Protein 1XHH (pdb70)

Secondary structure (DSSP, 8-state):
--EEEE---SSTTEEEETTTEEEE----EE-SSSEEEEE-SSEEEEEE-S-EEES---SSEEEEEETTTTEEEEEETTEEEEE----EEE-

Organism: Sus scrofa (NCBI:txid9823)

Solvent-accessible surface area: 6637 Å² total; per-residue (Å²): 219,50,98,146,55,90,43,83,26,174,134,131,91,74,2,73,12,65,92,40,32,69,84,91,50,112,67,89,86,130,41,206,115,24,21,70,20,30,12,34,185,124,30,7,45,12,31,50,100,31,30,69,13,55,52,27,86,124,118,128,22,17,107,31,10,44,126,164,97,64,51,32,49,1,18,51,89,160,43,82,60,140,81,18,84,51,99,15,156,85,195

Radius of gyration: 13.38 Å; Cα contacts (8 Å, |Δi|>4): 184; chains: 1; bounding box: 38×30×25 Å

Foldseek 3Di:
DKDKAFQPDDDAQWRADQPQDTGGAPDFDQLPVAKGWGGDNGIIIIGGDDWAFPPQPVPAWAWDADSVVRHIFTAHSVGNVDTDDGDDTGD

Sequence (91 aa):
QCYFIPNQSLKPNECQDLKGVSHPLNSVWKTKDCEECTCGQDAISCCNTAAIPTGYDTNKCQKILNKKTCTYTVVEKKDPGKTCDVTGWVLQCYFIPNQSLKPNECQDLKGVSHPLNSVWKTKDCEECTCGQDAISCCNTAAIPTGYDTNKCQKILNKKTCTYTVVEKKDPGKTCDVTGWVLQCYFIPNQSLKPNECQDLKGVSHPLNSVWKTKDCEECTCGQDAISCCNTAAIPTGYDTNKCQKILNKKTCTYTVVEKKDPGKTCDVTGWVLQCYFIPNQSLKPNECQDLKGVSHPLNSVWKTKDCEECTCGQDAISCCNTAAIPTGYDTNKCQKILNKKTCTYTVVEKKDPGKTCDVTGWVLQCYFIPNQSLKPNECQDLKGVSHPLNSVWKTKDCEECTCGQDAISCCNTAAIPTGYDTNKCQKILNKKTCTYTVVEKKDPGKTCDVTGWVLQCYFIPNQSLKPNECQDLKGVSHPLNSVWKTKDCEECTCGQDAISCCNTAAIPTGYDTNKCQKILNKKTCTYTVVEKKDPGKTCDVTGWVLQCYFIPNQSLKPNECQDLKGVSHPLNSVWKTKDCEECTCGQDAISCCNTAAIPTGYDTNKCQKILNKKTCTYTVVEKKDPGKTCDVTGWVLQCYFIPNQSLKPNECQDLKGVSHPLNSVWKTKDCEECTCGQDAISCCNTAAIPTGYDTNKCQKILNKKTCTYTVVEKKDPGKTCDVTGWVLQCYFIPNQSLKPNECQDLKGVSHPLNSVWKTKDCEECTCGQDAISCCNTAAIPTGYDTNKCQKILNKKTCTYTVVEKKDPGKTCDVTGWVLQCYFIPNQSLKPNECQDLKGVSHPLNSVWKTKDCEECTCGQDAISCCNTAAIPTGYDTNKCQKILNKKTCTYTVVEKKDPGKTCDVTGWVLQCYFIPNQSLKPNECQDLKGVSHPLNSVWKTKDCEECTCGQDAISCCNTAAIPTGYDTNKCQKILNKKTCTYTVVEKKDPGKTCDVTGWVLQCYFIPNQSLKPNECQDLKGVSHPLNSVWKTKDCEECTCGQDAISCCNTAAIPTGYDTNKCQKILNKKTCTYTVVEKKDPGKTCDVTGWVLQCYFIPNQSLKPNECQDLKGVSHPLNSVWKTKDCEECTCGQDAISCCNTAAIPTGYDTNKCQKILNKKTCTYTVVEKKDPGKTCDVTGWVLQCYFIPNQSLKPNECQDLKGVSHPLNSVWKTKDCEECTCGQDAISCCNTAAIPTGYDTNKCQKILNKKTCTYTVVEKKDPGKTCDVTGWVLQCYFIPNQSLKPNECQDLKGVSHPLNSVWKTKDCEECTCGQDAISCCNTAAIPTGYDTNKCQKILNKKTCTYTVVEKKDPGKTCDVTGWVLQCYFIPNQSLKPNECQDLKGVSHPLNSVWKTKDCEECTCGQDAISCCNTAAIPTGYDTNKCQKILNKKTCTYTVVEKKDPGKTCDVTGWVLQCYFIPNQSLKPNECQDLKGVSHPLNSVWKTKDCEECTCGQDAISCCNTAAIPTGYDTNKCQKILNKKTCTYTVVEKKDPGKTCDVTGWVLQCYFIPNQSLKPNECQDLKGVSHPLNSVWKTKDCEECTCGQDAISCCNTAAIPTGYDTNKCQKILNKKTCTYTVVEKKDPGKTCDVTGWVLQCYFIPNQSLKPNECQDLKGVSHPLNSVWKTKDCEECTCGQDAISCCNTAAIPTGYDTNKCQKILNKKTCTYTVVEKKDPGKTCDVTGWVLQCYFIPNQSLKPNECQDLKGVSHPLNSVWKTKDCEECTCGQDAISCCNTAAIPTGYDTNKCQKILNKKTCTYTVVEKKDPGKTCDVTGWVL

InterPro domains:
  IPR008735 Beta-microseminoprotein [PF05825] (21-111)
  IPR008735 Beta-microseminoprotein [PTHR10500] (2-109)

Nearest PDB structures (foldseek):
  1xhh-assembly1_A  TM=9.360E-01  e=2.555E-13  Sus scrofa
  2iz4-assembly1_A  TM=4.590E-01  e=2.421E-13  Sus scrofa
  3ix0-assembly1_A  TM=4.558E-01  e=7.971E-09  Homo sapiens
  2iz3-assembly1_A  TM=4.351E-01  e=1.522E-08  Homo sapiens
  6rwc-assembly2_B  TM=4.267E-01  e=3.920E-06  Gallus gallus

CATH classification: 2.60.40.1900

Structure (mmCIF, N/CA/C/O backbone):
data_1XHH
#
_entry.id   1XHH
#
loop_
_atom_site.group_PDB
_atom_site.id
_atom_site.type_symbol
_atom_site.label_atom_id
_atom_site.label_alt_id
_atom_site.label_comp_id
_atom_site.label_asym_id
_atom_site.label_entity_id
_atom_site.label_seq_id
_atom_site.pdbx_PDB_ins_code
_atom_site.Cartn_x
_atom_site.Cartn_y
_atom_site.Cartn_z
_atom_site.occupancy
_atom_site.B_iso_or_equiv
_atom_site.auth_seq_id
_atom_site.auth_comp_id
_atom_site.auth_asym_id
_atom_site.auth_atom_id
_atom_site.pdbx_PDB_model_num
ATOM 1 N N . GLN A 1 1 ? -3.761 -1.872 -14.013 1.00 0.00 1 GLN A N 1
ATOM 2 C CA . GLN A 1 1 ? -3.035 -3.024 -13.407 1.00 0.00 1 GLN A CA 1
ATOM 3 C C . GLN A 1 1 ? -1.812 -2.510 -12.643 1.00 0.00 1 GLN A C 1
ATOM 4 O O . GLN A 1 1 ? -0.854 -2.044 -13.229 1.00 0.00 1 GLN A O 1
ATOM 20 N N . CYS A 1 2 ? -1.837 -2.591 -11.340 1.00 0.00 2 CYS A N 1
ATOM 21 C CA . CYS A 1 2 ? -0.676 -2.108 -10.540 1.00 0.00 2 CYS A CA 1
ATOM 22 C C . CYS A 1 2 ? -0.369 -0.655 -10.910 1.00 0.00 2 CYS A C 1
ATOM 23 O O . CYS A 1 2 ? -0.882 -0.127 -11.876 1.00 0.00 2 CYS A O 1
ATOM 30 N N . TYR A 1 3 ? 0.470 -0.004 -10.151 1.00 0.00 3 TYR A N 1
ATOM 31 C CA . TYR A 1 3 ? 0.815 1.413 -10.459 1.00 0.00 3 TYR A CA 1
ATOM 32 C C . TYR A 1 3 ? 2.239 1.702 -9.980 1.00 0.00 3 TYR A C 1
ATOM 33 O O . TYR A 1 3 ? 2.835 0.915 -9.272 1.00 0.00 3 TYR A O 1
ATOM 51 N N . PHE A 1 4 ? 2.792 2.823 -10.361 1.00 0.00 4 PHE A N 1
ATOM 52 C CA . PHE A 1 4 ? 4.179 3.156 -9.925 1.00 0.00 4 PHE A CA 1
ATOM 53 C C . PHE A 1 4 ? 4.298 4.663 -9.694 1.00 0.00 4 PHE A C 1
ATOM 54 O O . PHE A 1 4 ? 4.009 5.459 -10.566 1.00 0.00 4 PHE A O 1
ATOM 71 N N . ILE A 1 5 ? 4.724 5.058 -8.522 1.00 0.00 5 ILE A N 1
ATOM 72 C CA . ILE A 1 5 ? 4.868 6.514 -8.221 1.00 0.00 5 ILE A CA 1
ATOM 73 C C . ILE A 1 5 ? 6.363 6.860 -8.097 1.00 0.00 5 ILE A C 1
ATOM 74 O O . ILE A 1 5 ? 7.095 6.177 -7.407 1.00 0.00 5 ILE A O 1
ATOM 90 N N . PRO A 1 6 ? 6.827 7.907 -8.747 1.00 0.00 6 PRO A N 1
ATOM 91 C CA . PRO A 1 6 ? 8.266 8.284 -8.658 1.00 0.00 6 PRO A CA 1
ATOM 92 C C . PRO A 1 6 ? 8.704 8.561 -7.214 1.00 0.00 6 PRO A C 1
ATOM 93 O O . PRO A 1 6 ? 8.012 9.217 -6.460 1.00 0.00 6 PRO A O 1
ATOM 104 N N . ASN A 1 7 ? 9.847 8.066 -6.825 1.00 0.00 7 ASN A N 1
ATOM 105 C CA . ASN A 1 7 ? 10.326 8.299 -5.434 1.00 0.00 7 ASN A CA 1
ATOM 106 C C . ASN A 1 7 ? 10.320 9.802 -5.138 1.00 0.00 7 ASN A C 1
ATOM 107 O O . ASN A 1 7 ? 11.160 10.541 -5.611 1.00 0.00 7 ASN A O 1
ATOM 118 N N . GLN A 1 8 ? 9.376 10.259 -4.361 1.00 0.00 8 GLN A N 1
ATOM 119 C CA . GLN A 1 8 ? 9.315 11.714 -4.038 1.00 0.00 8 GLN A CA 1
ATOM 120 C C . GLN A 1 8 ? 10.352 12.053 -2.964 1.00 0.00 8 GLN A C 1
ATOM 121 O O . GLN A 1 8 ? 10.741 13.193 -2.803 1.00 0.00 8 GLN A O 1
ATOM 135 N N . SER A 1 9 ? 10.804 11.075 -2.227 1.00 0.00 9 SER A N 1
ATOM 136 C CA . SER A 1 9 ? 11.813 11.351 -1.165 1.00 0.00 9 SER A CA 1
ATOM 137 C C . SER A 1 9 ? 13.089 11.903 -1.805 1.00 0.00 9 SER A C 1
ATOM 138 O O . SER A 1 9 ? 13.607 11.354 -2.757 1.00 0.00 9 SER A O 1
ATOM 146 N N . LEU A 1 10 ? 13.600 12.988 -1.289 1.00 0.00 10 LEU A N 1
ATOM 147 C CA . LEU A 1 10 ? 14.842 13.578 -1.866 1.00 0.00 10 LEU A CA 1
ATOM 148 C C . LEU A 1 10 ? 16.064 12.852 -1.298 1.00 0.00 10 LEU A C 1
ATOM 149 O O . LEU A 1 10 ? 17.190 13.168 -1.623 1.00 0.00 10 LEU A O 1
ATOM 165 N N . LYS A 1 11 ? 15.847 11.882 -0.450 1.00 0.00 11 LYS A N 1
ATOM 166 C CA . LYS A 1 11 ? 16.991 11.131 0.146 1.00 0.00 11 LYS A CA 1
ATOM 167 C C . LYS A 1 11 ? 17.161 9.793 -0.595 1.00 0.00 11 LYS A C 1
ATOM 168 O O . LYS A 1 11 ? 16.320 8.922 -0.485 1.00 0.00 11 LYS A O 1
ATOM 187 N N . PRO A 1 12 ? 18.230 9.615 -1.344 1.00 0.00 12 PRO A N 1
ATOM 188 C CA . PRO A 1 12 ? 18.442 8.337 -2.081 1.00 0.00 12 PRO A CA 1
ATOM 189 C C . PRO A 1 12 ? 18.576 7.135 -1.135 1.00 0.00 12 PRO A C 1
ATOM 190 O O . PRO A 1 12 ? 19.513 6.365 -1.218 1.00 0.00 12 PRO A O 1
ATOM 201 N N . ASN A 1 13 ? 17.640 6.965 -0.244 1.00 0.00 13 ASN A N 1
ATOM 202 C CA . ASN A 1 13 ? 17.707 5.818 0.700 1.00 0.00 13 ASN A CA 1
ATOM 203 C C . ASN A 1 13 ? 16.397 5.730 1.483 1.00 0.00 13 ASN A C 1
ATOM 204 O O . ASN A 1 13 ? 16.386 5.460 2.667 1.00 0.00 13 ASN A O 1
ATOM 215 N N . GLU A 1 14 ? 15.292 5.961 0.829 1.00 0.00 14 GLU A N 1
ATOM 216 C CA . GLU A 1 14 ? 13.980 5.897 1.531 1.00 0.00 14 GLU A CA 1
ATOM 217 C C . GLU A 1 14 ? 12.890 5.448 0.561 1.00 0.00 14 GLU A C 1
ATOM 218 O O . GLU A 1 14 ? 13.124 5.250 -0.616 1.00 0.00 14 GLU A O 1
ATOM 230 N N . CYS A 1 15 ? 11.695 5.295 1.055 1.00 0.00 15 CYS A N 1
ATOM 231 C CA . CYS A 1 15 ? 10.564 4.867 0.184 1.00 0.00 15 CYS A CA 1
ATOM 232 C C . CYS A 1 15 ? 9.251 5.359 0.799 1.00 0.00 15 CYS A C 1
ATOM 233 O O . CYS A 1 15 ? 8.850 4.919 1.858 1.00 0.00 15 CYS A O 1
ATOM 240 N N . GLN A 1 16 ? 8.584 6.276 0.148 1.00 0.00 16 GLN A N 1
ATOM 241 C CA . GLN A 1 16 ? 7.302 6.806 0.701 1.00 0.00 16 GLN A CA 1
ATOM 242 C C . GLN A 1 16 ? 6.257 6.903 -0.415 1.00 0.00 16 GLN A C 1
ATOM 243 O O . GLN A 1 16 ? 6.578 7.102 -1.569 1.00 0.00 16 GLN A O 1
ATOM 257 N N . ASP A 1 17 ? 5.004 6.770 -0.071 1.00 0.00 17 ASP A N 1
ATOM 258 C CA . ASP A 1 17 ? 3.929 6.860 -1.098 1.00 0.00 17 ASP A CA 1
ATOM 259 C C . ASP A 1 17 ? 2.613 7.214 -0.405 1.00 0.00 17 ASP A C 1
ATOM 260 O O . ASP A 1 17 ? 2.397 6.875 0.741 1.00 0.00 17 ASP A O 1
ATOM 269 N N . LEU A 1 18 ? 1.735 7.899 -1.081 1.00 0.00 18 LEU A N 1
ATOM 270 C CA . LEU A 1 18 ? 0.446 8.275 -0.441 1.00 0.00 18 LEU A CA 1
ATOM 271 C C . LEU A 1 18 ? 0.735 8.950 0.902 1.00 0.00 18 LEU A C 1
ATOM 272 O O . LEU A 1 18 ? 1.713 9.656 1.052 1.00 0.00 18 LEU A O 1
ATOM 288 N N . LYS A 1 19 ? -0.108 8.738 1.879 1.00 0.00 19 LYS A N 1
ATOM 289 C CA . LYS A 1 19 ? 0.115 9.366 3.216 1.00 0.00 19 LYS A CA 1
ATOM 290 C C . LYS A 1 19 ? 0.363 8.275 4.264 1.00 0.00 19 LYS A C 1
ATOM 291 O O . LYS A 1 19 ? 0.672 8.561 5.403 1.00 0.00 19 LYS A O 1
ATOM 310 N N . GLY A 1 20 ? 0.218 7.029 3.895 1.00 0.00 20 GLY A N 1
ATOM 311 C CA . GLY A 1 20 ? 0.430 5.925 4.881 1.00 0.00 20 GLY A CA 1
ATOM 312 C C . GLY A 1 20 ? 1.793 5.263 4.669 1.00 0.00 20 GLY A C 1
ATOM 313 O O . GLY A 1 20 ? 2.431 4.832 5.609 1.00 0.00 20 GLY A O 1
ATOM 317 N N . VAL A 1 21 ? 2.243 5.165 3.450 1.00 0.00 21 VAL A N 1
ATOM 318 C CA . VAL A 1 21 ? 3.562 4.515 3.204 1.00 0.00 21 VAL A CA 1
ATOM 319 C C . VAL A 1 21 ? 4.687 5.458 3.630 1.00 0.00 21 VAL A C 1
ATOM 320 O O . VAL A 1 21 ? 4.587 6.661 3.488 1.00 0.00 21 VAL A O 1
ATOM 333 N N . SER A 1 22 ? 5.757 4.924 4.156 1.00 0.00 22 SER A N 1
ATOM 334 C CA . SER A 1 22 ? 6.886 5.791 4.593 1.00 0.00 22 SER A CA 1
ATOM 335 C C . SER A 1 22 ? 7.872 4.968 5.427 1.00 0.00 22 SER A C 1
ATOM 336 O O . SER A 1 22 ? 7.728 4.843 6.627 1.00 0.00 22 SER A O 1
ATOM 344 N N . HIS A 1 23 ? 8.877 4.413 4.804 1.00 0.00 23 HIS A N 1
ATOM 345 C CA . HIS A 1 23 ? 9.875 3.606 5.566 1.00 0.00 23 HIS A CA 1
ATOM 346 C C . HIS A 1 23 ? 11.241 3.707 4.869 1.00 0.00 23 HIS A C 1
ATOM 347 O O . HIS A 1 23 ? 11.317 3.992 3.690 1.00 0.00 23 HIS A O 1
ATOM 361 N N . PRO A 1 24 ? 12.315 3.477 5.589 1.00 0.00 24 PRO A N 1
ATOM 362 C CA . PRO A 1 24 ? 13.678 3.553 4.992 1.00 0.00 24 PRO A CA 1
ATOM 363 C C . PRO A 1 24 ? 13.857 2.592 3.811 1.00 0.00 24 PRO A C 1
ATOM 364 O O . PRO A 1 24 ? 13.167 1.599 3.693 1.00 0.00 24 PRO A O 1
ATOM 375 N N . LEU A 1 25 ? 14.787 2.879 2.941 1.00 0.00 25 LEU A N 1
ATOM 376 C CA . LEU A 1 25 ? 15.023 1.988 1.774 1.00 0.00 25 LEU A CA 1
ATOM 377 C C . LEU A 1 25 ? 15.681 0.693 2.261 1.00 0.00 25 LEU A C 1
ATOM 378 O O . LEU A 1 25 ? 16.344 0.672 3.278 1.00 0.00 25 LEU A O 1
ATOM 394 N N . ASN A 1 26 ? 15.507 -0.386 1.547 1.00 0.00 26 ASN A N 1
ATOM 395 C CA . ASN A 1 26 ? 16.126 -1.667 1.975 1.00 0.00 26 ASN A CA 1
ATOM 396 C C . ASN A 1 26 ? 16.277 -2.597 0.769 1.00 0.00 26 ASN A C 1
ATOM 397 O O . ASN A 1 26 ? 17.363 -3.034 0.446 1.00 0.00 26 ASN A O 1
ATOM 408 N N . SER A 1 27 ? 15.197 -2.907 0.106 1.00 0.00 27 SER A N 1
ATOM 409 C CA . SER A 1 27 ? 15.279 -3.815 -1.073 1.00 0.00 27 SER A CA 1
ATOM 410 C C . SER A 1 27 ? 13.888 -3.984 -1.682 1.00 0.00 27 SER A C 1
ATOM 411 O O . SER A 1 27 ? 12.999 -3.188 -1.453 1.00 0.00 27 SER A O 1
ATOM 419 N N . VAL A 1 28 ? 13.694 -5.017 -2.456 1.00 0.00 28 VAL A N 1
ATOM 420 C CA . VAL A 1 28 ? 12.369 -5.251 -3.087 1.00 0.00 28 VAL A CA 1
ATOM 421 C C . VAL A 1 28 ? 11.702 -6.459 -2.423 1.00 0.00 28 VAL A C 1
ATOM 422 O O . VAL A 1 28 ? 12.285 -7.520 -2.316 1.00 0.00 28 VAL A O 1
ATOM 435 N N . TRP A 1 29 ? 10.487 -6.302 -1.967 1.00 0.00 29 TRP A N 1
ATOM 436 C CA . TRP A 1 29 ? 9.780 -7.436 -1.298 1.00 0.00 29 TRP A CA 1
ATOM 437 C C . TRP A 1 29 ? 8.477 -7.736 -2.040 1.00 0.00 29 TRP A C 1
ATOM 438 O O . TRP A 1 29 ? 7.867 -6.863 -2.625 1.00 0.00 29 TRP A O 1
ATOM 459 N N . LYS A 1 30 ? 8.044 -8.968 -2.017 1.00 0.00 30 LYS A N 1
ATOM 460 C CA . LYS A 1 30 ? 6.778 -9.332 -2.716 1.00 0.00 30 LYS A CA 1
ATOM 461 C C . LYS A 1 30 ? 6.064 -10.432 -1.930 1.00 0.00 30 LYS A C 1
ATOM 462 O O . LYS A 1 30 ? 6.520 -11.557 -1.865 1.00 0.00 30 LYS A O 1
ATOM 481 N N . THR A 1 31 ? 4.947 -10.118 -1.333 1.00 0.00 31 THR A N 1
ATOM 482 C CA . THR A 1 31 ? 4.207 -11.149 -0.553 1.00 0.00 31 THR A CA 1
ATOM 483 C C . THR A 1 31 ? 3.975 -12.379 -1.431 1.00 0.00 31 THR A C 1
ATOM 484 O O . THR A 1 31 ? 4.066 -12.315 -2.641 1.00 0.00 31 THR A O 1
ATOM 495 N N . LYS A 1 32 ? 3.676 -13.499 -0.833 1.00 0.00 32 LYS A N 1
ATOM 496 C CA . LYS A 1 32 ? 3.439 -14.729 -1.637 1.00 0.00 32 LYS A CA 1
ATOM 497 C C . LYS A 1 32 ? 2.061 -14.648 -2.296 1.00 0.00 32 LYS A C 1
ATOM 498 O O . LYS A 1 32 ? 1.831 -15.212 -3.348 1.00 0.00 32 LYS A O 1
ATOM 517 N N . ASP A 1 33 ? 1.142 -13.947 -1.687 1.00 0.00 33 ASP A N 1
ATOM 518 C CA . ASP A 1 33 ? -0.220 -13.830 -2.281 1.00 0.00 33 ASP A CA 1
ATOM 519 C C . ASP A 1 33 ? -1.042 -12.808 -1.491 1.00 0.00 33 ASP A C 1
ATOM 520 O O . ASP A 1 33 ? -2.103 -13.113 -0.985 1.00 0.00 33 ASP A O 1
ATOM 529 N N . CYS A 1 34 ? -0.567 -11.595 -1.386 1.00 0.00 34 CYS A N 1
ATOM 530 C CA . CYS A 1 34 ? -1.332 -10.558 -0.632 1.00 0.00 34 CYS A CA 1
ATOM 531 C C . CYS A 1 34 ? -1.043 -9.177 -1.220 1.00 0.00 34 CYS A C 1
ATOM 532 O O . CYS A 1 34 ? -1.943 -8.435 -1.559 1.00 0.00 34 CYS A O 1
ATOM 539 N N . GLU A 1 35 ? 0.206 -8.826 -1.339 1.00 0.00 35 GLU A N 1
ATOM 540 C CA . GLU A 1 35 ? 0.556 -7.490 -1.900 1.00 0.00 35 GLU A CA 1
ATOM 541 C C . GLU A 1 35 ? 1.938 -7.551 -2.555 1.00 0.00 35 GLU A C 1
ATOM 542 O O . GLU A 1 35 ? 2.688 -8.487 -2.362 1.00 0.00 35 GLU A O 1
ATOM 554 N N . GLU A 1 36 ? 2.280 -6.552 -3.322 1.00 0.00 36 GLU A N 1
ATOM 555 C CA . GLU A 1 36 ? 3.613 -6.533 -3.988 1.00 0.00 36 GLU A CA 1
ATOM 556 C C . GLU A 1 36 ? 4.150 -5.100 -3.984 1.00 0.00 36 GLU A C 1
ATOM 557 O O . GLU A 1 36 ? 3.454 -4.169 -4.339 1.00 0.00 36 GLU A O 1
ATOM 569 N N . CYS A 1 37 ? 5.377 -4.912 -3.585 1.00 0.00 37 CYS A N 1
ATOM 570 C CA . CYS A 1 37 ? 5.947 -3.536 -3.558 1.00 0.00 37 CYS A CA 1
ATOM 571 C C . CYS A 1 37 ? 7.452 -3.593 -3.823 1.00 0.00 37 CYS A C 1
ATOM 572 O O . CYS A 1 37 ? 8.159 -4.422 -3.284 1.00 0.00 37 CYS A O 1
ATOM 579 N N . THR A 1 38 ? 7.944 -2.712 -4.654 1.00 0.00 38 THR A N 1
ATOM 580 C CA . THR A 1 38 ? 9.401 -2.695 -4.969 1.00 0.00 38 THR A CA 1
ATOM 581 C C . THR A 1 38 ? 9.919 -1.259 -4.862 1.00 0.00 38 THR A C 1
ATOM 582 O O . THR A 1 38 ? 9.212 -0.313 -5.147 1.00 0.00 38 THR A O 1
ATOM 593 N N . CYS A 1 39 ? 11.149 -1.088 -4.453 1.00 0.00 39 CYS A N 1
ATOM 594 C CA . CYS A 1 39 ? 11.716 0.288 -4.327 1.00 0.00 39 CYS A CA 1
ATOM 595 C C . CYS A 1 39 ? 12.770 0.506 -5.416 1.00 0.00 39 CYS A C 1
ATOM 596 O O . CYS A 1 39 ? 13.933 0.203 -5.237 1.00 0.00 39 CYS A O 1
ATOM 603 N N . GLY A 1 40 ? 12.372 1.032 -6.542 1.00 0.00 40 GLY A N 1
ATOM 604 C CA . GLY A 1 40 ? 13.351 1.272 -7.641 1.00 0.00 40 GLY A CA 1
ATOM 605 C C . GLY A 1 40 ? 14.168 2.526 -7.329 1.00 0.00 40 GLY A C 1
ATOM 606 O O . GLY A 1 40 ? 13.635 3.544 -6.934 1.00 0.00 40 GLY A O 1
ATOM 610 N N . GLN A 1 41 ? 15.460 2.460 -7.499 1.00 0.00 41 GLN A N 1
ATOM 611 C CA . GLN A 1 41 ? 16.311 3.647 -7.209 1.00 0.00 41 GLN A CA 1
ATOM 612 C C . GLN A 1 41 ? 15.818 4.846 -8.022 1.00 0.00 41 GLN A C 1
ATOM 613 O O . GLN A 1 41 ? 16.287 5.954 -7.852 1.00 0.00 41 GLN A O 1
ATOM 627 N N . ASP A 1 42 ? 14.876 4.634 -8.903 1.00 0.00 42 ASP A N 1
ATOM 628 C CA . ASP A 1 42 ? 14.350 5.763 -9.730 1.00 0.00 42 ASP A CA 1
ATOM 629 C C . ASP A 1 42 ? 12.847 5.917 -9.489 1.00 0.00 42 ASP A C 1
ATOM 630 O O . ASP A 1 42 ? 12.284 6.975 -9.687 1.00 0.00 42 ASP A O 1
ATOM 639 N N . ALA A 1 43 ? 12.193 4.871 -9.064 1.00 0.00 43 ALA A N 1
ATOM 640 C CA . ALA A 1 43 ? 10.726 4.964 -8.811 1.00 0.00 43 ALA A CA 1
ATOM 641 C C . ALA A 1 43 ? 10.289 3.824 -7.889 1.00 0.00 43 ALA A C 1
ATOM 642 O O . ALA A 1 43 ? 11.086 3.008 -7.472 1.00 0.00 43 ALA A O 1
ATOM 649 N N . ILE A 1 44 ? 9.021 3.763 -7.574 1.00 0.00 44 ILE A N 1
ATOM 650 C CA . ILE A 1 44 ? 8.512 2.678 -6.682 1.00 0.00 44 ILE A CA 1
ATOM 651 C C . ILE A 1 44 ? 7.308 2.007 -7.348 1.00 0.00 44 ILE A C 1
ATOM 652 O O . ILE A 1 44 ? 6.346 2.657 -7.702 1.00 0.00 44 ILE A O 1
ATOM 668 N N . SER A 1 45 ? 7.356 0.712 -7.523 1.00 0.00 45 SER A N 1
ATOM 669 C CA . SER A 1 45 ? 6.215 -0.003 -8.171 1.00 0.00 45 SER A CA 1
ATOM 670 C C . SER A 1 45 ? 5.486 -0.856 -7.131 1.00 0.00 45 SER A C 1
ATOM 671 O O . SER A 1 45 ? 6.075 -1.697 -6.482 1.00 0.00 45 SER A O 1
ATOM 679 N N . CYS A 1 46 ? 4.205 -0.647 -6.971 1.00 0.00 46 CYS A N 1
ATOM 680 C CA . CYS A 1 46 ? 3.429 -1.446 -5.974 1.00 0.00 46 CYS A CA 1
ATOM 681 C C . CYS A 1 46 ? 2.131 -1.942 -6.610 1.00 0.00 46 CYS A C 1
ATOM 682 O O . CYS A 1 46 ? 1.471 -1.228 -7.339 1.00 0.00 46 CYS A O 1
ATOM 689 N N . CYS A 1 47 ? 1.764 -3.167 -6.338 1.00 0.00 47 CYS A N 1
ATOM 690 C CA . CYS A 1 47 ? 0.508 -3.729 -6.919 1.00 0.00 47 CYS A CA 1
ATOM 691 C C . CYS A 1 47 ? -0.351 -4.322 -5.800 1.00 0.00 47 CYS A C 1
ATOM 692 O O . CYS A 1 47 ? 0.107 -4.526 -4.694 1.00 0.00 47 CYS A O 1
ATOM 699 N N . ASN A 1 48 ? -1.596 -4.602 -6.081 1.00 0.00 48 ASN A N 1
ATOM 700 C CA . ASN A 1 48 ? -2.489 -5.185 -5.035 1.00 0.00 48 ASN A CA 1
ATOM 701 C C . ASN A 1 48 ? -3.414 -6.221 -5.677 1.00 0.00 48 ASN A C 1
ATOM 702 O O . ASN A 1 48 ? -4.033 -5.970 -6.692 1.00 0.00 48 ASN A O 1
ATOM 713 N N . THR A 1 49 ? -3.509 -7.387 -5.093 1.00 0.00 49 THR A N 1
ATOM 714 C CA . THR A 1 49 ? -4.387 -8.450 -5.662 1.00 0.00 49 THR A CA 1
ATOM 715 C C . THR A 1 49 ? -5.563 -8.707 -4.716 1.00 0.00 49 THR A C 1
ATOM 716 O O . THR A 1 49 ? -6.602 -9.193 -5.120 1.00 0.00 49 THR A O 1
ATOM 727 N N . ALA A 1 50 ? -5.410 -8.388 -3.460 1.00 0.00 50 ALA A N 1
ATOM 728 C CA . ALA A 1 50 ? -6.520 -8.619 -2.491 1.00 0.00 50 ALA A CA 1
ATOM 729 C C . ALA A 1 50 ? -7.777 -7.882 -2.962 1.00 0.00 50 ALA A C 1
ATOM 730 O O . ALA A 1 50 ? -7.726 -7.051 -3.847 1.00 0.00 50 ALA A O 1
ATOM 737 N N . ALA A 1 51 ? -8.904 -8.180 -2.374 1.00 0.00 51 ALA A N 1
ATOM 738 C CA . ALA A 1 51 ? -10.163 -7.497 -2.785 1.00 0.00 51 ALA A CA 1
ATOM 739 C C . ALA A 1 51 ? -9.961 -5.981 -2.729 1.00 0.00 51 ALA A C 1
ATOM 740 O O . ALA A 1 51 ? -9.023 -5.496 -2.134 1.00 0.00 51 ALA A O 1
ATOM 747 N N . ILE A 1 52 ? -10.835 -5.232 -3.349 1.00 0.00 52 ILE A N 1
ATOM 748 C CA . ILE A 1 52 ? -10.698 -3.744 -3.340 1.00 0.00 52 ILE A CA 1
ATOM 749 C C . ILE A 1 52 ? -11.867 -3.135 -2.541 1.00 0.00 52 ILE A C 1
ATOM 750 O O . ILE A 1 52 ? -13.004 -3.522 -2.725 1.00 0.00 52 ILE A O 1
ATOM 766 N N . PRO A 1 53 ? -11.604 -2.192 -1.658 1.00 0.00 53 PRO A N 1
ATOM 767 C CA . PRO A 1 53 ? -12.694 -1.567 -0.855 1.00 0.00 53 PRO A CA 1
ATOM 768 C C . PRO A 1 53 ? -13.773 -0.924 -1.733 1.00 0.00 53 PRO A C 1
ATOM 769 O O . PRO A 1 53 ? -13.495 -0.065 -2.547 1.00 0.00 53 PRO A O 1
ATOM 780 N N . THR A 1 54 ? -15.003 -1.338 -1.572 1.00 0.00 54 THR A N 1
ATOM 781 C CA . THR A 1 54 ? -16.109 -0.759 -2.392 1.00 0.00 54 THR A CA 1
ATOM 782 C C . THR A 1 54 ? -17.025 0.078 -1.497 1.00 0.00 54 THR A C 1
ATOM 783 O O . THR A 1 54 ? -16.760 0.268 -0.326 1.00 0.00 54 THR A O 1
ATOM 794 N N . GLY A 1 55 ? -18.101 0.581 -2.038 1.00 0.00 55 GLY A N 1
ATOM 795 C CA . GLY A 1 55 ? -19.031 1.407 -1.217 1.00 0.00 55 GLY A CA 1
ATOM 796 C C . GLY A 1 55 ? -18.269 2.591 -0.618 1.00 0.00 55 GLY A C 1
ATOM 797 O O . GLY A 1 55 ? -18.810 3.370 0.143 1.00 0.00 55 GLY A O 1
ATOM 801 N N . TYR A 1 56 ? -17.016 2.733 -0.954 1.00 0.00 56 TYR A N 1
ATOM 802 C CA . TYR A 1 56 ? -16.217 3.865 -0.405 1.00 0.00 56 TYR A CA 1
ATOM 803 C C . TYR A 1 56 ? -16.441 5.111 -1.267 1.00 0.00 56 TYR A C 1
ATOM 804 O O . TYR A 1 56 ? -15.962 5.202 -2.379 1.00 0.00 56 TYR A O 1
ATOM 822 N N . ASP A 1 57 ? -17.164 6.073 -0.761 1.00 0.00 57 ASP A N 1
ATOM 823 C CA . ASP A 1 57 ? -17.412 7.310 -1.551 1.00 0.00 57 ASP A CA 1
ATOM 824 C C . ASP A 1 57 ? -16.075 7.981 -1.874 1.00 0.00 57 ASP A C 1
ATOM 825 O O . ASP A 1 57 ? -15.380 8.455 -0.997 1.00 0.00 57 ASP A O 1
ATOM 834 N N . THR A 1 58 ? -15.707 8.022 -3.125 1.00 0.00 58 THR A N 1
ATOM 835 C CA . THR A 1 58 ? -14.413 8.658 -3.502 1.00 0.00 58 THR A CA 1
ATOM 836 C C . THR A 1 58 ? -14.480 10.164 -3.234 1.00 0.00 58 THR A C 1
ATOM 837 O O . THR A 1 58 ? -14.651 10.957 -4.139 1.00 0.00 58 THR A O 1
ATOM 848 N N . ASN A 1 59 ? -14.344 10.563 -1.999 1.00 0.00 59 ASN A N 1
ATOM 849 C CA . ASN A 1 59 ? -14.397 12.018 -1.672 1.00 0.00 59 ASN A CA 1
ATOM 850 C C . ASN A 1 59 ? -12.972 12.569 -1.569 1.00 0.00 59 ASN A C 1
ATOM 851 O O . ASN A 1 59 ? -12.592 13.469 -2.291 1.00 0.00 59 ASN A O 1
ATOM 862 N N . LYS A 1 60 ? -12.182 12.036 -0.678 1.00 0.00 60 LYS A N 1
ATOM 863 C CA . LYS A 1 60 ? -10.784 12.530 -0.532 1.00 0.00 60 LYS A CA 1
ATOM 864 C C . LYS A 1 60 ? -10.010 11.601 0.405 1.00 0.00 60 LYS A C 1
ATOM 865 O O . LYS A 1 60 ? -9.436 12.032 1.385 1.00 0.00 60 LYS A O 1
ATOM 884 N N . CYS A 1 61 ? -9.989 10.328 0.107 1.00 0.00 61 CYS A N 1
ATOM 885 C CA . CYS A 1 61 ? -9.253 9.361 0.975 1.00 0.00 61 CYS A CA 1
ATOM 886 C C . CYS A 1 61 ? -8.268 8.563 0.122 1.00 0.00 61 CYS A C 1
ATOM 887 O O . CYS A 1 61 ? -8.193 8.729 -1.079 1.00 0.00 61 CYS A O 1
ATOM 894 N N . GLN A 1 62 ? -7.513 7.698 0.741 1.00 0.00 62 GLN A N 1
ATOM 895 C CA . GLN A 1 62 ? -6.526 6.874 -0.017 1.00 0.00 62 GLN A CA 1
ATOM 896 C C . GLN A 1 62 ? -6.679 5.410 0.391 1.00 0.00 62 GLN A C 1
ATOM 897 O O . GLN A 1 62 ? -7.081 5.107 1.496 1.00 0.00 62 GLN A O 1
ATOM 911 N N . LYS A 1 63 ? -6.359 4.498 -0.489 1.00 0.00 63 LYS A N 1
ATOM 912 C CA . LYS A 1 63 ? -6.486 3.048 -0.149 1.00 0.00 63 LYS A CA 1
ATOM 913 C C . LYS A 1 63 ? -5.090 2.439 -0.009 1.00 0.00 63 LYS A C 1
ATOM 914 O O . LYS A 1 63 ? -4.214 2.677 -0.817 1.00 0.00 63 LYS A O 1
ATOM 933 N N . ILE A 1 64 ? -4.878 1.657 1.014 1.00 0.00 64 ILE A N 1
ATOM 934 C CA . ILE A 1 64 ? -3.540 1.029 1.218 1.00 0.00 64 ILE A CA 1
ATOM 935 C C . ILE A 1 64 ? -3.728 -0.428 1.642 1.00 0.00 64 ILE A C 1
ATOM 936 O O . ILE A 1 64 ? -4.534 -0.736 2.495 1.00 0.00 64 ILE A O 1
ATOM 952 N N . LEU A 1 65 ? -2.988 -1.328 1.053 1.00 0.00 65 LEU A N 1
ATOM 953 C CA . LEU A 1 65 ? -3.126 -2.764 1.425 1.00 0.00 65 LEU A CA 1
ATOM 954 C C . LEU A 1 65 ? -2.130 -3.099 2.538 1.00 0.00 65 LEU A C 1
ATOM 955 O O . LEU A 1 65 ? -0.932 -3.002 2.365 1.00 0.00 65 LEU A O 1
ATOM 971 N N . ASN A 1 66 ? -2.622 -3.493 3.681 1.00 0.00 66 ASN A N 1
ATOM 972 C CA . ASN A 1 66 ? -1.711 -3.834 4.811 1.00 0.00 66 ASN A CA 1
ATOM 973 C C . ASN A 1 66 ? -1.148 -5.243 4.603 1.00 0.00 66 ASN A C 1
ATOM 974 O O . ASN A 1 66 ? -1.828 -6.229 4.805 1.00 0.00 66 ASN A O 1
ATOM 985 N N . LYS A 1 67 ? 0.088 -5.343 4.195 1.00 0.00 67 LYS A N 1
ATOM 986 C CA . LYS A 1 67 ? 0.695 -6.686 3.968 1.00 0.00 67 LYS A CA 1
ATOM 987 C C . LYS A 1 67 ? 0.975 -7.360 5.313 1.00 0.00 67 LYS A C 1
ATOM 988 O O . LYS A 1 67 ? 1.368 -8.507 5.372 1.00 0.00 67 LYS A O 1
ATOM 1007 N N . LYS A 1 68 ? 0.776 -6.658 6.395 1.00 0.00 68 LYS A N 1
ATOM 1008 C CA . LYS A 1 68 ? 1.031 -7.264 7.730 1.00 0.00 68 LYS A CA 1
ATOM 1009 C C . LYS A 1 68 ? 0.132 -8.491 7.909 1.00 0.00 68 LYS A C 1
ATOM 1010 O O . LYS A 1 68 ? 0.587 -9.558 8.273 1.00 0.00 68 LYS A O 1
ATOM 1029 N N . THR A 1 69 ? -1.141 -8.344 7.654 1.00 0.00 69 THR A N 1
ATOM 1030 C CA . THR A 1 69 ? -2.082 -9.494 7.805 1.00 0.00 69 THR A CA 1
ATOM 1031 C C . THR A 1 69 ? -2.933 -9.623 6.540 1.00 0.00 69 THR A C 1
ATOM 1032 O O . THR A 1 69 ? -4.041 -10.118 6.575 1.00 0.00 69 THR A O 1
ATOM 1043 N N . CYS A 1 70 ? -2.422 -9.181 5.423 1.00 0.00 70 CYS A N 1
ATOM 1044 C CA . CYS A 1 70 ? -3.203 -9.277 4.158 1.00 0.00 70 CYS A CA 1
ATOM 1045 C C . CYS A 1 70 ? -4.582 -8.650 4.362 1.00 0.00 70 CYS A C 1
ATOM 1046 O O . CYS A 1 70 ? -5.577 -9.337 4.464 1.00 0.00 70 CYS A O 1
ATOM 1053 N N . THR A 1 71 ? -4.647 -7.348 4.427 1.00 0.00 71 THR A N 1
ATOM 1054 C CA . THR A 1 71 ? -5.963 -6.674 4.628 1.00 0.00 71 THR A CA 1
ATOM 1055 C C . THR A 1 71 ? -5.976 -5.352 3.858 1.00 0.00 71 THR A C 1
ATOM 1056 O O . THR A 1 71 ? -4.948 -4.863 3.434 1.00 0.00 71 THR A O 1
ATOM 1067 N N . TYR A 1 72 ? -7.132 -4.772 3.673 1.00 0.00 72 TYR A N 1
ATOM 1068 C CA . TYR A 1 72 ? -7.215 -3.482 2.925 1.00 0.00 72 TYR A CA 1
ATOM 1069 C C . TYR A 1 72 ? -7.573 -2.352 3.894 1.00 0.00 72 TYR A C 1
ATOM 1070 O O . TYR A 1 72 ? -8.574 -2.401 4.580 1.00 0.00 72 TYR A O 1
ATOM 1088 N N . THR A 1 73 ? -6.754 -1.334 3.950 1.00 0.00 73 THR A N 1
ATOM 1089 C CA . THR A 1 73 ? -7.028 -0.191 4.868 1.00 0.00 73 THR A CA 1
ATOM 1090 C C . THR A 1 73 ? -7.266 1.079 4.046 1.00 0.00 73 THR A C 1
ATOM 1091 O O . THR A 1 73 ? -7.051 1.106 2.851 1.00 0.00 73 THR A O 1
ATOM 1102 N N . VAL A 1 74 ? -7.713 2.129 4.680 1.00 0.00 74 VAL A N 1
ATOM 1103 C CA . VAL A 1 74 ? -7.972 3.402 3.945 1.00 0.00 74 VAL A CA 1
ATOM 1104 C C . VAL A 1 74 ? -7.702 4.585 4.878 1.00 0.00 74 VAL A C 1
ATOM 1105 O O . VAL A 1 74 ? -8.362 4.754 5.881 1.00 0.00 74 VAL A O 1
ATOM 1118 N N . VAL A 1 75 ? -6.736 5.404 4.554 1.00 0.00 75 VAL A N 1
ATOM 1119 C CA . VAL A 1 75 ? -6.417 6.578 5.420 1.00 0.00 75 VAL A CA 1
ATOM 1120 C C . VAL A 1 75 ? -6.835 7.864 4.703 1.00 0.00 75 VAL A C 1
ATOM 1121 O O . VAL A 1 75 ? -7.259 7.839 3.565 1.00 0.00 75 VAL A O 1
ATOM 1134 N N . GLU A 1 76 ? -6.724 8.988 5.365 1.00 0.00 76 GLU A N 1
ATOM 1135 C CA . GLU A 1 76 ? -7.120 10.279 4.726 1.00 0.00 76 GLU A CA 1
ATOM 1136 C C . GLU A 1 76 ? -5.870 11.114 4.437 1.00 0.00 76 GLU A C 1
ATOM 1137 O O . GLU A 1 76 ? -4.901 11.076 5.169 1.00 0.00 76 GLU A O 1
ATOM 1149 N N . LYS A 1 77 ? -5.888 11.866 3.373 1.00 0.00 77 LYS A N 1
ATOM 1150 C CA . LYS A 1 77 ? -4.705 12.707 3.029 1.00 0.00 77 LYS A CA 1
ATOM 1151 C C . LYS A 1 77 ? -4.360 13.628 4.204 1.00 0.00 77 LYS A C 1
ATOM 1152 O O . LYS A 1 77 ? -3.210 13.933 4.445 1.00 0.00 77 LYS A O 1
ATOM 1171 N N . LYS A 1 78 ? -5.349 14.087 4.927 1.00 0.00 78 LYS A N 1
ATOM 1172 C CA . LYS A 1 78 ? -5.077 15.004 6.076 1.00 0.00 78 LYS A CA 1
ATOM 1173 C C . LYS A 1 78 ? -5.155 14.230 7.398 1.00 0.00 78 LYS A C 1
ATOM 1174 O O . LYS A 1 78 ? -5.331 14.810 8.451 1.00 0.00 78 LYS A O 1
ATOM 1193 N N . ASP A 1 79 ? -5.027 12.932 7.361 1.00 0.00 79 ASP A N 1
ATOM 1194 C CA . ASP A 1 79 ? -5.098 12.149 8.626 1.00 0.00 79 ASP A CA 1
ATOM 1195 C C . ASP A 1 79 ? -4.416 10.790 8.434 1.00 0.00 79 ASP A C 1
ATOM 1196 O O . ASP A 1 79 ? -5.066 9.764 8.383 1.00 0.00 79 ASP A O 1
ATOM 1205 N N . PRO A 1 80 ? -3.113 10.782 8.325 1.00 0.00 80 PRO A N 1
ATOM 1206 C CA . PRO A 1 80 ? -2.356 9.514 8.134 1.00 0.00 80 PRO A CA 1
ATOM 1207 C C . PRO A 1 80 ? -2.465 8.580 9.345 1.00 0.00 80 PRO A C 1
ATOM 1208 O O . PRO A 1 80 ? -1.585 7.784 9.606 1.00 0.00 80 PRO A O 1
ATOM 1219 N N . GLY A 1 81 ? -3.537 8.672 10.087 1.00 0.00 81 GLY A N 1
ATOM 1220 C CA . GLY A 1 81 ? -3.701 7.791 11.281 1.00 0.00 81 GLY A CA 1
ATOM 1221 C C . GLY A 1 81 ? -5.153 7.320 11.369 1.00 0.00 81 GLY A C 1
ATOM 1222 O O . GLY A 1 81 ? -5.425 6.151 11.559 1.00 0.00 81 GLY A O 1
ATOM 1226 N N . LYS A 1 82 ? -6.087 8.220 11.232 1.00 0.00 82 LYS A N 1
ATOM 1227 C CA . LYS A 1 82 ? -7.520 7.821 11.307 1.00 0.00 82 LYS A CA 1
ATOM 1228 C C . LYS A 1 82 ? -7.950 7.226 9.966 1.00 0.00 82 LYS A C 1
ATOM 1229 O O . LYS A 1 82 ? -7.567 7.700 8.915 1.00 0.00 82 LYS A O 1
ATOM 1248 N N . THR A 1 83 ? -8.743 6.192 9.993 1.00 0.00 83 THR A N 1
ATOM 1249 C CA . THR A 1 83 ? -9.194 5.568 8.720 1.00 0.00 83 THR A CA 1
ATOM 1250 C C . THR A 1 83 ? -10.314 6.416 8.107 1.00 0.00 83 THR A C 1
ATOM 1251 O O . THR A 1 83 ? -11.120 6.997 8.806 1.00 0.00 83 THR A O 1
ATOM 1262 N N . CYS A 1 84 ? -10.365 6.494 6.805 1.00 0.00 84 CYS A N 1
ATOM 1263 C CA . CYS A 1 84 ? -11.426 7.308 6.144 1.00 0.00 84 CYS A CA 1
ATOM 1264 C C . CYS A 1 84 ? -12.750 6.538 6.166 1.00 0.00 84 CYS A C 1
ATOM 1265 O O . CYS A 1 84 ? -12.920 5.594 6.911 1.00 0.00 84 CYS A O 1
ATOM 1272 N N . ASP A 1 85 ? -13.691 6.940 5.356 1.00 0.00 85 ASP A N 1
ATOM 1273 C CA . ASP A 1 85 ? -15.005 6.236 5.332 1.00 0.00 85 ASP A CA 1
ATOM 1274 C C . ASP A 1 85 ? -14.873 4.917 4.568 1.00 0.00 85 ASP A C 1
ATOM 1275 O O . ASP A 1 85 ? -14.362 4.875 3.467 1.00 0.00 85 ASP A O 1
ATOM 1284 N N . VAL A 1 86 ? -15.336 3.838 5.146 1.00 0.00 86 VAL A N 1
ATOM 1285 C CA . VAL A 1 86 ? -15.248 2.514 4.462 1.00 0.00 86 VAL A CA 1
ATOM 1286 C C . VAL A 1 86 ? -16.621 1.838 4.499 1.00 0.00 86 VAL A C 1
ATOM 1287 O O . VAL A 1 86 ? -17.522 2.284 5.183 1.00 0.00 86 VAL A O 1
ATOM 1300 N N . THR A 1 87 ? -16.791 0.766 3.770 1.00 0.00 87 THR A N 1
ATOM 1301 C CA . THR A 1 87 ? -18.108 0.065 3.766 1.00 0.00 87 THR A CA 1
ATOM 1302 C C . THR A 1 87 ? -17.884 -1.447 3.748 1.00 0.00 87 THR A C 1
ATOM 1303 O O . THR A 1 87 ? -18.472 -2.182 4.516 1.00 0.00 87 THR A O 1
ATOM 1314 N N . GLY A 1 88 ? -17.037 -1.918 2.877 1.00 0.00 88 GLY A N 1
ATOM 1315 C CA . GLY A 1 88 ? -16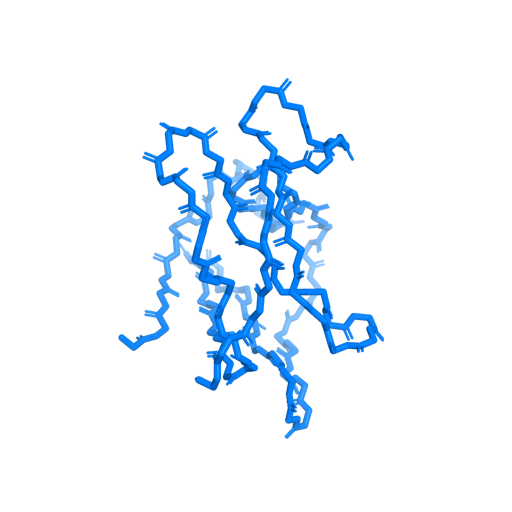.773 -3.383 2.809 1.00 0.00 88 GLY A CA 1
ATOM 1316 C C . GLY A 1 88 ? -15.679 -3.657 1.775 1.00 0.00 88 GLY A C 1
ATOM 1317 O O . GLY A 1 88 ? -14.886 -2.795 1.455 1.00 0.00 88 GLY A O 1
ATOM 1321 N N . TRP A 1 89 ? -15.631 -4.850 1.248 1.00 0.00 89 TRP A N 1
ATOM 1322 C CA . TRP A 1 89 ? -14.587 -5.176 0.234 1.00 0.00 89 TRP A CA 1
ATOM 1323 C C . TRP A 1 89 ? -15.123 -6.234 -0.731 1.00 0.00 89 TRP A C 1
ATOM 1324 O O . TRP A 1 89 ? -15.825 -7.146 -0.341 1.00 0.00 89 TRP A O 1
ATOM 1345 N N . VAL A 1 90 ? -14.795 -6.120 -1.992 1.00 0.00 90 VAL A N 1
ATOM 1346 C CA . VAL A 1 90 ? -15.276 -7.117 -2.993 1.00 0.00 90 VAL A CA 1
ATOM 1347 C C . VAL A 1 90 ? -14.093 -7.607 -3.827 1.00 0.00 90 VAL A C 1
ATOM 1348 O O . VAL A 1 90 ? -13.166 -6.870 -4.099 1.00 0.00 90 VAL A O 1
ATOM 1361 N N . LEU A 1 91 ? -14.115 -8.847 -4.235 1.00 0.00 91 LEU A N 1
ATOM 1362 C CA . LEU A 1 91 ? -12.988 -9.384 -5.051 1.00 0.00 91 LEU A CA 1
ATOM 1363 C C . LEU A 1 91 ? -12.636 -8.387 -6.156 1.00 0.00 91 LEU A C 1
ATOM 1364 O O . LEU A 1 91 ? -11.466 -8.286 -6.484 1.00 0.00 91 LEU A O 1
ATOM 1381 N N . GLN A 1 1 ? -1.872 -2.946 -15.507 1.00 0.00 1 GLN A N 2
ATOM 1382 C CA . GLN A 1 1 ? -1.477 -3.926 -14.456 1.00 0.00 1 GLN A CA 2
ATOM 1383 C C . GLN A 1 1 ? -0.621 -3.222 -13.401 1.00 0.00 1 GLN A C 2
ATOM 1384 O O . GLN A 1 1 ? 0.250 -2.438 -13.717 1.00 0.00 1 GLN A O 2
ATOM 1400 N N . CYS A 1 2 ? -0.864 -3.497 -12.149 1.00 0.00 2 CYS A N 2
ATOM 1401 C CA . CYS A 1 2 ? -0.065 -2.843 -11.075 1.00 0.00 2 CYS A CA 2
ATOM 1402 C C . CYS A 1 2 ? -0.131 -1.325 -11.240 1.00 0.00 2 CYS A C 2
ATOM 1403 O O . CYS A 1 2 ? -0.670 -0.817 -12.204 1.00 0.00 2 CYS A O 2
ATOM 1410 N N . TYR A 1 3 ? 0.413 -0.595 -10.305 1.00 0.00 3 TYR A N 2
ATOM 1411 C CA . TYR A 1 3 ? 0.383 0.892 -10.401 1.00 0.00 3 TYR A CA 2
ATOM 1412 C C . TYR A 1 3 ? 1.665 1.465 -9.789 1.00 0.00 3 TYR A C 2
ATOM 1413 O O . TYR A 1 3 ? 1.953 1.256 -8.628 1.00 0.00 3 TYR A O 2
ATOM 1431 N N . PHE A 1 4 ? 2.435 2.184 -10.564 1.00 0.00 4 PHE A N 2
ATOM 1432 C CA . PHE A 1 4 ? 3.702 2.770 -10.031 1.00 0.00 4 PHE A CA 2
ATOM 1433 C C . PHE A 1 4 ? 3.559 4.289 -9.922 1.00 0.00 4 PHE A C 2
ATOM 1434 O O . PHE A 1 4 ? 2.963 4.930 -10.766 1.00 0.00 4 PHE A O 2
ATOM 1451 N N . ILE A 1 5 ? 4.106 4.866 -8.885 1.00 0.00 5 ILE A N 2
ATOM 1452 C CA . ILE A 1 5 ? 4.014 6.346 -8.703 1.00 0.00 5 ILE A CA 2
ATOM 1453 C C . ILE A 1 5 ? 5.418 6.898 -8.407 1.00 0.00 5 ILE A C 2
ATOM 1454 O O . ILE A 1 5 ? 6.133 6.349 -7.594 1.00 0.00 5 ILE A O 2
ATOM 1470 N N . PRO A 1 6 ? 5.826 7.971 -9.053 1.00 0.00 6 PRO A N 2
ATOM 1471 C CA . PRO A 1 6 ? 7.180 8.539 -8.801 1.00 0.00 6 PRO A CA 2
ATOM 1472 C C . PRO A 1 6 ? 7.406 8.869 -7.320 1.00 0.00 6 PRO A C 2
ATOM 1473 O O . PRO A 1 6 ? 6.547 9.414 -6.656 1.00 0.00 6 PRO A O 2
ATOM 1484 N N . ASN A 1 7 ? 8.557 8.539 -6.802 1.00 0.00 7 ASN A N 2
ATOM 1485 C CA . ASN A 1 7 ? 8.843 8.828 -5.369 1.00 0.00 7 ASN A CA 2
ATOM 1486 C C . ASN A 1 7 ? 8.491 10.286 -5.061 1.00 0.00 7 ASN A C 2
ATOM 1487 O O . ASN A 1 7 ? 8.437 11.119 -5.944 1.00 0.00 7 ASN A O 2
ATOM 1498 N N . GLN A 1 8 ? 8.249 10.599 -3.816 1.00 0.00 8 GLN A N 2
ATOM 1499 C CA . GLN A 1 8 ? 7.898 12.003 -3.450 1.00 0.00 8 GLN A CA 2
ATOM 1500 C C . GLN A 1 8 ? 8.596 12.381 -2.141 1.00 0.00 8 GLN A C 2
ATOM 1501 O O . GLN A 1 8 ? 8.414 13.464 -1.620 1.00 0.00 8 GLN A O 2
ATOM 1515 N N . SER A 1 9 ? 9.394 11.499 -1.606 1.00 0.00 9 SER A N 2
ATOM 1516 C CA . SER A 1 9 ? 10.102 11.810 -0.334 1.00 0.00 9 SER A CA 2
ATOM 1517 C C . SER A 1 9 ? 11.144 12.903 -0.585 1.00 0.00 9 SER A C 2
ATOM 1518 O O . SER A 1 9 ? 11.621 13.075 -1.689 1.00 0.00 9 SER A O 2
ATOM 1526 N N . LEU A 1 10 ? 11.497 13.645 0.428 1.00 0.00 10 LEU A N 2
ATOM 1527 C CA . LEU A 1 10 ? 12.506 14.727 0.246 1.00 0.00 10 LEU A CA 2
ATOM 1528 C C . LEU A 1 10 ? 13.904 14.173 0.522 1.00 0.00 10 LEU A C 2
ATOM 1529 O O . LEU A 1 10 ? 14.855 14.491 -0.162 1.00 0.00 10 LEU A O 2
ATOM 1545 N N . LYS A 1 11 ? 14.033 13.345 1.520 1.00 0.00 11 LYS A N 2
ATOM 1546 C CA . LYS A 1 11 ? 15.369 12.767 1.845 1.00 0.00 11 LYS A CA 2
ATOM 1547 C C . LYS A 1 11 ? 15.851 11.901 0.667 1.00 0.00 11 LYS A C 2
ATOM 1548 O O . LYS A 1 11 ? 15.233 10.906 0.345 1.00 0.00 11 LYS A O 2
ATOM 1567 N N . PRO A 1 12 ? 16.940 12.264 0.019 1.00 0.00 12 PRO A N 2
ATOM 1568 C CA . PRO A 1 12 ? 17.451 11.461 -1.130 1.00 0.00 12 PRO A CA 2
ATOM 1569 C C . PRO A 1 12 ? 17.865 10.041 -0.715 1.00 0.00 12 PRO A C 2
ATOM 1570 O O . PRO A 1 12 ? 18.913 9.554 -1.091 1.00 0.00 12 PRO A O 2
ATOM 1581 N N . ASN A 1 13 ? 17.050 9.372 0.054 1.00 0.00 13 ASN A N 2
ATOM 1582 C CA . ASN A 1 13 ? 17.403 7.991 0.483 1.00 0.00 13 ASN A CA 2
ATOM 1583 C C . ASN A 1 13 ? 16.211 7.354 1.198 1.00 0.00 13 ASN A C 2
ATOM 1584 O O . ASN A 1 13 ? 16.360 6.703 2.214 1.00 0.00 13 ASN A O 2
ATOM 1595 N N . GLU A 1 14 ? 15.028 7.535 0.677 1.00 0.00 14 GLU A N 2
ATOM 1596 C CA . GLU A 1 14 ? 13.823 6.943 1.322 1.00 0.00 14 GLU A CA 2
ATOM 1597 C C . GLU A 1 14 ? 12.848 6.462 0.248 1.00 0.00 14 GLU A C 2
ATOM 1598 O O . GLU A 1 14 ? 13.008 6.741 -0.923 1.00 0.00 14 GLU A O 2
ATOM 1610 N N . CYS A 1 15 ? 11.835 5.744 0.645 1.00 0.00 15 CYS A N 2
ATOM 1611 C CA . CYS A 1 15 ? 10.837 5.243 -0.344 1.00 0.00 15 CYS A CA 2
ATOM 1612 C C . CYS A 1 15 ? 9.453 5.222 0.313 1.00 0.00 15 CYS A C 2
ATOM 1613 O O . CYS A 1 15 ? 8.978 4.197 0.759 1.00 0.00 15 CYS A O 2
ATOM 1620 N N . GLN A 1 16 ? 8.806 6.357 0.378 1.00 0.00 16 GLN A N 2
ATOM 1621 C CA . GLN A 1 16 ? 7.455 6.419 1.005 1.00 0.00 16 GLN A CA 2
ATOM 1622 C C . GLN A 1 16 ? 6.394 6.563 -0.086 1.00 0.00 16 GLN A C 2
ATOM 1623 O O . GLN A 1 16 ? 6.701 6.771 -1.243 1.00 0.00 16 GLN A O 2
ATOM 1637 N N . ASP A 1 17 ? 5.146 6.453 0.275 1.00 0.00 17 ASP A N 2
ATOM 1638 C CA . ASP A 1 17 ? 4.062 6.582 -0.738 1.00 0.00 17 ASP A CA 2
ATOM 1639 C C . ASP A 1 17 ? 2.731 6.799 -0.017 1.00 0.00 17 ASP A C 2
ATOM 1640 O O . ASP A 1 17 ? 2.582 6.468 1.143 1.00 0.00 17 ASP A O 2
ATOM 1649 N N . LEU A 1 18 ? 1.762 7.355 -0.689 1.00 0.00 18 LEU A N 2
ATOM 1650 C CA . LEU A 1 18 ? 0.446 7.593 -0.032 1.00 0.00 18 LEU A CA 2
ATOM 1651 C C . LEU A 1 18 ? 0.673 8.234 1.339 1.00 0.00 18 LEU A C 2
ATOM 1652 O O . LEU A 1 18 ? 1.655 8.917 1.558 1.00 0.00 18 LEU A O 2
ATOM 1668 N N . LYS A 1 19 ? -0.228 8.021 2.263 1.00 0.00 19 LYS A N 2
ATOM 1669 C CA . LYS A 1 19 ? -0.070 8.618 3.624 1.00 0.00 19 LYS A CA 2
ATOM 1670 C C . LYS A 1 19 ? 0.091 7.497 4.658 1.00 0.00 19 LYS A C 2
ATOM 1671 O O . LYS A 1 19 ? -0.212 7.669 5.821 1.00 0.00 19 LYS A O 2
ATOM 1690 N N . GLY A 1 20 ? 0.560 6.348 4.247 1.00 0.00 20 GLY A N 2
ATOM 1691 C CA . GLY A 1 20 ? 0.728 5.227 5.220 1.00 0.00 20 GLY A CA 2
ATOM 1692 C C . GLY A 1 20 ? 1.924 4.355 4.827 1.00 0.00 20 GLY A C 2
ATOM 1693 O O . GLY A 1 20 ? 2.113 3.280 5.359 1.00 0.00 20 GLY A O 2
ATOM 1697 N N . VAL A 1 21 ? 2.734 4.806 3.905 1.00 0.00 21 VAL A N 2
ATOM 1698 C CA . VAL A 1 21 ? 3.919 3.995 3.487 1.00 0.00 21 VAL A CA 2
ATOM 1699 C C . VAL A 1 21 ? 5.207 4.737 3.858 1.00 0.00 21 VAL A C 2
ATOM 1700 O O . VAL A 1 21 ? 5.278 5.948 3.791 1.00 0.00 21 VAL A O 2
ATOM 1713 N N . SER A 1 22 ? 6.224 4.018 4.249 1.00 0.00 22 SER A N 2
ATOM 1714 C CA . SER A 1 22 ? 7.507 4.680 4.625 1.00 0.00 22 SER A CA 2
ATOM 1715 C C . SER A 1 22 ? 8.579 3.616 4.866 1.00 0.00 22 SER A C 2
ATOM 1716 O O . SER A 1 22 ? 8.528 2.877 5.829 1.00 0.00 22 SER A O 2
ATOM 1724 N N . HIS A 1 23 ? 9.555 3.534 4.001 1.00 0.00 23 HIS A N 2
ATOM 1725 C CA . HIS A 1 23 ? 10.632 2.518 4.187 1.00 0.00 23 HIS A CA 2
ATOM 1726 C C . HIS A 1 23 ? 11.940 3.050 3.584 1.00 0.00 23 HIS A C 2
ATOM 1727 O O . HIS A 1 23 ? 11.923 3.895 2.711 1.00 0.00 23 HIS A O 2
ATOM 1741 N N . PRO A 1 24 ? 13.070 2.563 4.044 1.00 0.00 24 PRO A N 2
ATOM 1742 C CA . PRO A 1 24 ? 14.385 3.022 3.514 1.00 0.00 24 PRO A CA 2
ATOM 1743 C C . PRO A 1 24 ? 14.501 2.836 1.996 1.00 0.00 24 PRO A C 2
ATOM 1744 O O . PRO A 1 24 ? 13.678 2.195 1.373 1.00 0.00 24 PRO A O 2
ATOM 1755 N N . LEU A 1 25 ? 15.520 3.393 1.400 1.00 0.00 25 LEU A N 2
ATOM 1756 C CA . LEU A 1 25 ? 15.694 3.253 -0.070 1.00 0.00 25 LEU A CA 2
ATOM 1757 C C . LEU A 1 25 ? 16.058 1.803 -0.404 1.00 0.00 25 LEU A C 2
ATOM 1758 O O . LEU A 1 25 ? 16.416 1.029 0.462 1.00 0.00 25 LEU A O 2
ATOM 1774 N N . ASN A 1 26 ? 15.968 1.429 -1.651 1.00 0.00 26 ASN A N 2
ATOM 1775 C CA . ASN A 1 26 ? 16.309 0.031 -2.039 1.00 0.00 26 ASN A CA 2
ATOM 1776 C C . ASN A 1 26 ? 15.510 -0.948 -1.176 1.00 0.00 26 ASN A C 2
ATOM 1777 O O . ASN A 1 26 ? 15.884 -2.092 -1.011 1.00 0.00 26 ASN A O 2
ATOM 1788 N N . SER A 1 27 ? 14.412 -0.507 -0.625 1.00 0.00 27 SER A N 2
ATOM 1789 C CA . SER A 1 27 ? 13.589 -1.414 0.226 1.00 0.00 27 SER A CA 2
ATOM 1790 C C . SER A 1 27 ? 12.644 -2.225 -0.663 1.00 0.00 27 SER A C 2
ATOM 1791 O O . SER A 1 27 ? 11.826 -1.677 -1.376 1.00 0.00 27 SER A O 2
ATOM 1799 N N . VAL A 1 28 ? 12.755 -3.527 -0.630 1.00 0.00 28 VAL A N 2
ATOM 1800 C CA . VAL A 1 28 ? 11.872 -4.386 -1.473 1.00 0.00 28 VAL A CA 2
ATOM 1801 C C . VAL A 1 28 ? 11.184 -5.430 -0.587 1.00 0.00 28 VAL A C 2
ATOM 1802 O O . VAL A 1 28 ? 11.827 -6.149 0.152 1.00 0.00 28 VAL A O 2
ATOM 1815 N N . TRP A 1 29 ? 9.884 -5.522 -0.660 1.00 0.00 29 TRP A N 2
ATOM 1816 C CA . TRP A 1 29 ? 9.159 -6.526 0.172 1.00 0.00 29 TRP A CA 2
ATOM 1817 C C . TRP A 1 29 ? 7.893 -6.977 -0.559 1.00 0.00 29 TRP A C 2
ATOM 1818 O O . TRP A 1 29 ? 7.121 -6.170 -1.043 1.00 0.00 29 TRP A O 2
ATOM 1839 N N . LYS A 1 30 ? 7.674 -8.263 -0.643 1.00 0.00 30 LYS A N 2
ATOM 1840 C CA . LYS A 1 30 ? 6.462 -8.777 -1.343 1.00 0.00 30 LYS A CA 2
ATOM 1841 C C . LYS A 1 30 ? 5.834 -9.901 -0.514 1.00 0.00 30 LYS A C 2
ATOM 1842 O O . LYS A 1 30 ? 6.510 -10.593 0.222 1.00 0.00 30 LYS A O 2
ATOM 1861 N N . THR A 1 31 ? 4.545 -10.086 -0.626 1.00 0.00 31 THR A N 2
ATOM 1862 C CA . THR A 1 31 ? 3.872 -11.164 0.157 1.00 0.00 31 THR A CA 2
ATOM 1863 C C . THR A 1 31 ? 3.750 -12.424 -0.704 1.00 0.00 31 THR A C 2
ATOM 1864 O O . THR A 1 31 ? 4.354 -12.532 -1.753 1.00 0.00 31 THR A O 2
ATOM 1875 N N . LYS A 1 32 ? 2.971 -13.376 -0.266 1.00 0.00 32 LYS A N 2
ATOM 1876 C CA . LYS A 1 32 ? 2.805 -14.631 -1.055 1.00 0.00 32 LYS A CA 2
ATOM 1877 C C . LYS A 1 32 ? 1.690 -14.442 -2.084 1.00 0.00 32 LYS A C 2
ATOM 1878 O O . LYS A 1 32 ? 1.743 -14.969 -3.178 1.00 0.00 32 LYS A O 2
ATOM 1897 N N . ASP A 1 33 ? 0.678 -13.695 -1.743 1.00 0.00 33 ASP A N 2
ATOM 1898 C CA . ASP A 1 33 ? -0.443 -13.473 -2.700 1.00 0.00 33 ASP A CA 2
ATOM 1899 C C . ASP A 1 33 ? -1.371 -12.388 -2.153 1.00 0.00 33 ASP A C 2
ATOM 1900 O O . ASP A 1 33 ? -2.516 -12.639 -1.837 1.00 0.00 33 ASP A O 2
ATOM 1909 N N . CYS A 1 34 ? -0.884 -11.183 -2.038 1.00 0.00 34 CYS A N 2
ATOM 1910 C CA . CYS A 1 34 ? -1.736 -10.081 -1.512 1.00 0.00 34 CYS A CA 2
ATOM 1911 C C . CYS A 1 34 ? -1.277 -8.755 -2.117 1.00 0.00 34 CYS A C 2
ATOM 1912 O O . CYS A 1 34 ? -2.064 -7.996 -2.648 1.00 0.00 34 CYS A O 2
ATOM 1919 N N . GLU A 1 35 ? -0.008 -8.474 -2.042 1.00 0.00 35 GLU A N 2
ATOM 1920 C CA . GLU A 1 35 ? 0.508 -7.198 -2.613 1.00 0.00 35 GLU A CA 2
ATOM 1921 C C . GLU A 1 35 ? 2.018 -7.320 -2.848 1.00 0.00 35 GLU A C 2
ATOM 1922 O O . GLU A 1 35 ? 2.687 -8.136 -2.246 1.00 0.00 35 GLU A O 2
ATOM 1934 N N . GLU A 1 36 ? 2.554 -6.507 -3.718 1.00 0.00 36 GLU A N 2
ATOM 1935 C CA . GLU A 1 36 ? 4.018 -6.558 -3.999 1.00 0.00 36 GLU A CA 2
ATOM 1936 C C . GLU A 1 36 ? 4.537 -5.130 -4.172 1.00 0.00 36 GLU A C 2
ATOM 1937 O O . GLU A 1 36 ? 4.382 -4.530 -5.217 1.00 0.00 36 GLU A O 2
ATOM 1949 N N . CYS A 1 37 ? 5.140 -4.576 -3.154 1.00 0.00 37 CYS A N 2
ATOM 1950 C CA . CYS A 1 37 ? 5.655 -3.179 -3.258 1.00 0.00 37 CYS A CA 2
ATOM 1951 C C . CYS A 1 37 ? 7.180 -3.186 -3.354 1.00 0.00 37 CYS A C 2
ATOM 1952 O O . CYS A 1 37 ? 7.864 -3.795 -2.555 1.00 0.00 37 CYS A O 2
ATOM 1959 N N . THR A 1 38 ? 7.714 -2.501 -4.331 1.00 0.00 38 THR A N 2
ATOM 1960 C CA . THR A 1 38 ? 9.195 -2.443 -4.500 1.00 0.00 38 THR A CA 2
ATOM 1961 C C . THR A 1 38 ? 9.641 -0.980 -4.469 1.00 0.00 38 THR A C 2
ATOM 1962 O O . THR A 1 38 ? 8.853 -0.081 -4.684 1.00 0.00 38 THR A O 2
ATOM 1973 N N . CYS A 1 39 ? 10.895 -0.733 -4.201 1.00 0.00 39 CYS A N 2
ATOM 1974 C CA . CYS A 1 39 ? 11.390 0.676 -4.151 1.00 0.00 39 CYS A CA 2
ATOM 1975 C C . CYS A 1 39 ? 12.304 0.943 -5.349 1.00 0.00 39 CYS A C 2
ATOM 1976 O O . CYS A 1 39 ? 13.455 0.555 -5.362 1.00 0.00 39 CYS A O 2
ATOM 1983 N N . GLY A 1 40 ? 11.800 1.607 -6.354 1.00 0.00 40 GLY A N 2
ATOM 1984 C CA . GLY A 1 40 ? 12.642 1.904 -7.549 1.00 0.00 40 GLY A CA 2
ATOM 1985 C C . GLY A 1 40 ? 13.538 3.107 -7.252 1.00 0.00 40 GLY A C 2
ATOM 1986 O O . GLY A 1 40 ? 13.117 4.072 -6.647 1.00 0.00 40 GLY A O 2
ATOM 1990 N N . GLN A 1 41 ? 14.774 3.057 -7.671 1.00 0.00 41 GLN A N 2
ATOM 1991 C CA . GLN A 1 41 ? 15.696 4.196 -7.410 1.00 0.00 41 GLN A CA 2
ATOM 1992 C C . GLN A 1 41 ? 15.128 5.470 -8.037 1.00 0.00 41 GLN A C 2
ATOM 1993 O O . GLN A 1 41 ? 15.608 6.559 -7.791 1.00 0.00 41 GLN A O 2
ATOM 2007 N N . ASP A 1 42 ? 14.110 5.344 -8.848 1.00 0.00 42 ASP A N 2
ATOM 2008 C CA . ASP A 1 42 ? 13.513 6.549 -9.496 1.00 0.00 42 ASP A CA 2
ATOM 2009 C C . ASP A 1 42 ? 12.012 6.600 -9.204 1.00 0.00 42 ASP A C 2
ATOM 2010 O O . ASP A 1 42 ? 11.379 7.628 -9.345 1.00 0.00 42 ASP A O 2
ATOM 2019 N N . ALA A 1 43 ? 11.435 5.503 -8.797 1.00 0.00 43 ALA A N 2
ATOM 2020 C CA . ALA A 1 43 ? 9.975 5.502 -8.498 1.00 0.00 43 ALA A CA 2
ATOM 2021 C C . ALA A 1 43 ? 9.630 4.309 -7.602 1.00 0.00 43 ALA A C 2
ATOM 2022 O O . ALA A 1 43 ? 10.477 3.505 -7.269 1.00 0.00 43 ALA A O 2
ATOM 2029 N N . ILE A 1 44 ? 8.386 4.192 -7.216 1.00 0.00 44 ILE A N 2
ATOM 2030 C CA . ILE A 1 44 ? 7.963 3.056 -6.345 1.00 0.00 44 ILE A CA 2
ATOM 2031 C C . ILE A 1 44 ? 6.894 2.239 -7.076 1.00 0.00 44 ILE A C 2
ATOM 2032 O O . ILE A 1 44 ? 5.952 2.784 -7.619 1.00 0.00 44 ILE A O 2
ATOM 2048 N N . SER A 1 45 ? 7.032 0.939 -7.100 1.00 0.00 45 SER A N 2
ATOM 2049 C CA . SER A 1 45 ? 6.025 0.087 -7.799 1.00 0.00 45 SER A CA 2
ATOM 2050 C C . SER A 1 45 ? 5.216 -0.700 -6.768 1.00 0.00 45 SER A C 2
ATOM 2051 O O . SER A 1 45 ? 5.765 -1.403 -5.945 1.00 0.00 45 SER A O 2
ATOM 2059 N N . CYS A 1 46 ? 3.914 -0.587 -6.808 1.00 0.00 46 CYS A N 2
ATOM 2060 C CA . CYS A 1 46 ? 3.064 -1.331 -5.829 1.00 0.00 46 CYS A CA 2
ATOM 2061 C C . CYS A 1 46 ? 1.890 -1.984 -6.563 1.00 0.00 46 CYS A C 2
ATOM 2062 O O . CYS A 1 46 ? 1.109 -1.324 -7.219 1.00 0.00 46 CYS A O 2
ATOM 2069 N N . CYS A 1 47 ? 1.765 -3.281 -6.452 1.00 0.00 47 CYS A N 2
ATOM 2070 C CA . CYS A 1 47 ? 0.647 -3.997 -7.135 1.00 0.00 47 CYS A CA 2
ATOM 2071 C C . CYS A 1 47 ? -0.287 -4.598 -6.082 1.00 0.00 47 CYS A C 2
ATOM 2072 O O . CYS A 1 47 ? 0.153 -5.173 -5.107 1.00 0.00 47 CYS A O 2
ATOM 2079 N N . ASN A 1 48 ? -1.574 -4.472 -6.273 1.00 0.00 48 ASN A N 2
ATOM 2080 C CA . ASN A 1 48 ? -2.542 -5.035 -5.285 1.00 0.00 48 ASN A CA 2
ATOM 2081 C C . ASN A 1 48 ? -3.257 -6.237 -5.904 1.00 0.00 48 ASN A C 2
ATOM 2082 O O . ASN A 1 48 ? -3.455 -6.303 -7.101 1.00 0.00 48 ASN A O 2
ATOM 2093 N N . THR A 1 49 ? -3.640 -7.192 -5.098 1.00 0.00 49 THR A N 2
ATOM 2094 C CA . THR A 1 49 ? -4.340 -8.398 -5.637 1.00 0.00 49 THR A CA 2
ATOM 2095 C C . THR A 1 49 ? -5.599 -8.681 -4.813 1.00 0.00 49 THR A C 2
ATOM 2096 O O . THR A 1 49 ? -6.543 -9.277 -5.294 1.00 0.00 49 THR A O 2
ATOM 2107 N N . ALA A 1 50 ? -5.625 -8.264 -3.575 1.00 0.00 50 ALA A N 2
ATOM 2108 C CA . ALA A 1 50 ? -6.826 -8.518 -2.729 1.00 0.00 50 ALA A CA 2
ATOM 2109 C C . ALA A 1 50 ? -7.969 -7.597 -3.164 1.00 0.00 50 ALA A C 2
ATOM 2110 O O . ALA A 1 50 ? -7.759 -6.604 -3.833 1.00 0.00 50 ALA A O 2
ATOM 2117 N N . ALA A 1 51 ? -9.179 -7.918 -2.790 1.00 0.00 51 ALA A N 2
ATOM 2118 C CA . ALA A 1 51 ? -10.336 -7.063 -3.181 1.00 0.00 51 ALA A CA 2
ATOM 2119 C C . ALA A 1 51 ? -10.037 -5.606 -2.824 1.00 0.00 51 ALA A C 2
ATOM 2120 O O . ALA A 1 51 ? -9.242 -5.324 -1.951 1.00 0.00 51 ALA A O 2
ATOM 2127 N N . ILE A 1 52 ? -10.669 -4.678 -3.494 1.00 0.00 52 ILE A N 2
ATOM 2128 C CA . ILE A 1 52 ? -10.423 -3.234 -3.201 1.00 0.00 52 ILE A CA 2
ATOM 2129 C C . ILE A 1 52 ? -11.671 -2.635 -2.529 1.00 0.00 52 ILE A C 2
ATOM 2130 O O . ILE A 1 52 ? -12.773 -2.833 -2.998 1.00 0.00 52 ILE A O 2
ATOM 2146 N N . PRO A 1 53 ? -11.517 -1.904 -1.444 1.00 0.00 53 PRO A N 2
ATOM 2147 C CA . PRO A 1 53 ? -12.695 -1.297 -0.759 1.00 0.00 53 PRO A CA 2
ATOM 2148 C C . PRO A 1 53 ? -13.485 -0.361 -1.684 1.00 0.00 53 PRO A C 2
ATOM 2149 O O . PRO A 1 53 ? -12.922 0.477 -2.360 1.00 0.00 53 PRO A O 2
ATOM 2160 N N . THR A 1 54 ? -14.785 -0.499 -1.719 1.00 0.00 54 THR A N 2
ATOM 2161 C CA . THR A 1 54 ? -15.610 0.381 -2.601 1.00 0.00 54 THR A CA 2
ATOM 2162 C C . THR A 1 54 ? -16.910 0.746 -1.882 1.00 0.00 54 THR A C 2
ATOM 2163 O O . THR A 1 54 ? -17.183 0.276 -0.796 1.00 0.00 54 THR A O 2
ATOM 2174 N N . GLY A 1 55 ? -17.717 1.576 -2.483 1.00 0.00 55 GLY A N 2
ATOM 2175 C CA . GLY A 1 55 ? -19.003 1.967 -1.839 1.00 0.00 55 GLY A CA 2
ATOM 2176 C C . GLY A 1 55 ? -18.734 2.965 -0.712 1.00 0.00 55 GLY A C 2
ATOM 2177 O O . GLY A 1 55 ? -19.646 3.516 -0.129 1.00 0.00 55 GLY A O 2
ATOM 2181 N N . TYR A 1 56 ? -17.490 3.203 -0.397 1.00 0.00 56 TYR A N 2
ATOM 2182 C CA . TYR A 1 56 ? -17.172 4.166 0.696 1.00 0.00 56 TYR A CA 2
ATOM 2183 C C . TYR A 1 56 ? -17.173 5.593 0.142 1.00 0.00 56 TYR A C 2
ATOM 2184 O O . TYR A 1 56 ? -17.056 5.807 -1.048 1.00 0.00 56 TYR A O 2
ATOM 2202 N N . ASP A 1 57 ? -17.301 6.572 0.997 1.00 0.00 57 ASP A N 2
ATOM 2203 C CA . ASP A 1 57 ? -17.307 7.983 0.518 1.00 0.00 57 ASP A CA 2
ATOM 2204 C C . ASP A 1 57 ? -15.964 8.300 -0.143 1.00 0.00 57 ASP A C 2
ATOM 2205 O O . ASP A 1 57 ? -14.921 8.206 0.472 1.00 0.00 57 ASP A O 2
ATOM 2214 N N . THR A 1 58 ? -15.981 8.672 -1.395 1.00 0.00 58 THR A N 2
ATOM 2215 C CA . THR A 1 58 ? -14.705 8.993 -2.098 1.00 0.00 58 THR A CA 2
ATOM 2216 C C . THR A 1 58 ? -14.428 10.494 -1.995 1.00 0.00 58 THR A C 2
ATOM 2217 O O . THR A 1 58 ? -14.672 11.246 -2.918 1.00 0.00 58 THR A O 2
ATOM 2228 N N . ASN A 1 59 ? -13.917 10.940 -0.878 1.00 0.00 59 ASN A N 2
ATOM 2229 C CA . ASN A 1 59 ? -13.623 12.393 -0.718 1.00 0.00 59 ASN A CA 2
ATOM 2230 C C . ASN A 1 59 ? -12.174 12.668 -1.123 1.00 0.00 59 ASN A C 2
ATOM 2231 O O . ASN A 1 59 ? -11.904 13.473 -1.992 1.00 0.00 59 ASN A O 2
ATOM 2242 N N . LYS A 1 60 ? -11.238 12.006 -0.499 1.00 0.00 60 LYS A N 2
ATOM 2243 C CA . LYS A 1 60 ? -9.807 12.232 -0.850 1.00 0.00 60 LYS A CA 2
ATOM 2244 C C . LYS A 1 60 ? -8.932 11.257 -0.054 1.00 0.00 60 LYS A C 2
ATOM 2245 O O . LYS A 1 60 ? -7.781 11.527 0.227 1.00 0.00 60 LYS A O 2
ATOM 2264 N N . CYS A 1 61 ? -9.470 10.124 0.307 1.00 0.00 61 CYS A N 2
ATOM 2265 C CA . CYS A 1 61 ? -8.672 9.131 1.082 1.00 0.00 61 CYS A CA 2
ATOM 2266 C C . CYS A 1 61 ? -7.910 8.224 0.118 1.00 0.00 61 CYS A C 2
ATOM 2267 O O . CYS A 1 61 ? -8.059 8.314 -1.085 1.00 0.00 61 CYS A O 2
ATOM 2274 N N . GLN A 1 62 ? -7.094 7.349 0.640 1.00 0.00 62 GLN A N 2
ATOM 2275 C CA . GLN A 1 62 ? -6.313 6.428 -0.237 1.00 0.00 62 GLN A CA 2
ATOM 2276 C C . GLN A 1 62 ? -6.485 4.993 0.257 1.00 0.00 62 GLN A C 2
ATOM 2277 O O . GLN A 1 62 ? -7.052 4.753 1.304 1.00 0.00 62 GLN A O 2
ATOM 2291 N N . LYS A 1 63 ? -6.003 4.036 -0.491 1.00 0.00 63 LYS A N 2
ATOM 2292 C CA . LYS A 1 63 ? -6.139 2.610 -0.072 1.00 0.00 63 LYS A CA 2
ATOM 2293 C C . LYS A 1 63 ? -4.750 2.020 0.187 1.00 0.00 63 LYS A C 2
ATOM 2294 O O . LYS A 1 63 ? -3.794 2.333 -0.495 1.00 0.00 63 LYS A O 2
ATOM 2313 N N . ILE A 1 64 ? -4.632 1.166 1.169 1.00 0.00 64 ILE A N 2
ATOM 2314 C CA . ILE A 1 64 ? -3.308 0.552 1.476 1.00 0.00 64 ILE A CA 2
ATOM 2315 C C . ILE A 1 64 ? -3.512 -0.901 1.918 1.00 0.00 64 ILE A C 2
ATOM 2316 O O . ILE A 1 64 ? -4.371 -1.198 2.724 1.00 0.00 64 ILE A O 2
ATOM 2332 N N . LEU A 1 65 ? -2.727 -1.808 1.397 1.00 0.00 65 LEU A N 2
ATOM 2333 C CA . LEU A 1 65 ? -2.874 -3.241 1.788 1.00 0.00 65 LEU A CA 2
ATOM 2334 C C . LEU A 1 65 ? -1.868 -3.578 2.889 1.00 0.00 65 LEU A C 2
ATOM 2335 O O . LEU A 1 65 ? -0.671 -3.505 2.694 1.00 0.00 65 LEU A O 2
ATOM 2351 N N . ASN A 1 66 ? -2.345 -3.957 4.045 1.00 0.00 66 ASN A N 2
ATOM 2352 C CA . ASN A 1 66 ? -1.416 -4.307 5.156 1.00 0.00 66 ASN A CA 2
ATOM 2353 C C . ASN A 1 66 ? -0.895 -5.729 4.936 1.00 0.00 66 ASN A C 2
ATOM 2354 O O . ASN A 1 66 ? -1.623 -6.694 5.064 1.00 0.00 66 ASN A O 2
ATOM 2365 N N . LYS A 1 67 ? 0.356 -5.865 4.596 1.00 0.00 67 LYS A N 2
ATOM 2366 C CA . LYS A 1 67 ? 0.919 -7.224 4.358 1.00 0.00 67 LYS A CA 2
ATOM 2367 C C . LYS A 1 67 ? 1.078 -7.957 5.692 1.00 0.00 67 LYS A C 2
ATOM 2368 O O . LYS A 1 67 ? 1.425 -9.121 5.731 1.00 0.00 67 LYS A O 2
ATOM 2387 N N . LYS A 1 68 ? 0.824 -7.290 6.784 1.00 0.00 68 LYS A N 2
ATOM 2388 C CA . LYS A 1 68 ? 0.958 -7.958 8.107 1.00 0.00 68 LYS A CA 2
ATOM 2389 C C . LYS A 1 68 ? 0.051 -9.189 8.136 1.00 0.00 68 LYS A C 2
ATOM 2390 O O . LYS A 1 68 ? 0.478 -10.280 8.458 1.00 0.00 68 LYS A O 2
ATOM 2409 N N . THR A 1 69 ? -1.198 -9.016 7.796 1.00 0.00 69 THR A N 2
ATOM 2410 C CA . THR A 1 69 ? -2.148 -10.168 7.792 1.00 0.00 69 THR A CA 2
ATOM 2411 C C . THR A 1 69 ? -2.902 -10.191 6.461 1.00 0.00 69 THR A C 2
ATOM 2412 O O . THR A 1 69 ? -4.011 -10.679 6.371 1.00 0.00 69 THR A O 2
ATOM 2423 N N . CYS A 1 70 ? -2.308 -9.661 5.425 1.00 0.00 70 CYS A N 2
ATOM 2424 C CA . CYS A 1 70 ? -2.990 -9.648 4.101 1.00 0.00 70 CYS A CA 2
ATOM 2425 C C . CYS A 1 70 ? -4.393 -9.055 4.260 1.00 0.00 70 CYS A C 2
ATOM 2426 O O . CYS A 1 70 ? -5.384 -9.756 4.202 1.00 0.00 70 CYS A O 2
ATOM 2433 N N . THR A 1 71 ? -4.482 -7.767 4.458 1.00 0.00 71 THR A N 2
ATOM 2434 C CA . THR A 1 71 ? -5.819 -7.121 4.621 1.00 0.00 71 THR A CA 2
ATOM 2435 C C . THR A 1 71 ? -5.823 -5.776 3.892 1.00 0.00 71 THR A C 2
ATOM 2436 O O . THR A 1 71 ? -4.801 -5.309 3.431 1.00 0.00 71 THR A O 2
ATOM 2447 N N . TYR A 1 72 ? -6.965 -5.150 3.781 1.00 0.00 72 TYR A N 2
ATOM 2448 C CA . TYR A 1 72 ? -7.035 -3.835 3.077 1.00 0.00 72 TYR A CA 2
ATOM 2449 C C . TYR A 1 72 ? -7.299 -2.722 4.094 1.00 0.00 72 TYR A C 2
ATOM 2450 O O . TYR A 1 72 ? -8.041 -2.893 5.040 1.00 0.00 72 TYR A O 2
ATOM 2468 N N . THR A 1 73 ? -6.692 -1.580 3.899 1.00 0.00 73 THR A N 2
ATOM 2469 C CA . THR A 1 73 ? -6.894 -0.443 4.844 1.00 0.00 73 THR A CA 2
ATOM 2470 C C . THR A 1 73 ? -7.127 0.843 4.047 1.00 0.00 73 THR A C 2
ATOM 2471 O O . THR A 1 73 ? -6.968 0.877 2.843 1.00 0.00 73 THR A O 2
ATOM 2482 N N . VAL A 1 74 ? -7.508 1.900 4.712 1.00 0.00 74 VAL A N 2
ATOM 2483 C CA . VAL A 1 74 ? -7.759 3.186 4.000 1.00 0.00 74 VAL A CA 2
ATOM 2484 C C . VAL A 1 74 ? -7.295 4.347 4.883 1.00 0.00 74 VAL A C 2
ATOM 2485 O O . VAL A 1 74 ? -7.731 4.495 6.007 1.00 0.00 74 VAL A O 2
ATOM 2498 N N . VAL A 1 75 ? -6.409 5.168 4.383 1.00 0.00 75 VAL A N 2
ATOM 2499 C CA . VAL A 1 75 ? -5.909 6.319 5.193 1.00 0.00 75 VAL A CA 2
ATOM 2500 C C . VAL A 1 75 ? -6.445 7.627 4.615 1.00 0.00 75 VAL A C 2
ATOM 2501 O O . VAL A 1 75 ? -7.013 7.657 3.541 1.00 0.00 75 VAL A O 2
ATOM 2514 N N . GLU A 1 76 ? -6.268 8.712 5.323 1.00 0.00 76 GLU A N 2
ATOM 2515 C CA . GLU A 1 76 ? -6.765 10.027 4.825 1.00 0.00 76 GLU A CA 2
ATOM 2516 C C . GLU A 1 76 ? -5.574 10.904 4.434 1.00 0.00 76 GLU A C 2
ATOM 2517 O O . GLU A 1 76 ? -4.551 10.910 5.089 1.00 0.00 76 GLU A O 2
ATOM 2529 N N . LYS A 1 77 ? -5.699 11.641 3.367 1.00 0.00 77 LYS A N 2
ATOM 2530 C CA . LYS A 1 77 ? -4.577 12.515 2.924 1.00 0.00 77 LYS A CA 2
ATOM 2531 C C . LYS A 1 77 ? -4.227 13.513 4.033 1.00 0.00 77 LYS A C 2
ATOM 2532 O O . LYS A 1 77 ? -3.131 14.036 4.082 1.00 0.00 77 LYS A O 2
ATOM 2551 N N . LYS A 1 78 ? -5.151 13.790 4.918 1.00 0.00 78 LYS A N 2
ATOM 2552 C CA . LYS A 1 78 ? -4.874 14.766 6.018 1.00 0.00 78 LYS A CA 2
ATOM 2553 C C . LYS A 1 78 ? -5.008 14.072 7.378 1.00 0.00 78 LYS A C 2
ATOM 2554 O O . LYS A 1 78 ? -5.135 14.718 8.399 1.00 0.00 78 LYS A O 2
ATOM 2573 N N . ASP A 1 79 ? -4.982 12.767 7.409 1.00 0.00 79 ASP A N 2
ATOM 2574 C CA . ASP A 1 79 ? -5.110 12.059 8.713 1.00 0.00 79 ASP A CA 2
ATOM 2575 C C . ASP A 1 79 ? -4.455 10.672 8.612 1.00 0.00 79 ASP A C 2
ATOM 2576 O O . ASP A 1 79 ? -5.124 9.658 8.603 1.00 0.00 79 ASP A O 2
ATOM 2585 N N . PRO A 1 80 ? -3.148 10.631 8.536 1.00 0.00 80 PRO A N 2
ATOM 2586 C CA . PRO A 1 80 ? -2.416 9.338 8.433 1.00 0.00 80 PRO A CA 2
ATOM 2587 C C . PRO A 1 80 ? -2.581 8.468 9.687 1.00 0.00 80 PRO A C 2
ATOM 2588 O O . PRO A 1 80 ? -2.372 7.272 9.654 1.00 0.00 80 PRO A O 2
ATOM 2599 N N . GLY A 1 81 ? -2.951 9.062 10.791 1.00 0.00 81 GLY A N 2
ATOM 2600 C CA . GLY A 1 81 ? -3.122 8.268 12.046 1.00 0.00 81 GLY A CA 2
ATOM 2601 C C . GLY A 1 81 ? -4.596 7.902 12.232 1.00 0.00 81 GLY A C 2
ATOM 2602 O O . GLY A 1 81 ? -5.015 7.512 13.304 1.00 0.00 81 GLY A O 2
ATOM 2606 N N . LYS A 1 82 ? -5.388 8.023 11.200 1.00 0.00 82 LYS A N 2
ATOM 2607 C CA . LYS A 1 82 ? -6.836 7.678 11.322 1.00 0.00 82 LYS A CA 2
ATOM 2608 C C . LYS A 1 82 ? -7.300 6.961 10.053 1.00 0.00 82 LYS A C 2
ATOM 2609 O O . LYS A 1 82 ? -6.908 7.304 8.956 1.00 0.00 82 LYS A O 2
ATOM 2628 N N . THR A 1 83 ? -8.135 5.967 10.193 1.00 0.00 83 THR A N 2
ATOM 2629 C CA . THR A 1 83 ? -8.624 5.230 8.994 1.00 0.00 83 THR A CA 2
ATOM 2630 C C . THR A 1 83 ? -9.761 6.020 8.342 1.00 0.00 83 THR A C 2
ATOM 2631 O O . THR A 1 83 ? -10.492 6.731 9.001 1.00 0.00 83 THR A O 2
ATOM 2642 N N . CYS A 1 84 ? -9.914 5.903 7.050 1.00 0.00 84 CYS A N 2
ATOM 2643 C CA . CYS A 1 84 ? -11.003 6.651 6.359 1.00 0.00 84 CYS A CA 2
ATOM 2644 C C . CYS A 1 84 ? -12.321 5.886 6.504 1.00 0.00 84 CYS A C 2
ATOM 2645 O O . CYS A 1 84 ? -12.451 5.005 7.329 1.00 0.00 84 CYS A O 2
ATOM 2652 N N . ASP A 1 85 ? -13.301 6.219 5.707 1.00 0.00 85 ASP A N 2
ATOM 2653 C CA . ASP A 1 85 ? -14.611 5.515 5.798 1.00 0.00 85 ASP A CA 2
ATOM 2654 C C . ASP A 1 85 ? -14.607 4.302 4.866 1.00 0.00 85 ASP A C 2
ATOM 2655 O O . ASP A 1 85 ? -14.017 4.325 3.804 1.00 0.00 85 ASP A O 2
ATOM 2664 N N . VAL A 1 86 ? -15.263 3.241 5.258 1.00 0.00 86 VAL A N 2
ATOM 2665 C CA . VAL A 1 86 ? -15.309 2.020 4.401 1.00 0.00 86 VAL A CA 2
ATOM 2666 C C . VAL A 1 86 ? -16.759 1.549 4.268 1.00 0.00 86 VAL A C 2
ATOM 2667 O O . VAL A 1 86 ? -17.636 2.009 4.973 1.00 0.00 86 VAL A O 2
ATOM 2680 N N . THR A 1 87 ? -17.018 0.635 3.373 1.00 0.00 87 THR A N 2
ATOM 2681 C CA . THR A 1 87 ? -18.412 0.133 3.196 1.00 0.00 87 THR A CA 2
ATOM 2682 C C . THR A 1 87 ? -18.381 -1.373 2.939 1.00 0.00 87 THR A C 2
ATOM 2683 O O . THR A 1 87 ? -19.262 -2.102 3.352 1.00 0.00 87 THR A O 2
ATOM 2694 N N . GLY A 1 88 ? -17.376 -1.847 2.259 1.00 0.00 88 GLY A N 2
ATOM 2695 C CA . GLY A 1 88 ? -17.292 -3.308 1.977 1.00 0.00 88 GLY A CA 2
ATOM 2696 C C . GLY A 1 88 ? -16.047 -3.600 1.136 1.00 0.00 88 GLY A C 2
ATOM 2697 O O . GLY A 1 88 ? -15.118 -2.818 1.090 1.00 0.00 88 GLY A O 2
ATOM 2701 N N . TRP A 1 89 ? -16.026 -4.722 0.468 1.00 0.00 89 TRP A N 2
ATOM 2702 C CA . TRP A 1 89 ? -14.846 -5.074 -0.373 1.00 0.00 89 TRP A CA 2
ATOM 2703 C C . TRP A 1 89 ? -15.324 -5.794 -1.635 1.00 0.00 89 TRP A C 2
ATOM 2704 O O . TRP A 1 89 ? -16.022 -6.786 -1.566 1.00 0.00 89 TRP A O 2
ATOM 2725 N N . VAL A 1 90 ? -14.954 -5.300 -2.787 1.00 0.00 90 VAL A N 2
ATOM 2726 C CA . VAL A 1 90 ? -15.386 -5.951 -4.059 1.00 0.00 90 VAL A CA 2
ATOM 2727 C C . VAL A 1 90 ? -14.155 -6.455 -4.814 1.00 0.00 90 VAL A C 2
ATOM 2728 O O . VAL A 1 90 ? -13.107 -5.841 -4.794 1.00 0.00 90 VAL A O 2
ATOM 2741 N N . LEU A 1 91 ? -14.274 -7.573 -5.476 1.00 0.00 91 LEU A N 2
ATOM 2742 C CA . LEU A 1 91 ? -13.112 -8.123 -6.229 1.00 0.00 91 LEU A CA 2
ATOM 2743 C C . LEU A 1 91 ? -12.913 -7.320 -7.516 1.00 0.00 91 LEU A C 2
ATOM 2744 O O . LEU A 1 91 ? -12.291 -6.272 -7.448 1.00 0.00 91 LEU A O 2
ATOM 2761 N N . GLN A 1 1 ? -1.922 -3.972 -14.875 1.00 0.00 1 GLN A N 3
ATOM 2762 C CA . GLN A 1 1 ? -0.840 -4.815 -14.293 1.00 0.00 1 GLN A CA 3
ATOM 2763 C C . GLN A 1 1 ? -0.074 -4.003 -13.244 1.00 0.00 1 GLN A C 3
ATOM 2764 O O . GLN A 1 1 ? 0.777 -3.199 -13.569 1.00 0.00 1 GLN A O 3
ATOM 2780 N N . CYS A 1 2 ? -0.366 -4.210 -11.988 1.00 0.00 2 CYS A N 3
ATOM 2781 C CA . CYS A 1 2 ? 0.348 -3.452 -10.922 1.00 0.00 2 CYS A CA 3
ATOM 2782 C C . CYS A 1 2 ? 0.124 -1.953 -11.118 1.00 0.00 2 CYS A C 3
ATOM 2783 O O . CYS A 1 2 ? -0.497 -1.526 -12.071 1.00 0.00 2 CYS A O 3
ATOM 2790 N N . TYR A 1 3 ? 0.623 -1.151 -10.216 1.00 0.00 3 TYR A N 3
ATOM 2791 C CA . TYR A 1 3 ? 0.442 0.325 -10.338 1.00 0.00 3 TYR A CA 3
ATOM 2792 C C . TYR A 1 3 ? 1.748 1.036 -9.973 1.00 0.00 3 TYR A C 3
ATOM 2793 O O . TYR A 1 3 ? 2.513 0.566 -9.155 1.00 0.00 3 TYR A O 3
ATOM 2811 N N . PHE A 1 4 ? 2.010 2.166 -10.580 1.00 0.00 4 PHE A N 3
ATOM 2812 C CA . PHE A 1 4 ? 3.267 2.917 -10.281 1.00 0.00 4 PHE A CA 3
ATOM 2813 C C . PHE A 1 4 ? 2.928 4.199 -9.514 1.00 0.00 4 PHE A C 3
ATOM 2814 O O . PHE A 1 4 ? 1.913 4.824 -9.748 1.00 0.00 4 PHE A O 3
ATOM 2831 N N . ILE A 1 5 ? 3.775 4.593 -8.601 1.00 0.00 5 ILE A N 3
ATOM 2832 C CA . ILE A 1 5 ? 3.515 5.835 -7.813 1.00 0.00 5 ILE A CA 3
ATOM 2833 C C . ILE A 1 5 ? 4.833 6.616 -7.657 1.00 0.00 5 ILE A C 3
ATOM 2834 O O . ILE A 1 5 ? 5.746 6.151 -7.002 1.00 0.00 5 ILE A O 3
ATOM 2850 N N . PRO A 1 6 ? 4.950 7.788 -8.246 1.00 0.00 6 PRO A N 3
ATOM 2851 C CA . PRO A 1 6 ? 6.207 8.579 -8.125 1.00 0.00 6 PRO A CA 3
ATOM 2852 C C . PRO A 1 6 ? 6.528 8.943 -6.671 1.00 0.00 6 PRO A C 3
ATOM 2853 O O . PRO A 1 6 ? 5.743 9.572 -5.988 1.00 0.00 6 PRO A O 3
ATOM 2864 N N . ASN A 1 7 ? 7.679 8.550 -6.193 1.00 0.00 7 ASN A N 3
ATOM 2865 C CA . ASN A 1 7 ? 8.056 8.868 -4.787 1.00 0.00 7 ASN A CA 3
ATOM 2866 C C . ASN A 1 7 ? 7.754 10.340 -4.493 1.00 0.00 7 ASN A C 3
ATOM 2867 O O . ASN A 1 7 ? 7.812 11.179 -5.370 1.00 0.00 7 ASN A O 3
ATOM 2878 N N . GLN A 1 8 ? 7.432 10.657 -3.267 1.00 0.00 8 GLN A N 3
ATOM 2879 C CA . GLN A 1 8 ? 7.124 12.074 -2.910 1.00 0.00 8 GLN A CA 3
ATOM 2880 C C . GLN A 1 8 ? 8.014 12.510 -1.744 1.00 0.00 8 GLN A C 3
ATOM 2881 O O . GLN A 1 8 ? 7.893 13.606 -1.234 1.00 0.00 8 GLN A O 3
ATOM 2895 N N . SER A 1 9 ? 8.908 11.660 -1.317 1.00 0.00 9 SER A N 3
ATOM 2896 C CA . SER A 1 9 ? 9.804 12.027 -0.185 1.00 0.00 9 SER A CA 3
ATOM 2897 C C . SER A 1 9 ? 10.455 13.383 -0.469 1.00 0.00 9 SER A C 3
ATOM 2898 O O . SER A 1 9 ? 10.278 13.958 -1.524 1.00 0.00 9 SER A O 3
ATOM 2906 N N . LEU A 1 10 ? 11.205 13.901 0.467 1.00 0.00 10 LEU A N 3
ATOM 2907 C CA . LEU A 1 10 ? 11.863 15.222 0.252 1.00 0.00 10 LEU A CA 3
ATOM 2908 C C . LEU A 1 10 ? 13.231 15.016 -0.403 1.00 0.00 10 LEU A C 3
ATOM 2909 O O . LEU A 1 10 ? 13.733 15.881 -1.094 1.00 0.00 10 LEU A O 3
ATOM 2925 N N . LYS A 1 11 ? 13.840 13.878 -0.196 1.00 0.00 11 LYS A N 3
ATOM 2926 C CA . LYS A 1 11 ? 15.178 13.623 -0.812 1.00 0.00 11 LYS A CA 3
ATOM 2927 C C . LYS A 1 11 ? 15.260 12.159 -1.270 1.00 0.00 11 LYS A C 3
ATOM 2928 O O . LYS A 1 11 ? 14.630 11.294 -0.695 1.00 0.00 11 LYS A O 3
ATOM 2947 N N . PRO A 1 12 ? 16.029 11.880 -2.298 1.00 0.00 12 PRO A N 3
ATOM 2948 C CA . PRO A 1 12 ? 16.165 10.485 -2.807 1.00 0.00 12 PRO A CA 3
ATOM 2949 C C . PRO A 1 12 ? 16.600 9.497 -1.717 1.00 0.00 12 PRO A C 3
ATOM 2950 O O . PRO A 1 12 ? 16.561 9.797 -0.540 1.00 0.00 12 PRO A O 3
ATOM 2961 N N . ASN A 1 13 ? 17.011 8.321 -2.108 1.00 0.00 13 ASN A N 3
ATOM 2962 C CA . ASN A 1 13 ? 17.448 7.306 -1.107 1.00 0.00 13 ASN A CA 3
ATOM 2963 C C . ASN A 1 13 ? 16.342 7.101 -0.071 1.00 0.00 13 ASN A C 3
ATOM 2964 O O . ASN A 1 13 ? 16.599 6.958 1.108 1.00 0.00 13 ASN A O 3
ATOM 2975 N N . GLU A 1 14 ? 15.112 7.084 -0.505 1.00 0.00 14 GLU A N 3
ATOM 2976 C CA . GLU A 1 14 ? 13.984 6.889 0.449 1.00 0.00 14 GLU A CA 3
ATOM 2977 C C . GLU A 1 14 ? 12.850 6.133 -0.241 1.00 0.00 14 GLU A C 3
ATOM 2978 O O . GLU A 1 14 ? 12.895 5.861 -1.425 1.00 0.00 14 GLU A O 3
ATOM 2990 N N . CYS A 1 15 ? 11.831 5.794 0.496 1.00 0.00 15 CYS A N 3
ATOM 2991 C CA . CYS A 1 15 ? 10.683 5.055 -0.103 1.00 0.00 15 CYS A CA 3
ATOM 2992 C C . CYS A 1 15 ? 9.408 5.379 0.680 1.00 0.00 15 CYS A C 3
ATOM 2993 O O . CYS A 1 15 ? 8.920 4.575 1.450 1.00 0.00 15 CYS A O 3
ATOM 3000 N N . GLN A 1 16 ? 8.867 6.553 0.490 1.00 0.00 16 GLN A N 3
ATOM 3001 C CA . GLN A 1 16 ? 7.624 6.936 1.222 1.00 0.00 16 GLN A CA 3
ATOM 3002 C C . GLN A 1 16 ? 6.412 6.763 0.304 1.00 0.00 16 GLN A C 3
ATOM 3003 O O . GLN A 1 16 ? 6.501 6.935 -0.895 1.00 0.00 16 GLN A O 3
ATOM 3017 N N . ASP A 1 17 ? 5.279 6.428 0.859 1.00 0.00 17 ASP A N 3
ATOM 3018 C CA . ASP A 1 17 ? 4.058 6.248 0.022 1.00 0.00 17 ASP A CA 3
ATOM 3019 C C . ASP A 1 17 ? 2.829 6.581 0.866 1.00 0.00 17 ASP A C 3
ATOM 3020 O O . ASP A 1 17 ? 2.824 6.395 2.067 1.00 0.00 17 ASP A O 3
ATOM 3029 N N . LEU A 1 18 ? 1.789 7.080 0.258 1.00 0.00 18 LEU A N 3
ATOM 3030 C CA . LEU A 1 18 ? 0.575 7.429 1.045 1.00 0.00 18 LEU A CA 3
ATOM 3031 C C . LEU A 1 18 ? 0.995 8.293 2.237 1.00 0.00 18 LEU A C 3
ATOM 3032 O O . LEU A 1 18 ? 1.991 8.986 2.185 1.00 0.00 18 LEU A O 3
ATOM 3048 N N . LYS A 1 19 ? 0.251 8.258 3.312 1.00 0.00 19 LYS A N 3
ATOM 3049 C CA . LYS A 1 19 ? 0.615 9.077 4.506 1.00 0.00 19 LYS A CA 3
ATOM 3050 C C . LYS A 1 19 ? 0.966 8.146 5.670 1.00 0.00 19 LYS A C 3
ATOM 3051 O O . LYS A 1 19 ? 1.025 8.560 6.810 1.00 0.00 19 LYS A O 3
ATOM 3070 N N . GLY A 1 20 ? 1.198 6.888 5.388 1.00 0.00 20 GLY A N 3
ATOM 3071 C CA . GLY A 1 20 ? 1.544 5.923 6.475 1.00 0.00 20 GLY A CA 3
ATOM 3072 C C . GLY A 1 20 ? 2.886 5.251 6.172 1.00 0.00 20 GLY A C 3
ATOM 3073 O O . GLY A 1 20 ? 3.659 4.963 7.065 1.00 0.00 20 GLY A O 3
ATOM 3077 N N . VAL A 1 21 ? 3.168 4.994 4.925 1.00 0.00 21 VAL A N 3
ATOM 3078 C CA . VAL A 1 21 ? 4.460 4.334 4.576 1.00 0.00 21 VAL A CA 3
ATOM 3079 C C . VAL A 1 21 ? 5.605 5.343 4.695 1.00 0.00 21 VAL A C 3
ATOM 3080 O O . VAL A 1 21 ? 5.457 6.504 4.373 1.00 0.00 21 VAL A O 3
ATOM 3093 N N . SER A 1 22 ? 6.748 4.908 5.156 1.00 0.00 22 SER A N 3
ATOM 3094 C CA . SER A 1 22 ? 7.900 5.843 5.298 1.00 0.00 22 SER A CA 3
ATOM 3095 C C . SER A 1 22 ? 9.134 5.070 5.773 1.00 0.00 22 SER A C 3
ATOM 3096 O O . SER A 1 22 ? 9.308 4.831 6.951 1.00 0.00 22 SER A O 3
ATOM 3104 N N . HIS A 1 23 ? 9.994 4.683 4.870 1.00 0.00 23 HIS A N 3
ATOM 3105 C CA . HIS A 1 23 ? 11.216 3.933 5.278 1.00 0.00 23 HIS A CA 3
ATOM 3106 C C . HIS A 1 23 ? 12.352 4.238 4.287 1.00 0.00 23 HIS A C 3
ATOM 3107 O O . HIS A 1 23 ? 12.112 4.439 3.113 1.00 0.00 23 HIS A O 3
ATOM 3121 N N . PRO A 1 24 ? 13.582 4.270 4.750 1.00 0.00 24 PRO A N 3
ATOM 3122 C CA . PRO A 1 24 ? 14.736 4.556 3.851 1.00 0.00 24 PRO A CA 3
ATOM 3123 C C . PRO A 1 24 ? 14.823 3.568 2.681 1.00 0.00 24 PRO A C 3
ATOM 3124 O O . PRO A 1 24 ? 14.311 2.468 2.744 1.00 0.00 24 PRO A O 3
ATOM 3135 N N . LEU A 1 25 ? 15.475 3.952 1.616 1.00 0.00 25 LEU A N 3
ATOM 3136 C CA . LEU A 1 25 ? 15.602 3.037 0.448 1.00 0.00 25 LEU A CA 3
ATOM 3137 C C . LEU A 1 25 ? 16.332 1.765 0.888 1.00 0.00 25 LEU A C 3
ATOM 3138 O O . LEU A 1 25 ? 17.084 1.773 1.841 1.00 0.00 25 LEU A O 3
ATOM 3154 N N . ASN A 1 26 ? 16.120 0.674 0.205 1.00 0.00 26 ASN A N 3
ATOM 3155 C CA . ASN A 1 26 ? 16.808 -0.585 0.594 1.00 0.00 26 ASN A CA 3
ATOM 3156 C C . ASN A 1 26 ? 16.702 -1.602 -0.547 1.00 0.00 26 ASN A C 3
ATOM 3157 O O . ASN A 1 26 ? 17.671 -1.896 -1.220 1.00 0.00 26 ASN A O 3
ATOM 3168 N N . SER A 1 27 ? 15.537 -2.147 -0.766 1.00 0.00 27 SER A N 3
ATOM 3169 C CA . SER A 1 27 ? 15.380 -3.149 -1.858 1.00 0.00 27 SER A CA 3
ATOM 3170 C C . SER A 1 27 ? 13.894 -3.392 -2.122 1.00 0.00 27 SER A C 3
ATOM 3171 O O . SER A 1 27 ? 13.054 -2.566 -1.827 1.00 0.00 27 SER A O 3
ATOM 3179 N N . VAL A 1 28 ? 13.570 -4.523 -2.684 1.00 0.00 28 VAL A N 3
ATOM 3180 C CA . VAL A 1 28 ? 12.152 -4.844 -2.986 1.00 0.00 28 VAL A CA 3
ATOM 3181 C C . VAL A 1 28 ? 11.667 -5.933 -2.026 1.00 0.00 28 VAL A C 3
ATOM 3182 O O . VAL A 1 28 ? 12.451 -6.695 -1.494 1.00 0.00 28 VAL A O 3
ATOM 3195 N N . TRP A 1 29 ? 10.384 -6.012 -1.793 1.00 0.00 29 TRP A N 3
ATOM 3196 C CA . TRP A 1 29 ? 9.863 -7.051 -0.859 1.00 0.00 29 TRP A CA 3
ATOM 3197 C C . TRP A 1 29 ? 8.448 -7.462 -1.272 1.00 0.00 29 TRP A C 3
ATOM 3198 O O . TRP A 1 29 ? 7.643 -6.644 -1.676 1.00 0.00 29 TRP A O 3
ATOM 3219 N N . LYS A 1 30 ? 8.138 -8.729 -1.163 1.00 0.00 30 LYS A N 3
ATOM 3220 C CA . LYS A 1 30 ? 6.776 -9.211 -1.535 1.00 0.00 30 LYS A CA 3
ATOM 3221 C C . LYS A 1 30 ? 6.056 -9.700 -0.277 1.00 0.00 30 LYS A C 3
ATOM 3222 O O . LYS A 1 30 ? 6.647 -9.815 0.779 1.00 0.00 30 LYS A O 3
ATOM 3241 N N . THR A 1 31 ? 4.785 -9.982 -0.378 1.00 0.00 31 THR A N 3
ATOM 3242 C CA . THR A 1 31 ? 4.021 -10.459 0.814 1.00 0.00 31 THR A CA 3
ATOM 3243 C C . THR A 1 31 ? 3.398 -11.823 0.512 1.00 0.00 31 THR A C 3
ATOM 3244 O O . THR A 1 31 ? 3.693 -12.444 -0.490 1.00 0.00 31 THR A O 3
ATOM 3255 N N . LYS A 1 32 ? 2.537 -12.295 1.373 1.00 0.00 32 LYS A N 3
ATOM 3256 C CA . LYS A 1 32 ? 1.894 -13.618 1.137 1.00 0.00 32 LYS A CA 3
ATOM 3257 C C . LYS A 1 32 ? 0.993 -13.529 -0.096 1.00 0.00 32 LYS A C 3
ATOM 3258 O O . LYS A 1 32 ? -0.209 -13.680 -0.011 1.00 0.00 32 LYS A O 3
ATOM 3277 N N . ASP A 1 33 ? 1.565 -13.281 -1.244 1.00 0.00 33 ASP A N 3
ATOM 3278 C CA . ASP A 1 33 ? 0.741 -13.179 -2.481 1.00 0.00 33 ASP A CA 3
ATOM 3279 C C . ASP A 1 33 ? -0.389 -12.171 -2.256 1.00 0.00 33 ASP A C 3
ATOM 3280 O O . ASP A 1 33 ? -1.270 -12.018 -3.079 1.00 0.00 33 ASP A O 3
ATOM 3289 N N . CYS A 1 34 ? -0.372 -11.484 -1.147 1.00 0.00 34 CYS A N 3
ATOM 3290 C CA . CYS A 1 34 ? -1.443 -10.486 -0.868 1.00 0.00 34 CYS A CA 3
ATOM 3291 C C . CYS A 1 34 ? -1.057 -9.141 -1.484 1.00 0.00 34 CYS A C 3
ATOM 3292 O O . CYS A 1 34 ? -1.903 -8.348 -1.847 1.00 0.00 34 CYS A O 3
ATOM 3299 N N . GLU A 1 35 ? 0.215 -8.876 -1.601 1.00 0.00 35 GLU A N 3
ATOM 3300 C CA . GLU A 1 35 ? 0.656 -7.579 -2.188 1.00 0.00 35 GLU A CA 3
ATOM 3301 C C . GLU A 1 35 ? 2.102 -7.707 -2.680 1.00 0.00 35 GLU A C 3
ATOM 3302 O O . GLU A 1 35 ? 2.797 -8.649 -2.357 1.00 0.00 35 GLU A O 3
ATOM 3314 N N . GLU A 1 36 ? 2.561 -6.760 -3.456 1.00 0.00 36 GLU A N 3
ATOM 3315 C CA . GLU A 1 36 ? 3.963 -6.821 -3.967 1.00 0.00 36 GLU A CA 3
ATOM 3316 C C . GLU A 1 36 ? 4.491 -5.396 -4.153 1.00 0.00 36 GLU A C 3
ATOM 3317 O O . GLU A 1 36 ? 4.167 -4.729 -5.114 1.00 0.00 36 GLU A O 3
ATOM 3329 N N . CYS A 1 37 ? 5.297 -4.922 -3.235 1.00 0.00 37 CYS A N 3
ATOM 3330 C CA . CYS A 1 37 ? 5.837 -3.535 -3.351 1.00 0.00 37 CYS A CA 3
ATOM 3331 C C . CYS A 1 37 ? 7.327 -3.575 -3.699 1.00 0.00 37 CYS A C 3
ATOM 3332 O O . CYS A 1 37 ? 8.088 -4.342 -3.144 1.00 0.00 37 CYS A O 3
ATOM 3339 N N . THR A 1 38 ? 7.742 -2.739 -4.615 1.00 0.00 38 THR A N 3
ATOM 3340 C CA . THR A 1 38 ? 9.176 -2.696 -5.017 1.00 0.00 38 THR A CA 3
ATOM 3341 C C . THR A 1 38 ? 9.657 -1.244 -4.983 1.00 0.00 38 THR A C 3
ATOM 3342 O O . THR A 1 38 ? 8.904 -0.329 -5.250 1.00 0.00 38 THR A O 3
ATOM 3353 N N . CYS A 1 39 ? 10.903 -1.025 -4.658 1.00 0.00 39 CYS A N 3
ATOM 3354 C CA . CYS A 1 39 ? 11.433 0.371 -4.607 1.00 0.00 39 CYS A CA 3
ATOM 3355 C C . CYS A 1 39 ? 12.408 0.587 -5.767 1.00 0.00 39 CYS A C 3
ATOM 3356 O O . CYS A 1 39 ? 13.529 0.123 -5.743 1.00 0.00 39 CYS A O 3
ATOM 3363 N N . GLY A 1 40 ? 11.988 1.295 -6.781 1.00 0.00 40 GLY A N 3
ATOM 3364 C CA . GLY A 1 40 ? 12.890 1.545 -7.941 1.00 0.00 40 GLY A CA 3
ATOM 3365 C C . GLY A 1 40 ? 13.679 2.834 -7.700 1.00 0.00 40 GLY A C 3
ATOM 3366 O O . GLY A 1 40 ? 13.648 3.399 -6.625 1.00 0.00 40 GLY A O 3
ATOM 3370 N N . GLN A 1 41 ? 14.385 3.302 -8.691 1.00 0.00 41 GLN A N 3
ATOM 3371 C CA . GLN A 1 41 ? 15.173 4.553 -8.515 1.00 0.00 41 GLN A CA 3
ATOM 3372 C C . GLN A 1 41 ? 14.282 5.638 -7.909 1.00 0.00 41 GLN A C 3
ATOM 3373 O O . GLN A 1 41 ? 14.213 5.797 -6.706 1.00 0.00 41 GLN A O 3
ATOM 3387 N N . ASP A 1 42 ? 13.599 6.385 -8.735 1.00 0.00 42 ASP A N 3
ATOM 3388 C CA . ASP A 1 42 ? 12.710 7.466 -8.217 1.00 0.00 42 ASP A CA 3
ATOM 3389 C C . ASP A 1 42 ? 11.245 7.089 -8.457 1.00 0.00 42 ASP A C 3
ATOM 3390 O O . ASP A 1 42 ? 10.410 7.936 -8.704 1.00 0.00 42 ASP A O 3
ATOM 3399 N N . ALA A 1 43 ? 10.926 5.824 -8.387 1.00 0.00 43 ALA A N 3
ATOM 3400 C CA . ALA A 1 43 ? 9.513 5.398 -8.611 1.00 0.00 43 ALA A CA 3
ATOM 3401 C C . ALA A 1 43 ? 9.225 4.135 -7.798 1.00 0.00 43 ALA A C 3
ATOM 3402 O O . ALA A 1 43 ? 10.032 3.227 -7.735 1.00 0.00 43 ALA A O 3
ATOM 3409 N N . ILE A 1 44 ? 8.075 4.068 -7.182 1.00 0.00 44 ILE A N 3
ATOM 3410 C CA . ILE A 1 44 ? 7.718 2.865 -6.374 1.00 0.00 44 ILE A CA 3
ATOM 3411 C C . ILE A 1 44 ? 6.609 2.091 -7.089 1.00 0.00 44 ILE A C 3
ATOM 3412 O O . ILE A 1 44 ? 5.580 2.640 -7.430 1.00 0.00 44 ILE A O 3
ATOM 3428 N N . SER A 1 45 ? 6.811 0.821 -7.321 1.00 0.00 45 SER A N 3
ATOM 3429 C CA . SER A 1 45 ? 5.768 0.009 -8.018 1.00 0.00 45 SER A CA 3
ATOM 3430 C C . SER A 1 45 ? 5.136 -0.965 -7.025 1.00 0.00 45 SER A C 3
ATOM 3431 O O . SER A 1 45 ? 5.788 -1.851 -6.509 1.00 0.00 45 SER A O 3
ATOM 3439 N N . CYS A 1 46 ? 3.866 -0.806 -6.750 1.00 0.00 46 CYS A N 3
ATOM 3440 C CA . CYS A 1 46 ? 3.183 -1.720 -5.789 1.00 0.00 46 CYS A CA 3
ATOM 3441 C C . CYS A 1 46 ? 1.965 -2.352 -6.462 1.00 0.00 46 CYS A C 3
ATOM 3442 O O . CYS A 1 46 ? 1.139 -1.673 -7.039 1.00 0.00 46 CYS A O 3
ATOM 3449 N N . CYS A 1 47 ? 1.851 -3.651 -6.388 1.00 0.00 47 CYS A N 3
ATOM 3450 C CA . CYS A 1 47 ? 0.689 -4.344 -7.017 1.00 0.00 47 CYS A CA 3
ATOM 3451 C C . CYS A 1 47 ? -0.232 -4.872 -5.918 1.00 0.00 47 CYS A C 3
ATOM 3452 O O . CYS A 1 47 ? 0.206 -5.191 -4.831 1.00 0.00 47 CYS A O 3
ATOM 3459 N N . ASN A 1 48 ? -1.506 -4.962 -6.187 1.00 0.00 48 ASN A N 3
ATOM 3460 C CA . ASN A 1 48 ? -2.455 -5.464 -5.149 1.00 0.00 48 ASN A CA 3
ATOM 3461 C C . ASN A 1 48 ? -3.509 -6.357 -5.806 1.00 0.00 48 ASN A C 3
ATOM 3462 O O . ASN A 1 48 ? -4.148 -5.975 -6.767 1.00 0.00 48 ASN A O 3
ATOM 3473 N N . THR A 1 49 ? -3.693 -7.546 -5.294 1.00 0.00 49 THR A N 3
ATOM 3474 C CA . THR A 1 49 ? -4.702 -8.475 -5.885 1.00 0.00 49 THR A CA 3
ATOM 3475 C C . THR A 1 49 ? -5.608 -9.022 -4.776 1.00 0.00 49 THR A C 3
ATOM 3476 O O . THR A 1 49 ? -6.404 -9.913 -4.995 1.00 0.00 49 THR A O 3
ATOM 3487 N N . ALA A 1 50 ? -5.493 -8.499 -3.584 1.00 0.00 50 ALA A N 3
ATOM 3488 C CA . ALA A 1 50 ? -6.346 -8.997 -2.464 1.00 0.00 50 ALA A CA 3
ATOM 3489 C C . ALA A 1 50 ? -7.596 -8.121 -2.329 1.00 0.00 50 ALA A C 3
ATOM 3490 O O . ALA A 1 50 ? -7.595 -7.128 -1.630 1.00 0.00 50 ALA A O 3
ATOM 3497 N N . ALA A 1 51 ? -8.664 -8.487 -2.986 1.00 0.00 51 ALA A N 3
ATOM 3498 C CA . ALA A 1 51 ? -9.919 -7.685 -2.891 1.00 0.00 51 ALA A CA 3
ATOM 3499 C C . ALA A 1 51 ? -9.629 -6.216 -3.217 1.00 0.00 51 ALA A C 3
ATOM 3500 O O . ALA A 1 51 ? -8.491 -5.802 -3.311 1.00 0.00 51 ALA A O 3
ATOM 3507 N N . ILE A 1 52 ? -10.658 -5.429 -3.398 1.00 0.00 52 ILE A N 3
ATOM 3508 C CA . ILE A 1 52 ? -10.455 -3.989 -3.727 1.00 0.00 52 ILE A CA 3
ATOM 3509 C C . ILE A 1 52 ? -11.560 -3.151 -3.052 1.00 0.00 52 ILE A C 3
ATOM 3510 O O . ILE A 1 52 ? -12.731 -3.425 -3.228 1.00 0.00 52 ILE A O 3
ATOM 3526 N N . PRO A 1 53 ? -11.210 -2.139 -2.284 1.00 0.00 53 PRO A N 3
ATOM 3527 C CA . PRO A 1 53 ? -12.243 -1.300 -1.610 1.00 0.00 53 PRO A CA 3
ATOM 3528 C C . PRO A 1 53 ? -13.212 -0.650 -2.607 1.00 0.00 53 PRO A C 3
ATOM 3529 O O . PRO A 1 53 ? -12.809 0.073 -3.497 1.00 0.00 53 PRO A O 3
ATOM 3540 N N . THR A 1 54 ? -14.488 -0.904 -2.460 1.00 0.00 54 THR A N 3
ATOM 3541 C CA . THR A 1 54 ? -15.493 -0.307 -3.392 1.00 0.00 54 THR A CA 3
ATOM 3542 C C . THR A 1 54 ? -16.412 0.636 -2.615 1.00 0.00 54 THR A C 3
ATOM 3543 O O . THR A 1 54 ? -16.277 0.805 -1.420 1.00 0.00 54 THR A O 3
ATOM 3554 N N . GLY A 1 55 ? -17.348 1.253 -3.285 1.00 0.00 55 GLY A N 3
ATOM 3555 C CA . GLY A 1 55 ? -18.277 2.185 -2.585 1.00 0.00 55 GLY A CA 3
ATOM 3556 C C . GLY A 1 55 ? -17.468 3.178 -1.749 1.00 0.00 55 GLY A C 3
ATOM 3557 O O . GLY A 1 55 ? -18.011 3.928 -0.962 1.00 0.00 55 GLY A O 3
ATOM 3561 N N . TYR A 1 56 ? -16.173 3.190 -1.913 1.00 0.00 56 TYR A N 3
ATOM 3562 C CA . TYR A 1 56 ? -15.328 4.134 -1.129 1.00 0.00 56 TYR A CA 3
ATOM 3563 C C . TYR A 1 56 ? -15.176 5.441 -1.911 1.00 0.00 56 TYR A C 3
ATOM 3564 O O . TYR A 1 56 ? -14.564 5.479 -2.960 1.00 0.00 56 TYR A O 3
ATOM 3582 N N . ASP A 1 57 ? -15.728 6.511 -1.409 1.00 0.00 57 ASP A N 3
ATOM 3583 C CA . ASP A 1 57 ? -15.615 7.813 -2.125 1.00 0.00 57 ASP A CA 3
ATOM 3584 C C . ASP A 1 57 ? -14.261 8.452 -1.808 1.00 0.00 57 ASP A C 3
ATOM 3585 O O . ASP A 1 57 ? -14.030 8.926 -0.714 1.00 0.00 57 ASP A O 3
ATOM 3594 N N . THR A 1 58 ? -13.365 8.470 -2.757 1.00 0.00 58 THR A N 3
ATOM 3595 C CA . THR A 1 58 ? -12.029 9.080 -2.506 1.00 0.00 58 THR A CA 3
ATOM 3596 C C . THR A 1 58 ? -12.185 10.591 -2.331 1.00 0.00 58 THR A C 3
ATOM 3597 O O . THR A 1 58 ? -11.769 11.369 -3.165 1.00 0.00 58 THR A O 3
ATOM 3608 N N . ASN A 1 59 ? -12.785 11.012 -1.252 1.00 0.00 59 ASN A N 3
ATOM 3609 C CA . ASN A 1 59 ? -12.970 12.473 -1.024 1.00 0.00 59 ASN A CA 3
ATOM 3610 C C . ASN A 1 59 ? -11.671 13.076 -0.489 1.00 0.00 59 ASN A C 3
ATOM 3611 O O . ASN A 1 59 ? -11.243 14.130 -0.913 1.00 0.00 59 ASN A O 3
ATOM 3622 N N . LYS A 1 60 ? -11.035 12.414 0.440 1.00 0.00 60 LYS A N 3
ATOM 3623 C CA . LYS A 1 60 ? -9.763 12.950 0.999 1.00 0.00 60 LYS A CA 3
ATOM 3624 C C . LYS A 1 60 ? -8.994 11.821 1.690 1.00 0.00 60 LYS A C 3
ATOM 3625 O O . LYS A 1 60 ? -8.547 11.955 2.811 1.00 0.00 60 LYS A O 3
ATOM 3644 N N . CYS A 1 61 ? -8.836 10.708 1.028 1.00 0.00 61 CYS A N 3
ATOM 3645 C CA . CYS A 1 61 ? -8.096 9.572 1.646 1.00 0.00 61 CYS A CA 3
ATOM 3646 C C . CYS A 1 61 ? -7.631 8.616 0.545 1.00 0.00 61 CYS A C 3
ATOM 3647 O O . CYS A 1 61 ? -7.959 8.781 -0.613 1.00 0.00 61 CYS A O 3
ATOM 3654 N N . GLN A 1 62 ? -6.859 7.622 0.898 1.00 0.00 62 GLN A N 3
ATOM 3655 C CA . GLN A 1 62 ? -6.359 6.657 -0.125 1.00 0.00 62 GLN A CA 3
ATOM 3656 C C . GLN A 1 62 ? -6.526 5.229 0.397 1.00 0.00 62 GLN A C 3
ATOM 3657 O O . GLN A 1 62 ? -6.855 5.017 1.546 1.00 0.00 62 GLN A O 3
ATOM 3671 N N . LYS A 1 63 ? -6.306 4.249 -0.440 1.00 0.00 63 LYS A N 3
ATOM 3672 C CA . LYS A 1 63 ? -6.459 2.831 0.003 1.00 0.00 63 LYS A CA 3
ATOM 3673 C C . LYS A 1 63 ? -5.083 2.167 0.093 1.00 0.00 63 LYS A C 3
ATOM 3674 O O . LYS A 1 63 ? -4.235 2.350 -0.757 1.00 0.00 63 LYS A O 3
ATOM 3693 N N . ILE A 1 64 ? -4.858 1.398 1.126 1.00 0.00 64 ILE A N 3
ATOM 3694 C CA . ILE A 1 64 ? -3.544 0.713 1.294 1.00 0.00 64 ILE A CA 3
ATOM 3695 C C . ILE A 1 64 ? -3.783 -0.768 1.597 1.00 0.00 64 ILE A C 3
ATOM 3696 O O . ILE A 1 64 ? -4.836 -1.148 2.070 1.00 0.00 64 ILE A O 3
ATOM 3712 N N . LEU A 1 65 ? -2.815 -1.606 1.329 1.00 0.00 65 LEU A N 3
ATOM 3713 C CA . LEU A 1 65 ? -2.987 -3.063 1.601 1.00 0.00 65 LEU A CA 3
ATOM 3714 C C . LEU A 1 65 ? -2.010 -3.496 2.697 1.00 0.00 65 LEU A C 3
ATOM 3715 O O . LEU A 1 65 ? -0.818 -3.595 2.478 1.00 0.00 65 LEU A O 3
ATOM 3731 N N . ASN A 1 66 ? -2.508 -3.757 3.875 1.00 0.00 66 ASN A N 3
ATOM 3732 C CA . ASN A 1 66 ? -1.613 -4.186 4.985 1.00 0.00 66 ASN A CA 3
ATOM 3733 C C . ASN A 1 66 ? -1.358 -5.691 4.876 1.00 0.00 66 ASN A C 3
ATOM 3734 O O . ASN A 1 66 ? -2.259 -6.466 4.621 1.00 0.00 66 ASN A O 3
ATOM 3745 N N . LYS A 1 67 ? -0.137 -6.112 5.062 1.00 0.00 67 LYS A N 3
ATOM 3746 C CA . LYS A 1 67 ? 0.177 -7.567 4.965 1.00 0.00 67 LYS A CA 3
ATOM 3747 C C . LYS A 1 67 ? 0.040 -8.215 6.343 1.00 0.00 67 LYS A C 3
ATOM 3748 O O . LYS A 1 67 ? 0.091 -9.421 6.478 1.00 0.00 67 LYS A O 3
ATOM 3767 N N . LYS A 1 68 ? -0.133 -7.426 7.367 1.00 0.00 68 LYS A N 3
ATOM 3768 C CA . LYS A 1 68 ? -0.269 -8.004 8.732 1.00 0.00 68 LYS A CA 3
ATOM 3769 C C . LYS A 1 68 ? -1.409 -9.024 8.737 1.00 0.00 68 LYS A C 3
ATOM 3770 O O . LYS A 1 68 ? -1.282 -10.107 9.274 1.00 0.00 68 LYS A O 3
ATOM 3789 N N . THR A 1 69 ? -2.520 -8.689 8.136 1.00 0.00 69 THR A N 3
ATOM 3790 C CA . THR A 1 69 ? -3.671 -9.638 8.094 1.00 0.00 69 THR A CA 3
ATOM 3791 C C . THR A 1 69 ? -4.177 -9.752 6.652 1.00 0.00 69 THR A C 3
ATOM 3792 O O . THR A 1 69 ? -5.308 -10.125 6.409 1.00 0.00 69 THR A O 3
ATOM 3803 N N . CYS A 1 70 ? -3.347 -9.431 5.695 1.00 0.00 70 CYS A N 3
ATOM 3804 C CA . CYS A 1 70 ? -3.780 -9.517 4.270 1.00 0.00 70 CYS A CA 3
ATOM 3805 C C . CYS A 1 70 ? -5.157 -8.866 4.118 1.00 0.00 70 CYS A C 3
ATOM 3806 O O . CYS A 1 70 ? -6.153 -9.534 3.924 1.00 0.00 70 CYS A O 3
ATOM 3813 N N . THR A 1 71 ? -5.223 -7.565 4.214 1.00 0.00 71 THR A N 3
ATOM 3814 C CA . THR A 1 71 ? -6.538 -6.872 4.084 1.00 0.00 71 THR A CA 3
ATOM 3815 C C . THR A 1 71 ? -6.332 -5.472 3.503 1.00 0.00 71 THR A C 3
ATOM 3816 O O . THR A 1 71 ? -5.220 -5.029 3.299 1.00 0.00 71 THR A O 3
ATOM 3827 N N . TYR A 1 72 ? -7.405 -4.775 3.234 1.00 0.00 72 TYR A N 3
ATOM 3828 C CA . TYR A 1 72 ? -7.295 -3.398 2.665 1.00 0.00 72 TYR A CA 3
ATOM 3829 C C . TYR A 1 72 ? -7.724 -2.377 3.724 1.00 0.00 72 TYR A C 3
ATOM 3830 O O . TYR A 1 72 ? -8.655 -2.601 4.472 1.00 0.00 72 TYR A O 3
ATOM 3848 N N . THR A 1 73 ? -7.056 -1.256 3.786 1.00 0.00 73 THR A N 3
ATOM 3849 C CA . THR A 1 73 ? -7.427 -0.214 4.789 1.00 0.00 73 THR A CA 3
ATOM 3850 C C . THR A 1 73 ? -7.418 1.154 4.104 1.00 0.00 73 THR A C 3
ATOM 3851 O O . THR A 1 73 ? -6.771 1.346 3.095 1.00 0.00 73 THR A O 3
ATOM 3862 N N . VAL A 1 74 ? -8.136 2.103 4.640 1.00 0.00 74 VAL A N 3
ATOM 3863 C CA . VAL A 1 74 ? -8.177 3.461 4.018 1.00 0.00 74 VAL A CA 3
ATOM 3864 C C . VAL A 1 74 ? -7.656 4.491 5.023 1.00 0.00 74 VAL A C 3
ATOM 3865 O O . VAL A 1 74 ? -8.188 4.636 6.105 1.00 0.00 74 VAL A O 3
ATOM 3878 N N . VAL A 1 75 ? -6.614 5.202 4.675 1.00 0.00 75 VAL A N 3
ATOM 3879 C CA . VAL A 1 75 ? -6.046 6.219 5.611 1.00 0.00 75 VAL A CA 3
ATOM 3880 C C . VAL A 1 75 ? -6.336 7.625 5.079 1.00 0.00 75 VAL A C 3
ATOM 3881 O O . VAL A 1 75 ? -6.745 7.798 3.948 1.00 0.00 75 VAL A O 3
ATOM 3894 N N . GLU A 1 76 ? -6.128 8.630 5.890 1.00 0.00 76 GLU A N 3
ATOM 3895 C CA . GLU A 1 76 ? -6.392 10.030 5.440 1.00 0.00 76 GLU A CA 3
ATOM 3896 C C . GLU A 1 76 ? -5.067 10.772 5.270 1.00 0.00 76 GLU A C 3
ATOM 3897 O O . GLU A 1 76 ? -4.173 10.667 6.086 1.00 0.00 76 GLU A O 3
ATOM 3909 N N . LYS A 1 77 ? -4.935 11.519 4.211 1.00 0.00 77 LYS A N 3
ATOM 3910 C CA . LYS A 1 77 ? -3.671 12.270 3.977 1.00 0.00 77 LYS A CA 3
ATOM 3911 C C . LYS A 1 77 ? -3.490 13.329 5.067 1.00 0.00 77 LYS A C 3
ATOM 3912 O O . LYS A 1 77 ? -2.448 13.947 5.174 1.00 0.00 77 LYS A O 3
ATOM 3931 N N . LYS A 1 78 ? -4.496 13.550 5.875 1.00 0.00 78 LYS A N 3
ATOM 3932 C CA . LYS A 1 78 ? -4.383 14.578 6.955 1.00 0.00 78 LYS A CA 3
ATOM 3933 C C . LYS A 1 78 ? -4.557 13.916 8.327 1.00 0.00 78 LYS A C 3
ATOM 3934 O O . LYS A 1 78 ? -4.505 14.571 9.350 1.00 0.00 78 LYS A O 3
ATOM 3953 N N . ASP A 1 79 ? -4.762 12.628 8.365 1.00 0.00 79 ASP A N 3
ATOM 3954 C CA . ASP A 1 79 ? -4.938 11.944 9.679 1.00 0.00 79 ASP A CA 3
ATOM 3955 C C . ASP A 1 79 ? -4.593 10.458 9.540 1.00 0.00 79 ASP A C 3
ATOM 3956 O O . ASP A 1 79 ? -5.462 9.609 9.583 1.00 0.00 79 ASP A O 3
ATOM 3965 N N . PRO A 1 80 ? -3.334 10.144 9.375 1.00 0.00 80 PRO A N 3
ATOM 3966 C CA . PRO A 1 80 ? -2.900 8.728 9.233 1.00 0.00 80 PRO A CA 3
ATOM 3967 C C . PRO A 1 80 ? -3.153 7.915 10.509 1.00 0.00 80 PRO A C 3
ATOM 3968 O O . PRO A 1 80 ? -2.787 6.761 10.603 1.00 0.00 80 PRO A O 3
ATOM 3979 N N . GLY A 1 81 ? -3.779 8.512 11.488 1.00 0.00 81 GLY A N 3
ATOM 3980 C CA . GLY A 1 81 ? -4.060 7.781 12.759 1.00 0.00 81 GLY A CA 3
ATOM 3981 C C . GLY A 1 81 ? -5.507 7.289 12.750 1.00 0.00 81 GLY A C 3
ATOM 3982 O O . GLY A 1 81 ? -5.910 6.501 13.583 1.00 0.00 81 GLY A O 3
ATOM 3986 N N . LYS A 1 82 ? -6.292 7.749 11.812 1.00 0.00 82 LYS A N 3
ATOM 3987 C CA . LYS A 1 82 ? -7.718 7.314 11.737 1.00 0.00 82 LYS A CA 3
ATOM 3988 C C . LYS A 1 82 ? -8.019 6.819 10.321 1.00 0.00 82 LYS A C 3
ATOM 3989 O O . LYS A 1 82 ? -7.328 7.148 9.379 1.00 0.00 82 LYS A O 3
ATOM 4008 N N . THR A 1 83 ? -9.044 6.025 10.165 1.00 0.00 83 THR A N 3
ATOM 4009 C CA . THR A 1 83 ? -9.384 5.504 8.810 1.00 0.00 83 THR A CA 3
ATOM 4010 C C . THR A 1 83 ? -10.390 6.438 8.132 1.00 0.00 83 THR A C 3
ATOM 4011 O O . THR A 1 83 ? -11.051 7.228 8.775 1.00 0.00 83 THR A O 3
ATOM 4022 N N . CYS A 1 84 ? -10.510 6.350 6.834 1.00 0.00 84 CYS A N 3
ATOM 4023 C CA . CYS A 1 84 ? -11.471 7.231 6.109 1.00 0.00 84 CYS A CA 3
ATOM 4024 C C . CYS A 1 84 ? -12.872 6.615 6.163 1.00 0.00 84 CYS A C 3
ATOM 4025 O O . CYS A 1 84 ? -13.150 5.751 6.969 1.00 0.00 84 CYS A O 3
ATOM 4032 N N . ASP A 1 85 ? -13.755 7.058 5.309 1.00 0.00 85 ASP A N 3
ATOM 4033 C CA . ASP A 1 85 ? -15.141 6.504 5.307 1.00 0.00 85 ASP A CA 3
ATOM 4034 C C . ASP A 1 85 ? -15.251 5.401 4.251 1.00 0.00 85 ASP A C 3
ATOM 4035 O O . ASP A 1 85 ? -15.529 5.660 3.096 1.00 0.00 85 ASP A O 3
ATOM 4044 N N . VAL A 1 86 ? -15.041 4.172 4.638 1.00 0.00 86 VAL A N 3
ATOM 4045 C CA . VAL A 1 86 ? -15.138 3.052 3.657 1.00 0.00 86 VAL A CA 3
ATOM 4046 C C . VAL A 1 86 ? -16.590 2.577 3.580 1.00 0.00 86 VAL A C 3
ATOM 4047 O O . VAL A 1 86 ? -17.420 2.954 4.383 1.00 0.00 86 VAL A O 3
ATOM 4060 N N . THR A 1 87 ? -16.898 1.755 2.615 1.00 0.00 87 THR A N 3
ATOM 4061 C CA . THR A 1 87 ? -18.295 1.248 2.470 1.00 0.00 87 THR A CA 3
ATOM 4062 C C . THR A 1 87 ? -18.281 -0.277 2.381 1.00 0.00 87 THR A C 3
ATOM 4063 O O . THR A 1 87 ? -19.102 -0.952 2.970 1.00 0.00 87 THR A O 3
ATOM 4074 N N . GLY A 1 88 ? -17.354 -0.827 1.649 1.00 0.00 88 GLY A N 3
ATOM 4075 C CA . GLY A 1 88 ? -17.291 -2.310 1.522 1.00 0.00 88 GLY A CA 3
ATOM 4076 C C . GLY A 1 88 ? -16.179 -2.697 0.547 1.00 0.00 88 GLY A C 3
ATOM 4077 O O . GLY A 1 88 ? -15.435 -1.860 0.074 1.00 0.00 88 GLY A O 3
ATOM 4081 N N . TRP A 1 89 ? -16.060 -3.963 0.243 1.00 0.00 89 TRP A N 3
ATOM 4082 C CA . TRP A 1 89 ? -14.999 -4.416 -0.704 1.00 0.00 89 TRP A CA 3
ATOM 4083 C C . TRP A 1 89 ? -15.589 -5.461 -1.654 1.00 0.00 89 TRP A C 3
ATOM 4084 O O . TRP A 1 89 ? -16.681 -5.952 -1.447 1.00 0.00 89 TRP A O 3
ATOM 4105 N N . VAL A 1 90 ? -14.879 -5.805 -2.693 1.00 0.00 90 VAL A N 3
ATOM 4106 C CA . VAL A 1 90 ? -15.404 -6.819 -3.654 1.00 0.00 90 VAL A CA 3
ATOM 4107 C C . VAL A 1 90 ? -14.256 -7.696 -4.155 1.00 0.00 90 VAL A C 3
ATOM 4108 O O . VAL A 1 90 ? -13.231 -7.209 -4.590 1.00 0.00 90 VAL A O 3
ATOM 4121 N N . LEU A 1 91 ? -14.421 -8.988 -4.098 1.00 0.00 91 LEU A N 3
ATOM 4122 C CA . LEU A 1 91 ? -13.344 -9.901 -4.571 1.00 0.00 91 LEU A CA 3
ATOM 4123 C C . LEU A 1 91 ? -13.236 -9.813 -6.096 1.00 0.00 91 LEU A C 3
ATOM 4124 O O . LEU A 1 91 ? -13.744 -10.703 -6.758 1.00 0.00 91 LEU A O 3
ATOM 4141 N N . GLN A 1 1 ? -1.805 -6.011 -13.754 1.00 0.00 1 GLN A N 4
ATOM 4142 C CA . GLN A 1 1 ? -2.641 -5.479 -12.641 1.00 0.00 1 GLN A CA 4
ATOM 4143 C C . GLN A 1 1 ? -1.735 -4.866 -11.572 1.00 0.00 1 GLN A C 4
ATOM 4144 O O . GLN A 1 1 ? -1.473 -5.466 -10.548 1.00 0.00 1 GLN A O 4
ATOM 4160 N N . CYS A 1 2 ? -1.254 -3.674 -11.799 1.00 0.00 2 CYS A N 4
ATOM 4161 C CA . CYS A 1 2 ? -0.365 -3.023 -10.795 1.00 0.00 2 CYS A CA 4
ATOM 4162 C C . CYS A 1 2 ? -0.466 -1.504 -10.932 1.00 0.00 2 CYS A C 4
ATOM 4163 O O . CYS A 1 2 ? -1.099 -0.992 -11.833 1.00 0.00 2 CYS A O 4
ATOM 4170 N N . TYR A 1 3 ? 0.156 -0.780 -10.039 1.00 0.00 3 TYR A N 4
ATOM 4171 C CA . TYR A 1 3 ? 0.105 0.710 -10.105 1.00 0.00 3 TYR A CA 4
ATOM 4172 C C . TYR A 1 3 ? 1.520 1.276 -9.969 1.00 0.00 3 TYR A C 4
ATOM 4173 O O . TYR A 1 3 ? 2.322 0.789 -9.196 1.00 0.00 3 TYR A O 4
ATOM 4191 N N . PHE A 1 4 ? 1.834 2.302 -10.718 1.00 0.00 4 PHE A N 4
ATOM 4192 C CA . PHE A 1 4 ? 3.198 2.906 -10.641 1.00 0.00 4 PHE A CA 4
ATOM 4193 C C . PHE A 1 4 ? 3.100 4.283 -9.977 1.00 0.00 4 PHE A C 4
ATOM 4194 O O . PHE A 1 4 ? 2.228 5.071 -10.286 1.00 0.00 4 PHE A O 4
ATOM 4211 N N . ILE A 1 5 ? 3.990 4.576 -9.066 1.00 0.00 5 ILE A N 4
ATOM 4212 C CA . ILE A 1 5 ? 3.957 5.899 -8.375 1.00 0.00 5 ILE A CA 4
ATOM 4213 C C . ILE A 1 5 ? 5.368 6.513 -8.383 1.00 0.00 5 ILE A C 4
ATOM 4214 O O . ILE A 1 5 ? 6.271 5.981 -7.770 1.00 0.00 5 ILE A O 4
ATOM 4230 N N . PRO A 1 6 ? 5.572 7.621 -9.065 1.00 0.00 6 PRO A N 4
ATOM 4231 C CA . PRO A 1 6 ? 6.920 8.253 -9.103 1.00 0.00 6 PRO A CA 4
ATOM 4232 C C . PRO A 1 6 ? 7.398 8.681 -7.710 1.00 0.00 6 PRO A C 4
ATOM 4233 O O . PRO A 1 6 ? 6.640 9.199 -6.915 1.00 0.00 6 PRO A O 4
ATOM 4244 N N . ASN A 1 7 ? 8.649 8.466 -7.410 1.00 0.00 7 ASN A N 4
ATOM 4245 C CA . ASN A 1 7 ? 9.174 8.855 -6.073 1.00 0.00 7 ASN A CA 4
ATOM 4246 C C . ASN A 1 7 ? 9.023 10.369 -5.888 1.00 0.00 7 ASN A C 4
ATOM 4247 O O . ASN A 1 7 ? 9.511 11.151 -6.678 1.00 0.00 7 ASN A O 4
ATOM 4258 N N . GLN A 1 8 ? 8.349 10.786 -4.848 1.00 0.00 8 GLN A N 4
ATOM 4259 C CA . GLN A 1 8 ? 8.163 12.248 -4.611 1.00 0.00 8 GLN A CA 4
ATOM 4260 C C . GLN A 1 8 ? 9.159 12.726 -3.552 1.00 0.00 8 GLN A C 4
ATOM 4261 O O . GLN A 1 8 ? 9.577 13.867 -3.550 1.00 0.00 8 GLN A O 4
ATOM 4275 N N . SER A 1 9 ? 9.541 11.862 -2.649 1.00 0.00 9 SER A N 4
ATOM 4276 C CA . SER A 1 9 ? 10.510 12.265 -1.588 1.00 0.00 9 SER A CA 4
ATOM 4277 C C . SER A 1 9 ? 11.923 11.843 -1.997 1.00 0.00 9 SER A C 4
ATOM 4278 O O . SER A 1 9 ? 12.141 10.743 -2.464 1.00 0.00 9 SER A O 4
ATOM 4286 N N . LEU A 1 10 ? 12.885 12.708 -1.824 1.00 0.00 10 LEU A N 4
ATOM 4287 C CA . LEU A 1 10 ? 14.284 12.354 -2.201 1.00 0.00 10 LEU A CA 4
ATOM 4288 C C . LEU A 1 10 ? 14.991 11.727 -0.999 1.00 0.00 10 LEU A C 4
ATOM 4289 O O . LEU A 1 10 ? 15.203 10.533 -0.945 1.00 0.00 10 LEU A O 4
ATOM 4305 N N . LYS A 1 11 ? 15.352 12.530 -0.036 1.00 0.00 11 LYS A N 4
ATOM 4306 C CA . LYS A 1 11 ? 16.046 11.996 1.173 1.00 0.00 11 LYS A CA 4
ATOM 4307 C C . LYS A 1 11 ? 17.313 11.240 0.747 1.00 0.00 11 LYS A C 4
ATOM 4308 O O . LYS A 1 11 ? 17.403 10.751 -0.362 1.00 0.00 11 LYS A O 4
ATOM 4327 N N . PRO A 1 12 ? 18.292 11.140 1.617 1.00 0.00 12 PRO A N 4
ATOM 4328 C CA . PRO A 1 12 ? 19.550 10.419 1.281 1.00 0.00 12 PRO A CA 4
ATOM 4329 C C . PRO A 1 12 ? 19.289 8.978 0.825 1.00 0.00 12 PRO A C 4
ATOM 4330 O O . PRO A 1 12 ? 20.046 8.411 0.063 1.00 0.00 12 PRO A O 4
ATOM 4341 N N . ASN A 1 13 ? 18.221 8.386 1.286 1.00 0.00 13 ASN A N 4
ATOM 4342 C CA . ASN A 1 13 ? 17.909 6.986 0.882 1.00 0.00 13 ASN A CA 4
ATOM 4343 C C . ASN A 1 13 ? 16.685 6.496 1.663 1.00 0.00 13 ASN A C 4
ATOM 4344 O O . ASN A 1 13 ? 16.795 5.689 2.563 1.00 0.00 13 ASN A O 4
ATOM 4355 N N . GLU A 1 14 ? 15.520 6.980 1.322 1.00 0.00 14 GLU A N 4
ATOM 4356 C CA . GLU A 1 14 ? 14.285 6.548 2.041 1.00 0.00 14 GLU A CA 4
ATOM 4357 C C . GLU A 1 14 ? 13.195 6.195 1.027 1.00 0.00 14 GLU A C 4
ATOM 4358 O O . GLU A 1 14 ? 13.353 6.383 -0.163 1.00 0.00 14 GLU A O 4
ATOM 4370 N N . CYS A 1 15 ? 12.088 5.685 1.497 1.00 0.00 15 CYS A N 4
ATOM 4371 C CA . CYS A 1 15 ? 10.973 5.313 0.574 1.00 0.00 15 CYS A CA 4
ATOM 4372 C C . CYS A 1 15 ? 9.647 5.804 1.165 1.00 0.00 15 CYS A C 4
ATOM 4373 O O . CYS A 1 15 ? 9.045 5.147 1.991 1.00 0.00 15 CYS A O 4
ATOM 4380 N N . GLN A 1 16 ? 9.189 6.955 0.749 1.00 0.00 16 GLN A N 4
ATOM 4381 C CA . GLN A 1 16 ? 7.904 7.493 1.286 1.00 0.00 16 GLN A CA 4
ATOM 4382 C C . GLN A 1 16 ? 6.790 7.277 0.260 1.00 0.00 16 GLN A C 4
ATOM 4383 O O . GLN A 1 16 ? 7.010 7.345 -0.934 1.00 0.00 16 GLN A O 4
ATOM 4397 N N . ASP A 1 17 ? 5.593 7.024 0.714 1.00 0.00 17 ASP A N 4
ATOM 4398 C CA . ASP A 1 17 ? 4.462 6.813 -0.234 1.00 0.00 17 ASP A CA 4
ATOM 4399 C C . ASP A 1 17 ? 3.165 7.272 0.435 1.00 0.00 17 ASP A C 4
ATOM 4400 O O . ASP A 1 17 ? 3.020 7.204 1.638 1.00 0.00 17 ASP A O 4
ATOM 4409 N N . LEU A 1 18 ? 2.225 7.750 -0.331 1.00 0.00 18 LEU A N 4
ATOM 4410 C CA . LEU A 1 18 ? 0.949 8.220 0.275 1.00 0.00 18 LEU A CA 4
ATOM 4411 C C . LEU A 1 18 ? 1.266 9.130 1.465 1.00 0.00 18 LEU A C 4
ATOM 4412 O O . LEU A 1 18 ? 2.258 9.831 1.469 1.00 0.00 18 LEU A O 4
ATOM 4428 N N . LYS A 1 19 ? 0.434 9.128 2.475 1.00 0.00 19 LYS A N 4
ATOM 4429 C CA . LYS A 1 19 ? 0.695 9.997 3.663 1.00 0.00 19 LYS A CA 4
ATOM 4430 C C . LYS A 1 19 ? 0.940 9.130 4.903 1.00 0.00 19 LYS A C 4
ATOM 4431 O O . LYS A 1 19 ? 1.027 9.633 6.006 1.00 0.00 19 LYS A O 4
ATOM 4450 N N . GLY A 1 20 ? 1.043 7.834 4.742 1.00 0.00 20 GLY A N 4
ATOM 4451 C CA . GLY A 1 20 ? 1.271 6.953 5.930 1.00 0.00 20 GLY A CA 4
ATOM 4452 C C . GLY A 1 20 ? 2.381 5.934 5.646 1.00 0.00 20 GLY A C 4
ATOM 4453 O O . GLY A 1 20 ? 2.542 4.974 6.373 1.00 0.00 20 GLY A O 4
ATOM 4457 N N . VAL A 1 21 ? 3.150 6.131 4.608 1.00 0.00 21 VAL A N 4
ATOM 4458 C CA . VAL A 1 21 ? 4.250 5.164 4.298 1.00 0.00 21 VAL A CA 4
ATOM 4459 C C . VAL A 1 21 ? 5.604 5.863 4.436 1.00 0.00 21 VAL A C 4
ATOM 4460 O O . VAL A 1 21 ? 5.785 6.979 3.988 1.00 0.00 21 VAL A O 4
ATOM 4473 N N . SER A 1 22 ? 6.558 5.217 5.052 1.00 0.00 22 SER A N 4
ATOM 4474 C CA . SER A 1 22 ? 7.900 5.846 5.216 1.00 0.00 22 SER A CA 4
ATOM 4475 C C . SER A 1 22 ? 8.878 4.824 5.799 1.00 0.00 22 SER A C 4
ATOM 4476 O O . SER A 1 22 ? 8.809 4.475 6.961 1.00 0.00 22 SER A O 4
ATOM 4484 N N . HIS A 1 23 ? 9.795 4.342 5.000 1.00 0.00 23 HIS A N 4
ATOM 4485 C CA . HIS A 1 23 ? 10.782 3.345 5.509 1.00 0.00 23 HIS A CA 4
ATOM 4486 C C . HIS A 1 23 ? 12.115 3.532 4.765 1.00 0.00 23 HIS A C 4
ATOM 4487 O O . HIS A 1 23 ? 12.137 3.991 3.639 1.00 0.00 23 HIS A O 4
ATOM 4501 N N . PRO A 1 24 ? 13.219 3.178 5.381 1.00 0.00 24 PRO A N 4
ATOM 4502 C CA . PRO A 1 24 ? 14.550 3.322 4.726 1.00 0.00 24 PRO A CA 4
ATOM 4503 C C . PRO A 1 24 ? 14.637 2.546 3.406 1.00 0.00 24 PRO A C 4
ATOM 4504 O O . PRO A 1 24 ? 14.106 1.461 3.278 1.00 0.00 24 PRO A O 4
ATOM 4515 N N . LEU A 1 25 ? 15.306 3.091 2.426 1.00 0.00 25 LEU A N 4
ATOM 4516 C CA . LEU A 1 25 ? 15.430 2.379 1.125 1.00 0.00 25 LEU A CA 4
ATOM 4517 C C . LEU A 1 25 ? 16.139 1.040 1.355 1.00 0.00 25 LEU A C 4
ATOM 4518 O O . LEU A 1 25 ? 16.649 0.777 2.425 1.00 0.00 25 LEU A O 4
ATOM 4534 N N . ASN A 1 26 ? 16.176 0.194 0.362 1.00 0.00 26 ASN A N 4
ATOM 4535 C CA . ASN A 1 26 ? 16.854 -1.121 0.536 1.00 0.00 26 ASN A CA 4
ATOM 4536 C C . ASN A 1 26 ? 16.627 -1.988 -0.707 1.00 0.00 26 ASN A C 4
ATOM 4537 O O . ASN A 1 26 ? 17.531 -2.216 -1.487 1.00 0.00 26 ASN A O 4
ATOM 4548 N N . SER A 1 27 ? 15.433 -2.480 -0.894 1.00 0.00 27 SER A N 4
ATOM 4549 C CA . SER A 1 27 ? 15.161 -3.339 -2.082 1.00 0.00 27 SER A CA 4
ATOM 4550 C C . SER A 1 27 ? 13.655 -3.513 -2.261 1.00 0.00 27 SER A C 4
ATOM 4551 O O . SER A 1 27 ? 12.867 -2.677 -1.864 1.00 0.00 27 SER A O 4
ATOM 4559 N N . VAL A 1 28 ? 13.256 -4.597 -2.864 1.00 0.00 28 VAL A N 4
ATOM 4560 C CA . VAL A 1 28 ? 11.802 -4.852 -3.089 1.00 0.00 28 VAL A CA 4
ATOM 4561 C C . VAL A 1 28 ? 11.341 -5.990 -2.178 1.00 0.00 28 VAL A C 4
ATOM 4562 O O . VAL A 1 28 ? 12.137 -6.711 -1.610 1.00 0.00 28 VAL A O 4
ATOM 4575 N N . TRP A 1 29 ? 10.056 -6.155 -2.042 1.00 0.00 29 TRP A N 4
ATOM 4576 C CA . TRP A 1 29 ? 9.527 -7.246 -1.174 1.00 0.00 29 TRP A CA 4
ATOM 4577 C C . TRP A 1 29 ? 8.177 -7.718 -1.719 1.00 0.00 29 TRP A C 4
ATOM 4578 O O . TRP A 1 29 ? 7.316 -6.925 -2.049 1.00 0.00 29 TRP A O 4
ATOM 4599 N N . LYS A 1 30 ? 7.991 -9.009 -1.817 1.00 0.00 30 LYS A N 4
ATOM 4600 C CA . LYS A 1 30 ? 6.703 -9.553 -2.342 1.00 0.00 30 LYS A CA 4
ATOM 4601 C C . LYS A 1 30 ? 6.075 -10.471 -1.291 1.00 0.00 30 LYS A C 4
ATOM 4602 O O . LYS A 1 30 ? 6.670 -11.439 -0.862 1.00 0.00 30 LYS A O 4
ATOM 4621 N N . THR A 1 31 ? 4.874 -10.175 -0.874 1.00 0.00 31 THR A N 4
ATOM 4622 C CA . THR A 1 31 ? 4.208 -11.030 0.147 1.00 0.00 31 THR A CA 4
ATOM 4623 C C . THR A 1 31 ? 3.732 -12.329 -0.507 1.00 0.00 31 THR A C 4
ATOM 4624 O O . THR A 1 31 ? 4.102 -12.645 -1.621 1.00 0.00 31 THR A O 4
ATOM 4635 N N . LYS A 1 32 ? 2.913 -13.083 0.173 1.00 0.00 32 LYS A N 4
ATOM 4636 C CA . LYS A 1 32 ? 2.415 -14.358 -0.414 1.00 0.00 32 LYS A CA 4
ATOM 4637 C C . LYS A 1 32 ? 1.226 -14.066 -1.333 1.00 0.00 32 LYS A C 4
ATOM 4638 O O . LYS A 1 32 ? 0.092 -14.354 -1.009 1.00 0.00 32 LYS A O 4
ATOM 4657 N N . ASP A 1 33 ? 1.479 -13.493 -2.479 1.00 0.00 33 ASP A N 4
ATOM 4658 C CA . ASP A 1 33 ? 0.366 -13.180 -3.420 1.00 0.00 33 ASP A CA 4
ATOM 4659 C C . ASP A 1 33 ? -0.645 -12.261 -2.732 1.00 0.00 33 ASP A C 4
ATOM 4660 O O . ASP A 1 33 ? -1.699 -11.975 -3.264 1.00 0.00 33 ASP A O 4
ATOM 4669 N N . CYS A 1 34 ? -0.335 -11.794 -1.552 1.00 0.00 34 CYS A N 4
ATOM 4670 C CA . CYS A 1 34 ? -1.280 -10.891 -0.835 1.00 0.00 34 CYS A CA 4
ATOM 4671 C C . CYS A 1 34 ? -1.004 -9.443 -1.239 1.00 0.00 34 CYS A C 4
ATOM 4672 O O . CYS A 1 34 ? -1.904 -8.632 -1.341 1.00 0.00 34 CYS A O 4
ATOM 4679 N N . GLU A 1 35 ? 0.236 -9.109 -1.465 1.00 0.00 35 GLU A N 4
ATOM 4680 C CA . GLU A 1 35 ? 0.573 -7.712 -1.858 1.00 0.00 35 GLU A CA 4
ATOM 4681 C C . GLU A 1 35 ? 1.950 -7.683 -2.527 1.00 0.00 35 GLU A C 4
ATOM 4682 O O . GLU A 1 35 ? 2.714 -8.624 -2.441 1.00 0.00 35 GLU A O 4
ATOM 4694 N N . GLU A 1 36 ? 2.274 -6.603 -3.184 1.00 0.00 36 GLU A N 4
ATOM 4695 C CA . GLU A 1 36 ? 3.602 -6.496 -3.853 1.00 0.00 36 GLU A CA 4
ATOM 4696 C C . GLU A 1 36 ? 4.031 -5.028 -3.876 1.00 0.00 36 GLU A C 4
ATOM 4697 O O . GLU A 1 36 ? 3.272 -4.158 -4.255 1.00 0.00 36 GLU A O 4
ATOM 4709 N N . CYS A 1 37 ? 5.238 -4.740 -3.468 1.00 0.00 37 CYS A N 4
ATOM 4710 C CA . CYS A 1 37 ? 5.703 -3.323 -3.465 1.00 0.00 37 CYS A CA 4
ATOM 4711 C C . CYS A 1 37 ? 7.206 -3.270 -3.741 1.00 0.00 37 CYS A C 4
ATOM 4712 O O . CYS A 1 37 ? 7.984 -3.985 -3.142 1.00 0.00 37 CYS A O 4
ATOM 4719 N N . THR A 1 38 ? 7.615 -2.422 -4.649 1.00 0.00 38 THR A N 4
ATOM 4720 C CA . THR A 1 38 ? 9.064 -2.305 -4.982 1.00 0.00 38 THR A CA 4
ATOM 4721 C C . THR A 1 38 ? 9.503 -0.849 -4.826 1.00 0.00 38 THR A C 4
ATOM 4722 O O . THR A 1 38 ? 8.734 0.067 -5.041 1.00 0.00 38 THR A O 4
ATOM 4733 N N . CYS A 1 39 ? 10.738 -0.628 -4.460 1.00 0.00 39 CYS A N 4
ATOM 4734 C CA . CYS A 1 39 ? 11.237 0.768 -4.292 1.00 0.00 39 CYS A CA 4
ATOM 4735 C C . CYS A 1 39 ? 12.230 1.081 -5.415 1.00 0.00 39 CYS A C 4
ATOM 4736 O O . CYS A 1 39 ? 13.413 0.832 -5.299 1.00 0.00 39 CYS A O 4
ATOM 4743 N N . GLY A 1 40 ? 11.756 1.625 -6.502 1.00 0.00 40 GLY A N 4
ATOM 4744 C CA . GLY A 1 40 ? 12.671 1.953 -7.630 1.00 0.00 40 GLY A CA 4
ATOM 4745 C C . GLY A 1 40 ? 13.482 3.202 -7.285 1.00 0.00 40 GLY A C 4
ATOM 4746 O O . GLY A 1 40 ? 12.941 4.212 -6.878 1.00 0.00 40 GLY A O 4
ATOM 4750 N N . GLN A 1 41 ? 14.775 3.143 -7.443 1.00 0.00 41 GLN A N 4
ATOM 4751 C CA . GLN A 1 41 ? 15.620 4.325 -7.124 1.00 0.00 41 GLN A CA 4
ATOM 4752 C C . GLN A 1 41 ? 15.090 5.550 -7.875 1.00 0.00 41 GLN A C 4
ATOM 4753 O O . GLN A 1 41 ? 15.555 6.656 -7.680 1.00 0.00 41 GLN A O 4
ATOM 4767 N N . ASP A 1 42 ? 14.123 5.358 -8.733 1.00 0.00 42 ASP A N 4
ATOM 4768 C CA . ASP A 1 42 ? 13.557 6.506 -9.503 1.00 0.00 42 ASP A CA 4
ATOM 4769 C C . ASP A 1 42 ? 12.035 6.529 -9.342 1.00 0.00 42 ASP A C 4
ATOM 4770 O O . ASP A 1 42 ? 11.393 7.534 -9.575 1.00 0.00 42 ASP A O 4
ATOM 4779 N N . ALA A 1 43 ? 11.450 5.431 -8.946 1.00 0.00 43 ALA A N 4
ATOM 4780 C CA . ALA A 1 43 ? 9.970 5.398 -8.773 1.00 0.00 43 ALA A CA 4
ATOM 4781 C C . ALA A 1 43 ? 9.587 4.256 -7.831 1.00 0.00 43 ALA A C 4
ATOM 4782 O O . ALA A 1 43 ? 10.394 3.408 -7.504 1.00 0.00 43 ALA A O 4
ATOM 4789 N N . ILE A 1 44 ? 8.354 4.228 -7.397 1.00 0.00 44 ILE A N 4
ATOM 4790 C CA . ILE A 1 44 ? 7.895 3.144 -6.479 1.00 0.00 44 ILE A CA 4
ATOM 4791 C C . ILE A 1 44 ? 6.660 2.473 -7.081 1.00 0.00 44 ILE A C 4
ATOM 4792 O O . ILE A 1 44 ? 5.649 3.108 -7.310 1.00 0.00 44 ILE A O 4
ATOM 4808 N N . SER A 1 45 ? 6.733 1.195 -7.343 1.00 0.00 45 SER A N 4
ATOM 4809 C CA . SER A 1 45 ? 5.565 0.480 -7.938 1.00 0.00 45 SER A CA 4
ATOM 4810 C C . SER A 1 45 ? 4.956 -0.459 -6.899 1.00 0.00 45 SER A C 4
ATOM 4811 O O . SER A 1 45 ? 5.652 -1.050 -6.097 1.00 0.00 45 SER A O 4
ATOM 4819 N N . CYS A 1 46 ? 3.658 -0.602 -6.904 1.00 0.00 46 CYS A N 4
ATOM 4820 C CA . CYS A 1 46 ? 3.002 -1.504 -5.914 1.00 0.00 46 CYS A CA 4
ATOM 4821 C C . CYS A 1 46 ? 1.769 -2.152 -6.544 1.00 0.00 46 CYS A C 4
ATOM 4822 O O . CYS A 1 46 ? 0.941 -1.491 -7.137 1.00 0.00 46 CYS A O 4
ATOM 4829 N N . CYS A 1 47 ? 1.645 -3.448 -6.414 1.00 0.00 47 CYS A N 4
ATOM 4830 C CA . CYS A 1 47 ? 0.469 -4.160 -6.997 1.00 0.00 47 CYS A CA 4
ATOM 4831 C C . CYS A 1 47 ? -0.343 -4.799 -5.868 1.00 0.00 47 CYS A C 4
ATOM 4832 O O . CYS A 1 47 ? 0.202 -5.260 -4.885 1.00 0.00 47 CYS A O 4
ATOM 4839 N N . ASN A 1 48 ? -1.644 -4.825 -6.001 1.00 0.00 48 ASN A N 4
ATOM 4840 C CA . ASN A 1 48 ? -2.500 -5.430 -4.938 1.00 0.00 48 ASN A CA 4
ATOM 4841 C C . ASN A 1 48 ? -3.263 -6.624 -5.515 1.00 0.00 48 ASN A C 4
ATOM 4842 O O . ASN A 1 48 ? -3.471 -6.721 -6.708 1.00 0.00 48 ASN A O 4
ATOM 4853 N N . THR A 1 49 ? -3.680 -7.535 -4.675 1.00 0.00 49 THR A N 4
ATOM 4854 C CA . THR A 1 49 ? -4.431 -8.728 -5.171 1.00 0.00 49 THR A CA 4
ATOM 4855 C C . THR A 1 49 ? -5.643 -8.988 -4.272 1.00 0.00 49 THR A C 4
ATOM 4856 O O . THR A 1 49 ? -6.649 -9.513 -4.707 1.00 0.00 49 THR A O 4
ATOM 4867 N N . ALA A 1 50 ? -5.557 -8.628 -3.020 1.00 0.00 50 ALA A N 4
ATOM 4868 C CA . ALA A 1 50 ? -6.705 -8.860 -2.097 1.00 0.00 50 ALA A CA 4
ATOM 4869 C C . ALA A 1 50 ? -7.930 -8.086 -2.594 1.00 0.00 50 ALA A C 4
ATOM 4870 O O . ALA A 1 50 ? -7.837 -7.260 -3.479 1.00 0.00 50 ALA A O 4
ATOM 4877 N N . ALA A 1 51 ? -9.077 -8.349 -2.027 1.00 0.00 51 ALA A N 4
ATOM 4878 C CA . ALA A 1 51 ? -10.308 -7.628 -2.464 1.00 0.00 51 ALA A CA 4
ATOM 4879 C C . ALA A 1 51 ? -10.019 -6.129 -2.537 1.00 0.00 51 ALA A C 4
ATOM 4880 O O . ALA A 1 51 ? -8.971 -5.671 -2.132 1.00 0.00 51 ALA A O 4
ATOM 4887 N N . ILE A 1 52 ? -10.942 -5.361 -3.056 1.00 0.00 52 ILE A N 4
ATOM 4888 C CA . ILE A 1 52 ? -10.725 -3.887 -3.161 1.00 0.00 52 ILE A CA 4
ATOM 4889 C C . ILE A 1 52 ? -11.922 -3.155 -2.527 1.00 0.00 52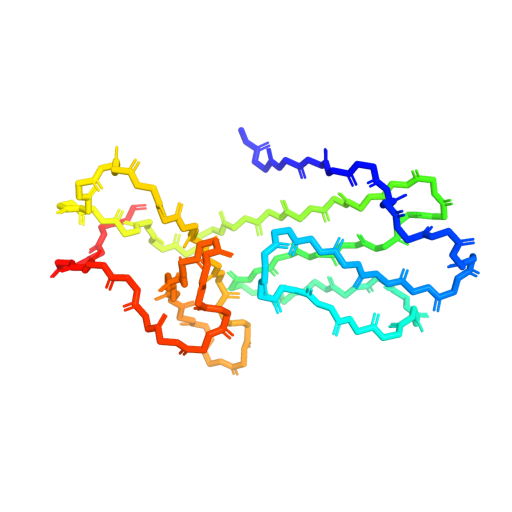 ILE A C 4
ATOM 4890 O O . ILE A 1 52 ? -13.060 -3.484 -2.801 1.00 0.00 52 ILE A O 4
ATOM 4906 N N . PRO A 1 53 ? -11.682 -2.167 -1.688 1.00 0.00 53 PRO A N 4
ATOM 4907 C CA . PRO A 1 53 ? -12.800 -1.417 -1.047 1.00 0.00 53 PRO A CA 4
ATOM 4908 C C . PRO A 1 53 ? -13.734 -0.774 -2.079 1.00 0.00 53 PRO A C 4
ATOM 4909 O O . PRO A 1 53 ? -13.323 0.049 -2.874 1.00 0.00 53 PRO A O 4
ATOM 4920 N N . THR A 1 54 ? -14.988 -1.145 -2.071 1.00 0.00 54 THR A N 4
ATOM 4921 C CA . THR A 1 54 ? -15.956 -0.561 -3.046 1.00 0.00 54 THR A CA 4
ATOM 4922 C C . THR A 1 54 ? -16.927 0.360 -2.306 1.00 0.00 54 THR A C 4
ATOM 4923 O O . THR A 1 54 ? -16.749 0.658 -1.142 1.00 0.00 54 THR A O 4
ATOM 4934 N N . GLY A 1 55 ? -17.953 0.816 -2.972 1.00 0.00 55 GLY A N 4
ATOM 4935 C CA . GLY A 1 55 ? -18.930 1.721 -2.303 1.00 0.00 55 GLY A CA 4
ATOM 4936 C C . GLY A 1 55 ? -18.178 2.847 -1.593 1.00 0.00 55 GLY A C 4
ATOM 4937 O O . GLY A 1 55 ? -18.740 3.591 -0.815 1.00 0.00 55 GLY A O 4
ATOM 4941 N N . TYR A 1 56 ? -16.906 2.976 -1.858 1.00 0.00 56 TYR A N 4
ATOM 4942 C CA . TYR A 1 56 ? -16.109 4.051 -1.201 1.00 0.00 56 TYR A CA 4
ATOM 4943 C C . TYR A 1 56 ? -16.200 5.331 -2.039 1.00 0.00 56 TYR A C 4
ATOM 4944 O O . TYR A 1 56 ? -15.669 5.410 -3.129 1.00 0.00 56 TYR A O 4
ATOM 4962 N N . ASP A 1 57 ? -16.867 6.334 -1.533 1.00 0.00 57 ASP A N 4
ATOM 4963 C CA . ASP A 1 57 ? -16.994 7.612 -2.291 1.00 0.00 57 ASP A CA 4
ATOM 4964 C C . ASP A 1 57 ? -16.869 8.788 -1.321 1.00 0.00 57 ASP A C 4
ATOM 4965 O O . ASP A 1 57 ? -17.718 9.001 -0.478 1.00 0.00 57 ASP A O 4
ATOM 4974 N N . THR A 1 58 ? -15.816 9.554 -1.429 1.00 0.00 58 THR A N 4
ATOM 4975 C CA . THR A 1 58 ? -15.639 10.714 -0.509 1.00 0.00 58 THR A CA 4
ATOM 4976 C C . THR A 1 58 ? -14.974 11.870 -1.262 1.00 0.00 58 THR A C 4
ATOM 4977 O O . THR A 1 58 ? -15.633 12.657 -1.912 1.00 0.00 58 THR A O 4
ATOM 4988 N N . ASN A 1 59 ? -13.675 11.981 -1.174 1.00 0.00 59 ASN A N 4
ATOM 4989 C CA . ASN A 1 59 ? -12.969 13.089 -1.882 1.00 0.00 59 ASN A CA 4
ATOM 4990 C C . ASN A 1 59 ? -11.658 12.560 -2.473 1.00 0.00 59 ASN A C 4
ATOM 4991 O O . ASN A 1 59 ? -11.502 12.468 -3.675 1.00 0.00 59 ASN A O 4
ATOM 5002 N N . LYS A 1 60 ? -10.713 12.216 -1.638 1.00 0.00 60 LYS A N 4
ATOM 5003 C CA . LYS A 1 60 ? -9.409 11.695 -2.148 1.00 0.00 60 LYS A CA 4
ATOM 5004 C C . LYS A 1 60 ? -9.004 10.459 -1.345 1.00 0.00 60 LYS A C 4
ATOM 5005 O O . LYS A 1 60 ? -9.212 9.339 -1.764 1.00 0.00 60 LYS A O 4
ATOM 5024 N N . CYS A 1 61 ? -8.424 10.657 -0.194 1.00 0.00 61 CYS A N 4
ATOM 5025 C CA . CYS A 1 61 ? -8.000 9.497 0.640 1.00 0.00 61 CYS A CA 4
ATOM 5026 C C . CYS A 1 61 ? -7.147 8.545 -0.200 1.00 0.00 61 CYS A C 4
ATOM 5027 O O . CYS A 1 61 ? -6.993 8.720 -1.393 1.00 0.00 61 CYS A O 4
ATOM 5034 N N . GLN A 1 62 ? -6.589 7.539 0.417 1.00 0.00 62 GLN A N 4
ATOM 5035 C CA . GLN A 1 62 ? -5.739 6.568 -0.336 1.00 0.00 62 GLN A CA 4
ATOM 5036 C C . GLN A 1 62 ? -6.090 5.146 0.101 1.00 0.00 62 GLN A C 4
ATOM 5037 O O . GLN A 1 62 ? -6.867 4.940 1.012 1.00 0.00 62 GLN A O 4
ATOM 5051 N N . LYS A 1 63 ? -5.526 4.161 -0.549 1.00 0.00 63 LYS A N 4
ATOM 5052 C CA . LYS A 1 63 ? -5.829 2.745 -0.182 1.00 0.00 63 LYS A CA 4
ATOM 5053 C C . LYS A 1 63 ? -4.528 2.008 0.159 1.00 0.00 63 LYS A C 4
ATOM 5054 O O . LYS A 1 63 ? -3.666 1.835 -0.678 1.00 0.00 63 LYS A O 4
ATOM 5073 N N . ILE A 1 64 ? -4.390 1.567 1.383 1.00 0.00 64 ILE A N 4
ATOM 5074 C CA . ILE A 1 64 ? -3.154 0.831 1.787 1.00 0.00 64 ILE A CA 4
ATOM 5075 C C . ILE A 1 64 ? -3.510 -0.635 2.048 1.00 0.00 64 ILE A C 4
ATOM 5076 O O . ILE A 1 64 ? -4.533 -0.940 2.629 1.00 0.00 64 ILE A O 4
ATOM 5092 N N . LEU A 1 65 ? -2.676 -1.542 1.617 1.00 0.00 65 LEU A N 4
ATOM 5093 C CA . LEU A 1 65 ? -2.960 -2.991 1.829 1.00 0.00 65 LEU A CA 4
ATOM 5094 C C . LEU A 1 65 ? -2.095 -3.522 2.977 1.00 0.00 65 LEU A C 4
ATOM 5095 O O . LEU A 1 65 ? -0.882 -3.512 2.909 1.00 0.00 65 LEU A O 4
ATOM 5111 N N . ASN A 1 66 ? -2.712 -3.986 4.031 1.00 0.00 66 ASN A N 4
ATOM 5112 C CA . ASN A 1 66 ? -1.928 -4.519 5.182 1.00 0.00 66 ASN A CA 4
ATOM 5113 C C . ASN A 1 66 ? -1.516 -5.965 4.886 1.00 0.00 66 ASN A C 4
ATOM 5114 O O . ASN A 1 66 ? -2.342 -6.808 4.595 1.00 0.00 66 ASN A O 4
ATOM 5125 N N . LYS A 1 67 ? -0.246 -6.255 4.946 1.00 0.00 67 LYS A N 4
ATOM 5126 C CA . LYS A 1 67 ? 0.219 -7.643 4.656 1.00 0.00 67 LYS A CA 4
ATOM 5127 C C . LYS A 1 67 ? 0.127 -8.502 5.920 1.00 0.00 67 LYS A C 4
ATOM 5128 O O . LYS A 1 67 ? 0.434 -9.677 5.902 1.00 0.00 67 LYS A O 4
ATOM 5147 N N . LYS A 1 68 ? -0.293 -7.933 7.016 1.00 0.00 68 LYS A N 4
ATOM 5148 C CA . LYS A 1 68 ? -0.400 -8.729 8.268 1.00 0.00 68 LYS A CA 4
ATOM 5149 C C . LYS A 1 68 ? -1.360 -9.898 8.036 1.00 0.00 68 LYS A C 4
ATOM 5150 O O . LYS A 1 68 ? -1.032 -11.043 8.278 1.00 0.00 68 LYS A O 4
ATOM 5169 N N . THR A 1 69 ? -2.544 -9.612 7.564 1.00 0.00 69 THR A N 4
ATOM 5170 C CA . THR A 1 69 ? -3.537 -10.697 7.306 1.00 0.00 69 THR A CA 4
ATOM 5171 C C . THR A 1 69 ? -4.109 -10.532 5.896 1.00 0.00 69 THR A C 4
ATOM 5172 O O . THR A 1 69 ? -5.244 -10.874 5.633 1.00 0.00 69 THR A O 4
ATOM 5183 N N . CYS A 1 70 ? -3.332 -10.006 4.989 1.00 0.00 70 CYS A N 4
ATOM 5184 C CA . CYS A 1 70 ? -3.837 -9.814 3.600 1.00 0.00 70 CYS A CA 4
ATOM 5185 C C . CYS A 1 70 ? -5.192 -9.108 3.650 1.00 0.00 70 CYS A C 4
ATOM 5186 O O . CYS A 1 70 ? -6.228 -9.723 3.492 1.00 0.00 70 CYS A O 4
ATOM 5193 N N . THR A 1 71 ? -5.194 -7.821 3.874 1.00 0.00 71 THR A N 4
ATOM 5194 C CA . THR A 1 71 ? -6.484 -7.074 3.941 1.00 0.00 71 THR A CA 4
ATOM 5195 C C . THR A 1 71 ? -6.309 -5.695 3.303 1.00 0.00 71 THR A C 4
ATOM 5196 O O . THR A 1 71 ? -5.211 -5.280 2.994 1.00 0.00 71 THR A O 4
ATOM 5207 N N . TYR A 1 72 ? -7.385 -4.981 3.104 1.00 0.00 72 TYR A N 4
ATOM 5208 C CA . TYR A 1 72 ? -7.287 -3.627 2.482 1.00 0.00 72 TYR A CA 4
ATOM 5209 C C . TYR A 1 72 ? -7.597 -2.558 3.534 1.00 0.00 72 TYR A C 4
ATOM 5210 O O . TYR A 1 72 ? -8.398 -2.761 4.424 1.00 0.00 72 TYR A O 4
ATOM 5228 N N . THR A 1 73 ? -6.963 -1.420 3.433 1.00 0.00 73 THR A N 4
ATOM 5229 C CA . THR A 1 73 ? -7.211 -0.328 4.418 1.00 0.00 73 THR A CA 4
ATOM 5230 C C . THR A 1 73 ? -7.333 1.002 3.673 1.00 0.00 73 THR A C 4
ATOM 5231 O O . THR A 1 73 ? -7.045 1.092 2.496 1.00 0.00 73 THR A O 4
ATOM 5242 N N . VAL A 1 74 ? -7.760 2.034 4.348 1.00 0.00 74 VAL A N 4
ATOM 5243 C CA . VAL A 1 74 ? -7.904 3.360 3.681 1.00 0.00 74 VAL A CA 4
ATOM 5244 C C . VAL A 1 74 ? -7.428 4.458 4.638 1.00 0.00 74 VAL A C 4
ATOM 5245 O O . VAL A 1 74 ? -7.725 4.437 5.815 1.00 0.00 74 VAL A O 4
ATOM 5258 N N . VAL A 1 75 ? -6.688 5.413 4.139 1.00 0.00 75 VAL A N 4
ATOM 5259 C CA . VAL A 1 75 ? -6.183 6.516 5.012 1.00 0.00 75 VAL A CA 4
ATOM 5260 C C . VAL A 1 75 ? -6.617 7.862 4.429 1.00 0.00 75 VAL A C 4
ATOM 5261 O O . VAL A 1 75 ? -7.203 7.927 3.365 1.00 0.00 75 VAL A O 4
ATOM 5274 N N . GLU A 1 76 ? -6.339 8.938 5.118 1.00 0.00 76 GLU A N 4
ATOM 5275 C CA . GLU A 1 76 ? -6.738 10.283 4.607 1.00 0.00 76 GLU A CA 4
ATOM 5276 C C . GLU A 1 76 ? -5.488 11.050 4.166 1.00 0.00 76 GLU A C 4
ATOM 5277 O O . GLU A 1 76 ? -4.467 11.026 4.826 1.00 0.00 76 GLU A O 4
ATOM 5289 N N . LYS A 1 77 ? -5.561 11.726 3.053 1.00 0.00 77 LYS A N 4
ATOM 5290 C CA . LYS A 1 77 ? -4.379 12.491 2.564 1.00 0.00 77 LYS A CA 4
ATOM 5291 C C . LYS A 1 77 ? -4.045 13.609 3.557 1.00 0.00 77 LYS A C 4
ATOM 5292 O O . LYS A 1 77 ? -2.979 14.190 3.514 1.00 0.00 77 LYS A O 4
ATOM 5311 N N . LYS A 1 78 ? -4.953 13.917 4.449 1.00 0.00 78 LYS A N 4
ATOM 5312 C CA . LYS A 1 78 ? -4.697 15.003 5.443 1.00 0.00 78 LYS A CA 4
ATOM 5313 C C . LYS A 1 78 ? -4.779 14.431 6.864 1.00 0.00 78 LYS A C 4
ATOM 5314 O O . LYS A 1 78 ? -4.663 15.148 7.837 1.00 0.00 78 LYS A O 4
ATOM 5333 N N . ASP A 1 79 ? -4.983 13.148 6.993 1.00 0.00 79 ASP A N 4
ATOM 5334 C CA . ASP A 1 79 ? -5.077 12.544 8.353 1.00 0.00 79 ASP A CA 4
ATOM 5335 C C . ASP A 1 79 ? -4.758 11.046 8.277 1.00 0.00 79 ASP A C 4
ATOM 5336 O O . ASP A 1 79 ? -5.649 10.220 8.282 1.00 0.00 79 ASP A O 4
ATOM 5345 N N . PRO A 1 80 ? -3.499 10.693 8.207 1.00 0.00 80 PRO A N 4
ATOM 5346 C CA . PRO A 1 80 ? -3.102 9.259 8.129 1.00 0.00 80 PRO A CA 4
ATOM 5347 C C . PRO A 1 80 ? -3.483 8.484 9.397 1.00 0.00 80 PRO A C 4
ATOM 5348 O O . PRO A 1 80 ? -3.095 7.347 9.579 1.00 0.00 80 PRO A O 4
ATOM 5359 N N . GLY A 1 81 ? -4.241 9.093 10.271 1.00 0.00 81 GLY A N 4
ATOM 5360 C CA . GLY A 1 81 ? -4.651 8.399 11.527 1.00 0.00 81 GLY A CA 4
ATOM 5361 C C . GLY A 1 81 ? -6.110 7.952 11.412 1.00 0.00 81 GLY A C 4
ATOM 5362 O O . GLY A 1 81 ? -6.516 6.970 12.001 1.00 0.00 81 GLY A O 4
ATOM 5366 N N . LYS A 1 82 ? -6.901 8.667 10.656 1.00 0.00 82 LYS A N 4
ATOM 5367 C CA . LYS A 1 82 ? -8.338 8.288 10.500 1.00 0.00 82 LYS A CA 4
ATOM 5368 C C . LYS A 1 82 ? -8.539 7.604 9.145 1.00 0.00 82 LYS A C 4
ATOM 5369 O O . LYS A 1 82 ? -7.872 7.913 8.178 1.00 0.00 82 LYS A O 4
ATOM 5388 N N . THR A 1 83 ? -9.456 6.677 9.069 1.00 0.00 83 THR A N 4
ATOM 5389 C CA . THR A 1 83 ? -9.702 5.974 7.778 1.00 0.00 83 THR A CA 4
ATOM 5390 C C . THR A 1 83 ? -10.818 6.688 7.013 1.00 0.00 83 THR A C 4
ATOM 5391 O O . THR A 1 83 ? -11.729 7.240 7.597 1.00 0.00 83 THR A O 4
ATOM 5402 N N . CYS A 1 84 ? -10.753 6.683 5.710 1.00 0.00 84 CYS A N 4
ATOM 5403 C CA . CYS A 1 84 ? -11.809 7.362 4.908 1.00 0.00 84 CYS A CA 4
ATOM 5404 C C . CYS A 1 84 ? -13.153 6.661 5.135 1.00 0.00 84 CYS A C 4
ATOM 5405 O O . CYS A 1 84 ? -13.280 5.804 5.988 1.00 0.00 84 CYS A O 4
ATOM 5412 N N . ASP A 1 85 ? -14.156 7.019 4.380 1.00 0.00 85 ASP A N 4
ATOM 5413 C CA . ASP A 1 85 ? -15.488 6.373 4.553 1.00 0.00 85 ASP A CA 4
ATOM 5414 C C . ASP A 1 85 ? -15.536 5.075 3.745 1.00 0.00 85 ASP A C 4
ATOM 5415 O O . ASP A 1 85 ? -15.886 5.070 2.581 1.00 0.00 85 ASP A O 4
ATOM 5424 N N . VAL A 1 86 ? -15.186 3.973 4.352 1.00 0.00 86 VAL A N 4
ATOM 5425 C CA . VAL A 1 86 ? -15.211 2.676 3.618 1.00 0.00 86 VAL A CA 4
ATOM 5426 C C . VAL A 1 86 ? -16.629 2.100 3.650 1.00 0.00 86 VAL A C 4
ATOM 5427 O O . VAL A 1 86 ? -17.478 2.561 4.387 1.00 0.00 86 VAL A O 4
ATOM 5440 N N . THR A 1 87 ? -16.890 1.096 2.855 1.00 0.00 87 THR A N 4
ATOM 5441 C CA . THR A 1 87 ? -18.255 0.487 2.837 1.00 0.00 87 THR A CA 4
ATOM 5442 C C . THR A 1 87 ? -18.133 -1.037 2.801 1.00 0.00 87 THR A C 4
ATOM 5443 O O . THR A 1 87 ? -18.967 -1.747 3.328 1.00 0.00 87 THR A O 4
ATOM 5454 N N . GLY A 1 88 ? -17.103 -1.547 2.186 1.00 0.00 88 GLY A N 4
ATOM 5455 C CA . GLY A 1 88 ? -16.932 -3.025 2.118 1.00 0.00 88 GLY A CA 4
ATOM 5456 C C . GLY A 1 88 ? -16.008 -3.383 0.953 1.00 0.00 88 GLY A C 4
ATOM 5457 O O . GLY A 1 88 ? -15.742 -2.572 0.088 1.00 0.00 88 GLY A O 4
ATOM 5461 N N . TRP A 1 89 ? -15.515 -4.595 0.925 1.00 0.00 89 TRP A N 4
ATOM 5462 C CA . TRP A 1 89 ? -14.605 -5.015 -0.182 1.00 0.00 89 TRP A CA 4
ATOM 5463 C C . TRP A 1 89 ? -15.329 -6.023 -1.078 1.00 0.00 89 TRP A C 4
ATOM 5464 O O . TRP A 1 89 ? -16.327 -6.602 -0.696 1.00 0.00 89 TRP A O 4
ATOM 5485 N N . VAL A 1 90 ? -14.836 -6.238 -2.268 1.00 0.00 90 VAL A N 4
ATOM 5486 C CA . VAL A 1 90 ? -15.500 -7.210 -3.187 1.00 0.00 90 VAL A CA 4
ATOM 5487 C C . VAL A 1 90 ? -14.444 -7.896 -4.056 1.00 0.00 90 VAL A C 4
ATOM 5488 O O . VAL A 1 90 ? -13.544 -7.262 -4.572 1.00 0.00 90 VAL A O 4
ATOM 5501 N N . LEU A 1 91 ? -14.547 -9.186 -4.225 1.00 0.00 91 LEU A N 4
ATOM 5502 C CA . LEU A 1 91 ? -13.548 -9.910 -5.063 1.00 0.00 91 LEU A CA 4
ATOM 5503 C C . LEU A 1 91 ? -13.385 -9.177 -6.398 1.00 0.00 91 LEU A C 4
ATOM 5504 O O . LEU A 1 91 ? -12.264 -8.817 -6.720 1.00 0.00 91 LEU A O 4
ATOM 5521 N N . GLN A 1 1 ? -3.324 -1.975 -14.625 1.00 0.00 1 GLN A N 5
ATOM 5522 C CA . GLN A 1 1 ? -2.543 -3.097 -14.032 1.00 0.00 1 GLN A CA 5
ATOM 5523 C C . GLN A 1 1 ? -1.490 -2.534 -13.074 1.00 0.00 1 GLN A C 5
ATOM 5524 O O . GLN A 1 1 ? -0.579 -1.838 -13.477 1.00 0.00 1 GLN A O 5
ATOM 5540 N N . CYS A 1 2 ? -1.606 -2.832 -11.809 1.00 0.00 2 CYS A N 5
ATOM 5541 C CA . CYS A 1 2 ? -0.613 -2.315 -10.825 1.00 0.00 2 CYS A CA 5
ATOM 5542 C C . CYS A 1 2 ? -0.513 -0.794 -10.950 1.00 0.00 2 CYS A C 5
ATOM 5543 O O . CYS A 1 2 ? -1.088 -0.194 -11.837 1.00 0.00 2 CYS A O 5
ATOM 5550 N N . TYR A 1 3 ? 0.212 -0.167 -10.064 1.00 0.00 3 TYR A N 5
ATOM 5551 C CA . TYR A 1 3 ? 0.349 1.317 -10.126 1.00 0.00 3 TYR A CA 5
ATOM 5552 C C . TYR A 1 3 ? 1.726 1.723 -9.590 1.00 0.00 3 TYR A C 5
ATOM 5553 O O . TYR A 1 3 ? 2.052 1.477 -8.445 1.00 0.00 3 TYR A O 5
ATOM 5571 N N . PHE A 1 4 ? 2.537 2.342 -10.410 1.00 0.00 4 PHE A N 5
ATOM 5572 C CA . PHE A 1 4 ? 3.895 2.765 -9.951 1.00 0.00 4 PHE A CA 5
ATOM 5573 C C . PHE A 1 4 ? 3.970 4.292 -9.903 1.00 0.00 4 PHE A C 5
ATOM 5574 O O . PHE A 1 4 ? 3.616 4.971 -10.847 1.00 0.00 4 PHE A O 5
ATOM 5591 N N . ILE A 1 5 ? 4.431 4.836 -8.806 1.00 0.00 5 ILE A N 5
ATOM 5592 C CA . ILE A 1 5 ? 4.536 6.320 -8.681 1.00 0.00 5 ILE A CA 5
ATOM 5593 C C . ILE A 1 5 ? 6.020 6.706 -8.545 1.00 0.00 5 ILE A C 5
ATOM 5594 O O . ILE A 1 5 ? 6.738 6.109 -7.769 1.00 0.00 5 ILE A O 5
ATOM 5610 N N . PRO A 1 6 ? 6.487 7.689 -9.285 1.00 0.00 6 PRO A N 5
ATOM 5611 C CA . PRO A 1 6 ? 7.917 8.098 -9.191 1.00 0.00 6 PRO A CA 5
ATOM 5612 C C . PRO A 1 6 ? 8.321 8.475 -7.760 1.00 0.00 6 PRO A C 5
ATOM 5613 O O . PRO A 1 6 ? 7.519 8.951 -6.983 1.00 0.00 6 PRO A O 5
ATOM 5624 N N . ASN A 1 7 ? 9.561 8.259 -7.410 1.00 0.00 7 ASN A N 5
ATOM 5625 C CA . ASN A 1 7 ? 10.019 8.599 -6.032 1.00 0.00 7 ASN A CA 5
ATOM 5626 C C . ASN A 1 7 ? 9.520 9.996 -5.653 1.00 0.00 7 ASN A C 5
ATOM 5627 O O . ASN A 1 7 ? 10.068 10.996 -6.074 1.00 0.00 7 ASN A O 5
ATOM 5638 N N . GLN A 1 8 ? 8.485 10.071 -4.861 1.00 0.00 8 GLN A N 5
ATOM 5639 C CA . GLN A 1 8 ? 7.952 11.403 -4.454 1.00 0.00 8 GLN A CA 5
ATOM 5640 C C . GLN A 1 8 ? 8.665 11.874 -3.185 1.00 0.00 8 GLN A C 5
ATOM 5641 O O . GLN A 1 8 ? 8.360 12.917 -2.641 1.00 0.00 8 GLN A O 5
ATOM 5655 N N . SER A 1 9 ? 9.614 11.115 -2.708 1.00 0.00 9 SER A N 5
ATOM 5656 C CA . SER A 1 9 ? 10.343 11.526 -1.475 1.00 0.00 9 SER A CA 5
ATOM 5657 C C . SER A 1 9 ? 11.086 12.837 -1.739 1.00 0.00 9 SER A C 5
ATOM 5658 O O . SER A 1 9 ? 11.310 13.218 -2.871 1.00 0.00 9 SER A O 5
ATOM 5666 N N . LEU A 1 10 ? 11.466 13.532 -0.704 1.00 0.00 10 LEU A N 5
ATOM 5667 C CA . LEU A 1 10 ? 12.190 14.822 -0.892 1.00 0.00 10 LEU A CA 5
ATOM 5668 C C . LEU A 1 10 ? 13.590 14.554 -1.449 1.00 0.00 10 LEU A C 5
ATOM 5669 O O . LEU A 1 10 ? 14.143 15.357 -2.174 1.00 0.00 10 LEU A O 5
ATOM 5685 N N . LYS A 1 11 ? 14.166 13.433 -1.117 1.00 0.00 11 LYS A N 5
ATOM 5686 C CA . LYS A 1 11 ? 15.531 13.114 -1.628 1.00 0.00 11 LYS A CA 5
ATOM 5687 C C . LYS A 1 11 ? 15.670 11.592 -1.769 1.00 0.00 11 LYS A C 5
ATOM 5688 O O . LYS A 1 11 ? 14.930 10.843 -1.163 1.00 0.00 11 LYS A O 5
ATOM 5707 N N . PRO A 1 12 ? 16.609 11.134 -2.560 1.00 0.00 12 PRO A N 5
ATOM 5708 C CA . PRO A 1 12 ? 16.811 9.671 -2.751 1.00 0.00 12 PRO A CA 5
ATOM 5709 C C . PRO A 1 12 ? 17.044 8.935 -1.424 1.00 0.00 12 PRO A C 5
ATOM 5710 O O . PRO A 1 12 ? 16.817 9.471 -0.358 1.00 0.00 12 PRO A O 5
ATOM 5721 N N . ASN A 1 13 ? 17.495 7.713 -1.488 1.00 0.00 13 ASN A N 5
ATOM 5722 C CA . ASN A 1 13 ? 17.745 6.938 -0.238 1.00 0.00 13 ASN A CA 5
ATOM 5723 C C . ASN A 1 13 ? 16.480 6.916 0.618 1.00 0.00 13 ASN A C 5
ATOM 5724 O O . ASN A 1 13 ? 16.535 7.019 1.828 1.00 0.00 13 ASN A O 5
ATOM 5735 N N . GLU A 1 14 ? 15.340 6.781 0.001 1.00 0.00 14 GLU A N 5
ATOM 5736 C CA . GLU A 1 14 ? 14.069 6.751 0.779 1.00 0.00 14 GLU A CA 5
ATOM 5737 C C . GLU A 1 14 ? 13.035 5.893 0.053 1.00 0.00 14 GLU A C 5
ATOM 5738 O O . GLU A 1 14 ? 13.257 5.415 -1.041 1.00 0.00 14 GLU A O 5
ATOM 5750 N N . CYS A 1 15 ? 11.901 5.702 0.665 1.00 0.00 15 CYS A N 5
ATOM 5751 C CA . CYS A 1 15 ? 10.830 4.882 0.031 1.00 0.00 15 CYS A CA 5
ATOM 5752 C C . CYS A 1 15 ? 9.477 5.292 0.618 1.00 0.00 15 CYS A C 5
ATOM 5753 O O . CYS A 1 15 ? 8.805 4.509 1.260 1.00 0.00 15 CYS A O 5
ATOM 5760 N N . GLN A 1 16 ? 9.075 6.517 0.409 1.00 0.00 16 GLN A N 5
ATOM 5761 C CA . GLN A 1 16 ? 7.769 6.981 0.960 1.00 0.00 16 GLN A CA 5
ATOM 5762 C C . GLN A 1 16 ? 6.704 6.933 -0.138 1.00 0.00 16 GLN A C 5
ATOM 5763 O O . GLN A 1 16 ? 6.995 7.071 -1.309 1.00 0.00 16 GLN A O 5
ATOM 5777 N N . ASP A 1 17 ? 5.470 6.741 0.238 1.00 0.00 17 ASP A N 5
ATOM 5778 C CA . ASP A 1 17 ? 4.376 6.685 -0.771 1.00 0.00 17 ASP A CA 5
ATOM 5779 C C . ASP A 1 17 ? 3.076 7.153 -0.121 1.00 0.00 17 ASP A C 5
ATOM 5780 O O . ASP A 1 17 ? 2.777 6.806 1.005 1.00 0.00 17 ASP A O 5
ATOM 5789 N N . LEU A 1 18 ? 2.303 7.939 -0.813 1.00 0.00 18 LEU A N 5
ATOM 5790 C CA . LEU A 1 18 ? 1.028 8.428 -0.222 1.00 0.00 18 LEU A CA 5
ATOM 5791 C C . LEU A 1 18 ? 1.330 9.146 1.095 1.00 0.00 18 LEU A C 5
ATOM 5792 O O . LEU A 1 18 ? 2.317 9.844 1.215 1.00 0.00 18 LEU A O 5
ATOM 5808 N N . LYS A 1 19 ? 0.493 8.979 2.085 1.00 0.00 19 LYS A N 5
ATOM 5809 C CA . LYS A 1 19 ? 0.734 9.650 3.398 1.00 0.00 19 LYS A CA 5
ATOM 5810 C C . LYS A 1 19 ? 0.984 8.588 4.473 1.00 0.00 19 LYS A C 5
ATOM 5811 O O . LYS A 1 19 ? 1.421 8.890 5.564 1.00 0.00 19 LYS A O 5
ATOM 5830 N N . GLY A 1 20 ? 0.704 7.349 4.175 1.00 0.00 20 GLY A N 5
ATOM 5831 C CA . GLY A 1 20 ? 0.917 6.271 5.185 1.00 0.00 20 GLY A CA 5
ATOM 5832 C C . GLY A 1 20 ? 2.347 5.732 5.092 1.00 0.00 20 GLY A C 5
ATOM 5833 O O . GLY A 1 20 ? 3.017 5.557 6.089 1.00 0.00 20 GLY A O 5
ATOM 5837 N N . VAL A 1 21 ? 2.819 5.457 3.906 1.00 0.00 21 VAL A N 5
ATOM 5838 C CA . VAL A 1 21 ? 4.202 4.920 3.763 1.00 0.00 21 VAL A CA 5
ATOM 5839 C C . VAL A 1 21 ? 5.219 6.041 3.986 1.00 0.00 21 VAL A C 5
ATOM 5840 O O . VAL A 1 21 ? 5.057 7.146 3.507 1.00 0.00 21 VAL A O 5
ATOM 5853 N N . SER A 1 22 ? 6.268 5.762 4.713 1.00 0.00 22 SER A N 5
ATOM 5854 C CA . SER A 1 22 ? 7.301 6.805 4.970 1.00 0.00 22 SER A CA 5
ATOM 5855 C C . SER A 1 22 ? 8.474 6.180 5.729 1.00 0.00 22 SER A C 5
ATOM 5856 O O . SER A 1 22 ? 8.537 6.230 6.941 1.00 0.00 22 SER A O 5
ATOM 5864 N N . HIS A 1 23 ? 9.406 5.594 5.028 1.00 0.00 23 HIS A N 5
ATOM 5865 C CA . HIS A 1 23 ? 10.573 4.972 5.716 1.00 0.00 23 HIS A CA 5
ATOM 5866 C C . HIS A 1 23 ? 11.793 5.032 4.787 1.00 0.00 23 HIS A C 5
ATOM 5867 O O . HIS A 1 23 ? 11.655 5.176 3.589 1.00 0.00 23 HIS A O 5
ATOM 5881 N N . PRO A 1 24 ? 12.982 4.921 5.331 1.00 0.00 24 PRO A N 5
ATOM 5882 C CA . PRO A 1 24 ? 14.216 4.965 4.499 1.00 0.00 24 PRO A CA 5
ATOM 5883 C C . PRO A 1 24 ? 14.221 3.875 3.420 1.00 0.00 24 PRO A C 5
ATOM 5884 O O . PRO A 1 24 ? 13.488 2.910 3.498 1.00 0.00 24 PRO A O 5
ATOM 5895 N N . LEU A 1 25 ? 15.044 4.021 2.416 1.00 0.00 25 LEU A N 5
ATOM 5896 C CA . LEU A 1 25 ? 15.095 2.992 1.339 1.00 0.00 25 LEU A CA 5
ATOM 5897 C C . LEU A 1 25 ? 15.238 1.607 1.973 1.00 0.00 25 LEU A C 5
ATOM 5898 O O . LEU A 1 25 ? 16.330 1.118 2.184 1.00 0.00 25 LEU A O 5
ATOM 5914 N N . ASN A 1 26 ? 14.143 0.971 2.284 1.00 0.00 26 ASN A N 5
ATOM 5915 C CA . ASN A 1 26 ? 14.217 -0.376 2.907 1.00 0.00 26 ASN A CA 5
ATOM 5916 C C . ASN A 1 26 ? 14.770 -1.379 1.896 1.00 0.00 26 ASN A C 5
ATOM 5917 O O . ASN A 1 26 ? 15.961 -1.601 1.815 1.00 0.00 26 ASN A O 5
ATOM 5928 N N . SER A 1 27 ? 13.912 -1.989 1.126 1.00 0.00 27 SER A N 5
ATOM 5929 C CA . SER A 1 27 ? 14.383 -2.982 0.121 1.00 0.00 27 SER A CA 5
ATOM 5930 C C . SER A 1 27 ? 13.209 -3.412 -0.754 1.00 0.00 27 SER A C 5
ATOM 5931 O O . SER A 1 27 ? 12.227 -2.710 -0.884 1.00 0.00 27 SER A O 5
ATOM 5939 N N . VAL A 1 28 ? 13.305 -4.565 -1.354 1.00 0.00 28 VAL A N 5
ATOM 5940 C CA . VAL A 1 28 ? 12.205 -5.060 -2.223 1.00 0.00 28 VAL A CA 5
ATOM 5941 C C . VAL A 1 28 ? 11.513 -6.232 -1.523 1.00 0.00 28 VAL A C 5
ATOM 5942 O O . VAL A 1 28 ? 12.157 -7.140 -1.037 1.00 0.00 28 VAL A O 5
ATOM 5955 N N . TRP A 1 29 ? 10.208 -6.218 -1.462 1.00 0.00 29 TRP A N 5
ATOM 5956 C CA . TRP A 1 29 ? 9.485 -7.333 -0.785 1.00 0.00 29 TRP A CA 5
ATOM 5957 C C . TRP A 1 29 ? 8.207 -7.671 -1.555 1.00 0.00 29 TRP A C 5
ATOM 5958 O O . TRP A 1 29 ? 7.492 -6.800 -2.014 1.00 0.00 29 TRP A O 5
ATOM 5979 N N . LYS A 1 30 ? 7.918 -8.938 -1.694 1.00 0.00 30 LYS A N 5
ATOM 5980 C CA . LYS A 1 30 ? 6.689 -9.362 -2.425 1.00 0.00 30 LYS A CA 5
ATOM 5981 C C . LYS A 1 30 ? 5.950 -10.408 -1.590 1.00 0.00 30 LYS A C 5
ATOM 5982 O O . LYS A 1 30 ? 6.541 -11.102 -0.788 1.00 0.00 30 LYS A O 5
ATOM 6001 N N . THR A 1 31 ? 4.660 -10.521 -1.765 1.00 0.00 31 THR A N 5
ATOM 6002 C CA . THR A 1 31 ? 3.878 -11.517 -0.972 1.00 0.00 31 THR A CA 5
ATOM 6003 C C . THR A 1 31 ? 3.320 -12.596 -1.902 1.00 0.00 31 THR A C 5
ATOM 6004 O O . THR A 1 31 ? 3.602 -12.617 -3.084 1.00 0.00 31 THR A O 5
ATOM 6015 N N . LYS A 1 32 ? 2.529 -13.494 -1.374 1.00 0.00 32 LYS A N 5
ATOM 6016 C CA . LYS A 1 32 ? 1.944 -14.579 -2.216 1.00 0.00 32 LYS A CA 5
ATOM 6017 C C . LYS A 1 32 ? 0.442 -14.339 -2.387 1.00 0.00 32 LYS A C 5
ATOM 6018 O O . LYS A 1 32 ? -0.354 -14.706 -1.545 1.00 0.00 32 LYS A O 5
ATOM 6037 N N . ASP A 1 33 ? 0.049 -13.728 -3.472 1.00 0.00 33 ASP A N 5
ATOM 6038 C CA . ASP A 1 33 ? -1.400 -13.465 -3.703 1.00 0.00 33 ASP A CA 5
ATOM 6039 C C . ASP A 1 33 ? -1.933 -12.505 -2.634 1.00 0.00 33 ASP A C 5
ATOM 6040 O O . ASP A 1 33 ? -2.942 -12.758 -2.007 1.00 0.00 33 ASP A O 5
ATOM 6049 N N . CYS A 1 34 ? -1.268 -11.401 -2.429 1.00 0.00 34 CYS A N 5
ATOM 6050 C CA . CYS A 1 34 ? -1.742 -10.423 -1.409 1.00 0.00 34 CYS A CA 5
ATOM 6051 C C . CYS A 1 34 ? -1.258 -9.025 -1.790 1.00 0.00 34 CYS A C 5
ATOM 6052 O O . CYS A 1 34 ? -2.036 -8.102 -1.927 1.00 0.00 34 CYS A O 5
ATOM 6059 N N . GLU A 1 35 ? 0.022 -8.864 -1.964 1.00 0.00 35 GLU A N 5
ATOM 6060 C CA . GLU A 1 35 ? 0.557 -7.525 -2.336 1.00 0.00 35 GLU A CA 5
ATOM 6061 C C . GLU A 1 35 ? 1.949 -7.678 -2.956 1.00 0.00 35 GLU A C 5
ATOM 6062 O O . GLU A 1 35 ? 2.613 -8.680 -2.779 1.00 0.00 35 GLU A O 5
ATOM 6074 N N . GLU A 1 36 ? 2.394 -6.685 -3.675 1.00 0.00 36 GLU A N 5
ATOM 6075 C CA . GLU A 1 36 ? 3.742 -6.754 -4.305 1.00 0.00 36 GLU A CA 5
ATOM 6076 C C . GLU A 1 36 ? 4.305 -5.337 -4.413 1.00 0.00 36 GLU A C 5
ATOM 6077 O O . GLU A 1 36 ? 3.950 -4.589 -5.302 1.00 0.00 36 GLU A O 5
ATOM 6089 N N . CYS A 1 37 ? 5.169 -4.956 -3.506 1.00 0.00 37 CYS A N 5
ATOM 6090 C CA . CYS A 1 37 ? 5.742 -3.578 -3.546 1.00 0.00 37 CYS A CA 5
ATOM 6091 C C . CYS A 1 37 ? 7.263 -3.643 -3.677 1.00 0.00 37 CYS A C 5
ATOM 6092 O O . CYS A 1 37 ? 7.930 -4.374 -2.972 1.00 0.00 37 CYS A O 5
ATOM 6099 N N . THR A 1 38 ? 7.810 -2.866 -4.572 1.00 0.00 38 THR A N 5
ATOM 6100 C CA . THR A 1 38 ? 9.287 -2.847 -4.768 1.00 0.00 38 THR A CA 5
ATOM 6101 C C . THR A 1 38 ? 9.778 -1.401 -4.662 1.00 0.00 38 THR A C 5
ATOM 6102 O O . THR A 1 38 ? 9.032 -0.469 -4.886 1.00 0.00 38 THR A O 5
ATOM 6113 N N . CYS A 1 39 ? 11.024 -1.205 -4.319 1.00 0.00 39 CYS A N 5
ATOM 6114 C CA . CYS A 1 39 ? 11.558 0.185 -4.193 1.00 0.00 39 CYS A CA 5
ATOM 6115 C C . CYS A 1 39 ? 12.543 0.462 -5.332 1.00 0.00 39 CYS A C 5
ATOM 6116 O O . CYS A 1 39 ? 13.717 0.166 -5.237 1.00 0.00 39 CYS A O 5
ATOM 6123 N N . GLY A 1 40 ? 12.076 1.040 -6.405 1.00 0.00 40 GLY A N 5
ATOM 6124 C CA . GLY A 1 40 ? 12.988 1.344 -7.542 1.00 0.00 40 GLY A CA 5
ATOM 6125 C C . GLY A 1 40 ? 13.792 2.604 -7.217 1.00 0.00 40 GLY A C 5
ATOM 6126 O O . GLY A 1 40 ? 13.247 3.608 -6.803 1.00 0.00 40 GLY A O 5
ATOM 6130 N N . GLN A 1 41 ? 15.083 2.557 -7.392 1.00 0.00 41 GLN A N 5
ATOM 6131 C CA . GLN A 1 41 ? 15.921 3.749 -7.084 1.00 0.00 41 GLN A CA 5
ATOM 6132 C C . GLN A 1 41 ? 15.410 4.962 -7.862 1.00 0.00 41 GLN A C 5
ATOM 6133 O O . GLN A 1 41 ? 15.905 6.061 -7.708 1.00 0.00 41 GLN A O 5
ATOM 6147 N N . ASP A 1 42 ? 14.423 4.775 -8.696 1.00 0.00 42 ASP A N 5
ATOM 6148 C CA . ASP A 1 42 ? 13.875 5.918 -9.485 1.00 0.00 42 ASP A CA 5
ATOM 6149 C C . ASP A 1 42 ? 12.365 6.005 -9.263 1.00 0.00 42 ASP A C 5
ATOM 6150 O O . ASP A 1 42 ? 11.763 7.047 -9.425 1.00 0.00 42 ASP A O 5
ATOM 6159 N N . ALA A 1 43 ? 11.749 4.917 -8.892 1.00 0.00 43 ALA A N 5
ATOM 6160 C CA . ALA A 1 43 ? 10.276 4.941 -8.660 1.00 0.00 43 ALA A CA 5
ATOM 6161 C C . ALA A 1 43 ? 9.870 3.739 -7.803 1.00 0.00 43 ALA A C 5
ATOM 6162 O O . ALA A 1 43 ? 10.597 2.773 -7.689 1.00 0.00 43 ALA A O 5
ATOM 6169 N N . ILE A 1 44 ? 8.706 3.790 -7.212 1.00 0.00 44 ILE A N 5
ATOM 6170 C CA . ILE A 1 44 ? 8.234 2.652 -6.370 1.00 0.00 44 ILE A CA 5
ATOM 6171 C C . ILE A 1 44 ? 7.069 1.964 -7.084 1.00 0.00 44 ILE A C 5
ATOM 6172 O O . ILE A 1 44 ? 6.113 2.601 -7.479 1.00 0.00 44 ILE A O 5
ATOM 6188 N N . SER A 1 45 ? 7.141 0.670 -7.261 1.00 0.00 45 SER A N 5
ATOM 6189 C CA . SER A 1 45 ? 6.037 -0.053 -7.960 1.00 0.00 45 SER A CA 5
ATOM 6190 C C . SER A 1 45 ? 5.265 -0.907 -6.954 1.00 0.00 45 SER A C 5
ATOM 6191 O O . SER A 1 45 ? 5.830 -1.726 -6.257 1.00 0.00 45 SER A O 5
ATOM 6199 N N . CYS A 1 46 ? 3.973 -0.718 -6.879 1.00 0.00 46 CYS A N 5
ATOM 6200 C CA . CYS A 1 46 ? 3.147 -1.511 -5.923 1.00 0.00 46 CYS A CA 5
ATOM 6201 C C . CYS A 1 46 ? 1.944 -2.103 -6.658 1.00 0.00 46 CYS A C 5
ATOM 6202 O O . CYS A 1 46 ? 1.232 -1.411 -7.360 1.00 0.00 46 CYS A O 5
ATOM 6209 N N . CYS A 1 47 ? 1.713 -3.380 -6.503 1.00 0.00 47 CYS A N 5
ATOM 6210 C CA . CYS A 1 47 ? 0.557 -4.030 -7.189 1.00 0.00 47 CYS A CA 5
ATOM 6211 C C . CYS A 1 47 ? -0.275 -4.802 -6.161 1.00 0.00 47 CYS A C 5
ATOM 6212 O O . CYS A 1 47 ? 0.252 -5.549 -5.360 1.00 0.00 47 CYS A O 5
ATOM 6219 N N . ASN A 1 48 ? -1.570 -4.625 -6.177 1.00 0.00 48 ASN A N 5
ATOM 6220 C CA . ASN A 1 48 ? -2.443 -5.344 -5.202 1.00 0.00 48 ASN A CA 5
ATOM 6221 C C . ASN A 1 48 ? -3.276 -6.395 -5.940 1.00 0.00 48 ASN A C 5
ATOM 6222 O O . ASN A 1 48 ? -3.596 -6.241 -7.102 1.00 0.00 48 ASN A O 5
ATOM 6233 N N . THR A 1 49 ? -3.628 -7.462 -5.271 1.00 0.00 49 THR A N 5
ATOM 6234 C CA . THR A 1 49 ? -4.441 -8.528 -5.929 1.00 0.00 49 THR A CA 5
ATOM 6235 C C . THR A 1 49 ? -5.634 -8.891 -5.039 1.00 0.00 49 THR A C 5
ATOM 6236 O O . THR A 1 49 ? -6.526 -9.608 -5.447 1.00 0.00 49 THR A O 5
ATOM 6247 N N . ALA A 1 50 ? -5.658 -8.405 -3.829 1.00 0.00 50 ALA A N 5
ATOM 6248 C CA . ALA A 1 50 ? -6.796 -8.728 -2.922 1.00 0.00 50 ALA A CA 5
ATOM 6249 C C . ALA A 1 50 ? -7.998 -7.849 -3.273 1.00 0.00 50 ALA A C 5
ATOM 6250 O O . ALA A 1 50 ? -7.887 -6.902 -4.027 1.00 0.00 50 ALA A O 5
ATOM 6257 N N . ALA A 1 51 ? -9.148 -8.152 -2.731 1.00 0.00 51 ALA A N 5
ATOM 6258 C CA . ALA A 1 51 ? -10.356 -7.331 -3.033 1.00 0.00 51 ALA A CA 5
ATOM 6259 C C . ALA A 1 51 ? -10.006 -5.847 -2.908 1.00 0.00 51 ALA A C 5
ATOM 6260 O O . ALA A 1 51 ? -8.937 -5.490 -2.458 1.00 0.00 51 ALA A O 5
ATOM 6267 N N . ILE A 1 52 ? -10.900 -4.980 -3.305 1.00 0.00 52 ILE A N 5
ATOM 6268 C CA . ILE A 1 52 ? -10.624 -3.516 -3.211 1.00 0.00 52 ILE A CA 5
ATOM 6269 C C . ILE A 1 52 ? -11.809 -2.823 -2.519 1.00 0.00 52 ILE A C 5
ATOM 6270 O O . ILE A 1 52 ? -12.947 -3.056 -2.875 1.00 0.00 52 ILE A O 5
ATOM 6286 N N . PRO A 1 53 ? -11.564 -1.976 -1.542 1.00 0.00 53 PRO A N 5
ATOM 6287 C CA . PRO A 1 53 ? -12.678 -1.277 -0.842 1.00 0.00 53 PRO A CA 5
ATOM 6288 C C . PRO A 1 53 ? -13.532 -0.442 -1.802 1.00 0.00 53 PRO A C 5
ATOM 6289 O O . PRO A 1 53 ? -13.022 0.212 -2.691 1.00 0.00 53 PRO A O 5
ATOM 6300 N N . THR A 1 54 ? -14.826 -0.460 -1.629 1.00 0.00 54 THR A N 5
ATOM 6301 C CA . THR A 1 54 ? -15.715 0.331 -2.528 1.00 0.00 54 THR A CA 5
ATOM 6302 C C . THR A 1 54 ? -16.872 0.919 -1.716 1.00 0.00 54 THR A C 5
ATOM 6303 O O . THR A 1 54 ? -16.926 0.787 -0.510 1.00 0.00 54 THR A O 5
ATOM 6314 N N . GLY A 1 55 ? -17.798 1.564 -2.372 1.00 0.00 55 GLY A N 5
ATOM 6315 C CA . GLY A 1 55 ? -18.953 2.160 -1.642 1.00 0.00 55 GLY A CA 5
ATOM 6316 C C . GLY A 1 55 ? -18.481 3.361 -0.821 1.00 0.00 55 GLY A C 5
ATOM 6317 O O . GLY A 1 55 ? -19.223 4.294 -0.589 1.00 0.00 55 GLY A O 5
ATOM 6321 N N . TYR A 1 56 ? -17.253 3.348 -0.379 1.00 0.00 56 TYR A N 5
ATOM 6322 C CA . TYR A 1 56 ? -16.740 4.492 0.427 1.00 0.00 56 TYR A CA 5
ATOM 6323 C C . TYR A 1 56 ? -16.518 5.700 -0.490 1.00 0.00 56 TYR A C 5
ATOM 6324 O O . TYR A 1 56 ? -15.840 5.611 -1.495 1.00 0.00 56 TYR A O 5
ATOM 6342 N N . ASP A 1 57 ? -17.086 6.825 -0.154 1.00 0.00 57 ASP A N 5
ATOM 6343 C CA . ASP A 1 57 ? -16.910 8.035 -1.006 1.00 0.00 57 ASP A CA 5
ATOM 6344 C C . ASP A 1 57 ? -15.422 8.372 -1.121 1.00 0.00 57 ASP A C 5
ATOM 6345 O O . ASP A 1 57 ? -14.727 8.506 -0.134 1.00 0.00 57 ASP A O 5
ATOM 6354 N N . THR A 1 58 ? -14.928 8.514 -2.322 1.00 0.00 58 THR A N 5
ATOM 6355 C CA . THR A 1 58 ? -13.485 8.847 -2.502 1.00 0.00 58 THR A CA 5
ATOM 6356 C C . THR A 1 58 ? -13.315 10.367 -2.524 1.00 0.00 58 THR A C 5
ATOM 6357 O O . THR A 1 58 ? -12.965 10.948 -3.532 1.00 0.00 58 THR A O 5
ATOM 6368 N N . ASN A 1 59 ? -13.563 11.017 -1.419 1.00 0.00 59 ASN A N 5
ATOM 6369 C CA . ASN A 1 59 ? -13.419 12.500 -1.379 1.00 0.00 59 ASN A CA 5
ATOM 6370 C C . ASN A 1 59 ? -11.964 12.870 -1.083 1.00 0.00 59 ASN A C 5
ATOM 6371 O O . ASN A 1 59 ? -11.435 13.821 -1.622 1.00 0.00 59 ASN A O 5
ATOM 6382 N N . LYS A 1 60 ? -11.310 12.130 -0.228 1.00 0.00 60 LYS A N 5
ATOM 6383 C CA . LYS A 1 60 ? -9.892 12.452 0.100 1.00 0.00 60 LYS A CA 5
ATOM 6384 C C . LYS A 1 60 ? -9.300 11.335 0.964 1.00 0.00 60 LYS A C 5
ATOM 6385 O O . LYS A 1 60 ? -8.991 11.532 2.122 1.00 0.00 60 LYS A O 5
ATOM 6404 N N . CYS A 1 61 ? -9.137 10.164 0.410 1.00 0.00 61 CYS A N 5
ATOM 6405 C CA . CYS A 1 61 ? -8.564 9.036 1.202 1.00 0.00 61 CYS A CA 5
ATOM 6406 C C . CYS A 1 61 ? -7.744 8.129 0.283 1.00 0.00 61 CYS A C 5
ATOM 6407 O O . CYS A 1 61 ? -7.771 8.265 -0.925 1.00 0.00 61 CYS A O 5
ATOM 6414 N N . GLN A 1 62 ? -7.015 7.200 0.847 1.00 0.00 62 GLN A N 5
ATOM 6415 C CA . GLN A 1 62 ? -6.192 6.276 0.011 1.00 0.00 62 GLN A CA 5
ATOM 6416 C C . GLN A 1 62 ? -6.496 4.832 0.403 1.00 0.00 62 GLN A C 5
ATOM 6417 O O . GLN A 1 62 ? -7.228 4.572 1.337 1.00 0.00 62 GLN A O 5
ATOM 6431 N N . LYS A 1 63 ? -5.933 3.892 -0.305 1.00 0.00 63 LYS A N 5
ATOM 6432 C CA . LYS A 1 63 ? -6.174 2.455 0.017 1.00 0.00 63 LYS A CA 5
ATOM 6433 C C . LYS A 1 63 ? -4.842 1.787 0.361 1.00 0.00 63 LYS A C 5
ATOM 6434 O O . LYS A 1 63 ? -3.952 1.696 -0.461 1.00 0.00 63 LYS A O 5
ATOM 6453 N N . ILE A 1 64 ? -4.699 1.323 1.574 1.00 0.00 64 ILE A N 5
ATOM 6454 C CA . ILE A 1 64 ? -3.424 0.663 1.985 1.00 0.00 64 ILE A CA 5
ATOM 6455 C C . ILE A 1 64 ? -3.662 -0.838 2.162 1.00 0.00 64 ILE A C 5
ATOM 6456 O O . ILE A 1 64 ? -4.587 -1.256 2.830 1.00 0.00 64 ILE A O 5
ATOM 6472 N N . LEU A 1 65 ? -2.830 -1.652 1.566 1.00 0.00 65 LEU A N 5
ATOM 6473 C CA . LEU A 1 65 ? -2.996 -3.130 1.694 1.00 0.00 65 LEU A CA 5
ATOM 6474 C C . LEU A 1 65 ? -1.949 -3.679 2.666 1.00 0.00 65 LEU A C 5
ATOM 6475 O O . LEU A 1 65 ? -0.769 -3.698 2.376 1.00 0.00 65 LEU A O 5
ATOM 6491 N N . ASN A 1 66 ? -2.372 -4.130 3.815 1.00 0.00 66 ASN A N 5
ATOM 6492 C CA . ASN A 1 66 ? -1.403 -4.682 4.802 1.00 0.00 66 ASN A CA 5
ATOM 6493 C C . ASN A 1 66 ? -1.053 -6.119 4.415 1.00 0.00 66 ASN A C 5
ATOM 6494 O O . ASN A 1 66 ? -1.919 -6.929 4.150 1.00 0.00 66 ASN A O 5
ATOM 6505 N N . LYS A 1 67 ? 0.211 -6.444 4.378 1.00 0.00 67 LYS A N 5
ATOM 6506 C CA . LYS A 1 67 ? 0.614 -7.830 4.004 1.00 0.00 67 LYS A CA 5
ATOM 6507 C C . LYS A 1 67 ? 0.715 -8.693 5.265 1.00 0.00 67 LYS A C 5
ATOM 6508 O O . LYS A 1 67 ? 0.959 -9.881 5.197 1.00 0.00 67 LYS A O 5
ATOM 6527 N N . LYS A 1 68 ? 0.529 -8.105 6.415 1.00 0.00 68 LYS A N 5
ATOM 6528 C CA . LYS A 1 68 ? 0.615 -8.893 7.674 1.00 0.00 68 LYS A CA 5
ATOM 6529 C C . LYS A 1 68 ? -0.412 -10.027 7.634 1.00 0.00 68 LYS A C 5
ATOM 6530 O O . LYS A 1 68 ? -0.102 -11.167 7.920 1.00 0.00 68 LYS A O 5
ATOM 6549 N N . THR A 1 69 ? -1.634 -9.723 7.281 1.00 0.00 69 THR A N 5
ATOM 6550 C CA . THR A 1 69 ? -2.688 -10.781 7.221 1.00 0.00 69 THR A CA 5
ATOM 6551 C C . THR A 1 69 ? -3.424 -10.697 5.882 1.00 0.00 69 THR A C 5
ATOM 6552 O O . THR A 1 69 ? -4.561 -11.105 5.762 1.00 0.00 69 THR A O 5
ATOM 6563 N N . CYS A 1 70 ? -2.785 -10.169 4.872 1.00 0.00 70 CYS A N 5
ATOM 6564 C CA . CYS A 1 70 ? -3.454 -10.059 3.544 1.00 0.00 70 CYS A CA 5
ATOM 6565 C C . CYS A 1 70 ? -4.832 -9.418 3.722 1.00 0.00 70 CYS A C 5
ATOM 6566 O O . CYS A 1 70 ? -5.842 -10.092 3.761 1.00 0.00 70 CYS A O 5
ATOM 6573 N N . THR A 1 71 ? -4.882 -8.118 3.836 1.00 0.00 71 THR A N 5
ATOM 6574 C CA . THR A 1 71 ? -6.195 -7.432 4.017 1.00 0.00 71 THR A CA 5
ATOM 6575 C C . THR A 1 71 ? -6.124 -6.031 3.404 1.00 0.00 71 THR A C 5
ATOM 6576 O O . THR A 1 71 ? -5.061 -5.537 3.089 1.00 0.00 71 THR A O 5
ATOM 6587 N N . TYR A 1 72 ? -7.250 -5.389 3.230 1.00 0.00 72 TYR A N 5
ATOM 6588 C CA . TYR A 1 72 ? -7.251 -4.019 2.635 1.00 0.00 72 TYR A CA 5
ATOM 6589 C C . TYR A 1 72 ? -7.641 -2.996 3.708 1.00 0.00 72 TYR A C 5
ATOM 6590 O O . TYR A 1 72 ? -8.361 -3.299 4.638 1.00 0.00 72 TYR A O 5
ATOM 6608 N N . THR A 1 73 ? -7.167 -1.786 3.580 1.00 0.00 73 THR A N 5
ATOM 6609 C CA . THR A 1 73 ? -7.501 -0.736 4.583 1.00 0.00 73 THR A CA 5
ATOM 6610 C C . THR A 1 73 ? -7.605 0.617 3.876 1.00 0.00 73 THR A C 5
ATOM 6611 O O . THR A 1 73 ? -7.261 0.748 2.718 1.00 0.00 73 THR A O 5
ATOM 6622 N N . VAL A 1 74 ? -8.080 1.624 4.560 1.00 0.00 74 VAL A N 5
ATOM 6623 C CA . VAL A 1 74 ? -8.206 2.968 3.923 1.00 0.00 74 VAL A CA 5
ATOM 6624 C C . VAL A 1 74 ? -7.755 4.048 4.909 1.00 0.00 74 VAL A C 5
ATOM 6625 O O . VAL A 1 74 ? -8.299 4.185 5.985 1.00 0.00 74 VAL A O 5
ATOM 6638 N N . VAL A 1 75 ? -6.762 4.816 4.543 1.00 0.00 75 VAL A N 5
ATOM 6639 C CA . VAL A 1 75 ? -6.265 5.893 5.451 1.00 0.00 75 VAL A CA 5
ATOM 6640 C C . VAL A 1 75 ? -6.644 7.257 4.872 1.00 0.00 75 VAL A C 5
ATOM 6641 O O . VAL A 1 75 ? -7.103 7.358 3.751 1.00 0.00 75 VAL A O 5
ATOM 6654 N N . GLU A 1 76 ? -6.454 8.308 5.627 1.00 0.00 76 GLU A N 5
ATOM 6655 C CA . GLU A 1 76 ? -6.797 9.671 5.123 1.00 0.00 76 GLU A CA 5
ATOM 6656 C C . GLU A 1 76 ? -5.506 10.454 4.873 1.00 0.00 76 GLU A C 5
ATOM 6657 O O . GLU A 1 76 ? -4.552 10.349 5.618 1.00 0.00 76 GLU A O 5
ATOM 6669 N N . LYS A 1 77 ? -5.464 11.234 3.827 1.00 0.00 77 LYS A N 5
ATOM 6670 C CA . LYS A 1 77 ? -4.231 12.018 3.532 1.00 0.00 77 LYS A CA 5
ATOM 6671 C C . LYS A 1 77 ? -3.942 12.976 4.690 1.00 0.00 77 LYS A C 5
ATOM 6672 O O . LYS A 1 77 ? -2.804 13.260 5.005 1.00 0.00 77 LYS A O 5
ATOM 6691 N N . LYS A 1 78 ? -4.966 13.481 5.325 1.00 0.00 78 LYS A N 5
ATOM 6692 C CA . LYS A 1 78 ? -4.756 14.427 6.460 1.00 0.00 78 LYS A CA 5
ATOM 6693 C C . LYS A 1 78 ? -4.701 13.650 7.778 1.00 0.00 78 LYS A C 5
ATOM 6694 O O . LYS A 1 78 ? -4.576 14.224 8.841 1.00 0.00 78 LYS A O 5
ATOM 6713 N N . ASP A 1 79 ? -4.797 12.351 7.721 1.00 0.00 79 ASP A N 5
ATOM 6714 C CA . ASP A 1 79 ? -4.757 11.546 8.977 1.00 0.00 79 ASP A CA 5
ATOM 6715 C C . ASP A 1 79 ? -4.128 10.177 8.695 1.00 0.00 79 ASP A C 5
ATOM 6716 O O . ASP A 1 79 ? -4.804 9.168 8.682 1.00 0.00 79 ASP A O 5
ATOM 6725 N N . PRO A 1 80 ? -2.840 10.143 8.471 1.00 0.00 80 PRO A N 5
ATOM 6726 C CA . PRO A 1 80 ? -2.137 8.861 8.190 1.00 0.00 80 PRO A CA 5
ATOM 6727 C C . PRO A 1 80 ? -2.171 7.904 9.390 1.00 0.00 80 PRO A C 5
ATOM 6728 O O . PRO A 1 80 ? -1.314 7.055 9.541 1.00 0.00 80 PRO A O 5
ATOM 6739 N N . GLY A 1 81 ? -3.154 8.038 10.243 1.00 0.00 81 GLY A N 5
ATOM 6740 C CA . GLY A 1 81 ? -3.247 7.140 11.433 1.00 0.00 81 GLY A CA 5
ATOM 6741 C C . GLY A 1 81 ? -4.678 6.620 11.570 1.00 0.00 81 GLY A C 5
ATOM 6742 O O . GLY A 1 81 ? -4.902 5.460 11.856 1.00 0.00 81 GLY A O 5
ATOM 6746 N N . LYS A 1 82 ? -5.652 7.466 11.368 1.00 0.00 82 LYS A N 5
ATOM 6747 C CA . LYS A 1 82 ? -7.068 7.017 11.486 1.00 0.00 82 LYS A CA 5
ATOM 6748 C C . LYS A 1 82 ? -7.534 6.444 10.145 1.00 0.00 82 LYS A C 5
ATOM 6749 O O . LYS A 1 82 ? -7.035 6.808 9.098 1.00 0.00 82 LYS A O 5
ATOM 6768 N N . THR A 1 83 ? -8.486 5.549 10.168 1.00 0.00 83 THR A N 5
ATOM 6769 C CA . THR A 1 83 ? -8.980 4.953 8.892 1.00 0.00 83 THR A CA 5
ATOM 6770 C C . THR A 1 83 ? -10.013 5.885 8.254 1.00 0.00 83 THR A C 5
ATOM 6771 O O . THR A 1 83 ? -10.750 6.571 8.935 1.00 0.00 83 THR A O 5
ATOM 6782 N N . CYS A 1 84 ? -10.071 5.914 6.950 1.00 0.00 84 CYS A N 5
ATOM 6783 C CA . CYS A 1 84 ? -11.056 6.800 6.266 1.00 0.00 84 CYS A CA 5
ATOM 6784 C C . CYS A 1 84 ? -12.429 6.122 6.250 1.00 0.00 84 CYS A C 5
ATOM 6785 O O . CYS A 1 84 ? -12.571 4.976 6.626 1.00 0.00 84 CYS A O 5
ATOM 6792 N N . ASP A 1 85 ? -13.441 6.825 5.819 1.00 0.00 85 ASP A N 5
ATOM 6793 C CA . ASP A 1 85 ? -14.805 6.226 5.779 1.00 0.00 85 ASP A CA 5
ATOM 6794 C C . ASP A 1 85 ? -14.776 4.924 4.975 1.00 0.00 85 ASP A C 5
ATOM 6795 O O . ASP A 1 85 ? -14.093 4.816 3.976 1.00 0.00 85 ASP A O 5
ATOM 6804 N N . VAL A 1 86 ? -15.517 3.934 5.404 1.00 0.00 86 VAL A N 5
ATOM 6805 C CA . VAL A 1 86 ? -15.544 2.633 4.669 1.00 0.00 86 VAL A CA 5
ATOM 6806 C C . VAL A 1 86 ? -16.998 2.211 4.441 1.00 0.00 86 VAL A C 5
ATOM 6807 O O . VAL A 1 86 ? -17.909 2.736 5.049 1.00 0.00 86 VAL A O 5
ATOM 6820 N N . THR A 1 87 ? -17.223 1.266 3.566 1.00 0.00 87 THR A N 5
ATOM 6821 C CA . THR A 1 87 ? -18.617 0.810 3.296 1.00 0.00 87 THR A CA 5
ATOM 6822 C C . THR A 1 87 ? -18.631 -0.708 3.108 1.00 0.00 87 THR A C 5
ATOM 6823 O O . THR A 1 87 ? -19.477 -1.401 3.637 1.00 0.00 87 THR A O 5
ATOM 6834 N N . GLY A 1 88 ? -17.701 -1.227 2.360 1.00 0.00 88 GLY A N 5
ATOM 6835 C CA . GLY A 1 88 ? -17.661 -2.701 2.138 1.00 0.00 88 GLY A CA 5
ATOM 6836 C C . GLY A 1 88 ? -16.500 -3.049 1.203 1.00 0.00 88 GLY A C 5
ATOM 6837 O O . GLY A 1 88 ? -15.764 -2.186 0.767 1.00 0.00 88 GLY A O 5
ATOM 6841 N N . TRP A 1 89 ? -16.334 -4.309 0.895 1.00 0.00 89 TRP A N 5
ATOM 6842 C CA . TRP A 1 89 ? -15.222 -4.726 -0.012 1.00 0.00 89 TRP A CA 5
ATOM 6843 C C . TRP A 1 89 ? -15.805 -5.436 -1.238 1.00 0.00 89 TRP A C 5
ATOM 6844 O O . TRP A 1 89 ? -16.931 -5.893 -1.226 1.00 0.00 89 TRP A O 5
ATOM 6865 N N . VAL A 1 90 ? -15.044 -5.533 -2.295 1.00 0.00 90 VAL A N 5
ATOM 6866 C CA . VAL A 1 90 ? -15.547 -6.217 -3.524 1.00 0.00 90 VAL A CA 5
ATOM 6867 C C . VAL A 1 90 ? -14.400 -6.987 -4.182 1.00 0.00 90 VAL A C 5
ATOM 6868 O O . VAL A 1 90 ? -13.346 -6.444 -4.448 1.00 0.00 90 VAL A O 5
ATOM 6881 N N . LEU A 1 91 ? -14.594 -8.252 -4.444 1.00 0.00 91 LEU A N 5
ATOM 6882 C CA . LEU A 1 91 ? -13.512 -9.056 -5.081 1.00 0.00 91 LEU A CA 5
ATOM 6883 C C . LEU A 1 91 ? -13.196 -8.482 -6.465 1.00 0.00 91 LEU A C 5
ATOM 6884 O O . LEU A 1 91 ? -14.128 -8.097 -7.152 1.00 0.00 91 LEU A O 5
ATOM 6901 N N . GLN A 1 1 ? -3.922 -5.430 -12.311 1.00 0.00 1 GLN A N 6
ATOM 6902 C CA . GLN A 1 1 ? -3.452 -4.124 -12.853 1.00 0.00 1 GLN A CA 6
ATOM 6903 C C . GLN A 1 1 ? -2.494 -3.470 -11.854 1.00 0.00 1 GLN A C 6
ATOM 6904 O O . GLN A 1 1 ? -2.911 -2.864 -10.886 1.00 0.00 1 GLN A O 6
ATOM 6920 N N . CYS A 1 2 ? -1.214 -3.587 -12.079 1.00 0.00 2 CYS A N 6
ATOM 6921 C CA . CYS A 1 2 ? -0.231 -2.972 -11.143 1.00 0.00 2 CYS A CA 6
ATOM 6922 C C . CYS A 1 2 ? -0.056 -1.492 -11.487 1.00 0.00 2 CYS A C 6
ATOM 6923 O O . CYS A 1 2 ? -0.401 -1.050 -12.565 1.00 0.00 2 CYS A O 6
ATOM 6930 N N . TYR A 1 3 ? 0.476 -0.718 -10.577 1.00 0.00 3 TYR A N 6
ATOM 6931 C CA . TYR A 1 3 ? 0.670 0.734 -10.854 1.00 0.00 3 TYR A CA 6
ATOM 6932 C C . TYR A 1 3 ? 1.884 1.246 -10.076 1.00 0.00 3 TYR A C 6
ATOM 6933 O O . TYR A 1 3 ? 2.069 0.928 -8.918 1.00 0.00 3 TYR A O 6
ATOM 6951 N N . PHE A 1 4 ? 2.713 2.041 -10.703 1.00 0.00 4 PHE A N 6
ATOM 6952 C CA . PHE A 1 4 ? 3.917 2.580 -10.004 1.00 0.00 4 PHE A CA 6
ATOM 6953 C C . PHE A 1 4 ? 3.737 4.080 -9.763 1.00 0.00 4 PHE A C 6
ATOM 6954 O O . PHE A 1 4 ? 3.356 4.819 -10.650 1.00 0.00 4 PHE A O 6
ATOM 6971 N N . ILE A 1 5 ? 4.009 4.534 -8.568 1.00 0.00 5 ILE A N 6
ATOM 6972 C CA . ILE A 1 5 ? 3.856 5.988 -8.260 1.00 0.00 5 ILE A CA 6
ATOM 6973 C C . ILE A 1 5 ? 5.248 6.616 -8.075 1.00 0.00 5 ILE A C 6
ATOM 6974 O O . ILE A 1 5 ? 6.071 6.081 -7.358 1.00 0.00 5 ILE A O 6
ATOM 6990 N N . PRO A 1 6 ? 5.523 7.738 -8.705 1.00 0.00 6 PRO A N 6
ATOM 6991 C CA . PRO A 1 6 ? 6.856 8.388 -8.554 1.00 0.00 6 PRO A CA 6
ATOM 6992 C C . PRO A 1 6 ? 7.164 8.743 -7.095 1.00 0.00 6 PRO A C 6
ATOM 6993 O O . PRO A 1 6 ? 6.325 9.255 -6.381 1.00 0.00 6 PRO A O 6
ATOM 7004 N N . ASN A 1 7 ? 8.360 8.474 -6.647 1.00 0.00 7 ASN A N 6
ATOM 7005 C CA . ASN A 1 7 ? 8.716 8.798 -5.237 1.00 0.00 7 ASN A CA 6
ATOM 7006 C C . ASN A 1 7 ? 8.280 10.228 -4.913 1.00 0.00 7 ASN A C 6
ATOM 7007 O O . ASN A 1 7 ? 8.101 11.046 -5.794 1.00 0.00 7 ASN A O 6
ATOM 7018 N N . GLN A 1 8 ? 8.106 10.536 -3.655 1.00 0.00 8 GLN A N 6
ATOM 7019 C CA . GLN A 1 8 ? 7.681 11.913 -3.269 1.00 0.00 8 GLN A CA 6
ATOM 7020 C C . GLN A 1 8 ? 8.449 12.349 -2.019 1.00 0.00 8 GLN A C 6
ATOM 7021 O O . GLN A 1 8 ? 8.185 13.390 -1.450 1.00 0.00 8 GLN A O 6
ATOM 7035 N N . SER A 1 9 ? 9.396 11.562 -1.589 1.00 0.00 9 SER A N 6
ATOM 7036 C CA . SER A 1 9 ? 10.180 11.931 -0.376 1.00 0.00 9 SER A CA 6
ATOM 7037 C C . SER A 1 9 ? 10.813 13.310 -0.578 1.00 0.00 9 SER A C 6
ATOM 7038 O O . SER A 1 9 ? 10.848 13.834 -1.673 1.00 0.00 9 SER A O 6
ATOM 7046 N N . LEU A 1 10 ? 11.316 13.901 0.473 1.00 0.00 10 LEU A N 6
ATOM 7047 C CA . LEU A 1 10 ? 11.948 15.245 0.343 1.00 0.00 10 LEU A CA 6
ATOM 7048 C C . LEU A 1 10 ? 13.442 15.080 0.050 1.00 0.00 10 LEU A C 6
ATOM 7049 O O . LEU A 1 10 ? 14.082 15.971 -0.470 1.00 0.00 10 LEU A O 6
ATOM 7065 N N . LYS A 1 11 ? 14.000 13.945 0.382 1.00 0.00 11 LYS A N 6
ATOM 7066 C CA . LYS A 1 11 ? 15.453 13.717 0.126 1.00 0.00 11 LYS A CA 6
ATOM 7067 C C . LYS A 1 11 ? 15.650 12.306 -0.446 1.00 0.00 11 LYS A C 6
ATOM 7068 O O . LYS A 1 11 ? 14.900 11.402 -0.135 1.00 0.00 11 LYS A O 6
ATOM 7087 N N . PRO A 1 12 ? 16.652 12.108 -1.274 1.00 0.00 12 PRO A N 6
ATOM 7088 C CA . PRO A 1 12 ? 16.907 10.766 -1.866 1.00 0.00 12 PRO A CA 6
ATOM 7089 C C . PRO A 1 12 ? 17.082 9.679 -0.797 1.00 0.00 12 PRO A C 6
ATOM 7090 O O . PRO A 1 12 ? 16.819 9.892 0.370 1.00 0.00 12 PRO A O 6
ATOM 7101 N N . ASN A 1 13 ? 17.524 8.516 -1.192 1.00 0.00 13 ASN A N 6
ATOM 7102 C CA . ASN A 1 13 ? 17.719 7.412 -0.210 1.00 0.00 13 ASN A CA 6
ATOM 7103 C C . ASN A 1 13 ? 16.437 7.210 0.596 1.00 0.00 13 ASN A C 6
ATOM 7104 O O . ASN A 1 13 ? 16.470 6.975 1.787 1.00 0.00 13 ASN A O 6
ATOM 7115 N N . GLU A 1 14 ? 15.306 7.297 -0.046 1.00 0.00 14 GLU A N 6
ATOM 7116 C CA . GLU A 1 14 ? 14.017 7.109 0.676 1.00 0.00 14 GLU A CA 6
ATOM 7117 C C . GLU A 1 14 ? 13.019 6.389 -0.226 1.00 0.00 14 GLU A C 6
ATOM 7118 O O . GLU A 1 14 ? 13.178 6.325 -1.429 1.00 0.00 14 GLU A O 6
ATOM 7130 N N . CYS A 1 15 ? 11.986 5.849 0.353 1.00 0.00 15 CYS A N 6
ATOM 7131 C CA . CYS A 1 15 ? 10.962 5.128 -0.454 1.00 0.00 15 CYS A CA 6
ATOM 7132 C C . CYS A 1 15 ? 9.637 5.128 0.307 1.00 0.00 15 CYS A C 6
ATOM 7133 O O . CYS A 1 15 ? 9.172 4.104 0.766 1.00 0.00 15 CYS A O 6
ATOM 7140 N N . GLN A 1 16 ? 9.029 6.275 0.450 1.00 0.00 16 GLN A N 6
ATOM 7141 C CA . GLN A 1 16 ? 7.736 6.354 1.187 1.00 0.00 16 GLN A CA 6
ATOM 7142 C C . GLN A 1 16 ? 6.574 6.398 0.193 1.00 0.00 16 GLN A C 6
ATOM 7143 O O . GLN A 1 16 ? 6.768 6.530 -1.000 1.00 0.00 16 GLN A O 6
ATOM 7157 N N . ASP A 1 17 ? 5.368 6.296 0.680 1.00 0.00 17 ASP A N 6
ATOM 7158 C CA . ASP A 1 17 ? 4.186 6.338 -0.227 1.00 0.00 17 ASP A CA 6
ATOM 7159 C C . ASP A 1 17 ? 3.018 6.991 0.516 1.00 0.00 17 ASP A C 6
ATOM 7160 O O . ASP A 1 17 ? 2.755 6.691 1.664 1.00 0.00 17 ASP A O 6
ATOM 7169 N N . LEU A 1 18 ? 2.321 7.890 -0.123 1.00 0.00 18 LEU A N 6
ATOM 7170 C CA . LEU A 1 18 ? 1.181 8.565 0.557 1.00 0.00 18 LEU A CA 6
ATOM 7171 C C . LEU A 1 18 ? 1.676 9.180 1.868 1.00 0.00 18 LEU A C 6
ATOM 7172 O O . LEU A 1 18 ? 2.791 9.656 1.957 1.00 0.00 18 LEU A O 6
ATOM 7188 N N . LYS A 1 19 ? 0.858 9.172 2.887 1.00 0.00 19 LYS A N 6
ATOM 7189 C CA . LYS A 1 19 ? 1.280 9.754 4.196 1.00 0.00 19 LYS A CA 6
ATOM 7190 C C . LYS A 1 19 ? 1.345 8.644 5.249 1.00 0.00 19 LYS A C 6
ATOM 7191 O O . LYS A 1 19 ? 1.620 8.889 6.407 1.00 0.00 19 LYS A O 6
ATOM 7210 N N . GLY A 1 20 ? 1.091 7.422 4.854 1.00 0.00 20 GLY A N 6
ATOM 7211 C CA . GLY A 1 20 ? 1.133 6.292 5.830 1.00 0.00 20 GLY A CA 6
ATOM 7212 C C . GLY A 1 20 ? 2.425 5.489 5.648 1.00 0.00 20 GLY A C 6
ATOM 7213 O O . GLY A 1 20 ? 3.086 5.135 6.604 1.00 0.00 20 GLY A O 6
ATOM 7217 N N . VAL A 1 21 ? 2.786 5.187 4.429 1.00 0.00 21 VAL A N 6
ATOM 7218 C CA . VAL A 1 21 ? 4.030 4.396 4.193 1.00 0.00 21 VAL A CA 6
ATOM 7219 C C . VAL A 1 21 ? 5.262 5.287 4.385 1.00 0.00 21 VAL A C 6
ATOM 7220 O O . VAL A 1 21 ? 5.233 6.471 4.115 1.00 0.00 21 VAL A O 6
ATOM 7233 N N . SER A 1 22 ? 6.346 4.719 4.846 1.00 0.00 22 SER A N 6
ATOM 7234 C CA . SER A 1 22 ? 7.585 5.525 5.053 1.00 0.00 22 SER A CA 6
ATOM 7235 C C . SER A 1 22 ? 8.741 4.597 5.438 1.00 0.00 22 SER A C 6
ATOM 7236 O O . SER A 1 22 ? 8.840 4.148 6.563 1.00 0.00 22 SER A O 6
ATOM 7244 N N . HIS A 1 23 ? 9.618 4.305 4.513 1.00 0.00 23 HIS A N 6
ATOM 7245 C CA . HIS A 1 23 ? 10.766 3.405 4.830 1.00 0.00 23 HIS A CA 6
ATOM 7246 C C . HIS A 1 23 ? 11.964 3.776 3.942 1.00 0.00 23 HIS A C 6
ATOM 7247 O O . HIS A 1 23 ? 11.791 4.251 2.838 1.00 0.00 23 HIS A O 6
ATOM 7261 N N . PRO A 1 24 ? 13.172 3.560 4.413 1.00 0.00 24 PRO A N 6
ATOM 7262 C CA . PRO A 1 24 ? 14.382 3.889 3.606 1.00 0.00 24 PRO A CA 6
ATOM 7263 C C . PRO A 1 24 ? 14.377 3.198 2.237 1.00 0.00 24 PRO A C 6
ATOM 7264 O O . PRO A 1 24 ? 13.571 2.327 1.975 1.00 0.00 24 PRO A O 6
ATOM 7275 N N . LEU A 1 25 ? 15.269 3.581 1.365 1.00 0.00 25 LEU A N 6
ATOM 7276 C CA . LEU A 1 25 ? 15.318 2.950 0.018 1.00 0.00 25 LEU A CA 6
ATOM 7277 C C . LEU A 1 25 ? 15.877 1.529 0.144 1.00 0.00 25 LEU A C 6
ATOM 7278 O O . LEU A 1 25 ? 15.946 0.971 1.220 1.00 0.00 25 LEU A O 6
ATOM 7294 N N . ASN A 1 26 ? 16.277 0.940 -0.951 1.00 0.00 26 ASN A N 6
ATOM 7295 C CA . ASN A 1 26 ? 16.832 -0.442 -0.899 1.00 0.00 26 ASN A CA 6
ATOM 7296 C C . ASN A 1 26 ? 15.925 -1.325 -0.041 1.00 0.00 26 ASN A C 6
ATOM 7297 O O . ASN A 1 26 ? 16.384 -2.204 0.661 1.00 0.00 26 ASN A O 6
ATOM 7308 N N . SER A 1 27 ? 14.637 -1.097 -0.093 1.00 0.00 27 SER A N 6
ATOM 7309 C CA . SER A 1 27 ? 13.691 -1.919 0.719 1.00 0.00 27 SER A CA 6
ATOM 7310 C C . SER A 1 27 ? 12.695 -2.616 -0.209 1.00 0.00 27 SER A C 6
ATOM 7311 O O . SER A 1 27 ? 11.727 -2.029 -0.650 1.00 0.00 27 SER A O 6
ATOM 7319 N N . VAL A 1 28 ? 12.926 -3.868 -0.506 1.00 0.00 28 VAL A N 6
ATOM 7320 C CA . VAL A 1 28 ? 12.002 -4.618 -1.400 1.00 0.00 28 VAL A CA 6
ATOM 7321 C C . VAL A 1 28 ? 11.241 -5.652 -0.568 1.00 0.00 28 VAL A C 6
ATOM 7322 O O . VAL A 1 28 ? 11.831 -6.484 0.093 1.00 0.00 28 VAL A O 6
ATOM 7335 N N . TRP A 1 29 ? 9.937 -5.607 -0.591 1.00 0.00 29 TRP A N 6
ATOM 7336 C CA . TRP A 1 29 ? 9.139 -6.587 0.202 1.00 0.00 29 TRP A CA 6
ATOM 7337 C C . TRP A 1 29 ? 7.895 -6.996 -0.590 1.00 0.00 29 TRP A C 6
ATOM 7338 O O . TRP A 1 29 ? 7.157 -6.163 -1.077 1.00 0.00 29 TRP A O 6
ATOM 7359 N N . LYS A 1 30 ? 7.661 -8.275 -0.721 1.00 0.00 30 LYS A N 6
ATOM 7360 C CA . LYS A 1 30 ? 6.466 -8.746 -1.481 1.00 0.00 30 LYS A CA 6
ATOM 7361 C C . LYS A 1 30 ? 5.844 -9.941 -0.756 1.00 0.00 30 LYS A C 6
ATOM 7362 O O . LYS A 1 30 ? 6.529 -10.861 -0.354 1.00 0.00 30 LYS A O 6
ATOM 7381 N N . THR A 1 31 ? 4.551 -9.934 -0.582 1.00 0.00 31 THR A N 6
ATOM 7382 C CA . THR A 1 31 ? 3.887 -11.069 0.120 1.00 0.00 31 THR A CA 6
ATOM 7383 C C . THR A 1 31 ? 3.846 -12.290 -0.799 1.00 0.00 31 THR A C 6
ATOM 7384 O O . THR A 1 31 ? 4.357 -12.267 -1.902 1.00 0.00 31 THR A O 6
ATOM 7395 N N . LYS A 1 32 ? 3.244 -13.359 -0.355 1.00 0.00 32 LYS A N 6
ATOM 7396 C CA . LYS A 1 32 ? 3.174 -14.582 -1.204 1.00 0.00 32 LYS A CA 6
ATOM 7397 C C . LYS A 1 32 ? 2.065 -14.420 -2.246 1.00 0.00 32 LYS A C 6
ATOM 7398 O O . LYS A 1 32 ? 2.122 -14.990 -3.318 1.00 0.00 32 LYS A O 6
ATOM 7417 N N . ASP A 1 33 ? 1.057 -13.647 -1.946 1.00 0.00 33 ASP A N 6
ATOM 7418 C CA . ASP A 1 33 ? -0.047 -13.454 -2.928 1.00 0.00 33 ASP A CA 6
ATOM 7419 C C . ASP A 1 33 ? -0.967 -12.322 -2.462 1.00 0.00 33 ASP A C 6
ATOM 7420 O O . ASP A 1 33 ? -2.118 -12.252 -2.846 1.00 0.00 33 ASP A O 6
ATOM 7429 N N . CYS A 1 34 ? -0.473 -11.434 -1.640 1.00 0.00 34 CYS A N 6
ATOM 7430 C CA . CYS A 1 34 ? -1.322 -10.304 -1.155 1.00 0.00 34 CYS A CA 6
ATOM 7431 C C . CYS A 1 34 ? -0.959 -9.029 -1.914 1.00 0.00 34 CYS A C 6
ATOM 7432 O O . CYS A 1 34 ? -1.794 -8.407 -2.543 1.00 0.00 34 CYS A O 6
ATOM 7439 N N . GLU A 1 35 ? 0.280 -8.629 -1.856 1.00 0.00 35 GLU A N 6
ATOM 7440 C CA . GLU A 1 35 ? 0.696 -7.386 -2.570 1.00 0.00 35 GLU A CA 6
ATOM 7441 C C . GLU A 1 35 ? 2.204 -7.419 -2.837 1.00 0.00 35 GLU A C 6
ATOM 7442 O O . GLU A 1 35 ? 2.981 -7.866 -2.016 1.00 0.00 35 GLU A O 6
ATOM 7454 N N . GLU A 1 36 ? 2.620 -6.935 -3.979 1.00 0.00 36 GLU A N 6
ATOM 7455 C CA . GLU A 1 36 ? 4.076 -6.918 -4.312 1.00 0.00 36 GLU A CA 6
ATOM 7456 C C . GLU A 1 36 ? 4.544 -5.466 -4.419 1.00 0.00 36 GLU A C 6
ATOM 7457 O O . GLU A 1 36 ? 4.340 -4.812 -5.422 1.00 0.00 36 GLU A O 6
ATOM 7469 N N . CYS A 1 37 ? 5.162 -4.952 -3.387 1.00 0.00 37 CYS A N 6
ATOM 7470 C CA . CYS A 1 37 ? 5.637 -3.536 -3.421 1.00 0.00 37 CYS A CA 6
ATOM 7471 C C . CYS A 1 37 ? 7.167 -3.498 -3.454 1.00 0.00 37 CYS A C 6
ATOM 7472 O O . CYS A 1 37 ? 7.834 -4.125 -2.655 1.00 0.00 37 CYS A O 6
ATOM 7479 N N . THR A 1 38 ? 7.721 -2.758 -4.379 1.00 0.00 38 THR A N 6
ATOM 7480 C CA . THR A 1 38 ? 9.204 -2.654 -4.486 1.00 0.00 38 THR A CA 6
ATOM 7481 C C . THR A 1 38 ? 9.595 -1.174 -4.516 1.00 0.00 38 THR A C 6
ATOM 7482 O O . THR A 1 38 ? 8.776 -0.316 -4.776 1.00 0.00 38 THR A O 6
ATOM 7493 N N . CYS A 1 39 ? 10.838 -0.868 -4.249 1.00 0.00 39 CYS A N 6
ATOM 7494 C CA . CYS A 1 39 ? 11.277 0.561 -4.261 1.00 0.00 39 CYS A CA 6
ATOM 7495 C C . CYS A 1 39 ? 12.226 0.797 -5.438 1.00 0.00 39 CYS A C 6
ATOM 7496 O O . CYS A 1 39 ? 13.393 0.464 -5.384 1.00 0.00 39 CYS A O 6
ATOM 7503 N N . GLY A 1 40 ? 11.735 1.373 -6.500 1.00 0.00 40 GLY A N 6
ATOM 7504 C CA . GLY A 1 40 ? 12.609 1.635 -7.678 1.00 0.00 40 GLY A CA 6
ATOM 7505 C C . GLY A 1 40 ? 13.545 2.803 -7.366 1.00 0.00 40 GLY A C 6
ATOM 7506 O O . GLY A 1 40 ? 13.168 3.755 -6.714 1.00 0.00 40 GLY A O 6
ATOM 7510 N N . GLN A 1 41 ? 14.764 2.736 -7.824 1.00 0.00 41 GLN A N 6
ATOM 7511 C CA . GLN A 1 41 ? 15.724 3.840 -7.551 1.00 0.00 41 GLN A CA 6
ATOM 7512 C C . GLN A 1 41 ? 15.194 5.141 -8.160 1.00 0.00 41 GLN A C 6
ATOM 7513 O O . GLN A 1 41 ? 15.724 6.208 -7.923 1.00 0.00 41 GLN A O 6
ATOM 7527 N N . ASP A 1 42 ? 14.152 5.060 -8.944 1.00 0.00 42 ASP A N 6
ATOM 7528 C CA . ASP A 1 42 ? 13.584 6.291 -9.571 1.00 0.00 42 ASP A CA 6
ATOM 7529 C C . ASP A 1 42 ? 12.081 6.360 -9.298 1.00 0.00 42 ASP A C 6
ATOM 7530 O O . ASP A 1 42 ? 11.461 7.396 -9.441 1.00 0.00 42 ASP A O 6
ATOM 7539 N N . ALA A 1 43 ? 11.487 5.266 -8.904 1.00 0.00 43 ALA A N 6
ATOM 7540 C CA . ALA A 1 43 ? 10.023 5.275 -8.623 1.00 0.00 43 ALA A CA 6
ATOM 7541 C C . ALA A 1 43 ? 9.668 4.082 -7.734 1.00 0.00 43 ALA A C 6
ATOM 7542 O O . ALA A 1 43 ? 10.518 3.297 -7.363 1.00 0.00 43 ALA A O 6
ATOM 7549 N N . ILE A 1 44 ? 8.413 3.941 -7.390 1.00 0.00 44 ILE A N 6
ATOM 7550 C CA . ILE A 1 44 ? 7.992 2.799 -6.525 1.00 0.00 44 ILE A CA 6
ATOM 7551 C C . ILE A 1 44 ? 6.957 1.953 -7.269 1.00 0.00 44 ILE A C 6
ATOM 7552 O O . ILE A 1 44 ? 6.035 2.469 -7.869 1.00 0.00 44 ILE A O 6
ATOM 7568 N N . SER A 1 45 ? 7.104 0.655 -7.233 1.00 0.00 45 SER A N 6
ATOM 7569 C CA . SER A 1 45 ? 6.134 -0.235 -7.936 1.00 0.00 45 SER A CA 6
ATOM 7570 C C . SER A 1 45 ? 5.292 -0.983 -6.899 1.00 0.00 45 SER A C 6
ATOM 7571 O O . SER A 1 45 ? 5.813 -1.540 -5.954 1.00 0.00 45 SER A O 6
ATOM 7579 N N . CYS A 1 46 ? 3.996 -1.000 -7.066 1.00 0.00 46 CYS A N 6
ATOM 7580 C CA . CYS A 1 46 ? 3.127 -1.714 -6.086 1.00 0.00 46 CYS A CA 6
ATOM 7581 C C . CYS A 1 46 ? 1.951 -2.362 -6.819 1.00 0.00 46 CYS A C 6
ATOM 7582 O O . CYS A 1 46 ? 1.193 -1.705 -7.506 1.00 0.00 46 CYS A O 6
ATOM 7589 N N . CYS A 1 47 ? 1.795 -3.651 -6.668 1.00 0.00 47 CYS A N 6
ATOM 7590 C CA . CYS A 1 47 ? 0.671 -4.365 -7.343 1.00 0.00 47 CYS A CA 6
ATOM 7591 C C . CYS A 1 47 ? -0.232 -4.995 -6.280 1.00 0.00 47 CYS A C 6
ATOM 7592 O O . CYS A 1 47 ? 0.231 -5.681 -5.391 1.00 0.00 47 CYS A O 6
ATOM 7599 N N . ASN A 1 48 ? -1.516 -4.764 -6.360 1.00 0.00 48 ASN A N 6
ATOM 7600 C CA . ASN A 1 48 ? -2.449 -5.343 -5.348 1.00 0.00 48 ASN A CA 6
ATOM 7601 C C . ASN A 1 48 ? -3.299 -6.439 -5.995 1.00 0.00 48 ASN A C 6
ATOM 7602 O O . ASN A 1 48 ? -3.698 -6.336 -7.137 1.00 0.00 48 ASN A O 6
ATOM 7613 N N . THR A 1 49 ? -3.579 -7.489 -5.266 1.00 0.00 49 THR A N 6
ATOM 7614 C CA . THR A 1 49 ? -4.406 -8.600 -5.823 1.00 0.00 49 THR A CA 6
ATOM 7615 C C . THR A 1 49 ? -5.581 -8.879 -4.881 1.00 0.00 49 THR A C 6
ATOM 7616 O O . THR A 1 49 ? -6.560 -9.491 -5.258 1.00 0.00 49 THR A O 6
ATOM 7627 N N . ALA A 1 50 ? -5.490 -8.435 -3.656 1.00 0.00 50 ALA A N 6
ATOM 7628 C CA . ALA A 1 50 ? -6.600 -8.673 -2.689 1.00 0.00 50 ALA A CA 6
ATOM 7629 C C . ALA A 1 50 ? -7.854 -7.934 -3.160 1.00 0.00 50 ALA A C 6
ATOM 7630 O O . ALA A 1 50 ? -7.811 -7.144 -4.081 1.00 0.00 50 ALA A O 6
ATOM 7637 N N . ALA A 1 51 ? -8.973 -8.189 -2.536 1.00 0.00 51 ALA A N 6
ATOM 7638 C CA . ALA A 1 51 ? -10.232 -7.503 -2.948 1.00 0.00 51 ALA A CA 6
ATOM 7639 C C . ALA A 1 51 ? -9.965 -6.008 -3.138 1.00 0.00 51 ALA A C 6
ATOM 7640 O O . ALA A 1 51 ? -8.915 -5.506 -2.791 1.00 0.00 51 ALA A O 6
ATOM 7647 N N . ILE A 1 52 ? -10.912 -5.295 -3.690 1.00 0.00 52 ILE A N 6
ATOM 7648 C CA . ILE A 1 52 ? -10.727 -3.830 -3.911 1.00 0.00 52 ILE A CA 6
ATOM 7649 C C . ILE A 1 52 ? -11.746 -3.061 -3.053 1.00 0.00 52 ILE A C 6
ATOM 7650 O O . ILE A 1 52 ? -12.924 -3.356 -3.090 1.00 0.00 52 ILE A O 6
ATOM 7666 N N . PRO A 1 53 ? -11.317 -2.082 -2.284 1.00 0.00 53 PRO A N 6
ATOM 7667 C CA . PRO A 1 53 ? -12.268 -1.306 -1.439 1.00 0.00 53 PRO A CA 6
ATOM 7668 C C . PRO A 1 53 ? -13.373 -0.645 -2.271 1.00 0.00 53 PRO A C 6
ATOM 7669 O O . PRO A 1 53 ? -13.109 0.008 -3.261 1.00 0.00 53 PRO A O 6
ATOM 7680 N N . THR A 1 54 ? -14.610 -0.812 -1.876 1.00 0.00 54 THR A N 6
ATOM 7681 C CA . THR A 1 54 ? -15.738 -0.198 -2.639 1.00 0.00 54 THR A CA 6
ATOM 7682 C C . THR A 1 54 ? -16.607 0.627 -1.688 1.00 0.00 54 THR A C 6
ATOM 7683 O O . THR A 1 54 ? -16.336 0.721 -0.507 1.00 0.00 54 THR A O 6
ATOM 7694 N N . GLY A 1 55 ? -17.651 1.225 -2.193 1.00 0.00 55 GLY A N 6
ATOM 7695 C CA . GLY A 1 55 ? -18.536 2.046 -1.318 1.00 0.00 55 GLY A CA 6
ATOM 7696 C C . GLY A 1 55 ? -17.681 3.007 -0.492 1.00 0.00 55 GLY A C 6
ATOM 7697 O O . GLY A 1 55 ? -18.143 3.609 0.458 1.00 0.00 55 GLY A O 6
ATOM 7701 N N . TYR A 1 56 ? -16.434 3.156 -0.847 1.00 0.00 56 TYR A N 6
ATOM 7702 C CA . TYR A 1 56 ? -15.542 4.076 -0.086 1.00 0.00 56 TYR A CA 6
ATOM 7703 C C . TYR A 1 56 ? -15.709 5.502 -0.623 1.00 0.00 56 TYR A C 6
ATOM 7704 O O . TYR A 1 56 ? -15.369 5.795 -1.752 1.00 0.00 56 TYR A O 6
ATOM 7722 N N . ASP A 1 57 ? -16.227 6.391 0.180 1.00 0.00 57 ASP A N 6
ATOM 7723 C CA . ASP A 1 57 ? -16.413 7.795 -0.283 1.00 0.00 57 ASP A CA 6
ATOM 7724 C C . ASP A 1 57 ? -15.053 8.495 -0.344 1.00 0.00 57 ASP A C 6
ATOM 7725 O O . ASP A 1 57 ? -14.479 8.849 0.666 1.00 0.00 57 ASP A O 6
ATOM 7734 N N . THR A 1 58 ? -14.532 8.694 -1.524 1.00 0.00 58 THR A N 6
ATOM 7735 C CA . THR A 1 58 ? -13.209 9.368 -1.650 1.00 0.00 58 THR A CA 6
ATOM 7736 C C . THR A 1 58 ? -13.354 10.852 -1.305 1.00 0.00 58 THR A C 6
ATOM 7737 O O . THR A 1 58 ? -13.172 11.714 -2.141 1.00 0.00 58 THR A O 6
ATOM 7748 N N . ASN A 1 59 ? -13.678 11.157 -0.078 1.00 0.00 59 ASN A N 6
ATOM 7749 C CA . ASN A 1 59 ? -13.832 12.585 0.318 1.00 0.00 59 ASN A CA 6
ATOM 7750 C C . ASN A 1 59 ? -12.454 13.189 0.594 1.00 0.00 59 ASN A C 6
ATOM 7751 O O . ASN A 1 59 ? -12.148 14.284 0.164 1.00 0.00 59 ASN A O 6
ATOM 7762 N N . LYS A 1 60 ? -11.618 12.484 1.306 1.00 0.00 60 LYS A N 6
ATOM 7763 C CA . LYS A 1 60 ? -10.259 13.016 1.606 1.00 0.00 60 LYS A CA 6
ATOM 7764 C C . LYS A 1 60 ? -9.404 11.902 2.216 1.00 0.00 60 LYS A C 6
ATOM 7765 O O . LYS A 1 60 ? -8.906 12.019 3.318 1.00 0.00 60 LYS A O 6
ATOM 7784 N N . CYS A 1 61 ? -9.237 10.819 1.508 1.00 0.00 61 CYS A N 6
ATOM 7785 C CA . CYS A 1 61 ? -8.420 9.694 2.045 1.00 0.00 61 CYS A CA 6
ATOM 7786 C C . CYS A 1 61 ? -7.948 8.815 0.885 1.00 0.00 61 CYS A C 6
ATOM 7787 O O . CYS A 1 61 ? -8.241 9.079 -0.265 1.00 0.00 61 CYS A O 6
ATOM 7794 N N . GLN A 1 62 ? -7.213 7.780 1.179 1.00 0.00 62 GLN A N 6
ATOM 7795 C CA . GLN A 1 62 ? -6.709 6.885 0.094 1.00 0.00 62 GLN A CA 6
ATOM 7796 C C . GLN A 1 62 ? -6.854 5.425 0.518 1.00 0.00 62 GLN A C 6
ATOM 7797 O O . GLN A 1 62 ? -7.230 5.124 1.633 1.00 0.00 62 GLN A O 6
ATOM 7811 N N . LYS A 1 63 ? -6.553 4.516 -0.370 1.00 0.00 63 LYS A N 6
ATOM 7812 C CA . LYS A 1 63 ? -6.662 3.066 -0.038 1.00 0.00 63 LYS A CA 6
ATOM 7813 C C . LYS A 1 63 ? -5.258 2.472 0.068 1.00 0.00 63 LYS A C 6
ATOM 7814 O O . LYS A 1 63 ? -4.380 2.792 -0.707 1.00 0.00 63 LYS A O 6
ATOM 7833 N N . ILE A 1 64 ? -5.038 1.612 1.027 1.00 0.00 64 ILE A N 6
ATOM 7834 C CA . ILE A 1 64 ? -3.687 1.000 1.187 1.00 0.00 64 ILE A CA 6
ATOM 7835 C C . ILE A 1 64 ? -3.833 -0.492 1.489 1.00 0.00 64 ILE A C 6
ATOM 7836 O O . ILE A 1 64 ? -4.668 -0.899 2.272 1.00 0.00 64 ILE A O 6
ATOM 7852 N N . LEU A 1 65 ? -3.021 -1.311 0.875 1.00 0.00 65 LEU A N 6
ATOM 7853 C CA . LEU A 1 65 ? -3.104 -2.778 1.127 1.00 0.00 65 LEU A CA 6
ATOM 7854 C C . LEU A 1 65 ? -2.019 -3.176 2.128 1.00 0.00 65 LEU A C 6
ATOM 7855 O O . LEU A 1 65 ? -0.841 -3.139 1.831 1.00 0.00 65 LEU A O 6
ATOM 7871 N N . ASN A 1 66 ? -2.407 -3.550 3.317 1.00 0.00 66 ASN A N 6
ATOM 7872 C CA . ASN A 1 66 ? -1.401 -3.944 4.343 1.00 0.00 66 ASN A CA 6
ATOM 7873 C C . ASN A 1 66 ? -0.933 -5.375 4.071 1.00 0.00 66 ASN A C 6
ATOM 7874 O O . ASN A 1 66 ? -1.728 -6.270 3.864 1.00 0.00 66 ASN A O 6
ATOM 7885 N N . LYS A 1 67 ? 0.352 -5.595 4.062 1.00 0.00 67 LYS A N 6
ATOM 7886 C CA . LYS A 1 67 ? 0.873 -6.965 3.796 1.00 0.00 67 LYS A CA 6
ATOM 7887 C C . LYS A 1 67 ? 1.037 -7.721 5.117 1.00 0.00 67 LYS A C 6
ATOM 7888 O O . LYS A 1 67 ? 0.857 -8.921 5.181 1.00 0.00 67 LYS A O 6
ATOM 7907 N N . LYS A 1 68 ? 1.378 -7.032 6.170 1.00 0.00 68 LYS A N 6
ATOM 7908 C CA . LYS A 1 68 ? 1.553 -7.719 7.480 1.00 0.00 68 LYS A CA 6
ATOM 7909 C C . LYS A 1 68 ? 0.277 -8.498 7.817 1.00 0.00 68 LYS A C 6
ATOM 7910 O O . LYS A 1 68 ? 0.305 -9.455 8.565 1.00 0.00 68 LYS A O 6
ATOM 7929 N N . THR A 1 69 ? -0.840 -8.093 7.270 1.00 0.00 69 THR A N 6
ATOM 7930 C CA . THR A 1 69 ? -2.121 -8.808 7.554 1.00 0.00 69 THR A CA 6
ATOM 7931 C C . THR A 1 69 ? -2.832 -9.120 6.234 1.00 0.00 69 THR A C 6
ATOM 7932 O O . THR A 1 69 ? -3.943 -9.613 6.219 1.00 0.00 69 THR A O 6
ATOM 7943 N N . CYS A 1 70 ? -2.200 -8.837 5.126 1.00 0.00 70 CYS A N 6
ATOM 7944 C CA . CYS A 1 70 ? -2.837 -9.117 3.807 1.00 0.00 70 CYS A CA 6
ATOM 7945 C C . CYS A 1 70 ? -4.284 -8.621 3.820 1.00 0.00 70 CYS A C 6
ATOM 7946 O O . CYS A 1 70 ? -5.217 -9.396 3.761 1.00 0.00 70 CYS A O 6
ATOM 7953 N N . THR A 1 71 ? -4.479 -7.333 3.900 1.00 0.00 71 THR A N 6
ATOM 7954 C CA . THR A 1 71 ? -5.870 -6.788 3.918 1.00 0.00 71 THR A CA 6
ATOM 7955 C C . THR A 1 71 ? -5.891 -5.387 3.301 1.00 0.00 71 THR A C 6
ATOM 7956 O O . THR A 1 71 ? -4.864 -4.817 2.990 1.00 0.00 71 THR A O 6
ATOM 7967 N N . TYR A 1 72 ? -7.062 -4.830 3.129 1.00 0.00 72 TYR A N 6
ATOM 7968 C CA . TYR A 1 72 ? -7.175 -3.461 2.538 1.00 0.00 72 TYR A CA 6
ATOM 7969 C C . TYR A 1 72 ? -7.638 -2.482 3.621 1.00 0.00 72 TYR A C 6
ATOM 7970 O O . TYR A 1 72 ? -8.522 -2.780 4.400 1.00 0.00 72 TYR A O 6
ATOM 7988 N N . THR A 1 73 ? -7.052 -1.315 3.676 1.00 0.00 73 THR A N 6
ATOM 7989 C CA . THR A 1 73 ? -7.463 -0.317 4.708 1.00 0.00 73 THR A CA 6
ATOM 7990 C C . THR A 1 73 ? -7.455 1.084 4.092 1.00 0.00 73 THR A C 6
ATOM 7991 O O . THR A 1 73 ? -6.719 1.363 3.167 1.00 0.00 73 THR A O 6
ATOM 8002 N N . VAL A 1 74 ? -8.274 1.966 4.602 1.00 0.00 74 VAL A N 6
ATOM 8003 C CA . VAL A 1 74 ? -8.327 3.356 4.056 1.00 0.00 74 VAL A CA 6
ATOM 8004 C C . VAL A 1 74 ? -7.733 4.322 5.083 1.00 0.00 74 VAL A C 6
ATOM 8005 O O . VAL A 1 74 ? -8.220 4.444 6.190 1.00 0.00 74 VAL A O 6
ATOM 8018 N N . VAL A 1 75 ? -6.678 5.007 4.724 1.00 0.00 75 VAL A N 6
ATOM 8019 C CA . VAL A 1 75 ? -6.038 5.965 5.677 1.00 0.00 75 VAL A CA 6
ATOM 8020 C C . VAL A 1 75 ? -6.292 7.399 5.208 1.00 0.00 75 VAL A C 6
ATOM 8021 O O . VAL A 1 75 ? -6.737 7.631 4.102 1.00 0.00 75 VAL A O 6
ATOM 8034 N N . GLU A 1 76 ? -6.011 8.362 6.046 1.00 0.00 76 GLU A N 6
ATOM 8035 C CA . GLU A 1 76 ? -6.232 9.787 5.660 1.00 0.00 76 GLU A CA 6
ATOM 8036 C C . GLU A 1 76 ? -4.879 10.477 5.473 1.00 0.00 76 GLU A C 6
ATOM 8037 O O . GLU A 1 76 ? -3.947 10.251 6.218 1.00 0.00 76 GLU A O 6
ATOM 8049 N N . LYS A 1 77 ? -4.764 11.316 4.479 1.00 0.00 77 LYS A N 6
ATOM 8050 C CA . LYS A 1 77 ? -3.471 12.016 4.239 1.00 0.00 77 LYS A CA 6
ATOM 8051 C C . LYS A 1 77 ? -3.145 12.932 5.422 1.00 0.00 77 LYS A C 6
ATOM 8052 O O . LYS A 1 77 ? -2.052 12.909 5.952 1.00 0.00 77 LYS A O 6
ATOM 8071 N N . LYS A 1 78 ? -4.079 13.743 5.837 1.00 0.00 78 LYS A N 6
ATOM 8072 C CA . LYS A 1 78 ? -3.814 14.662 6.981 1.00 0.00 78 LYS A CA 6
ATOM 8073 C C . LYS A 1 78 ? -3.830 13.876 8.295 1.00 0.00 78 LYS A C 6
ATOM 8074 O O . LYS A 1 78 ? -3.650 14.433 9.361 1.00 0.00 78 LYS A O 6
ATOM 8093 N N . ASP A 1 79 ? -4.049 12.592 8.236 1.00 0.00 79 ASP A N 6
ATOM 8094 C CA . ASP A 1 79 ? -4.077 11.789 9.490 1.00 0.00 79 ASP A CA 6
ATOM 8095 C C . ASP A 1 79 ? -3.910 10.300 9.160 1.00 0.00 79 ASP A C 6
ATOM 8096 O O . ASP A 1 79 ? -4.865 9.550 9.166 1.00 0.00 79 ASP A O 6
ATOM 8105 N N . PRO A 1 80 ? -2.705 9.872 8.874 1.00 0.00 80 PRO A N 6
ATOM 8106 C CA . PRO A 1 80 ? -2.453 8.443 8.544 1.00 0.00 80 PRO A CA 6
ATOM 8107 C C . PRO A 1 80 ? -2.763 7.513 9.724 1.00 0.00 80 PRO A C 6
ATOM 8108 O O . PRO A 1 80 ? -2.513 6.325 9.672 1.00 0.00 80 PRO A O 6
ATOM 8119 N N . GLY A 1 81 ? -3.307 8.048 10.787 1.00 0.00 81 GLY A N 6
ATOM 8120 C CA . GLY A 1 81 ? -3.637 7.203 11.972 1.00 0.00 81 GLY A CA 6
ATOM 8121 C C . GLY A 1 81 ? -5.149 6.982 12.034 1.00 0.00 81 GLY A C 6
ATOM 8122 O O . GLY A 1 81 ? -5.621 5.984 12.544 1.00 0.00 81 GLY A O 6
ATOM 8126 N N . LYS A 1 82 ? -5.915 7.905 11.518 1.00 0.00 82 LYS A N 6
ATOM 8127 C CA . LYS A 1 82 ? -7.399 7.751 11.547 1.00 0.00 82 LYS A CA 6
ATOM 8128 C C . LYS A 1 82 ? -7.873 7.112 10.239 1.00 0.00 82 LYS A C 6
ATOM 8129 O O . LYS A 1 82 ? -7.559 7.576 9.161 1.00 0.00 82 LYS A O 6
ATOM 8148 N N . THR A 1 83 ? -8.629 6.052 10.325 1.00 0.00 83 THR A N 6
ATOM 8149 C CA . THR A 1 83 ? -9.122 5.388 9.086 1.00 0.00 83 THR A CA 6
ATOM 8150 C C . THR A 1 83 ? -10.289 6.192 8.512 1.00 0.00 83 THR A C 6
ATOM 8151 O O . THR A 1 83 ? -11.076 6.766 9.238 1.00 0.00 83 THR A O 6
ATOM 8162 N N . CYS A 1 84 ? -10.407 6.240 7.213 1.00 0.00 84 CYS A N 6
ATOM 8163 C CA . CYS A 1 84 ? -11.523 7.010 6.595 1.00 0.00 84 CYS A CA 6
ATOM 8164 C C . CYS A 1 84 ? -12.809 6.180 6.657 1.00 0.00 84 CYS A C 6
ATOM 8165 O O . CYS A 1 84 ? -12.843 5.112 7.236 1.00 0.00 84 CYS A O 6
ATOM 8172 N N . ASP A 1 85 ? -13.868 6.662 6.066 1.00 0.00 85 ASP A N 6
ATOM 8173 C CA . ASP A 1 85 ? -15.147 5.901 6.094 1.00 0.00 85 ASP A CA 6
ATOM 8174 C C . ASP A 1 85 ? -15.050 4.704 5.147 1.00 0.00 85 ASP A C 6
ATOM 8175 O O . ASP A 1 85 ? -14.524 4.804 4.057 1.00 0.00 85 ASP A O 6
ATOM 8184 N N . VAL A 1 86 ? -15.556 3.571 5.558 1.00 0.00 86 VAL A N 6
ATOM 8185 C CA . VAL A 1 86 ? -15.500 2.357 4.690 1.00 0.00 86 VAL A CA 6
ATOM 8186 C C . VAL A 1 86 ? -16.895 1.733 4.609 1.00 0.00 86 VAL A C 6
ATOM 8187 O O . VAL A 1 86 ? -17.790 2.099 5.344 1.00 0.00 86 VAL A O 6
ATOM 8200 N N . THR A 1 87 ? -17.090 0.795 3.720 1.00 0.00 87 THR A N 6
ATOM 8201 C CA . THR A 1 87 ? -18.430 0.150 3.592 1.00 0.00 87 THR A CA 6
ATOM 8202 C C . THR A 1 87 ? -18.257 -1.347 3.331 1.00 0.00 87 THR A C 6
ATOM 8203 O O . THR A 1 87 ? -18.963 -2.168 3.881 1.00 0.00 87 THR A O 6
ATOM 8214 N N . GLY A 1 88 ? -17.322 -1.706 2.498 1.00 0.00 88 GLY A N 6
ATOM 8215 C CA . GLY A 1 88 ? -17.104 -3.151 2.204 1.00 0.00 88 GLY A CA 6
ATOM 8216 C C . GLY A 1 88 ? -16.156 -3.297 1.012 1.00 0.00 88 GLY A C 6
ATOM 8217 O O . GLY A 1 88 ? -15.954 -2.371 0.251 1.00 0.00 88 GLY A O 6
ATOM 8221 N N . TRP A 1 89 ? -15.574 -4.456 0.846 1.00 0.00 89 TRP A N 6
ATOM 8222 C CA . TRP A 1 89 ? -14.634 -4.674 -0.295 1.00 0.00 89 TRP A CA 6
ATOM 8223 C C . TRP A 1 89 ? -15.263 -5.658 -1.287 1.00 0.00 89 TRP A C 6
ATOM 8224 O O . TRP A 1 89 ? -16.274 -6.270 -1.009 1.00 0.00 89 TRP A O 6
ATOM 8245 N N . VAL A 1 90 ? -14.669 -5.815 -2.442 1.00 0.00 90 VAL A N 6
ATOM 8246 C CA . VAL A 1 90 ? -15.230 -6.758 -3.454 1.00 0.00 90 VAL A CA 6
ATOM 8247 C C . VAL A 1 90 ? -14.093 -7.576 -4.073 1.00 0.00 90 VAL A C 6
ATOM 8248 O O . VAL A 1 90 ? -13.079 -7.042 -4.475 1.00 0.00 90 VAL A O 6
ATOM 8261 N N . LEU A 1 91 ? -14.256 -8.870 -4.151 1.00 0.00 91 LEU A N 6
ATOM 8262 C CA . LEU A 1 91 ? -13.186 -9.722 -4.742 1.00 0.00 91 LEU A CA 6
ATOM 8263 C C . LEU A 1 91 ? -12.980 -9.333 -6.208 1.00 0.00 91 LEU A C 6
ATOM 8264 O O . LEU A 1 91 ? -13.968 -9.092 -6.881 1.00 0.00 91 LEU A O 6
ATOM 8281 N N . GLN A 1 1 ? -2.376 -3.626 -14.514 1.00 0.00 1 GLN A N 7
ATOM 8282 C CA . GLN A 1 1 ? -0.924 -3.926 -14.672 1.00 0.00 1 GLN A CA 7
ATOM 8283 C C . GLN A 1 1 ? -0.140 -3.263 -13.538 1.00 0.00 1 GLN A C 7
ATOM 8284 O O . GLN A 1 1 ? 0.726 -2.442 -13.767 1.00 0.00 1 GLN A O 7
ATOM 8300 N N . CYS A 1 2 ? -0.437 -3.610 -12.315 1.00 0.00 2 CYS A N 7
ATOM 8301 C CA . CYS A 1 2 ? 0.292 -2.999 -11.169 1.00 0.00 2 CYS A CA 7
ATOM 8302 C C . CYS A 1 2 ? 0.189 -1.476 -11.255 1.00 0.00 2 CYS A C 7
ATOM 8303 O O . CYS A 1 2 ? -0.346 -0.933 -12.201 1.00 0.00 2 CYS A O 7
ATOM 8310 N N . TYR A 1 3 ? 0.697 -0.786 -10.271 1.00 0.00 3 TYR A N 7
ATOM 8311 C CA . TYR A 1 3 ? 0.630 0.706 -10.284 1.00 0.00 3 TYR A CA 7
ATOM 8312 C C . TYR A 1 3 ? 1.993 1.286 -9.899 1.00 0.00 3 TYR A C 7
ATOM 8313 O O . TYR A 1 3 ? 2.671 0.779 -9.026 1.00 0.00 3 TYR A O 7
ATOM 8331 N N . PHE A 1 4 ? 2.397 2.351 -10.544 1.00 0.00 4 PHE A N 7
ATOM 8332 C CA . PHE A 1 4 ? 3.713 2.981 -10.226 1.00 0.00 4 PHE A CA 7
ATOM 8333 C C . PHE A 1 4 ? 3.472 4.324 -9.532 1.00 0.00 4 PHE A C 7
ATOM 8334 O O . PHE A 1 4 ? 2.550 5.043 -9.861 1.00 0.00 4 PHE A O 7
ATOM 8351 N N . ILE A 1 5 ? 4.291 4.665 -8.573 1.00 0.00 5 ILE A N 7
ATOM 8352 C CA . ILE A 1 5 ? 4.113 5.961 -7.854 1.00 0.00 5 ILE A CA 7
ATOM 8353 C C . ILE A 1 5 ? 5.471 6.676 -7.750 1.00 0.00 5 ILE A C 7
ATOM 8354 O O . ILE A 1 5 ? 6.386 6.165 -7.134 1.00 0.00 5 ILE A O 7
ATOM 8370 N N . PRO A 1 6 ? 5.619 7.845 -8.339 1.00 0.00 6 PRO A N 7
ATOM 8371 C CA . PRO A 1 6 ? 6.915 8.574 -8.266 1.00 0.00 6 PRO A CA 7
ATOM 8372 C C . PRO A 1 6 ? 7.311 8.910 -6.823 1.00 0.00 6 PRO A C 7
ATOM 8373 O O . PRO A 1 6 ? 6.566 9.528 -6.092 1.00 0.00 6 PRO A O 7
ATOM 8384 N N . ASN A 1 7 ? 8.481 8.503 -6.412 1.00 0.00 7 ASN A N 7
ATOM 8385 C CA . ASN A 1 7 ? 8.927 8.793 -5.020 1.00 0.00 7 ASN A CA 7
ATOM 8386 C C . ASN A 1 7 ? 8.714 10.277 -4.706 1.00 0.00 7 ASN A C 7
ATOM 8387 O O . ASN A 1 7 ? 9.338 11.139 -5.293 1.00 0.00 7 ASN A O 7
ATOM 8398 N N . GLN A 1 8 ? 7.843 10.580 -3.780 1.00 0.00 8 GLN A N 7
ATOM 8399 C CA . GLN A 1 8 ? 7.593 12.008 -3.422 1.00 0.00 8 GLN A CA 7
ATOM 8400 C C . GLN A 1 8 ? 8.361 12.352 -2.144 1.00 0.00 8 GLN A C 7
ATOM 8401 O O . GLN A 1 8 ? 8.156 13.390 -1.546 1.00 0.00 8 GLN A O 7
ATOM 8415 N N . SER A 1 9 ? 9.247 11.491 -1.721 1.00 0.00 9 SER A N 7
ATOM 8416 C CA . SER A 1 9 ? 10.028 11.772 -0.483 1.00 0.00 9 SER A CA 7
ATOM 8417 C C . SER A 1 9 ? 10.578 13.199 -0.541 1.00 0.00 9 SER A C 7
ATOM 8418 O O . SER A 1 9 ? 10.769 13.757 -1.604 1.00 0.00 9 SER A O 7
ATOM 8426 N N . LEU A 1 10 ? 10.834 13.794 0.591 1.00 0.00 10 LEU A N 7
ATOM 8427 C CA . LEU A 1 10 ? 11.371 15.183 0.596 1.00 0.00 10 LEU A CA 7
ATOM 8428 C C . LEU A 1 10 ? 12.694 15.219 -0.172 1.00 0.00 10 LEU A C 7
ATOM 8429 O O . LEU A 1 10 ? 13.033 16.202 -0.800 1.00 0.00 10 LEU A O 7
ATOM 8445 N N . LYS A 1 11 ? 13.445 14.151 -0.126 1.00 0.00 11 LYS A N 7
ATOM 8446 C CA . LYS A 1 11 ? 14.747 14.119 -0.855 1.00 0.00 11 LYS A CA 7
ATOM 8447 C C . LYS A 1 11 ? 15.025 12.682 -1.318 1.00 0.00 11 LYS A C 7
ATOM 8448 O O . LYS A 1 11 ? 14.424 11.745 -0.833 1.00 0.00 11 LYS A O 7
ATOM 8467 N N . PRO A 1 12 ? 15.929 12.505 -2.253 1.00 0.00 12 PRO A N 7
ATOM 8468 C CA . PRO A 1 12 ? 16.260 11.144 -2.762 1.00 0.00 12 PRO A CA 7
ATOM 8469 C C . PRO A 1 12 ? 16.701 10.191 -1.645 1.00 0.00 12 PRO A C 7
ATOM 8470 O O . PRO A 1 12 ? 16.539 10.473 -0.473 1.00 0.00 12 PRO A O 7
ATOM 8481 N N . ASN A 1 13 ? 17.253 9.064 -2.001 1.00 0.00 13 ASN A N 7
ATOM 8482 C CA . ASN A 1 13 ? 17.701 8.089 -0.967 1.00 0.00 13 ASN A CA 7
ATOM 8483 C C . ASN A 1 13 ? 16.548 7.798 -0.009 1.00 0.00 13 ASN A C 7
ATOM 8484 O O . ASN A 1 13 ? 16.732 7.688 1.187 1.00 0.00 13 ASN A O 7
ATOM 8495 N N . GLU A 1 14 ? 15.356 7.676 -0.526 1.00 0.00 14 GLU A N 7
ATOM 8496 C CA . GLU A 1 14 ? 14.184 7.394 0.351 1.00 0.00 14 GLU A CA 7
ATOM 8497 C C . GLU A 1 14 ? 13.156 6.551 -0.403 1.00 0.00 14 GLU A C 7
ATOM 8498 O O . GLU A 1 14 ? 13.303 6.265 -1.575 1.00 0.00 14 GLU A O 7
ATOM 8510 N N . CYS A 1 15 ? 12.115 6.157 0.273 1.00 0.00 15 CYS A N 7
ATOM 8511 C CA . CYS A 1 15 ? 11.056 5.335 -0.377 1.00 0.00 15 CYS A CA 7
ATOM 8512 C C . CYS A 1 15 ? 9.736 5.556 0.362 1.00 0.00 15 CYS A C 7
ATOM 8513 O O . CYS A 1 15 ? 9.139 4.633 0.881 1.00 0.00 15 CYS A O 7
ATOM 8520 N N . GLN A 1 16 ? 9.282 6.779 0.424 1.00 0.00 16 GLN A N 7
ATOM 8521 C CA . GLN A 1 16 ? 8.008 7.072 1.140 1.00 0.00 16 GLN A CA 7
ATOM 8522 C C . GLN A 1 16 ? 6.862 7.204 0.135 1.00 0.00 16 GLN A C 7
ATOM 8523 O O . GLN A 1 16 ? 7.057 7.585 -1.003 1.00 0.00 16 GLN A O 7
ATOM 8537 N N . ASP A 1 17 ? 5.665 6.899 0.553 1.00 0.00 17 ASP A N 7
ATOM 8538 C CA . ASP A 1 17 ? 4.494 7.011 -0.360 1.00 0.00 17 ASP A CA 7
ATOM 8539 C C . ASP A 1 17 ? 3.275 7.428 0.460 1.00 0.00 17 ASP A C 7
ATOM 8540 O O . ASP A 1 17 ? 3.050 6.932 1.546 1.00 0.00 17 ASP A O 7
ATOM 8549 N N . LEU A 1 18 ? 2.492 8.342 -0.037 1.00 0.00 18 LEU A N 7
ATOM 8550 C CA . LEU A 1 18 ? 1.301 8.787 0.736 1.00 0.00 18 LEU A CA 7
ATOM 8551 C C . LEU A 1 18 ? 1.746 9.142 2.158 1.00 0.00 18 LEU A C 7
ATOM 8552 O O . LEU A 1 18 ? 2.781 9.747 2.357 1.00 0.00 18 LEU A O 7
ATOM 8568 N N . LYS A 1 19 ? 0.980 8.765 3.148 1.00 0.00 19 LYS A N 7
ATOM 8569 C CA . LYS A 1 19 ? 1.368 9.074 4.558 1.00 0.00 19 LYS A CA 7
ATOM 8570 C C . LYS A 1 19 ? 1.630 7.764 5.306 1.00 0.00 19 LYS A C 7
ATOM 8571 O O . LYS A 1 19 ? 2.286 7.741 6.328 1.00 0.00 19 LYS A O 7
ATOM 8590 N N . GLY A 1 20 ? 1.119 6.672 4.805 1.00 0.00 20 GLY A N 7
ATOM 8591 C CA . GLY A 1 20 ? 1.333 5.363 5.485 1.00 0.00 20 GLY A CA 7
ATOM 8592 C C . GLY A 1 20 ? 2.782 4.899 5.298 1.00 0.00 20 GLY A C 7
ATOM 8593 O O . GLY A 1 20 ? 3.463 4.564 6.247 1.00 0.00 20 GLY A O 7
ATOM 8597 N N . VAL A 1 21 ? 3.258 4.863 4.082 1.00 0.00 21 VAL A N 7
ATOM 8598 C CA . VAL A 1 21 ? 4.657 4.404 3.842 1.00 0.00 21 VAL A CA 7
ATOM 8599 C C . VAL A 1 21 ? 5.648 5.492 4.266 1.00 0.00 21 VAL A C 7
ATOM 8600 O O . VAL A 1 21 ? 5.329 6.664 4.288 1.00 0.00 21 VAL A O 7
ATOM 8613 N N . SER A 1 22 ? 6.850 5.106 4.602 1.00 0.00 22 SER A N 7
ATOM 8614 C CA . SER A 1 22 ? 7.872 6.105 5.026 1.00 0.00 22 SER A CA 7
ATOM 8615 C C . SER A 1 22 ? 9.129 5.370 5.504 1.00 0.00 22 SER A C 7
ATOM 8616 O O . SER A 1 22 ? 9.301 5.117 6.680 1.00 0.00 22 SER A O 7
ATOM 8624 N N . HIS A 1 23 ? 10.010 5.023 4.602 1.00 0.00 23 HIS A N 7
ATOM 8625 C CA . HIS A 1 23 ? 11.250 4.301 5.012 1.00 0.00 23 HIS A CA 7
ATOM 8626 C C . HIS A 1 23 ? 12.386 4.637 4.033 1.00 0.00 23 HIS A C 7
ATOM 8627 O O . HIS A 1 23 ? 12.142 4.948 2.883 1.00 0.00 23 HIS A O 7
ATOM 8641 N N . PRO A 1 24 ? 13.622 4.568 4.476 1.00 0.00 24 PRO A N 7
ATOM 8642 C CA . PRO A 1 24 ? 14.779 4.868 3.586 1.00 0.00 24 PRO A CA 7
ATOM 8643 C C . PRO A 1 24 ? 14.785 3.997 2.324 1.00 0.00 24 PRO A C 7
ATOM 8644 O O . PRO A 1 24 ? 13.978 3.101 2.174 1.00 0.00 24 PRO A O 7
ATOM 8655 N N . LEU A 1 25 ? 15.688 4.252 1.416 1.00 0.00 25 LEU A N 7
ATOM 8656 C CA . LEU A 1 25 ? 15.742 3.437 0.171 1.00 0.00 25 LEU A CA 7
ATOM 8657 C C . LEU A 1 25 ? 15.946 1.964 0.543 1.00 0.00 25 LEU A C 7
ATOM 8658 O O . LEU A 1 25 ? 15.767 1.571 1.679 1.00 0.00 25 LEU A O 7
ATOM 8674 N N . ASN A 1 26 ? 16.317 1.145 -0.404 1.00 0.00 26 ASN A N 7
ATOM 8675 C CA . ASN A 1 26 ? 16.529 -0.298 -0.102 1.00 0.00 26 ASN A CA 7
ATOM 8676 C C . ASN A 1 26 ? 15.352 -0.826 0.721 1.00 0.00 26 ASN A C 7
ATOM 8677 O O . ASN A 1 26 ? 15.422 -0.921 1.930 1.00 0.00 26 ASN A O 7
ATOM 8688 N N . SER A 1 27 ? 14.271 -1.169 0.076 1.00 0.00 27 SER A N 7
ATOM 8689 C CA . SER A 1 27 ? 13.092 -1.686 0.825 1.00 0.00 27 SER A CA 7
ATOM 8690 C C . SER A 1 27 ? 12.200 -2.495 -0.118 1.00 0.00 27 SER A C 7
ATOM 8691 O O . SER A 1 27 ? 11.217 -2.001 -0.634 1.00 0.00 27 SER A O 7
ATOM 8699 N N . VAL A 1 28 ? 12.537 -3.737 -0.346 1.00 0.00 28 VAL A N 7
ATOM 8700 C CA . VAL A 1 28 ? 11.718 -4.590 -1.251 1.00 0.00 28 VAL A CA 7
ATOM 8701 C C . VAL A 1 28 ? 10.993 -5.650 -0.417 1.00 0.00 28 VAL A C 7
ATOM 8702 O O . VAL A 1 28 ? 11.600 -6.365 0.356 1.00 0.00 28 VAL A O 7
ATOM 8715 N N . TRP A 1 29 ? 9.701 -5.760 -0.564 1.00 0.00 29 TRP A N 7
ATOM 8716 C CA . TRP A 1 29 ? 8.949 -6.778 0.225 1.00 0.00 29 TRP A CA 7
ATOM 8717 C C . TRP A 1 29 ? 7.738 -7.255 -0.578 1.00 0.00 29 TRP A C 7
ATOM 8718 O O . TRP A 1 29 ? 7.140 -6.506 -1.325 1.00 0.00 29 TRP A O 7
ATOM 8739 N N . LYS A 1 30 ? 7.378 -8.502 -0.431 1.00 0.00 30 LYS A N 7
ATOM 8740 C CA . LYS A 1 30 ? 6.209 -9.044 -1.183 1.00 0.00 30 LYS A CA 7
ATOM 8741 C C . LYS A 1 30 ? 5.394 -9.954 -0.263 1.00 0.00 30 LYS A C 7
ATOM 8742 O O . LYS A 1 30 ? 5.811 -10.278 0.831 1.00 0.00 30 LYS A O 7
ATOM 8761 N N . THR A 1 31 ? 4.233 -10.366 -0.698 1.00 0.00 31 THR A N 7
ATOM 8762 C CA . THR A 1 31 ? 3.382 -11.258 0.145 1.00 0.00 31 THR A CA 7
ATOM 8763 C C . THR A 1 31 ? 3.236 -12.618 -0.541 1.00 0.00 31 THR A C 7
ATOM 8764 O O . THR A 1 31 ? 3.609 -12.789 -1.684 1.00 0.00 31 THR A O 7
ATOM 8775 N N . LYS A 1 32 ? 2.693 -13.586 0.145 1.00 0.00 32 LYS A N 7
ATOM 8776 C CA . LYS A 1 32 ? 2.522 -14.930 -0.473 1.00 0.00 32 LYS A CA 7
ATOM 8777 C C . LYS A 1 32 ? 1.788 -14.786 -1.805 1.00 0.00 32 LYS A C 7
ATOM 8778 O O . LYS A 1 32 ? 2.208 -15.308 -2.820 1.00 0.00 32 LYS A O 7
ATOM 8797 N N . ASP A 1 33 ? 0.696 -14.079 -1.808 1.00 0.00 33 ASP A N 7
ATOM 8798 C CA . ASP A 1 33 ? -0.074 -13.893 -3.071 1.00 0.00 33 ASP A CA 7
ATOM 8799 C C . ASP A 1 33 ? -1.196 -12.879 -2.836 1.00 0.00 33 ASP A C 7
ATOM 8800 O O . ASP A 1 33 ? -2.363 -13.192 -2.966 1.00 0.00 33 ASP A O 7
ATOM 8809 N N . CYS A 1 34 ? -0.853 -11.667 -2.491 1.00 0.00 34 CYS A N 7
ATOM 8810 C CA . CYS A 1 34 ? -1.901 -10.634 -2.247 1.00 0.00 34 CYS A CA 7
ATOM 8811 C C . CYS A 1 34 ? -1.399 -9.272 -2.728 1.00 0.00 34 CYS A C 7
ATOM 8812 O O . CYS A 1 34 ? -2.147 -8.478 -3.262 1.00 0.00 34 CYS A O 7
ATOM 8819 N N . GLU A 1 35 ? -0.140 -8.994 -2.538 1.00 0.00 35 GLU A N 7
ATOM 8820 C CA . GLU A 1 35 ? 0.408 -7.680 -2.981 1.00 0.00 35 GLU A CA 7
ATOM 8821 C C . GLU A 1 35 ? 1.894 -7.825 -3.323 1.00 0.00 35 GLU A C 7
ATOM 8822 O O . GLU A 1 35 ? 2.538 -8.789 -2.955 1.00 0.00 35 GLU A O 7
ATOM 8834 N N . GLU A 1 36 ? 2.444 -6.864 -4.015 1.00 0.00 36 GLU A N 7
ATOM 8835 C CA . GLU A 1 36 ? 3.890 -6.925 -4.377 1.00 0.00 36 GLU A CA 7
ATOM 8836 C C . GLU A 1 36 ? 4.432 -5.498 -4.480 1.00 0.00 36 GLU A C 7
ATOM 8837 O O . GLU A 1 36 ? 4.239 -4.822 -5.472 1.00 0.00 36 GLU A O 7
ATOM 8849 N N . CYS A 1 37 ? 5.099 -5.029 -3.458 1.00 0.00 37 CYS A N 7
ATOM 8850 C CA . CYS A 1 37 ? 5.644 -3.640 -3.484 1.00 0.00 37 CYS A CA 7
ATOM 8851 C C . CYS A 1 37 ? 7.171 -3.673 -3.526 1.00 0.00 37 CYS A C 7
ATOM 8852 O O . CYS A 1 37 ? 7.815 -4.316 -2.719 1.00 0.00 37 CYS A O 7
ATOM 8859 N N . THR A 1 38 ? 7.752 -2.971 -4.462 1.00 0.00 38 THR A N 7
ATOM 8860 C CA . THR A 1 38 ? 9.235 -2.933 -4.576 1.00 0.00 38 THR A CA 7
ATOM 8861 C C . THR A 1 38 ? 9.690 -1.475 -4.648 1.00 0.00 38 THR A C 7
ATOM 8862 O O . THR A 1 38 ? 8.949 -0.607 -5.064 1.00 0.00 38 THR A O 7
ATOM 8873 N N . CYS A 1 39 ? 10.902 -1.195 -4.246 1.00 0.00 39 CYS A N 7
ATOM 8874 C CA . CYS A 1 39 ? 11.402 0.211 -4.289 1.00 0.00 39 CYS A CA 7
ATOM 8875 C C . CYS A 1 39 ? 12.461 0.345 -5.385 1.00 0.00 39 CYS A C 7
ATOM 8876 O O . CYS A 1 39 ? 13.558 -0.165 -5.268 1.00 0.00 39 CYS A O 7
ATOM 8883 N N . GLY A 1 40 ? 12.141 1.031 -6.448 1.00 0.00 40 GLY A N 7
ATOM 8884 C CA . GLY A 1 40 ? 13.127 1.202 -7.552 1.00 0.00 40 GLY A CA 7
ATOM 8885 C C . GLY A 1 40 ? 13.948 2.470 -7.310 1.00 0.00 40 GLY A C 7
ATOM 8886 O O . GLY A 1 40 ? 13.884 3.072 -6.257 1.00 0.00 40 GLY A O 7
ATOM 8890 N N . GLN A 1 41 ? 14.719 2.880 -8.279 1.00 0.00 41 GLN A N 7
ATOM 8891 C CA . GLN A 1 41 ? 15.545 4.109 -8.106 1.00 0.00 41 GLN A CA 7
ATOM 8892 C C . GLN A 1 41 ? 14.680 5.233 -7.530 1.00 0.00 41 GLN A C 7
ATOM 8893 O O . GLN A 1 41 ? 14.564 5.386 -6.330 1.00 0.00 41 GLN A O 7
ATOM 8907 N N . ASP A 1 42 ? 14.076 6.023 -8.378 1.00 0.00 42 ASP A N 7
ATOM 8908 C CA . ASP A 1 42 ? 13.220 7.144 -7.888 1.00 0.00 42 ASP A CA 7
ATOM 8909 C C . ASP A 1 42 ? 11.750 6.827 -8.167 1.00 0.00 42 ASP A C 7
ATOM 8910 O O . ASP A 1 42 ? 10.961 7.703 -8.461 1.00 0.00 42 ASP A O 7
ATOM 8919 N N . ALA A 1 43 ? 11.373 5.579 -8.080 1.00 0.00 43 ALA A N 7
ATOM 8920 C CA . ALA A 1 43 ? 9.951 5.210 -8.340 1.00 0.00 43 ALA A CA 7
ATOM 8921 C C . ALA A 1 43 ? 9.582 3.974 -7.518 1.00 0.00 43 ALA A C 7
ATOM 8922 O O . ALA A 1 43 ? 10.436 3.209 -7.113 1.00 0.00 43 ALA A O 7
ATOM 8929 N N . ILE A 1 44 ? 8.313 3.772 -7.273 1.00 0.00 44 ILE A N 7
ATOM 8930 C CA . ILE A 1 44 ? 7.875 2.585 -6.481 1.00 0.00 44 ILE A CA 7
ATOM 8931 C C . ILE A 1 44 ? 6.788 1.838 -7.257 1.00 0.00 44 ILE A C 7
ATOM 8932 O O . ILE A 1 44 ? 5.831 2.425 -7.724 1.00 0.00 44 ILE A O 7
ATOM 8948 N N . SER A 1 45 ? 6.928 0.546 -7.397 1.00 0.00 45 SER A N 7
ATOM 8949 C CA . SER A 1 45 ? 5.908 -0.250 -8.140 1.00 0.00 45 SER A CA 7
ATOM 8950 C C . SER A 1 45 ? 5.137 -1.129 -7.155 1.00 0.00 45 SER A C 7
ATOM 8951 O O . SER A 1 45 ? 5.670 -2.074 -6.607 1.00 0.00 45 SER A O 7
ATOM 8959 N N . CYS A 1 46 ? 3.887 -0.824 -6.923 1.00 0.00 46 CYS A N 7
ATOM 8960 C CA . CYS A 1 46 ? 3.077 -1.639 -5.968 1.00 0.00 46 CYS A CA 7
ATOM 8961 C C . CYS A 1 46 ? 1.926 -2.315 -6.715 1.00 0.00 46 CYS A C 7
ATOM 8962 O O . CYS A 1 46 ? 1.115 -1.666 -7.347 1.00 0.00 46 CYS A O 7
ATOM 8969 N N . CYS A 1 47 ? 1.849 -3.618 -6.640 1.00 0.00 47 CYS A N 7
ATOM 8970 C CA . CYS A 1 47 ? 0.752 -4.352 -7.336 1.00 0.00 47 CYS A CA 7
ATOM 8971 C C . CYS A 1 47 ? -0.216 -4.912 -6.294 1.00 0.00 47 CYS A C 7
ATOM 8972 O O . CYS A 1 47 ? 0.181 -5.590 -5.368 1.00 0.00 47 CYS A O 7
ATOM 8979 N N . ASN A 1 48 ? -1.484 -4.632 -6.436 1.00 0.00 48 ASN A N 7
ATOM 8980 C CA . ASN A 1 48 ? -2.484 -5.143 -5.450 1.00 0.00 48 ASN A CA 7
ATOM 8981 C C . ASN A 1 48 ? -3.622 -5.842 -6.193 1.00 0.00 48 ASN A C 7
ATOM 8982 O O . ASN A 1 48 ? -4.198 -5.299 -7.116 1.00 0.00 48 ASN A O 7
ATOM 8993 N N . THR A 1 49 ? -3.951 -7.045 -5.803 1.00 0.00 49 THR A N 7
ATOM 8994 C CA . THR A 1 49 ? -5.054 -7.778 -6.492 1.00 0.00 49 THR A CA 7
ATOM 8995 C C . THR A 1 49 ? -5.872 -8.576 -5.471 1.00 0.00 49 THR A C 7
ATOM 8996 O O . THR A 1 49 ? -6.479 -9.576 -5.800 1.00 0.00 49 THR A O 7
ATOM 9007 N N . ALA A 1 50 ? -5.897 -8.143 -4.238 1.00 0.00 50 ALA A N 7
ATOM 9008 C CA . ALA A 1 50 ? -6.681 -8.879 -3.199 1.00 0.00 50 ALA A CA 7
ATOM 9009 C C . ALA A 1 50 ? -7.901 -8.049 -2.793 1.00 0.00 50 ALA A C 7
ATOM 9010 O O . ALA A 1 50 ? -7.846 -7.262 -1.870 1.00 0.00 50 ALA A O 7
ATOM 9017 N N . ALA A 1 51 ? -9.002 -8.225 -3.473 1.00 0.00 51 ALA A N 7
ATOM 9018 C CA . ALA A 1 51 ? -10.231 -7.452 -3.128 1.00 0.00 51 ALA A CA 7
ATOM 9019 C C . ALA A 1 51 ? -9.931 -5.952 -3.179 1.00 0.00 51 ALA A C 7
ATOM 9020 O O . ALA A 1 51 ? -8.803 -5.529 -3.025 1.00 0.00 51 ALA A O 7
ATOM 9027 N N . ILE A 1 52 ? -10.934 -5.145 -3.399 1.00 0.00 52 ILE A N 7
ATOM 9028 C CA . ILE A 1 52 ? -10.712 -3.670 -3.463 1.00 0.00 52 ILE A CA 7
ATOM 9029 C C . ILE A 1 52 ? -11.899 -2.956 -2.786 1.00 0.00 52 ILE A C 7
ATOM 9030 O O . ILE A 1 52 ? -13.042 -3.280 -3.049 1.00 0.00 52 ILE A O 7
ATOM 9046 N N . PRO A 1 53 ? -11.647 -1.991 -1.924 1.00 0.00 53 PRO A N 7
ATOM 9047 C CA . PRO A 1 53 ? -12.757 -1.262 -1.246 1.00 0.00 53 PRO A CA 7
ATOM 9048 C C . PRO A 1 53 ? -13.687 -0.563 -2.245 1.00 0.00 53 PRO A C 7
ATOM 9049 O O . PRO A 1 53 ? -13.250 0.191 -3.091 1.00 0.00 53 PRO A O 7
ATOM 9060 N N . THR A 1 54 ? -14.968 -0.812 -2.150 1.00 0.00 54 THR A N 7
ATOM 9061 C CA . THR A 1 54 ? -15.933 -0.170 -3.090 1.00 0.00 54 THR A CA 7
ATOM 9062 C C . THR A 1 54 ? -16.771 0.863 -2.333 1.00 0.00 54 THR A C 7
ATOM 9063 O O . THR A 1 54 ? -16.516 1.160 -1.182 1.00 0.00 54 THR A O 7
ATOM 9074 N N . GLY A 1 55 ? -17.769 1.413 -2.970 1.00 0.00 55 GLY A N 7
ATOM 9075 C CA . GLY A 1 55 ? -18.622 2.426 -2.287 1.00 0.00 55 GLY A CA 7
ATOM 9076 C C . GLY A 1 55 ? -17.737 3.511 -1.670 1.00 0.00 55 GLY A C 7
ATOM 9077 O O . GLY A 1 55 ? -18.198 4.357 -0.932 1.00 0.00 55 GLY A O 7
ATOM 9081 N N . TYR A 1 56 ? -16.466 3.492 -1.969 1.00 0.00 56 TYR A N 7
ATOM 9082 C CA . TYR A 1 56 ? -15.550 4.522 -1.403 1.00 0.00 56 TYR A CA 7
ATOM 9083 C C . TYR A 1 56 ? -15.656 5.804 -2.232 1.00 0.00 56 TYR A C 7
ATOM 9084 O O . TYR A 1 56 ? -15.388 5.813 -3.417 1.00 0.00 56 TYR A O 7
ATOM 9102 N N . ASP A 1 57 ? -16.041 6.890 -1.617 1.00 0.00 57 ASP A N 7
ATOM 9103 C CA . ASP A 1 57 ? -16.162 8.171 -2.369 1.00 0.00 57 ASP A CA 7
ATOM 9104 C C . ASP A 1 57 ? -14.806 8.878 -2.390 1.00 0.00 57 ASP A C 7
ATOM 9105 O O . ASP A 1 57 ? -14.390 9.470 -1.415 1.00 0.00 57 ASP A O 7
ATOM 9114 N N . THR A 1 58 ? -14.115 8.821 -3.495 1.00 0.00 58 THR A N 7
ATOM 9115 C CA . THR A 1 58 ? -12.784 9.489 -3.580 1.00 0.00 58 THR A CA 7
ATOM 9116 C C . THR A 1 58 ? -12.908 10.938 -3.104 1.00 0.00 58 THR A C 7
ATOM 9117 O O . THR A 1 58 ? -13.151 11.838 -3.884 1.00 0.00 58 THR A O 7
ATOM 9128 N N . ASN A 1 59 ? -12.739 11.170 -1.829 1.00 0.00 59 ASN A N 7
ATOM 9129 C CA . ASN A 1 59 ? -12.842 12.560 -1.293 1.00 0.00 59 ASN A CA 7
ATOM 9130 C C . ASN A 1 59 ? -11.450 13.058 -0.899 1.00 0.00 59 ASN A C 7
ATOM 9131 O O . ASN A 1 59 ? -10.931 13.996 -1.473 1.00 0.00 59 ASN A O 7
ATOM 9142 N N . LYS A 1 60 ? -10.840 12.439 0.074 1.00 0.00 60 LYS A N 7
ATOM 9143 C CA . LYS A 1 60 ? -9.481 12.878 0.501 1.00 0.00 60 LYS A CA 7
ATOM 9144 C C . LYS A 1 60 ? -8.814 11.764 1.312 1.00 0.00 60 LYS A C 7
ATOM 9145 O O . LYS A 1 60 ? -8.209 12.008 2.337 1.00 0.00 60 LYS A O 7
ATOM 9164 N N . CYS A 1 61 ? -8.919 10.542 0.858 1.00 0.00 61 CYS A N 7
ATOM 9165 C CA . CYS A 1 61 ? -8.292 9.406 1.595 1.00 0.00 61 CYS A CA 7
ATOM 9166 C C . CYS A 1 61 ? -7.515 8.532 0.613 1.00 0.00 61 CYS A C 7
ATOM 9167 O O . CYS A 1 61 ? -7.491 8.786 -0.576 1.00 0.00 61 CYS A O 7
ATOM 9174 N N . GLN A 1 62 ? -6.874 7.509 1.104 1.00 0.00 62 GLN A N 7
ATOM 9175 C CA . GLN A 1 62 ? -6.086 6.612 0.210 1.00 0.00 62 GLN A CA 7
ATOM 9176 C C . GLN A 1 62 ? -6.378 5.151 0.561 1.00 0.00 62 GLN A C 7
ATOM 9177 O O . GLN A 1 62 ? -6.746 4.833 1.674 1.00 0.00 62 GLN A O 7
ATOM 9191 N N . LYS A 1 63 ? -6.207 4.260 -0.381 1.00 0.00 63 LYS A N 7
ATOM 9192 C CA . LYS A 1 63 ? -6.462 2.815 -0.110 1.00 0.00 63 LYS A CA 7
ATOM 9193 C C . LYS A 1 63 ? -5.135 2.057 -0.156 1.00 0.00 63 LYS A C 7
ATOM 9194 O O . LYS A 1 63 ? -4.355 2.213 -1.075 1.00 0.00 63 LYS A O 7
ATOM 9213 N N . ILE A 1 64 ? -4.870 1.240 0.829 1.00 0.00 64 ILE A N 7
ATOM 9214 C CA . ILE A 1 64 ? -3.589 0.473 0.846 1.00 0.00 64 ILE A CA 7
ATOM 9215 C C . ILE A 1 64 ? -3.886 -1.005 1.109 1.00 0.00 64 ILE A C 7
ATOM 9216 O O . ILE A 1 64 ? -4.921 -1.354 1.643 1.00 0.00 64 ILE A O 7
ATOM 9232 N N . LEU A 1 65 ? -2.986 -1.875 0.736 1.00 0.00 65 LEU A N 7
ATOM 9233 C CA . LEU A 1 65 ? -3.209 -3.333 0.959 1.00 0.00 65 LEU A CA 7
ATOM 9234 C C . LEU A 1 65 ? -2.297 -3.818 2.088 1.00 0.00 65 LEU A C 7
ATOM 9235 O O . LEU A 1 65 ? -1.087 -3.792 1.979 1.00 0.00 65 LEU A O 7
ATOM 9251 N N . ASN A 1 66 ? -2.869 -4.262 3.175 1.00 0.00 66 ASN A N 7
ATOM 9252 C CA . ASN A 1 66 ? -2.038 -4.749 4.312 1.00 0.00 66 ASN A CA 7
ATOM 9253 C C . ASN A 1 66 ? -1.563 -6.173 4.010 1.00 0.00 66 ASN A C 7
ATOM 9254 O O . ASN A 1 66 ? -2.334 -7.023 3.612 1.00 0.00 66 ASN A O 7
ATOM 9265 N N . LYS A 1 67 ? -0.297 -6.436 4.184 1.00 0.00 67 LYS A N 7
ATOM 9266 C CA . LYS A 1 67 ? 0.228 -7.802 3.890 1.00 0.00 67 LYS A CA 7
ATOM 9267 C C . LYS A 1 67 ? 0.194 -8.669 5.150 1.00 0.00 67 LYS A C 7
ATOM 9268 O O . LYS A 1 67 ? 0.464 -9.853 5.101 1.00 0.00 67 LYS A O 7
ATOM 9287 N N . LYS A 1 68 ? -0.137 -8.104 6.279 1.00 0.00 68 LYS A N 7
ATOM 9288 C CA . LYS A 1 68 ? -0.183 -8.922 7.521 1.00 0.00 68 LYS A CA 7
ATOM 9289 C C . LYS A 1 68 ? -1.146 -10.089 7.306 1.00 0.00 68 LYS A C 7
ATOM 9290 O O . LYS A 1 68 ? -0.805 -11.236 7.512 1.00 0.00 68 LYS A O 7
ATOM 9309 N N . THR A 1 69 ? -2.345 -9.799 6.880 1.00 0.00 69 THR A N 7
ATOM 9310 C CA . THR A 1 69 ? -3.344 -10.881 6.632 1.00 0.00 69 THR A CA 7
ATOM 9311 C C . THR A 1 69 ? -3.967 -10.680 5.249 1.00 0.00 69 THR A C 7
ATOM 9312 O O . THR A 1 69 ? -5.102 -11.041 5.012 1.00 0.00 69 THR A O 7
ATOM 9323 N N . CYS A 1 70 ? -3.237 -10.098 4.335 1.00 0.00 70 CYS A N 7
ATOM 9324 C CA . CYS A 1 70 ? -3.795 -9.869 2.973 1.00 0.00 70 CYS A CA 7
ATOM 9325 C C . CYS A 1 70 ? -5.151 -9.172 3.101 1.00 0.00 70 CYS A C 7
ATOM 9326 O O . CYS A 1 70 ? -6.188 -9.783 2.942 1.00 0.00 70 CYS A O 7
ATOM 9333 N N . THR A 1 71 ? -5.150 -7.899 3.396 1.00 0.00 71 THR A N 7
ATOM 9334 C CA . THR A 1 71 ? -6.444 -7.167 3.541 1.00 0.00 71 THR A CA 7
ATOM 9335 C C . THR A 1 71 ? -6.294 -5.737 3.020 1.00 0.00 71 THR A C 7
ATOM 9336 O O . THR A 1 71 ? -5.211 -5.296 2.690 1.00 0.00 71 THR A O 7
ATOM 9347 N N . TYR A 1 72 ? -7.379 -5.012 2.941 1.00 0.00 72 TYR A N 7
ATOM 9348 C CA . TYR A 1 72 ? -7.319 -3.606 2.438 1.00 0.00 72 TYR A CA 7
ATOM 9349 C C . TYR A 1 72 ? -7.644 -2.641 3.581 1.00 0.00 72 TYR A C 7
ATOM 9350 O O . TYR A 1 72 ? -8.481 -2.914 4.418 1.00 0.00 72 TYR A O 7
ATOM 9368 N N . THR A 1 73 ? -6.988 -1.510 3.618 1.00 0.00 73 THR A N 7
ATOM 9369 C CA . THR A 1 73 ? -7.258 -0.520 4.700 1.00 0.00 73 THR A CA 7
ATOM 9370 C C . THR A 1 73 ? -7.249 0.889 4.105 1.00 0.00 73 THR A C 7
ATOM 9371 O O . THR A 1 73 ? -6.428 1.214 3.271 1.00 0.00 73 THR A O 7
ATOM 9382 N N . VAL A 1 74 ? -8.160 1.725 4.523 1.00 0.00 74 VAL A N 7
ATOM 9383 C CA . VAL A 1 74 ? -8.214 3.116 3.981 1.00 0.00 74 VAL A CA 7
ATOM 9384 C C . VAL A 1 74 ? -7.807 4.105 5.075 1.00 0.00 74 VAL A C 7
ATOM 9385 O O . VAL A 1 74 ? -8.496 4.270 6.060 1.00 0.00 74 VAL A O 7
ATOM 9398 N N . VAL A 1 75 ? -6.694 4.770 4.903 1.00 0.00 75 VAL A N 7
ATOM 9399 C CA . VAL A 1 75 ? -6.238 5.757 5.928 1.00 0.00 75 VAL A CA 7
ATOM 9400 C C . VAL A 1 75 ? -6.385 7.171 5.360 1.00 0.00 75 VAL A C 7
ATOM 9401 O O . VAL A 1 75 ? -6.628 7.353 4.183 1.00 0.00 75 VAL A O 7
ATOM 9414 N N . GLU A 1 76 ? -6.253 8.173 6.189 1.00 0.00 76 GLU A N 7
ATOM 9415 C CA . GLU A 1 76 ? -6.399 9.579 5.702 1.00 0.00 76 GLU A CA 7
ATOM 9416 C C . GLU A 1 76 ? -5.037 10.275 5.712 1.00 0.00 76 GLU A C 7
ATOM 9417 O O . GLU A 1 76 ? -4.293 10.192 6.668 1.00 0.00 76 GLU A O 7
ATOM 9429 N N . LYS A 1 77 ? -4.710 10.966 4.654 1.00 0.00 77 LYS A N 7
ATOM 9430 C CA . LYS A 1 77 ? -3.401 11.675 4.600 1.00 0.00 77 LYS A CA 7
ATOM 9431 C C . LYS A 1 77 ? -3.275 12.600 5.811 1.00 0.00 77 LYS A C 7
ATOM 9432 O O . LYS A 1 77 ? -2.222 13.146 6.081 1.00 0.00 77 LYS A O 7
ATOM 9451 N N . LYS A 1 78 ? -4.343 12.786 6.541 1.00 0.00 78 LYS A N 7
ATOM 9452 C CA . LYS A 1 78 ? -4.297 13.683 7.734 1.00 0.00 78 LYS A CA 7
ATOM 9453 C C . LYS A 1 78 ? -4.398 12.847 9.011 1.00 0.00 78 LYS A C 7
ATOM 9454 O O . LYS A 1 78 ? -4.469 13.375 10.103 1.00 0.00 78 LYS A O 7
ATOM 9473 N N . ASP A 1 79 ? -4.410 11.548 8.888 1.00 0.00 79 ASP A N 7
ATOM 9474 C CA . ASP A 1 79 ? -4.513 10.688 10.098 1.00 0.00 79 ASP A CA 7
ATOM 9475 C C . ASP A 1 79 ? -3.983 9.285 9.779 1.00 0.00 79 ASP A C 7
ATOM 9476 O O . ASP A 1 79 ? -4.743 8.348 9.638 1.00 0.00 79 ASP A O 7
ATOM 9485 N N . PRO A 1 80 ? -2.687 9.141 9.665 1.00 0.00 80 PRO A N 7
ATOM 9486 C CA . PRO A 1 80 ? -2.079 7.817 9.354 1.00 0.00 80 PRO A CA 7
ATOM 9487 C C . PRO A 1 80 ? -2.321 6.790 10.467 1.00 0.00 80 PRO A C 7
ATOM 9488 O O . PRO A 1 80 ? -1.518 5.906 10.692 1.00 0.00 80 PRO A O 7
ATOM 9499 N N . GLY A 1 81 ? -3.419 6.904 11.163 1.00 0.00 81 GLY A N 7
ATOM 9500 C CA . GLY A 1 81 ? -3.715 5.937 12.263 1.00 0.00 81 GLY A CA 7
ATOM 9501 C C . GLY A 1 81 ? -5.199 5.564 12.242 1.00 0.00 81 GLY A C 7
ATOM 9502 O O . GLY A 1 81 ? -5.563 4.428 12.474 1.00 0.00 81 GLY A O 7
ATOM 9506 N N . LYS A 1 82 ? -6.060 6.507 11.969 1.00 0.00 82 LYS A N 7
ATOM 9507 C CA . LYS A 1 82 ? -7.521 6.199 11.938 1.00 0.00 82 LYS A CA 7
ATOM 9508 C C . LYS A 1 82 ? -7.940 5.855 10.507 1.00 0.00 82 LYS A C 7
ATOM 9509 O O . LYS A 1 82 ? -7.312 6.261 9.550 1.00 0.00 82 LYS A O 7
ATOM 9528 N N . THR A 1 83 ? -8.999 5.106 10.354 1.00 0.00 83 THR A N 7
ATOM 9529 C CA . THR A 1 83 ? -9.458 4.732 8.986 1.00 0.00 83 THR A CA 7
ATOM 9530 C C . THR A 1 83 ? -10.319 5.857 8.406 1.00 0.00 83 THR A C 7
ATOM 9531 O O . THR A 1 83 ? -10.973 6.585 9.126 1.00 0.00 83 THR A O 7
ATOM 9542 N N . CYS A 1 84 ? -10.325 6.002 7.109 1.00 0.00 84 CYS A N 7
ATOM 9543 C CA . CYS A 1 84 ? -11.144 7.078 6.480 1.00 0.00 84 CYS A CA 7
ATOM 9544 C C . CYS A 1 84 ? -12.568 6.561 6.251 1.00 0.00 84 CYS A C 7
ATOM 9545 O O . CYS A 1 84 ? -12.977 5.569 6.822 1.00 0.00 84 CYS A O 7
ATOM 9552 N N . ASP A 1 85 ? -13.325 7.226 5.422 1.00 0.00 85 ASP A N 7
ATOM 9553 C CA . ASP A 1 85 ? -14.721 6.772 5.161 1.00 0.00 85 ASP A CA 7
ATOM 9554 C C . ASP A 1 85 ? -14.693 5.503 4.305 1.00 0.00 85 ASP A C 7
ATOM 9555 O O . ASP A 1 85 ? -14.326 5.532 3.147 1.00 0.00 85 ASP A O 7
ATOM 9564 N N . VAL A 1 86 ? -15.083 4.388 4.868 1.00 0.00 86 VAL A N 7
ATOM 9565 C CA . VAL A 1 86 ? -15.084 3.109 4.095 1.00 0.00 86 VAL A CA 7
ATOM 9566 C C . VAL A 1 86 ? -16.527 2.638 3.894 1.00 0.00 86 VAL A C 7
ATOM 9567 O O . VAL A 1 86 ? -17.451 3.183 4.464 1.00 0.00 86 VAL A O 7
ATOM 9580 N N . THR A 1 87 ? -16.728 1.629 3.087 1.00 0.00 87 THR A N 7
ATOM 9581 C CA . THR A 1 87 ? -18.112 1.122 2.846 1.00 0.00 87 THR A CA 7
ATOM 9582 C C . THR A 1 87 ? -18.112 -0.408 2.875 1.00 0.00 87 THR A C 7
ATOM 9583 O O . THR A 1 87 ? -18.995 -1.027 3.432 1.00 0.00 87 THR A O 7
ATOM 9594 N N . GLY A 1 88 ? -17.127 -1.021 2.282 1.00 0.00 88 GLY A N 7
ATOM 9595 C CA . GLY A 1 88 ? -17.072 -2.511 2.276 1.00 0.00 88 GLY A CA 7
ATOM 9596 C C . GLY A 1 88 ? -15.933 -2.983 1.370 1.00 0.00 88 GLY A C 7
ATOM 9597 O O . GLY A 1 88 ? -15.006 -2.250 1.088 1.00 0.00 88 GLY A O 7
ATOM 9601 N N . TRP A 1 89 ? -15.996 -4.205 0.912 1.00 0.00 89 TRP A N 7
ATOM 9602 C CA . TRP A 1 89 ? -14.919 -4.728 0.023 1.00 0.00 89 TRP A CA 7
ATOM 9603 C C . TRP A 1 89 ? -15.518 -5.733 -0.962 1.00 0.00 89 TRP A C 7
ATOM 9604 O O . TRP A 1 89 ? -16.505 -6.382 -0.676 1.00 0.00 89 TRP A O 7
ATOM 9625 N N . VAL A 1 90 ? -14.926 -5.869 -2.120 1.00 0.00 90 VAL A N 7
ATOM 9626 C CA . VAL A 1 90 ? -15.457 -6.835 -3.128 1.00 0.00 90 VAL A CA 7
ATOM 9627 C C . VAL A 1 90 ? -14.491 -8.012 -3.261 1.00 0.00 90 VAL A C 7
ATOM 9628 O O . VAL A 1 90 ? -13.291 -7.840 -3.321 1.00 0.00 90 VAL A O 7
ATOM 9641 N N . LEU A 1 91 ? -15.005 -9.212 -3.308 1.00 0.00 91 LEU A N 7
ATOM 9642 C CA . LEU A 1 91 ? -14.114 -10.399 -3.436 1.00 0.00 91 LEU A CA 7
ATOM 9643 C C . LEU A 1 91 ? -13.578 -10.479 -4.869 1.00 0.00 91 LEU A C 7
ATOM 9644 O O . LEU A 1 91 ? -12.384 -10.305 -5.044 1.00 0.00 91 LEU A O 7
ATOM 9661 N N . GLN A 1 1 ? -2.124 -7.465 -12.865 1.00 0.00 1 GLN A N 8
ATOM 9662 C CA . GLN A 1 1 ? -2.498 -6.027 -12.740 1.00 0.00 1 GLN A CA 8
ATOM 9663 C C . GLN A 1 1 ? -1.545 -5.338 -11.760 1.00 0.00 1 GLN A C 8
ATOM 9664 O O . GLN A 1 1 ? -1.250 -5.853 -10.701 1.00 0.00 1 GLN A O 8
ATOM 9680 N N . CYS A 1 2 ? -1.062 -4.175 -12.107 1.00 0.00 2 CYS A N 8
ATOM 9681 C CA . CYS A 1 2 ? -0.131 -3.455 -11.193 1.00 0.00 2 CYS A CA 8
ATOM 9682 C C . CYS A 1 2 ? -0.107 -1.970 -11.557 1.00 0.00 2 CYS A C 8
ATOM 9683 O O . CYS A 1 2 ? -0.650 -1.558 -12.563 1.00 0.00 2 CYS A O 8
ATOM 9690 N N . TYR A 1 3 ? 0.518 -1.161 -10.743 1.00 0.00 3 TYR A N 8
ATOM 9691 C CA . TYR A 1 3 ? 0.577 0.301 -11.036 1.00 0.00 3 TYR A CA 8
ATOM 9692 C C . TYR A 1 3 ? 1.952 0.845 -10.638 1.00 0.00 3 TYR A C 8
ATOM 9693 O O . TYR A 1 3 ? 2.655 0.254 -9.842 1.00 0.00 3 TYR A O 8
ATOM 9711 N N . PHE A 1 4 ? 2.342 1.965 -11.190 1.00 0.00 4 PHE A N 8
ATOM 9712 C CA . PHE A 1 4 ? 3.675 2.550 -10.850 1.00 0.00 4 PHE A CA 8
ATOM 9713 C C . PHE A 1 4 ? 3.478 3.820 -10.017 1.00 0.00 4 PHE A C 8
ATOM 9714 O O . PHE A 1 4 ? 2.525 4.552 -10.194 1.00 0.00 4 PHE A O 8
ATOM 9731 N N . ILE A 1 5 ? 4.381 4.082 -9.108 1.00 0.00 5 ILE A N 8
ATOM 9732 C CA . ILE A 1 5 ? 4.267 5.301 -8.252 1.00 0.00 5 ILE A CA 8
ATOM 9733 C C . ILE A 1 5 ? 5.625 6.020 -8.216 1.00 0.00 5 ILE A C 8
ATOM 9734 O O . ILE A 1 5 ? 6.501 5.644 -7.463 1.00 0.00 5 ILE A O 8
ATOM 9750 N N . PRO A 1 6 ? 5.812 7.040 -9.023 1.00 0.00 6 PRO A N 8
ATOM 9751 C CA . PRO A 1 6 ? 7.108 7.774 -9.041 1.00 0.00 6 PRO A CA 8
ATOM 9752 C C . PRO A 1 6 ? 7.407 8.457 -7.700 1.00 0.00 6 PRO A C 8
ATOM 9753 O O . PRO A 1 6 ? 6.629 9.250 -7.208 1.00 0.00 6 PRO A O 8
ATOM 9764 N N . ASN A 1 7 ? 8.531 8.152 -7.110 1.00 0.00 7 ASN A N 8
ATOM 9765 C CA . ASN A 1 7 ? 8.885 8.775 -5.803 1.00 0.00 7 ASN A CA 8
ATOM 9766 C C . ASN A 1 7 ? 8.671 10.289 -5.876 1.00 0.00 7 ASN A C 8
ATOM 9767 O O . ASN A 1 7 ? 8.810 10.897 -6.920 1.00 0.00 7 ASN A O 8
ATOM 9778 N N . GLN A 1 8 ? 8.336 10.900 -4.772 1.00 0.00 8 GLN A N 8
ATOM 9779 C CA . GLN A 1 8 ? 8.112 12.374 -4.764 1.00 0.00 8 GLN A CA 8
ATOM 9780 C C . GLN A 1 8 ? 8.660 12.956 -3.459 1.00 0.00 8 GLN A C 8
ATOM 9781 O O . GLN A 1 8 ? 8.446 14.110 -3.143 1.00 0.00 8 GLN A O 8
ATOM 9795 N N . SER A 1 9 ? 9.365 12.164 -2.699 1.00 0.00 9 SER A N 8
ATOM 9796 C CA . SER A 1 9 ? 9.929 12.665 -1.415 1.00 0.00 9 SER A CA 8
ATOM 9797 C C . SER A 1 9 ? 11.060 13.655 -1.708 1.00 0.00 9 SER A C 8
ATOM 9798 O O . SER A 1 9 ? 11.599 13.691 -2.795 1.00 0.00 9 SER A O 8
ATOM 9806 N N . LEU A 1 10 ? 11.424 14.459 -0.744 1.00 0.00 10 LEU A N 8
ATOM 9807 C CA . LEU A 1 10 ? 12.520 15.444 -0.969 1.00 0.00 10 LEU A CA 8
ATOM 9808 C C . LEU A 1 10 ? 13.867 14.781 -0.673 1.00 0.00 10 LEU A C 8
ATOM 9809 O O . LEU A 1 10 ? 14.909 15.400 -0.769 1.00 0.00 10 LEU A O 8
ATOM 9825 N N . LYS A 1 11 ? 13.852 13.525 -0.312 1.00 0.00 11 LYS A N 8
ATOM 9826 C CA . LYS A 1 11 ? 15.128 12.810 -0.006 1.00 0.00 11 LYS A CA 8
ATOM 9827 C C . LYS A 1 11 ? 15.409 11.776 -1.108 1.00 0.00 11 LYS A C 8
ATOM 9828 O O . LYS A 1 11 ? 14.787 10.733 -1.142 1.00 0.00 11 LYS A O 8
ATOM 9847 N N . PRO A 1 12 ? 16.332 12.047 -2.004 1.00 0.00 12 PRO A N 8
ATOM 9848 C CA . PRO A 1 12 ? 16.645 11.079 -3.093 1.00 0.00 12 PRO A CA 8
ATOM 9849 C C . PRO A 1 12 ? 17.197 9.753 -2.551 1.00 0.00 12 PRO A C 8
ATOM 9850 O O . PRO A 1 12 ? 18.151 9.205 -3.067 1.00 0.00 12 PRO A O 8
ATOM 9861 N N . ASN A 1 13 ? 16.596 9.233 -1.515 1.00 0.00 13 ASN A N 8
ATOM 9862 C CA . ASN A 1 13 ? 17.073 7.948 -0.939 1.00 0.00 13 ASN A CA 8
ATOM 9863 C C . ASN A 1 13 ? 16.056 7.443 0.088 1.00 0.00 13 ASN A C 8
ATOM 9864 O O . ASN A 1 13 ? 16.411 6.994 1.159 1.00 0.00 13 ASN A O 8
ATOM 9875 N N . GLU A 1 14 ? 14.793 7.517 -0.232 1.00 0.00 14 GLU A N 8
ATOM 9876 C CA . GLU A 1 14 ? 13.750 7.044 0.721 1.00 0.00 14 GLU A CA 8
ATOM 9877 C C . GLU A 1 14 ? 12.567 6.465 -0.051 1.00 0.00 14 GLU A C 8
ATOM 9878 O O . GLU A 1 14 ? 12.528 6.487 -1.266 1.00 0.00 14 GLU A O 8
ATOM 9890 N N . CYS A 1 15 ? 11.598 5.950 0.653 1.00 0.00 15 CYS A N 8
ATOM 9891 C CA . CYS A 1 15 ? 10.399 5.365 -0.015 1.00 0.00 15 CYS A CA 8
ATOM 9892 C C . CYS A 1 15 ? 9.139 5.891 0.674 1.00 0.00 15 CYS A C 8
ATOM 9893 O O . CYS A 1 15 ? 8.555 5.228 1.509 1.00 0.00 15 CYS A O 8
ATOM 9900 N N . GLN A 1 16 ? 8.714 7.079 0.335 1.00 0.00 16 GLN A N 8
ATOM 9901 C CA . GLN A 1 16 ? 7.494 7.649 0.976 1.00 0.00 16 GLN A CA 8
ATOM 9902 C C . GLN A 1 16 ? 6.293 7.461 0.049 1.00 0.00 16 GLN A C 8
ATOM 9903 O O . GLN A 1 16 ? 6.382 7.663 -1.146 1.00 0.00 16 GLN A O 8
ATOM 9917 N N . ASP A 1 17 ? 5.168 7.078 0.590 1.00 0.00 17 ASP A N 8
ATOM 9918 C CA . ASP A 1 17 ? 3.961 6.880 -0.259 1.00 0.00 17 ASP A CA 8
ATOM 9919 C C . ASP A 1 17 ? 2.712 7.120 0.591 1.00 0.00 17 ASP A C 8
ATOM 9920 O O . ASP A 1 17 ? 2.756 7.048 1.803 1.00 0.00 17 ASP A O 8
ATOM 9929 N N . LEU A 1 18 ? 1.600 7.413 -0.028 1.00 0.00 18 LEU A N 8
ATOM 9930 C CA . LEU A 1 18 ? 0.358 7.664 0.758 1.00 0.00 18 LEU A CA 8
ATOM 9931 C C . LEU A 1 18 ? 0.701 8.557 1.954 1.00 0.00 18 LEU A C 8
ATOM 9932 O O . LEU A 1 18 ? 1.593 9.380 1.883 1.00 0.00 18 LEU A O 8
ATOM 9948 N N . LYS A 1 19 ? 0.010 8.402 3.053 1.00 0.00 19 LYS A N 8
ATOM 9949 C CA . LYS A 1 19 ? 0.309 9.241 4.251 1.00 0.00 19 LYS A CA 8
ATOM 9950 C C . LYS A 1 19 ? 0.820 8.348 5.387 1.00 0.00 19 LYS A C 8
ATOM 9951 O O . LYS A 1 19 ? 1.061 8.809 6.485 1.00 0.00 19 LYS A O 8
ATOM 9970 N N . GLY A 1 20 ? 0.977 7.073 5.134 1.00 0.00 20 GLY A N 8
ATOM 9971 C CA . GLY A 1 20 ? 1.462 6.149 6.205 1.00 0.00 20 GLY A CA 8
ATOM 9972 C C . GLY A 1 20 ? 2.747 5.441 5.765 1.00 0.00 20 GLY A C 8
ATOM 9973 O O . GLY A 1 20 ? 3.530 5.004 6.586 1.00 0.00 20 GLY A O 8
ATOM 9977 N N . VAL A 1 21 ? 2.974 5.310 4.488 1.00 0.00 21 VAL A N 8
ATOM 9978 C CA . VAL A 1 21 ? 4.213 4.615 4.029 1.00 0.00 21 VAL A CA 8
ATOM 9979 C C . VAL A 1 21 ? 5.423 5.528 4.227 1.00 0.00 21 VAL A C 8
ATOM 9980 O O . VAL A 1 21 ? 5.366 6.717 3.982 1.00 0.00 21 VAL A O 8
ATOM 9993 N N . SER A 1 22 ? 6.522 4.977 4.669 1.00 0.00 22 SER A N 8
ATOM 9994 C CA . SER A 1 22 ? 7.743 5.804 4.884 1.00 0.00 22 SER A CA 8
ATOM 9995 C C . SER A 1 22 ? 8.896 4.899 5.324 1.00 0.00 22 SER A C 8
ATOM 9996 O O . SER A 1 22 ? 8.964 4.475 6.461 1.00 0.00 22 SER A O 8
ATOM 10004 N N . HIS A 1 23 ? 9.802 4.597 4.433 1.00 0.00 23 HIS A N 8
ATOM 10005 C CA . HIS A 1 23 ? 10.948 3.715 4.803 1.00 0.00 23 HIS A CA 8
ATOM 10006 C C . HIS A 1 23 ? 12.173 4.087 3.952 1.00 0.00 23 HIS A C 8
ATOM 10007 O O . HIS A 1 23 ? 12.034 4.495 2.816 1.00 0.00 23 HIS A O 8
ATOM 10021 N N . PRO A 1 24 ? 13.366 3.945 4.485 1.00 0.00 24 PRO A N 8
ATOM 10022 C CA . PRO A 1 24 ? 14.598 4.281 3.715 1.00 0.00 24 PRO A CA 8
ATOM 10023 C C . PRO A 1 24 ? 14.687 3.508 2.393 1.00 0.00 24 PRO A C 8
ATOM 10024 O O . PRO A 1 24 ? 14.013 2.516 2.195 1.00 0.00 24 PRO A O 8
ATOM 10035 N N . LEU A 1 25 ? 15.516 3.955 1.490 1.00 0.00 25 LEU A N 8
ATOM 10036 C CA . LEU A 1 25 ? 15.651 3.250 0.185 1.00 0.00 25 LEU A CA 8
ATOM 10037 C C . LEU A 1 25 ? 16.106 1.811 0.433 1.00 0.00 25 LEU A C 8
ATOM 10038 O O . LEU A 1 25 ? 15.964 1.284 1.519 1.00 0.00 25 LEU A O 8
ATOM 10054 N N . ASN A 1 26 ? 16.647 1.173 -0.571 1.00 0.00 26 ASN A N 8
ATOM 10055 C CA . ASN A 1 26 ? 17.116 -0.236 -0.411 1.00 0.00 26 ASN A CA 8
ATOM 10056 C C . ASN A 1 26 ? 16.111 -1.025 0.433 1.00 0.00 26 ASN A C 8
ATOM 10057 O O . ASN A 1 26 ? 16.435 -1.530 1.490 1.00 0.00 26 ASN A O 8
ATOM 10068 N N . SER A 1 27 ? 14.894 -1.135 -0.026 1.00 0.00 27 SER A N 8
ATOM 10069 C CA . SER A 1 27 ? 13.869 -1.892 0.748 1.00 0.00 27 SER A CA 8
ATOM 10070 C C . SER A 1 27 ? 12.894 -2.565 -0.220 1.00 0.00 27 SER A C 8
ATOM 10071 O O . SER A 1 27 ? 11.891 -1.994 -0.601 1.00 0.00 27 SER A O 8
ATOM 10079 N N . VAL A 1 28 ? 13.181 -3.776 -0.619 1.00 0.00 28 VAL A N 8
ATOM 10080 C CA . VAL A 1 28 ? 12.280 -4.497 -1.561 1.00 0.00 28 VAL A CA 8
ATOM 10081 C C . VAL A 1 28 ? 11.577 -5.629 -0.809 1.00 0.00 28 VAL A C 8
ATOM 10082 O O . VAL A 1 28 ? 12.210 -6.456 -0.182 1.00 0.00 28 VAL A O 8
ATOM 10095 N N . TRP A 1 29 ? 10.273 -5.671 -0.860 1.00 0.00 29 TRP A N 8
ATOM 10096 C CA . TRP A 1 29 ? 9.531 -6.748 -0.142 1.00 0.00 29 TRP A CA 8
ATOM 10097 C C . TRP A 1 29 ? 8.312 -7.171 -0.967 1.00 0.00 29 TRP A C 8
ATOM 10098 O O . TRP A 1 29 ? 7.564 -6.348 -1.456 1.00 0.00 29 TRP A O 8
ATOM 10119 N N . LYS A 1 30 ? 8.106 -8.452 -1.122 1.00 0.00 30 LYS A N 8
ATOM 10120 C CA . LYS A 1 30 ? 6.937 -8.934 -1.910 1.00 0.00 30 LYS A CA 8
ATOM 10121 C C . LYS A 1 30 ? 6.389 -10.216 -1.281 1.00 0.00 30 LYS A C 8
ATOM 10122 O O . LYS A 1 30 ? 7.132 -11.082 -0.864 1.00 0.00 30 LYS A O 8
ATOM 10141 N N . THR A 1 31 ? 5.092 -10.343 -1.209 1.00 0.00 31 THR A N 8
ATOM 10142 C CA . THR A 1 31 ? 4.495 -11.569 -0.607 1.00 0.00 31 THR A CA 8
ATOM 10143 C C . THR A 1 31 ? 4.487 -12.692 -1.645 1.00 0.00 31 THR A C 8
ATOM 10144 O O . THR A 1 31 ? 5.063 -12.570 -2.709 1.00 0.00 31 THR A O 8
ATOM 10155 N N . LYS A 1 32 ? 3.839 -13.785 -1.345 1.00 0.00 32 LYS A N 8
ATOM 10156 C CA . LYS A 1 32 ? 3.791 -14.920 -2.314 1.00 0.00 32 LYS A CA 8
ATOM 10157 C C . LYS A 1 32 ? 2.455 -14.897 -3.059 1.00 0.00 32 LYS A C 8
ATOM 10158 O O . LYS A 1 32 ? 2.332 -15.419 -4.149 1.00 0.00 32 LYS A O 8
ATOM 10177 N N . ASP A 1 33 ? 1.453 -14.296 -2.478 1.00 0.00 33 ASP A N 8
ATOM 10178 C CA . ASP A 1 33 ? 0.126 -14.238 -3.152 1.00 0.00 33 ASP A CA 8
ATOM 10179 C C . ASP A 1 33 ? -0.767 -13.224 -2.432 1.00 0.00 33 ASP A C 8
ATOM 10180 O O . ASP A 1 33 ? -1.855 -13.540 -1.996 1.00 0.00 33 ASP A O 8
ATOM 10189 N N . CYS A 1 34 ? -0.312 -12.006 -2.306 1.00 0.00 34 CYS A N 8
ATOM 10190 C CA . CYS A 1 34 ? -1.132 -10.969 -1.615 1.00 0.00 34 CYS A CA 8
ATOM 10191 C C . CYS A 1 34 ? -0.797 -9.592 -2.186 1.00 0.00 34 CYS A C 8
ATOM 10192 O O . CYS A 1 34 ? -1.659 -8.874 -2.653 1.00 0.00 34 CYS A O 8
ATOM 10199 N N . GLU A 1 35 ? 0.450 -9.218 -2.149 1.00 0.00 35 GLU A N 8
ATOM 10200 C CA . GLU A 1 35 ? 0.849 -7.887 -2.687 1.00 0.00 35 GLU A CA 8
ATOM 10201 C C . GLU A 1 35 ? 2.327 -7.916 -3.087 1.00 0.00 35 GLU A C 8
ATOM 10202 O O . GLU A 1 35 ? 3.086 -8.750 -2.637 1.00 0.00 35 GLU A O 8
ATOM 10214 N N . GLU A 1 36 ? 2.739 -7.004 -3.928 1.00 0.00 36 GLU A N 8
ATOM 10215 C CA . GLU A 1 36 ? 4.167 -6.967 -4.360 1.00 0.00 36 GLU A CA 8
ATOM 10216 C C . GLU A 1 36 ? 4.621 -5.510 -4.467 1.00 0.00 36 GLU A C 8
ATOM 10217 O O . GLU A 1 36 ? 4.345 -4.837 -5.439 1.00 0.00 36 GLU A O 8
ATOM 10229 N N . CYS A 1 37 ? 5.311 -5.018 -3.471 1.00 0.00 37 CYS A N 8
ATOM 10230 C CA . CYS A 1 37 ? 5.780 -3.600 -3.505 1.00 0.00 37 CYS A CA 8
ATOM 10231 C C . CYS A 1 37 ? 7.309 -3.557 -3.522 1.00 0.00 37 CYS A C 8
ATOM 10232 O O . CYS A 1 37 ? 7.970 -4.198 -2.728 1.00 0.00 37 CYS A O 8
ATOM 10239 N N . THR A 1 38 ? 7.869 -2.799 -4.427 1.00 0.00 38 THR A N 8
ATOM 10240 C CA . THR A 1 38 ? 9.355 -2.693 -4.515 1.00 0.00 38 THR A CA 8
ATOM 10241 C C . THR A 1 38 ? 9.760 -1.217 -4.485 1.00 0.00 38 THR A C 8
ATOM 10242 O O . THR A 1 38 ? 8.965 -0.342 -4.766 1.00 0.00 38 THR A O 8
ATOM 10253 N N . CYS A 1 39 ? 10.990 -0.936 -4.148 1.00 0.00 39 CYS A N 8
ATOM 10254 C CA . CYS A 1 39 ? 11.455 0.484 -4.101 1.00 0.00 39 CYS A CA 8
ATOM 10255 C C . CYS A 1 39 ? 12.433 0.735 -5.252 1.00 0.00 39 CYS A C 8
ATOM 10256 O O . CYS A 1 39 ? 13.613 0.463 -5.149 1.00 0.00 39 CYS A O 8
ATOM 10263 N N . GLY A 1 40 ? 11.951 1.255 -6.348 1.00 0.00 40 GLY A N 8
ATOM 10264 C CA . GLY A 1 40 ? 12.854 1.524 -7.501 1.00 0.00 40 GLY A CA 8
ATOM 10265 C C . GLY A 1 40 ? 13.743 2.725 -7.180 1.00 0.00 40 GLY A C 8
ATOM 10266 O O . GLY A 1 40 ? 13.281 3.743 -6.702 1.00 0.00 40 GLY A O 8
ATOM 10270 N N . GLN A 1 41 ? 15.018 2.617 -7.434 1.00 0.00 41 GLN A N 8
ATOM 10271 C CA . GLN A 1 41 ? 15.937 3.751 -7.138 1.00 0.00 41 GLN A CA 8
ATOM 10272 C C . GLN A 1 41 ? 15.428 5.020 -7.827 1.00 0.00 41 GLN A C 8
ATOM 10273 O O . GLN A 1 41 ? 15.939 6.100 -7.607 1.00 0.00 41 GLN A O 8
ATOM 10287 N N . ASP A 1 42 ? 14.427 4.898 -8.660 1.00 0.00 42 ASP A N 8
ATOM 10288 C CA . ASP A 1 42 ? 13.885 6.098 -9.367 1.00 0.00 42 ASP A CA 8
ATOM 10289 C C . ASP A 1 42 ? 12.367 6.165 -9.181 1.00 0.00 42 ASP A C 8
ATOM 10290 O O . ASP A 1 42 ? 11.753 7.191 -9.391 1.00 0.00 42 ASP A O 8
ATOM 10299 N N . ALA A 1 43 ? 11.758 5.079 -8.792 1.00 0.00 43 ALA A N 8
ATOM 10300 C CA . ALA A 1 43 ? 10.280 5.086 -8.596 1.00 0.00 43 ALA A CA 8
ATOM 10301 C C . ALA A 1 43 ? 9.878 3.915 -7.698 1.00 0.00 43 ALA A C 8
ATOM 10302 O O . ALA A 1 43 ? 10.700 3.108 -7.312 1.00 0.00 43 ALA A O 8
ATOM 10309 N N . ILE A 1 44 ? 8.619 3.816 -7.370 1.00 0.00 44 ILE A N 8
ATOM 10310 C CA . ILE A 1 44 ? 8.149 2.695 -6.502 1.00 0.00 44 ILE A CA 8
ATOM 10311 C C . ILE A 1 44 ? 7.017 1.953 -7.214 1.00 0.00 44 ILE A C 8
ATOM 10312 O O . ILE A 1 44 ? 6.057 2.551 -7.659 1.00 0.00 44 ILE A O 8
ATOM 10328 N N . SER A 1 45 ? 7.124 0.655 -7.327 1.00 0.00 45 SER A N 8
ATOM 10329 C CA . SER A 1 45 ? 6.058 -0.132 -8.016 1.00 0.00 45 SER A CA 8
ATOM 10330 C C . SER A 1 45 ? 5.295 -0.966 -6.986 1.00 0.00 45 SER A C 8
ATOM 10331 O O . SER A 1 45 ? 5.872 -1.521 -6.072 1.00 0.00 45 SER A O 8
ATOM 10339 N N . CYS A 1 46 ? 3.999 -1.060 -7.126 1.00 0.00 46 CYS A N 8
ATOM 10340 C CA . CYS A 1 46 ? 3.195 -1.859 -6.155 1.00 0.00 46 CYS A CA 8
ATOM 10341 C C . CYS A 1 46 ? 2.069 -2.582 -6.896 1.00 0.00 46 CYS A C 8
ATOM 10342 O O . CYS A 1 46 ? 1.324 -1.984 -7.648 1.00 0.00 46 CYS A O 8
ATOM 10349 N N . CYS A 1 47 ? 1.942 -3.867 -6.687 1.00 0.00 47 CYS A N 8
ATOM 10350 C CA . CYS A 1 47 ? 0.866 -4.643 -7.375 1.00 0.00 47 CYS A CA 8
ATOM 10351 C C . CYS A 1 47 ? -0.070 -5.249 -6.326 1.00 0.00 47 CYS A C 8
ATOM 10352 O O . CYS A 1 47 ? 0.324 -6.092 -5.543 1.00 0.00 47 CYS A O 8
ATOM 10359 N N . ASN A 1 48 ? -1.307 -4.827 -6.307 1.00 0.00 48 ASN A N 8
ATOM 10360 C CA . ASN A 1 48 ? -2.276 -5.372 -5.310 1.00 0.00 48 ASN A CA 8
ATOM 10361 C C . ASN A 1 48 ? -3.301 -6.257 -6.025 1.00 0.00 48 ASN A C 8
ATOM 10362 O O . ASN A 1 48 ? -3.987 -5.822 -6.928 1.00 0.00 48 ASN A O 8
ATOM 10373 N N . THR A 1 49 ? -3.408 -7.497 -5.625 1.00 0.00 49 THR A N 8
ATOM 10374 C CA . THR A 1 49 ? -4.387 -8.417 -6.275 1.00 0.00 49 THR A CA 8
ATOM 10375 C C . THR A 1 49 ? -5.571 -8.649 -5.333 1.00 0.00 49 THR A C 8
ATOM 10376 O O . THR A 1 49 ? -6.494 -9.374 -5.647 1.00 0.00 49 THR A O 8
ATOM 10387 N N . ALA A 1 50 ? -5.550 -8.043 -4.177 1.00 0.00 50 ALA A N 8
ATOM 10388 C CA . ALA A 1 50 ? -6.672 -8.231 -3.213 1.00 0.00 50 ALA A CA 8
ATOM 10389 C C . ALA A 1 50 ? -7.815 -7.276 -3.562 1.00 0.00 50 ALA A C 8
ATOM 10390 O O . ALA A 1 50 ? -7.632 -6.301 -4.265 1.00 0.00 50 ALA A O 8
ATOM 10397 N N . ALA A 1 51 ? -8.997 -7.549 -3.077 1.00 0.00 51 ALA A N 8
ATOM 10398 C CA . ALA A 1 51 ? -10.153 -6.658 -3.381 1.00 0.00 51 ALA A CA 8
ATOM 10399 C C . ALA A 1 51 ? -9.810 -5.221 -2.985 1.00 0.00 51 ALA A C 8
ATOM 10400 O O . ALA A 1 51 ? -8.787 -4.960 -2.385 1.00 0.00 51 ALA A O 8
ATOM 10407 N N . ILE A 1 52 ? -10.661 -4.288 -3.321 1.00 0.00 52 ILE A N 8
ATOM 10408 C CA . ILE A 1 52 ? -10.397 -2.861 -2.972 1.00 0.00 52 ILE A CA 8
ATOM 10409 C C . ILE A 1 52 ? -11.658 -2.258 -2.330 1.00 0.00 52 ILE A C 8
ATOM 10410 O O . ILE A 1 52 ? -12.743 -2.415 -2.851 1.00 0.00 52 ILE A O 8
ATOM 10426 N N . PRO A 1 53 ? -11.534 -1.575 -1.211 1.00 0.00 53 PRO A N 8
ATOM 10427 C CA . PRO A 1 53 ? -12.727 -0.969 -0.552 1.00 0.00 53 PRO A CA 8
ATOM 10428 C C . PRO A 1 53 ? -13.454 0.028 -1.464 1.00 0.00 53 PRO A C 8
ATOM 10429 O O . PRO A 1 53 ? -12.852 0.922 -2.024 1.00 0.00 53 PRO A O 8
ATOM 10440 N N . THR A 1 54 ? -14.744 -0.118 -1.612 1.00 0.00 54 THR A N 8
ATOM 10441 C CA . THR A 1 54 ? -15.514 0.823 -2.482 1.00 0.00 54 THR A CA 8
ATOM 10442 C C . THR A 1 54 ? -16.842 1.164 -1.805 1.00 0.00 54 THR A C 8
ATOM 10443 O O . THR A 1 54 ? -17.114 0.736 -0.700 1.00 0.00 54 THR A O 8
ATOM 10454 N N . GLY A 1 55 ? -17.672 1.927 -2.458 1.00 0.00 55 GLY A N 8
ATOM 10455 C CA . GLY A 1 55 ? -18.984 2.292 -1.852 1.00 0.00 55 GLY A CA 8
ATOM 10456 C C . GLY A 1 55 ? -18.761 3.263 -0.692 1.00 0.00 55 GLY A C 8
ATOM 10457 O O . GLY A 1 55 ? -19.683 3.894 -0.215 1.00 0.00 55 GLY A O 8
ATOM 10461 N N . TYR A 1 56 ? -17.546 3.387 -0.232 1.00 0.00 56 TYR A N 8
ATOM 10462 C CA . TYR A 1 56 ? -17.273 4.318 0.899 1.00 0.00 56 TYR A CA 8
ATOM 10463 C C . TYR A 1 56 ? -17.145 5.747 0.364 1.00 0.00 56 TYR A C 8
ATOM 10464 O O . TYR A 1 56 ? -16.474 5.996 -0.617 1.00 0.00 56 TYR A O 8
ATOM 10482 N N . ASP A 1 57 ? -17.788 6.688 1.002 1.00 0.00 57 ASP A N 8
ATOM 10483 C CA . ASP A 1 57 ? -17.707 8.100 0.533 1.00 0.00 57 ASP A CA 8
ATOM 10484 C C . ASP A 1 57 ? -16.245 8.471 0.269 1.00 0.00 57 ASP A C 8
ATOM 10485 O O . ASP A 1 57 ? -15.458 8.620 1.183 1.00 0.00 57 ASP A O 8
ATOM 10494 N N . THR A 1 58 ? -15.878 8.621 -0.975 1.00 0.00 58 THR A N 8
ATOM 10495 C CA . THR A 1 58 ? -14.468 8.985 -1.300 1.00 0.00 58 THR A CA 8
ATOM 10496 C C . THR A 1 58 ? -14.299 10.503 -1.215 1.00 0.00 58 THR A C 8
ATOM 10497 O O . THR A 1 58 ? -14.295 11.194 -2.215 1.00 0.00 58 THR A O 8
ATOM 10508 N N . ASN A 1 59 ? -14.160 11.030 -0.028 1.00 0.00 59 ASN A N 8
ATOM 10509 C CA . ASN A 1 59 ? -13.992 12.505 0.118 1.00 0.00 59 ASN A CA 8
ATOM 10510 C C . ASN A 1 59 ? -12.515 12.872 -0.044 1.00 0.00 59 ASN A C 8
ATOM 10511 O O . ASN A 1 59 ? -12.164 13.752 -0.805 1.00 0.00 59 ASN A O 8
ATOM 10522 N N . LYS A 1 60 ? -11.648 12.206 0.667 1.00 0.00 60 LYS A N 8
ATOM 10523 C CA . LYS A 1 60 ? -10.195 12.519 0.556 1.00 0.00 60 LYS A CA 8
ATOM 10524 C C . LYS A 1 60 ? -9.388 11.456 1.304 1.00 0.00 60 LYS A C 8
ATOM 10525 O O . LYS A 1 60 ? -8.308 11.715 1.798 1.00 0.00 60 LYS A O 8
ATOM 10544 N N . CYS A 1 61 ? -9.903 10.260 1.393 1.00 0.00 61 CYS A N 8
ATOM 10545 C CA . CYS A 1 61 ? -9.168 9.180 2.111 1.00 0.00 61 CYS A CA 8
ATOM 10546 C C . CYS A 1 61 ? -8.346 8.369 1.108 1.00 0.00 61 CYS A C 8
ATOM 10547 O O . CYS A 1 61 ? -8.470 8.537 -0.089 1.00 0.00 61 CYS A O 8
ATOM 10554 N N . GLN A 1 62 ? -7.505 7.492 1.590 1.00 0.00 62 GLN A N 8
ATOM 10555 C CA . GLN A 1 62 ? -6.666 6.665 0.677 1.00 0.00 62 GLN A CA 8
ATOM 10556 C C . GLN A 1 62 ? -6.933 5.183 0.946 1.00 0.00 62 GLN A C 8
ATOM 10557 O O . GLN A 1 62 ? -7.635 4.825 1.869 1.00 0.00 62 GLN A O 8
ATOM 10571 N N . LYS A 1 63 ? -6.367 4.322 0.144 1.00 0.00 63 LYS A N 8
ATOM 10572 C CA . LYS A 1 63 ? -6.565 2.856 0.339 1.00 0.00 63 LYS A CA 8
ATOM 10573 C C . LYS A 1 63 ? -5.194 2.179 0.386 1.00 0.00 63 LYS A C 8
ATOM 10574 O O . LYS A 1 63 ? -4.367 2.377 -0.482 1.00 0.00 63 LYS A O 8
ATOM 10593 N N . ILE A 1 64 ? -4.941 1.393 1.399 1.00 0.00 64 ILE A N 8
ATOM 10594 C CA . ILE A 1 64 ? -3.615 0.714 1.512 1.00 0.00 64 ILE A CA 8
ATOM 10595 C C . ILE A 1 64 ? -3.819 -0.789 1.711 1.00 0.00 64 ILE A C 8
ATOM 10596 O O . ILE A 1 64 ? -4.782 -1.221 2.314 1.00 0.00 64 ILE A O 8
ATOM 10612 N N . LEU A 1 65 ? -2.913 -1.589 1.211 1.00 0.00 65 LEU A N 8
ATOM 10613 C CA . LEU A 1 65 ? -3.044 -3.067 1.368 1.00 0.00 65 LEU A CA 8
ATOM 10614 C C . LEU A 1 65 ? -2.060 -3.553 2.434 1.00 0.00 65 LEU A C 8
ATOM 10615 O O . LEU A 1 65 ? -0.863 -3.390 2.308 1.00 0.00 65 LEU A O 8
ATOM 10631 N N . ASN A 1 66 ? -2.556 -4.150 3.483 1.00 0.00 66 ASN A N 8
ATOM 10632 C CA . ASN A 1 66 ? -1.647 -4.648 4.553 1.00 0.00 66 ASN A CA 8
ATOM 10633 C C . ASN A 1 66 ? -1.039 -5.984 4.119 1.00 0.00 66 ASN A C 8
ATOM 10634 O O . ASN A 1 66 ? -1.673 -7.019 4.194 1.00 0.00 66 ASN A O 8
ATOM 10645 N N . LYS A 1 67 ? 0.181 -5.968 3.659 1.00 0.00 67 LYS A N 8
ATOM 10646 C CA . LYS A 1 67 ? 0.827 -7.234 3.212 1.00 0.00 67 LYS A CA 8
ATOM 10647 C C . LYS A 1 67 ? 1.130 -8.119 4.424 1.00 0.00 67 LYS A C 8
ATOM 10648 O O . LYS A 1 67 ? 1.398 -9.297 4.289 1.00 0.00 67 LYS A O 8
ATOM 10667 N N . LYS A 1 68 ? 1.093 -7.567 5.605 1.00 0.00 68 LYS A N 8
ATOM 10668 C CA . LYS A 1 68 ? 1.382 -8.385 6.815 1.00 0.00 68 LYS A CA 8
ATOM 10669 C C . LYS A 1 68 ? 0.409 -9.563 6.872 1.00 0.00 68 LYS A C 8
ATOM 10670 O O . LYS A 1 68 ? 0.803 -10.695 7.074 1.00 0.00 68 LYS A O 8
ATOM 10689 N N . THR A 1 69 ? -0.859 -9.304 6.696 1.00 0.00 69 THR A N 8
ATOM 10690 C CA . THR A 1 69 ? -1.869 -10.404 6.736 1.00 0.00 69 THR A CA 8
ATOM 10691 C C . THR A 1 69 ? -2.773 -10.310 5.506 1.00 0.00 69 THR A C 8
ATOM 10692 O O . THR A 1 69 ? -3.919 -10.713 5.536 1.00 0.00 69 THR A O 8
ATOM 10703 N N . CYS A 1 70 ? -2.270 -9.782 4.424 1.00 0.00 70 CYS A N 8
ATOM 10704 C CA . CYS A 1 70 ? -3.107 -9.664 3.196 1.00 0.00 70 CYS A CA 8
ATOM 10705 C C . CYS A 1 70 ? -4.453 -9.032 3.555 1.00 0.00 70 CYS A C 8
ATOM 10706 O O . CYS A 1 70 ? -5.456 -9.709 3.664 1.00 0.00 70 CYS A O 8
ATOM 10713 N N . THR A 1 71 ? -4.484 -7.740 3.742 1.00 0.00 71 THR A N 8
ATOM 10714 C CA . THR A 1 71 ? -5.769 -7.067 4.097 1.00 0.00 71 THR A CA 8
ATOM 10715 C C . THR A 1 71 ? -5.821 -5.685 3.444 1.00 0.00 71 THR A C 8
ATOM 10716 O O . THR A 1 71 ? -4.864 -5.231 2.849 1.00 0.00 71 THR A O 8
ATOM 10727 N N . TYR A 1 72 ? -6.936 -5.013 3.556 1.00 0.00 72 TYR A N 8
ATOM 10728 C CA . TYR A 1 72 ? -7.067 -3.655 2.947 1.00 0.00 72 TYR A CA 8
ATOM 10729 C C . TYR A 1 72 ? -7.601 -2.680 4.001 1.00 0.00 72 TYR A C 8
ATOM 10730 O O . TYR A 1 72 ? -8.528 -2.984 4.726 1.00 0.00 72 TYR A O 8
ATOM 10748 N N . THR A 1 73 ? -7.022 -1.512 4.090 1.00 0.00 73 THR A N 8
ATOM 10749 C CA . THR A 1 73 ? -7.492 -0.515 5.097 1.00 0.00 73 THR A CA 8
ATOM 10750 C C . THR A 1 73 ? -7.548 0.872 4.452 1.00 0.00 73 THR A C 8
ATOM 10751 O O . THR A 1 73 ? -6.841 1.156 3.506 1.00 0.00 73 THR A O 8
ATOM 10762 N N . VAL A 1 74 ? -8.384 1.738 4.961 1.00 0.00 74 VAL A N 8
ATOM 10763 C CA . VAL A 1 74 ? -8.493 3.111 4.386 1.00 0.00 74 VAL A CA 8
ATOM 10764 C C . VAL A 1 74 ? -7.900 4.118 5.372 1.00 0.00 74 VAL A C 8
ATOM 10765 O O . VAL A 1 74 ? -8.308 4.193 6.512 1.00 0.00 74 VAL A O 8
ATOM 10778 N N . VAL A 1 75 ? -6.937 4.892 4.941 1.00 0.00 75 VAL A N 8
ATOM 10779 C CA . VAL A 1 75 ? -6.313 5.897 5.852 1.00 0.00 75 VAL A CA 8
ATOM 10780 C C . VAL A 1 75 ? -6.728 7.303 5.416 1.00 0.00 75 VAL A C 8
ATOM 10781 O O . VAL A 1 75 ? -7.315 7.488 4.368 1.00 0.00 75 VAL A O 8
ATOM 10794 N N . GLU A 1 76 ? -6.432 8.296 6.214 1.00 0.00 76 GLU A N 8
ATOM 10795 C CA . GLU A 1 76 ? -6.813 9.693 5.850 1.00 0.00 76 GLU A CA 8
ATOM 10796 C C . GLU A 1 76 ? -5.556 10.494 5.506 1.00 0.00 76 GLU A C 8
ATOM 10797 O O . GLU A 1 76 ? -4.505 10.301 6.084 1.00 0.00 76 GLU A O 8
ATOM 10809 N N . LYS A 1 77 ? -5.659 11.390 4.566 1.00 0.00 77 LYS A N 8
ATOM 10810 C CA . LYS A 1 77 ? -4.473 12.206 4.178 1.00 0.00 77 LYS A CA 8
ATOM 10811 C C . LYS A 1 77 ? -4.040 13.092 5.355 1.00 0.00 77 LYS A C 8
ATOM 10812 O O . LYS A 1 77 ? -2.964 13.655 5.349 1.00 0.00 77 LYS A O 8
ATOM 10831 N N . LYS A 1 78 ? -4.869 13.225 6.360 1.00 0.00 78 LYS A N 8
ATOM 10832 C CA . LYS A 1 78 ? -4.501 14.083 7.530 1.00 0.00 78 LYS A CA 8
ATOM 10833 C C . LYS A 1 78 ? -4.490 13.243 8.813 1.00 0.00 78 LYS A C 8
ATOM 10834 O O . LYS A 1 78 ? -4.268 13.751 9.893 1.00 0.00 78 LYS A O 8
ATOM 10853 N N . ASP A 1 79 ? -4.728 11.964 8.708 1.00 0.00 79 ASP A N 8
ATOM 10854 C CA . ASP A 1 79 ? -4.729 11.107 9.928 1.00 0.00 79 ASP A CA 8
ATOM 10855 C C . ASP A 1 79 ? -4.360 9.669 9.547 1.00 0.00 79 ASP A C 8
ATOM 10856 O O . ASP A 1 79 ? -5.205 8.797 9.510 1.00 0.00 79 ASP A O 8
ATOM 10865 N N . PRO A 1 80 ? -3.106 9.422 9.263 1.00 0.00 80 PRO A N 8
ATOM 10866 C CA . PRO A 1 80 ? -2.654 8.056 8.880 1.00 0.00 80 PRO A CA 8
ATOM 10867 C C . PRO A 1 80 ? -2.809 7.052 10.028 1.00 0.00 80 PRO A C 8
ATOM 10868 O O . PRO A 1 80 ? -2.502 5.884 9.890 1.00 0.00 80 PRO A O 8
ATOM 10879 N N . GLY A 1 81 ? -3.285 7.500 11.160 1.00 0.00 81 GLY A N 8
ATOM 10880 C CA . GLY A 1 81 ? -3.464 6.577 12.320 1.00 0.00 81 GLY A CA 8
ATOM 10881 C C . GLY A 1 81 ? -4.940 6.192 12.440 1.00 0.00 81 GLY A C 8
ATOM 10882 O O . GLY A 1 81 ? -5.276 5.128 12.920 1.00 0.00 81 GLY A O 8
ATOM 10886 N N . LYS A 1 82 ? -5.824 7.052 12.007 1.00 0.00 82 LYS A N 8
ATOM 10887 C CA . LYS A 1 82 ? -7.281 6.741 12.093 1.00 0.00 82 LYS A CA 8
ATOM 10888 C C . LYS A 1 82 ? -7.771 6.226 10.738 1.00 0.00 82 LYS A C 8
ATOM 10889 O O . LYS A 1 82 ? -7.282 6.622 9.699 1.00 0.00 82 LYS A O 8
ATOM 10908 N N . THR A 1 83 ? -8.736 5.345 10.739 1.00 0.00 83 THR A N 8
ATOM 10909 C CA . THR A 1 83 ? -9.256 4.809 9.448 1.00 0.00 83 THR A CA 8
ATOM 10910 C C . THR A 1 83 ? -10.389 5.706 8.943 1.00 0.00 83 THR A C 8
ATOM 10911 O O . THR A 1 83 ? -11.037 6.392 9.707 1.00 0.00 83 THR A O 8
ATOM 10922 N N . CYS A 1 84 ? -10.629 5.708 7.659 1.00 0.00 84 CYS A N 8
ATOM 10923 C CA . CYS A 1 84 ? -11.717 6.563 7.101 1.00 0.00 84 CYS A CA 8
ATOM 10924 C C . CYS A 1 84 ? -13.031 5.772 7.077 1.00 0.00 84 CYS A C 8
ATOM 10925 O O . CYS A 1 84 ? -13.167 4.755 7.727 1.00 0.00 84 CYS A O 8
ATOM 10932 N N . ASP A 1 85 ? -13.999 6.238 6.334 1.00 0.00 85 ASP A N 8
ATOM 10933 C CA . ASP A 1 85 ? -15.303 5.520 6.269 1.00 0.00 85 ASP A CA 8
ATOM 10934 C C . ASP A 1 85 ? -15.193 4.330 5.314 1.00 0.00 85 ASP A C 8
ATOM 10935 O O . ASP A 1 85 ? -14.476 4.376 4.334 1.00 0.00 85 ASP A O 8
ATOM 10944 N N . VAL A 1 86 ? -15.902 3.267 5.594 1.00 0.00 86 VAL A N 8
ATOM 10945 C CA . VAL A 1 86 ? -15.852 2.068 4.706 1.00 0.00 86 VAL A CA 8
ATOM 10946 C C . VAL A 1 86 ? -17.278 1.621 4.382 1.00 0.00 86 VAL A C 8
ATOM 10947 O O . VAL A 1 86 ? -18.230 2.064 4.993 1.00 0.00 86 VAL A O 8
ATOM 10960 N N . THR A 1 87 ? -17.436 0.745 3.426 1.00 0.00 87 THR A N 8
ATOM 10961 C CA . THR A 1 87 ? -18.803 0.270 3.066 1.00 0.00 87 THR A CA 8
ATOM 10962 C C . THR A 1 87 ? -18.748 -1.211 2.689 1.00 0.00 87 THR A C 8
ATOM 10963 O O . THR A 1 87 ? -19.636 -1.977 3.006 1.00 0.00 87 THR A O 8
ATOM 10974 N N . GLY A 1 88 ? -17.711 -1.621 2.015 1.00 0.00 88 GLY A N 8
ATOM 10975 C CA . GLY A 1 88 ? -17.597 -3.053 1.619 1.00 0.00 88 GLY A CA 8
ATOM 10976 C C . GLY A 1 88 ? -16.343 -3.251 0.768 1.00 0.00 88 GLY A C 8
ATOM 10977 O O . G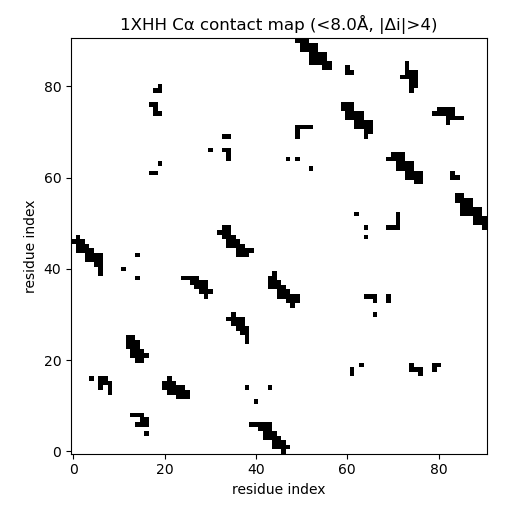LY A 1 88 ? -15.475 -2.402 0.721 1.00 0.00 88 GLY A O 8
ATOM 10981 N N . TRP A 1 89 ? -16.240 -4.366 0.093 1.00 0.00 89 TRP A N 8
ATOM 10982 C CA . TRP A 1 89 ? -15.042 -4.624 -0.760 1.00 0.00 89 TRP A CA 8
ATOM 10983 C C . TRP A 1 89 ? -15.495 -5.151 -2.123 1.00 0.00 89 TRP A C 8
ATOM 10984 O O . TRP A 1 89 ? -16.490 -5.840 -2.234 1.00 0.00 89 TRP A O 8
ATOM 11005 N N . VAL A 1 90 ? -14.772 -4.833 -3.163 1.00 0.00 90 VAL A N 8
ATOM 11006 C CA . VAL A 1 90 ? -15.160 -5.317 -4.519 1.00 0.00 90 VAL A CA 8
ATOM 11007 C C . VAL A 1 90 ? -13.901 -5.585 -5.343 1.00 0.00 90 VAL A C 8
ATOM 11008 O O . VAL A 1 90 ? -12.965 -4.810 -5.335 1.00 0.00 90 VAL A O 8
ATOM 11021 N N . LEU A 1 91 ? -13.869 -6.676 -6.058 1.00 0.00 91 LEU A N 8
ATOM 11022 C CA . LEU A 1 91 ? -12.670 -6.992 -6.884 1.00 0.00 91 LEU A CA 8
ATOM 11023 C C . LEU A 1 91 ? -12.662 -6.101 -8.129 1.00 0.00 91 LEU A C 8
ATOM 11024 O O . LEU A 1 91 ? -13.369 -6.426 -9.068 1.00 0.00 91 LEU A O 8
ATOM 11041 N N . GLN A 1 1 ? -3.612 -6.162 -11.968 1.00 0.00 1 GLN A N 9
ATOM 11042 C CA . GLN A 1 1 ? -3.340 -4.787 -12.472 1.00 0.00 1 GLN A CA 9
ATOM 11043 C C . GLN A 1 1 ? -2.449 -4.046 -11.469 1.00 0.00 1 GLN A C 9
ATOM 11044 O O . GLN A 1 1 ? -2.910 -3.562 -10.455 1.00 0.00 1 GLN A O 9
ATOM 11060 N N . CYS A 1 2 ? -1.175 -3.960 -11.745 1.00 0.00 2 CYS A N 9
ATOM 11061 C CA . CYS A 1 2 ? -0.252 -3.257 -10.808 1.00 0.00 2 CYS A CA 9
ATOM 11062 C C . CYS A 1 2 ? -0.227 -1.763 -11.130 1.00 0.00 2 CYS A C 9
ATOM 11063 O O . CYS A 1 2 ? -0.803 -1.316 -12.101 1.00 0.00 2 CYS A O 9
ATOM 11070 N N . TYR A 1 3 ? 0.438 -0.987 -10.316 1.00 0.00 3 TYR A N 9
ATOM 11071 C CA . TYR A 1 3 ? 0.507 0.484 -10.563 1.00 0.00 3 TYR A CA 9
ATOM 11072 C C . TYR A 1 3 ? 1.921 0.982 -10.253 1.00 0.00 3 TYR A C 9
ATOM 11073 O O . TYR A 1 3 ? 2.666 0.350 -9.529 1.00 0.00 3 TYR A O 9
ATOM 11091 N N . PHE A 1 4 ? 2.298 2.110 -10.798 1.00 0.00 4 PHE A N 9
ATOM 11092 C CA . PHE A 1 4 ? 3.667 2.653 -10.540 1.00 0.00 4 PHE A CA 9
ATOM 11093 C C . PHE A 1 4 ? 3.567 3.903 -9.662 1.00 0.00 4 PHE A C 9
ATOM 11094 O O . PHE A 1 4 ? 2.586 4.618 -9.689 1.00 0.00 4 PHE A O 9
ATOM 11111 N N . ILE A 1 5 ? 4.584 4.168 -8.885 1.00 0.00 5 ILE A N 9
ATOM 11112 C CA . ILE A 1 5 ? 4.570 5.370 -8.000 1.00 0.00 5 ILE A CA 9
ATOM 11113 C C . ILE A 1 5 ? 5.948 6.047 -8.060 1.00 0.00 5 ILE A C 9
ATOM 11114 O O . ILE A 1 5 ? 6.868 5.636 -7.381 1.00 0.00 5 ILE A O 9
ATOM 11130 N N . PRO A 1 6 ? 6.104 7.073 -8.867 1.00 0.00 6 PRO A N 9
ATOM 11131 C CA . PRO A 1 6 ? 7.418 7.765 -8.976 1.00 0.00 6 PRO A CA 9
ATOM 11132 C C . PRO A 1 6 ? 7.848 8.408 -7.654 1.00 0.00 6 PRO A C 9
ATOM 11133 O O . PRO A 1 6 ? 7.044 8.952 -6.924 1.00 0.00 6 PRO A O 9
ATOM 11144 N N . ASN A 1 7 ? 9.114 8.342 -7.339 1.00 0.00 7 ASN A N 9
ATOM 11145 C CA . ASN A 1 7 ? 9.603 8.940 -6.064 1.00 0.00 7 ASN A CA 9
ATOM 11146 C C . ASN A 1 7 ? 8.993 10.331 -5.877 1.00 0.00 7 ASN A C 9
ATOM 11147 O O . ASN A 1 7 ? 9.057 11.170 -6.752 1.00 0.00 7 ASN A O 9
ATOM 11158 N N . GLN A 1 8 ? 8.403 10.577 -4.736 1.00 0.00 8 GLN A N 9
ATOM 11159 C CA . GLN A 1 8 ? 7.785 11.910 -4.476 1.00 0.00 8 GLN A CA 9
ATOM 11160 C C . GLN A 1 8 ? 8.320 12.463 -3.153 1.00 0.00 8 GLN A C 9
ATOM 11161 O O . GLN A 1 8 ? 7.997 13.564 -2.753 1.00 0.00 8 GLN A O 9
ATOM 11175 N N . SER A 1 9 ? 9.134 11.705 -2.472 1.00 0.00 9 SER A N 9
ATOM 11176 C CA . SER A 1 9 ? 9.691 12.181 -1.174 1.00 0.00 9 SER A CA 9
ATOM 11177 C C . SER A 1 9 ? 10.355 13.546 -1.373 1.00 0.00 9 SER A C 9
ATOM 11178 O O . SER A 1 9 ? 10.298 14.127 -2.439 1.00 0.00 9 SER A O 9
ATOM 11186 N N . LEU A 1 10 ? 10.985 14.063 -0.352 1.00 0.00 10 LEU A N 9
ATOM 11187 C CA . LEU A 1 10 ? 11.653 15.391 -0.482 1.00 0.00 10 LEU A CA 9
ATOM 11188 C C . LEU A 1 10 ? 12.996 15.219 -1.192 1.00 0.00 10 LEU A C 9
ATOM 11189 O O . LEU A 1 10 ? 13.288 15.892 -2.161 1.00 0.00 10 LEU A O 9
ATOM 11205 N N . LYS A 1 11 ? 13.814 14.324 -0.713 1.00 0.00 11 LYS A N 9
ATOM 11206 C CA . LYS A 1 11 ? 15.146 14.096 -1.349 1.00 0.00 11 LYS A CA 9
ATOM 11207 C C . LYS A 1 11 ? 15.242 12.633 -1.807 1.00 0.00 11 LYS A C 9
ATOM 11208 O O . LYS A 1 11 ? 14.660 11.757 -1.199 1.00 0.00 11 LYS A O 9
ATOM 11227 N N . PRO A 1 12 ? 15.971 12.362 -2.866 1.00 0.00 12 PRO A N 9
ATOM 11228 C CA . PRO A 1 12 ? 16.112 10.965 -3.363 1.00 0.00 12 PRO A CA 9
ATOM 11229 C C . PRO A 1 12 ? 16.646 10.018 -2.282 1.00 0.00 12 PRO A C 9
ATOM 11230 O O . PRO A 1 12 ? 16.705 10.362 -1.118 1.00 0.00 12 PRO A O 9
ATOM 11241 N N . ASN A 1 13 ? 17.038 8.832 -2.659 1.00 0.00 13 ASN A N 9
ATOM 11242 C CA . ASN A 1 13 ? 17.568 7.869 -1.655 1.00 0.00 13 ASN A CA 9
ATOM 11243 C C . ASN A 1 13 ? 16.523 7.639 -0.562 1.00 0.00 13 ASN A C 9
ATOM 11244 O O . ASN A 1 13 ? 16.834 7.605 0.611 1.00 0.00 13 ASN A O 9
ATOM 11255 N N . GLU A 1 14 ? 15.282 7.485 -0.938 1.00 0.00 14 GLU A N 9
ATOM 11256 C CA . GLU A 1 14 ? 14.216 7.260 0.078 1.00 0.00 14 GLU A CA 9
ATOM 11257 C C . GLU A 1 14 ? 13.141 6.338 -0.492 1.00 0.00 14 GLU A C 9
ATOM 11258 O O . GLU A 1 14 ? 13.178 5.955 -1.644 1.00 0.00 14 GLU A O 9
ATOM 11270 N N . CYS A 1 15 ? 12.182 5.980 0.315 1.00 0.00 15 CYS A N 9
ATOM 11271 C CA . CYS A 1 15 ? 11.094 5.081 -0.167 1.00 0.00 15 CYS A CA 9
ATOM 11272 C C . CYS A 1 15 ? 9.811 5.380 0.609 1.00 0.00 15 CYS A C 9
ATOM 11273 O O . CYS A 1 15 ? 9.428 4.649 1.501 1.00 0.00 15 CYS A O 9
ATOM 11280 N N . GLN A 1 16 ? 9.143 6.452 0.277 1.00 0.00 16 GLN A N 9
ATOM 11281 C CA . GLN A 1 16 ? 7.884 6.804 0.992 1.00 0.00 16 GLN A CA 9
ATOM 11282 C C . GLN A 1 16 ? 6.681 6.374 0.150 1.00 0.00 16 GLN A C 9
ATOM 11283 O O . GLN A 1 16 ? 6.679 6.504 -1.058 1.00 0.00 16 GLN A O 9
ATOM 11297 N N . ASP A 1 17 ? 5.654 5.870 0.783 1.00 0.00 17 ASP A N 9
ATOM 11298 C CA . ASP A 1 17 ? 4.441 5.436 0.029 1.00 0.00 17 ASP A CA 9
ATOM 11299 C C . ASP A 1 17 ? 3.206 6.034 0.704 1.00 0.00 17 ASP A C 9
ATOM 11300 O O . ASP A 1 17 ? 3.066 5.991 1.910 1.00 0.00 17 ASP A O 9
ATOM 11309 N N . LEU A 1 18 ? 2.315 6.599 -0.059 1.00 0.00 18 LEU A N 9
ATOM 11310 C CA . LEU A 1 18 ? 1.099 7.207 0.548 1.00 0.00 18 LEU A CA 9
ATOM 11311 C C . LEU A 1 18 ? 1.525 8.096 1.721 1.00 0.00 18 LEU A C 9
ATOM 11312 O O . LEU A 1 18 ? 2.513 8.800 1.646 1.00 0.00 18 LEU A O 9
ATOM 11328 N N . LYS A 1 19 ? 0.796 8.065 2.805 1.00 0.00 19 LYS A N 9
ATOM 11329 C CA . LYS A 1 19 ? 1.164 8.901 3.987 1.00 0.00 19 LYS A CA 9
ATOM 11330 C C . LYS A 1 19 ? 1.530 7.980 5.156 1.00 0.00 19 LYS A C 9
ATOM 11331 O O . LYS A 1 19 ? 1.998 8.423 6.186 1.00 0.00 19 LYS A O 9
ATOM 11350 N N . GLY A 1 20 ? 1.313 6.701 5.005 1.00 0.00 20 GLY A N 9
ATOM 11351 C CA . GLY A 1 20 ? 1.641 5.749 6.106 1.00 0.00 20 GLY A CA 9
ATOM 11352 C C . GLY A 1 20 ? 3.119 5.355 6.038 1.00 0.00 20 GLY A C 9
ATOM 11353 O O . GLY A 1 20 ? 3.827 5.398 7.025 1.00 0.00 20 GLY A O 9
ATOM 11357 N N . VAL A 1 21 ? 3.590 4.962 4.886 1.00 0.00 21 VAL A N 9
ATOM 11358 C CA . VAL A 1 21 ? 5.021 4.556 4.764 1.00 0.00 21 VAL A CA 9
ATOM 11359 C C . VAL A 1 21 ? 5.915 5.799 4.784 1.00 0.00 21 VAL A C 9
ATOM 11360 O O . VAL A 1 21 ? 5.479 6.893 4.487 1.00 0.00 21 VAL A O 9
ATOM 11373 N N . SER A 1 22 ? 7.165 5.635 5.131 1.00 0.00 22 SER A N 9
ATOM 11374 C CA . SER A 1 22 ? 8.095 6.802 5.170 1.00 0.00 22 SER A CA 9
ATOM 11375 C C . SER A 1 22 ? 9.434 6.360 5.768 1.00 0.00 22 SER A C 9
ATOM 11376 O O . SER A 1 22 ? 9.675 6.508 6.950 1.00 0.00 22 SER A O 9
ATOM 11384 N N . HIS A 1 23 ? 10.309 5.816 4.964 1.00 0.00 23 HIS A N 9
ATOM 11385 C CA . HIS A 1 23 ? 11.631 5.365 5.491 1.00 0.00 23 HIS A CA 9
ATOM 11386 C C . HIS A 1 23 ? 12.685 5.476 4.380 1.00 0.00 23 HIS A C 9
ATOM 11387 O O . HIS A 1 23 ? 12.357 5.479 3.209 1.00 0.00 23 HIS A O 9
ATOM 11401 N N . PRO A 1 24 ? 13.946 5.559 4.737 1.00 0.00 24 PRO A N 9
ATOM 11402 C CA . PRO A 1 24 ? 15.032 5.661 3.723 1.00 0.00 24 PRO A CA 9
ATOM 11403 C C . PRO A 1 24 ? 14.986 4.512 2.706 1.00 0.00 24 PRO A C 9
ATOM 11404 O O . PRO A 1 24 ? 14.300 3.528 2.898 1.00 0.00 24 PRO A O 9
ATOM 11415 N N . LEU A 1 25 ? 15.710 4.631 1.627 1.00 0.00 25 LEU A N 9
ATOM 11416 C CA . LEU A 1 25 ? 15.707 3.549 0.602 1.00 0.00 25 LEU A CA 9
ATOM 11417 C C . LEU A 1 25 ? 16.117 2.226 1.254 1.00 0.00 25 LEU A C 9
ATOM 11418 O O . LEU A 1 25 ? 17.285 1.897 1.335 1.00 0.00 25 LEU A O 9
ATOM 11434 N N . ASN A 1 26 ? 15.167 1.465 1.725 1.00 0.00 26 ASN A N 9
ATOM 11435 C CA . ASN A 1 26 ? 15.501 0.169 2.375 1.00 0.00 26 ASN A CA 9
ATOM 11436 C C . ASN A 1 26 ? 15.802 -0.882 1.301 1.00 0.00 26 ASN A C 9
ATOM 11437 O O . ASN A 1 26 ? 16.936 -1.271 1.101 1.00 0.00 26 ASN A O 9
ATOM 11448 N N . SER A 1 27 ? 14.794 -1.347 0.614 1.00 0.00 27 SER A N 9
ATOM 11449 C CA . SER A 1 27 ? 15.013 -2.379 -0.440 1.00 0.00 27 SER A CA 9
ATOM 11450 C C . SER A 1 27 ? 13.661 -2.779 -1.037 1.00 0.00 27 SER A C 9
ATOM 11451 O O . SER A 1 27 ? 12.689 -2.058 -0.930 1.00 0.00 27 SER A O 9
ATOM 11459 N N . VAL A 1 28 ? 13.591 -3.924 -1.660 1.00 0.00 28 VAL A N 9
ATOM 11460 C CA . VAL A 1 28 ? 12.302 -4.380 -2.263 1.00 0.00 28 VAL A CA 9
ATOM 11461 C C . VAL A 1 28 ? 11.753 -5.537 -1.428 1.00 0.00 28 VAL A C 9
ATOM 11462 O O . VAL A 1 28 ? 12.491 -6.278 -0.809 1.00 0.00 28 VAL A O 9
ATOM 11475 N N . TRP A 1 29 ? 10.459 -5.691 -1.401 1.00 0.00 29 TRP A N 9
ATOM 11476 C CA . TRP A 1 29 ? 9.858 -6.795 -0.599 1.00 0.00 29 TRP A CA 9
ATOM 11477 C C . TRP A 1 29 ? 8.545 -7.251 -1.239 1.00 0.00 29 TRP A C 9
ATOM 11478 O O . TRP A 1 29 ? 7.681 -6.454 -1.552 1.00 0.00 29 TRP A O 9
ATOM 11499 N N . LYS A 1 30 ? 8.389 -8.537 -1.426 1.00 0.00 30 LYS A N 9
ATOM 11500 C CA . LYS A 1 30 ? 7.134 -9.067 -2.033 1.00 0.00 30 LYS A CA 9
ATOM 11501 C C . LYS A 1 30 ? 6.371 -9.865 -0.976 1.00 0.00 30 LYS A C 9
ATOM 11502 O O . LYS A 1 30 ? 6.944 -10.349 -0.021 1.00 0.00 30 LYS A O 9
ATOM 11521 N N . THR A 1 31 ? 5.080 -9.999 -1.131 1.00 0.00 31 THR A N 9
ATOM 11522 C CA . THR A 1 31 ? 4.277 -10.759 -0.128 1.00 0.00 31 THR A CA 9
ATOM 11523 C C . THR A 1 31 ? 3.483 -11.859 -0.833 1.00 0.00 31 THR A C 9
ATOM 11524 O O . THR A 1 31 ? 2.334 -11.678 -1.189 1.00 0.00 31 THR A O 9
ATOM 11535 N N . LYS A 1 32 ? 4.084 -13.001 -1.032 1.00 0.00 32 LYS A N 9
ATOM 11536 C CA . LYS A 1 32 ? 3.365 -14.117 -1.711 1.00 0.00 32 LYS A CA 9
ATOM 11537 C C . LYS A 1 32 ? 2.619 -13.581 -2.933 1.00 0.00 32 LYS A C 9
ATOM 11538 O O . LYS A 1 32 ? 3.200 -13.352 -3.976 1.00 0.00 32 LYS A O 9
ATOM 11557 N N . ASP A 1 33 ? 1.334 -13.382 -2.813 1.00 0.00 33 ASP A N 9
ATOM 11558 C CA . ASP A 1 33 ? 0.542 -12.861 -3.965 1.00 0.00 33 ASP A CA 9
ATOM 11559 C C . ASP A 1 33 ? -0.467 -11.822 -3.471 1.00 0.00 33 ASP A C 9
ATOM 11560 O O . ASP A 1 33 ? -1.211 -11.252 -4.243 1.00 0.00 33 ASP A O 9
ATOM 11569 N N . CYS A 1 34 ? -0.501 -11.567 -2.191 1.00 0.00 34 CYS A N 9
ATOM 11570 C CA . CYS A 1 34 ? -1.465 -10.561 -1.664 1.00 0.00 34 CYS A CA 9
ATOM 11571 C C . CYS A 1 34 ? -1.005 -9.162 -2.071 1.00 0.00 34 CYS A C 9
ATOM 11572 O O . CYS A 1 34 ? -1.783 -8.350 -2.525 1.00 0.00 34 CYS A O 9
ATOM 11579 N N . GLU A 1 35 ? 0.257 -8.878 -1.914 1.00 0.00 35 GLU A N 9
ATOM 11580 C CA . GLU A 1 35 ? 0.772 -7.531 -2.292 1.00 0.00 35 GLU A CA 9
ATOM 11581 C C . GLU A 1 35 ? 2.210 -7.653 -2.801 1.00 0.00 35 GLU A C 9
ATOM 11582 O O . GLU A 1 35 ? 2.906 -8.603 -2.504 1.00 0.00 35 GLU A O 9
ATOM 11594 N N . GLU A 1 36 ? 2.660 -6.695 -3.565 1.00 0.00 36 GLU A N 9
ATOM 11595 C CA . GLU A 1 36 ? 4.055 -6.745 -4.093 1.00 0.00 36 GLU A CA 9
ATOM 11596 C C . GLU A 1 36 ? 4.582 -5.318 -4.248 1.00 0.00 36 GLU A C 9
ATOM 11597 O O . GLU A 1 36 ? 4.272 -4.636 -5.205 1.00 0.00 36 GLU A O 9
ATOM 11609 N N . CYS A 1 37 ? 5.371 -4.857 -3.310 1.00 0.00 37 CYS A N 9
ATOM 11610 C CA . CYS A 1 37 ? 5.912 -3.468 -3.398 1.00 0.00 37 CYS A CA 9
ATOM 11611 C C . CYS A 1 37 ? 7.433 -3.509 -3.546 1.00 0.00 37 CYS A C 9
ATOM 11612 O O . CYS A 1 37 ? 8.122 -4.198 -2.820 1.00 0.00 37 CYS A O 9
ATOM 11619 N N . THR A 1 38 ? 7.957 -2.769 -4.488 1.00 0.00 38 THR A N 9
ATOM 11620 C CA . THR A 1 38 ? 9.433 -2.747 -4.701 1.00 0.00 38 THR A CA 9
ATOM 11621 C C . THR A 1 38 ? 9.928 -1.299 -4.681 1.00 0.00 38 THR A C 9
ATOM 11622 O O . THR A 1 38 ? 9.174 -0.373 -4.911 1.00 0.00 38 THR A O 9
ATOM 11633 N N . CYS A 1 39 ? 11.190 -1.098 -4.407 1.00 0.00 39 CYS A N 9
ATOM 11634 C CA . CYS A 1 39 ? 11.743 0.289 -4.370 1.00 0.00 39 CYS A CA 9
ATOM 11635 C C . CYS A 1 39 ? 12.673 0.494 -5.567 1.00 0.00 39 CYS A C 9
ATOM 11636 O O . CYS A 1 39 ? 13.843 0.168 -5.523 1.00 0.00 39 CYS A O 9
ATOM 11643 N N . GLY A 1 40 ? 12.162 1.032 -6.640 1.00 0.00 40 GLY A N 9
ATOM 11644 C CA . GLY A 1 40 ? 13.017 1.259 -7.839 1.00 0.00 40 GLY A CA 9
ATOM 11645 C C . GLY A 1 40 ? 13.938 2.452 -7.589 1.00 0.00 40 GLY A C 9
ATOM 11646 O O . GLY A 1 40 ? 13.501 3.514 -7.190 1.00 0.00 40 GLY A O 9
ATOM 11650 N N . GLN A 1 41 ? 15.213 2.291 -7.820 1.00 0.00 41 GLN A N 9
ATOM 11651 C CA . GLN A 1 41 ? 16.158 3.419 -7.595 1.00 0.00 41 GLN A CA 9
ATOM 11652 C C . GLN A 1 41 ? 15.673 4.651 -8.360 1.00 0.00 41 GLN A C 9
ATOM 11653 O O . GLN A 1 41 ? 16.223 5.727 -8.235 1.00 0.00 41 GLN A O 9
ATOM 11667 N N . ASP A 1 42 ? 14.642 4.502 -9.151 1.00 0.00 42 ASP A N 9
ATOM 11668 C CA . ASP A 1 42 ? 14.110 5.661 -9.928 1.00 0.00 42 ASP A CA 9
ATOM 11669 C C . ASP A 1 42 ? 12.623 5.837 -9.616 1.00 0.00 42 ASP A C 9
ATOM 11670 O O . ASP A 1 42 ? 12.065 6.904 -9.786 1.00 0.00 42 ASP A O 9
ATOM 11679 N N . ALA A 1 43 ? 11.974 4.800 -9.161 1.00 0.00 43 ALA A N 9
ATOM 11680 C CA . ALA A 1 43 ? 10.523 4.910 -8.841 1.00 0.00 43 ALA A CA 9
ATOM 11681 C C . ALA A 1 43 ? 10.116 3.775 -7.900 1.00 0.00 43 ALA A C 9
ATOM 11682 O O . ALA A 1 43 ? 10.910 2.919 -7.564 1.00 0.00 43 ALA A O 9
ATOM 11689 N N . ILE A 1 44 ? 8.878 3.759 -7.479 1.00 0.00 44 ILE A N 9
ATOM 11690 C CA . ILE A 1 44 ? 8.402 2.680 -6.564 1.00 0.00 44 ILE A CA 9
ATOM 11691 C C . ILE A 1 44 ? 7.205 1.975 -7.204 1.00 0.00 44 ILE A C 9
ATOM 11692 O O . ILE A 1 44 ? 6.258 2.605 -7.630 1.00 0.00 44 ILE A O 9
ATOM 11708 N N . SER A 1 45 ? 7.241 0.670 -7.279 1.00 0.00 45 SER A N 9
ATOM 11709 C CA . SER A 1 45 ? 6.106 -0.081 -7.894 1.00 0.00 45 SER A CA 9
ATOM 11710 C C . SER A 1 45 ? 5.350 -0.842 -6.805 1.00 0.00 45 SER A C 9
ATOM 11711 O O . SER A 1 45 ? 5.942 -1.429 -5.922 1.00 0.00 45 SER A O 9
ATOM 11719 N N . CYS A 1 46 ? 4.046 -0.837 -6.861 1.00 0.00 46 CYS A N 9
ATOM 11720 C CA . CYS A 1 46 ? 3.248 -1.560 -5.829 1.00 0.00 46 CYS A CA 9
ATOM 11721 C C . CYS A 1 46 ? 2.022 -2.196 -6.487 1.00 0.00 46 CYS A C 9
ATOM 11722 O O . CYS A 1 46 ? 1.253 -1.535 -7.159 1.00 0.00 46 CYS A O 9
ATOM 11729 N N . CYS A 1 47 ? 1.834 -3.475 -6.295 1.00 0.00 47 CYS A N 9
ATOM 11730 C CA . CYS A 1 47 ? 0.660 -4.167 -6.904 1.00 0.00 47 CYS A CA 9
ATOM 11731 C C . CYS A 1 47 ? -0.283 -4.640 -5.794 1.00 0.00 47 CYS A C 9
ATOM 11732 O O . CYS A 1 47 ? 0.126 -4.858 -4.670 1.00 0.00 47 CYS A O 9
ATOM 11739 N N . ASN A 1 48 ? -1.541 -4.799 -6.103 1.00 0.00 48 ASN A N 9
ATOM 11740 C CA . ASN A 1 48 ? -2.518 -5.257 -5.072 1.00 0.00 48 ASN A CA 9
ATOM 11741 C C . ASN A 1 48 ? -3.504 -6.239 -5.709 1.00 0.00 48 ASN A C 9
ATOM 11742 O O . ASN A 1 48 ? -4.166 -5.925 -6.678 1.00 0.00 48 ASN A O 9
ATOM 11753 N N . THR A 1 49 ? -3.603 -7.428 -5.174 1.00 0.00 49 THR A N 9
ATOM 11754 C CA . THR A 1 49 ? -4.542 -8.437 -5.748 1.00 0.00 49 THR A CA 9
ATOM 11755 C C . THR A 1 49 ? -5.752 -8.606 -4.823 1.00 0.00 49 THR A C 9
ATOM 11756 O O . THR A 1 49 ? -6.749 -9.193 -5.195 1.00 0.00 49 THR A O 9
ATOM 11767 N N . ALA A 1 50 ? -5.674 -8.104 -3.622 1.00 0.00 50 ALA A N 9
ATOM 11768 C CA . ALA A 1 50 ? -6.821 -8.246 -2.679 1.00 0.00 50 ALA A CA 9
ATOM 11769 C C . ALA A 1 50 ? -8.006 -7.414 -3.176 1.00 0.00 50 ALA A C 9
ATOM 11770 O O . ALA A 1 50 ? -7.850 -6.493 -3.952 1.00 0.00 50 ALA A O 9
ATOM 11777 N N . ALA A 1 51 ? -9.192 -7.732 -2.729 1.00 0.00 51 ALA A N 9
ATOM 11778 C CA . ALA A 1 51 ? -10.391 -6.962 -3.169 1.00 0.00 51 ALA A CA 9
ATOM 11779 C C . ALA A 1 51 ? -10.122 -5.466 -3.017 1.00 0.00 51 ALA A C 9
ATOM 11780 O O . ALA A 1 51 ? -9.084 -5.060 -2.538 1.00 0.00 51 ALA A O 9
ATOM 11787 N N . ILE A 1 52 ? -11.051 -4.646 -3.424 1.00 0.00 52 ILE A N 9
ATOM 11788 C CA . ILE A 1 52 ? -10.859 -3.169 -3.309 1.00 0.00 52 ILE A CA 9
ATOM 11789 C C . ILE A 1 52 ? -12.096 -2.548 -2.635 1.00 0.00 52 ILE A C 9
ATOM 11790 O O . ILE A 1 52 ? -13.214 -2.848 -3.008 1.00 0.00 52 ILE A O 9
ATOM 11806 N N . PRO A 1 53 ? -11.913 -1.689 -1.652 1.00 0.00 53 PRO A N 9
ATOM 11807 C CA . PRO A 1 53 ? -13.073 -1.054 -0.964 1.00 0.00 53 PRO A CA 9
ATOM 11808 C C . PRO A 1 53 ? -13.986 -0.299 -1.936 1.00 0.00 53 PRO A C 9
ATOM 11809 O O . PRO A 1 53 ? -13.554 0.584 -2.650 1.00 0.00 53 PRO A O 9
ATOM 11820 N N . THR A 1 54 ? -15.245 -0.644 -1.965 1.00 0.00 54 THR A N 9
ATOM 11821 C CA . THR A 1 54 ? -16.199 0.043 -2.886 1.00 0.00 54 THR A CA 9
ATOM 11822 C C . THR A 1 54 ? -17.243 0.799 -2.062 1.00 0.00 54 THR A C 9
ATOM 11823 O O . THR A 1 54 ? -17.307 0.669 -0.856 1.00 0.00 54 THR A O 9
ATOM 11834 N N . GLY A 1 55 ? -18.060 1.589 -2.702 1.00 0.00 55 GLY A N 9
ATOM 11835 C CA . GLY A 1 55 ? -19.096 2.354 -1.950 1.00 0.00 55 GLY A CA 9
ATOM 11836 C C . GLY A 1 55 ? -18.421 3.448 -1.122 1.00 0.00 55 GLY A C 9
ATOM 11837 O O . GLY A 1 55 ? -18.995 4.487 -0.861 1.00 0.00 55 GLY A O 9
ATOM 11841 N N . TYR A 1 56 ? -17.203 3.224 -0.709 1.00 0.00 56 TYR A N 9
ATOM 11842 C CA . TYR A 1 56 ? -16.486 4.249 0.100 1.00 0.00 56 TYR A CA 9
ATOM 11843 C C . TYR A 1 56 ? -16.639 5.621 -0.565 1.00 0.00 56 TYR A C 9
ATOM 11844 O O . TYR A 1 56 ? -16.199 5.835 -1.677 1.00 0.00 56 TYR A O 9
ATOM 11862 N N . ASP A 1 57 ? -17.259 6.550 0.109 1.00 0.00 57 ASP A N 9
ATOM 11863 C CA . ASP A 1 57 ? -17.439 7.906 -0.484 1.00 0.00 57 ASP A CA 9
ATOM 11864 C C . ASP A 1 57 ? -16.086 8.619 -0.538 1.00 0.00 57 ASP A C 9
ATOM 11865 O O . ASP A 1 57 ? -15.514 8.962 0.477 1.00 0.00 57 ASP A O 9
ATOM 11874 N N . THR A 1 58 ? -15.571 8.843 -1.716 1.00 0.00 58 THR A N 9
ATOM 11875 C CA . THR A 1 58 ? -14.256 9.533 -1.834 1.00 0.00 58 THR A CA 9
ATOM 11876 C C . THR A 1 58 ? -14.336 10.907 -1.165 1.00 0.00 58 THR A C 9
ATOM 11877 O O . THR A 1 58 ? -14.526 11.914 -1.817 1.00 0.00 58 THR A O 9
ATOM 11888 N N . ASN A 1 59 ? -14.190 10.956 0.132 1.00 0.00 59 ASN A N 9
ATOM 11889 C CA . ASN A 1 59 ? -14.257 12.264 0.844 1.00 0.00 59 ASN A CA 9
ATOM 11890 C C . ASN A 1 59 ? -12.844 12.822 1.024 1.00 0.00 59 ASN A C 9
ATOM 11891 O O . ASN A 1 59 ? -12.538 13.914 0.588 1.00 0.00 59 ASN A O 9
ATOM 11902 N N . LYS A 1 60 ? -11.980 12.082 1.664 1.00 0.00 60 LYS A N 9
ATOM 11903 C CA . LYS A 1 60 ? -10.588 12.575 1.870 1.00 0.00 60 LYS A CA 9
ATOM 11904 C C . LYS A 1 60 ? -9.730 11.452 2.462 1.00 0.00 60 LYS A C 9
ATOM 11905 O O . LYS A 1 60 ? -9.098 11.616 3.487 1.00 0.00 60 LYS A O 9
ATOM 11924 N N . CYS A 1 61 ? -9.702 10.312 1.824 1.00 0.00 61 CYS A N 9
ATOM 11925 C CA . CYS A 1 61 ? -8.884 9.180 2.350 1.00 0.00 61 CYS A CA 9
ATOM 11926 C C . CYS A 1 61 ? -8.315 8.376 1.179 1.00 0.00 61 CYS A C 9
ATOM 11927 O O . CYS A 1 61 ? -8.636 8.618 0.032 1.00 0.00 61 CYS A O 9
ATOM 11934 N N . GLN A 1 62 ? -7.473 7.419 1.464 1.00 0.00 62 GLN A N 9
ATOM 11935 C CA . GLN A 1 62 ? -6.877 6.587 0.378 1.00 0.00 62 GLN A CA 9
ATOM 11936 C C . GLN A 1 62 ? -7.011 5.109 0.750 1.00 0.00 62 GLN A C 9
ATOM 11937 O O . GLN A 1 62 ? -7.379 4.772 1.858 1.00 0.00 62 GLN A O 9
ATOM 11951 N N . LYS A 1 63 ? -6.719 4.224 -0.165 1.00 0.00 63 LYS A N 9
ATOM 11952 C CA . LYS A 1 63 ? -6.832 2.767 0.131 1.00 0.00 63 LYS A CA 9
ATOM 11953 C C . LYS A 1 63 ? -5.434 2.153 0.214 1.00 0.00 63 LYS A C 9
ATOM 11954 O O . LYS A 1 63 ? -4.532 2.532 -0.507 1.00 0.00 63 LYS A O 9
ATOM 11973 N N . ILE A 1 64 ? -5.249 1.208 1.095 1.00 0.00 64 ILE A N 9
ATOM 11974 C CA . ILE A 1 64 ? -3.911 0.561 1.238 1.00 0.00 64 ILE A CA 9
ATOM 11975 C C . ILE A 1 64 ? -4.104 -0.936 1.501 1.00 0.00 64 ILE A C 9
ATOM 11976 O O . ILE A 1 64 ? -4.850 -1.331 2.375 1.00 0.00 64 ILE A O 9
ATOM 11992 N N . LEU A 1 65 ? -3.436 -1.771 0.756 1.00 0.00 65 LEU A N 9
ATOM 11993 C CA . LEU A 1 65 ? -3.579 -3.237 0.969 1.00 0.00 65 LEU A CA 9
ATOM 11994 C C . LEU A 1 65 ? -2.537 -3.694 1.991 1.00 0.00 65 LEU A C 9
ATOM 11995 O O . LEU A 1 65 ? -1.364 -3.798 1.693 1.00 0.00 65 LEU A O 9
ATOM 12011 N N . ASN A 1 66 ? -2.957 -3.967 3.196 1.00 0.00 66 ASN A N 9
ATOM 12012 C CA . ASN A 1 66 ? -1.992 -4.416 4.237 1.00 0.00 66 ASN A CA 9
ATOM 12013 C C . ASN A 1 66 ? -1.687 -5.898 4.033 1.00 0.00 66 ASN A C 9
ATOM 12014 O O . ASN A 1 66 ? -2.576 -6.724 3.970 1.00 0.00 66 ASN A O 9
ATOM 12025 N N . LYS A 1 67 ? -0.435 -6.239 3.920 1.00 0.00 67 LYS A N 9
ATOM 12026 C CA . LYS A 1 67 ? -0.065 -7.666 3.708 1.00 0.00 67 LYS A CA 9
ATOM 12027 C C . LYS A 1 67 ? -0.047 -8.404 5.048 1.00 0.00 67 LYS A C 9
ATOM 12028 O O . LYS A 1 67 ? 0.266 -9.576 5.113 1.00 0.00 67 LYS A O 9
ATOM 12047 N N . LYS A 1 68 ? -0.379 -7.735 6.117 1.00 0.00 68 LYS A N 9
ATOM 12048 C CA . LYS A 1 68 ? -0.377 -8.414 7.440 1.00 0.00 68 LYS A CA 9
ATOM 12049 C C . LYS A 1 68 ? -1.323 -9.612 7.382 1.00 0.00 68 LYS A C 9
ATOM 12050 O O . LYS A 1 68 ? -0.951 -10.727 7.688 1.00 0.00 68 LYS A O 9
ATOM 12069 N N . THR A 1 69 ? -2.545 -9.383 6.986 1.00 0.00 69 THR A N 9
ATOM 12070 C CA . THR A 1 69 ? -3.534 -10.496 6.894 1.00 0.00 69 THR A CA 9
ATOM 12071 C C . THR A 1 69 ? -4.215 -10.450 5.526 1.00 0.00 69 THR A C 9
ATOM 12072 O O . THR A 1 69 ? -5.346 -10.865 5.371 1.00 0.00 69 THR A O 9
ATOM 12083 N N . CYS A 1 70 ? -3.536 -9.944 4.534 1.00 0.00 70 CYS A N 9
ATOM 12084 C CA . CYS A 1 70 ? -4.145 -9.865 3.175 1.00 0.00 70 CYS A CA 9
ATOM 12085 C C . CYS A 1 70 ? -5.521 -9.204 3.278 1.00 0.00 70 CYS A C 9
ATOM 12086 O O . CYS A 1 70 ? -6.542 -9.851 3.159 1.00 0.00 70 CYS A O 9
ATOM 12093 N N . THR A 1 71 ? -5.556 -7.918 3.502 1.00 0.00 71 THR A N 9
ATOM 12094 C CA . THR A 1 71 ? -6.868 -7.215 3.618 1.00 0.00 71 THR A CA 9
ATOM 12095 C C . THR A 1 71 ? -6.717 -5.767 3.148 1.00 0.00 71 THR A C 9
ATOM 12096 O O . THR A 1 71 ? -5.623 -5.272 2.974 1.00 0.00 71 THR A O 9
ATOM 12107 N N . TYR A 1 72 ? -7.812 -5.083 2.938 1.00 0.00 72 TYR A N 9
ATOM 12108 C CA . TYR A 1 72 ? -7.736 -3.666 2.473 1.00 0.00 72 TYR A CA 9
ATOM 12109 C C . TYR A 1 72 ? -8.169 -2.732 3.606 1.00 0.00 72 TYR A C 9
ATOM 12110 O O . TYR A 1 72 ? -9.092 -3.017 4.343 1.00 0.00 72 TYR A O 9
ATOM 12128 N N . THR A 1 73 ? -7.506 -1.615 3.742 1.00 0.00 73 THR A N 9
ATOM 12129 C CA . THR A 1 73 ? -7.869 -0.649 4.819 1.00 0.00 73 THR A CA 9
ATOM 12130 C C . THR A 1 73 ? -7.836 0.768 4.245 1.00 0.00 73 THR A C 9
ATOM 12131 O O . THR A 1 73 ? -7.126 1.047 3.300 1.00 0.00 73 THR A O 9
ATOM 12142 N N . VAL A 1 74 ? -8.601 1.663 4.808 1.00 0.00 74 VAL A N 9
ATOM 12143 C CA . VAL A 1 74 ? -8.620 3.065 4.297 1.00 0.00 74 VAL A CA 9
ATOM 12144 C C . VAL A 1 74 ? -7.947 3.985 5.318 1.00 0.00 74 VAL A C 9
ATOM 12145 O O . VAL A 1 74 ? -8.385 4.099 6.445 1.00 0.00 74 VAL A O 9
ATOM 12158 N N . VAL A 1 75 ? -6.887 4.646 4.929 1.00 0.00 75 VAL A N 9
ATOM 12159 C CA . VAL A 1 75 ? -6.182 5.563 5.871 1.00 0.00 75 VAL A CA 9
ATOM 12160 C C . VAL A 1 75 ? -6.426 7.008 5.440 1.00 0.00 75 VAL A C 9
ATOM 12161 O O . VAL A 1 75 ? -6.936 7.266 4.367 1.00 0.00 75 VAL A O 9
ATOM 12174 N N . GLU A 1 76 ? -6.070 7.953 6.267 1.00 0.00 76 GLU A N 9
ATOM 12175 C CA . GLU A 1 76 ? -6.284 9.387 5.912 1.00 0.00 76 GLU A CA 9
ATOM 12176 C C . GLU A 1 76 ? -4.935 10.051 5.633 1.00 0.00 76 GLU A C 9
ATOM 12177 O O . GLU A 1 76 ? -3.973 9.852 6.348 1.00 0.00 76 GLU A O 9
ATOM 12189 N N . LYS A 1 77 ? -4.856 10.835 4.594 1.00 0.00 77 LYS A N 9
ATOM 12190 C CA . LYS A 1 77 ? -3.571 11.510 4.263 1.00 0.00 77 LYS A CA 9
ATOM 12191 C C . LYS A 1 77 ? -3.197 12.487 5.380 1.00 0.00 77 LYS A C 9
ATOM 12192 O O . LYS A 1 77 ? -2.105 13.020 5.408 1.00 0.00 77 LYS A O 9
ATOM 12211 N N . LYS A 1 78 ? -4.095 12.729 6.300 1.00 0.00 78 LYS A N 9
ATOM 12212 C CA . LYS A 1 78 ? -3.796 13.677 7.416 1.00 0.00 78 LYS A CA 9
ATOM 12213 C C . LYS A 1 78 ? -3.826 12.929 8.751 1.00 0.00 78 LYS A C 9
ATOM 12214 O O . LYS A 1 78 ? -3.714 13.522 9.805 1.00 0.00 78 LYS A O 9
ATOM 12233 N N . ASP A 1 79 ? -3.980 11.632 8.720 1.00 0.00 79 ASP A N 9
ATOM 12234 C CA . ASP A 1 79 ? -4.017 10.861 9.996 1.00 0.00 79 ASP A CA 9
ATOM 12235 C C . ASP A 1 79 ? -3.654 9.395 9.729 1.00 0.00 79 ASP A C 9
ATOM 12236 O O . ASP A 1 79 ? -4.484 8.514 9.840 1.00 0.00 79 ASP A O 9
ATOM 12245 N N . PRO A 1 80 ? -2.419 9.135 9.381 1.00 0.00 80 PRO A N 9
ATOM 12246 C CA . PRO A 1 80 ? -1.966 7.743 9.103 1.00 0.00 80 PRO A CA 9
ATOM 12247 C C . PRO A 1 80 ? -2.034 6.847 10.347 1.00 0.00 80 PRO A C 9
ATOM 12248 O O . PRO A 1 80 ? -1.276 5.907 10.485 1.00 0.00 80 PRO A O 9
ATOM 12259 N N . GLY A 1 81 ? -2.930 7.136 11.255 1.00 0.00 81 GLY A N 9
ATOM 12260 C CA . GLY A 1 81 ? -3.043 6.306 12.494 1.00 0.00 81 GLY A CA 9
ATOM 12261 C C . GLY A 1 81 ? -4.484 5.822 12.663 1.00 0.00 81 GLY A C 9
ATOM 12262 O O . GLY A 1 81 ? -4.738 4.820 13.303 1.00 0.00 81 GLY A O 9
ATOM 12266 N N . LYS A 1 82 ? -5.430 6.525 12.097 1.00 0.00 82 LYS A N 9
ATOM 12267 C CA . LYS A 1 82 ? -6.858 6.108 12.226 1.00 0.00 82 LYS A CA 9
ATOM 12268 C C . LYS A 1 82 ? -7.406 5.730 10.848 1.00 0.00 82 LYS A C 9
ATOM 12269 O O . LYS A 1 82 ? -6.971 6.241 9.835 1.00 0.00 82 LYS A O 9
ATOM 12288 N N . THR A 1 83 ? -8.359 4.839 10.803 1.00 0.00 83 THR A N 9
ATOM 12289 C CA . THR A 1 83 ? -8.936 4.428 9.492 1.00 0.00 83 THR A CA 9
ATOM 12290 C C . THR A 1 83 ? -10.042 5.406 9.092 1.00 0.00 83 THR A C 9
ATOM 12291 O O . THR A 1 83 ? -10.625 6.073 9.924 1.00 0.00 83 THR A O 9
ATOM 12302 N N . CYS A 1 84 ? -10.337 5.497 7.824 1.00 0.00 84 CYS A N 9
ATOM 12303 C CA . CYS A 1 84 ? -11.406 6.431 7.367 1.00 0.00 84 CYS A CA 9
ATOM 12304 C C . CYS A 1 84 ? -12.750 5.695 7.358 1.00 0.00 84 CYS A C 9
ATOM 12305 O O . CYS A 1 84 ? -12.901 4.651 7.962 1.00 0.00 84 CYS A O 9
ATOM 12312 N N . ASP A 1 85 ? -13.724 6.231 6.676 1.00 0.00 85 ASP A N 9
ATOM 12313 C CA . ASP A 1 85 ? -15.055 5.564 6.625 1.00 0.00 85 ASP A CA 9
ATOM 12314 C C . ASP A 1 85 ? -15.031 4.463 5.563 1.00 0.00 85 ASP A C 9
ATOM 12315 O O . ASP A 1 85 ? -14.393 4.594 4.537 1.00 0.00 85 ASP A O 9
ATOM 12324 N N . VAL A 1 86 ? -15.720 3.379 5.803 1.00 0.00 86 VAL A N 9
ATOM 12325 C CA . VAL A 1 86 ? -15.739 2.262 4.809 1.00 0.00 86 VAL A CA 9
ATOM 12326 C C . VAL A 1 86 ? -17.189 1.889 4.494 1.00 0.00 86 VAL A C 9
ATOM 12327 O O . VAL A 1 86 ? -18.108 2.305 5.170 1.00 0.00 86 VAL A O 9
ATOM 12340 N N . THR A 1 87 ? -17.398 1.105 3.468 1.00 0.00 87 THR A N 9
ATOM 12341 C CA . THR A 1 87 ? -18.786 0.700 3.101 1.00 0.00 87 THR A CA 9
ATOM 12342 C C . THR A 1 87 ? -18.813 -0.794 2.782 1.00 0.00 87 THR A C 9
ATOM 12343 O O . THR A 1 87 ? -19.640 -1.532 3.282 1.00 0.00 87 THR A O 9
ATOM 12354 N N . GLY A 1 88 ? -17.915 -1.245 1.954 1.00 0.00 88 GLY A N 9
ATOM 12355 C CA . GLY A 1 88 ? -17.887 -2.692 1.602 1.00 0.00 88 GLY A CA 9
ATOM 12356 C C . GLY A 1 88 ? -16.759 -2.955 0.602 1.00 0.00 88 GLY A C 9
ATOM 12357 O O . GLY A 1 88 ? -16.197 -2.041 0.031 1.00 0.00 88 GLY A O 9
ATOM 12361 N N . TRP A 1 89 ? -16.426 -4.201 0.386 1.00 0.00 89 TRP A N 9
ATOM 12362 C CA . TRP A 1 89 ? -15.335 -4.540 -0.576 1.00 0.00 89 TRP A CA 9
ATOM 12363 C C . TRP A 1 89 ? -15.895 -5.451 -1.672 1.00 0.00 89 TRP A C 9
ATOM 12364 O O . TRP A 1 89 ? -16.844 -6.178 -1.459 1.00 0.00 89 TRP A O 9
ATOM 12385 N N . VAL A 1 90 ? -15.314 -5.416 -2.844 1.00 0.00 90 VAL A N 9
ATOM 12386 C CA . VAL A 1 90 ? -15.811 -6.280 -3.958 1.00 0.00 90 VAL A CA 9
ATOM 12387 C C . VAL A 1 90 ? -14.678 -7.186 -4.446 1.00 0.00 90 VAL A C 9
ATOM 12388 O O . VAL A 1 90 ? -13.762 -6.747 -5.113 1.00 0.00 90 VAL A O 9
ATOM 12401 N N . LEU A 1 91 ? -14.733 -8.449 -4.118 1.00 0.00 91 LEU A N 9
ATOM 12402 C CA . LEU A 1 91 ? -13.661 -9.383 -4.564 1.00 0.00 91 LEU A CA 9
ATOM 12403 C C . LEU A 1 91 ? -13.930 -9.812 -6.009 1.00 0.00 91 LEU A C 9
ATOM 12404 O O . LEU A 1 91 ? -13.197 -9.376 -6.881 1.00 0.00 91 LEU A O 9
ATOM 12421 N N . GLN A 1 1 ? -4.435 -4.200 -11.571 1.00 0.00 1 GLN A N 10
ATOM 12422 C CA . GLN A 1 1 ? -3.450 -3.540 -12.474 1.00 0.00 1 GLN A CA 10
ATOM 12423 C C . GLN A 1 1 ? -2.361 -2.869 -11.636 1.00 0.00 1 GLN A C 10
ATOM 12424 O O . GLN A 1 1 ? -2.621 -1.954 -10.880 1.00 0.00 1 GLN A O 10
ATOM 12440 N N . CYS A 1 2 ? -1.140 -3.312 -11.765 1.00 0.00 2 CYS A N 10
ATOM 12441 C CA . CYS A 1 2 ? -0.039 -2.694 -10.975 1.00 0.00 2 CYS A CA 10
ATOM 12442 C C . CYS A 1 2 ? 0.184 -1.260 -11.454 1.00 0.00 2 CYS A C 10
ATOM 12443 O O . CYS A 1 2 ? -0.256 -0.878 -12.520 1.00 0.00 2 CYS A O 10
ATOM 12450 N N . TYR A 1 3 ? 0.859 -0.458 -10.676 1.00 0.00 3 TYR A N 10
ATOM 12451 C CA . TYR A 1 3 ? 1.101 0.954 -11.095 1.00 0.00 3 TYR A CA 10
ATOM 12452 C C . TYR A 1 3 ? 2.428 1.445 -10.511 1.00 0.00 3 TYR A C 10
ATOM 12453 O O . TYR A 1 3 ? 2.945 0.886 -9.564 1.00 0.00 3 TYR A O 10
ATOM 12471 N N . PHE A 1 4 ? 2.981 2.489 -11.073 1.00 0.00 4 PHE A N 10
ATOM 12472 C CA . PHE A 1 4 ? 4.275 3.028 -10.562 1.00 0.00 4 PHE A CA 10
ATOM 12473 C C . PHE A 1 4 ? 4.030 4.381 -9.885 1.00 0.00 4 PHE A C 10
ATOM 12474 O O . PHE A 1 4 ? 3.330 5.228 -10.405 1.00 0.00 4 PHE A O 10
ATOM 12491 N N . ILE A 1 5 ? 4.608 4.589 -8.731 1.00 0.00 5 ILE A N 10
ATOM 12492 C CA . ILE A 1 5 ? 4.422 5.884 -8.012 1.00 0.00 5 ILE A CA 10
ATOM 12493 C C . ILE A 1 5 ? 5.781 6.597 -7.908 1.00 0.00 5 ILE A C 10
ATOM 12494 O O . ILE A 1 5 ? 6.641 6.170 -7.163 1.00 0.00 5 ILE A O 10
ATOM 12510 N N . PRO A 1 6 ? 5.990 7.667 -8.644 1.00 0.00 6 PRO A N 10
ATOM 12511 C CA . PRO A 1 6 ? 7.290 8.391 -8.584 1.00 0.00 6 PRO A CA 10
ATOM 12512 C C . PRO A 1 6 ? 7.567 8.971 -7.192 1.00 0.00 6 PRO A C 10
ATOM 12513 O O . PRO A 1 6 ? 6.816 9.781 -6.686 1.00 0.00 6 PRO A O 10
ATOM 12524 N N . ASN A 1 7 ? 8.640 8.560 -6.571 1.00 0.00 7 ASN A N 10
ATOM 12525 C CA . ASN A 1 7 ? 8.964 9.086 -5.214 1.00 0.00 7 ASN A CA 10
ATOM 12526 C C . ASN A 1 7 ? 8.799 10.608 -5.205 1.00 0.00 7 ASN A C 10
ATOM 12527 O O . ASN A 1 7 ? 8.838 11.250 -6.236 1.00 0.00 7 ASN A O 10
ATOM 12538 N N . GLN A 1 8 ? 8.611 11.186 -4.049 1.00 0.00 8 GLN A N 10
ATOM 12539 C CA . GLN A 1 8 ? 8.439 12.667 -3.965 1.00 0.00 8 GLN A CA 10
ATOM 12540 C C . GLN A 1 8 ? 9.358 13.221 -2.875 1.00 0.00 8 GLN A C 10
ATOM 12541 O O . GLN A 1 8 ? 9.155 14.308 -2.373 1.00 0.00 8 GLN A O 10
ATOM 12555 N N . SER A 1 9 ? 10.366 12.480 -2.505 1.00 0.00 9 SER A N 10
ATOM 12556 C CA . SER A 1 9 ? 11.300 12.961 -1.447 1.00 0.00 9 SER A CA 10
ATOM 12557 C C . SER A 1 9 ? 12.723 12.511 -1.778 1.00 0.00 9 SER A C 10
ATOM 12558 O O . SER A 1 9 ? 12.934 11.476 -2.378 1.00 0.00 9 SER A O 10
ATOM 12566 N N . LEU A 1 10 ? 13.703 13.282 -1.387 1.00 0.00 10 LEU A N 10
ATOM 12567 C CA . LEU A 1 10 ? 15.120 12.906 -1.669 1.00 0.00 10 LEU A CA 10
ATOM 12568 C C . LEU A 1 10 ? 15.779 12.442 -0.370 1.00 0.00 10 LEU A C 10
ATOM 12569 O O . LEU A 1 10 ? 16.947 12.676 -0.135 1.00 0.00 10 LEU A O 10
ATOM 12585 N N . LYS A 1 11 ? 15.031 11.785 0.475 1.00 0.00 11 LYS A N 10
ATOM 12586 C CA . LYS A 1 11 ? 15.599 11.300 1.767 1.00 0.00 11 LYS A CA 10
ATOM 12587 C C . LYS A 1 11 ? 16.973 10.661 1.513 1.00 0.00 11 LYS A C 10
ATOM 12588 O O . LYS A 1 11 ? 17.243 10.178 0.430 1.00 0.00 11 LYS A O 10
ATOM 12607 N N . PRO A 1 12 ? 17.840 10.658 2.499 1.00 0.00 12 PRO A N 10
ATOM 12608 C CA . PRO A 1 12 ? 19.196 10.060 2.335 1.00 0.00 12 PRO A CA 10
ATOM 12609 C C . PRO A 1 12 ? 19.150 8.615 1.819 1.00 0.00 12 PRO A C 10
ATOM 12610 O O . PRO A 1 12 ? 20.050 8.167 1.136 1.00 0.00 12 PRO A O 10
ATOM 12621 N N . ASN A 1 13 ? 18.117 7.882 2.137 1.00 0.00 13 ASN A N 10
ATOM 12622 C CA . ASN A 1 13 ? 18.036 6.474 1.658 1.00 0.00 13 ASN A CA 10
ATOM 12623 C C . ASN A 1 13 ? 16.668 5.881 2.006 1.00 0.00 13 ASN A C 10
ATOM 12624 O O . ASN A 1 13 ? 16.571 4.766 2.481 1.00 0.00 13 ASN A O 10
ATOM 12635 N N . GLU A 1 14 ? 15.613 6.611 1.770 1.00 0.00 14 GLU A N 10
ATOM 12636 C CA . GLU A 1 14 ? 14.252 6.084 2.084 1.00 0.00 14 GLU A CA 10
ATOM 12637 C C . GLU A 1 14 ? 13.273 6.511 0.991 1.00 0.00 14 GLU A C 10
ATOM 12638 O O . GLU A 1 14 ? 13.608 7.264 0.099 1.00 0.00 14 GLU A O 10
ATOM 12650 N N . CYS A 1 15 ? 12.063 6.031 1.061 1.00 0.00 15 CYS A N 10
ATOM 12651 C CA . CYS A 1 15 ? 11.047 6.400 0.035 1.00 0.00 15 CYS A CA 10
ATOM 12652 C C . CYS A 1 15 ? 9.691 6.605 0.717 1.00 0.00 15 CYS A C 10
ATOM 12653 O O . CYS A 1 15 ? 9.099 5.679 1.234 1.00 0.00 15 CYS A O 10
ATOM 12660 N N . GLN A 1 16 ? 9.196 7.813 0.715 1.00 0.00 16 GLN A N 10
ATOM 12661 C CA . GLN A 1 16 ? 7.877 8.087 1.358 1.00 0.00 16 GLN A CA 10
ATOM 12662 C C . GLN A 1 16 ? 6.797 8.136 0.275 1.00 0.00 16 GLN A C 10
ATOM 12663 O O . GLN A 1 16 ? 6.972 8.754 -0.756 1.00 0.00 16 GLN A O 10
ATOM 12677 N N . ASP A 1 17 ? 5.685 7.481 0.494 1.00 0.00 17 ASP A N 10
ATOM 12678 C CA . ASP A 1 17 ? 4.599 7.482 -0.532 1.00 0.00 17 ASP A CA 10
ATOM 12679 C C . ASP A 1 17 ? 3.262 7.835 0.124 1.00 0.00 17 ASP A C 10
ATOM 12680 O O . ASP A 1 17 ? 3.161 7.957 1.328 1.00 0.00 17 ASP A O 10
ATOM 12689 N N . LEU A 1 18 ? 2.235 7.997 -0.666 1.00 0.00 18 LEU A N 10
ATOM 12690 C CA . LEU A 1 18 ? 0.896 8.340 -0.105 1.00 0.00 18 LEU A CA 10
ATOM 12691 C C . LEU A 1 18 ? 1.043 9.401 0.988 1.00 0.00 18 LEU A C 10
ATOM 12692 O O . LEU A 1 18 ? 1.823 10.324 0.870 1.00 0.00 18 LEU A O 10
ATOM 12708 N N . LYS A 1 19 ? 0.288 9.277 2.049 1.00 0.00 19 LYS A N 10
ATOM 12709 C CA . LYS A 1 19 ? 0.366 10.278 3.153 1.00 0.00 19 LYS A CA 10
ATOM 12710 C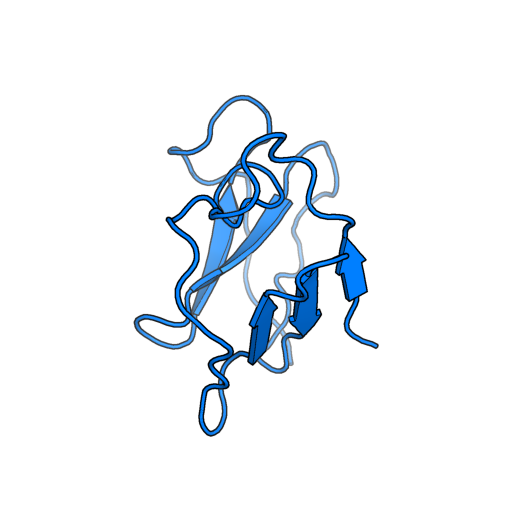 C . LYS A 1 19 ? 0.889 9.609 4.430 1.00 0.00 19 LYS A C 10
ATOM 12711 O O . LYS A 1 19 ? 1.200 10.271 5.400 1.00 0.00 19 LYS A O 10
ATOM 12730 N N . GLY A 1 20 ? 0.988 8.305 4.446 1.00 0.00 20 GLY A N 10
ATOM 12731 C CA . GLY A 1 20 ? 1.485 7.617 5.674 1.00 0.00 20 GLY A CA 10
ATOM 12732 C C . GLY A 1 20 ? 2.258 6.348 5.300 1.00 0.00 20 GLY A C 10
ATOM 12733 O O . GLY A 1 20 ? 2.131 5.327 5.946 1.00 0.00 20 GLY A O 10
ATOM 12737 N N . VAL A 1 21 ? 3.063 6.405 4.271 1.00 0.00 21 VAL A N 10
ATOM 12738 C CA . VAL A 1 21 ? 3.854 5.202 3.866 1.00 0.00 21 VAL A CA 10
ATOM 12739 C C . VAL A 1 21 ? 5.346 5.495 4.048 1.00 0.00 21 VAL A C 10
ATOM 12740 O O . VAL A 1 21 ? 5.776 6.629 3.978 1.00 0.00 21 VAL A O 10
ATOM 12753 N N . SER A 1 22 ? 6.138 4.484 4.280 1.00 0.00 22 SER A N 10
ATOM 12754 C CA . SER A 1 22 ? 7.599 4.715 4.466 1.00 0.00 22 SER A CA 10
ATOM 12755 C C . SER A 1 22 ? 8.343 3.377 4.430 1.00 0.00 22 SER A C 10
ATOM 12756 O O . SER A 1 22 ? 8.024 2.459 5.159 1.00 0.00 22 SER A O 10
ATOM 12764 N N . HIS A 1 23 ? 9.335 3.264 3.588 1.00 0.00 23 HIS A N 10
ATOM 12765 C CA . HIS A 1 23 ? 10.106 1.991 3.505 1.00 0.00 23 HIS A CA 10
ATOM 12766 C C . HIS A 1 23 ? 11.547 2.304 3.073 1.00 0.00 23 HIS A C 10
ATOM 12767 O O . HIS A 1 23 ? 11.797 3.307 2.436 1.00 0.00 23 HIS A O 10
ATOM 12781 N N . PRO A 1 24 ? 12.491 1.455 3.410 1.00 0.00 24 PRO A N 10
ATOM 12782 C CA . PRO A 1 24 ? 13.911 1.688 3.023 1.00 0.00 24 PRO A CA 10
ATOM 12783 C C . PRO A 1 24 ? 14.080 1.862 1.508 1.00 0.00 24 PRO A C 10
ATOM 12784 O O . PRO A 1 24 ? 13.557 1.095 0.725 1.00 0.00 24 PRO A O 10
ATOM 12795 N N . LEU A 1 25 ? 14.807 2.863 1.091 1.00 0.00 25 LEU A N 10
ATOM 12796 C CA . LEU A 1 25 ? 15.005 3.079 -0.369 1.00 0.00 25 LEU A CA 10
ATOM 12797 C C . LEU A 1 25 ? 15.690 1.854 -0.978 1.00 0.00 25 LEU A C 10
ATOM 12798 O O . LEU A 1 25 ? 16.443 1.161 -0.323 1.00 0.00 25 LEU A O 10
ATOM 12814 N N . ASN A 1 26 ? 15.438 1.584 -2.230 1.00 0.00 26 ASN A N 10
ATOM 12815 C CA . ASN A 1 26 ? 16.078 0.409 -2.883 1.00 0.00 26 ASN A CA 10
ATOM 12816 C C . ASN A 1 26 ? 15.828 -0.846 -2.043 1.00 0.00 26 ASN A C 10
ATOM 12817 O O . ASN A 1 26 ? 16.718 -1.358 -1.395 1.00 0.00 26 ASN A O 10
ATOM 12828 N N . SER A 1 27 ? 14.623 -1.346 -2.053 1.00 0.00 27 SER A N 10
ATOM 12829 C CA . SER A 1 27 ? 14.319 -2.569 -1.258 1.00 0.00 27 SER A CA 10
ATOM 12830 C C . SER A 1 27 ? 13.068 -3.246 -1.825 1.00 0.00 27 SER A C 10
ATOM 12831 O O . SER A 1 27 ? 12.063 -2.610 -2.072 1.00 0.00 27 SER A O 10
ATOM 12839 N N . VAL A 1 28 ? 13.129 -4.534 -2.036 1.00 0.00 28 VAL A N 10
ATOM 12840 C CA . VAL A 1 28 ? 11.957 -5.267 -2.592 1.00 0.00 28 VAL A CA 10
ATOM 12841 C C . VAL A 1 28 ? 11.355 -6.163 -1.505 1.00 0.00 28 VAL A C 10
ATOM 12842 O O . VAL A 1 28 ? 12.062 -6.841 -0.786 1.00 0.00 28 VAL A O 10
ATOM 12855 N N . TRP A 1 29 ? 10.054 -6.177 -1.380 1.00 0.00 29 TRP A N 10
ATOM 12856 C CA . TRP A 1 29 ? 9.414 -7.036 -0.342 1.00 0.00 29 TRP A CA 10
ATOM 12857 C C . TRP A 1 29 ? 8.040 -7.500 -0.832 1.00 0.00 29 TRP A C 10
ATOM 12858 O O . TRP A 1 29 ? 7.253 -6.722 -1.338 1.00 0.00 29 TRP A O 10
ATOM 12879 N N . LYS A 1 30 ? 7.749 -8.767 -0.685 1.00 0.00 30 LYS A N 10
ATOM 12880 C CA . LYS A 1 30 ? 6.430 -9.305 -1.138 1.00 0.00 30 LYS A CA 10
ATOM 12881 C C . LYS A 1 30 ? 5.692 -9.907 0.060 1.00 0.00 30 LYS A C 10
ATOM 12882 O O . LYS A 1 30 ? 6.220 -9.986 1.152 1.00 0.00 30 LYS A O 10
ATOM 12901 N N . THR A 1 31 ? 4.473 -10.330 -0.136 1.00 0.00 31 THR A N 10
ATOM 12902 C CA . THR A 1 31 ? 3.700 -10.926 0.994 1.00 0.00 31 THR A CA 10
ATOM 12903 C C . THR A 1 31 ? 2.757 -12.007 0.461 1.00 0.00 31 THR A C 10
ATOM 12904 O O . THR A 1 31 ? 1.686 -11.721 -0.034 1.00 0.00 31 THR A O 10
ATOM 12915 N N . LYS A 1 32 ? 3.148 -13.250 0.563 1.00 0.00 32 LYS A N 10
ATOM 12916 C CA . LYS A 1 32 ? 2.275 -14.353 0.068 1.00 0.00 32 LYS A CA 10
ATOM 12917 C C . LYS A 1 32 ? 1.709 -13.985 -1.306 1.00 0.00 32 LYS A C 10
ATOM 12918 O O . LYS A 1 32 ? 0.596 -14.339 -1.643 1.00 0.00 32 LYS A O 10
ATOM 12937 N N . ASP A 1 33 ? 2.466 -13.279 -2.099 1.00 0.00 33 ASP A N 10
ATOM 12938 C CA . ASP A 1 33 ? 1.976 -12.888 -3.451 1.00 0.00 33 ASP A CA 10
ATOM 12939 C C . ASP A 1 33 ? 0.737 -11.997 -3.319 1.00 0.00 33 ASP A C 10
ATOM 12940 O O . ASP A 1 33 ? 0.245 -11.459 -4.291 1.00 0.00 33 ASP A O 10
ATOM 12949 N N . CYS A 1 34 ? 0.230 -11.83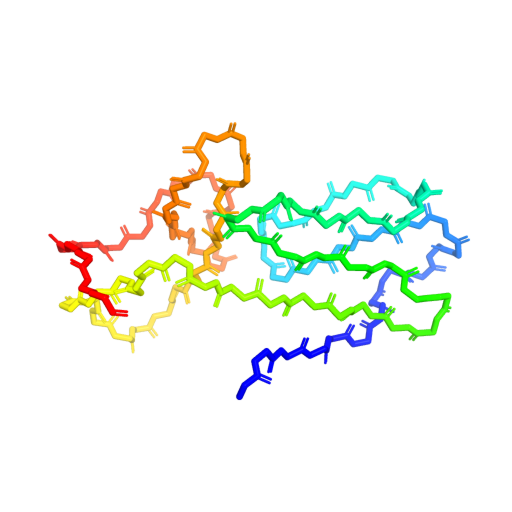1 -2.127 1.00 0.00 34 CYS A N 10
ATOM 12950 C CA . CYS A 1 34 ? -0.974 -10.969 -1.949 1.00 0.00 34 CYS A CA 10
ATOM 12951 C C . CYS A 1 34 ? -0.665 -9.562 -2.461 1.00 0.00 34 CYS A C 10
ATOM 12952 O O . CYS A 1 34 ? -1.532 -8.858 -2.937 1.00 0.00 34 CYS A O 10
ATOM 12959 N N . GLU A 1 35 ? 0.570 -9.150 -2.367 1.00 0.00 35 GLU A N 10
ATOM 12960 C CA . GLU A 1 35 ? 0.943 -7.791 -2.848 1.00 0.00 35 GLU A CA 10
ATOM 12961 C C . GLU A 1 35 ? 2.452 -7.744 -3.101 1.00 0.00 35 GLU A C 10
ATOM 12962 O O . GLU A 1 35 ? 3.221 -8.417 -2.443 1.00 0.00 35 GLU A O 10
ATOM 12974 N N . GLU A 1 36 ? 2.882 -6.951 -4.048 1.00 0.00 36 GLU A N 10
ATOM 12975 C CA . GLU A 1 36 ? 4.343 -6.855 -4.347 1.00 0.00 36 GLU A CA 10
ATOM 12976 C C . GLU A 1 36 ? 4.752 -5.382 -4.398 1.00 0.00 36 GLU A C 10
ATOM 12977 O O . GLU A 1 36 ? 4.543 -4.705 -5.384 1.00 0.00 36 GLU A O 10
ATOM 12989 N N . CYS A 1 37 ? 5.331 -4.882 -3.336 1.00 0.00 37 CYS A N 10
ATOM 12990 C CA . CYS A 1 37 ? 5.753 -3.452 -3.309 1.00 0.00 37 CYS A CA 10
ATOM 12991 C C . CYS A 1 37 ? 7.280 -3.363 -3.313 1.00 0.00 37 CYS A C 10
ATOM 12992 O O . CYS A 1 37 ? 7.966 -4.192 -2.749 1.00 0.00 37 CYS A O 10
ATOM 12999 N N . THR A 1 38 ? 7.813 -2.358 -3.952 1.00 0.00 38 THR A N 10
ATOM 13000 C CA . THR A 1 38 ? 9.293 -2.196 -4.007 1.00 0.00 38 THR A CA 10
ATOM 13001 C C . THR A 1 38 ? 9.634 -0.708 -4.100 1.00 0.00 38 THR A C 10
ATOM 13002 O O . THR A 1 38 ? 8.850 0.086 -4.582 1.00 0.00 38 THR A O 10
ATOM 13013 N N . CYS A 1 39 ? 10.797 -0.319 -3.644 1.00 0.00 39 CYS A N 10
ATOM 13014 C CA . CYS A 1 39 ? 11.188 1.121 -3.712 1.00 0.00 39 CYS A CA 10
ATOM 13015 C C . CYS A 1 39 ? 12.299 1.294 -4.751 1.00 0.00 39 CYS A C 10
ATOM 13016 O O . CYS A 1 39 ? 13.457 1.046 -4.484 1.00 0.00 39 CYS A O 10
ATOM 13023 N N . GLY A 1 40 ? 11.951 1.717 -5.936 1.00 0.00 40 GLY A N 10
ATOM 13024 C CA . GLY A 1 40 ? 12.984 1.905 -6.995 1.00 0.00 40 GLY A CA 10
ATOM 13025 C C . GLY A 1 40 ? 13.898 3.070 -6.616 1.00 0.00 40 GLY A C 10
ATOM 13026 O O . GLY A 1 40 ? 13.553 3.905 -5.804 1.00 0.00 40 GLY A O 10
ATOM 13030 N N . GLN A 1 41 ? 15.064 3.133 -7.198 1.00 0.00 41 GLN A N 10
ATOM 13031 C CA . GLN A 1 41 ? 16.000 4.243 -6.871 1.00 0.00 41 GLN A CA 10
ATOM 13032 C C . GLN A 1 41 ? 15.317 5.583 -7.140 1.00 0.00 41 GLN A C 10
ATOM 13033 O O . GLN A 1 41 ? 15.439 6.519 -6.375 1.00 0.00 41 GLN A O 10
ATOM 13047 N N . ASP A 1 42 ? 14.602 5.683 -8.229 1.00 0.00 42 ASP A N 10
ATOM 13048 C CA . ASP A 1 42 ? 13.911 6.963 -8.563 1.00 0.00 42 ASP A CA 10
ATOM 13049 C C . ASP A 1 42 ? 12.429 6.696 -8.828 1.00 0.00 42 ASP A C 10
ATOM 13050 O O . ASP A 1 42 ? 11.738 7.508 -9.411 1.00 0.00 42 ASP A O 10
ATOM 13059 N N . ALA A 1 43 ? 11.931 5.566 -8.404 1.00 0.00 43 ALA A N 10
ATOM 13060 C CA . ALA A 1 43 ? 10.490 5.260 -8.634 1.00 0.00 43 ALA A CA 10
ATOM 13061 C C . ALA A 1 43 ? 10.034 4.175 -7.657 1.00 0.00 43 ALA A C 10
ATOM 13062 O O . ALA A 1 43 ? 10.829 3.584 -6.956 1.00 0.00 43 ALA A O 10
ATOM 13069 N N . ILE A 1 44 ? 8.755 3.914 -7.609 1.00 0.00 44 ILE A N 10
ATOM 13070 C CA . ILE A 1 44 ? 8.232 2.870 -6.682 1.00 0.00 44 ILE A CA 10
ATOM 13071 C C . ILE A 1 44 ? 7.193 2.023 -7.416 1.00 0.00 44 ILE A C 10
ATOM 13072 O O . ILE A 1 44 ? 6.252 2.537 -7.984 1.00 0.00 44 ILE A O 10
ATOM 13088 N N . SER A 1 45 ? 7.356 0.726 -7.411 1.00 0.00 45 SER A N 10
ATOM 13089 C CA . SER A 1 45 ? 6.378 -0.158 -8.110 1.00 0.00 45 SER A CA 10
ATOM 13090 C C . SER A 1 45 ? 5.585 -0.957 -7.074 1.00 0.00 45 SER A C 10
ATOM 13091 O O . SER A 1 45 ? 6.146 -1.589 -6.202 1.00 0.00 45 SER A O 10
ATOM 13099 N N . CYS A 1 46 ? 4.283 -0.932 -7.163 1.00 0.00 46 CYS A N 10
ATOM 13100 C CA . CYS A 1 46 ? 3.450 -1.691 -6.186 1.00 0.00 46 CYS A CA 10
ATOM 13101 C C . CYS A 1 46 ? 2.279 -2.347 -6.919 1.00 0.00 46 CYS A C 10
ATOM 13102 O O . CYS A 1 46 ? 1.589 -1.718 -7.698 1.00 0.00 46 CYS A O 10
ATOM 13109 N N . CYS A 1 47 ? 2.053 -3.610 -6.672 1.00 0.00 47 CYS A N 10
ATOM 13110 C CA . CYS A 1 47 ? 0.928 -4.324 -7.346 1.00 0.00 47 CYS A CA 10
ATOM 13111 C C . CYS A 1 47 ? 0.034 -4.970 -6.285 1.00 0.00 47 CYS A C 10
ATOM 13112 O O . CYS A 1 47 ? 0.485 -5.759 -5.479 1.00 0.00 47 CYS A O 10
ATOM 13119 N N . ASN A 1 48 ? -1.230 -4.638 -6.278 1.00 0.00 48 ASN A N 10
ATOM 13120 C CA . ASN A 1 48 ? -2.160 -5.226 -5.267 1.00 0.00 48 ASN A CA 10
ATOM 13121 C C . ASN A 1 48 ? -3.121 -6.196 -5.960 1.00 0.00 48 ASN A C 10
ATOM 13122 O O . ASN A 1 48 ? -3.577 -5.953 -7.059 1.00 0.00 48 ASN A O 10
ATOM 13133 N N . THR A 1 49 ? -3.428 -7.297 -5.323 1.00 0.00 49 THR A N 10
ATOM 13134 C CA . THR A 1 49 ? -4.358 -8.290 -5.940 1.00 0.00 49 THR A CA 10
ATOM 13135 C C . THR A 1 49 ? -5.431 -8.694 -4.924 1.00 0.00 49 THR A C 10
ATOM 13136 O O . THR A 1 49 ? -6.160 -9.644 -5.123 1.00 0.00 49 THR A O 10
ATOM 13147 N N . ALA A 1 50 ? -5.536 -7.977 -3.837 1.00 0.00 50 ALA A N 10
ATOM 13148 C CA . ALA A 1 50 ? -6.565 -8.319 -2.812 1.00 0.00 50 ALA A CA 10
ATOM 13149 C C . ALA A 1 50 ? -7.858 -7.555 -3.113 1.00 0.00 50 ALA A C 10
ATOM 13150 O O . ALA A 1 50 ? -7.888 -6.675 -3.950 1.00 0.00 50 ALA A O 10
ATOM 13157 N N . ALA A 1 51 ? -8.926 -7.884 -2.436 1.00 0.00 51 ALA A N 10
ATOM 13158 C CA . ALA A 1 51 ? -10.215 -7.175 -2.685 1.00 0.00 51 ALA A CA 10
ATOM 13159 C C . ALA A 1 51 ? -10.017 -5.671 -2.492 1.00 0.00 51 ALA A C 10
ATOM 13160 O O . ALA A 1 51 ? -9.149 -5.240 -1.761 1.00 0.00 51 ALA A O 10
ATOM 13167 N N . ILE A 1 52 ? -10.820 -4.868 -3.142 1.00 0.00 52 ILE A N 10
ATOM 13168 C CA . ILE A 1 52 ? -10.686 -3.387 -2.997 1.00 0.00 52 ILE A CA 10
ATOM 13169 C C . ILE A 1 52 ? -11.897 -2.844 -2.217 1.00 0.00 52 ILE A C 10
ATOM 13170 O O . ILE A 1 52 ? -13.024 -3.169 -2.533 1.00 0.00 52 ILE A O 10
ATOM 13186 N N . PRO A 1 53 ? -11.685 -2.023 -1.207 1.00 0.00 53 PRO A N 10
ATOM 13187 C CA . PRO A 1 53 ? -12.824 -1.466 -0.423 1.00 0.00 53 PRO A CA 10
ATOM 13188 C C . PRO A 1 53 ? -13.788 -0.647 -1.293 1.00 0.00 53 PRO A C 10
ATOM 13189 O O . PRO A 1 53 ? -13.379 0.222 -2.038 1.00 0.00 53 PRO A O 10
ATOM 13200 N N . THR A 1 54 ? -15.064 -0.917 -1.203 1.00 0.00 54 THR A N 10
ATOM 13201 C CA . THR A 1 54 ? -16.053 -0.153 -2.022 1.00 0.00 54 THR A CA 10
ATOM 13202 C C . THR A 1 54 ? -17.340 0.036 -1.217 1.00 0.00 54 THR A C 10
ATOM 13203 O O . THR A 1 54 ? -17.388 -0.229 -0.032 1.00 0.00 54 THR A O 10
ATOM 13214 N N . GLY A 1 55 ? -18.385 0.489 -1.853 1.00 0.00 55 GLY A N 10
ATOM 13215 C CA . GLY A 1 55 ? -19.670 0.693 -1.127 1.00 0.00 55 GLY A CA 10
ATOM 13216 C C . GLY A 1 55 ? -19.539 1.883 -0.176 1.00 0.00 55 GLY A C 10
ATOM 13217 O O . GLY A 1 55 ? -20.517 2.402 0.323 1.00 0.00 55 GLY A O 10
ATOM 13221 N N . TYR A 1 56 ? -18.335 2.321 0.082 1.00 0.00 56 TYR A N 10
ATOM 13222 C CA . TYR A 1 56 ? -18.147 3.477 1.003 1.00 0.00 56 TYR A CA 10
ATOM 13223 C C . TYR A 1 56 ? -18.157 4.781 0.199 1.00 0.00 56 TYR A C 10
ATOM 13224 O O . TYR A 1 56 ? -17.637 4.849 -0.897 1.00 0.00 56 TYR A O 10
ATOM 13242 N N . ASP A 1 57 ? -18.749 5.814 0.733 1.00 0.00 57 ASP A N 10
ATOM 13243 C CA . ASP A 1 57 ? -18.792 7.110 -0.003 1.00 0.00 57 ASP A CA 10
ATOM 13244 C C . ASP A 1 57 ? -17.374 7.660 -0.154 1.00 0.00 57 ASP A C 10
ATOM 13245 O O . ASP A 1 57 ? -16.676 7.882 0.817 1.00 0.00 57 ASP A O 10
ATOM 13254 N N . THR A 1 58 ? -16.939 7.886 -1.364 1.00 0.00 58 THR A N 10
ATOM 13255 C CA . THR A 1 58 ? -15.565 8.424 -1.573 1.00 0.00 58 THR A CA 10
ATOM 13256 C C . THR A 1 58 ? -15.561 9.928 -1.300 1.00 0.00 58 THR A C 10
ATOM 13257 O O . THR A 1 58 ? -15.736 10.731 -2.194 1.00 0.00 58 THR A O 10
ATOM 13268 N N . ASN A 1 59 ? -15.364 10.316 -0.070 1.00 0.00 59 ASN A N 10
ATOM 13269 C CA . ASN A 1 59 ? -15.349 11.769 0.261 1.00 0.00 59 ASN A CA 10
ATOM 13270 C C . ASN A 1 59 ? -13.947 12.333 0.019 1.00 0.00 59 ASN A C 10
ATOM 13271 O O . ASN A 1 59 ? -13.777 13.330 -0.654 1.00 0.00 59 ASN A O 10
ATOM 13282 N N . LYS A 1 60 ? -12.943 11.704 0.564 1.00 0.00 60 LYS A N 10
ATOM 13283 C CA . LYS A 1 60 ? -11.551 12.202 0.369 1.00 0.00 60 LYS A CA 10
ATOM 13284 C C . LYS A 1 60 ? -10.577 11.282 1.108 1.00 0.00 60 LYS A C 10
ATOM 13285 O O . LYS A 1 60 ? -10.004 11.650 2.115 1.00 0.00 60 LYS A O 10
ATOM 13304 N N . CYS A 1 61 ? -10.386 10.084 0.622 1.00 0.00 61 CYS A N 10
ATOM 13305 C CA . CYS A 1 61 ? -9.453 9.143 1.306 1.00 0.00 61 CYS A CA 10
ATOM 13306 C C . CYS A 1 61 ? -8.766 8.250 0.270 1.00 0.00 61 CYS A C 10
ATOM 13307 O O . CYS A 1 61 ? -9.052 8.313 -0.909 1.00 0.00 61 CYS A O 10
ATOM 13314 N N . GLN A 1 62 ? -7.859 7.421 0.712 1.00 0.00 62 GLN A N 10
ATOM 13315 C CA . GLN A 1 62 ? -7.137 6.513 -0.229 1.00 0.00 62 GLN A CA 10
ATOM 13316 C C . GLN A 1 62 ? -7.223 5.077 0.289 1.00 0.00 62 GLN A C 10
ATOM 13317 O O . GLN A 1 62 ? -7.574 4.841 1.429 1.00 0.00 62 GLN A O 10
ATOM 13331 N N . LYS A 1 63 ? -6.907 4.116 -0.539 1.00 0.00 63 LYS A N 10
ATOM 13332 C CA . LYS A 1 63 ? -6.972 2.690 -0.098 1.00 0.00 63 LYS A CA 10
ATOM 13333 C C . LYS A 1 63 ? -5.555 2.124 0.018 1.00 0.00 63 LYS A C 10
ATOM 13334 O O . LYS A 1 63 ? -4.795 2.132 -0.930 1.00 0.00 63 LYS A O 10
ATOM 13353 N N . ILE A 1 64 ? -5.199 1.631 1.175 1.00 0.00 64 ILE A N 10
ATOM 13354 C CA . ILE A 1 64 ? -3.832 1.060 1.364 1.00 0.00 64 ILE A CA 10
ATOM 13355 C C . ILE A 1 64 ? -3.944 -0.451 1.590 1.00 0.00 64 ILE A C 10
ATOM 13356 O O . ILE A 1 64 ? -4.982 -0.957 1.969 1.00 0.00 64 ILE A O 10
ATOM 13372 N N . LEU A 1 65 ? -2.877 -1.171 1.359 1.00 0.00 65 LEU A N 10
ATOM 13373 C CA . LEU A 1 65 ? -2.903 -2.649 1.556 1.00 0.00 65 LEU A CA 10
ATOM 13374 C C . LEU A 1 65 ? -1.881 -3.033 2.628 1.00 0.00 65 LEU A C 10
ATOM 13375 O O . LEU A 1 65 ? -0.694 -2.830 2.469 1.00 0.00 65 LEU A O 10
ATOM 13391 N N . ASN A 1 66 ? -2.333 -3.590 3.719 1.00 0.00 66 ASN A N 10
ATOM 13392 C CA . ASN A 1 66 ? -1.388 -3.991 4.797 1.00 0.00 66 ASN A CA 10
ATOM 13393 C C . ASN A 1 66 ? -0.731 -5.320 4.415 1.00 0.00 66 ASN A C 10
ATOM 13394 O O . ASN A 1 66 ? -1.320 -6.376 4.545 1.00 0.00 66 ASN A O 10
ATOM 13405 N N . LYS A 1 67 ? 0.482 -5.273 3.937 1.00 0.00 67 LYS A N 10
ATOM 13406 C CA . LYS A 1 67 ? 1.174 -6.530 3.541 1.00 0.00 67 LYS A CA 10
ATOM 13407 C C . LYS A 1 67 ? 1.470 -7.369 4.785 1.00 0.00 67 LYS A C 10
ATOM 13408 O O . LYS A 1 67 ? 2.006 -8.455 4.700 1.00 0.00 67 LYS A O 10
ATOM 13427 N N . LYS A 1 68 ? 1.123 -6.875 5.943 1.00 0.00 68 LYS A N 10
ATOM 13428 C CA . LYS A 1 68 ? 1.383 -7.649 7.187 1.00 0.00 68 LYS A CA 10
ATOM 13429 C C . LYS A 1 68 ? 0.609 -8.967 7.128 1.00 0.00 68 LYS A C 10
ATOM 13430 O O . LYS A 1 68 ? 1.169 -10.035 7.278 1.00 0.00 68 LYS A O 10
ATOM 13449 N N . THR A 1 69 ? -0.676 -8.895 6.905 1.00 0.00 69 THR A N 10
ATOM 13450 C CA . THR A 1 69 ? -1.502 -10.135 6.827 1.00 0.00 69 THR A CA 10
ATOM 13451 C C . THR A 1 69 ? -2.357 -10.087 5.559 1.00 0.00 69 THR A C 10
ATOM 13452 O O . THR A 1 69 ? -3.455 -10.605 5.518 1.00 0.00 69 THR A O 10
ATOM 13463 N N . CYS A 1 70 ? -1.862 -9.462 4.524 1.00 0.00 70 CYS A N 10
ATOM 13464 C CA . CYS A 1 70 ? -2.647 -9.374 3.261 1.00 0.00 70 CYS A CA 10
ATOM 13465 C C . CYS A 1 70 ? -4.049 -8.849 3.572 1.00 0.00 70 CYS A C 10
ATOM 13466 O O . CYS A 1 70 ? -5.009 -9.593 3.600 1.00 0.00 70 CYS A O 10
ATOM 13473 N N . THR A 1 71 ? -4.171 -7.572 3.807 1.00 0.00 71 THR A N 10
ATOM 13474 C CA . THR A 1 71 ? -5.510 -6.991 4.119 1.00 0.00 71 THR A CA 10
ATOM 13475 C C . THR A 1 71 ? -5.610 -5.599 3.498 1.00 0.00 71 THR A C 10
ATOM 13476 O O . THR A 1 71 ? -4.647 -5.073 2.978 1.00 0.00 71 THR A O 10
ATOM 13487 N N . TYR A 1 72 ? -6.771 -5.000 3.540 1.00 0.00 72 TYR A N 10
ATOM 13488 C CA . TYR A 1 72 ? -6.939 -3.641 2.943 1.00 0.00 72 TYR A CA 10
ATOM 13489 C C . TYR A 1 72 ? -7.300 -2.633 4.037 1.00 0.00 72 TYR A C 10
ATOM 13490 O O . TYR A 1 72 ? -7.864 -2.977 5.057 1.00 0.00 72 TYR A O 10
ATOM 13508 N N . THR A 1 73 ? -6.979 -1.386 3.823 1.00 0.00 73 THR A N 10
ATOM 13509 C CA . THR A 1 73 ? -7.296 -0.338 4.833 1.00 0.00 73 THR A CA 10
ATOM 13510 C C . THR A 1 73 ? -7.531 0.991 4.112 1.00 0.00 73 THR A C 10
ATOM 13511 O O . THR A 1 73 ? -7.281 1.116 2.929 1.00 0.00 73 THR A O 10
ATOM 13522 N N . VAL A 1 74 ? -8.013 1.985 4.811 1.00 0.00 74 VAL A N 10
ATOM 13523 C CA . VAL A 1 74 ? -8.268 3.307 4.162 1.00 0.00 74 VAL A CA 10
ATOM 13524 C C . VAL A 1 74 ? -7.687 4.422 5.033 1.00 0.00 74 VAL A C 10
ATOM 13525 O O . VAL A 1 74 ? -7.881 4.452 6.232 1.00 0.00 74 VAL A O 10
ATOM 13538 N N . VAL A 1 75 ? -6.975 5.341 4.434 1.00 0.00 75 VAL A N 10
ATOM 13539 C CA . VAL A 1 75 ? -6.375 6.463 5.215 1.00 0.00 75 VAL A CA 10
ATOM 13540 C C . VAL A 1 75 ? -6.829 7.795 4.615 1.00 0.00 75 VAL A C 10
ATOM 13541 O O . VAL A 1 75 ? -7.452 7.833 3.572 1.00 0.00 75 VAL A O 10
ATOM 13554 N N . GLU A 1 76 ? -6.525 8.885 5.267 1.00 0.00 76 GLU A N 10
ATOM 13555 C CA . GLU A 1 76 ? -6.944 10.220 4.741 1.00 0.00 76 GLU A CA 10
ATOM 13556 C C . GLU A 1 76 ? -5.717 10.992 4.254 1.00 0.00 76 GLU A C 10
ATOM 13557 O O . GLU A 1 76 ? -4.667 10.962 4.865 1.00 0.00 76 GLU A O 10
ATOM 13569 N N . LYS A 1 77 ? -5.842 11.689 3.157 1.00 0.00 77 LYS A N 10
ATOM 13570 C CA . LYS A 1 77 ? -4.684 12.467 2.629 1.00 0.00 77 LYS A CA 10
ATOM 13571 C C . LYS A 1 77 ? -4.398 13.653 3.556 1.00 0.00 77 LYS A C 10
ATOM 13572 O O . LYS A 1 77 ? -3.388 14.315 3.432 1.00 0.00 77 LYS A O 10
ATOM 13591 N N . LYS A 1 78 ? -5.282 13.929 4.479 1.00 0.00 78 LYS A N 10
ATOM 13592 C CA . LYS A 1 78 ? -5.063 15.076 5.411 1.00 0.00 78 LYS A CA 10
ATOM 13593 C C . LYS A 1 78 ? -4.891 14.553 6.839 1.00 0.00 78 LYS A C 10
ATOM 13594 O O . LYS A 1 78 ? -4.724 15.314 7.772 1.00 0.00 78 LYS A O 10
ATOM 13613 N N . ASP A 1 79 ? -4.938 13.261 7.023 1.00 0.00 79 ASP A N 10
ATOM 13614 C CA . ASP A 1 79 ? -4.785 12.700 8.393 1.00 0.00 79 ASP A CA 10
ATOM 13615 C C . ASP A 1 79 ? -4.448 11.207 8.308 1.00 0.00 79 ASP A C 10
ATOM 13616 O O . ASP A 1 79 ? -5.301 10.364 8.509 1.00 0.00 79 ASP A O 10
ATOM 13625 N N . PRO A 1 80 ? -3.216 10.875 8.012 1.00 0.00 80 PRO A N 10
ATOM 13626 C CA . PRO A 1 80 ? -2.805 9.449 7.909 1.00 0.00 80 PRO A CA 10
ATOM 13627 C C . PRO A 1 80 ? -2.899 8.722 9.257 1.00 0.00 80 PRO A C 10
ATOM 13628 O O . PRO A 1 80 ? -2.405 7.623 9.416 1.00 0.00 80 PRO A O 10
ATOM 13639 N N . GLY A 1 81 ? -3.530 9.332 10.227 1.00 0.00 81 GLY A N 10
ATOM 13640 C CA . GLY A 1 81 ? -3.659 8.686 11.568 1.00 0.00 81 GLY A CA 10
ATOM 13641 C C . GLY A 1 81 ? -5.094 8.193 11.765 1.00 0.00 81 GLY A C 10
ATOM 13642 O O . GLY A 1 81 ? -5.352 7.318 12.567 1.00 0.00 81 GLY A O 10
ATOM 13646 N N . LYS A 1 82 ? -6.029 8.749 11.041 1.00 0.00 82 LYS A N 10
ATOM 13647 C CA . LYS A 1 82 ? -7.453 8.318 11.183 1.00 0.00 82 LYS A CA 10
ATOM 13648 C C . LYS A 1 82 ? -7.908 7.631 9.894 1.00 0.00 82 LYS A C 10
ATOM 13649 O O . LYS A 1 82 ? -7.546 8.029 8.805 1.00 0.00 82 LYS A O 10
ATOM 13668 N N . THR A 1 83 ? -8.700 6.599 10.009 1.00 0.00 83 THR A N 10
ATOM 13669 C CA . THR A 1 83 ? -9.178 5.885 8.792 1.00 0.00 83 THR A CA 10
ATOM 13670 C C . THR A 1 83 ? -10.480 6.523 8.303 1.00 0.00 83 THR A C 10
ATOM 13671 O O . THR A 1 83 ? -11.217 7.115 9.066 1.00 0.00 83 THR A O 10
ATOM 13682 N N . CYS A 1 84 ? -10.765 6.409 7.036 1.00 0.00 84 CYS A N 10
ATOM 13683 C CA . CYS A 1 84 ? -12.017 7.011 6.497 1.00 0.00 84 CYS A CA 10
ATOM 13684 C C . CYS A 1 84 ? -13.200 6.093 6.818 1.00 0.00 84 CYS A C 10
ATOM 13685 O O . CYS A 1 84 ? -13.061 5.096 7.496 1.00 0.00 84 CYS A O 10
ATOM 13692 N N . ASP A 1 85 ? -14.365 6.426 6.332 1.00 0.00 85 ASP A N 10
ATOM 13693 C CA . ASP A 1 85 ? -15.558 5.578 6.604 1.00 0.00 85 ASP A CA 10
ATOM 13694 C C . ASP A 1 85 ? -15.682 4.509 5.519 1.00 0.00 85 ASP A C 10
ATOM 13695 O O . ASP A 1 85 ? -15.820 4.813 4.352 1.00 0.00 85 ASP A O 10
ATOM 13704 N N . VAL A 1 86 ? -15.626 3.258 5.897 1.00 0.00 86 VAL A N 10
ATOM 13705 C CA . VAL A 1 86 ? -15.735 2.158 4.893 1.00 0.00 86 VAL A CA 10
ATOM 13706 C C . VAL A 1 86 ? -17.120 1.520 4.975 1.00 0.00 86 VAL A C 10
ATOM 13707 O O . VAL A 1 86 ? -17.893 1.793 5.871 1.00 0.00 86 VAL A O 10
ATOM 13720 N N . THR A 1 87 ? -17.432 0.668 4.039 1.00 0.00 87 THR A N 10
ATOM 13721 C CA . THR A 1 87 ? -18.761 -0.006 4.038 1.00 0.00 87 THR A CA 10
ATOM 13722 C C . THR A 1 87 ? -18.571 -1.507 3.814 1.00 0.00 87 THR A C 10
ATOM 13723 O O . THR A 1 87 ? -19.234 -2.324 4.420 1.00 0.00 87 THR A O 10
ATOM 13734 N N . GLY A 1 88 ? -17.669 -1.876 2.947 1.00 0.00 88 GLY A N 10
ATOM 13735 C CA . GLY A 1 88 ? -17.440 -3.325 2.688 1.00 0.00 88 GLY A CA 10
ATOM 13736 C C . GLY A 1 88 ? -16.323 -3.498 1.656 1.00 0.00 88 GLY A C 10
ATOM 13737 O O . GLY A 1 88 ? -15.442 -2.670 1.533 1.00 0.00 88 GLY A O 10
ATOM 13741 N N . TRP A 1 89 ? -16.354 -4.573 0.914 1.00 0.00 89 TRP A N 10
ATOM 13742 C CA . TRP A 1 89 ? -15.296 -4.809 -0.111 1.00 0.00 89 TRP A CA 10
ATOM 13743 C C . TRP A 1 89 ? -15.892 -5.600 -1.280 1.00 0.00 89 TRP A C 10
ATOM 13744 O O . TRP A 1 89 ? -16.981 -6.132 -1.187 1.00 0.00 89 TRP A O 10
ATOM 13765 N N . VAL A 1 90 ? -15.189 -5.681 -2.379 1.00 0.00 90 VAL A N 10
ATOM 13766 C CA . VAL A 1 90 ? -15.717 -6.438 -3.554 1.00 0.00 90 VAL A CA 10
ATOM 13767 C C . VAL A 1 90 ? -14.597 -7.280 -4.168 1.00 0.00 90 VAL A C 10
ATOM 13768 O O . VAL A 1 90 ? -13.428 -7.042 -3.933 1.00 0.00 90 VAL A O 10
ATOM 13781 N N . LEU A 1 91 ? -14.944 -8.263 -4.954 1.00 0.00 91 LEU A N 10
ATOM 13782 C CA . LEU A 1 91 ? -13.901 -9.122 -5.587 1.00 0.00 91 LEU A CA 10
ATOM 13783 C C . LEU A 1 91 ? -14.393 -9.591 -6.959 1.00 0.00 91 LEU A C 10
ATOM 13784 O O . LEU A 1 91 ? -13.630 -9.491 -7.906 1.00 0.00 91 LEU A O 10
ATOM 13801 N N . GLN A 1 1 ? -2.470 -7.255 -12.618 1.00 0.00 1 GLN A N 11
ATOM 13802 C CA . GLN A 1 1 ? -2.578 -5.772 -12.734 1.00 0.00 1 GLN A CA 11
ATOM 13803 C C . GLN A 1 1 ? -1.581 -5.112 -11.777 1.00 0.00 1 GLN A C 11
ATOM 13804 O O . GLN A 1 1 ? -1.240 -5.658 -10.747 1.00 0.00 1 GLN A O 11
ATOM 13820 N N . CYS A 1 2 ? -1.111 -3.941 -12.112 1.00 0.00 2 CYS A N 11
ATOM 13821 C CA . CYS A 1 2 ? -0.137 -3.247 -11.223 1.00 0.00 2 CYS A CA 11
ATOM 13822 C C . CYS A 1 2 ? 0.019 -1.794 -11.675 1.00 0.00 2 CYS A C 11
ATOM 13823 O O . CYS A 1 2 ? -0.483 -1.399 -12.708 1.00 0.00 2 CYS A O 11
ATOM 13830 N N . TYR A 1 3 ? 0.711 -0.993 -10.909 1.00 0.00 3 TYR A N 11
ATOM 13831 C CA . TYR A 1 3 ? 0.897 0.435 -11.297 1.00 0.00 3 TYR A CA 11
ATOM 13832 C C . TYR A 1 3 ? 2.239 0.943 -10.760 1.00 0.00 3 TYR A C 11
ATOM 13833 O O . TYR A 1 3 ? 2.804 0.380 -9.844 1.00 0.00 3 TYR A O 11
ATOM 13851 N N . PHE A 1 4 ? 2.749 2.005 -11.330 1.00 0.00 4 PHE A N 11
ATOM 13852 C CA . PHE A 1 4 ? 4.056 2.561 -10.865 1.00 0.00 4 PHE A CA 11
ATOM 13853 C C . PHE A 1 4 ? 3.818 3.907 -10.173 1.00 0.00 4 PHE A C 11
ATOM 13854 O O . PHE A 1 4 ? 3.206 4.799 -10.726 1.00 0.00 4 PHE A O 11
ATOM 13871 N N . ILE A 1 5 ? 4.303 4.056 -8.969 1.00 0.00 5 ILE A N 11
ATOM 13872 C CA . ILE A 1 5 ? 4.116 5.341 -8.232 1.00 0.00 5 ILE A CA 11
ATOM 13873 C C . ILE A 1 5 ? 5.472 6.062 -8.131 1.00 0.00 5 ILE A C 11
ATOM 13874 O O . ILE A 1 5 ? 6.394 5.550 -7.529 1.00 0.00 5 ILE A O 11
ATOM 13890 N N . PRO A 1 6 ? 5.608 7.235 -8.714 1.00 0.00 6 PRO A N 11
ATOM 13891 C CA . PRO A 1 6 ? 6.905 7.971 -8.653 1.00 0.00 6 PRO A CA 11
ATOM 13892 C C . PRO A 1 6 ? 7.329 8.297 -7.214 1.00 0.00 6 PRO A C 11
ATOM 13893 O O . PRO A 1 6 ? 6.526 8.290 -6.302 1.00 0.00 6 PRO A O 11
ATOM 13904 N N . ASN A 1 7 ? 8.588 8.583 -7.010 1.00 0.00 7 ASN A N 11
ATOM 13905 C CA . ASN A 1 7 ? 9.069 8.909 -5.637 1.00 0.00 7 ASN A CA 11
ATOM 13906 C C . ASN A 1 7 ? 8.129 9.929 -4.994 1.00 0.00 7 ASN A C 11
ATOM 13907 O O . ASN A 1 7 ? 7.538 10.752 -5.665 1.00 0.00 7 ASN A O 11
ATOM 13918 N N . GLN A 1 8 ? 7.983 9.880 -3.696 1.00 0.00 8 GLN A N 11
ATOM 13919 C CA . GLN A 1 8 ? 7.077 10.844 -3.004 1.00 0.00 8 GLN A CA 11
ATOM 13920 C C . GLN A 1 8 ? 7.703 11.274 -1.674 1.00 0.00 8 GLN A C 11
ATOM 13921 O O . GLN A 1 8 ? 7.104 11.997 -0.903 1.00 0.00 8 GLN A O 11
ATOM 13935 N N . SER A 1 9 ? 8.899 10.835 -1.398 1.00 0.00 9 SER A N 11
ATOM 13936 C CA . SER A 1 9 ? 9.555 11.221 -0.116 1.00 0.00 9 SER A CA 11
ATOM 13937 C C . SER A 1 9 ? 10.145 12.626 -0.246 1.00 0.00 9 SER A C 11
ATOM 13938 O O . SER A 1 9 ? 10.045 13.261 -1.279 1.00 0.00 9 SER A O 11
ATOM 13946 N N . LEU A 1 10 ? 10.758 13.117 0.795 1.00 0.00 10 LEU A N 11
ATOM 13947 C CA . LEU A 1 10 ? 11.357 14.481 0.738 1.00 0.00 10 LEU A CA 11
ATOM 13948 C C . LEU A 1 10 ? 12.746 14.402 0.099 1.00 0.00 10 LEU A C 11
ATOM 13949 O O . LEU A 1 10 ? 13.234 15.358 -0.469 1.00 0.00 10 LEU A O 11
ATOM 13965 N N . LYS A 1 11 ? 13.386 13.268 0.186 1.00 0.00 11 LYS A N 11
ATOM 13966 C CA . LYS A 1 11 ? 14.743 13.125 -0.417 1.00 0.00 11 LYS A CA 11
ATOM 13967 C C . LYS A 1 11 ? 14.931 11.678 -0.894 1.00 0.00 11 LYS A C 11
ATOM 13968 O O . LYS A 1 11 ? 14.205 10.791 -0.490 1.00 0.00 11 LYS A O 11
ATOM 13987 N N . PRO A 1 12 ? 15.899 11.437 -1.746 1.00 0.00 12 PRO A N 11
ATOM 13988 C CA . PRO A 1 12 ? 16.152 10.062 -2.259 1.00 0.00 12 PRO A CA 11
ATOM 13989 C C . PRO A 1 12 ? 16.434 9.061 -1.131 1.00 0.00 12 PRO A C 11
ATOM 13990 O O . PRO A 1 12 ? 16.376 9.393 0.037 1.00 0.00 12 PRO A O 11
ATOM 14001 N N . ASN A 1 13 ? 16.742 7.839 -1.477 1.00 0.00 13 ASN A N 11
ATOM 14002 C CA . ASN A 1 13 ? 17.034 6.811 -0.438 1.00 0.00 13 ASN A CA 11
ATOM 14003 C C . ASN A 1 13 ? 15.872 6.728 0.552 1.00 0.00 13 ASN A C 11
ATOM 14004 O O . ASN A 1 13 ? 16.067 6.632 1.747 1.00 0.00 13 ASN A O 11
ATOM 14015 N N . GLU A 1 14 ? 14.662 6.762 0.065 1.00 0.00 14 GLU A N 11
ATOM 14016 C CA . GLU A 1 14 ? 13.485 6.684 0.978 1.00 0.00 14 GLU A CA 11
ATOM 14017 C C . GLU A 1 14 ? 12.356 5.903 0.306 1.00 0.00 14 GLU A C 11
ATOM 14018 O O . GLU A 1 14 ? 12.431 5.549 -0.855 1.00 0.00 14 GLU A O 11
ATOM 14030 N N . CYS A 1 15 ? 11.306 5.640 1.033 1.00 0.00 15 CYS A N 11
ATOM 14031 C CA . CYS A 1 15 ? 10.155 4.891 0.454 1.00 0.00 15 CYS A CA 11
ATOM 14032 C C . CYS A 1 15 ? 8.870 5.364 1.133 1.00 0.00 15 CYS A C 11
ATOM 14033 O O . CYS A 1 15 ? 8.256 4.645 1.896 1.00 0.00 15 CYS A O 11
ATOM 14040 N N . GLN A 1 16 ? 8.469 6.578 0.867 1.00 0.00 16 GLN A N 11
ATOM 14041 C CA . GLN A 1 16 ? 7.232 7.118 1.501 1.00 0.00 16 GLN A CA 11
ATOM 14042 C C . GLN A 1 16 ? 6.064 7.016 0.519 1.00 0.00 16 GLN A C 11
ATOM 14043 O O . GLN A 1 16 ? 5.916 7.830 -0.372 1.00 0.00 16 GLN A O 11
ATOM 14057 N N . ASP A 1 17 ? 5.227 6.028 0.679 1.00 0.00 17 ASP A N 11
ATOM 14058 C CA . ASP A 1 17 ? 4.066 5.885 -0.240 1.00 0.00 17 ASP A CA 11
ATOM 14059 C C . ASP A 1 17 ? 2.969 6.859 0.187 1.00 0.00 17 ASP A C 11
ATOM 14060 O O . ASP A 1 17 ? 2.227 6.607 1.115 1.00 0.00 17 ASP A O 11
ATOM 14069 N N . LEU A 1 18 ? 2.867 7.972 -0.480 1.00 0.00 18 LEU A N 11
ATOM 14070 C CA . LEU A 1 18 ? 1.825 8.967 -0.111 1.00 0.00 18 LEU A CA 11
ATOM 14071 C C . LEU A 1 18 ? 1.918 9.263 1.389 1.00 0.00 18 LEU A C 11
ATOM 14072 O O . LEU A 1 18 ? 2.949 9.674 1.881 1.00 0.00 18 LEU A O 11
ATOM 14088 N N . LYS A 1 19 ? 0.851 9.061 2.119 1.00 0.00 19 LYS A N 11
ATOM 14089 C CA . LYS A 1 19 ? 0.883 9.337 3.588 1.00 0.00 19 LYS A CA 11
ATOM 14090 C C . LYS A 1 19 ? 0.727 8.022 4.358 1.00 0.00 19 LYS A C 11
ATOM 14091 O O . LYS A 1 19 ? 0.803 7.989 5.570 1.00 0.00 19 LYS A O 11
ATOM 14110 N N . GLY A 1 20 ? 0.503 6.938 3.668 1.00 0.00 20 GLY A N 11
ATOM 14111 C CA . GLY A 1 20 ? 0.337 5.631 4.367 1.00 0.00 20 GLY A CA 11
ATOM 14112 C C . GLY A 1 20 ? 1.690 5.142 4.886 1.00 0.00 20 GLY A C 11
ATOM 14113 O O . GLY A 1 20 ? 1.858 4.886 6.061 1.00 0.00 20 GLY A O 11
ATOM 14117 N N . VAL A 1 21 ? 2.656 5.003 4.018 1.00 0.00 21 VAL A N 11
ATOM 14118 C CA . VAL A 1 21 ? 3.999 4.521 4.457 1.00 0.00 21 VAL A CA 11
ATOM 14119 C C . VAL A 1 21 ? 4.943 5.712 4.638 1.00 0.00 21 VAL A C 11
ATOM 14120 O O . VAL A 1 21 ? 4.711 6.784 4.117 1.00 0.00 21 VAL A O 11
ATOM 14133 N N . SER A 1 22 ? 6.005 5.532 5.377 1.00 0.00 22 SER A N 11
ATOM 14134 C CA . SER A 1 22 ? 6.964 6.652 5.595 1.00 0.00 22 SER A CA 11
ATOM 14135 C C . SER A 1 22 ? 8.217 6.121 6.296 1.00 0.00 22 SER A C 11
ATOM 14136 O O . SER A 1 22 ? 8.371 6.252 7.494 1.00 0.00 22 SER A O 11
ATOM 14144 N N . HIS A 1 23 ? 9.115 5.519 5.561 1.00 0.00 23 HIS A N 11
ATOM 14145 C CA . HIS A 1 23 ? 10.356 4.979 6.192 1.00 0.00 23 HIS A CA 11
ATOM 14146 C C . HIS A 1 23 ? 11.502 5.012 5.171 1.00 0.00 23 HIS A C 11
ATOM 14147 O O . HIS A 1 23 ? 11.271 4.994 3.978 1.00 0.00 23 HIS A O 11
ATOM 14161 N N . PRO A 1 24 ? 12.732 5.054 5.630 1.00 0.00 24 PRO A N 11
ATOM 14162 C CA . PRO A 1 24 ? 13.898 5.081 4.704 1.00 0.00 24 PRO A CA 11
ATOM 14163 C C . PRO A 1 24 ? 13.870 3.922 3.701 1.00 0.00 24 PRO A C 11
ATOM 14164 O O . PRO A 1 24 ? 13.034 3.045 3.776 1.00 0.00 24 PRO A O 11
ATOM 14175 N N . LEU A 1 25 ? 14.776 3.915 2.761 1.00 0.00 25 LEU A N 11
ATOM 14176 C CA . LEU A 1 25 ? 14.797 2.817 1.752 1.00 0.00 25 LEU A CA 11
ATOM 14177 C C . LEU A 1 25 ? 14.706 1.463 2.464 1.00 0.00 25 LEU A C 11
ATOM 14178 O O . LEU A 1 25 ? 15.704 0.874 2.831 1.00 0.00 25 LEU A O 11
ATOM 14194 N N . ASN A 1 26 ? 13.516 0.966 2.664 1.00 0.00 26 ASN A N 11
ATOM 14195 C CA . ASN A 1 26 ? 13.361 -0.345 3.350 1.00 0.00 26 ASN A CA 11
ATOM 14196 C C . ASN A 1 26 ? 13.997 -1.447 2.500 1.00 0.00 26 ASN A C 11
ATOM 14197 O O . ASN A 1 26 ? 15.142 -1.809 2.691 1.00 0.00 26 ASN A O 11
ATOM 14208 N N . SER A 1 27 ? 13.264 -1.984 1.564 1.00 0.00 27 SER A N 11
ATOM 14209 C CA . SER A 1 27 ? 13.825 -3.063 0.703 1.00 0.00 27 SER A CA 11
ATOM 14210 C C . SER A 1 27 ? 12.773 -3.489 -0.326 1.00 0.00 27 SER A C 11
ATOM 14211 O O . SER A 1 27 ? 11.763 -2.836 -0.499 1.00 0.00 27 SER A O 11
ATOM 14219 N N . VAL A 1 28 ? 13.006 -4.576 -1.012 1.00 0.00 28 VAL A N 11
ATOM 14220 C CA . VAL A 1 28 ? 12.031 -5.050 -2.032 1.00 0.00 28 VAL A CA 11
ATOM 14221 C C . VAL A 1 28 ? 11.353 -6.329 -1.530 1.00 0.00 28 VAL A C 11
ATOM 14222 O O . VAL A 1 28 ? 11.987 -7.193 -0.958 1.00 0.00 28 VAL A O 11
ATOM 14235 N N . TRP A 1 29 ? 10.071 -6.455 -1.742 1.00 0.00 29 TRP A N 11
ATOM 14236 C CA . TRP A 1 29 ? 9.353 -7.678 -1.279 1.00 0.00 29 TRP A CA 11
ATOM 14237 C C . TRP A 1 29 ? 8.208 -7.990 -2.245 1.00 0.00 29 TRP A C 11
ATOM 14238 O O . TRP A 1 29 ? 7.428 -7.126 -2.596 1.00 0.00 29 TRP A O 11
ATOM 14259 N N . LYS A 1 30 ? 8.105 -9.219 -2.684 1.00 0.00 30 LYS A N 11
ATOM 14260 C CA . LYS A 1 30 ? 7.014 -9.591 -3.634 1.00 0.00 30 LYS A CA 11
ATOM 14261 C C . LYS A 1 30 ? 6.221 -10.777 -3.078 1.00 0.00 30 LYS A C 11
ATOM 14262 O O . LYS A 1 30 ? 6.716 -11.884 -3.004 1.00 0.00 30 LYS A O 11
ATOM 14281 N N . THR A 1 31 ? 4.988 -10.557 -2.694 1.00 0.00 31 THR A N 11
ATOM 14282 C CA . THR A 1 31 ? 4.158 -11.674 -2.153 1.00 0.00 31 THR A CA 11
ATOM 14283 C C . THR A 1 31 ? 3.108 -12.067 -3.194 1.00 0.00 31 THR A C 11
ATOM 14284 O O . THR A 1 31 ? 2.063 -11.456 -3.300 1.00 0.00 31 THR A O 11
ATOM 14295 N N . LYS A 1 32 ? 3.376 -13.084 -3.966 1.00 0.00 32 LYS A N 11
ATOM 14296 C CA . LYS A 1 32 ? 2.392 -13.513 -4.999 1.00 0.00 32 LYS A CA 11
ATOM 14297 C C . LYS A 1 32 ? 1.170 -14.128 -4.313 1.00 0.00 32 LYS A C 11
ATOM 14298 O O . LYS A 1 32 ? 0.591 -15.080 -4.797 1.00 0.00 32 LYS A O 11
ATOM 14317 N N . ASP A 1 33 ? 0.777 -13.595 -3.186 1.00 0.00 33 ASP A N 11
ATOM 14318 C CA . ASP A 1 33 ? -0.404 -14.152 -2.465 1.00 0.00 33 ASP A CA 11
ATOM 14319 C C . ASP A 1 33 ? -1.288 -13.013 -1.948 1.00 0.00 33 ASP A C 11
ATOM 14320 O O . ASP A 1 33 ? -2.379 -13.239 -1.462 1.00 0.00 33 ASP A O 11
ATOM 14329 N N . CYS A 1 34 ? -0.836 -11.790 -2.045 1.00 0.00 34 CYS A N 11
ATOM 14330 C CA . CYS A 1 34 ? -1.669 -10.655 -1.553 1.00 0.00 34 CYS A CA 11
ATOM 14331 C C . CYS A 1 34 ? -1.218 -9.351 -2.216 1.00 0.00 34 CYS A C 11
ATOM 14332 O O . CYS A 1 34 ? -2.022 -8.600 -2.731 1.00 0.00 34 CYS A O 11
ATOM 14339 N N . GLU A 1 35 ? 0.054 -9.071 -2.204 1.00 0.00 35 GLU A N 11
ATOM 14340 C CA . GLU A 1 35 ? 0.537 -7.807 -2.832 1.00 0.00 35 GLU A CA 11
ATOM 14341 C C . GLU A 1 35 ? 2.032 -7.914 -3.141 1.00 0.00 35 GLU A C 11
ATOM 14342 O O . GLU A 1 35 ? 2.727 -8.767 -2.625 1.00 0.00 35 GLU A O 11
ATOM 14354 N N . GLU A 1 36 ? 2.530 -7.043 -3.975 1.00 0.00 36 GLU A N 11
ATOM 14355 C CA . GLU A 1 36 ? 3.979 -7.073 -4.320 1.00 0.00 36 GLU A CA 11
ATOM 14356 C C . GLU A 1 36 ? 4.461 -5.641 -4.560 1.00 0.00 36 GLU A C 11
ATOM 14357 O O . GLU A 1 36 ? 4.146 -5.034 -5.564 1.00 0.00 36 GLU A O 11
ATOM 14369 N N . CYS A 1 37 ? 5.214 -5.092 -3.641 1.00 0.00 37 CYS A N 11
ATOM 14370 C CA . CYS A 1 37 ? 5.705 -3.692 -3.809 1.00 0.00 37 CYS A CA 11
ATOM 14371 C C . CYS A 1 37 ? 7.232 -3.662 -3.815 1.00 0.00 37 CYS A C 11
ATOM 14372 O O . CYS A 1 37 ? 7.886 -4.386 -3.092 1.00 0.00 37 CYS A O 11
ATOM 14379 N N . THR A 1 38 ? 7.795 -2.814 -4.633 1.00 0.00 38 THR A N 11
ATOM 14380 C CA . THR A 1 38 ? 9.281 -2.702 -4.709 1.00 0.00 38 THR A CA 11
ATOM 14381 C C . THR A 1 38 ? 9.678 -1.234 -4.542 1.00 0.00 38 THR A C 11
ATOM 14382 O O . THR A 1 38 ? 8.894 -0.341 -4.798 1.00 0.00 38 THR A O 11
ATOM 14393 N N . CYS A 1 39 ? 10.886 -0.974 -4.113 1.00 0.00 39 CYS A N 11
ATOM 14394 C CA . CYS A 1 39 ? 11.330 0.441 -3.927 1.00 0.00 39 CYS A CA 11
ATOM 14395 C C . CYS A 1 39 ? 12.366 0.795 -4.997 1.00 0.00 39 CYS A C 11
ATOM 14396 O O . CYS A 1 39 ? 13.466 0.280 -5.007 1.00 0.00 39 CYS A O 11
ATOM 14403 N N . GLY A 1 40 ? 12.020 1.676 -5.898 1.00 0.00 40 GLY A N 11
ATOM 14404 C CA . GLY A 1 40 ? 12.981 2.071 -6.969 1.00 0.00 40 GLY A CA 11
ATOM 14405 C C . GLY A 1 40 ? 13.774 3.297 -6.513 1.00 0.00 40 GLY A C 11
ATOM 14406 O O . GLY A 1 40 ? 13.258 4.166 -5.836 1.00 0.00 40 GLY A O 11
ATOM 14410 N N . GLN A 1 41 ? 15.026 3.374 -6.871 1.00 0.00 41 GLN A N 11
ATOM 14411 C CA . GLN A 1 41 ? 15.849 4.542 -6.454 1.00 0.00 41 GLN A CA 11
ATOM 14412 C C . GLN A 1 41 ? 15.255 5.828 -7.035 1.00 0.00 41 GLN A C 11
ATOM 14413 O O . GLN A 1 41 ? 15.656 6.919 -6.684 1.00 0.00 41 GLN A O 11
ATOM 14427 N N . ASP A 1 42 ? 14.304 5.706 -7.924 1.00 0.00 42 ASP A N 11
ATOM 14428 C CA . ASP A 1 42 ? 13.682 6.921 -8.532 1.00 0.00 42 ASP A CA 11
ATOM 14429 C C . ASP A 1 42 ? 12.158 6.820 -8.443 1.00 0.00 42 ASP A C 11
ATOM 14430 O O . ASP A 1 42 ? 11.451 7.791 -8.624 1.00 0.00 42 ASP A O 11
ATOM 14439 N N . ALA A 1 43 ? 11.642 5.652 -8.168 1.00 0.00 43 ALA A N 11
ATOM 14440 C CA . ALA A 1 43 ? 10.162 5.499 -8.071 1.00 0.00 43 ALA A CA 11
ATOM 14441 C C . ALA A 1 43 ? 9.826 4.243 -7.267 1.00 0.00 43 ALA A C 11
ATOM 14442 O O . ALA A 1 43 ? 10.700 3.530 -6.815 1.00 0.00 43 ALA A O 11
ATOM 14449 N N . ILE A 1 44 ? 8.560 3.967 -7.090 1.00 0.00 44 ILE A N 11
ATOM 14450 C CA . ILE A 1 44 ? 8.150 2.757 -6.319 1.00 0.00 44 ILE A CA 11
ATOM 14451 C C . ILE A 1 44 ? 7.093 1.988 -7.113 1.00 0.00 44 ILE A C 11
ATOM 14452 O O . ILE A 1 44 ? 6.208 2.567 -7.712 1.00 0.00 44 ILE A O 11
ATOM 14468 N N . SER A 1 45 ? 7.176 0.683 -7.117 1.00 0.00 45 SER A N 11
ATOM 14469 C CA . SER A 1 45 ? 6.176 -0.136 -7.862 1.00 0.00 45 SER A CA 11
ATOM 14470 C C . SER A 1 45 ? 5.289 -0.870 -6.856 1.00 0.00 45 SER A C 11
ATOM 14471 O O . SER A 1 45 ? 5.735 -1.269 -5.800 1.00 0.00 45 SER A O 11
ATOM 14479 N N . CYS A 1 46 ? 4.034 -1.048 -7.170 1.00 0.00 46 CYS A N 11
ATOM 14480 C CA . CYS A 1 46 ? 3.126 -1.752 -6.221 1.00 0.00 46 CYS A CA 11
ATOM 14481 C C . CYS A 1 46 ? 2.028 -2.477 -7.005 1.00 0.00 46 CYS A C 11
ATOM 14482 O O . CYS A 1 46 ? 1.404 -1.916 -7.882 1.00 0.00 46 CYS A O 11
ATOM 14489 N N . CYS A 1 47 ? 1.787 -3.721 -6.686 1.00 0.00 47 CYS A N 11
ATOM 14490 C CA . CYS A 1 47 ? 0.727 -4.494 -7.399 1.00 0.00 47 CYS A CA 11
ATOM 14491 C C . CYS A 1 47 ? -0.205 -5.133 -6.368 1.00 0.00 47 CYS A C 11
ATOM 14492 O O . CYS A 1 47 ? 0.209 -5.942 -5.561 1.00 0.00 47 CYS A O 11
ATOM 14499 N N . ASN A 1 48 ? -1.462 -4.773 -6.384 1.00 0.00 48 ASN A N 11
ATOM 14500 C CA . ASN A 1 48 ? -2.424 -5.354 -5.401 1.00 0.00 48 ASN A CA 11
ATOM 14501 C C . ASN A 1 48 ? -3.389 -6.298 -6.120 1.00 0.00 48 ASN A C 11
ATOM 14502 O O . ASN A 1 48 ? -3.790 -6.054 -7.241 1.00 0.00 48 ASN A O 11
ATOM 14513 N N . THR A 1 49 ? -3.761 -7.376 -5.482 1.00 0.00 49 THR A N 11
ATOM 14514 C CA . THR A 1 49 ? -4.701 -8.346 -6.119 1.00 0.00 49 THR A CA 11
ATOM 14515 C C . THR A 1 49 ? -5.842 -8.671 -5.150 1.00 0.00 49 THR A C 11
ATOM 14516 O O . THR A 1 49 ? -6.842 -9.248 -5.528 1.00 0.00 49 THR A O 11
ATOM 14527 N N . ALA A 1 50 ? -5.702 -8.307 -3.903 1.00 0.00 50 ALA A N 11
ATOM 14528 C CA . ALA A 1 50 ? -6.781 -8.599 -2.918 1.00 0.00 50 ALA A CA 11
ATOM 14529 C C . ALA A 1 50 ? -7.985 -7.695 -3.194 1.00 0.00 50 ALA A C 11
ATOM 14530 O O . ALA A 1 50 ? -7.902 -6.752 -3.955 1.00 0.00 50 ALA A O 11
ATOM 14537 N N . ALA A 1 51 ? -9.104 -7.976 -2.582 1.00 0.00 51 ALA A N 11
ATOM 14538 C CA . ALA A 1 51 ? -10.315 -7.135 -2.810 1.00 0.00 51 ALA A CA 11
ATOM 14539 C C . ALA A 1 51 ? -9.954 -5.657 -2.650 1.00 0.00 51 ALA A C 11
ATOM 14540 O O . ALA A 1 51 ? -8.869 -5.316 -2.223 1.00 0.00 51 ALA A O 11
ATOM 14547 N N . ILE A 1 52 ? -10.858 -4.776 -2.992 1.00 0.00 52 ILE A N 11
ATOM 14548 C CA . ILE A 1 52 ? -10.577 -3.315 -2.865 1.00 0.00 52 ILE A CA 11
ATOM 14549 C C . ILE A 1 52 ? -11.790 -2.618 -2.227 1.00 0.00 52 ILE A C 11
ATOM 14550 O O . ILE A 1 52 ? -12.908 -2.834 -2.645 1.00 0.00 52 ILE A O 11
ATOM 14566 N N . PRO A 1 53 ? -11.589 -1.784 -1.228 1.00 0.00 53 PRO A N 11
ATOM 14567 C CA . PRO A 1 53 ? -12.731 -1.077 -0.582 1.00 0.00 53 PRO A CA 11
ATOM 14568 C C . PRO A 1 53 ? -13.527 -0.230 -1.583 1.00 0.00 53 PRO A C 11
ATOM 14569 O O . PRO A 1 53 ? -12.971 0.555 -2.327 1.00 0.00 53 PRO A O 11
ATOM 14580 N N . THR A 1 54 ? -14.826 -0.384 -1.608 1.00 0.00 54 THR A N 11
ATOM 14581 C CA . THR A 1 54 ? -15.659 0.411 -2.560 1.00 0.00 54 THR A CA 11
ATOM 14582 C C . THR A 1 54 ? -16.959 0.827 -1.870 1.00 0.00 54 THR A C 11
ATOM 14583 O O . THR A 1 54 ? -17.342 0.272 -0.860 1.00 0.00 54 THR A O 11
ATOM 14594 N N . GLY A 1 55 ? -17.643 1.800 -2.409 1.00 0.00 55 GLY A N 11
ATOM 14595 C CA . GLY A 1 55 ? -18.921 2.249 -1.787 1.00 0.00 55 GLY A CA 11
ATOM 14596 C C . GLY A 1 55 ? -18.647 3.412 -0.833 1.00 0.00 55 GLY A C 11
ATOM 14597 O O . GLY A 1 55 ? -19.501 4.242 -0.589 1.00 0.00 55 GLY A O 11
ATOM 14601 N N . TYR A 1 56 ? -17.463 3.483 -0.290 1.00 0.00 56 TYR A N 11
ATOM 14602 C CA . TYR A 1 56 ? -17.143 4.595 0.648 1.00 0.00 56 TYR A CA 11
ATOM 14603 C C . TYR A 1 56 ? -17.053 5.910 -0.133 1.00 0.00 56 TYR A C 11
ATOM 14604 O O . TYR A 1 56 ? -16.607 5.942 -1.263 1.00 0.00 56 TYR A O 11
ATOM 14622 N N . ASP A 1 57 ? -17.473 6.993 0.460 1.00 0.00 57 ASP A N 11
ATOM 14623 C CA . ASP A 1 57 ? -17.411 8.302 -0.249 1.00 0.00 57 ASP A CA 11
ATOM 14624 C C . ASP A 1 57 ? -15.960 8.616 -0.621 1.00 0.00 57 ASP A C 11
ATOM 14625 O O . ASP A 1 57 ? -15.102 8.728 0.231 1.00 0.00 57 ASP A O 11
ATOM 14634 N N . THR A 1 58 ? -15.681 8.762 -1.889 1.00 0.00 58 THR A N 11
ATOM 14635 C CA . THR A 1 58 ? -14.285 9.072 -2.314 1.00 0.00 58 THR A CA 11
ATOM 14636 C C . THR A 1 58 ? -14.072 10.586 -2.288 1.00 0.00 58 THR A C 11
ATOM 14637 O O . THR A 1 58 ? -14.022 11.232 -3.316 1.00 0.00 58 THR A O 11
ATOM 14648 N N . ASN A 1 59 ? -13.946 11.159 -1.122 1.00 0.00 59 ASN A N 11
ATOM 14649 C CA . ASN A 1 59 ? -13.737 12.633 -1.035 1.00 0.00 59 ASN A CA 11
ATOM 14650 C C . ASN A 1 59 ? -12.245 12.943 -1.169 1.00 0.00 59 ASN A C 11
ATOM 14651 O O . ASN A 1 59 ? -11.839 13.750 -1.982 1.00 0.00 59 ASN A O 11
ATOM 14662 N N . LYS A 1 60 ? -11.429 12.308 -0.377 1.00 0.00 60 LYS A N 11
ATOM 14663 C CA . LYS A 1 60 ? -9.963 12.561 -0.453 1.00 0.00 60 LYS A CA 11
ATOM 14664 C C . LYS A 1 60 ? -9.234 11.545 0.428 1.00 0.00 60 LYS A C 11
ATOM 14665 O O . LYS A 1 60 ? -8.307 11.876 1.141 1.00 0.00 60 LYS A O 11
ATOM 14684 N N . CYS A 1 61 ? -9.654 10.310 0.388 1.00 0.00 61 CYS A N 11
ATOM 14685 C CA . CYS A 1 61 ? -8.998 9.266 1.224 1.00 0.00 61 CYS A CA 11
ATOM 14686 C C . CYS A 1 61 ? -8.002 8.478 0.377 1.00 0.00 61 CYS A C 11
ATOM 14687 O O . CYS A 1 61 ? -7.840 8.722 -0.802 1.00 0.00 61 CYS A O 11
ATOM 14694 N N . GLN A 1 62 ? -7.331 7.538 0.978 1.00 0.00 62 GLN A N 11
ATOM 14695 C CA . GLN A 1 62 ? -6.333 6.723 0.230 1.00 0.00 62 GLN A CA 11
ATOM 14696 C C . GLN A 1 62 ? -6.497 5.252 0.614 1.00 0.00 62 GLN A C 11
ATOM 14697 O O . GLN A 1 62 ? -6.900 4.932 1.713 1.00 0.00 62 GLN A O 11
ATOM 14711 N N . LYS A 1 63 ? -6.185 4.357 -0.286 1.00 0.00 63 LYS A N 11
ATOM 14712 C CA . LYS A 1 63 ? -6.317 2.900 0.019 1.00 0.00 63 LYS A CA 11
ATOM 14713 C C . LYS A 1 63 ? -4.928 2.256 0.008 1.00 0.00 63 LYS A C 11
ATOM 14714 O O . LYS A 1 63 ? -4.086 2.592 -0.801 1.00 0.00 63 LYS A O 11
ATOM 14733 N N . ILE A 1 64 ? -4.682 1.335 0.901 1.00 0.00 64 ILE A N 11
ATOM 14734 C CA . ILE A 1 64 ? -3.346 0.669 0.943 1.00 0.00 64 ILE A CA 11
ATOM 14735 C C . ILE A 1 64 ? -3.531 -0.815 1.284 1.00 0.00 64 ILE A C 11
ATOM 14736 O O . ILE A 1 64 ? -4.178 -1.166 2.249 1.00 0.00 64 ILE A O 11
ATOM 14752 N N . LEU A 1 65 ? -2.967 -1.687 0.492 1.00 0.00 65 LEU A N 11
ATOM 14753 C CA . LEU A 1 65 ? -3.107 -3.148 0.760 1.00 0.00 65 LEU A CA 11
ATOM 14754 C C . LEU A 1 65 ? -1.862 -3.651 1.498 1.00 0.00 65 LEU A C 11
ATOM 14755 O O . LEU A 1 65 ? -0.829 -3.879 0.905 1.00 0.00 65 LEU A O 11
ATOM 14771 N N . ASN A 1 66 ? -1.955 -3.826 2.789 1.00 0.00 66 ASN A N 11
ATOM 14772 C CA . ASN A 1 66 ? -0.776 -4.314 3.560 1.00 0.00 66 ASN A CA 11
ATOM 14773 C C . ASN A 1 66 ? -0.656 -5.831 3.399 1.00 0.00 66 ASN A C 11
ATOM 14774 O O . ASN A 1 66 ? -1.633 -6.550 3.462 1.00 0.00 66 ASN A O 11
ATOM 14785 N N . LYS A 1 67 ? 0.535 -6.324 3.187 1.00 0.00 67 LYS A N 11
ATOM 14786 C CA . LYS A 1 67 ? 0.715 -7.794 3.015 1.00 0.00 67 LYS A CA 11
ATOM 14787 C C . LYS A 1 67 ? 1.082 -8.431 4.361 1.00 0.00 67 LYS A C 11
ATOM 14788 O O . LYS A 1 67 ? 1.181 -9.636 4.478 1.00 0.00 67 LYS A O 11
ATOM 14807 N N . LYS A 1 68 ? 1.279 -7.635 5.376 1.00 0.00 68 LYS A N 11
ATOM 14808 C CA . LYS A 1 68 ? 1.634 -8.208 6.704 1.00 0.00 68 LYS A CA 11
ATOM 14809 C C . LYS A 1 68 ? 0.569 -9.232 7.097 1.00 0.00 68 LYS A C 11
ATOM 14810 O O . LYS A 1 68 ? 0.871 -10.344 7.481 1.00 0.00 68 LYS A O 11
ATOM 14829 N N . THR A 1 69 ? -0.679 -8.862 6.990 1.00 0.00 69 THR A N 11
ATOM 14830 C CA . THR A 1 69 ? -1.782 -9.803 7.341 1.00 0.00 69 THR A CA 11
ATOM 14831 C C . THR A 1 69 ? -2.797 -9.824 6.197 1.00 0.00 69 THR A C 11
ATOM 14832 O O . THR A 1 69 ? -3.937 -10.206 6.369 1.00 0.00 69 THR A O 11
ATOM 14843 N N . CYS A 1 70 ? -2.387 -9.409 5.027 1.00 0.00 70 CYS A N 11
ATOM 14844 C CA . CYS A 1 70 ? -3.323 -9.398 3.869 1.00 0.00 70 CYS A CA 11
ATOM 14845 C C . CYS A 1 70 ? -4.606 -8.662 4.261 1.00 0.00 70 CYS A C 11
ATOM 14846 O O . CYS A 1 70 ? -5.622 -9.266 4.537 1.00 0.00 70 CYS A O 11
ATOM 14853 N N . THR A 1 71 ? -4.560 -7.357 4.291 1.00 0.00 71 THR A N 11
ATOM 14854 C CA . THR A 1 71 ? -5.771 -6.570 4.669 1.00 0.00 71 THR A CA 11
ATOM 14855 C C . THR A 1 71 ? -5.750 -5.226 3.936 1.00 0.00 71 THR A C 11
ATOM 14856 O O . THR A 1 71 ? -4.708 -4.741 3.543 1.00 0.00 71 THR A O 11
ATOM 14867 N N . TYR A 1 72 ? -6.894 -4.621 3.750 1.00 0.00 72 TYR A N 11
ATOM 14868 C CA . TYR A 1 72 ? -6.947 -3.308 3.040 1.00 0.00 72 TYR A CA 11
ATOM 14869 C C . TYR A 1 72 ? -7.289 -2.203 4.045 1.00 0.00 72 TYR A C 11
ATOM 14870 O O . TYR A 1 72 ? -8.375 -2.161 4.589 1.00 0.00 72 TYR A O 11
ATOM 14888 N N . THR A 1 73 ? -6.369 -1.306 4.291 1.00 0.00 73 THR A N 11
ATOM 14889 C CA . THR A 1 73 ? -6.633 -0.196 5.255 1.00 0.00 73 THR A CA 11
ATOM 14890 C C . THR A 1 73 ? -6.747 1.119 4.483 1.00 0.00 73 THR A C 11
ATOM 14891 O O . THR A 1 73 ? -6.036 1.348 3.526 1.00 0.00 73 THR A O 11
ATOM 14902 N N . VAL A 1 74 ? -7.642 1.982 4.887 1.00 0.00 74 VAL A N 11
ATOM 14903 C CA . VAL A 1 74 ? -7.809 3.282 4.171 1.00 0.00 74 VAL A CA 11
ATOM 14904 C C . VAL A 1 74 ? -7.306 4.427 5.052 1.00 0.00 74 VAL A C 11
ATOM 14905 O O . VAL A 1 74 ? -7.781 4.630 6.150 1.00 0.00 74 VAL A O 11
ATOM 14918 N N . VAL A 1 75 ? -6.354 5.184 4.571 1.00 0.00 75 VAL A N 11
ATOM 14919 C CA . VAL A 1 75 ? -5.821 6.328 5.371 1.00 0.00 75 VAL A CA 11
ATOM 14920 C C . VAL A 1 75 ? -6.267 7.640 4.722 1.00 0.00 75 VAL A C 11
ATOM 14921 O O . VAL A 1 75 ? -6.771 7.653 3.617 1.00 0.00 75 VAL A O 11
ATOM 14934 N N . GLU A 1 76 ? -6.084 8.742 5.399 1.00 0.00 76 GLU A N 11
ATOM 14935 C CA . GLU A 1 76 ? -6.498 10.055 4.822 1.00 0.00 76 GLU A CA 11
ATOM 14936 C C . GLU A 1 76 ? -5.252 10.864 4.463 1.00 0.00 76 GLU A C 11
ATOM 14937 O O . GLU A 1 76 ? -4.335 10.993 5.249 1.00 0.00 76 GLU A O 11
ATOM 14949 N N . LYS A 1 77 ? -5.209 11.406 3.278 1.00 0.00 77 LYS A N 11
ATOM 14950 C CA . LYS A 1 77 ? -4.020 12.203 2.866 1.00 0.00 77 LYS A CA 11
ATOM 14951 C C . LYS A 1 77 ? -3.839 13.386 3.819 1.00 0.00 77 LYS A C 11
ATOM 14952 O O . LYS A 1 77 ? -2.839 14.076 3.779 1.00 0.00 77 LYS A O 11
ATOM 14971 N N . LYS A 1 78 ? -4.801 13.632 4.672 1.00 0.00 78 LYS A N 11
ATOM 14972 C CA . LYS A 1 78 ? -4.687 14.778 5.624 1.00 0.00 78 LYS A CA 11
ATOM 14973 C C . LYS A 1 78 ? -4.620 14.256 7.063 1.00 0.00 78 LYS A C 11
ATOM 14974 O O . LYS A 1 78 ? -4.598 15.021 8.006 1.00 0.00 78 LYS A O 11
ATOM 14993 N N . ASP A 1 79 ? -4.592 12.963 7.247 1.00 0.00 79 ASP A N 11
ATOM 14994 C CA . ASP A 1 79 ? -4.531 12.416 8.633 1.00 0.00 79 ASP A CA 11
ATOM 14995 C C . ASP A 1 79 ? -3.948 10.998 8.611 1.00 0.00 79 ASP A C 11
ATOM 14996 O O . ASP A 1 79 ? -4.657 10.029 8.791 1.00 0.00 79 ASP A O 11
ATOM 15005 N N . PRO A 1 80 ? -2.662 10.874 8.395 1.00 0.00 80 PRO A N 11
ATOM 15006 C CA . PRO A 1 80 ? -2.009 9.537 8.362 1.00 0.00 80 PRO A CA 11
ATOM 15007 C C . PRO A 1 80 ? -2.096 8.813 9.712 1.00 0.00 80 PRO A C 11
ATOM 15008 O O . PRO A 1 80 ? -1.285 7.965 10.026 1.00 0.00 80 PRO A O 11
ATOM 15019 N N . GLY A 1 81 ? -3.078 9.142 10.509 1.00 0.00 81 GLY A N 11
ATOM 15020 C CA . GLY A 1 81 ? -3.229 8.478 11.839 1.00 0.00 81 GLY A CA 11
ATOM 15021 C C . GLY A 1 81 ? -4.703 8.151 12.074 1.00 0.00 81 GLY A C 11
ATOM 15022 O O . GLY A 1 81 ? -5.086 7.684 13.129 1.00 0.00 81 GLY A O 11
ATOM 15026 N N . LYS A 1 82 ? -5.534 8.392 11.094 1.00 0.00 82 LYS A N 11
ATOM 15027 C CA . LYS A 1 82 ? -6.990 8.097 11.245 1.00 0.00 82 LYS A CA 11
ATOM 15028 C C . LYS A 1 82 ? -7.495 7.400 9.981 1.00 0.00 82 LYS A C 11
ATOM 15029 O O . LYS A 1 82 ? -7.072 7.703 8.883 1.00 0.00 82 LYS A O 11
ATOM 15048 N N . THR A 1 83 ? -8.392 6.464 10.126 1.00 0.00 83 THR A N 11
ATOM 15049 C CA . THR A 1 83 ? -8.917 5.745 8.930 1.00 0.00 83 THR A CA 11
ATOM 15050 C C . THR A 1 83 ? -10.012 6.581 8.264 1.00 0.00 83 THR A C 11
ATOM 15051 O O . THR A 1 83 ? -10.675 7.375 8.902 1.00 0.00 83 THR A O 11
ATOM 15062 N N . CYS A 1 84 ? -10.208 6.406 6.985 1.00 0.00 84 CYS A N 11
ATOM 15063 C CA . CYS A 1 84 ? -11.262 7.185 6.274 1.00 0.00 84 CYS A CA 11
ATOM 15064 C C . CYS A 1 84 ? -12.574 6.401 6.296 1.00 0.00 84 CYS A C 11
ATOM 15065 O O . CYS A 1 84 ? -12.615 5.249 6.681 1.00 0.00 84 CYS A O 11
ATOM 15072 N N . ASP A 1 85 ? -13.648 7.015 5.885 1.00 0.00 85 ASP A N 11
ATOM 15073 C CA . ASP A 1 85 ? -14.958 6.307 5.881 1.00 0.00 85 ASP A CA 11
ATOM 15074 C C . ASP A 1 85 ? -14.869 5.064 4.994 1.00 0.00 85 ASP A C 11
ATOM 15075 O O . ASP A 1 85 ? -14.245 5.076 3.953 1.00 0.00 85 ASP A O 11
ATOM 15084 N N . VAL A 1 86 ? -15.492 3.989 5.404 1.00 0.00 86 VAL A N 11
ATOM 15085 C CA . VAL A 1 86 ? -15.456 2.735 4.593 1.00 0.00 86 VAL A CA 11
ATOM 15086 C C . VAL A 1 86 ? -16.881 2.202 4.433 1.00 0.00 86 VAL A C 11
ATOM 15087 O O . VAL A 1 86 ? -17.803 2.674 5.068 1.00 0.00 86 VAL A O 11
ATOM 15100 N N . THR A 1 87 ? -17.073 1.222 3.589 1.00 0.00 87 THR A N 11
ATOM 15101 C CA . THR A 1 87 ? -18.443 0.662 3.392 1.00 0.00 87 THR A CA 11
ATOM 15102 C C . THR A 1 87 ? -18.366 -0.861 3.274 1.00 0.00 87 THR A C 11
ATOM 15103 O O . THR A 1 87 ? -19.191 -1.576 3.805 1.00 0.00 87 THR A O 11
ATOM 15114 N N . GLY A 1 88 ? -17.383 -1.364 2.584 1.00 0.00 88 GLY A N 11
ATOM 15115 C CA . GLY A 1 88 ? -17.259 -2.842 2.437 1.00 0.00 88 GLY A CA 11
ATOM 15116 C C . GLY A 1 88 ? -16.035 -3.175 1.583 1.00 0.00 88 GLY A C 11
ATOM 15117 O O . GLY A 1 88 ? -15.164 -2.353 1.381 1.00 0.00 88 GLY A O 11
ATOM 15121 N N . TRP A 1 89 ? -15.965 -4.378 1.080 1.00 0.00 89 TRP A N 11
ATOM 15122 C CA . TRP A 1 89 ? -14.799 -4.773 0.238 1.00 0.00 89 TRP A CA 11
ATOM 15123 C C . TRP A 1 89 ? -15.283 -5.646 -0.921 1.00 0.00 89 TRP A C 11
ATOM 15124 O O . TRP A 1 89 ? -15.879 -6.687 -0.719 1.00 0.00 89 TRP A O 11
ATOM 15145 N N . VAL A 1 90 ? -15.034 -5.229 -2.135 1.00 0.00 90 VAL A N 11
ATOM 15146 C CA . VAL A 1 90 ? -15.479 -6.030 -3.314 1.00 0.00 90 VAL A CA 11
ATOM 15147 C C . VAL A 1 90 ? -14.259 -6.640 -4.004 1.00 0.00 90 VAL A C 11
ATOM 15148 O O . VAL A 1 90 ? -13.152 -6.153 -3.874 1.00 0.00 90 VAL A O 11
ATOM 15161 N N . LEU A 1 91 ? -14.449 -7.703 -4.736 1.00 0.00 91 LEU A N 11
ATOM 15162 C CA . LEU A 1 91 ? -13.300 -8.343 -5.431 1.00 0.00 91 LEU A CA 11
ATOM 15163 C C . LEU A 1 91 ? -12.796 -7.417 -6.541 1.00 0.00 91 LEU A C 11
ATOM 15164 O O . LEU A 1 91 ? -13.014 -6.220 -6.431 1.00 0.00 91 LEU A O 11
ATOM 15181 N N . GLN A 1 1 ? -0.515 -3.064 -15.716 1.00 0.00 1 GLN A N 12
ATOM 15182 C CA . GLN A 1 1 ? -0.419 -4.078 -14.628 1.00 0.00 1 GLN A CA 12
ATOM 15183 C C . GLN A 1 1 ? 0.268 -3.456 -13.410 1.00 0.00 1 GLN A C 12
ATOM 15184 O O . GLN A 1 1 ? 1.113 -2.593 -13.536 1.00 0.00 1 GLN A O 12
ATOM 15200 N N . CYS A 1 2 ? -0.089 -3.887 -12.231 1.00 0.00 2 CYS A N 12
ATOM 15201 C CA . CYS A 1 2 ? 0.544 -3.319 -11.008 1.00 0.00 2 CYS A CA 12
ATOM 15202 C C . CYS A 1 2 ? 0.398 -1.797 -11.020 1.00 0.00 2 CYS A C 12
ATOM 15203 O O . CYS A 1 2 ? -0.053 -1.216 -11.987 1.00 0.00 2 CYS A O 12
ATOM 15210 N N . TYR A 1 3 ? 0.777 -1.148 -9.951 1.00 0.00 3 TYR A N 12
ATOM 15211 C CA . TYR A 1 3 ? 0.662 0.340 -9.890 1.00 0.00 3 TYR A CA 12
ATOM 15212 C C . TYR A 1 3 ? 2.062 0.961 -9.854 1.00 0.00 3 TYR A C 12
ATOM 15213 O O . TYR A 1 3 ? 2.908 0.561 -9.078 1.00 0.00 3 TYR A O 12
ATOM 15231 N N . PHE A 1 4 ? 2.309 1.938 -10.689 1.00 0.00 4 PHE A N 12
ATOM 15232 C CA . PHE A 1 4 ? 3.652 2.592 -10.710 1.00 0.00 4 PHE A CA 12
ATOM 15233 C C . PHE A 1 4 ? 3.532 4.018 -10.164 1.00 0.00 4 PHE A C 12
ATOM 15234 O O . PHE A 1 4 ? 2.639 4.758 -10.528 1.00 0.00 4 PHE A O 12
ATOM 15251 N N . ILE A 1 5 ? 4.428 4.407 -9.295 1.00 0.00 5 ILE A N 12
ATOM 15252 C CA . ILE A 1 5 ? 4.375 5.785 -8.720 1.00 0.00 5 ILE A CA 12
ATOM 15253 C C . ILE A 1 5 ? 5.793 6.383 -8.713 1.00 0.00 5 ILE A C 12
ATOM 15254 O O . ILE A 1 5 ? 6.680 5.846 -8.078 1.00 0.00 5 ILE A O 12
ATOM 15270 N N . PRO A 1 6 ? 6.025 7.479 -9.405 1.00 0.00 6 PRO A N 12
ATOM 15271 C CA . PRO A 1 6 ? 7.383 8.092 -9.428 1.00 0.00 6 PRO A CA 12
ATOM 15272 C C . PRO A 1 6 ? 7.855 8.507 -8.028 1.00 0.00 6 PRO A C 12
ATOM 15273 O O . PRO A 1 6 ? 7.062 8.732 -7.136 1.00 0.00 6 PRO A O 12
ATOM 15284 N N . ASN A 1 7 ? 9.141 8.608 -7.833 1.00 0.00 7 ASN A N 12
ATOM 15285 C CA . ASN A 1 7 ? 9.662 9.006 -6.495 1.00 0.00 7 ASN A CA 12
ATOM 15286 C C . ASN A 1 7 ? 8.968 10.290 -6.039 1.00 0.00 7 ASN A C 12
ATOM 15287 O O . ASN A 1 7 ? 8.818 11.229 -6.796 1.00 0.00 7 ASN A O 12
ATOM 15298 N N . GLN A 1 8 ? 8.542 10.340 -4.806 1.00 0.00 8 GLN A N 12
ATOM 15299 C CA . GLN A 1 8 ? 7.856 11.561 -4.300 1.00 0.00 8 GLN A CA 12
ATOM 15300 C C . GLN A 1 8 ? 8.090 11.690 -2.791 1.00 0.00 8 GLN A C 12
ATOM 15301 O O . GLN A 1 8 ? 7.361 12.370 -2.096 1.00 0.00 8 GLN A O 12
ATOM 15315 N N . SER A 1 9 ? 9.101 11.042 -2.282 1.00 0.00 9 SER A N 12
ATOM 15316 C CA . SER A 1 9 ? 9.380 11.127 -0.821 1.00 0.00 9 SER A CA 12
ATOM 15317 C C . SER A 1 9 ? 9.751 12.564 -0.451 1.00 0.00 9 SER A C 12
ATOM 15318 O O . SER A 1 9 ? 9.502 13.492 -1.195 1.00 0.00 9 SER A O 12
ATOM 15326 N N . LEU A 1 10 ? 10.342 12.757 0.698 1.00 0.00 10 LEU A N 12
ATOM 15327 C CA . LEU A 1 10 ? 10.726 14.135 1.121 1.00 0.00 10 LEU A CA 12
ATOM 15328 C C . LEU A 1 10 ? 12.163 14.428 0.684 1.00 0.00 10 LEU A C 12
ATOM 15329 O O . LEU A 1 10 ? 12.525 15.562 0.440 1.00 0.00 10 LEU A O 12
ATOM 15345 N N . LYS A 1 11 ? 12.988 13.419 0.586 1.00 0.00 11 LYS A N 12
ATOM 15346 C CA . LYS A 1 11 ? 14.402 13.646 0.165 1.00 0.00 11 LYS A CA 12
ATOM 15347 C C . LYS A 1 11 ? 14.841 12.519 -0.784 1.00 0.00 11 LYS A C 12
ATOM 15348 O O . LYS A 1 11 ? 14.420 11.389 -0.635 1.00 0.00 11 LYS A O 12
ATOM 15367 N N . PRO A 1 12 ? 15.681 12.816 -1.753 1.00 0.00 12 PRO A N 12
ATOM 15368 C CA . PRO A 1 12 ? 16.156 11.775 -2.711 1.00 0.00 12 PRO A CA 12
ATOM 15369 C C . PRO A 1 12 ? 16.872 10.610 -2.009 1.00 0.00 12 PRO A C 12
ATOM 15370 O O . PRO A 1 12 ? 18.020 10.317 -2.282 1.00 0.00 12 PRO A O 12
ATOM 15381 N N . ASN A 1 13 ? 16.205 9.937 -1.111 1.00 0.00 13 ASN A N 12
ATOM 15382 C CA . ASN A 1 13 ? 16.853 8.796 -0.407 1.00 0.00 13 ASN A CA 12
ATOM 15383 C C . ASN A 1 13 ? 15.850 8.141 0.542 1.00 0.00 13 ASN A C 12
ATOM 15384 O O . ASN A 1 13 ? 16.187 7.743 1.639 1.00 0.00 13 ASN A O 12
ATOM 15395 N N . GLU A 1 14 ? 14.620 8.025 0.127 1.00 0.00 14 GLU A N 12
ATOM 15396 C CA . GLU A 1 14 ? 13.593 7.397 1.004 1.00 0.00 14 GLU A CA 12
ATOM 15397 C C . GLU A 1 14 ? 12.527 6.709 0.151 1.00 0.00 14 GLU A C 12
ATOM 15398 O O . GLU A 1 14 ? 12.469 6.875 -1.050 1.00 0.00 14 GLU A O 12
ATOM 15410 N N . CYS A 1 15 ? 11.679 5.943 0.780 1.00 0.00 15 CYS A N 12
ATOM 15411 C CA . CYS A 1 15 ? 10.595 5.234 0.037 1.00 0.00 15 CYS A CA 12
ATOM 15412 C C . CYS A 1 15 ? 9.277 5.427 0.787 1.00 0.00 15 CYS A C 12
ATOM 15413 O O . CYS A 1 15 ? 8.977 4.717 1.727 1.00 0.00 15 CYS A O 12
ATOM 15420 N N . GLN A 1 16 ? 8.491 6.392 0.386 1.00 0.00 16 GLN A N 12
ATOM 15421 C CA . GLN A 1 16 ? 7.194 6.645 1.079 1.00 0.00 16 GLN A CA 12
ATOM 15422 C C . GLN A 1 16 ? 6.050 6.607 0.064 1.00 0.00 16 GLN A C 12
ATOM 15423 O O . GLN A 1 16 ? 6.171 7.093 -1.043 1.00 0.00 16 GLN A O 12
ATOM 15437 N N . ASP A 1 17 ? 4.936 6.039 0.444 1.00 0.00 17 ASP A N 12
ATOM 15438 C CA . ASP A 1 17 ? 3.765 5.972 -0.478 1.00 0.00 17 ASP A CA 12
ATOM 15439 C C . ASP A 1 17 ? 2.541 6.512 0.257 1.00 0.00 17 ASP A C 12
ATOM 15440 O O . ASP A 1 17 ? 2.218 6.074 1.343 1.00 0.00 17 ASP A O 12
ATOM 15449 N N . LEU A 1 18 ? 1.865 7.470 -0.310 1.00 0.00 18 LEU A N 12
ATOM 15450 C CA . LEU A 1 18 ? 0.677 8.038 0.382 1.00 0.00 18 LEU A CA 12
ATOM 15451 C C . LEU A 1 18 ? 1.110 8.537 1.762 1.00 0.00 18 LEU A C 12
ATOM 15452 O O . LEU A 1 18 ? 2.224 8.987 1.944 1.00 0.00 18 LEU A O 12
ATOM 15468 N N . LYS A 1 19 ? 0.244 8.459 2.738 1.00 0.00 19 LYS A N 12
ATOM 15469 C CA . LYS A 1 19 ? 0.613 8.928 4.109 1.00 0.00 19 LYS A CA 12
ATOM 15470 C C . LYS A 1 19 ? 0.606 7.740 5.077 1.00 0.00 19 LYS A C 12
ATOM 15471 O O . LYS A 1 19 ? 0.583 7.914 6.279 1.00 0.00 19 LYS A O 12
ATOM 15490 N N . GLY A 1 20 ? 0.617 6.538 4.564 1.00 0.00 20 GLY A N 12
ATOM 15491 C CA . GLY A 1 20 ? 0.599 5.339 5.456 1.00 0.00 20 GLY A CA 12
ATOM 15492 C C . GLY A 1 20 ? 1.965 4.648 5.448 1.00 0.00 20 GLY A C 12
ATOM 15493 O O . GLY A 1 20 ? 2.421 4.149 6.456 1.00 0.00 20 GLY A O 12
ATOM 15497 N N . VAL A 1 21 ? 2.618 4.602 4.319 1.00 0.00 21 VAL A N 12
ATOM 15498 C CA . VAL A 1 21 ? 3.949 3.927 4.256 1.00 0.00 21 VAL A CA 12
ATOM 15499 C C . VAL A 1 21 ? 5.060 4.936 4.557 1.00 0.00 21 VAL A C 12
ATOM 15500 O O . VAL A 1 21 ? 4.898 6.127 4.384 1.00 0.00 21 VAL A O 12
ATOM 15513 N N . SER A 1 22 ? 6.194 4.462 5.006 1.00 0.00 22 SER A N 12
ATOM 15514 C CA . SER A 1 22 ? 7.323 5.382 5.320 1.00 0.00 22 SER A CA 12
ATOM 15515 C C . SER A 1 22 ? 8.569 4.559 5.663 1.00 0.00 22 SER A C 12
ATOM 15516 O O . SER A 1 22 ? 8.728 4.093 6.774 1.00 0.00 22 SER A O 12
ATOM 15524 N N . HIS A 1 23 ? 9.453 4.373 4.719 1.00 0.00 23 HIS A N 12
ATOM 15525 C CA . HIS A 1 23 ? 10.685 3.577 4.995 1.00 0.00 23 HIS A CA 12
ATOM 15526 C C . HIS A 1 23 ? 11.832 4.087 4.108 1.00 0.00 23 HIS A C 12
ATOM 15527 O O . HIS A 1 23 ? 11.600 4.589 3.026 1.00 0.00 23 HIS A O 12
ATOM 15541 N N . PRO A 1 24 ? 13.061 3.960 4.553 1.00 0.00 24 PRO A N 12
ATOM 15542 C CA . PRO A 1 24 ? 14.227 4.425 3.748 1.00 0.00 24 PRO A CA 12
ATOM 15543 C C . PRO A 1 24 ? 14.266 3.783 2.356 1.00 0.00 24 PRO A C 12
ATOM 15544 O O . PRO A 1 24 ? 13.663 2.755 2.119 1.00 0.00 24 PRO A O 12
ATOM 15555 N N . LEU A 1 25 ? 14.972 4.380 1.434 1.00 0.00 25 LEU A N 12
ATOM 15556 C CA . LEU A 1 25 ? 15.050 3.804 0.063 1.00 0.00 25 LEU A CA 12
ATOM 15557 C C . LEU A 1 25 ? 15.751 2.442 0.128 1.00 0.00 25 LEU A C 12
ATOM 15558 O O . LEU A 1 25 ? 15.945 1.883 1.189 1.00 0.00 25 LEU A O 12
ATOM 15574 N N . ASN A 1 26 ? 16.132 1.905 -1.000 1.00 0.00 26 ASN A N 12
ATOM 15575 C CA . ASN A 1 26 ? 16.817 0.582 -1.006 1.00 0.00 26 ASN A CA 12
ATOM 15576 C C . ASN A 1 26 ? 16.071 -0.388 -0.088 1.00 0.00 26 ASN A C 12
ATOM 15577 O O . ASN A 1 26 ? 16.452 -0.601 1.046 1.00 0.00 26 ASN A O 12
ATOM 15588 N N . SER A 1 27 ? 15.010 -0.977 -0.568 1.00 0.00 27 SER A N 12
ATOM 15589 C CA . SER A 1 27 ? 14.241 -1.931 0.279 1.00 0.00 27 SER A CA 12
ATOM 15590 C C . SER A 1 27 ? 13.112 -2.551 -0.547 1.00 0.00 27 SER A C 12
ATOM 15591 O O . SER A 1 27 ? 12.103 -1.924 -0.804 1.00 0.00 27 SER A O 12
ATOM 15599 N N . VAL A 1 28 ? 13.277 -3.777 -0.964 1.00 0.00 28 VAL A N 12
ATOM 15600 C CA . VAL A 1 28 ? 12.225 -4.449 -1.772 1.00 0.00 28 VAL A CA 12
ATOM 15601 C C . VAL A 1 28 ? 11.567 -5.543 -0.927 1.00 0.00 28 VAL A C 12
ATOM 15602 O O . VAL A 1 28 ? 12.231 -6.287 -0.233 1.00 0.00 28 VAL A O 12
ATOM 15615 N N . TRP A 1 29 ? 10.266 -5.644 -0.971 1.00 0.00 29 TRP A N 12
ATOM 15616 C CA . TRP A 1 29 ? 9.573 -6.687 -0.163 1.00 0.00 29 TRP A CA 12
ATOM 15617 C C . TRP A 1 29 ? 8.286 -7.118 -0.870 1.00 0.00 29 TRP A C 12
ATOM 15618 O O . TRP A 1 29 ? 7.566 -6.306 -1.420 1.00 0.00 29 TRP A O 12
ATOM 15639 N N . LYS A 1 30 ? 7.992 -8.390 -0.859 1.00 0.00 30 LYS A N 12
ATOM 15640 C CA . LYS A 1 30 ? 6.752 -8.883 -1.527 1.00 0.00 30 LYS A CA 12
ATOM 15641 C C . LYS A 1 30 ? 6.111 -9.971 -0.664 1.00 0.00 30 LYS A C 12
ATOM 15642 O O . LYS A 1 30 ? 6.770 -10.619 0.125 1.00 0.00 30 LYS A O 12
ATOM 15661 N N . THR A 1 31 ? 4.828 -10.172 -0.801 1.00 0.00 31 THR A N 12
ATOM 15662 C CA . THR A 1 31 ? 4.141 -11.212 0.018 1.00 0.00 31 THR A CA 12
ATOM 15663 C C . THR A 1 31 ? 4.037 -12.513 -0.780 1.00 0.00 31 THR A C 12
ATOM 15664 O O . THR A 1 31 ? 4.437 -12.587 -1.924 1.00 0.00 31 THR A O 12
ATOM 15675 N N . LYS A 1 32 ? 3.502 -13.542 -0.181 1.00 0.00 32 LYS A N 12
ATOM 15676 C CA . LYS A 1 32 ? 3.373 -14.839 -0.902 1.00 0.00 32 LYS A CA 12
ATOM 15677 C C . LYS A 1 32 ? 2.345 -14.697 -2.026 1.00 0.00 32 LYS A C 12
ATOM 15678 O O . LYS A 1 32 ? 2.484 -15.276 -3.085 1.00 0.00 32 LYS A O 12
ATOM 15697 N N . ASP A 1 33 ? 1.315 -13.928 -1.804 1.00 0.00 33 ASP A N 12
ATOM 15698 C CA . ASP A 1 33 ? 0.278 -13.749 -2.861 1.00 0.00 33 ASP A CA 12
ATOM 15699 C C . ASP A 1 33 ? -0.787 -12.764 -2.373 1.00 0.00 33 ASP A C 12
ATOM 15700 O O . ASP A 1 33 ? -1.871 -13.150 -1.985 1.00 0.00 33 ASP A O 12
ATOM 15709 N N . CYS A 1 34 ? -0.489 -11.492 -2.393 1.00 0.00 34 CYS A N 12
ATOM 15710 C CA . CYS A 1 34 ? -1.490 -10.487 -1.934 1.00 0.00 34 CYS A CA 12
ATOM 15711 C C . CYS A 1 34 ? -1.004 -9.081 -2.288 1.00 0.00 34 CYS A C 12
ATOM 15712 O O . CYS A 1 34 ? -1.787 -8.199 -2.579 1.00 0.00 34 CYS A O 12
ATOM 15719 N N . GLU A 1 35 ? 0.282 -8.863 -2.265 1.00 0.00 35 GLU A N 12
ATOM 15720 C CA . GLU A 1 35 ? 0.810 -7.511 -2.599 1.00 0.00 35 GLU A CA 12
ATOM 15721 C C . GLU A 1 35 ? 2.286 -7.614 -2.986 1.00 0.00 35 GLU A C 12
ATOM 15722 O O . GLU A 1 35 ? 2.990 -8.513 -2.568 1.00 0.00 35 GLU A O 12
ATOM 15734 N N . GLU A 1 36 ? 2.761 -6.689 -3.775 1.00 0.00 36 GLU A N 12
ATOM 15735 C CA . GLU A 1 36 ? 4.193 -6.714 -4.190 1.00 0.00 36 GLU A CA 12
ATOM 15736 C C . GLU A 1 36 ? 4.690 -5.276 -4.339 1.00 0.00 36 GLU A C 12
ATOM 15737 O O . GLU A 1 36 ? 4.442 -4.627 -5.336 1.00 0.00 36 GLU A O 12
ATOM 15749 N N . CYS A 1 37 ? 5.380 -4.769 -3.350 1.00 0.00 37 CYS A N 12
ATOM 15750 C CA . CYS A 1 37 ? 5.884 -3.366 -3.427 1.00 0.00 37 CYS A CA 12
ATOM 15751 C C . CYS A 1 37 ? 7.409 -3.363 -3.530 1.00 0.00 37 CYS A C 12
ATOM 15752 O O . CYS A 1 37 ? 8.103 -3.891 -2.683 1.00 0.00 37 CYS A O 12
ATOM 15759 N N . THR A 1 38 ? 7.931 -2.761 -4.565 1.00 0.00 38 THR A N 12
ATOM 15760 C CA . THR A 1 38 ? 9.409 -2.698 -4.747 1.00 0.00 38 THR A CA 12
ATOM 15761 C C . THR A 1 38 ? 9.829 -1.233 -4.871 1.00 0.00 38 THR A C 12
ATOM 15762 O O . THR A 1 38 ? 9.051 -0.390 -5.273 1.00 0.00 38 THR A O 12
ATOM 15773 N N . CYS A 1 39 ? 11.051 -0.919 -4.529 1.00 0.00 39 CYS A N 12
ATOM 15774 C CA . CYS A 1 39 ? 11.517 0.497 -4.626 1.00 0.00 39 CYS A CA 12
ATOM 15775 C C . CYS A 1 39 ? 12.526 0.625 -5.768 1.00 0.00 39 CYS A C 12
ATOM 15776 O O . CYS A 1 39 ? 13.690 0.310 -5.621 1.00 0.00 39 CYS A O 12
ATOM 15783 N N . GLY A 1 40 ? 12.088 1.088 -6.908 1.00 0.00 40 GLY A N 12
ATOM 15784 C CA . GLY A 1 40 ? 13.022 1.239 -8.058 1.00 0.00 40 GLY A CA 12
ATOM 15785 C C . GLY A 1 40 ? 13.977 2.402 -7.786 1.00 0.00 40 GLY A C 12
ATOM 15786 O O . GLY A 1 40 ? 13.909 3.046 -6.757 1.00 0.00 40 GLY A O 12
ATOM 15790 N N . GLN A 1 41 ? 14.869 2.674 -8.696 1.00 0.00 41 GLN A N 12
ATOM 15791 C CA . GLN A 1 41 ? 15.829 3.792 -8.487 1.00 0.00 41 GLN A CA 12
ATOM 15792 C C . GLN A 1 41 ? 15.059 5.097 -8.287 1.00 0.00 41 GLN A C 12
ATOM 15793 O O . GLN A 1 41 ? 15.239 5.792 -7.307 1.00 0.00 41 GLN A O 12
ATOM 15807 N N . ASP A 1 42 ? 14.204 5.433 -9.213 1.00 0.00 42 ASP A N 12
ATOM 15808 C CA . ASP A 1 42 ? 13.414 6.694 -9.089 1.00 0.00 42 ASP A CA 12
ATOM 15809 C C . ASP A 1 42 ? 11.933 6.392 -9.326 1.00 0.00 42 ASP A C 12
ATOM 15810 O O . ASP A 1 42 ? 11.189 7.228 -9.800 1.00 0.00 42 ASP A O 12
ATOM 15819 N N . ALA A 1 43 ? 11.498 5.206 -9.001 1.00 0.00 43 ALA A N 12
ATOM 15820 C CA . ALA A 1 43 ? 10.063 4.857 -9.211 1.00 0.00 43 ALA A CA 12
ATOM 15821 C C . ALA A 1 43 ? 9.675 3.698 -8.292 1.00 0.00 43 ALA A C 12
ATOM 15822 O O . ALA A 1 43 ? 10.428 2.764 -8.101 1.00 0.00 43 ALA A O 12
ATOM 15829 N N . ILE A 1 44 ? 8.498 3.750 -7.723 1.00 0.00 44 ILE A N 12
ATOM 15830 C CA . ILE A 1 44 ? 8.046 2.653 -6.818 1.00 0.00 44 ILE A CA 12
ATOM 15831 C C . ILE A 1 44 ? 6.928 1.864 -7.504 1.00 0.00 44 ILE A C 12
ATOM 15832 O O . ILE A 1 44 ? 5.952 2.425 -7.963 1.00 0.00 44 ILE A O 12
ATOM 15848 N N . SER A 1 45 ? 7.063 0.566 -7.576 1.00 0.00 45 SER A N 12
ATOM 15849 C CA . SER A 1 45 ? 6.011 -0.267 -8.232 1.00 0.00 45 SER A CA 12
ATOM 15850 C C . SER A 1 45 ? 5.277 -1.087 -7.171 1.00 0.00 45 SER A C 12
ATOM 15851 O O . SER A 1 45 ? 5.858 -1.921 -6.505 1.00 0.00 45 SER A O 12
ATOM 15859 N N . CYS A 1 46 ? 3.999 -0.855 -7.007 1.00 0.00 46 CYS A N 12
ATOM 15860 C CA . CYS A 1 46 ? 3.218 -1.618 -5.988 1.00 0.00 46 CYS A CA 12
ATOM 15861 C C . CYS A 1 46 ? 2.039 -2.318 -6.665 1.00 0.00 46 CYS A C 12
ATOM 15862 O O . CYS A 1 46 ? 1.251 -1.702 -7.357 1.00 0.00 46 CYS A O 12
ATOM 15869 N N . CYS A 1 47 ? 1.914 -3.604 -6.468 1.00 0.00 47 CYS A N 12
ATOM 15870 C CA . CYS A 1 47 ? 0.789 -4.360 -7.094 1.00 0.00 47 CYS A CA 12
ATOM 15871 C C . CYS A 1 47 ? -0.204 -4.780 -6.007 1.00 0.00 47 CYS A C 12
ATOM 15872 O O . CYS A 1 47 ? 0.162 -4.987 -4.868 1.00 0.00 47 CYS A O 12
ATOM 15879 N N . ASN A 1 48 ? -1.457 -4.906 -6.351 1.00 0.00 48 ASN A N 12
ATOM 15880 C CA . ASN A 1 48 ? -2.473 -5.311 -5.335 1.00 0.00 48 ASN A CA 12
ATOM 15881 C C . ASN A 1 48 ? -3.495 -6.253 -5.977 1.00 0.00 48 ASN A C 12
ATOM 15882 O O . ASN A 1 48 ? -4.272 -5.860 -6.824 1.00 0.00 48 ASN A O 12
ATOM 15893 N N . THR A 1 49 ? -3.500 -7.498 -5.577 1.00 0.00 49 THR A N 12
ATOM 15894 C CA . THR A 1 49 ? -4.472 -8.470 -6.159 1.00 0.00 49 THR A CA 12
ATOM 15895 C C . THR A 1 49 ? -5.660 -8.637 -5.208 1.00 0.00 49 THR A C 12
ATOM 15896 O O . THR A 1 49 ? -6.654 -9.248 -5.544 1.00 0.00 49 THR A O 12
ATOM 15907 N N . ALA A 1 50 ? -5.562 -8.103 -4.021 1.00 0.00 50 ALA A N 12
ATOM 15908 C CA . ALA A 1 50 ? -6.684 -8.235 -3.049 1.00 0.00 50 ALA A CA 12
ATOM 15909 C C . ALA A 1 50 ? -7.871 -7.389 -3.516 1.00 0.00 50 ALA A C 12
ATOM 15910 O O . ALA A 1 50 ? -7.725 -6.487 -4.318 1.00 0.00 50 ALA A O 12
ATOM 15917 N N . ALA A 1 51 ? -9.045 -7.673 -3.021 1.00 0.00 51 ALA A N 12
ATOM 15918 C CA . ALA A 1 51 ? -10.240 -6.886 -3.435 1.00 0.00 51 ALA A CA 12
ATOM 15919 C C . ALA A 1 51 ? -9.983 -5.397 -3.188 1.00 0.00 51 ALA A C 12
ATOM 15920 O O . ALA A 1 51 ? -9.100 -5.027 -2.441 1.00 0.00 51 ALA A O 12
ATOM 15927 N N . ILE A 1 52 ? -10.750 -4.542 -3.814 1.00 0.00 52 ILE A N 12
ATOM 15928 C CA . ILE A 1 52 ? -10.557 -3.072 -3.623 1.00 0.00 52 ILE A CA 12
ATOM 15929 C C . ILE A 1 52 ? -11.743 -2.507 -2.822 1.00 0.00 52 ILE A C 12
ATOM 15930 O O . ILE A 1 52 ? -12.883 -2.792 -3.131 1.00 0.00 52 ILE A O 12
ATOM 15946 N N . PRO A 1 53 ? -11.495 -1.710 -1.803 1.00 0.00 53 PRO A N 12
ATOM 15947 C CA . PRO A 1 53 ? -12.607 -1.131 -0.996 1.00 0.00 53 PRO A CA 12
ATOM 15948 C C . PRO A 1 53 ? -13.555 -0.271 -1.843 1.00 0.00 53 PRO A C 12
ATOM 15949 O O . PRO A 1 53 ? -13.127 0.491 -2.688 1.00 0.00 53 PRO A O 12
ATOM 15960 N N . THR A 1 54 ? -14.838 -0.388 -1.624 1.00 0.00 54 THR A N 12
ATOM 15961 C CA . THR A 1 54 ? -15.810 0.424 -2.415 1.00 0.00 54 THR A CA 12
ATOM 15962 C C . THR A 1 54 ? -16.988 0.822 -1.525 1.00 0.00 54 THR A C 12
ATOM 15963 O O . THR A 1 54 ? -17.101 0.387 -0.396 1.00 0.00 54 THR A O 12
ATOM 15974 N N . GLY A 1 55 ? -17.868 1.645 -2.027 1.00 0.00 55 GLY A N 12
ATOM 15975 C CA . GLY A 1 55 ? -19.043 2.071 -1.215 1.00 0.00 55 GLY A CA 12
ATOM 15976 C C . GLY A 1 55 ? -18.629 3.182 -0.251 1.00 0.00 55 GLY A C 12
ATOM 15977 O O . GLY A 1 55 ? -19.442 3.976 0.180 1.00 0.00 55 GLY A O 12
ATOM 15981 N N . TYR A 1 56 ? -17.373 3.250 0.094 1.00 0.00 56 TYR A N 12
ATOM 15982 C CA . TYR A 1 56 ? -16.916 4.314 1.031 1.00 0.00 56 TYR A CA 12
ATOM 15983 C C . TYR A 1 56 ? -16.802 5.642 0.274 1.00 0.00 56 TYR A C 12
ATOM 15984 O O . TYR A 1 56 ? -16.149 5.729 -0.747 1.00 0.00 56 TYR A O 12
ATOM 16002 N N . ASP A 1 57 ? -17.435 6.673 0.763 1.00 0.00 57 ASP A N 12
ATOM 16003 C CA . ASP A 1 57 ? -17.366 7.990 0.069 1.00 0.00 57 ASP A CA 12
ATOM 16004 C C . ASP A 1 57 ? -15.903 8.413 -0.087 1.00 0.00 57 ASP A C 12
ATOM 16005 O O . ASP A 1 57 ? -15.157 8.468 0.870 1.00 0.00 57 ASP A O 12
ATOM 16014 N N . THR A 1 58 ? -15.489 8.713 -1.289 1.00 0.00 58 THR A N 12
ATOM 16015 C CA . THR A 1 58 ? -14.076 9.134 -1.512 1.00 0.00 58 THR A CA 12
ATOM 16016 C C . THR A 1 58 ? -13.983 10.661 -1.445 1.00 0.00 58 THR A C 12
ATOM 16017 O O . THR A 1 58 ? -14.030 11.340 -2.451 1.00 0.00 58 THR A O 12
ATOM 16028 N N . ASN A 1 59 ? -13.853 11.205 -0.264 1.00 0.00 59 ASN A N 12
ATOM 16029 C CA . ASN A 1 59 ? -13.760 12.689 -0.126 1.00 0.00 59 ASN A CA 12
ATOM 16030 C C . ASN A 1 59 ? -12.293 13.098 0.024 1.00 0.00 59 ASN A C 12
ATOM 16031 O O . ASN A 1 59 ? -11.763 13.849 -0.770 1.00 0.00 59 ASN A O 12
ATOM 16042 N N . LYS A 1 60 ? -11.633 12.611 1.041 1.00 0.00 60 LYS A N 12
ATOM 16043 C CA . LYS A 1 60 ? -10.201 12.971 1.247 1.00 0.00 60 LYS A CA 12
ATOM 16044 C C . LYS A 1 60 ? -9.496 11.838 1.995 1.00 0.00 60 LYS A C 12
ATOM 16045 O O . LYS A 1 60 ? -8.946 12.032 3.061 1.00 0.00 60 LYS A O 12
ATOM 16064 N N . CYS A 1 61 ? -9.509 10.655 1.441 1.00 0.00 61 CYS A N 12
ATOM 16065 C CA . CYS A 1 61 ? -8.842 9.499 2.110 1.00 0.00 61 CYS A CA 12
ATOM 16066 C C . CYS A 1 61 ? -8.066 8.692 1.068 1.00 0.00 61 CYS A C 12
ATOM 16067 O O . CYS A 1 61 ? -8.126 8.968 -0.114 1.00 0.00 61 CYS A O 12
ATOM 16074 N N . GLN A 1 62 ? -7.332 7.698 1.496 1.00 0.00 62 GLN A N 12
ATOM 16075 C CA . GLN A 1 62 ? -6.545 6.875 0.529 1.00 0.00 62 GLN A CA 12
ATOM 16076 C C . GLN A 1 62 ? -6.738 5.390 0.835 1.00 0.00 62 GLN A C 12
ATOM 16077 O O . GLN A 1 62 ? -7.356 5.021 1.813 1.00 0.00 62 GLN A O 12
ATOM 16091 N N . LYS A 1 63 ? -6.210 4.536 -0.002 1.00 0.00 63 LYS A N 12
ATOM 16092 C CA . LYS A 1 63 ? -6.350 3.065 0.220 1.00 0.00 63 LYS A CA 12
ATOM 16093 C C . LYS A 1 63 ? -4.962 2.449 0.413 1.00 0.00 63 LYS A C 12
ATOM 16094 O O . LYS A 1 63 ? -4.016 2.811 -0.257 1.00 0.00 63 LYS A O 12
ATOM 16113 N N . ILE A 1 64 ? -4.831 1.519 1.323 1.00 0.00 64 ILE A N 12
ATOM 16114 C CA . ILE A 1 64 ? -3.502 0.883 1.556 1.00 0.00 64 ILE A CA 12
ATOM 16115 C C . ILE A 1 64 ? -3.686 -0.616 1.809 1.00 0.00 64 ILE A C 12
ATOM 16116 O O . ILE A 1 64 ? -4.568 -1.030 2.535 1.00 0.00 64 ILE A O 12
ATOM 16132 N N . LEU A 1 65 ? -2.853 -1.432 1.221 1.00 0.00 65 LEU A N 12
ATOM 16133 C CA . LEU A 1 65 ? -2.972 -2.903 1.430 1.00 0.00 65 LEU A CA 12
ATOM 16134 C C . LEU A 1 65 ? -2.007 -3.330 2.538 1.00 0.00 65 LEU A C 12
ATOM 16135 O O . LEU A 1 65 ? -0.807 -3.183 2.419 1.00 0.00 65 LEU A O 12
ATOM 16151 N N . ASN A 1 66 ? -2.522 -3.852 3.617 1.00 0.00 66 ASN A N 12
ATOM 16152 C CA . ASN A 1 66 ? -1.635 -4.284 4.734 1.00 0.00 66 ASN A CA 12
ATOM 16153 C C . ASN A 1 66 ? -1.025 -5.646 4.400 1.00 0.00 66 ASN A C 12
ATOM 16154 O O . ASN A 1 66 ? -1.703 -6.654 4.382 1.00 0.00 66 ASN A O 12
ATOM 16165 N N . LYS A 1 67 ? 0.252 -5.683 4.132 1.00 0.00 67 LYS A N 12
ATOM 16166 C CA . LYS A 1 67 ? 0.903 -6.980 3.797 1.00 0.00 67 LYS A CA 12
ATOM 16167 C C . LYS A 1 67 ? 1.098 -7.800 5.074 1.00 0.00 67 LYS A C 12
ATOM 16168 O O . LYS A 1 67 ? 1.333 -8.991 5.028 1.00 0.00 67 LYS A O 12
ATOM 16187 N N . LYS A 1 68 ? 1.002 -7.174 6.215 1.00 0.00 68 LYS A N 12
ATOM 16188 C CA . LYS A 1 68 ? 1.180 -7.924 7.488 1.00 0.00 68 LYS A CA 12
ATOM 16189 C C . LYS A 1 68 ? 0.209 -9.104 7.512 1.00 0.00 68 LYS A C 12
ATOM 16190 O O . LYS A 1 68 ? 0.574 -10.215 7.845 1.00 0.00 68 LYS A O 12
ATOM 16209 N N . THR A 1 69 ? -1.026 -8.870 7.155 1.00 0.00 69 THR A N 12
ATOM 16210 C CA . THR A 1 69 ? -2.034 -9.968 7.146 1.00 0.00 69 THR A CA 12
ATOM 16211 C C . THR A 1 69 ? -2.767 -9.967 5.804 1.00 0.00 69 THR A C 12
ATOM 16212 O O . THR A 1 69 ? -3.853 -10.496 5.678 1.00 0.00 69 THR A O 12
ATOM 16223 N N . CYS A 1 70 ? -2.182 -9.373 4.799 1.00 0.00 70 CYS A N 12
ATOM 16224 C CA . CYS A 1 70 ? -2.846 -9.336 3.465 1.00 0.00 70 CYS A CA 12
ATOM 16225 C C . CYS A 1 70 ? -4.272 -8.803 3.622 1.00 0.00 70 CYS A C 12
ATOM 16226 O O . CYS A 1 70 ? -5.230 -9.548 3.572 1.00 0.00 70 CYS A O 12
ATOM 16233 N N . THR A 1 71 ? -4.420 -7.519 3.812 1.00 0.00 71 THR A N 12
ATOM 16234 C CA . THR A 1 71 ? -5.787 -6.942 3.975 1.00 0.00 71 THR A CA 12
ATOM 16235 C C . THR A 1 71 ? -5.830 -5.536 3.371 1.00 0.00 71 THR A C 12
ATOM 16236 O O . THR A 1 71 ? -4.817 -4.981 2.992 1.00 0.00 71 THR A O 12
ATOM 16247 N N . TYR A 1 72 ? -7.000 -4.959 3.279 1.00 0.00 72 TYR A N 12
ATOM 16248 C CA . TYR A 1 72 ? -7.128 -3.588 2.701 1.00 0.00 72 TYR A CA 12
ATOM 16249 C C . TYR A 1 72 ? -7.545 -2.613 3.806 1.00 0.00 72 TYR A C 12
ATOM 16250 O O . TYR A 1 72 ? -8.377 -2.922 4.635 1.00 0.00 72 TYR A O 12
ATOM 16268 N N . THR A 1 73 ? -6.974 -1.436 3.825 1.00 0.00 73 THR A N 12
ATOM 16269 C CA . THR A 1 73 ? -7.341 -0.443 4.878 1.00 0.00 73 THR A CA 12
ATOM 16270 C C . THR A 1 73 ? -7.390 0.955 4.258 1.00 0.00 73 THR A C 12
ATOM 16271 O O . THR A 1 73 ? -6.676 1.256 3.322 1.00 0.00 73 THR A O 12
ATOM 16282 N N . VAL A 1 74 ? -8.230 1.813 4.777 1.00 0.00 74 VAL A N 12
ATOM 16283 C CA . VAL A 1 74 ? -8.331 3.197 4.228 1.00 0.00 74 VAL A CA 12
ATOM 16284 C C . VAL A 1 74 ? -7.775 4.182 5.259 1.00 0.00 74 VAL A C 12
ATOM 16285 O O . VAL A 1 74 ? -8.270 4.281 6.364 1.00 0.00 74 VAL A O 12
ATOM 16298 N N . VAL A 1 75 ? -6.746 4.907 4.906 1.00 0.00 75 VAL A N 12
ATOM 16299 C CA . VAL A 1 75 ? -6.148 5.883 5.864 1.00 0.00 75 VAL A CA 12
ATOM 16300 C C . VAL A 1 75 ? -6.458 7.307 5.398 1.00 0.00 75 VAL A C 12
ATOM 16301 O O . VAL A 1 75 ? -7.026 7.515 4.345 1.00 0.00 75 VAL A O 12
ATOM 16314 N N . GLU A 1 76 ? -6.089 8.287 6.179 1.00 0.00 76 GLU A N 12
ATOM 16315 C CA . GLU A 1 76 ? -6.360 9.703 5.791 1.00 0.00 76 GLU A CA 12
ATOM 16316 C C . GLU A 1 76 ? -5.044 10.397 5.433 1.00 0.00 76 GLU A C 12
ATOM 16317 O O . GLU A 1 76 ? -4.007 10.118 6.003 1.00 0.00 76 GLU A O 12
ATOM 16329 N N . LYS A 1 77 ? -5.079 11.293 4.486 1.00 0.00 77 LYS A N 12
ATOM 16330 C CA . LYS A 1 77 ? -3.833 12.005 4.079 1.00 0.00 77 LYS A CA 12
ATOM 16331 C C . LYS A 1 77 ? -3.257 12.774 5.274 1.00 0.00 77 LYS A C 12
ATOM 16332 O O . LYS A 1 77 ? -2.068 13.012 5.350 1.00 0.00 77 LYS A O 12
ATOM 16351 N N . LYS A 1 78 ? -4.088 13.175 6.202 1.00 0.00 78 LYS A N 12
ATOM 16352 C CA . LYS A 1 78 ? -3.582 13.941 7.383 1.00 0.00 78 LYS A CA 12
ATOM 16353 C C . LYS A 1 78 ? -3.903 13.184 8.677 1.00 0.00 78 LYS A C 12
ATOM 16354 O O . LYS A 1 78 ? -3.746 13.706 9.762 1.00 0.00 78 LYS A O 12
ATOM 16373 N N . ASP A 1 79 ? -4.349 11.961 8.576 1.00 0.00 79 ASP A N 12
ATOM 16374 C CA . ASP A 1 79 ? -4.673 11.188 9.810 1.00 0.00 79 ASP A CA 12
ATOM 16375 C C . ASP A 1 79 ? -4.391 9.698 9.568 1.00 0.00 79 ASP A C 12
ATOM 16376 O O . ASP A 1 79 ? -5.294 8.887 9.503 1.00 0.00 79 ASP A O 12
ATOM 16385 N N . PRO A 1 80 ? -3.137 9.339 9.437 1.00 0.00 80 PRO A N 12
ATOM 16386 C CA . PRO A 1 80 ? -2.754 7.919 9.201 1.00 0.00 80 PRO A CA 12
ATOM 16387 C C . PRO A 1 80 ? -3.042 7.026 10.417 1.00 0.00 80 PRO A C 12
ATOM 16388 O O . PRO A 1 80 ? -2.961 5.816 10.341 1.00 0.00 80 PRO A O 12
ATOM 16399 N N . GLY A 1 81 ? -3.369 7.613 11.536 1.00 0.00 81 GLY A N 12
ATOM 16400 C CA . GLY A 1 81 ? -3.653 6.797 12.753 1.00 0.00 81 GLY A CA 12
ATOM 16401 C C . GLY A 1 81 ? -5.152 6.510 12.842 1.00 0.00 81 GLY A C 12
ATOM 16402 O O . GLY A 1 81 ? -5.590 5.701 13.636 1.00 0.00 81 GLY A O 12
ATOM 16406 N N . LYS A 1 82 ? -5.941 7.168 12.035 1.00 0.00 82 LYS A N 12
ATOM 16407 C CA . LYS A 1 82 ? -7.415 6.938 12.068 1.00 0.00 82 LYS A CA 12
ATOM 16408 C C . LYS A 1 82 ? -7.881 6.436 10.701 1.00 0.00 82 LYS A C 12
ATOM 16409 O O . LYS A 1 82 ? -7.651 7.064 9.686 1.00 0.00 82 LYS A O 12
ATOM 16428 N N . THR A 1 83 ? -8.533 5.307 10.665 1.00 0.00 83 THR A N 12
ATOM 16429 C CA . THR A 1 83 ? -9.011 4.762 9.363 1.00 0.00 83 THR A CA 12
ATOM 16430 C C . THR A 1 83 ? -10.134 5.648 8.821 1.00 0.00 83 THR A C 12
ATOM 16431 O O . THR A 1 83 ? -10.884 6.247 9.566 1.00 0.00 83 THR A O 12
ATOM 16442 N N . CYS A 1 84 ? -10.255 5.738 7.523 1.00 0.00 84 CYS A N 12
ATOM 16443 C CA . CYS A 1 84 ? -11.327 6.585 6.929 1.00 0.00 84 CYS A CA 12
ATOM 16444 C C . CYS A 1 84 ? -12.652 5.818 6.947 1.00 0.00 84 CYS A C 12
ATOM 16445 O O . CYS A 1 84 ? -12.733 4.713 7.445 1.00 0.00 84 CYS A O 12
ATOM 16452 N N . ASP A 1 85 ? -13.693 6.395 6.411 1.00 0.00 85 ASP A N 12
ATOM 16453 C CA . ASP A 1 85 ? -15.010 5.697 6.400 1.00 0.00 85 ASP A CA 12
ATOM 16454 C C . ASP A 1 85 ? -14.921 4.448 5.522 1.00 0.00 85 ASP A C 12
ATOM 16455 O O . ASP A 1 85 ? -14.207 4.419 4.539 1.00 0.00 85 ASP A O 12
ATOM 16464 N N . VAL A 1 86 ? -15.641 3.413 5.872 1.00 0.00 86 VAL A N 12
ATOM 16465 C CA . VAL A 1 86 ? -15.607 2.158 5.064 1.00 0.00 86 VAL A CA 12
ATOM 16466 C C . VAL A 1 86 ? -17.040 1.704 4.771 1.00 0.00 86 VAL A C 12
ATOM 16467 O O . VAL A 1 86 ? -17.989 2.214 5.331 1.00 0.00 86 VAL A O 12
ATOM 16480 N N . THR A 1 87 ? -17.204 0.747 3.896 1.00 0.00 87 THR A N 12
ATOM 16481 C CA . THR A 1 87 ? -18.577 0.260 3.570 1.00 0.00 87 THR A CA 12
ATOM 16482 C C . THR A 1 87 ? -18.518 -1.220 3.191 1.00 0.00 87 THR A C 12
ATOM 16483 O O . THR A 1 87 ? -19.329 -2.015 3.624 1.00 0.00 87 THR A O 12
ATOM 16494 N N . GLY A 1 88 ? -17.566 -1.594 2.385 1.00 0.00 88 GLY A N 12
ATOM 16495 C CA . GLY A 1 88 ? -17.453 -3.023 1.976 1.00 0.00 88 GLY A CA 12
ATOM 16496 C C . GLY A 1 88 ? -16.396 -3.157 0.878 1.00 0.00 88 GLY A C 12
ATOM 16497 O O . GLY A 1 88 ? -15.860 -2.178 0.398 1.00 0.00 88 GLY A O 12
ATOM 16501 N N . TRP A 1 89 ? -16.092 -4.365 0.478 1.00 0.00 89 TRP A N 12
ATOM 16502 C CA . TRP A 1 89 ? -15.068 -4.571 -0.588 1.00 0.00 89 TRP A CA 12
ATOM 16503 C C . TRP A 1 89 ? -15.715 -5.260 -1.793 1.00 0.00 89 TRP A C 12
ATOM 16504 O O . TRP A 1 89 ? -16.827 -5.744 -1.720 1.00 0.00 89 TRP A O 12
ATOM 16525 N N . VAL A 1 90 ? -15.023 -5.310 -2.899 1.00 0.00 90 VAL A N 12
ATOM 16526 C CA . VAL A 1 90 ? -15.591 -5.971 -4.111 1.00 0.00 90 VAL A CA 12
ATOM 16527 C C . VAL A 1 90 ? -14.482 -6.726 -4.845 1.00 0.00 90 VAL A C 12
ATOM 16528 O O . VAL A 1 90 ? -13.642 -6.138 -5.496 1.00 0.00 90 VAL A O 12
ATOM 16541 N N . LEU A 1 91 ? -14.471 -8.028 -4.746 1.00 0.00 91 LEU A N 12
ATOM 16542 C CA . LEU A 1 91 ? -13.416 -8.822 -5.438 1.00 0.00 91 LEU A CA 12
ATOM 16543 C C . LEU A 1 91 ? -13.806 -9.011 -6.907 1.00 0.00 91 LEU A C 12
ATOM 16544 O O . LEU A 1 91 ? -14.959 -9.318 -7.159 1.00 0.00 91 LEU A O 12
ATOM 16561 N N . GLN A 1 1 ? -2.562 -6.914 -12.607 1.00 0.00 1 GLN A N 13
ATOM 16562 C CA . GLN A 1 1 ? -2.312 -5.471 -12.881 1.00 0.00 1 GLN A CA 13
ATOM 16563 C C . GLN A 1 1 ? -1.430 -4.891 -11.771 1.00 0.00 1 GLN A C 13
ATOM 16564 O O . GLN A 1 1 ? -0.980 -5.597 -10.890 1.00 0.00 1 GLN A O 13
ATOM 16580 N N . CYS A 1 2 ? -1.177 -3.611 -11.806 1.00 0.00 2 CYS A N 13
ATOM 16581 C CA . CYS A 1 2 ? -0.322 -2.992 -10.753 1.00 0.00 2 CYS A CA 13
ATOM 16582 C C . CYS A 1 2 ? -0.464 -1.470 -10.807 1.00 0.00 2 CYS A C 13
ATOM 16583 O O . CYS A 1 2 ? -1.093 -0.926 -11.693 1.00 0.00 2 CYS A O 13
ATOM 16590 N N . TYR A 1 3 ? 0.120 -0.781 -9.863 1.00 0.00 3 TYR A N 13
ATOM 16591 C CA . TYR A 1 3 ? 0.028 0.710 -9.846 1.00 0.00 3 TYR A CA 13
ATOM 16592 C C . TYR A 1 3 ? 1.437 1.301 -9.739 1.00 0.00 3 TYR A C 13
ATOM 16593 O O . TYR A 1 3 ? 2.398 0.596 -9.500 1.00 0.00 3 TYR A O 13
ATOM 16611 N N . PHE A 1 4 ? 1.567 2.590 -9.915 1.00 0.00 4 PHE A N 13
ATOM 16612 C CA . PHE A 1 4 ? 2.914 3.229 -9.826 1.00 0.00 4 PHE A CA 13
ATOM 16613 C C . PHE A 1 4 ? 2.807 4.540 -9.041 1.00 0.00 4 PHE A C 13
ATOM 16614 O O . PHE A 1 4 ? 1.907 5.328 -9.248 1.00 0.00 4 PHE A O 13
ATOM 16631 N N . ILE A 1 5 ? 3.726 4.776 -8.143 1.00 0.00 5 ILE A N 13
ATOM 16632 C CA . ILE A 1 5 ? 3.695 6.033 -7.337 1.00 0.00 5 ILE A CA 13
ATOM 16633 C C . ILE A 1 5 ? 5.124 6.590 -7.221 1.00 0.00 5 ILE A C 13
ATOM 16634 O O . ILE A 1 5 ? 5.925 6.072 -6.469 1.00 0.00 5 ILE A O 13
ATOM 16650 N N . PRO A 1 6 ? 5.453 7.633 -7.953 1.00 0.00 6 PRO A N 13
ATOM 16651 C CA . PRO A 1 6 ? 6.825 8.211 -7.883 1.00 0.00 6 PRO A CA 13
ATOM 16652 C C . PRO A 1 6 ? 7.160 8.745 -6.485 1.00 0.00 6 PRO A C 13
ATOM 16653 O O . PRO A 1 6 ? 6.518 9.645 -5.981 1.00 0.00 6 PRO A O 13
ATOM 16664 N N . ASN A 1 7 ? 8.161 8.192 -5.856 1.00 0.00 7 ASN A N 13
ATOM 16665 C CA . ASN A 1 7 ? 8.540 8.659 -4.493 1.00 0.00 7 ASN A CA 13
ATOM 16666 C C . ASN A 1 7 ? 8.742 10.175 -4.504 1.00 0.00 7 ASN A C 13
ATOM 16667 O O . ASN A 1 7 ? 9.432 10.714 -5.347 1.00 0.00 7 ASN A O 13
ATOM 16678 N N . GLN A 1 8 ? 8.149 10.868 -3.569 1.00 0.00 8 GLN A N 13
ATOM 16679 C CA . GLN A 1 8 ? 8.310 12.350 -3.520 1.00 0.00 8 GLN A CA 13
ATOM 16680 C C . GLN A 1 8 ? 9.460 12.700 -2.571 1.00 0.00 8 GLN A C 13
ATOM 16681 O O . GLN A 1 8 ? 9.848 13.845 -2.445 1.00 0.00 8 GLN A O 13
ATOM 16695 N N . SER A 1 9 ? 10.005 11.720 -1.902 1.00 0.00 9 SER A N 13
ATOM 16696 C CA . SER A 1 9 ? 11.127 11.992 -0.960 1.00 0.00 9 SER A CA 13
ATOM 16697 C C . SER A 1 9 ? 12.346 12.488 -1.742 1.00 0.00 9 SER A C 13
ATOM 16698 O O . SER A 1 9 ? 12.560 12.116 -2.879 1.00 0.00 9 SER A O 13
ATOM 16706 N N . LEU A 1 10 ? 13.147 13.326 -1.141 1.00 0.00 10 LEU A N 13
ATOM 16707 C CA . LEU A 1 10 ? 14.354 13.849 -1.845 1.00 0.00 10 LEU A CA 13
ATOM 16708 C C . LEU A 1 10 ? 15.576 13.017 -1.446 1.00 0.00 10 LEU A C 13
ATOM 16709 O O . LEU A 1 10 ? 16.468 12.787 -2.238 1.00 0.00 10 LEU A O 13
ATOM 16725 N N . LYS A 1 11 ? 15.621 12.567 -0.224 1.00 0.00 11 LYS A N 13
ATOM 16726 C CA . LYS A 1 11 ? 16.782 11.750 0.229 1.00 0.00 11 LYS A CA 13
ATOM 16727 C C . LYS A 1 11 ? 17.044 10.630 -0.794 1.00 0.00 11 LYS A C 13
ATOM 16728 O O . LYS A 1 11 ? 16.229 9.745 -0.954 1.00 0.00 11 LYS A O 13
ATOM 16747 N N . PRO A 1 12 ? 18.164 10.658 -1.485 1.00 0.00 12 PRO A N 13
ATOM 16748 C CA . PRO A 1 12 ? 18.469 9.599 -2.489 1.00 0.00 12 PRO A CA 13
ATOM 16749 C C . PRO A 1 12 ? 18.586 8.206 -1.850 1.00 0.00 12 PRO A C 13
ATOM 16750 O O . PRO A 1 12 ? 19.480 7.443 -2.155 1.00 0.00 12 PRO A O 13
ATOM 16761 N N . ASN A 1 13 ? 17.683 7.868 -0.970 1.00 0.00 13 ASN A N 13
ATOM 16762 C CA . ASN A 1 13 ? 17.743 6.530 -0.321 1.00 0.00 13 ASN A CA 13
ATOM 16763 C C . ASN A 1 13 ? 16.517 6.339 0.577 1.00 0.00 13 ASN A C 13
ATOM 16764 O O . ASN A 1 13 ? 16.633 5.994 1.736 1.00 0.00 13 ASN A O 13
ATOM 16775 N N . GLU A 1 14 ? 15.341 6.558 0.047 1.00 0.00 14 GLU A N 13
ATOM 16776 C CA . GLU A 1 14 ? 14.104 6.388 0.864 1.00 0.00 14 GLU A CA 13
ATOM 16777 C C . GLU A 1 14 ? 13.038 5.673 0.036 1.00 0.00 14 GLU A C 13
ATOM 16778 O O . GLU A 1 14 ? 13.215 5.410 -1.137 1.00 0.00 14 GLU A O 13
ATOM 16790 N N . CYS A 1 15 ? 11.929 5.358 0.644 1.00 0.00 15 CYS A N 13
ATOM 16791 C CA . CYS A 1 15 ? 10.840 4.659 -0.097 1.00 0.00 15 CYS A CA 13
ATOM 16792 C C . CYS A 1 15 ? 9.504 4.909 0.608 1.00 0.00 15 CYS A C 13
ATOM 16793 O O . CYS A 1 15 ? 8.997 4.058 1.313 1.00 0.00 15 CYS A O 13
ATOM 16800 N N . GLN A 1 16 ? 8.933 6.069 0.425 1.00 0.00 16 GLN A N 13
ATOM 16801 C CA . GLN A 1 16 ? 7.629 6.378 1.084 1.00 0.00 16 GLN A CA 13
ATOM 16802 C C . GLN A 1 16 ? 6.503 6.301 0.051 1.00 0.00 16 GLN A C 13
ATOM 16803 O O . GLN A 1 16 ? 6.733 6.383 -1.140 1.00 0.00 16 GLN A O 13
ATOM 16817 N N . ASP A 1 17 ? 5.286 6.148 0.498 1.00 0.00 17 ASP A N 13
ATOM 16818 C CA . ASP A 1 17 ? 4.140 6.068 -0.454 1.00 0.00 17 ASP A CA 13
ATOM 16819 C C . ASP A 1 17 ? 2.924 6.759 0.168 1.00 0.00 17 ASP A C 13
ATOM 16820 O O . ASP A 1 17 ? 2.637 6.597 1.338 1.00 0.00 17 ASP A O 13
ATOM 16829 N N . LEU A 1 18 ? 2.210 7.533 -0.601 1.00 0.00 18 LEU A N 13
ATOM 16830 C CA . LEU A 1 18 ? 1.019 8.236 -0.047 1.00 0.00 18 LEU A CA 13
ATOM 16831 C C . LEU A 1 18 ? 1.444 9.073 1.162 1.00 0.00 18 LEU A C 13
ATOM 16832 O O . LEU A 1 18 ? 2.533 9.612 1.200 1.00 0.00 18 LEU A O 13
ATOM 16848 N N . LYS A 1 19 ? 0.595 9.185 2.151 1.00 0.00 19 LYS A N 13
ATOM 16849 C CA . LYS A 1 19 ? 0.948 9.987 3.361 1.00 0.00 19 LYS A CA 13
ATOM 16850 C C . LYS A 1 19 ? 1.031 9.060 4.578 1.00 0.00 19 LYS A C 13
ATOM 16851 O O . LYS A 1 19 ? 1.250 9.501 5.690 1.00 0.00 19 LYS A O 13
ATOM 16870 N N . GLY A 1 20 ? 0.853 7.781 4.378 1.00 0.00 20 GLY A N 13
ATOM 16871 C CA . GLY A 1 20 ? 0.915 6.822 5.523 1.00 0.00 20 GLY A CA 13
ATOM 16872 C C . GLY A 1 20 ? 2.237 6.052 5.487 1.00 0.00 20 GLY A C 13
ATOM 16873 O O . GLY A 1 20 ? 2.882 5.864 6.499 1.00 0.00 20 GLY A O 13
ATOM 16877 N N . VAL A 1 21 ? 2.642 5.597 4.333 1.00 0.00 21 VAL A N 13
ATOM 16878 C CA . VAL A 1 21 ? 3.918 4.832 4.241 1.00 0.00 21 VAL A CA 13
ATOM 16879 C C . VAL A 1 21 ? 5.107 5.790 4.357 1.00 0.00 21 VAL A C 13
ATOM 16880 O O . VAL A 1 21 ? 5.022 6.948 4.000 1.00 0.00 21 VAL A O 13
ATOM 16893 N N . SER A 1 22 ? 6.214 5.310 4.855 1.00 0.00 22 SER A N 13
ATOM 16894 C CA . SER A 1 22 ? 7.414 6.185 4.997 1.00 0.00 22 SER A CA 13
ATOM 16895 C C . SER A 1 22 ? 8.531 5.404 5.693 1.00 0.00 22 SER A C 13
ATOM 16896 O O . SER A 1 22 ? 8.597 5.346 6.905 1.00 0.00 22 SER A O 13
ATOM 16904 N N . HIS A 1 23 ? 9.406 4.798 4.937 1.00 0.00 23 HIS A N 13
ATOM 16905 C CA . HIS A 1 23 ? 10.517 4.018 5.559 1.00 0.00 23 HIS A CA 13
ATOM 16906 C C . HIS A 1 23 ? 11.743 4.052 4.634 1.00 0.00 23 HIS A C 13
ATOM 16907 O O . HIS A 1 23 ? 11.608 4.162 3.431 1.00 0.00 23 HIS A O 13
ATOM 16921 N N . PRO A 1 24 ? 12.933 3.956 5.183 1.00 0.00 24 PRO A N 13
ATOM 16922 C CA . PRO A 1 24 ? 14.170 3.977 4.352 1.00 0.00 24 PRO A CA 13
ATOM 16923 C C . PRO A 1 24 ? 14.154 2.901 3.259 1.00 0.00 24 PRO A C 13
ATOM 16924 O O . PRO A 1 24 ? 13.423 1.934 3.336 1.00 0.00 24 PRO A O 13
ATOM 16935 N N . LEU A 1 25 ? 14.959 3.063 2.243 1.00 0.00 25 LEU A N 13
ATOM 16936 C CA . LEU A 1 25 ? 14.992 2.051 1.150 1.00 0.00 25 LEU A CA 13
ATOM 16937 C C . LEU A 1 25 ? 15.270 0.670 1.752 1.00 0.00 25 LEU A C 13
ATOM 16938 O O . LEU A 1 25 ? 15.818 0.553 2.830 1.00 0.00 25 LEU A O 13
ATOM 16954 N N . ASN A 1 26 ? 14.899 -0.378 1.066 1.00 0.00 26 ASN A N 13
ATOM 16955 C CA . ASN A 1 26 ? 15.146 -1.743 1.601 1.00 0.00 26 ASN A CA 13
ATOM 16956 C C . ASN A 1 26 ? 15.040 -2.766 0.466 1.00 0.00 26 ASN A C 13
ATOM 16957 O O . ASN A 1 26 ? 14.503 -3.843 0.638 1.00 0.00 26 ASN A O 13
ATOM 16968 N N . SER A 1 27 ? 15.550 -2.441 -0.690 1.00 0.00 27 SER A N 13
ATOM 16969 C CA . SER A 1 27 ? 15.478 -3.400 -1.829 1.00 0.00 27 SER A CA 13
ATOM 16970 C C . SER A 1 27 ? 14.019 -3.603 -2.237 1.00 0.00 27 SER A C 13
ATOM 16971 O O . SER A 1 27 ? 13.163 -2.793 -1.942 1.00 0.00 27 SER A O 13
ATOM 16979 N N . VAL A 1 28 ? 13.735 -4.678 -2.919 1.00 0.00 28 VAL A N 13
ATOM 16980 C CA . VAL A 1 28 ? 12.342 -4.949 -3.359 1.00 0.00 28 VAL A CA 13
ATOM 16981 C C . VAL A 1 28 ? 11.773 -6.115 -2.548 1.00 0.00 28 VAL A C 13
ATOM 16982 O O . VAL A 1 28 ? 12.450 -7.090 -2.289 1.00 0.00 28 VAL A O 13
ATOM 16995 N N . TRP A 1 29 ? 10.532 -6.021 -2.143 1.00 0.00 29 TRP A N 13
ATOM 16996 C CA . TRP A 1 29 ? 9.916 -7.123 -1.347 1.00 0.00 29 TRP A CA 13
ATOM 16997 C C . TRP A 1 29 ? 8.558 -7.490 -1.950 1.00 0.00 29 TRP A C 13
ATOM 16998 O O . TRP A 1 29 ? 7.708 -6.645 -2.159 1.00 0.00 29 TRP A O 13
ATOM 17019 N N . LYS A 1 30 ? 8.350 -8.750 -2.233 1.00 0.00 30 LYS A N 13
ATOM 17020 C CA . LYS A 1 30 ? 7.052 -9.188 -2.824 1.00 0.00 30 LYS A CA 13
ATOM 17021 C C . LYS A 1 30 ? 6.493 -10.362 -2.018 1.00 0.00 30 LYS A C 13
ATOM 17022 O O . LYS A 1 30 ? 7.089 -11.418 -1.946 1.00 0.00 30 LYS A O 13
ATOM 17041 N N . THR A 1 31 ? 5.351 -10.187 -1.411 1.00 0.00 31 THR A N 13
ATOM 17042 C CA . THR A 1 31 ? 4.754 -11.293 -0.612 1.00 0.00 31 THR A CA 13
ATOM 17043 C C . THR A 1 31 ? 4.192 -12.355 -1.558 1.00 0.00 31 THR A C 13
ATOM 17044 O O . THR A 1 31 ? 3.955 -13.483 -1.172 1.00 0.00 31 THR A O 13
ATOM 17055 N N . LYS A 1 32 ? 3.977 -12.004 -2.797 1.00 0.00 32 LYS A N 13
ATOM 17056 C CA . LYS A 1 32 ? 3.432 -12.993 -3.769 1.00 0.00 32 LYS A CA 13
ATOM 17057 C C . LYS A 1 32 ? 2.191 -13.664 -3.174 1.00 0.00 32 LYS A C 13
ATOM 17058 O O . LYS A 1 32 ? 1.958 -14.840 -3.368 1.00 0.00 32 LYS A O 13
ATOM 17077 N N . ASP A 1 33 ? 1.393 -12.927 -2.452 1.00 0.00 33 ASP A N 13
ATOM 17078 C CA . ASP A 1 33 ? 0.170 -13.528 -1.849 1.00 0.00 33 ASP A CA 13
ATOM 17079 C C . ASP A 1 33 ? -0.696 -12.427 -1.236 1.00 0.00 33 ASP A C 13
ATOM 17080 O O . ASP A 1 33 ? -1.908 -12.463 -1.314 1.00 0.00 33 ASP A O 13
ATOM 17089 N N . CYS A 1 34 ? -0.082 -11.451 -0.626 1.00 0.00 34 CYS A N 13
ATOM 17090 C CA . CYS A 1 34 ? -0.862 -10.342 0.001 1.00 0.00 34 CYS A CA 13
ATOM 17091 C C . CYS A 1 34 ? -0.659 -9.055 -0.798 1.00 0.00 34 CYS A C 13
ATOM 17092 O O . CYS A 1 34 ? -1.599 -8.360 -1.127 1.00 0.00 34 CYS A O 13
ATOM 17099 N N . GLU A 1 35 ? 0.563 -8.729 -1.109 1.00 0.00 35 GLU A N 13
ATOM 17100 C CA . GLU A 1 35 ? 0.829 -7.483 -1.882 1.00 0.00 35 GLU A CA 13
ATOM 17101 C C . GLU A 1 35 ? 2.211 -7.568 -2.535 1.00 0.00 35 GLU A C 13
ATOM 17102 O O . GLU A 1 35 ? 3.023 -8.405 -2.189 1.00 0.00 35 GLU A O 13
ATOM 17114 N N . GLU A 1 36 ? 2.486 -6.702 -3.475 1.00 0.00 36 GLU A N 13
ATOM 17115 C CA . GLU A 1 36 ? 3.814 -6.716 -4.154 1.00 0.00 36 GLU A CA 13
ATOM 17116 C C . GLU A 1 36 ? 4.317 -5.280 -4.296 1.00 0.00 36 GLU A C 13
ATOM 17117 O O . GLU A 1 36 ? 3.885 -4.548 -5.163 1.00 0.00 36 GLU A O 13
ATOM 17129 N N . CYS A 1 37 ? 5.222 -4.866 -3.444 1.00 0.00 37 CYS A N 13
ATOM 17130 C CA . CYS A 1 37 ? 5.746 -3.469 -3.520 1.00 0.00 37 CYS A CA 13
ATOM 17131 C C . CYS A 1 37 ? 7.255 -3.487 -3.770 1.00 0.00 37 CYS A C 13
ATOM 17132 O O . CYS A 1 37 ? 8.001 -4.168 -3.095 1.00 0.00 37 CYS A O 13
ATOM 17139 N N . THR A 1 38 ? 7.702 -2.733 -4.738 1.00 0.00 38 THR A N 13
ATOM 17140 C CA . THR A 1 38 ? 9.159 -2.678 -5.052 1.00 0.00 38 THR A CA 13
ATOM 17141 C C . THR A 1 38 ? 9.635 -1.227 -4.964 1.00 0.00 38 THR A C 13
ATOM 17142 O O . THR A 1 38 ? 8.843 -0.305 -4.986 1.00 0.00 38 THR A O 13
ATOM 17153 N N . CYS A 1 39 ? 10.920 -1.016 -4.860 1.00 0.00 39 CYS A N 13
ATOM 17154 C CA . CYS A 1 39 ? 11.450 0.378 -4.766 1.00 0.00 39 CYS A CA 13
ATOM 17155 C C . CYS A 1 39 ? 12.188 0.732 -6.059 1.00 0.00 39 CYS A C 13
ATOM 17156 O O . CYS A 1 39 ? 13.359 0.451 -6.214 1.00 0.00 39 CYS A O 13
ATOM 17163 N N . GLY A 1 40 ? 11.512 1.355 -6.985 1.00 0.00 40 GLY A N 13
ATOM 17164 C CA . GLY A 1 40 ? 12.177 1.733 -8.264 1.00 0.00 40 GLY A CA 13
ATOM 17165 C C . GLY A 1 40 ? 13.236 2.801 -7.987 1.00 0.00 40 GLY A C 13
ATOM 17166 O O . GLY A 1 40 ? 12.967 3.805 -7.358 1.00 0.00 40 GLY A O 13
ATOM 17170 N N . GLN A 1 41 ? 14.438 2.592 -8.447 1.00 0.00 41 GLN A N 13
ATOM 17171 C CA . GLN A 1 41 ? 15.514 3.595 -8.206 1.00 0.00 41 GLN A CA 13
ATOM 17172 C C . GLN A 1 41 ? 15.004 4.994 -8.558 1.00 0.00 41 GLN A C 13
ATOM 17173 O O . GLN A 1 41 ? 15.602 5.989 -8.201 1.00 0.00 41 GLN A O 13
ATOM 17187 N N . ASP A 1 42 ? 13.904 5.080 -9.261 1.00 0.00 42 ASP A N 13
ATOM 17188 C CA . ASP A 1 42 ? 13.357 6.417 -9.641 1.00 0.00 42 ASP A CA 13
ATOM 17189 C C . ASP A 1 42 ? 11.868 6.489 -9.291 1.00 0.00 42 ASP A C 13
ATOM 17190 O O . ASP A 1 42 ? 11.250 7.530 -9.393 1.00 0.00 42 ASP A O 13
ATOM 17199 N N . ALA A 1 43 ? 11.283 5.395 -8.884 1.00 0.00 43 ALA A N 13
ATOM 17200 C CA . ALA A 1 43 ? 9.833 5.418 -8.535 1.00 0.00 43 ALA A CA 13
ATOM 17201 C C . ALA A 1 43 ? 9.496 4.226 -7.638 1.00 0.00 43 ALA A C 13
ATOM 17202 O O . ALA A 1 43 ? 10.347 3.425 -7.307 1.00 0.00 43 ALA A O 13
ATOM 17209 N N . ILE A 1 44 ? 8.255 4.106 -7.245 1.00 0.00 44 ILE A N 13
ATOM 17210 C CA . ILE A 1 44 ? 7.840 2.969 -6.370 1.00 0.00 44 ILE A CA 13
ATOM 17211 C C . ILE A 1 44 ? 6.648 2.255 -7.010 1.00 0.00 44 ILE A C 13
ATOM 17212 O O . ILE A 1 44 ? 5.658 2.871 -7.352 1.00 0.00 44 ILE A O 13
ATOM 17228 N N . SER A 1 45 ? 6.734 0.962 -7.177 1.00 0.00 45 SER A N 13
ATOM 17229 C CA . SER A 1 45 ? 5.605 0.205 -7.796 1.00 0.00 45 SER A CA 13
ATOM 17230 C C . SER A 1 45 ? 4.929 -0.661 -6.732 1.00 0.00 45 SER A C 13
ATOM 17231 O O . SER A 1 45 ? 5.585 -1.307 -5.941 1.00 0.00 45 SER A O 13
ATOM 17239 N N . CYS A 1 46 ? 3.622 -0.676 -6.705 1.00 0.00 46 CYS A N 13
ATOM 17240 C CA . CYS A 1 46 ? 2.903 -1.501 -5.688 1.00 0.00 46 CYS A CA 13
ATOM 17241 C C . CYS A 1 46 ? 1.670 -2.143 -6.327 1.00 0.00 46 CYS A C 13
ATOM 17242 O O . CYS A 1 46 ? 0.769 -1.467 -6.780 1.00 0.00 46 CYS A O 13
ATOM 17249 N N . CYS A 1 47 ? 1.627 -3.450 -6.362 1.00 0.00 47 CYS A N 13
ATOM 17250 C CA . CYS A 1 47 ? 0.457 -4.155 -6.965 1.00 0.00 47 CYS A CA 13
ATOM 17251 C C . CYS A 1 47 ? -0.346 -4.840 -5.856 1.00 0.00 47 CYS A C 13
ATOM 17252 O O . CYS A 1 47 ? 0.204 -5.309 -4.880 1.00 0.00 47 CYS A O 13
ATOM 17259 N N . ASN A 1 48 ? -1.644 -4.902 -6.000 1.00 0.00 48 ASN A N 13
ATOM 17260 C CA . ASN A 1 48 ? -2.488 -5.556 -4.955 1.00 0.00 48 ASN A CA 13
ATOM 17261 C C . ASN A 1 48 ? -3.404 -6.589 -5.616 1.00 0.00 48 ASN A C 13
ATOM 17262 O O . ASN A 1 48 ? -4.016 -6.329 -6.633 1.00 0.00 48 ASN A O 13
ATOM 17273 N N . THR A 1 49 ? -3.500 -7.762 -5.045 1.00 0.00 49 THR A N 13
ATOM 17274 C CA . THR A 1 49 ? -4.373 -8.820 -5.636 1.00 0.00 49 THR A CA 13
ATOM 17275 C C . THR A 1 49 ? -5.574 -9.065 -4.719 1.00 0.00 49 THR A C 13
ATOM 17276 O O . THR A 1 49 ? -6.488 -9.789 -5.059 1.00 0.00 49 THR A O 13
ATOM 17287 N N . ALA A 1 50 ? -5.579 -8.469 -3.558 1.00 0.00 50 ALA A N 13
ATOM 17288 C CA . ALA A 1 50 ? -6.721 -8.670 -2.621 1.00 0.00 50 ALA A CA 13
ATOM 17289 C C . ALA A 1 50 ? -7.875 -7.745 -3.015 1.00 0.00 50 ALA A C 13
ATOM 17290 O O . ALA A 1 50 ? -7.689 -6.764 -3.707 1.00 0.00 50 ALA A O 13
ATOM 17297 N N . ALA A 1 51 ? -9.068 -8.050 -2.580 1.00 0.00 51 ALA A N 13
ATOM 17298 C CA . ALA A 1 51 ? -10.232 -7.187 -2.928 1.00 0.00 51 ALA A CA 13
ATOM 17299 C C . ALA A 1 51 ? -9.890 -5.727 -2.623 1.00 0.00 51 ALA A C 13
ATOM 17300 O O . ALA A 1 51 ? -9.138 -5.435 -1.716 1.00 0.00 51 ALA A O 13
ATOM 17307 N N . ILE A 1 52 ? -10.438 -4.809 -3.376 1.00 0.00 52 ILE A N 13
ATOM 17308 C CA . ILE A 1 52 ? -10.145 -3.365 -3.135 1.00 0.00 52 ILE A CA 13
ATOM 17309 C C . ILE A 1 52 ? -11.401 -2.681 -2.566 1.00 0.00 52 ILE A C 13
ATOM 17310 O O . ILE A 1 52 ? -12.471 -2.804 -3.126 1.00 0.00 52 ILE A O 13
ATOM 17326 N N . PRO A 1 53 ? -11.286 -1.962 -1.469 1.00 0.00 53 PRO A N 13
ATOM 17327 C CA . PRO A 1 53 ? -12.470 -1.275 -0.880 1.00 0.00 53 PRO A CA 13
ATOM 17328 C C . PRO A 1 53 ? -13.092 -0.258 -1.847 1.00 0.00 53 PRO A C 13
ATOM 17329 O O . PRO A 1 53 ? -12.412 0.587 -2.393 1.00 0.00 53 PRO A O 13
ATOM 17340 N N . THR A 1 54 ? -14.380 -0.334 -2.060 1.00 0.00 54 THR A N 13
ATOM 17341 C CA . THR A 1 54 ? -15.045 0.628 -2.991 1.00 0.00 54 THR A CA 13
ATOM 17342 C C . THR A 1 54 ? -16.417 1.010 -2.431 1.00 0.00 54 THR A C 13
ATOM 17343 O O . THR A 1 54 ? -16.744 0.706 -1.300 1.00 0.00 54 THR A O 13
ATOM 17354 N N . GLY A 1 55 ? -17.224 1.670 -3.215 1.00 0.00 55 GLY A N 13
ATOM 17355 C CA . GLY A 1 55 ? -18.577 2.067 -2.733 1.00 0.00 55 GLY A CA 13
ATOM 17356 C C . GLY A 1 55 ? -18.447 3.162 -1.672 1.00 0.00 55 GLY A C 13
ATOM 17357 O O . GLY A 1 55 ? -19.412 3.808 -1.313 1.00 0.00 55 GLY A O 13
ATOM 17361 N N . TYR A 1 56 ? -17.263 3.376 -1.165 1.00 0.00 56 TYR A N 13
ATOM 17362 C CA . TYR A 1 56 ? -17.079 4.429 -0.126 1.00 0.00 56 TYR A CA 13
ATOM 17363 C C . TYR A 1 56 ? -16.931 5.795 -0.804 1.00 0.00 56 TYR A C 13
ATOM 17364 O O . TYR A 1 56 ? -16.281 5.927 -1.821 1.00 0.00 56 TYR A O 13
ATOM 17382 N N . ASP A 1 57 ? -17.532 6.811 -0.248 1.00 0.00 57 ASP A N 13
ATOM 17383 C CA . ASP A 1 57 ? -17.428 8.166 -0.861 1.00 0.00 57 ASP A CA 13
ATOM 17384 C C . ASP A 1 57 ? -15.965 8.471 -1.187 1.00 0.00 57 ASP A C 13
ATOM 17385 O O . ASP A 1 57 ? -15.193 8.847 -0.328 1.00 0.00 57 ASP A O 13
ATOM 17394 N N . THR A 1 58 ? -15.577 8.312 -2.423 1.00 0.00 58 THR A N 13
ATOM 17395 C CA . THR A 1 58 ? -14.163 8.595 -2.802 1.00 0.00 58 THR A CA 13
ATOM 17396 C C . THR A 1 58 ? -13.972 10.103 -2.954 1.00 0.00 58 THR A C 13
ATOM 17397 O O . THR A 1 58 ? -13.989 10.636 -4.046 1.00 0.00 58 THR A O 13
ATOM 17408 N N . ASN A 1 59 ? -13.788 10.796 -1.864 1.00 0.00 59 ASN A N 13
ATOM 17409 C CA . ASN A 1 59 ? -13.595 12.273 -1.936 1.00 0.00 59 ASN A CA 13
ATOM 17410 C C . ASN A 1 59 ? -12.099 12.592 -1.932 1.00 0.00 59 ASN A C 13
ATOM 17411 O O . ASN A 1 59 ? -11.625 13.399 -2.707 1.00 0.00 59 ASN A O 13
ATOM 17422 N N . LYS A 1 60 ? -11.352 11.968 -1.062 1.00 0.00 60 LYS A N 13
ATOM 17423 C CA . LYS A 1 60 ? -9.888 12.241 -1.011 1.00 0.00 60 LYS A CA 13
ATOM 17424 C C . LYS A 1 60 ? -9.215 11.224 -0.081 1.00 0.00 60 LYS A C 13
ATOM 17425 O O . LYS A 1 60 ? -8.705 11.565 0.968 1.00 0.00 60 LYS A O 13
ATOM 17444 N N . CYS A 1 61 ? -9.211 9.973 -0.459 1.00 0.00 61 CYS A N 13
ATOM 17445 C CA . CYS A 1 61 ? -8.574 8.933 0.401 1.00 0.00 61 CYS A CA 13
ATOM 17446 C C . CYS A 1 61 ? -7.920 7.870 -0.482 1.00 0.00 61 CYS A C 13
ATOM 17447 O O . CYS A 1 61 ? -8.075 7.869 -1.688 1.00 0.00 61 CYS A O 13
ATOM 17454 N N . GLN A 1 62 ? -7.185 6.966 0.110 1.00 0.00 62 GLN A N 13
ATOM 17455 C CA . GLN A 1 62 ? -6.515 5.899 -0.689 1.00 0.00 62 GLN A CA 13
ATOM 17456 C C . GLN A 1 62 ? -6.624 4.564 0.048 1.00 0.00 62 GLN A C 13
ATOM 17457 O O . GLN A 1 62 ? -7.049 4.506 1.184 1.00 0.00 62 GLN A O 13
ATOM 17471 N N . LYS A 1 63 ? -6.237 3.492 -0.592 1.00 0.00 63 LYS A N 13
ATOM 17472 C CA . LYS A 1 63 ? -6.310 2.152 0.062 1.00 0.00 63 LYS A CA 13
ATOM 17473 C C . LYS A 1 63 ? -4.891 1.646 0.338 1.00 0.00 63 LYS A C 13
ATOM 17474 O O . LYS A 1 63 ? -4.017 1.740 -0.502 1.00 0.00 63 LYS A O 13
ATOM 17493 N N . ILE A 1 64 ? -4.655 1.117 1.510 1.00 0.00 64 ILE A N 13
ATOM 17494 C CA . ILE A 1 64 ? -3.293 0.608 1.851 1.00 0.00 64 ILE A CA 13
ATOM 17495 C C . ILE A 1 64 ? -3.387 -0.854 2.298 1.00 0.00 64 ILE A C 13
ATOM 17496 O O . ILE A 1 64 ? -4.235 -1.221 3.087 1.00 0.00 64 ILE A O 13
ATOM 17512 N N . LEU A 1 65 ? -2.517 -1.691 1.798 1.00 0.00 65 LEU A N 13
ATOM 17513 C CA . LEU A 1 65 ? -2.541 -3.128 2.184 1.00 0.00 65 LEU A CA 13
ATOM 17514 C C . LEU A 1 65 ? -1.654 -3.331 3.418 1.00 0.00 65 LEU A C 13
ATOM 17515 O O . LEU A 1 65 ? -0.458 -3.123 3.376 1.00 0.00 65 LEU A O 13
ATOM 17531 N N . ASN A 1 66 ? -2.232 -3.743 4.514 1.00 0.00 66 ASN A N 13
ATOM 17532 C CA . ASN A 1 66 ? -1.422 -3.965 5.744 1.00 0.00 66 ASN A CA 13
ATOM 17533 C C . ASN A 1 66 ? -0.714 -5.317 5.632 1.00 0.00 66 ASN A C 13
ATOM 17534 O O . ASN A 1 66 ? -1.340 -6.358 5.630 1.00 0.00 66 ASN A O 13
ATOM 17545 N N . LYS A 1 67 ? 0.585 -5.308 5.526 1.00 0.00 67 LYS A N 13
ATOM 17546 C CA . LYS A 1 67 ? 1.331 -6.591 5.398 1.00 0.00 67 LYS A CA 13
ATOM 17547 C C . LYS A 1 67 ? 1.478 -7.250 6.770 1.00 0.00 67 LYS A C 13
ATOM 17548 O O . LYS A 1 67 ? 1.811 -8.415 6.873 1.00 0.00 67 LYS A O 13
ATOM 17567 N N . LYS A 1 68 ? 1.234 -6.525 7.826 1.00 0.00 68 LYS A N 13
ATOM 17568 C CA . LYS A 1 68 ? 1.363 -7.128 9.181 1.00 0.00 68 LYS A CA 13
ATOM 17569 C C . LYS A 1 68 ? 0.491 -8.381 9.251 1.00 0.00 68 LYS A C 13
ATOM 17570 O O . LYS A 1 68 ? 0.927 -9.433 9.676 1.00 0.00 68 LYS A O 13
ATOM 17589 N N . THR A 1 69 ? -0.739 -8.273 8.827 1.00 0.00 69 THR A N 13
ATOM 17590 C CA . THR A 1 69 ? -1.656 -9.451 8.851 1.00 0.00 69 THR A CA 13
ATOM 17591 C C . THR A 1 69 ? -2.325 -9.592 7.482 1.00 0.00 69 THR A C 13
ATOM 17592 O O . THR A 1 69 ? -3.402 -10.140 7.360 1.00 0.00 69 THR A O 13
ATOM 17603 N N . CYS A 1 70 ? -1.694 -9.096 6.452 1.00 0.00 70 CYS A N 13
ATOM 17604 C CA . CYS A 1 70 ? -2.294 -9.195 5.092 1.00 0.00 70 CYS A CA 13
ATOM 17605 C C . CYS A 1 70 ? -3.748 -8.724 5.144 1.00 0.00 70 CYS A C 13
ATOM 17606 O O . CYS A 1 70 ? -4.669 -9.517 5.136 1.00 0.00 70 CYS A O 13
ATOM 17613 N N . THR A 1 71 ? -3.960 -7.438 5.201 1.00 0.00 71 THR A N 13
ATOM 17614 C CA . THR A 1 71 ? -5.356 -6.908 5.258 1.00 0.00 71 THR A CA 13
ATOM 17615 C C . THR A 1 71 ? -5.440 -5.609 4.457 1.00 0.00 71 THR A C 13
ATOM 17616 O O . THR A 1 71 ? -4.444 -5.081 4.011 1.00 0.00 71 THR A O 13
ATOM 17627 N N . TYR A 1 72 ? -6.624 -5.088 4.273 1.00 0.00 72 TYR A N 13
ATOM 17628 C CA . TYR A 1 72 ? -6.774 -3.820 3.497 1.00 0.00 72 TYR A CA 13
ATOM 17629 C C . TYR A 1 72 ? -7.166 -2.685 4.448 1.00 0.00 72 TYR A C 13
ATOM 17630 O O . TYR A 1 72 ? -7.879 -2.885 5.413 1.00 0.00 72 TYR A O 13
ATOM 17648 N N . THR A 1 73 ? -6.700 -1.495 4.181 1.00 0.00 73 THR A N 13
ATOM 17649 C CA . THR A 1 73 ? -7.032 -0.339 5.060 1.00 0.00 73 THR A CA 13
ATOM 17650 C C . THR A 1 73 ? -7.215 0.914 4.201 1.00 0.00 73 THR A C 13
ATOM 17651 O O . THR A 1 73 ? -6.933 0.912 3.020 1.00 0.00 73 THR A O 13
ATOM 17662 N N . VAL A 1 74 ? -7.689 1.980 4.785 1.00 0.00 74 VAL A N 13
ATOM 17663 C CA . VAL A 1 74 ? -7.892 3.237 4.005 1.00 0.00 74 VAL A CA 13
ATOM 17664 C C . VAL A 1 74 ? -7.411 4.429 4.834 1.00 0.00 74 VAL A C 13
ATOM 17665 O O . VAL A 1 74 ? -7.655 4.508 6.021 1.00 0.00 74 VAL A O 13
ATOM 17678 N N . VAL A 1 75 ? -6.724 5.358 4.218 1.00 0.00 75 VAL A N 13
ATOM 17679 C CA . VAL A 1 75 ? -6.222 6.545 4.973 1.00 0.00 75 VAL A CA 13
ATOM 17680 C C . VAL A 1 75 ? -6.568 7.822 4.205 1.00 0.00 75 VAL A C 13
ATOM 17681 O O . VAL A 1 75 ? -7.008 7.777 3.074 1.00 0.00 75 VAL A O 13
ATOM 17694 N N . GLU A 1 76 ? -6.370 8.961 4.816 1.00 0.00 76 GLU A N 13
ATOM 17695 C CA . GLU A 1 76 ? -6.682 10.250 4.131 1.00 0.00 76 GLU A CA 13
ATOM 17696 C C . GLU A 1 76 ? -5.387 11.037 3.920 1.00 0.00 76 GLU A C 13
ATOM 17697 O O . GLU A 1 76 ? -4.645 11.292 4.848 1.00 0.00 76 GLU A O 13
ATOM 17709 N N . LYS A 1 77 ? -5.109 11.425 2.705 1.00 0.00 77 LYS A N 13
ATOM 17710 C CA . LYS A 1 77 ? -3.862 12.195 2.432 1.00 0.00 77 LYS A CA 13
ATOM 17711 C C . LYS A 1 77 ? -3.737 13.345 3.436 1.00 0.00 77 LYS A C 13
ATOM 17712 O O . LYS A 1 77 ? -2.709 13.986 3.529 1.00 0.00 77 LYS A O 13
ATOM 17731 N N . LYS A 1 78 ? -4.776 13.615 4.183 1.00 0.00 78 LYS A N 13
ATOM 17732 C CA . LYS A 1 78 ? -4.721 14.727 5.178 1.00 0.00 78 LYS A CA 13
ATOM 17733 C C . LYS A 1 78 ? -4.816 14.158 6.597 1.00 0.00 78 LYS A C 13
ATOM 17734 O O . LYS A 1 78 ? -4.813 14.888 7.568 1.00 0.00 78 LYS A O 13
ATOM 17753 N N . ASP A 1 79 ? -4.904 12.862 6.730 1.00 0.00 79 ASP A N 13
ATOM 17754 C CA . ASP A 1 79 ? -5.003 12.263 8.091 1.00 0.00 79 ASP A CA 13
ATOM 17755 C C . ASP A 1 79 ? -4.494 10.817 8.058 1.00 0.00 79 ASP A C 13
ATOM 17756 O O . ASP A 1 79 ? -5.265 9.882 8.152 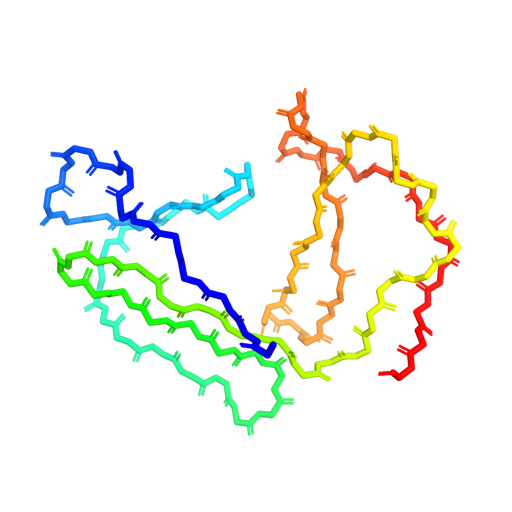1.00 0.00 79 ASP A O 13
ATOM 17765 N N . PRO A 1 80 ? -3.205 10.634 7.927 1.00 0.00 80 PRO A N 13
ATOM 17766 C CA . PRO A 1 80 ? -2.618 9.267 7.886 1.00 0.00 80 PRO A CA 13
ATOM 17767 C C . PRO A 1 80 ? -2.813 8.510 9.206 1.00 0.00 80 PRO A C 13
ATOM 17768 O O . PRO A 1 80 ? -2.320 7.414 9.382 1.00 0.00 80 PRO A O 13
ATOM 17779 N N . GLY A 1 81 ? -3.531 9.092 10.132 1.00 0.00 81 GLY A N 13
ATOM 17780 C CA . GLY A 1 81 ? -3.762 8.414 11.443 1.00 0.00 81 GLY A CA 13
ATOM 17781 C C . GLY A 1 81 ? -5.213 7.936 11.524 1.00 0.00 81 GLY A C 13
ATOM 17782 O O . GLY A 1 81 ? -5.509 6.919 12.121 1.00 0.00 81 GLY A O 13
ATOM 17786 N N . LYS A 1 82 ? -6.123 8.661 10.929 1.00 0.00 82 LYS A N 13
ATOM 17787 C CA . LYS A 1 82 ? -7.558 8.252 10.971 1.00 0.00 82 LYS A CA 13
ATOM 17788 C C . LYS A 1 82 ? -7.935 7.570 9.655 1.00 0.00 82 LYS A C 13
ATOM 17789 O O . LYS A 1 82 ? -7.378 7.856 8.615 1.00 0.00 82 LYS A O 13
ATOM 17808 N N . THR A 1 83 ? -8.881 6.671 9.693 1.00 0.00 83 THR A N 13
ATOM 17809 C CA . THR A 1 83 ? -9.300 5.972 8.444 1.00 0.00 83 THR A CA 13
ATOM 17810 C C . THR A 1 83 ? -10.436 6.753 7.781 1.00 0.00 83 THR A C 13
ATOM 17811 O O . THR A 1 83 ? -11.146 7.500 8.424 1.00 0.00 83 THR A O 13
ATOM 17822 N N . CYS A 1 84 ? -10.615 6.588 6.498 1.00 0.00 84 CYS A N 13
ATOM 17823 C CA . CYS A 1 84 ? -11.705 7.322 5.796 1.00 0.00 84 CYS A CA 13
ATOM 17824 C C . CYS A 1 84 ? -13.005 6.519 5.892 1.00 0.00 84 CYS A C 13
ATOM 17825 O O . CYS A 1 84 ? -13.102 5.561 6.633 1.00 0.00 84 CYS A O 13
ATOM 17832 N N . ASP A 1 85 ? -14.007 6.906 5.150 1.00 0.00 85 ASP A N 13
ATOM 17833 C CA . ASP A 1 85 ? -15.301 6.169 5.201 1.00 0.00 85 ASP A CA 13
ATOM 17834 C C . ASP A 1 85 ? -15.194 4.884 4.378 1.00 0.00 85 ASP A C 13
ATOM 17835 O O . ASP A 1 85 ? -14.425 4.799 3.441 1.00 0.00 85 ASP A O 13
ATOM 17844 N N . VAL A 1 86 ? -15.962 3.883 4.723 1.00 0.00 86 VAL A N 13
ATOM 17845 C CA . VAL A 1 86 ? -15.915 2.597 3.967 1.00 0.00 86 VAL A CA 13
ATOM 17846 C C . VAL A 1 86 ? -17.341 2.172 3.604 1.00 0.00 86 VAL A C 13
ATOM 17847 O O . VAL A 1 86 ? -18.305 2.729 4.088 1.00 0.00 86 VAL A O 13
ATOM 17860 N N . THR A 1 87 ? -17.483 1.187 2.755 1.00 0.00 87 THR A N 13
ATOM 17861 C CA . THR A 1 87 ? -18.848 0.728 2.364 1.00 0.00 87 THR A CA 13
ATOM 17862 C C . THR A 1 87 ? -18.847 -0.792 2.197 1.00 0.00 87 THR A C 13
ATOM 17863 O O . THR A 1 87 ? -19.699 -1.485 2.717 1.00 0.00 87 THR A O 13
ATOM 17874 N N . GLY A 1 88 ? -17.896 -1.314 1.476 1.00 0.00 88 GLY A N 13
ATOM 17875 C CA . GLY A 1 88 ? -17.841 -2.790 1.275 1.00 0.00 88 GLY A CA 13
ATOM 17876 C C . GLY A 1 88 ? -16.534 -3.164 0.576 1.00 0.00 88 GLY A C 13
ATOM 17877 O O . GLY A 1 88 ? -15.504 -2.557 0.793 1.00 0.00 88 GLY A O 13
ATOM 17881 N N . TRP A 1 89 ? -16.567 -4.163 -0.264 1.00 0.00 89 TRP A N 13
ATOM 17882 C CA . TRP A 1 89 ? -15.327 -4.581 -0.980 1.00 0.00 89 TRP A CA 13
ATOM 17883 C C . TRP A 1 89 ? -15.700 -5.171 -2.342 1.00 0.00 89 TRP A C 13
ATOM 17884 O O . TRP A 1 89 ? -16.806 -5.631 -2.546 1.00 0.00 89 TRP A O 13
ATOM 17905 N N . VAL A 1 90 ? -14.786 -5.158 -3.276 1.00 0.00 90 VAL A N 13
ATOM 17906 C CA . VAL A 1 90 ? -15.087 -5.715 -4.628 1.00 0.00 90 VAL A CA 13
ATOM 17907 C C . VAL A 1 90 ? -13.873 -6.493 -5.139 1.00 0.00 90 VAL A C 13
ATOM 17908 O O . VAL A 1 90 ? -12.785 -5.965 -5.247 1.00 0.00 90 VAL A O 13
ATOM 17921 N N . LEU A 1 91 ? -14.052 -7.747 -5.456 1.00 0.00 91 LEU A N 13
ATOM 17922 C CA . LEU A 1 91 ? -12.910 -8.559 -5.961 1.00 0.00 91 LEU A CA 13
ATOM 17923 C C . LEU A 1 91 ? -12.255 -7.837 -7.140 1.00 0.00 91 LEU A C 13
ATOM 17924 O O . LEU A 1 91 ? -11.037 -7.778 -7.172 1.00 0.00 91 LEU A O 13
ATOM 17941 N N . GLN A 1 1 ? -2.833 -5.246 -13.072 1.00 0.00 1 GLN A N 14
ATOM 17942 C CA . GLN A 1 1 ? -3.391 -4.299 -12.065 1.00 0.00 1 GLN A CA 14
ATOM 17943 C C . GLN A 1 1 ? -2.258 -3.765 -11.186 1.00 0.00 1 GLN A C 14
ATOM 17944 O O . GLN A 1 1 ? -1.975 -4.295 -10.130 1.00 0.00 1 GLN A O 14
ATOM 17960 N N . CYS A 1 2 ? -1.606 -2.717 -11.613 1.00 0.00 2 CYS A N 14
ATOM 17961 C CA . CYS A 1 2 ? -0.493 -2.149 -10.800 1.00 0.00 2 CYS A CA 14
ATOM 17962 C C . CYS A 1 2 ? -0.272 -0.684 -11.185 1.00 0.00 2 CYS A C 14
ATOM 17963 O O . CYS A 1 2 ? -0.803 -0.204 -12.167 1.00 0.00 2 CYS A O 14
ATOM 17970 N N . TYR A 1 3 ? 0.508 0.031 -10.418 1.00 0.00 3 TYR A N 14
ATOM 17971 C CA . TYR A 1 3 ? 0.761 1.466 -10.740 1.00 0.00 3 TYR A CA 14
ATOM 17972 C C . TYR A 1 3 ? 2.157 1.861 -10.249 1.00 0.00 3 TYR A C 14
ATOM 17973 O O . TYR A 1 3 ? 2.740 1.201 -9.412 1.00 0.00 3 TYR A O 14
ATOM 17991 N N . PHE A 1 4 ? 2.695 2.936 -10.767 1.00 0.00 4 PHE A N 14
ATOM 17992 C CA . PHE A 1 4 ? 4.056 3.383 -10.338 1.00 0.00 4 PHE A CA 14
ATOM 17993 C C . PHE A 1 4 ? 3.942 4.726 -9.609 1.00 0.00 4 PHE A C 14
ATOM 17994 O O . PHE A 1 4 ? 3.238 5.618 -10.039 1.00 0.00 4 PHE A O 14
ATOM 18011 N N . ILE A 1 5 ? 4.634 4.874 -8.508 1.00 0.00 5 ILE A N 14
ATOM 18012 C CA . ILE A 1 5 ? 4.576 6.156 -7.743 1.00 0.00 5 ILE A CA 14
ATOM 18013 C C . ILE A 1 5 ? 5.997 6.728 -7.607 1.00 0.00 5 ILE A C 14
ATOM 18014 O O . ILE A 1 5 ? 6.849 6.112 -6.997 1.00 0.00 5 ILE A O 14
ATOM 18030 N N . PRO A 1 6 ? 6.269 7.890 -8.164 1.00 0.00 6 PRO A N 14
ATOM 18031 C CA . PRO A 1 6 ? 7.632 8.484 -8.060 1.00 0.00 6 PRO A CA 14
ATOM 18032 C C . PRO A 1 6 ? 8.045 8.746 -6.607 1.00 0.00 6 PRO A C 14
ATOM 18033 O O . PRO A 1 6 ? 7.218 8.980 -5.748 1.00 0.00 6 PRO A O 14
ATOM 18044 N N . ASN A 1 7 ? 9.320 8.706 -6.329 1.00 0.00 7 ASN A N 14
ATOM 18045 C CA . ASN A 1 7 ? 9.788 8.951 -4.935 1.00 0.00 7 ASN A CA 14
ATOM 18046 C C . ASN A 1 7 ? 9.263 10.302 -4.447 1.00 0.00 7 ASN A C 14
ATOM 18047 O O . ASN A 1 7 ? 9.077 11.223 -5.220 1.00 0.00 7 ASN A O 14
ATOM 18058 N N . GLN A 1 8 ? 9.027 10.430 -3.169 1.00 0.00 8 GLN A N 14
ATOM 18059 C CA . GLN A 1 8 ? 8.515 11.721 -2.621 1.00 0.00 8 GLN A CA 14
ATOM 18060 C C . GLN A 1 8 ? 9.260 12.054 -1.327 1.00 0.00 8 GLN A C 14
ATOM 18061 O O . GLN A 1 8 ? 8.997 13.052 -0.686 1.00 0.00 8 GLN A O 14
ATOM 18075 N N . SER A 1 9 ? 10.190 11.225 -0.936 1.00 0.00 9 SER A N 14
ATOM 18076 C CA . SER A 1 9 ? 10.950 11.493 0.317 1.00 0.00 9 SER A CA 14
ATOM 18077 C C . SER A 1 9 ? 11.676 12.836 0.197 1.00 0.00 9 SER A C 14
ATOM 18078 O O . SER A 1 9 ? 11.485 13.570 -0.753 1.00 0.00 9 SER A O 14
ATOM 18086 N N . LEU A 1 10 ? 12.508 13.160 1.152 1.00 0.00 10 LEU A N 14
ATOM 18087 C CA . LEU A 1 10 ? 13.252 14.454 1.100 1.00 0.00 10 LEU A CA 14
ATOM 18088 C C . LEU A 1 10 ? 14.757 14.170 1.106 1.00 0.00 10 LEU A C 14
ATOM 18089 O O . LEU A 1 10 ? 15.529 14.860 0.470 1.00 0.00 10 LEU A O 14
ATOM 18105 N N . LYS A 1 11 ? 15.177 13.157 1.816 1.00 0.00 11 LYS A N 14
ATOM 18106 C CA . LYS A 1 11 ? 16.632 12.819 1.859 1.00 0.00 11 LYS A CA 14
ATOM 18107 C C . LYS A 1 11 ? 16.888 11.584 0.981 1.00 0.00 11 LYS A C 14
ATOM 18108 O O . LYS A 1 11 ? 16.046 10.716 0.874 1.00 0.00 11 LYS A O 14
ATOM 18127 N N . PRO A 1 12 ? 18.043 11.495 0.362 1.00 0.00 12 PRO A N 14
ATOM 18128 C CA . PRO A 1 12 ? 18.363 10.323 -0.499 1.00 0.00 12 PRO A CA 14
ATOM 18129 C C . PRO A 1 12 ? 18.266 8.997 0.267 1.00 0.00 12 PRO A C 14
ATOM 18130 O O . PRO A 1 12 ? 18.187 8.973 1.479 1.00 0.00 12 PRO A O 14
ATOM 18141 N N . ASN A 1 13 ? 18.276 7.896 -0.433 1.00 0.00 13 ASN A N 14
ATOM 18142 C CA . ASN A 1 13 ? 18.191 6.572 0.247 1.00 0.00 13 ASN A CA 14
ATOM 18143 C C . ASN A 1 13 ? 16.888 6.478 1.044 1.00 0.00 13 ASN A C 14
ATOM 18144 O O . ASN A 1 13 ? 16.883 6.084 2.195 1.00 0.00 13 ASN A O 14
ATOM 18155 N N . GLU A 1 14 ? 15.783 6.836 0.445 1.00 0.00 14 GLU A N 14
ATOM 18156 C CA . GLU A 1 14 ? 14.481 6.765 1.168 1.00 0.00 14 GLU A CA 14
ATOM 18157 C C . GLU A 1 14 ? 13.409 6.185 0.245 1.00 0.00 14 GLU A C 14
ATOM 18158 O O . GLU A 1 14 ? 13.602 6.056 -0.947 1.00 0.00 14 GLU A O 14
ATOM 18170 N N . CYS A 1 15 ? 12.279 5.837 0.794 1.00 0.00 15 CYS A N 14
ATOM 18171 C CA . CYS A 1 15 ? 11.181 5.265 -0.038 1.00 0.00 15 CYS A CA 14
ATOM 18172 C C . CYS A 1 15 ? 9.832 5.725 0.524 1.00 0.00 15 CYS A C 14
ATOM 18173 O O . CYS A 1 15 ? 9.272 5.105 1.407 1.00 0.00 15 CYS A O 14
ATOM 18180 N N . GLN A 1 16 ? 9.310 6.813 0.024 1.00 0.00 16 GLN A N 14
ATOM 18181 C CA . GLN A 1 16 ? 8.001 7.318 0.532 1.00 0.00 16 GLN A CA 14
ATOM 18182 C C . GLN A 1 16 ? 6.885 6.923 -0.435 1.00 0.00 16 GLN A C 14
ATOM 18183 O O . GLN A 1 16 ? 7.068 6.900 -1.636 1.00 0.00 16 GLN A O 14
ATOM 18197 N N . ASP A 1 17 ? 5.725 6.618 0.080 1.00 0.00 17 ASP A N 14
ATOM 18198 C CA . ASP A 1 17 ? 4.590 6.230 -0.804 1.00 0.00 17 ASP A CA 14
ATOM 18199 C C . ASP A 1 17 ? 3.280 6.672 -0.147 1.00 0.00 17 ASP A C 14
ATOM 18200 O O . ASP A 1 17 ? 3.165 6.714 1.061 1.00 0.00 17 ASP A O 14
ATOM 18209 N N . LEU A 1 18 ? 2.292 7.010 -0.928 1.00 0.00 18 LEU A N 14
ATOM 18210 C CA . LEU A 1 18 ? 1.001 7.454 -0.335 1.00 0.00 18 LEU A CA 14
ATOM 18211 C C . LEU A 1 18 ? 1.281 8.503 0.744 1.00 0.00 18 LEU A C 14
ATOM 18212 O O . LEU A 1 18 ? 2.163 9.326 0.603 1.00 0.00 18 LEU A O 14
ATOM 18228 N N . LYS A 1 19 ? 0.536 8.483 1.818 1.00 0.00 19 LYS A N 14
ATOM 18229 C CA . LYS A 1 19 ? 0.758 9.482 2.906 1.00 0.00 19 LYS A CA 14
ATOM 18230 C C . LYS A 1 19 ? 1.209 8.768 4.187 1.00 0.00 19 LYS A C 14
ATOM 18231 O O . LYS A 1 19 ? 1.550 9.400 5.167 1.00 0.00 19 LYS A O 14
ATOM 18250 N N . GLY A 1 20 ? 1.199 7.459 4.193 1.00 0.00 20 GLY A N 14
ATOM 18251 C CA . GLY A 1 20 ? 1.610 6.712 5.422 1.00 0.00 20 GLY A CA 14
ATOM 18252 C C . GLY A 1 20 ? 2.941 5.986 5.199 1.00 0.00 20 GLY A C 14
ATOM 18253 O O . GLY A 1 20 ? 3.687 5.751 6.129 1.00 0.00 20 GLY A O 14
ATOM 18257 N N . VAL A 1 21 ? 3.247 5.618 3.986 1.00 0.00 21 VAL A N 14
ATOM 18258 C CA . VAL A 1 21 ? 4.531 4.898 3.735 1.00 0.00 21 VAL A CA 14
ATOM 18259 C C . VAL A 1 21 ? 5.703 5.880 3.810 1.00 0.00 21 VAL A C 14
ATOM 18260 O O . VAL A 1 21 ? 5.733 6.880 3.123 1.00 0.00 21 VAL A O 14
ATOM 18273 N N . SER A 1 22 ? 6.671 5.594 4.640 1.00 0.00 22 SER A N 14
ATOM 18274 C CA . SER A 1 22 ? 7.847 6.502 4.763 1.00 0.00 22 SER A CA 14
ATOM 18275 C C . SER A 1 22 ? 8.956 5.796 5.548 1.00 0.00 22 SER A C 14
ATOM 18276 O O . SER A 1 22 ? 9.075 5.951 6.747 1.00 0.00 22 SER A O 14
ATOM 18284 N N . HIS A 1 23 ? 9.768 5.016 4.882 1.00 0.00 23 HIS A N 14
ATOM 18285 C CA . HIS A 1 23 ? 10.866 4.299 5.594 1.00 0.00 23 HIS A CA 14
ATOM 18286 C C . HIS A 1 23 ? 12.049 4.096 4.633 1.00 0.00 23 HIS A C 14
ATOM 18287 O O . HIS A 1 23 ? 11.879 4.103 3.430 1.00 0.00 23 HIS A O 14
ATOM 18301 N N . PRO A 1 24 ? 13.239 3.911 5.157 1.00 0.00 24 PRO A N 14
ATOM 18302 C CA . PRO A 1 24 ? 14.438 3.699 4.297 1.00 0.00 24 PRO A CA 14
ATOM 18303 C C . PRO A 1 24 ? 14.276 2.499 3.355 1.00 0.00 24 PRO A C 14
ATOM 18304 O O . PRO A 1 24 ? 13.734 1.477 3.727 1.00 0.00 24 PRO A O 14
ATOM 18315 N N . LEU A 1 25 ? 14.742 2.612 2.141 1.00 0.00 25 LEU A N 14
ATOM 18316 C CA . LEU A 1 25 ? 14.614 1.478 1.187 1.00 0.00 25 LEU A CA 14
ATOM 18317 C C . LEU A 1 25 ? 15.573 0.358 1.597 1.00 0.00 25 LEU A C 14
ATOM 18318 O O . LEU A 1 25 ? 16.418 0.534 2.451 1.00 0.00 25 LEU A O 14
ATOM 18334 N N . ASN A 1 26 ? 15.450 -0.792 0.991 1.00 0.00 26 ASN A N 14
ATOM 18335 C CA . ASN A 1 26 ? 16.354 -1.922 1.338 1.00 0.00 26 ASN A CA 14
ATOM 18336 C C . ASN A 1 26 ? 16.177 -3.044 0.310 1.00 0.00 26 ASN A C 14
ATOM 18337 O O . ASN A 1 26 ? 17.135 -3.603 -0.184 1.00 0.00 26 ASN A O 14
ATOM 18348 N N . SER A 1 27 ? 14.957 -3.372 -0.013 1.00 0.00 27 SER A N 14
ATOM 18349 C CA . SER A 1 27 ? 14.713 -4.455 -1.009 1.00 0.00 27 SER A CA 14
ATOM 18350 C C . SER A 1 27 ? 13.226 -4.488 -1.363 1.00 0.00 27 SER A C 14
ATOM 18351 O O . SER A 1 27 ? 12.499 -3.548 -1.111 1.00 0.00 27 SER A O 14
ATOM 18359 N N . VAL A 1 28 ? 12.768 -5.564 -1.944 1.00 0.00 28 VAL A N 14
ATOM 18360 C CA . VAL A 1 28 ? 11.327 -5.665 -2.317 1.00 0.00 28 VAL A CA 14
ATOM 18361 C C . VAL A 1 28 ? 10.644 -6.686 -1.407 1.00 0.00 28 VAL A C 14
ATOM 18362 O O . VAL A 1 28 ? 11.289 -7.454 -0.721 1.00 0.00 28 VAL A O 14
ATOM 18375 N N . TRP A 1 29 ? 9.343 -6.698 -1.398 1.00 0.00 29 TRP A N 14
ATOM 18376 C CA . TRP A 1 29 ? 8.609 -7.669 -0.537 1.00 0.00 29 TRP A CA 14
ATOM 18377 C C . TRP A 1 29 ? 7.269 -8.020 -1.187 1.00 0.00 29 TRP A C 14
ATOM 18378 O O . TRP A 1 29 ? 6.548 -7.160 -1.654 1.00 0.00 29 TRP A O 14
ATOM 18399 N N . LYS A 1 30 ? 6.933 -9.281 -1.221 1.00 0.00 30 LYS A N 14
ATOM 18400 C CA . LYS A 1 30 ? 5.643 -9.700 -1.843 1.00 0.00 30 LYS A CA 14
ATOM 18401 C C . LYS A 1 30 ? 5.050 -10.861 -1.040 1.00 0.00 30 LYS A C 14
ATOM 18402 O O . LYS A 1 30 ? 5.514 -11.981 -1.115 1.00 0.00 30 LYS A O 14
ATOM 18421 N N . THR A 1 31 ? 4.028 -10.602 -0.272 1.00 0.00 31 THR A N 14
ATOM 18422 C CA . THR A 1 31 ? 3.407 -11.690 0.534 1.00 0.00 31 THR A CA 14
ATOM 18423 C C . THR A 1 31 ? 3.150 -12.904 -0.361 1.00 0.00 31 THR A C 14
ATOM 18424 O O . THR A 1 31 ? 3.258 -12.830 -1.569 1.00 0.00 31 THR A O 14
ATOM 18435 N N . LYS A 1 32 ? 2.811 -14.022 0.221 1.00 0.00 32 LYS A N 14
ATOM 18436 C CA . LYS A 1 32 ? 2.546 -15.238 -0.599 1.00 0.00 32 LYS A CA 14
ATOM 18437 C C . LYS A 1 32 ? 1.589 -14.880 -1.737 1.00 0.00 32 LYS A C 14
ATOM 18438 O O . LYS A 1 32 ? 1.725 -15.350 -2.849 1.00 0.00 32 LYS A O 14
ATOM 18457 N N . ASP A 1 33 ? 0.623 -14.048 -1.465 1.00 0.00 33 ASP A N 14
ATOM 18458 C CA . ASP A 1 33 ? -0.346 -13.654 -2.525 1.00 0.00 33 ASP A CA 14
ATOM 18459 C C . ASP A 1 33 ? -1.265 -12.553 -1.990 1.00 0.00 33 ASP A C 14
ATOM 18460 O O . ASP A 1 33 ? -2.410 -12.792 -1.663 1.00 0.00 33 ASP A O 14
ATOM 18469 N N . CYS A 1 34 ? -0.773 -11.347 -1.899 1.00 0.00 34 CYS A N 14
ATOM 18470 C CA . CYS A 1 34 ? -1.622 -10.234 -1.386 1.00 0.00 34 CYS A CA 14
ATOM 18471 C C . CYS A 1 34 ? -1.194 -8.921 -2.040 1.00 0.00 34 CYS A C 14
ATOM 18472 O O . CYS A 1 34 ? -1.984 -8.239 -2.662 1.00 0.00 34 CYS A O 14
ATOM 18479 N N . GLU A 1 35 ? 0.049 -8.559 -1.900 1.00 0.00 35 GLU A N 14
ATOM 18480 C CA . GLU A 1 35 ? 0.530 -7.284 -2.509 1.00 0.00 35 GLU A CA 14
ATOM 18481 C C . GLU A 1 35 ? 1.984 -7.440 -2.960 1.00 0.00 35 GLU A C 14
ATOM 18482 O O . GLU A 1 35 ? 2.682 -8.343 -2.546 1.00 0.00 35 GLU A O 14
ATOM 18494 N N . GLU A 1 36 ? 2.445 -6.553 -3.801 1.00 0.00 36 GLU A N 14
ATOM 18495 C CA . GLU A 1 36 ? 3.854 -6.626 -4.282 1.00 0.00 36 GLU A CA 14
ATOM 18496 C C . GLU A 1 36 ? 4.403 -5.204 -4.417 1.00 0.00 36 GLU A C 14
ATOM 18497 O O . GLU A 1 36 ? 4.141 -4.520 -5.387 1.00 0.00 36 GLU A O 14
ATOM 18509 N N . CYS A 1 37 ? 5.154 -4.752 -3.446 1.00 0.00 37 CYS A N 14
ATOM 18510 C CA . CYS A 1 37 ? 5.713 -3.369 -3.508 1.00 0.00 37 CYS A CA 14
ATOM 18511 C C . CYS A 1 37 ? 7.239 -3.422 -3.585 1.00 0.00 37 CYS A C 14
ATOM 18512 O O . CYS A 1 37 ? 7.892 -4.078 -2.797 1.00 0.00 37 CYS A O 14
ATOM 18519 N N . THR A 1 38 ? 7.810 -2.723 -4.531 1.00 0.00 38 THR A N 14
ATOM 18520 C CA . THR A 1 38 ? 9.294 -2.705 -4.677 1.00 0.00 38 THR A CA 14
ATOM 18521 C C . THR A 1 38 ? 9.790 -1.264 -4.541 1.00 0.00 38 THR A C 14
ATOM 18522 O O . THR A 1 38 ? 9.080 -0.327 -4.847 1.00 0.00 38 THR A O 14
ATOM 18533 N N . CYS A 1 39 ? 10.999 -1.077 -4.081 1.00 0.00 39 CYS A N 14
ATOM 18534 C CA . CYS A 1 39 ? 11.537 0.308 -3.921 1.00 0.00 39 CYS A CA 14
ATOM 18535 C C . CYS A 1 39 ? 12.626 0.557 -4.968 1.00 0.00 39 CYS A C 14
ATOM 18536 O O . CYS A 1 39 ? 13.730 0.063 -4.860 1.00 0.00 39 CYS A O 14
ATOM 18543 N N . GLY A 1 40 ? 12.323 1.326 -5.978 1.00 0.00 40 GLY A N 14
ATOM 18544 C CA . GLY A 1 40 ? 13.338 1.614 -7.031 1.00 0.00 40 GLY A CA 14
ATOM 18545 C C . GLY A 1 40 ? 14.150 2.845 -6.626 1.00 0.00 40 GLY A C 14
ATOM 18546 O O . GLY A 1 40 ? 13.609 3.841 -6.190 1.00 0.00 40 GLY A O 14
ATOM 18550 N N . GLN A 1 41 ? 15.446 2.784 -6.762 1.00 0.00 41 GLN A N 14
ATOM 18551 C CA . GLN A 1 41 ? 16.290 3.949 -6.380 1.00 0.00 41 GLN A CA 14
ATOM 18552 C C . GLN A 1 41 ? 15.814 5.198 -7.128 1.00 0.00 41 GLN A C 14
ATOM 18553 O O . GLN A 1 41 ? 16.307 6.287 -6.909 1.00 0.00 41 GLN A O 14
ATOM 18567 N N . ASP A 1 42 ? 14.862 5.046 -8.012 1.00 0.00 42 ASP A N 14
ATOM 18568 C CA . ASP A 1 42 ? 14.353 6.223 -8.781 1.00 0.00 42 ASP A CA 14
ATOM 18569 C C . ASP A 1 42 ? 12.822 6.266 -8.699 1.00 0.00 42 ASP A C 14
ATOM 18570 O O . ASP A 1 42 ? 12.209 7.285 -8.948 1.00 0.00 42 ASP A O 14
ATOM 18579 N N . ALA A 1 43 ? 12.199 5.171 -8.355 1.00 0.00 43 ALA A N 14
ATOM 18580 C CA . ALA A 1 43 ? 10.710 5.165 -8.262 1.00 0.00 43 ALA A CA 14
ATOM 18581 C C . ALA A 1 43 ? 10.250 3.986 -7.401 1.00 0.00 43 ALA A C 14
ATOM 18582 O O . ALA A 1 43 ? 11.048 3.206 -6.921 1.00 0.00 43 ALA A O 14
ATOM 18589 N N . ILE A 1 44 ? 8.964 3.853 -7.206 1.00 0.00 44 ILE A N 14
ATOM 18590 C CA . ILE A 1 44 ? 8.434 2.727 -6.380 1.00 0.00 44 ILE A CA 14
ATOM 18591 C C . ILE A 1 44 ? 7.268 2.066 -7.120 1.00 0.00 44 ILE A C 14
ATOM 18592 O O . ILE A 1 44 ? 6.358 2.729 -7.577 1.00 0.00 44 ILE A O 14
ATOM 18608 N N . SER A 1 45 ? 7.288 0.765 -7.241 1.00 0.00 45 SER A N 14
ATOM 18609 C CA . SER A 1 45 ? 6.182 0.055 -7.949 1.00 0.00 45 SER A CA 14
ATOM 18610 C C . SER A 1 45 ? 5.355 -0.732 -6.929 1.00 0.00 45 SER A C 14
ATOM 18611 O O . SER A 1 45 ? 5.892 -1.419 -6.085 1.00 0.00 45 SER A O 14
ATOM 18619 N N . CYS A 1 46 ? 4.053 -0.636 -7.002 1.00 0.00 46 CYS A N 14
ATOM 18620 C CA . CYS A 1 46 ? 3.190 -1.378 -6.035 1.00 0.00 46 CYS A CA 14
ATOM 18621 C C . CYS A 1 46 ? 1.994 -1.986 -6.773 1.00 0.00 46 CYS A C 14
ATOM 18622 O O . CYS A 1 46 ? 1.299 -1.315 -7.510 1.00 0.00 46 CYS A O 14
ATOM 18629 N N . CYS A 1 47 ? 1.752 -3.255 -6.572 1.00 0.00 47 CYS A N 14
ATOM 18630 C CA . CYS A 1 47 ? 0.601 -3.924 -7.250 1.00 0.00 47 CYS A CA 14
ATOM 18631 C C . CYS A 1 47 ? -0.265 -4.625 -6.202 1.00 0.00 47 CYS A C 14
ATOM 18632 O O . CYS A 1 47 ? 0.236 -5.191 -5.249 1.00 0.00 47 CYS A O 14
ATOM 18639 N N . ASN A 1 48 ? -1.562 -4.591 -6.366 1.00 0.00 48 ASN A N 14
ATOM 18640 C CA . ASN A 1 48 ? -2.466 -5.253 -5.379 1.00 0.00 48 ASN A CA 14
ATOM 18641 C C . ASN A 1 48 ? -3.384 -6.238 -6.104 1.00 0.00 48 ASN A C 14
ATOM 18642 O O . ASN A 1 48 ? -3.807 -6.002 -7.219 1.00 0.00 48 ASN A O 14
ATOM 18653 N N . THR A 1 49 ? -3.696 -7.342 -5.477 1.00 0.00 49 THR A N 14
ATOM 18654 C CA . THR A 1 49 ? -4.589 -8.351 -6.121 1.00 0.00 49 THR A CA 14
ATOM 18655 C C . THR A 1 49 ? -5.670 -8.781 -5.128 1.00 0.00 49 THR A C 14
ATOM 18656 O O . THR A 1 49 ? -6.480 -9.642 -5.411 1.00 0.00 49 THR A O 14
ATOM 18667 N N . ALA A 1 50 ? -5.692 -8.187 -3.966 1.00 0.00 50 ALA A N 14
ATOM 18668 C CA . ALA A 1 50 ? -6.723 -8.561 -2.955 1.00 0.00 50 ALA A CA 14
ATOM 18669 C C . ALA A 1 50 ? -7.994 -7.745 -3.201 1.00 0.00 50 ALA A C 14
ATOM 18670 O O . ALA A 1 50 ? -8.004 -6.816 -3.985 1.00 0.00 50 ALA A O 14
ATOM 18677 N N . ALA A 1 51 ? -9.066 -8.082 -2.538 1.00 0.00 51 ALA A N 14
ATOM 18678 C CA . ALA A 1 51 ? -10.334 -7.324 -2.735 1.00 0.00 51 ALA A CA 14
ATOM 18679 C C . ALA A 1 51 ? -10.079 -5.835 -2.486 1.00 0.00 51 ALA A C 14
ATOM 18680 O O . ALA A 1 51 ? -9.228 -5.465 -1.702 1.00 0.00 51 ALA A O 14
ATOM 18687 N N . ILE A 1 52 ? -10.813 -4.978 -3.148 1.00 0.00 52 ILE A N 14
ATOM 18688 C CA . ILE A 1 52 ? -10.618 -3.510 -2.953 1.00 0.00 52 ILE A CA 14
ATOM 18689 C C . ILE A 1 52 ? -11.832 -2.940 -2.198 1.00 0.00 52 ILE A C 14
ATOM 18690 O O . ILE A 1 52 ? -12.959 -3.211 -2.559 1.00 0.00 52 ILE A O 14
ATOM 18706 N N . PRO A 1 53 ? -11.620 -2.158 -1.160 1.00 0.00 53 PRO A N 14
ATOM 18707 C CA . PRO A 1 53 ? -12.762 -1.581 -0.396 1.00 0.00 53 PRO A CA 14
ATOM 18708 C C . PRO A 1 53 ? -13.676 -0.719 -1.277 1.00 0.00 53 PRO A C 14
ATOM 18709 O O . PRO A 1 53 ? -13.218 0.120 -2.027 1.00 0.00 53 PRO A O 14
ATOM 18720 N N . THR A 1 54 ? -14.963 -0.922 -1.188 1.00 0.00 54 THR A N 14
ATOM 18721 C CA . THR A 1 54 ? -15.909 -0.116 -2.015 1.00 0.00 54 THR A CA 14
ATOM 18722 C C . THR A 1 54 ? -17.150 0.210 -1.183 1.00 0.00 54 THR A C 14
ATOM 18723 O O . THR A 1 54 ? -17.250 -0.160 -0.030 1.00 0.00 54 THR A O 14
ATOM 18734 N N . GLY A 1 55 ? -18.099 0.894 -1.759 1.00 0.00 55 GLY A N 14
ATOM 18735 C CA . GLY A 1 55 ? -19.335 1.237 -1.001 1.00 0.00 55 GLY A CA 14
ATOM 18736 C C . GLY A 1 55 ? -19.039 2.371 -0.018 1.00 0.00 55 GLY A C 14
ATOM 18737 O O . GLY A 1 55 ? -19.845 3.259 0.181 1.00 0.00 55 GLY A O 14
ATOM 18741 N N . TYR A 1 56 ? -17.892 2.350 0.603 1.00 0.00 56 TYR A N 14
ATOM 18742 C CA . TYR A 1 56 ? -17.554 3.426 1.575 1.00 0.00 56 TYR A CA 14
ATOM 18743 C C . TYR A 1 56 ? -17.593 4.785 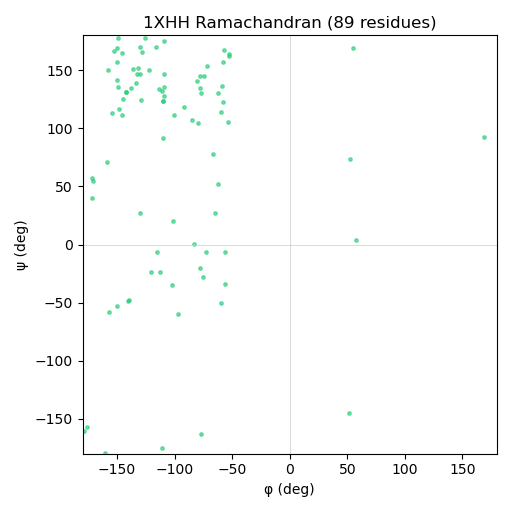0.867 1.00 0.00 56 TYR A C 14
ATOM 18744 O O . TYR A 1 56 ? -16.957 4.985 -0.149 1.00 0.00 56 TYR A O 14
ATOM 18762 N N . ASP A 1 57 ? -18.337 5.718 1.395 1.00 0.00 57 ASP A N 14
ATOM 18763 C CA . ASP A 1 57 ? -18.419 7.061 0.753 1.00 0.00 57 ASP A CA 14
ATOM 18764 C C . ASP A 1 57 ? -17.010 7.561 0.427 1.00 0.00 57 ASP A C 14
ATOM 18765 O O . ASP A 1 57 ? -16.224 7.853 1.307 1.00 0.00 57 ASP A O 14
ATOM 18774 N N . THR A 1 58 ? -16.685 7.663 -0.833 1.00 0.00 58 THR A N 14
ATOM 18775 C CA . THR A 1 58 ? -15.328 8.146 -1.216 1.00 0.00 58 THR A CA 14
ATOM 18776 C C . THR A 1 58 ? -15.304 9.675 -1.187 1.00 0.00 58 THR A C 14
ATOM 18777 O O . THR A 1 58 ? -15.609 10.329 -2.164 1.00 0.00 58 THR A O 14
ATOM 18788 N N . ASN A 1 59 ? -14.946 10.253 -0.072 1.00 0.00 59 ASN A N 14
ATOM 18789 C CA . ASN A 1 59 ? -14.906 11.740 0.018 1.00 0.00 59 ASN A CA 14
ATOM 18790 C C . ASN A 1 59 ? -13.540 12.246 -0.455 1.00 0.00 59 ASN A C 14
ATOM 18791 O O . ASN A 1 59 ? -13.449 13.111 -1.304 1.00 0.00 59 ASN A O 14
ATOM 18802 N N . LYS A 1 60 ? -12.478 11.716 0.087 1.00 0.00 60 LYS A N 14
ATOM 18803 C CA . LYS A 1 60 ? -11.122 12.169 -0.333 1.00 0.00 60 LYS A CA 14
ATOM 18804 C C . LYS A 1 60 ? -10.065 11.238 0.264 1.00 0.00 60 LYS A C 14
ATOM 18805 O O . LYS A 1 60 ? -8.926 11.617 0.455 1.00 0.00 60 LYS A O 14
ATOM 18824 N N . CYS A 1 61 ? -10.436 10.023 0.560 1.00 0.00 61 CYS A N 14
ATOM 18825 C CA . CYS A 1 61 ? -9.462 9.058 1.148 1.00 0.00 61 CYS A CA 14
ATOM 18826 C C . CYS A 1 61 ? -8.934 8.134 0.050 1.00 0.00 61 CYS A C 14
ATOM 18827 O O . CYS A 1 61 ? -9.377 8.179 -1.080 1.00 0.00 61 CYS A O 14
ATOM 18834 N N . GLN A 1 62 ? -7.989 7.293 0.379 1.00 0.00 62 GLN A N 14
ATOM 18835 C CA . GLN A 1 62 ? -7.426 6.354 -0.637 1.00 0.00 62 GLN A CA 14
ATOM 18836 C C . GLN A 1 62 ? -7.420 4.937 -0.060 1.00 0.00 62 GLN A C 14
ATOM 18837 O O . GLN A 1 62 ? -7.679 4.733 1.108 1.00 0.00 62 GLN A O 14
ATOM 18851 N N . LYS A 1 63 ? -7.131 3.955 -0.874 1.00 0.00 63 LYS A N 14
ATOM 18852 C CA . LYS A 1 63 ? -7.114 2.546 -0.380 1.00 0.00 63 LYS A CA 14
ATOM 18853 C C . LYS A 1 63 ? -5.672 2.035 -0.338 1.00 0.00 63 LYS A C 14
ATOM 18854 O O . LYS A 1 63 ? -4.899 2.254 -1.249 1.00 0.00 63 LYS A O 14
ATOM 18873 N N . ILE A 1 64 ? -5.308 1.352 0.717 1.00 0.00 64 ILE A N 14
ATOM 18874 C CA . ILE A 1 64 ? -3.918 0.817 0.830 1.00 0.00 64 ILE A CA 14
ATOM 18875 C C . ILE A 1 64 ? -3.978 -0.668 1.200 1.00 0.00 64 ILE A C 14
ATOM 18876 O O . ILE A 1 64 ? -4.923 -1.125 1.812 1.00 0.00 64 ILE A O 14
ATOM 18892 N N . LEU A 1 65 ? -2.977 -1.423 0.830 1.00 0.00 65 LEU A N 14
ATOM 18893 C CA . LEU A 1 65 ? -2.971 -2.880 1.152 1.00 0.00 65 LEU A CA 14
ATOM 18894 C C . LEU A 1 65 ? -1.815 -3.193 2.105 1.00 0.00 65 LEU A C 14
ATOM 18895 O O . LEU A 1 65 ? -0.662 -3.196 1.721 1.00 0.00 65 LEU A O 14
ATOM 18911 N N . ASN A 1 66 ? -2.116 -3.463 3.347 1.00 0.00 66 ASN A N 14
ATOM 18912 C CA . ASN A 1 66 ? -1.039 -3.782 4.325 1.00 0.00 66 ASN A CA 14
ATOM 18913 C C . ASN A 1 66 ? -0.618 -5.243 4.151 1.00 0.00 66 ASN A C 14
ATOM 18914 O O . ASN A 1 66 ? -1.445 -6.128 4.052 1.00 0.00 66 ASN A O 14
ATOM 18925 N N . LYS A 1 67 ? 0.660 -5.503 4.110 1.00 0.00 67 LYS A N 14
ATOM 18926 C CA . LYS A 1 67 ? 1.129 -6.909 3.939 1.00 0.00 67 LYS A CA 14
ATOM 18927 C C . LYS A 1 67 ? 1.333 -7.555 5.312 1.00 0.00 67 LYS A C 14
ATOM 18928 O O . LYS A 1 67 ? 1.753 -8.691 5.415 1.00 0.00 67 LYS A O 14
ATOM 18947 N N . LYS A 1 68 ? 1.036 -6.847 6.368 1.00 0.00 68 LYS A N 14
ATOM 18948 C CA . LYS A 1 68 ? 1.211 -7.432 7.724 1.00 0.00 68 LYS A CA 14
ATOM 18949 C C . LYS A 1 68 ? 0.353 -8.693 7.834 1.00 0.00 68 LYS A C 14
ATOM 18950 O O . LYS A 1 68 ? 0.831 -9.757 8.174 1.00 0.00 68 LYS A O 14
ATOM 18969 N N . THR A 1 69 ? -0.914 -8.576 7.537 1.00 0.00 69 THR A N 14
ATOM 18970 C CA . THR A 1 69 ? -1.822 -9.758 7.610 1.00 0.00 69 THR A CA 14
ATOM 18971 C C . THR A 1 69 ? -2.623 -9.856 6.308 1.00 0.00 69 THR A C 14
ATOM 18972 O O . THR A 1 69 ? -3.725 -10.365 6.284 1.00 0.00 69 THR A O 14
ATOM 18983 N N . CYS A 1 70 ? -2.077 -9.366 5.228 1.00 0.00 70 CYS A N 14
ATOM 18984 C CA . CYS A 1 70 ? -2.807 -9.425 3.931 1.00 0.00 70 CYS A CA 14
ATOM 18985 C C . CYS A 1 70 ? -4.214 -8.851 4.115 1.00 0.00 70 CYS A C 14
ATOM 18986 O O . CYS A 1 70 ? -5.188 -9.574 4.173 1.00 0.00 70 CYS A O 14
ATOM 18993 N N . THR A 1 71 ? -4.328 -7.553 4.209 1.00 0.00 71 THR A N 14
ATOM 18994 C CA . THR A 1 71 ? -5.672 -6.931 4.391 1.00 0.00 71 THR A CA 14
ATOM 18995 C C . THR A 1 71 ? -5.701 -5.565 3.699 1.00 0.00 71 THR A C 14
ATOM 18996 O O . THR A 1 71 ? -4.675 -5.018 3.346 1.00 0.00 71 THR A O 14
ATOM 19007 N N . TYR A 1 72 ? -6.870 -5.013 3.501 1.00 0.00 72 TYR A N 14
ATOM 19008 C CA . TYR A 1 72 ? -6.973 -3.683 2.827 1.00 0.00 72 TYR A CA 14
ATOM 19009 C C . TYR A 1 72 ? -7.424 -2.629 3.844 1.00 0.00 72 TYR A C 14
ATOM 19010 O O . TYR A 1 72 ? -8.214 -2.901 4.725 1.00 0.00 72 TYR A O 14
ATOM 19028 N N . THR A 1 73 ? -6.926 -1.426 3.723 1.00 0.00 73 THR A N 14
ATOM 19029 C CA . THR A 1 73 ? -7.324 -0.347 4.677 1.00 0.00 73 THR A CA 14
ATOM 19030 C C . THR A 1 73 ? -7.527 0.958 3.903 1.00 0.00 73 THR A C 14
ATOM 19031 O O . THR A 1 73 ? -7.197 1.055 2.738 1.00 0.00 73 THR A O 14
ATOM 19042 N N . VAL A 1 74 ? -8.067 1.960 4.544 1.00 0.00 74 VAL A N 14
ATOM 19043 C CA . VAL A 1 74 ? -8.295 3.263 3.851 1.00 0.00 74 VAL A CA 14
ATOM 19044 C C . VAL A 1 74 ? -7.727 4.396 4.707 1.00 0.00 74 VAL A C 14
ATOM 19045 O O . VAL A 1 74 ? -8.152 4.613 5.824 1.00 0.00 74 VAL A O 14
ATOM 19058 N N . VAL A 1 75 ? -6.770 5.121 4.191 1.00 0.00 75 VAL A N 14
ATOM 19059 C CA . VAL A 1 75 ? -6.169 6.245 4.969 1.00 0.00 75 VAL A CA 14
ATOM 19060 C C . VAL A 1 75 ? -6.587 7.574 4.340 1.00 0.00 75 VAL A C 14
ATOM 19061 O O . VAL A 1 75 ? -7.147 7.610 3.263 1.00 0.00 75 VAL A O 14
ATOM 19074 N N . GLU A 1 76 ? -6.323 8.670 5.005 1.00 0.00 76 GLU A N 14
ATOM 19075 C CA . GLU A 1 76 ? -6.710 10.000 4.447 1.00 0.00 76 GLU A CA 14
ATOM 19076 C C . GLU A 1 76 ? -5.450 10.758 4.021 1.00 0.00 76 GLU A C 14
ATOM 19077 O O . GLU A 1 76 ? -4.456 10.775 4.719 1.00 0.00 76 GLU A O 14
ATOM 19089 N N . LYS A 1 77 ? -5.487 11.386 2.879 1.00 0.00 77 LYS A N 14
ATOM 19090 C CA . LYS A 1 77 ? -4.296 12.142 2.402 1.00 0.00 77 LYS A CA 14
ATOM 19091 C C . LYS A 1 77 ? -3.889 13.177 3.455 1.00 0.00 77 LYS A C 14
ATOM 19092 O O . LYS A 1 77 ? -2.808 13.731 3.405 1.00 0.00 77 LYS A O 14
ATOM 19111 N N . LYS A 1 78 ? -4.748 13.447 4.404 1.00 0.00 78 LYS A N 14
ATOM 19112 C CA . LYS A 1 78 ? -4.415 14.454 5.457 1.00 0.00 78 LYS A CA 14
ATOM 19113 C C . LYS A 1 78 ? -4.451 13.795 6.839 1.00 0.00 78 LYS A C 14
ATOM 19114 O O . LYS A 1 78 ? -4.395 14.462 7.853 1.00 0.00 78 LYS A O 14
ATOM 19133 N N . ASP A 1 79 ? -4.541 12.493 6.893 1.00 0.00 79 ASP A N 14
ATOM 19134 C CA . ASP A 1 79 ? -4.575 11.804 8.215 1.00 0.00 79 ASP A CA 14
ATOM 19135 C C . ASP A 1 79 ? -4.020 10.383 8.072 1.00 0.00 79 ASP A C 14
ATOM 19136 O O . ASP A 1 79 ? -4.742 9.413 8.193 1.00 0.00 79 ASP A O 14
ATOM 19145 N N . PRO A 1 80 ? -2.741 10.258 7.814 1.00 0.00 80 PRO A N 14
ATOM 19146 C CA . PRO A 1 80 ? -2.107 8.920 7.657 1.00 0.00 80 PRO A CA 14
ATOM 19147 C C . PRO A 1 80 ? -2.128 8.106 8.956 1.00 0.00 80 PRO A C 14
ATOM 19148 O O . PRO A 1 80 ? -1.345 7.196 9.141 1.00 0.00 80 PRO A O 14
ATOM 19159 N N . GLY A 1 81 ? -3.017 8.430 9.860 1.00 0.00 81 GLY A N 14
ATOM 19160 C CA . GLY A 1 81 ? -3.087 7.680 11.150 1.00 0.00 81 GLY A CA 14
ATOM 19161 C C . GLY A 1 81 ? -4.528 7.237 11.409 1.00 0.00 81 GLY A C 14
ATOM 19162 O O . GLY A 1 81 ? -4.772 6.193 11.981 1.00 0.00 81 GLY A O 14
ATOM 19166 N N . LYS A 1 82 ? -5.485 8.022 10.994 1.00 0.00 82 LYS A N 14
ATOM 19167 C CA . LYS A 1 82 ? -6.912 7.647 11.217 1.00 0.00 82 LYS A CA 14
ATOM 19168 C C . LYS A 1 82 ? -7.482 7.029 9.941 1.00 0.00 82 LYS A C 14
ATOM 19169 O O . LYS A 1 82 ? -7.300 7.543 8.855 1.00 0.00 82 LYS A O 14
ATOM 19188 N N . THR A 1 83 ? -8.174 5.928 10.061 1.00 0.00 83 THR A N 14
ATOM 19189 C CA . THR A 1 83 ? -8.757 5.280 8.853 1.00 0.00 83 THR A CA 14
ATOM 19190 C C . THR A 1 83 ? -10.063 5.984 8.477 1.00 0.00 83 THR A C 14
ATOM 19191 O O . THR A 1 83 ? -10.770 6.493 9.326 1.00 0.00 83 THR A O 14
ATOM 19202 N N . CYS A 1 84 ? -10.388 6.022 7.214 1.00 0.00 84 CYS A N 14
ATOM 19203 C CA . CYS A 1 84 ? -11.646 6.697 6.787 1.00 0.00 84 CYS A CA 14
ATOM 19204 C C . CYS A 1 84 ? -12.834 5.750 6.986 1.00 0.00 84 CYS A C 14
ATOM 19205 O O . CYS A 1 84 ? -12.729 4.737 7.648 1.00 0.00 84 CYS A O 14
ATOM 19212 N N . ASP A 1 85 ? -13.962 6.077 6.418 1.00 0.00 85 ASP A N 14
ATOM 19213 C CA . ASP A 1 85 ? -15.160 5.204 6.573 1.00 0.00 85 ASP A CA 14
ATOM 19214 C C . ASP A 1 85 ? -15.017 3.968 5.681 1.00 0.00 85 ASP A C 14
ATOM 19215 O O . ASP A 1 85 ? -14.404 4.015 4.633 1.00 0.00 85 ASP A O 14
ATOM 19224 N N . VAL A 1 86 ? -15.581 2.863 6.094 1.00 0.00 86 VAL A N 14
ATOM 19225 C CA . VAL A 1 86 ? -15.492 1.615 5.279 1.00 0.00 86 VAL A CA 14
ATOM 19226 C C . VAL A 1 86 ? -16.890 1.008 5.129 1.00 0.00 86 VAL A C 14
ATOM 19227 O O . VAL A 1 86 ? -17.804 1.356 5.850 1.00 0.00 86 VAL A O 14
ATOM 19240 N N . THR A 1 87 ? -17.064 0.104 4.201 1.00 0.00 87 THR A N 14
ATOM 19241 C CA . THR A 1 87 ? -18.405 -0.525 4.009 1.00 0.00 87 THR A CA 14
ATOM 19242 C C . THR A 1 87 ? -18.236 -2.023 3.761 1.00 0.00 87 THR A C 14
ATOM 19243 O O . THR A 1 87 ? -18.989 -2.834 4.265 1.00 0.00 87 THR A O 14
ATOM 19254 N N . GLY A 1 88 ? -17.255 -2.401 2.991 1.00 0.00 88 GLY A N 14
ATOM 19255 C CA . GLY A 1 88 ? -17.043 -3.851 2.715 1.00 0.00 88 GLY A CA 14
ATOM 19256 C C . GLY A 1 88 ? -15.932 -4.023 1.678 1.00 0.00 88 GLY A C 14
ATOM 19257 O O . GLY A 1 88 ? -15.291 -3.070 1.278 1.00 0.00 88 GLY A O 14
ATOM 19261 N N . TRP A 1 89 ? -15.701 -5.233 1.241 1.00 0.00 89 TRP A N 14
ATOM 19262 C CA . TRP A 1 89 ? -14.631 -5.482 0.227 1.00 0.00 89 TRP A CA 14
ATOM 19263 C C . TRP A 1 89 ? -15.231 -6.234 -0.964 1.00 0.00 89 TRP A C 14
ATOM 19264 O O . TRP A 1 89 ? -15.944 -7.205 -0.799 1.00 0.00 89 TRP A O 14
ATOM 19285 N N . VAL A 1 90 ? -14.948 -5.794 -2.162 1.00 0.00 90 VAL A N 14
ATOM 19286 C CA . VAL A 1 90 ? -15.499 -6.480 -3.368 1.00 0.00 90 VAL A CA 14
ATOM 19287 C C . VAL A 1 90 ? -14.371 -7.200 -4.108 1.00 0.00 90 VAL A C 14
ATOM 19288 O O . VAL A 1 90 ? -13.230 -6.781 -4.078 1.00 0.00 90 VAL A O 14
ATOM 19301 N N . LEU A 1 91 ? -14.679 -8.280 -4.773 1.00 0.00 91 LEU A N 14
ATOM 19302 C CA . LEU A 1 91 ? -13.625 -9.028 -5.516 1.00 0.00 91 LEU A CA 14
ATOM 19303 C C . LEU A 1 91 ? -12.580 -9.544 -4.522 1.00 0.00 91 LEU A C 14
ATOM 19304 O O . LEU A 1 91 ? -11.405 -9.494 -4.844 1.00 0.00 91 LEU A O 14
ATOM 19321 N N . GLN A 1 1 ? -4.858 -5.063 -11.246 1.00 0.00 1 GLN A N 15
ATOM 19322 C CA . GLN A 1 1 ? -3.851 -4.380 -12.106 1.00 0.00 1 GLN A CA 15
ATOM 19323 C C . GLN A 1 1 ? -2.829 -3.664 -11.222 1.00 0.00 1 GLN A C 15
ATOM 19324 O O . GLN A 1 1 ? -3.177 -3.016 -10.254 1.00 0.00 1 GLN A O 15
ATOM 19340 N N . CYS A 1 2 ? -1.569 -3.773 -11.545 1.00 0.00 2 CYS A N 15
ATOM 19341 C CA . CYS A 1 2 ? -0.526 -3.097 -10.722 1.00 0.00 2 CYS A CA 15
ATOM 19342 C C . CYS A 1 2 ? -0.402 -1.638 -11.161 1.00 0.00 2 CYS A C 15
ATOM 19343 O O . CYS A 1 2 ? -0.971 -1.228 -12.155 1.00 0.00 2 CYS A O 15
ATOM 19350 N N . TYR A 1 3 ? 0.335 -0.846 -10.430 1.00 0.00 3 TYR A N 15
ATOM 19351 C CA . TYR A 1 3 ? 0.492 0.587 -10.809 1.00 0.00 3 TYR A CA 15
ATOM 19352 C C . TYR A 1 3 ? 1.868 1.087 -10.359 1.00 0.00 3 TYR A C 15
ATOM 19353 O O . TYR A 1 3 ? 2.511 0.491 -9.518 1.00 0.00 3 TYR A O 15
ATOM 19371 N N . PHE A 1 4 ? 2.322 2.179 -10.918 1.00 0.00 4 PHE A N 15
ATOM 19372 C CA . PHE A 1 4 ? 3.656 2.728 -10.531 1.00 0.00 4 PHE A CA 15
ATOM 19373 C C . PHE A 1 4 ? 3.458 4.025 -9.740 1.00 0.00 4 PHE A C 15
ATOM 19374 O O . PHE A 1 4 ? 2.725 4.904 -10.144 1.00 0.00 4 PHE A O 15
ATOM 19391 N N . ILE A 1 5 ? 4.111 4.145 -8.614 1.00 0.00 5 ILE A N 15
ATOM 19392 C CA . ILE A 1 5 ? 3.971 5.379 -7.786 1.00 0.00 5 ILE A CA 15
ATOM 19393 C C . ILE A 1 5 ? 5.304 6.144 -7.783 1.00 0.00 5 ILE A C 15
ATOM 19394 O O . ILE A 1 5 ? 6.227 5.767 -7.090 1.00 0.00 5 ILE A O 15
ATOM 19410 N N . PRO A 1 6 ? 5.419 7.210 -8.545 1.00 0.00 6 PRO A N 15
ATOM 19411 C CA . PRO A 1 6 ? 6.689 7.987 -8.581 1.00 0.00 6 PRO A CA 15
ATOM 19412 C C . PRO A 1 6 ? 7.035 8.591 -7.215 1.00 0.00 6 PRO A C 15
ATOM 19413 O O . PRO A 1 6 ? 6.209 9.203 -6.568 1.00 0.00 6 PRO A O 15
ATOM 19424 N N . ASN A 1 7 ? 8.251 8.414 -6.770 1.00 0.00 7 ASN A N 15
ATOM 19425 C CA . ASN A 1 7 ? 8.652 8.970 -5.446 1.00 0.00 7 ASN A CA 15
ATOM 19426 C C . ASN A 1 7 ? 8.162 10.414 -5.320 1.00 0.00 7 ASN A C 15
ATOM 19427 O O . ASN A 1 7 ? 8.097 11.145 -6.288 1.00 0.00 7 ASN A O 15
ATOM 19438 N N . GLN A 1 8 ? 7.819 10.828 -4.129 1.00 0.00 8 GLN A N 15
ATOM 19439 C CA . GLN A 1 8 ? 7.333 12.224 -3.928 1.00 0.00 8 GLN A CA 15
ATOM 19440 C C . GLN A 1 8 ? 7.895 12.768 -2.612 1.00 0.00 8 GLN A C 15
ATOM 19441 O O . GLN A 1 8 ? 7.512 13.827 -2.152 1.00 0.00 8 GLN A O 15
ATOM 19455 N N . SER A 1 9 ? 8.799 12.052 -2.003 1.00 0.00 9 SER A N 15
ATOM 19456 C CA . SER A 1 9 ? 9.388 12.524 -0.718 1.00 0.00 9 SER A CA 15
ATOM 19457 C C . SER A 1 9 ? 10.422 13.617 -1.000 1.00 0.00 9 SER A C 15
ATOM 19458 O O . SER A 1 9 ? 10.995 13.681 -2.068 1.00 0.00 9 SER A O 15
ATOM 19466 N N . LEU A 1 10 ? 10.666 14.475 -0.047 1.00 0.00 10 LEU A N 15
ATOM 19467 C CA . LEU A 1 10 ? 11.665 15.562 -0.260 1.00 0.00 10 LEU A CA 15
ATOM 19468 C C . LEU A 1 10 ? 13.067 15.022 0.026 1.00 0.00 10 LEU A C 15
ATOM 19469 O O . LEU A 1 10 ? 14.035 15.756 0.040 1.00 0.00 10 LEU A O 15
ATOM 19485 N N . LYS A 1 11 ? 13.179 13.740 0.255 1.00 0.00 11 LYS A N 15
ATOM 19486 C CA . LYS A 1 11 ? 14.513 13.133 0.542 1.00 0.00 11 LYS A CA 15
ATOM 19487 C C . LYS A 1 11 ? 14.899 12.203 -0.620 1.00 0.00 11 LYS A C 15
ATOM 19488 O O . LYS A 1 11 ? 14.438 11.081 -0.687 1.00 0.00 11 LYS A O 15
ATOM 19507 N N . PRO A 1 12 ? 15.731 12.652 -1.533 1.00 0.00 12 PRO A N 15
ATOM 19508 C CA . PRO A 1 12 ? 16.138 11.797 -2.684 1.00 0.00 12 PRO A CA 15
ATOM 19509 C C . PRO A 1 12 ? 16.907 10.546 -2.237 1.00 0.00 12 PRO A C 15
ATOM 19510 O O . PRO A 1 12 ? 17.822 10.098 -2.899 1.00 0.00 12 PRO A O 15
ATOM 19521 N N . ASN A 1 13 ? 16.534 9.977 -1.123 1.00 0.00 13 ASN A N 15
ATOM 19522 C CA . ASN A 1 13 ? 17.228 8.758 -0.634 1.00 0.00 13 ASN A CA 15
ATOM 19523 C C . ASN A 1 13 ? 16.300 8.000 0.313 1.00 0.00 13 ASN A C 15
ATOM 19524 O O . ASN A 1 13 ? 16.722 7.463 1.318 1.00 0.00 13 ASN A O 15
ATOM 19535 N N . GLU A 1 14 ? 15.035 7.956 -0.001 1.00 0.00 14 GLU A N 15
ATOM 19536 C CA . GLU A 1 14 ? 14.070 7.236 0.875 1.00 0.00 14 GLU A CA 15
ATOM 19537 C C . GLU A 1 14 ? 12.939 6.653 0.031 1.00 0.00 14 GLU A C 15
ATOM 19538 O O . GLU A 1 14 ? 12.864 6.864 -1.163 1.00 0.00 14 GLU A O 15
ATOM 19550 N N . CYS A 1 15 ? 12.061 5.920 0.654 1.00 0.00 15 CYS A N 15
ATOM 19551 C CA . CYS A 1 15 ? 10.920 5.305 -0.085 1.00 0.00 15 CYS A CA 15
ATOM 19552 C C . CYS A 1 15 ? 9.627 5.543 0.700 1.00 0.00 15 CYS A C 15
ATOM 19553 O O . CYS A 1 15 ? 9.176 4.693 1.443 1.00 0.00 15 CYS A O 15
ATOM 19560 N N . GLN A 1 16 ? 9.027 6.693 0.541 1.00 0.00 16 GLN A N 15
ATOM 19561 C CA . GLN A 1 16 ? 7.764 6.988 1.277 1.00 0.00 16 GLN A CA 15
ATOM 19562 C C . GLN A 1 16 ? 6.572 6.812 0.335 1.00 0.00 16 GLN A C 15
ATOM 19563 O O . GLN A 1 16 ? 6.673 7.032 -0.855 1.00 0.00 16 GLN A O 15
ATOM 19577 N N . ASP A 1 17 ? 5.441 6.424 0.859 1.00 0.00 17 ASP A N 15
ATOM 19578 C CA . ASP A 1 17 ? 4.239 6.241 -0.003 1.00 0.00 17 ASP A CA 15
ATOM 19579 C C . ASP A 1 17 ? 3.006 6.696 0.774 1.00 0.00 17 ASP A C 15
ATOM 19580 O O . ASP A 1 17 ? 2.955 6.602 1.983 1.00 0.00 17 ASP A O 15
ATOM 19589 N N . LEU A 1 18 ? 2.013 7.198 0.095 1.00 0.00 18 LEU A N 15
ATOM 19590 C CA . LEU A 1 18 ? 0.797 7.665 0.811 1.00 0.00 18 LEU A CA 15
ATOM 19591 C C . LEU A 1 18 ? 1.224 8.609 1.938 1.00 0.00 18 LEU A C 15
ATOM 19592 O O . LEU A 1 18 ? 2.221 9.297 1.830 1.00 0.00 18 LEU A O 15
ATOM 19608 N N . LYS A 1 19 ? 0.487 8.650 3.015 1.00 0.00 19 LYS A N 15
ATOM 19609 C CA . LYS A 1 19 ? 0.861 9.553 4.146 1.00 0.00 19 LYS A CA 15
ATOM 19610 C C . LYS A 1 19 ? 1.204 8.712 5.382 1.00 0.00 19 LYS A C 15
ATOM 19611 O O . LYS A 1 19 ? 1.393 9.239 6.461 1.00 0.00 19 LYS A O 15
ATOM 19630 N N . GLY A 1 20 ? 1.277 7.412 5.240 1.00 0.00 20 GLY A N 15
ATOM 19631 C CA . GLY A 1 20 ? 1.595 6.545 6.418 1.00 0.00 20 GLY A CA 15
ATOM 19632 C C . GLY A 1 20 ? 2.847 5.703 6.154 1.00 0.00 20 GLY A C 15
ATOM 19633 O O . GLY A 1 20 ? 3.545 5.318 7.072 1.00 0.00 20 GLY A O 15
ATOM 19637 N N . VAL A 1 21 ? 3.136 5.395 4.920 1.00 0.00 21 VAL A N 15
ATOM 19638 C CA . VAL A 1 21 ? 4.340 4.563 4.630 1.00 0.00 21 VAL A CA 15
ATOM 19639 C C . VAL A 1 21 ? 5.610 5.403 4.791 1.00 0.00 21 VAL A C 15
ATOM 19640 O O . VAL A 1 21 ? 5.589 6.609 4.653 1.00 0.00 21 VAL A O 15
ATOM 19653 N N . SER A 1 22 ? 6.716 4.768 5.080 1.00 0.00 22 SER A N 15
ATOM 19654 C CA . SER A 1 22 ? 7.993 5.520 5.251 1.00 0.00 22 SER A CA 15
ATOM 19655 C C . SER A 1 22 ? 9.141 4.532 5.479 1.00 0.00 22 SER A C 15
ATOM 19656 O O . SER A 1 22 ? 9.268 3.950 6.538 1.00 0.00 22 SER A O 15
ATOM 19664 N N . HIS A 1 23 ? 9.979 4.337 4.496 1.00 0.00 23 HIS A N 15
ATOM 19665 C CA . HIS A 1 23 ? 11.119 3.386 4.659 1.00 0.00 23 HIS A CA 15
ATOM 19666 C C . HIS A 1 23 ? 12.295 3.849 3.786 1.00 0.00 23 HIS A C 15
ATOM 19667 O O . HIS A 1 23 ? 12.094 4.407 2.727 1.00 0.00 23 HIS A O 15
ATOM 19681 N N . PRO A 1 24 ? 13.516 3.623 4.216 1.00 0.00 24 PRO A N 15
ATOM 19682 C CA . PRO A 1 24 ? 14.706 4.044 3.420 1.00 0.00 24 PRO A CA 15
ATOM 19683 C C . PRO A 1 24 ? 14.692 3.477 1.994 1.00 0.00 24 PRO A C 15
ATOM 19684 O O . PRO A 1 24 ? 14.104 2.446 1.732 1.00 0.00 24 PRO A O 15
ATOM 19695 N N . LEU A 1 25 ? 15.336 4.144 1.074 1.00 0.00 25 LEU A N 15
ATOM 19696 C CA . LEU A 1 25 ? 15.362 3.646 -0.329 1.00 0.00 25 LEU A CA 15
ATOM 19697 C C . LEU A 1 25 ? 16.112 2.310 -0.377 1.00 0.00 25 LEU A C 15
ATOM 19698 O O . LEU A 1 25 ? 16.347 1.684 0.636 1.00 0.00 25 LEU A O 15
ATOM 19714 N N . ASN A 1 26 ? 16.490 1.873 -1.549 1.00 0.00 26 ASN A N 15
ATOM 19715 C CA . ASN A 1 26 ? 17.226 0.581 -1.666 1.00 0.00 26 ASN A CA 15
ATOM 19716 C C . ASN A 1 26 ? 16.559 -0.475 -0.781 1.00 0.00 26 ASN A C 15
ATOM 19717 O O . ASN A 1 26 ? 17.051 -0.810 0.279 1.00 0.00 26 ASN A O 15
ATOM 19728 N N . SER A 1 27 ? 15.443 -1.004 -1.206 1.00 0.00 27 SER A N 15
ATOM 19729 C CA . SER A 1 27 ? 14.749 -2.036 -0.384 1.00 0.00 27 SER A CA 15
ATOM 19730 C C . SER A 1 27 ? 13.611 -2.659 -1.195 1.00 0.00 27 SER A C 15
ATOM 19731 O O . SER A 1 27 ? 12.595 -2.038 -1.438 1.00 0.00 27 SER A O 15
ATOM 19739 N N . VAL A 1 28 ? 13.774 -3.887 -1.613 1.00 0.00 28 VAL A N 15
ATOM 19740 C CA . VAL A 1 28 ? 12.713 -4.568 -2.407 1.00 0.00 28 VAL A CA 15
ATOM 19741 C C . VAL A 1 28 ? 12.072 -5.659 -1.546 1.00 0.00 28 VAL A C 15
ATOM 19742 O O . VAL A 1 28 ? 12.754 -6.423 -0.891 1.00 0.00 28 VAL A O 15
ATOM 19755 N N . TRP A 1 29 ? 10.769 -5.740 -1.535 1.00 0.00 29 TRP A N 15
ATOM 19756 C CA . TRP A 1 29 ? 10.097 -6.784 -0.708 1.00 0.00 29 TRP A CA 15
ATOM 19757 C C . TRP A 1 29 ? 8.774 -7.195 -1.360 1.00 0.00 29 TRP A C 15
ATOM 19758 O O . TRP A 1 29 ? 8.146 -6.423 -2.058 1.00 0.00 29 TRP A O 15
ATOM 19779 N N . LYS A 1 30 ? 8.348 -8.409 -1.129 1.00 0.00 30 LYS A N 15
ATOM 19780 C CA . LYS A 1 30 ? 7.066 -8.887 -1.724 1.00 0.00 30 LYS A CA 15
ATOM 19781 C C . LYS A 1 30 ? 6.306 -9.704 -0.677 1.00 0.00 30 LYS A C 15
ATOM 19782 O O . LYS A 1 30 ? 6.879 -10.187 0.279 1.00 0.00 30 LYS A O 15
ATOM 19801 N N . THR A 1 31 ? 5.018 -9.857 -0.845 1.00 0.00 31 THR A N 15
ATOM 19802 C CA . THR A 1 31 ? 4.216 -10.634 0.146 1.00 0.00 31 THR A CA 15
ATOM 19803 C C . THR A 1 31 ? 3.483 -11.777 -0.564 1.00 0.00 31 THR A C 15
ATOM 19804 O O . THR A 1 31 ? 2.279 -11.751 -0.721 1.00 0.00 31 THR A O 15
ATOM 19815 N N . LYS A 1 32 ? 4.201 -12.782 -0.983 1.00 0.00 32 LYS A N 15
ATOM 19816 C CA . LYS A 1 32 ? 3.549 -13.931 -1.675 1.00 0.00 32 LYS A CA 15
ATOM 19817 C C . LYS A 1 32 ? 2.537 -13.414 -2.703 1.00 0.00 32 LYS A C 15
ATOM 19818 O O . LYS A 1 32 ? 2.856 -12.599 -3.546 1.00 0.00 32 LYS A O 15
ATOM 19837 N N . ASP A 1 33 ? 1.318 -13.885 -2.640 1.00 0.00 33 ASP A N 15
ATOM 19838 C CA . ASP A 1 33 ? 0.280 -13.429 -3.613 1.00 0.00 33 ASP A CA 15
ATOM 19839 C C . ASP A 1 33 ? -0.704 -12.487 -2.914 1.00 0.00 33 ASP A C 15
ATOM 19840 O O . ASP A 1 33 ? -1.766 -12.196 -3.428 1.00 0.00 33 ASP A O 15
ATOM 19849 N N . CYS A 1 34 ? -0.363 -12.008 -1.748 1.00 0.00 34 CYS A N 15
ATOM 19850 C CA . CYS A 1 34 ? -1.285 -11.086 -1.021 1.00 0.00 34 CYS A CA 15
ATOM 19851 C C . CYS A 1 34 ? -0.996 -9.644 -1.442 1.00 0.00 34 CYS A C 15
ATOM 19852 O O . CYS A 1 34 ? -1.893 -8.854 -1.655 1.00 0.00 34 CYS A O 15
ATOM 19859 N N . GLU A 1 35 ? 0.254 -9.298 -1.559 1.00 0.00 35 GLU A N 15
ATOM 19860 C CA . GLU A 1 35 ? 0.615 -7.909 -1.960 1.00 0.00 35 GLU A CA 15
ATOM 19861 C C . GLU A 1 35 ? 2.051 -7.895 -2.493 1.00 0.00 35 GLU A C 15
ATOM 19862 O O . GLU A 1 35 ? 2.809 -8.822 -2.287 1.00 0.00 35 GLU A O 15
ATOM 19874 N N . GLU A 1 36 ? 2.432 -6.849 -3.174 1.00 0.00 36 GLU A N 15
ATOM 19875 C CA . GLU A 1 36 ? 3.820 -6.772 -3.717 1.00 0.00 36 GLU A CA 15
ATOM 19876 C C . GLU A 1 36 ? 4.257 -5.307 -3.774 1.00 0.00 36 GLU A C 15
ATOM 19877 O O . GLU A 1 36 ? 3.463 -4.425 -4.036 1.00 0.00 36 GLU A O 15
ATOM 19889 N N . CYS A 1 37 ? 5.510 -5.035 -3.528 1.00 0.00 37 CYS A N 15
ATOM 19890 C CA . CYS A 1 37 ? 5.982 -3.623 -3.569 1.00 0.00 37 CYS A CA 15
ATOM 19891 C C . CYS A 1 37 ? 7.502 -3.583 -3.751 1.00 0.00 37 CYS A C 15
ATOM 19892 O O . CYS A 1 37 ? 8.238 -4.279 -3.081 1.00 0.00 37 CYS A O 15
ATOM 19899 N N . THR A 1 38 ? 7.972 -2.765 -4.656 1.00 0.00 38 THR A N 15
ATOM 19900 C CA . THR A 1 38 ? 9.441 -2.659 -4.896 1.00 0.00 38 THR A CA 15
ATOM 19901 C C . THR A 1 38 ? 9.829 -1.181 -4.963 1.00 0.00 38 THR A C 15
ATOM 19902 O O . THR A 1 38 ? 9.004 -0.329 -5.232 1.00 0.00 38 THR A O 15
ATOM 19913 N N . CYS A 1 39 ? 11.075 -0.867 -4.722 1.00 0.00 39 CYS A N 15
ATOM 19914 C CA . CYS A 1 39 ? 11.514 0.560 -4.771 1.00 0.00 39 CYS A CA 15
ATOM 19915 C C . CYS A 1 39 ? 12.429 0.772 -5.980 1.00 0.00 39 CYS A C 15
ATOM 19916 O O . CYS A 1 39 ? 13.567 0.348 -5.992 1.00 0.00 39 CYS A O 15
ATOM 19923 N N . GLY A 1 40 ? 11.940 1.432 -6.995 1.00 0.00 40 GLY A N 15
ATOM 19924 C CA . GLY A 1 40 ? 12.781 1.678 -8.201 1.00 0.00 40 GLY A CA 15
ATOM 19925 C C . GLY A 1 40 ? 13.603 2.950 -7.990 1.00 0.00 40 GLY A C 15
ATOM 19926 O O . GLY A 1 40 ? 13.079 3.988 -7.634 1.00 0.00 40 GLY A O 15
ATOM 19930 N N . GLN A 1 41 ? 14.888 2.881 -8.201 1.00 0.00 41 GLN A N 15
ATOM 19931 C CA . GLN A 1 41 ? 15.744 4.085 -8.007 1.00 0.00 41 GLN A CA 15
ATOM 19932 C C . GLN A 1 41 ? 15.105 5.292 -8.701 1.00 0.00 41 GLN A C 15
ATOM 19933 O O . GLN A 1 41 ? 15.332 6.425 -8.325 1.00 0.00 41 GLN A O 15
ATOM 19947 N N . ASP A 1 42 ? 14.312 5.061 -9.714 1.00 0.00 42 ASP A N 15
ATOM 19948 C CA . ASP A 1 42 ? 13.666 6.199 -10.435 1.00 0.00 42 ASP A CA 15
ATOM 19949 C C . ASP A 1 42 ? 12.194 6.303 -10.028 1.00 0.00 42 ASP A C 15
ATOM 19950 O O . ASP A 1 42 ? 11.588 7.351 -10.126 1.00 0.00 42 ASP A O 15
ATOM 19959 N N . ALA A 1 43 ? 11.611 5.225 -9.575 1.00 0.00 43 ALA A N 15
ATOM 19960 C CA . ALA A 1 43 ? 10.177 5.274 -9.169 1.00 0.00 43 ALA A CA 15
ATOM 19961 C C . ALA A 1 43 ? 9.860 4.090 -8.255 1.00 0.00 43 ALA A C 15
ATOM 19962 O O . ALA A 1 43 ? 10.710 3.276 -7.958 1.00 0.00 43 ALA A O 15
ATOM 19969 N N . ILE A 1 44 ? 8.634 3.987 -7.812 1.00 0.00 44 ILE A N 15
ATOM 19970 C CA . ILE A 1 44 ? 8.242 2.854 -6.921 1.00 0.00 44 ILE A CA 15
ATOM 19971 C C . ILE A 1 44 ? 7.127 2.052 -7.596 1.00 0.00 44 ILE A C 15
ATOM 19972 O O . ILE A 1 44 ? 6.289 2.599 -8.284 1.00 0.00 44 ILE A O 15
ATOM 19988 N N . SER A 1 45 ? 7.111 0.760 -7.404 1.00 0.00 45 SER A N 15
ATOM 19989 C CA . SER A 1 45 ? 6.051 -0.083 -8.033 1.00 0.00 45 SER A CA 15
ATOM 19990 C C . SER A 1 45 ? 5.329 -0.881 -6.947 1.00 0.00 45 SER A C 15
ATOM 19991 O O . SER A 1 45 ? 5.938 -1.380 -6.023 1.00 0.00 45 SER A O 15
ATOM 19999 N N . CYS A 1 46 ? 4.032 -1.004 -7.050 1.00 0.00 46 CYS A N 15
ATOM 20000 C CA . CYS A 1 46 ? 3.276 -1.770 -6.019 1.00 0.00 46 CYS A CA 15
ATOM 20001 C C . CYS A 1 46 ? 2.038 -2.405 -6.651 1.00 0.00 46 CYS A C 15
ATOM 20002 O O . CYS A 1 46 ? 1.320 -1.779 -7.406 1.00 0.00 46 CYS A O 15
ATOM 20009 N N . CYS A 1 47 ? 1.787 -3.649 -6.340 1.00 0.00 47 CYS A N 15
ATOM 20010 C CA . CYS A 1 47 ? 0.597 -4.348 -6.906 1.00 0.00 47 CYS A CA 15
ATOM 20011 C C . CYS A 1 47 ? -0.283 -4.848 -5.761 1.00 0.00 47 CYS A C 15
ATOM 20012 O O . CYS A 1 47 ? 0.152 -4.945 -4.629 1.00 0.00 47 CYS A O 15
ATOM 20019 N N . ASN A 1 48 ? -1.520 -5.165 -6.042 1.00 0.00 48 ASN A N 15
ATOM 20020 C CA . ASN A 1 48 ? -2.433 -5.657 -4.968 1.00 0.00 48 ASN A CA 15
ATOM 20021 C C . ASN A 1 48 ? -3.166 -6.910 -5.455 1.00 0.00 48 ASN A C 15
ATOM 20022 O O . ASN A 1 48 ? -3.320 -7.131 -6.640 1.00 0.00 48 ASN A O 15
ATOM 20033 N N . THR A 1 49 ? -3.616 -7.731 -4.544 1.00 0.00 49 THR A N 15
ATOM 20034 C CA . THR A 1 49 ? -4.340 -8.975 -4.942 1.00 0.00 49 THR A CA 15
ATOM 20035 C C . THR A 1 49 ? -5.589 -9.138 -4.073 1.00 0.00 49 THR A C 15
ATOM 20036 O O . THR A 1 49 ? -6.589 -9.679 -4.502 1.00 0.00 49 THR A O 15
ATOM 20047 N N . ALA A 1 50 ? -5.540 -8.676 -2.853 1.00 0.00 50 ALA A N 15
ATOM 20048 C CA . ALA A 1 50 ? -6.724 -8.807 -1.958 1.00 0.00 50 ALA A CA 15
ATOM 20049 C C . ALA A 1 50 ? -7.878 -7.964 -2.506 1.00 0.00 50 ALA A C 15
ATOM 20050 O O . ALA A 1 50 ? -7.707 -7.172 -3.411 1.00 0.00 50 ALA A O 15
ATOM 20057 N N . ALA A 1 51 ? -9.053 -8.130 -1.963 1.00 0.00 51 ALA A N 15
ATOM 20058 C CA . ALA A 1 51 ? -10.219 -7.341 -2.450 1.00 0.00 51 ALA A CA 15
ATOM 20059 C C . ALA A 1 51 ? -9.850 -5.858 -2.491 1.00 0.00 51 ALA A C 15
ATOM 20060 O O . ALA A 1 51 ? -8.780 -5.462 -2.073 1.00 0.00 51 ALA A O 15
ATOM 20067 N N . ILE A 1 52 ? -10.732 -5.037 -2.996 1.00 0.00 52 ILE A N 15
ATOM 20068 C CA . ILE A 1 52 ? -10.445 -3.573 -3.072 1.00 0.00 52 ILE A CA 15
ATOM 20069 C C . ILE A 1 52 ? -11.657 -2.792 -2.534 1.00 0.00 52 ILE A C 15
ATOM 20070 O O . ILE A 1 52 ? -12.779 -3.067 -2.908 1.00 0.00 52 ILE A O 15
ATOM 20086 N N . PRO A 1 53 ? -11.448 -1.823 -1.667 1.00 0.00 53 PRO A N 15
ATOM 20087 C CA . PRO A 1 53 ? -12.585 -1.030 -1.115 1.00 0.00 53 PRO A CA 15
ATOM 20088 C C . PRO A 1 53 ? -13.407 -0.345 -2.215 1.00 0.00 53 PRO A C 15
ATOM 20089 O O . PRO A 1 53 ? -12.930 0.539 -2.898 1.00 0.00 53 PRO A O 15
ATOM 20100 N N . THR A 1 54 ? -14.640 -0.746 -2.384 1.00 0.00 54 THR A N 15
ATOM 20101 C CA . THR A 1 54 ? -15.502 -0.120 -3.433 1.00 0.00 54 THR A CA 15
ATOM 20102 C C . THR A 1 54 ? -16.586 0.723 -2.760 1.00 0.00 54 THR A C 15
ATOM 20103 O O . THR A 1 54 ? -16.678 0.781 -1.550 1.00 0.00 54 THR A O 15
ATOM 20114 N N . GLY A 1 55 ? -17.409 1.379 -3.533 1.00 0.00 55 GLY A N 15
ATOM 20115 C CA . GLY A 1 55 ? -18.485 2.219 -2.934 1.00 0.00 55 GLY A CA 15
ATOM 20116 C C . GLY A 1 55 ? -17.885 3.112 -1.847 1.00 0.00 55 GLY A C 15
ATOM 20117 O O . GLY A 1 55 ? -18.589 3.703 -1.052 1.00 0.00 55 GLY A O 15
ATOM 20121 N N . TYR A 1 56 ? -16.584 3.211 -1.807 1.00 0.00 56 TYR A N 15
ATOM 20122 C CA . TYR A 1 56 ? -15.927 4.058 -0.772 1.00 0.00 56 TYR A CA 15
ATOM 20123 C C . TYR A 1 56 ? -16.061 5.536 -1.161 1.00 0.00 56 TYR A C 15
ATOM 20124 O O . TYR A 1 56 ? -15.603 5.956 -2.205 1.00 0.00 56 TYR A O 15
ATOM 20142 N N . ASP A 1 57 ? -16.679 6.324 -0.322 1.00 0.00 57 ASP A N 15
ATOM 20143 C CA . ASP A 1 57 ? -16.841 7.776 -0.632 1.00 0.00 57 ASP A CA 15
ATOM 20144 C C . ASP A 1 57 ? -16.639 8.592 0.648 1.00 0.00 57 ASP A C 15
ATOM 20145 O O . ASP A 1 57 ? -17.096 8.220 1.710 1.00 0.00 57 ASP A O 15
ATOM 20154 N N . THR A 1 58 ? -15.960 9.704 0.556 1.00 0.00 58 THR A N 15
ATOM 20155 C CA . THR A 1 58 ? -15.733 10.538 1.771 1.00 0.00 58 THR A CA 15
ATOM 20156 C C . THR A 1 58 ? -15.225 11.922 1.358 1.00 0.00 58 THR A C 15
ATOM 20157 O O . THR A 1 58 ? -15.709 12.516 0.415 1.00 0.00 58 THR A O 15
ATOM 20168 N N . ASN A 1 59 ? -14.251 12.441 2.058 1.00 0.00 59 ASN A N 15
ATOM 20169 C CA . ASN A 1 59 ? -13.710 13.786 1.710 1.00 0.00 59 ASN A CA 15
ATOM 20170 C C . ASN A 1 59 ? -12.495 13.627 0.794 1.00 0.00 59 ASN A C 15
ATOM 20171 O O . ASN A 1 59 ? -12.466 14.140 -0.308 1.00 0.00 59 ASN A O 15
ATOM 20182 N N . LYS A 1 60 ? -11.490 12.922 1.239 1.00 0.00 60 LYS A N 15
ATOM 20183 C CA . LYS A 1 60 ? -10.279 12.736 0.389 1.00 0.00 60 LYS A CA 15
ATOM 20184 C C . LYS A 1 60 ? -9.338 11.722 1.045 1.00 0.00 60 LYS A C 15
ATOM 20185 O O . LYS A 1 60 ? -8.149 11.948 1.160 1.00 0.00 60 LYS A O 15
ATOM 20204 N N . CYS A 1 61 ? -9.856 10.602 1.470 1.00 0.00 61 CYS A N 15
ATOM 20205 C CA . CYS A 1 61 ? -8.988 9.572 2.109 1.00 0.00 61 CYS A CA 15
ATOM 20206 C C . CYS A 1 61 ? -8.354 8.704 1.024 1.00 0.00 61 CYS A C 15
ATOM 20207 O O . CYS A 1 61 ? -8.608 8.881 -0.151 1.00 0.00 61 CYS A O 15
ATOM 20214 N N . GLN A 1 62 ? -7.526 7.770 1.407 1.00 0.00 62 GLN A N 15
ATOM 20215 C CA . GLN A 1 62 ? -6.867 6.890 0.400 1.00 0.00 62 GLN A CA 15
ATOM 20216 C C . GLN A 1 62 ? -7.004 5.430 0.831 1.00 0.00 62 GLN A C 15
ATOM 20217 O O . GLN A 1 62 ? -7.393 5.138 1.944 1.00 0.00 62 GLN A O 15
ATOM 20231 N N . LYS A 1 63 ? -6.694 4.510 -0.045 1.00 0.00 63 LYS A N 15
ATOM 20232 C CA . LYS A 1 63 ? -6.812 3.062 0.307 1.00 0.00 63 LYS A CA 15
ATOM 20233 C C . LYS A 1 63 ? -5.420 2.430 0.384 1.00 0.00 63 LYS A C 15
ATOM 20234 O O . LYS A 1 63 ? -4.557 2.699 -0.429 1.00 0.00 63 LYS A O 15
ATOM 20253 N N . ILE A 1 64 ? -5.199 1.588 1.361 1.00 0.00 64 ILE A N 15
ATOM 20254 C CA . ILE A 1 64 ? -3.869 0.926 1.510 1.00 0.00 64 ILE A CA 15
ATOM 20255 C C . ILE A 1 64 ? -4.074 -0.584 1.663 1.00 0.00 64 ILE A C 15
ATOM 20256 O O . ILE A 1 64 ? -5.158 -1.043 1.962 1.00 0.00 64 ILE A O 15
ATOM 20272 N N . LEU A 1 65 ? -3.041 -1.362 1.456 1.00 0.00 65 LEU A N 15
ATOM 20273 C CA . LEU A 1 65 ? -3.175 -2.844 1.585 1.00 0.00 65 LEU A CA 15
ATOM 20274 C C . LEU A 1 65 ? -2.317 -3.343 2.751 1.00 0.00 65 LEU A C 15
ATOM 20275 O O . LEU A 1 65 ? -1.109 -3.207 2.751 1.00 0.00 65 LEU A O 15
ATOM 20291 N N . ASN A 1 66 ? -2.934 -3.932 3.740 1.00 0.00 66 ASN A N 15
ATOM 20292 C CA . ASN A 1 66 ? -2.160 -4.454 4.902 1.00 0.00 66 ASN A CA 15
ATOM 20293 C C . ASN A 1 66 ? -1.634 -5.852 4.560 1.00 0.00 66 ASN A C 15
ATOM 20294 O O . ASN A 1 66 ? -2.363 -6.698 4.084 1.00 0.00 66 ASN A O 15
ATOM 20305 N N . LYS A 1 67 ? -0.370 -6.097 4.785 1.00 0.00 67 LYS A N 15
ATOM 20306 C CA . LYS A 1 67 ? 0.202 -7.436 4.454 1.00 0.00 67 LYS A CA 15
ATOM 20307 C C . LYS A 1 67 ? 0.167 -8.349 5.683 1.00 0.00 67 LYS A C 15
ATOM 20308 O O . LYS A 1 67 ? 0.559 -9.497 5.620 1.00 0.00 67 LYS A O 15
ATOM 20327 N N . LYS A 1 68 ? -0.301 -7.860 6.798 1.00 0.00 68 LYS A N 15
ATOM 20328 C CA . LYS A 1 68 ? -0.352 -8.722 8.011 1.00 0.00 68 LYS A CA 15
ATOM 20329 C C . LYS A 1 68 ? -1.212 -9.948 7.708 1.00 0.00 68 LYS A C 15
ATOM 20330 O O . LYS A 1 68 ? -0.778 -11.074 7.848 1.00 0.00 68 LYS A O 15
ATOM 20349 N N . THR A 1 69 ? -2.427 -9.731 7.285 1.00 0.00 69 THR A N 15
ATOM 20350 C CA . THR A 1 69 ? -3.330 -10.873 6.958 1.00 0.00 69 THR A CA 15
ATOM 20351 C C . THR A 1 69 ? -3.964 -10.638 5.584 1.00 0.00 69 THR A C 15
ATOM 20352 O O . THR A 1 69 ? -5.078 -11.048 5.326 1.00 0.00 69 THR A O 15
ATOM 20363 N N . CYS A 1 70 ? -3.265 -9.974 4.703 1.00 0.00 70 CYS A N 15
ATOM 20364 C CA . CYS A 1 70 ? -3.834 -9.708 3.351 1.00 0.00 70 CYS A CA 15
ATOM 20365 C C . CYS A 1 70 ? -5.190 -9.014 3.508 1.00 0.00 70 CYS A C 15
ATOM 20366 O O . CYS A 1 70 ? -6.230 -9.629 3.388 1.00 0.00 70 CYS A O 15
ATOM 20373 N N . THR A 1 71 ? -5.185 -7.736 3.788 1.00 0.00 71 THR A N 15
ATOM 20374 C CA . THR A 1 71 ? -6.475 -7.004 3.966 1.00 0.00 71 THR A CA 15
ATOM 20375 C C . THR A 1 71 ? -6.350 -5.595 3.384 1.00 0.00 71 THR A C 15
ATOM 20376 O O . THR A 1 71 ? -5.290 -5.177 2.965 1.00 0.00 71 THR A O 15
ATOM 20387 N N . TYR A 1 72 ? -7.431 -4.862 3.357 1.00 0.00 72 TYR A N 15
ATOM 20388 C CA . TYR A 1 72 ? -7.393 -3.476 2.805 1.00 0.00 72 TYR A CA 15
ATOM 20389 C C . TYR A 1 72 ? -7.873 -2.490 3.874 1.00 0.00 72 TYR A C 15
ATOM 20390 O O . TYR A 1 72 ? -8.784 -2.772 4.627 1.00 0.00 72 TYR A O 15
ATOM 20408 N N . THR A 1 73 ? -7.268 -1.333 3.942 1.00 0.00 73 THR A N 15
ATOM 20409 C CA . THR A 1 73 ? -7.685 -0.321 4.958 1.00 0.00 73 THR A CA 15
ATOM 20410 C C . THR A 1 73 ? -7.733 1.059 4.297 1.00 0.00 73 THR A C 15
ATOM 20411 O O . THR A 1 73 ? -7.296 1.234 3.177 1.00 0.00 73 THR A O 15
ATOM 20422 N N . VAL A 1 74 ? -8.267 2.038 4.980 1.00 0.00 74 VAL A N 15
ATOM 20423 C CA . VAL A 1 74 ? -8.352 3.408 4.393 1.00 0.00 74 VAL A CA 15
ATOM 20424 C C . VAL A 1 74 ? -7.770 4.426 5.376 1.00 0.00 74 VAL A C 15
ATOM 20425 O O . VAL A 1 74 ? -8.233 4.564 6.492 1.00 0.00 74 VAL A O 15
ATOM 20438 N N . VAL A 1 75 ? -6.756 5.142 4.965 1.00 0.00 75 VAL A N 15
ATOM 20439 C CA . VAL A 1 75 ? -6.131 6.159 5.862 1.00 0.00 75 VAL A CA 15
ATOM 20440 C C . VAL A 1 75 ? -6.472 7.557 5.341 1.00 0.00 75 VAL A C 15
ATOM 20441 O O . VAL A 1 75 ? -6.963 7.713 4.241 1.00 0.00 75 VAL A O 15
ATOM 20454 N N . GLU A 1 76 ? -6.218 8.573 6.123 1.00 0.00 76 GLU A N 15
ATOM 20455 C CA . GLU A 1 76 ? -6.531 9.962 5.672 1.00 0.00 76 GLU A CA 15
ATOM 20456 C C . GLU A 1 76 ? -5.226 10.707 5.392 1.00 0.00 76 GLU A C 15
ATOM 20457 O O . GLU A 1 76 ? -4.230 10.509 6.060 1.00 0.00 76 GLU A O 15
ATOM 20469 N N . LYS A 1 77 ? -5.221 11.559 4.405 1.00 0.00 77 LYS A N 15
ATOM 20470 C CA . LYS A 1 77 ? -3.977 12.309 4.078 1.00 0.00 77 LYS A CA 15
ATOM 20471 C C . LYS A 1 77 ? -3.679 13.329 5.180 1.00 0.00 77 LYS A C 15
ATOM 20472 O O . LYS A 1 77 ? -2.570 13.806 5.310 1.00 0.00 77 LYS A O 15
ATOM 20491 N N . LYS A 1 78 ? -4.662 13.671 5.972 1.00 0.00 78 LYS A N 15
ATOM 20492 C CA . LYS A 1 78 ? -4.436 14.668 7.063 1.00 0.00 78 LYS A CA 15
ATOM 20493 C C . LYS A 1 78 ? -4.510 13.972 8.424 1.00 0.00 78 LYS A C 15
ATOM 20494 O O . LYS A 1 78 ? -4.530 14.613 9.456 1.00 0.00 78 LYS A O 15
ATOM 20513 N N . ASP A 1 79 ? -4.555 12.667 8.441 1.00 0.00 79 ASP A N 15
ATOM 20514 C CA . ASP A 1 79 ? -4.633 11.949 9.742 1.00 0.00 79 ASP A CA 15
ATOM 20515 C C . ASP A 1 79 ? -4.253 10.475 9.549 1.00 0.00 79 ASP A C 15
ATOM 20516 O O . ASP A 1 79 ? -5.090 9.598 9.633 1.00 0.00 79 ASP A O 15
ATOM 20525 N N . PRO A 1 80 ? -2.999 10.204 9.290 1.00 0.00 80 PRO A N 15
ATOM 20526 C CA . PRO A 1 80 ? -2.535 8.804 9.088 1.00 0.00 80 PRO A CA 15
ATOM 20527 C C . PRO A 1 80 ? -2.726 7.942 10.343 1.00 0.00 80 PRO A C 15
ATOM 20528 O O . PRO A 1 80 ? -2.621 6.733 10.298 1.00 0.00 80 PRO A O 15
ATOM 20539 N N . GLY A 1 81 ? -3.003 8.558 11.461 1.00 0.00 81 GLY A N 15
ATOM 20540 C CA . GLY A 1 81 ? -3.196 7.776 12.717 1.00 0.00 81 GLY A CA 15
ATOM 20541 C C . GLY A 1 81 ? -4.681 7.453 12.897 1.00 0.00 81 GLY A C 15
ATOM 20542 O O . GLY A 1 81 ? -5.101 6.989 13.938 1.00 0.00 81 GLY A O 15
ATOM 20546 N N . LYS A 1 82 ? -5.478 7.696 11.891 1.00 0.00 82 LYS A N 15
ATOM 20547 C CA . LYS A 1 82 ? -6.938 7.405 12.001 1.00 0.00 82 LYS A CA 15
ATOM 20548 C C . LYS A 1 82 ? -7.433 6.780 10.695 1.00 0.00 82 LYS A C 15
ATOM 20549 O O . LYS A 1 82 ? -7.040 7.180 9.617 1.00 0.00 82 LYS A O 15
ATOM 20568 N N . THR A 1 83 ? -8.294 5.802 10.780 1.00 0.00 83 THR A N 15
ATOM 20569 C CA . THR A 1 83 ? -8.814 5.156 9.541 1.00 0.00 83 THR A CA 15
ATOM 20570 C C . THR A 1 83 ? -9.981 5.978 8.992 1.00 0.00 83 THR A C 15
ATOM 20571 O O . THR A 1 83 ? -10.676 6.654 9.726 1.00 0.00 83 THR A O 15
ATOM 20582 N N . CYS A 1 84 ? -10.203 5.927 7.707 1.00 0.00 84 CYS A N 15
ATOM 20583 C CA . CYS A 1 84 ? -11.325 6.706 7.110 1.00 0.00 84 CYS A CA 15
ATOM 20584 C C . CYS A 1 84 ? -12.593 5.849 7.098 1.00 0.00 84 CYS A C 15
ATOM 20585 O O . CYS A 1 84 ? -12.689 4.856 7.792 1.00 0.00 84 CYS A O 15
ATOM 20592 N N . ASP A 1 85 ? -13.568 6.229 6.318 1.00 0.00 85 ASP A N 15
ATOM 20593 C CA . ASP A 1 85 ? -14.834 5.439 6.263 1.00 0.00 85 ASP A CA 15
ATOM 20594 C C . ASP A 1 85 ? -14.767 4.432 5.114 1.00 0.00 85 ASP A C 15
ATOM 20595 O O . ASP A 1 85 ? -14.063 4.628 4.144 1.00 0.00 85 ASP A O 15
ATOM 20604 N N . VAL A 1 86 ? -15.501 3.355 5.218 1.00 0.00 86 VAL A N 15
ATOM 20605 C CA . VAL A 1 86 ? -15.495 2.324 4.137 1.00 0.00 86 VAL A CA 15
ATOM 20606 C C . VAL A 1 86 ? -16.939 1.988 3.754 1.00 0.00 86 VAL A C 15
ATOM 20607 O O . VAL A 1 86 ? -17.870 2.349 4.445 1.00 0.00 86 VAL A O 15
ATOM 20620 N N . THR A 1 87 ? -17.131 1.302 2.658 1.00 0.00 87 THR A N 15
ATOM 20621 C CA . THR A 1 87 ? -18.516 0.943 2.227 1.00 0.00 87 THR A CA 15
ATOM 20622 C C . THR A 1 87 ? -18.591 -0.558 1.951 1.00 0.00 87 THR A C 15
ATOM 20623 O O . THR A 1 87 ? -19.478 -1.242 2.422 1.00 0.00 87 THR A O 15
ATOM 20634 N N . GLY A 1 88 ? -17.667 -1.074 1.193 1.00 0.00 88 GLY A N 15
ATOM 20635 C CA . GLY A 1 88 ? -17.683 -2.531 0.886 1.00 0.00 88 GLY A CA 15
ATOM 20636 C C . GLY A 1 88 ? -16.375 -2.928 0.198 1.00 0.00 88 GLY A C 15
ATOM 20637 O O . GLY A 1 88 ? -15.442 -2.154 0.124 1.00 0.00 88 GLY A O 15
ATOM 20641 N N . TRP A 1 89 ? -16.300 -4.131 -0.306 1.00 0.00 89 TRP A N 15
ATOM 20642 C CA . TRP A 1 89 ? -15.054 -4.583 -0.990 1.00 0.00 89 TRP A CA 15
ATOM 20643 C C . TRP A 1 89 ? -15.423 -5.509 -2.153 1.00 0.00 89 TRP A C 15
ATOM 20644 O O . TRP A 1 89 ? -16.549 -5.951 -2.271 1.00 0.00 89 TRP A O 15
ATOM 20665 N N . VAL A 1 90 ? -14.482 -5.810 -3.009 1.00 0.00 90 VAL A N 15
ATOM 20666 C CA . VAL A 1 90 ? -14.774 -6.711 -4.164 1.00 0.00 90 VAL A CA 15
ATOM 20667 C C . VAL A 1 90 ? -13.680 -7.775 -4.267 1.00 0.00 90 VAL A C 15
ATOM 20668 O O . VAL A 1 90 ? -12.540 -7.481 -4.567 1.00 0.00 90 VAL A O 15
ATOM 20681 N N . LEU A 1 91 ? -14.016 -9.011 -4.016 1.00 0.00 91 LEU A N 15
ATOM 20682 C CA . LEU A 1 91 ? -12.996 -10.095 -4.096 1.00 0.00 91 LEU A CA 15
ATOM 20683 C C . LEU A 1 91 ? -12.891 -10.586 -5.542 1.00 0.00 91 LEU A C 15
ATOM 20684 O O . LEU A 1 91 ? -12.124 -10.004 -6.291 1.00 0.00 91 LEU A O 15
ATOM 20701 N N . GLN A 1 1 ? -4.097 -5.446 -12.228 1.00 0.00 1 GLN A N 16
ATOM 20702 C CA . GLN A 1 1 ? -3.521 -4.260 -12.923 1.00 0.00 1 GLN A CA 16
ATOM 20703 C C . GLN A 1 1 ? -2.562 -3.532 -11.979 1.00 0.00 1 GLN A C 16
ATOM 20704 O O . GLN A 1 1 ? -2.974 -2.887 -11.036 1.00 0.00 1 GLN A O 16
ATOM 20720 N N . CYS A 1 2 ? -1.282 -3.630 -12.225 1.00 0.00 2 CYS A N 16
ATOM 20721 C CA . CYS A 1 2 ? -0.298 -2.943 -11.341 1.00 0.00 2 CYS A CA 16
ATOM 20722 C C . CYS A 1 2 ? -0.104 -1.501 -11.814 1.00 0.00 2 CYS A C 16
ATOM 20723 O O . CYS A 1 2 ? -0.578 -1.113 -12.864 1.00 0.00 2 CYS A O 16
ATOM 20730 N N . TYR A 1 3 ? 0.592 -0.705 -11.049 1.00 0.00 3 TYR A N 16
ATOM 20731 C CA . TYR A 1 3 ? 0.819 0.712 -11.454 1.00 0.00 3 TYR A CA 16
ATOM 20732 C C . TYR A 1 3 ? 2.157 1.195 -10.892 1.00 0.00 3 TYR A C 16
ATOM 20733 O O . TYR A 1 3 ? 2.649 0.682 -9.907 1.00 0.00 3 TYR A O 16
ATOM 20751 N N . PHE A 1 4 ? 2.749 2.184 -11.511 1.00 0.00 4 PHE A N 16
ATOM 20752 C CA . PHE A 1 4 ? 4.056 2.711 -11.018 1.00 0.00 4 PHE A CA 16
ATOM 20753 C C . PHE A 1 4 ? 3.846 4.107 -10.427 1.00 0.00 4 PHE A C 16
ATOM 20754 O O . PHE A 1 4 ? 3.104 4.910 -10.959 1.00 0.00 4 PHE A O 16
ATOM 20771 N N . ILE A 1 5 ? 4.495 4.400 -9.331 1.00 0.00 5 ILE A N 16
ATOM 20772 C CA . ILE A 1 5 ? 4.340 5.743 -8.698 1.00 0.00 5 ILE A CA 16
ATOM 20773 C C . ILE A 1 5 ? 5.726 6.385 -8.528 1.00 0.00 5 ILE A C 16
ATOM 20774 O O . ILE A 1 5 ? 6.578 5.835 -7.859 1.00 0.00 5 ILE A O 16
ATOM 20790 N N . PRO A 1 6 ? 5.967 7.536 -9.121 1.00 0.00 6 PRO A N 16
ATOM 20791 C CA . PRO A 1 6 ? 7.295 8.197 -8.986 1.00 0.00 6 PRO A CA 16
ATOM 20792 C C . PRO A 1 6 ? 7.633 8.524 -7.527 1.00 0.00 6 PRO A C 16
ATOM 20793 O O . PRO A 1 6 ? 6.874 9.169 -6.832 1.00 0.00 6 PRO A O 16
ATOM 20804 N N . ASN A 1 7 ? 8.767 8.081 -7.059 1.00 0.00 7 ASN A N 16
ATOM 20805 C CA . ASN A 1 7 ? 9.153 8.363 -5.648 1.00 0.00 7 ASN A CA 16
ATOM 20806 C C . ASN A 1 7 ? 8.943 9.849 -5.347 1.00 0.00 7 ASN A C 16
ATOM 20807 O O . ASN A 1 7 ? 9.590 10.705 -5.916 1.00 0.00 7 ASN A O 16
ATOM 20818 N N . GLN A 1 8 ? 8.043 10.162 -4.455 1.00 0.00 8 GLN A N 16
ATOM 20819 C CA . GLN A 1 8 ? 7.794 11.593 -4.119 1.00 0.00 8 GLN A CA 16
ATOM 20820 C C . GLN A 1 8 ? 8.855 12.074 -3.127 1.00 0.00 8 GLN A C 16
ATOM 20821 O O . GLN A 1 8 ? 9.107 13.256 -3.000 1.00 0.00 8 GLN A O 16
ATOM 20835 N N . SER A 1 9 ? 9.478 11.169 -2.424 1.00 0.00 9 SER A N 16
ATOM 20836 C CA . SER A 1 9 ? 10.520 11.578 -1.441 1.00 0.00 9 SER A CA 16
ATOM 20837 C C . SER A 1 9 ? 11.493 12.554 -2.107 1.00 0.00 9 SER A C 16
ATOM 20838 O O . SER A 1 9 ? 11.416 12.809 -3.293 1.00 0.00 9 SER A O 16
ATOM 20846 N N . LEU A 1 10 ? 12.405 13.103 -1.354 1.00 0.00 10 LEU A N 16
ATOM 20847 C CA . LEU A 1 10 ? 13.382 14.064 -1.940 1.00 0.00 10 LEU A CA 16
ATOM 20848 C C . LEU A 1 10 ? 14.647 13.313 -2.360 1.00 0.00 10 LEU A C 16
ATOM 20849 O O . LEU A 1 10 ? 14.884 13.079 -3.528 1.00 0.00 10 LEU A O 16
ATOM 20865 N N . LYS A 1 11 ? 15.462 12.940 -1.414 1.00 0.00 11 LYS A N 16
ATOM 20866 C CA . LYS A 1 11 ? 16.719 12.209 -1.750 1.00 0.00 11 LYS A CA 16
ATOM 20867 C C . LYS A 1 11 ? 16.474 10.695 -1.645 1.00 0.00 11 LYS A C 16
ATOM 20868 O O . LYS A 1 11 ? 15.699 10.251 -0.822 1.00 0.00 11 LYS A O 16
ATOM 20887 N N . PRO A 1 12 ? 17.127 9.902 -2.467 1.00 0.00 12 PRO A N 16
ATOM 20888 C CA . PRO A 1 12 ? 16.943 8.423 -2.418 1.00 0.00 12 PRO A CA 16
ATOM 20889 C C . PRO A 1 12 ? 17.241 7.842 -1.030 1.00 0.00 12 PRO A C 16
ATOM 20890 O O . PRO A 1 12 ? 17.070 8.498 -0.021 1.00 0.00 12 PRO A O 16
ATOM 20901 N N . ASN A 1 13 ? 17.687 6.615 -0.975 1.00 0.00 13 ASN A N 16
ATOM 20902 C CA . ASN A 1 13 ? 18.000 5.984 0.340 1.00 0.00 13 ASN A CA 16
ATOM 20903 C C . ASN A 1 13 ? 16.769 6.039 1.244 1.00 0.00 13 ASN A C 16
ATOM 20904 O O . ASN A 1 13 ? 16.870 6.272 2.433 1.00 0.00 13 ASN A O 16
ATOM 20915 N N . GLU A 1 14 ? 15.612 5.816 0.692 1.00 0.00 14 GLU A N 16
ATOM 20916 C CA . GLU A 1 14 ? 14.371 5.844 1.515 1.00 0.00 14 GLU A CA 16
ATOM 20917 C C . GLU A 1 14 ? 13.184 5.399 0.658 1.00 0.00 14 GLU A C 16
ATOM 20918 O O . GLU A 1 14 ? 13.278 5.307 -0.549 1.00 0.00 14 GLU A O 16
ATOM 20930 N N . CYS A 1 15 ? 12.068 5.120 1.276 1.00 0.00 15 CYS A N 16
ATOM 20931 C CA . CYS A 1 15 ? 10.872 4.680 0.502 1.00 0.00 15 CYS A CA 16
ATOM 20932 C C . CYS A 1 15 ? 9.616 5.291 1.124 1.00 0.00 15 CYS A C 16
ATOM 20933 O O . CYS A 1 15 ? 8.948 4.676 1.932 1.00 0.00 15 CYS A O 16
ATOM 20940 N N . GLN A 1 16 ? 9.291 6.499 0.753 1.00 0.00 16 GLN A N 16
ATOM 20941 C CA . GLN A 1 16 ? 8.079 7.161 1.319 1.00 0.00 16 GLN A CA 16
ATOM 20942 C C . GLN A 1 16 ? 6.926 7.049 0.320 1.00 0.00 16 GLN A C 16
ATOM 20943 O O . GLN A 1 16 ? 7.121 7.122 -0.877 1.00 0.00 16 GLN A O 16
ATOM 20957 N N . ASP A 1 17 ? 5.725 6.874 0.799 1.00 0.00 17 ASP A N 16
ATOM 20958 C CA . ASP A 1 17 ? 4.562 6.761 -0.127 1.00 0.00 17 ASP A CA 16
ATOM 20959 C C . ASP A 1 17 ? 3.301 7.223 0.601 1.00 0.00 17 ASP A C 16
ATOM 20960 O O . ASP A 1 17 ? 3.259 7.274 1.814 1.00 0.00 17 ASP A O 16
ATOM 20969 N N . LEU A 1 18 ? 2.274 7.569 -0.125 1.00 0.00 18 LEU A N 16
ATOM 20970 C CA . LEU A 1 18 ? 1.026 8.034 0.542 1.00 0.00 18 LEU A CA 16
ATOM 20971 C C . LEU A 1 18 ? 1.399 9.064 1.615 1.00 0.00 18 LEU A C 16
ATOM 20972 O O . LEU A 1 18 ? 2.367 9.785 1.477 1.00 0.00 18 LEU A O 16
ATOM 20988 N N . LYS A 1 19 ? 0.650 9.136 2.682 1.00 0.00 19 LYS A N 16
ATOM 20989 C CA . LYS A 1 19 ? 0.974 10.117 3.760 1.00 0.00 19 LYS A CA 16
ATOM 20990 C C . LYS A 1 19 ? 1.344 9.363 5.041 1.00 0.00 19 LYS A C 16
ATOM 20991 O O . LYS A 1 19 ? 1.644 9.960 6.056 1.00 0.00 19 LYS A O 16
ATOM 21010 N N . GLY A 1 20 ? 1.318 8.054 5.005 1.00 0.00 20 GLY A N 16
ATOM 21011 C CA . GLY A 1 20 ? 1.662 7.260 6.225 1.00 0.00 20 GLY A CA 16
ATOM 21012 C C . GLY A 1 20 ? 2.914 6.418 5.975 1.00 0.00 20 GLY A C 16
ATOM 21013 O O . GLY A 1 20 ? 3.633 6.077 6.894 1.00 0.00 20 GLY A O 16
ATOM 21017 N N . VAL A 1 21 ? 3.183 6.070 4.747 1.00 0.00 21 VAL A N 16
ATOM 21018 C CA . VAL A 1 21 ? 4.391 5.244 4.460 1.00 0.00 21 VAL A CA 16
ATOM 21019 C C . VAL A 1 21 ? 5.646 6.115 4.569 1.00 0.00 21 VAL A C 16
ATOM 21020 O O . VAL A 1 21 ? 5.779 7.115 3.893 1.00 0.00 21 VAL A O 16
ATOM 21033 N N . SER A 1 22 ? 6.567 5.742 5.416 1.00 0.00 22 SER A N 16
ATOM 21034 C CA . SER A 1 22 ? 7.811 6.549 5.567 1.00 0.00 22 SER A CA 16
ATOM 21035 C C . SER A 1 22 ? 8.866 5.726 6.312 1.00 0.00 22 SER A C 16
ATOM 21036 O O . SER A 1 22 ? 8.878 5.666 7.525 1.00 0.00 22 SER A O 16
ATOM 21044 N N . HIS A 1 23 ? 9.755 5.090 5.596 1.00 0.00 23 HIS A N 16
ATOM 21045 C CA . HIS A 1 23 ? 10.808 4.269 6.264 1.00 0.00 23 HIS A CA 16
ATOM 21046 C C . HIS A 1 23 ? 12.072 4.264 5.391 1.00 0.00 23 HIS A C 16
ATOM 21047 O O . HIS A 1 23 ? 12.001 4.469 4.196 1.00 0.00 23 HIS A O 16
ATOM 21061 N N . PRO A 1 24 ? 13.223 4.030 5.978 1.00 0.00 24 PRO A N 16
ATOM 21062 C CA . PRO A 1 24 ? 14.493 4.005 5.199 1.00 0.00 24 PRO A CA 16
ATOM 21063 C C . PRO A 1 24 ? 14.426 3.038 4.012 1.00 0.00 24 PRO A C 16
ATOM 21064 O O . PRO A 1 24 ? 13.375 2.532 3.670 1.00 0.00 24 PRO A O 16
ATOM 21075 N N . LEU A 1 25 ? 15.538 2.781 3.380 1.00 0.00 25 LEU A N 16
ATOM 21076 C CA . LEU A 1 25 ? 15.534 1.851 2.217 1.00 0.00 25 LEU A CA 16
ATOM 21077 C C . LEU A 1 25 ? 14.951 0.501 2.650 1.00 0.00 25 LEU A C 16
ATOM 21078 O O . LEU A 1 25 ? 15.666 -0.409 3.023 1.00 0.00 25 LEU A O 16
ATOM 21094 N N . ASN A 1 26 ? 13.653 0.370 2.613 1.00 0.00 26 ASN A N 16
ATOM 21095 C CA . ASN A 1 26 ? 13.019 -0.909 3.029 1.00 0.00 26 ASN A CA 16
ATOM 21096 C C . ASN A 1 26 ? 13.307 -1.994 1.989 1.00 0.00 26 ASN A C 16
ATOM 21097 O O . ASN A 1 26 ? 12.692 -3.041 1.986 1.00 0.00 26 ASN A O 16
ATOM 21108 N N . SER A 1 27 ? 14.237 -1.755 1.104 1.00 0.00 27 SER A N 16
ATOM 21109 C CA . SER A 1 27 ? 14.557 -2.778 0.069 1.00 0.00 27 SER A CA 16
ATOM 21110 C C . SER A 1 27 ? 13.292 -3.128 -0.713 1.00 0.00 27 SER A C 16
ATOM 21111 O O . SER A 1 27 ? 12.352 -2.363 -0.769 1.00 0.00 27 SER A O 16
ATOM 21119 N N . VAL A 1 28 ? 13.270 -4.282 -1.320 1.00 0.00 28 VAL A N 16
ATOM 21120 C CA . VAL A 1 28 ? 12.079 -4.701 -2.108 1.00 0.00 28 VAL A CA 16
ATOM 21121 C C . VAL A 1 28 ? 11.351 -5.822 -1.363 1.00 0.00 28 VAL A C 16
ATOM 21122 O O . VAL A 1 28 ? 11.964 -6.729 -0.835 1.00 0.00 28 VAL A O 16
ATOM 21135 N N . TRP A 1 29 ? 10.046 -5.766 -1.314 1.00 0.00 29 TRP A N 16
ATOM 21136 C CA . TRP A 1 29 ? 9.275 -6.826 -0.600 1.00 0.00 29 TRP A CA 16
ATOM 21137 C C . TRP A 1 29 ? 8.062 -7.227 -1.441 1.00 0.00 29 TRP A C 16
ATOM 21138 O O . TRP A 1 29 ? 7.360 -6.390 -1.975 1.00 0.00 29 TRP A O 16
ATOM 21159 N N . LYS A 1 30 ? 7.812 -8.504 -1.564 1.00 0.00 30 LYS A N 16
ATOM 21160 C CA . LYS A 1 30 ? 6.647 -8.970 -2.371 1.00 0.00 30 LYS A CA 16
ATOM 21161 C C . LYS A 1 30 ? 5.919 -10.083 -1.617 1.00 0.00 30 LYS A C 16
ATOM 21162 O O . LYS A 1 30 ? 6.527 -10.885 -0.935 1.00 0.00 30 LYS A O 16
ATOM 21181 N N . THR A 1 31 ? 4.621 -10.141 -1.735 1.00 0.00 31 THR A N 16
ATOM 21182 C CA . THR A 1 31 ? 3.851 -11.202 -1.026 1.00 0.00 31 THR A CA 16
ATOM 21183 C C . THR A 1 31 ? 3.686 -12.413 -1.943 1.00 0.00 31 THR A C 16
ATOM 21184 O O . THR A 1 31 ? 3.922 -12.342 -3.133 1.00 0.00 31 THR A O 16
ATOM 21195 N N . LYS A 1 32 ? 3.275 -13.526 -1.399 1.00 0.00 32 LYS A N 16
ATOM 21196 C CA . LYS A 1 32 ? 3.087 -14.744 -2.236 1.00 0.00 32 LYS A CA 16
ATOM 21197 C C . LYS A 1 32 ? 1.640 -14.788 -2.737 1.00 0.00 32 LYS A C 16
ATOM 21198 O O . LYS A 1 32 ? 1.299 -15.556 -3.615 1.00 0.00 32 LYS A O 16
ATOM 21217 N N . ASP A 1 33 ? 0.787 -13.967 -2.184 1.00 0.00 33 ASP A N 16
ATOM 21218 C CA . ASP A 1 33 ? -0.637 -13.958 -2.626 1.00 0.00 33 ASP A CA 16
ATOM 21219 C C . ASP A 1 33 ? -1.368 -12.782 -1.975 1.00 0.00 33 ASP A C 16
ATOM 21220 O O . ASP A 1 33 ? -2.421 -12.941 -1.390 1.00 0.00 33 ASP A O 16
ATOM 21229 N N . CYS A 1 34 ? -0.821 -11.599 -2.071 1.00 0.00 34 CYS A N 16
ATOM 21230 C CA . CYS A 1 34 ? -1.492 -10.416 -1.458 1.00 0.00 34 CYS A CA 16
ATOM 21231 C C . CYS A 1 34 ? -1.124 -9.154 -2.240 1.00 0.00 34 CYS A C 16
ATOM 21232 O O . CYS A 1 34 ? -1.912 -8.635 -3.005 1.00 0.00 34 CYS A O 16
ATOM 21239 N N . GLU A 1 35 ? 0.064 -8.653 -2.045 1.00 0.00 35 GLU A N 16
ATOM 21240 C CA . GLU A 1 35 ? 0.489 -7.421 -2.766 1.00 0.00 35 GLU A CA 16
ATOM 21241 C C . GLU A 1 35 ? 1.942 -7.564 -3.227 1.00 0.00 35 GLU A C 16
ATOM 21242 O O . GLU A 1 35 ? 2.688 -8.380 -2.723 1.00 0.00 35 GLU A O 16
ATOM 21254 N N . GLU A 1 36 ? 2.349 -6.761 -4.174 1.00 0.00 36 GLU A N 16
ATOM 21255 C CA . GLU A 1 36 ? 3.754 -6.824 -4.671 1.00 0.00 36 GLU A CA 16
ATOM 21256 C C . GLU A 1 36 ? 4.291 -5.397 -4.799 1.00 0.00 36 GLU A C 16
ATOM 21257 O O . GLU A 1 36 ? 3.995 -4.700 -5.750 1.00 0.00 36 GLU A O 16
ATOM 21269 N N . CYS A 1 37 ? 5.062 -4.951 -3.841 1.00 0.00 37 CYS A N 16
ATOM 21270 C CA . CYS A 1 37 ? 5.602 -3.560 -3.898 1.00 0.00 37 CYS A CA 16
ATOM 21271 C C . CYS A 1 37 ? 7.130 -3.578 -3.897 1.00 0.00 37 CYS A C 16
ATOM 21272 O O . CYS A 1 37 ? 7.760 -4.324 -3.173 1.00 0.00 37 CYS A O 16
ATOM 21279 N N . THR A 1 38 ? 7.723 -2.746 -4.710 1.00 0.00 38 THR A N 16
ATOM 21280 C CA . THR A 1 38 ? 9.211 -2.676 -4.784 1.00 0.00 38 THR A CA 16
ATOM 21281 C C . THR A 1 38 ? 9.642 -1.216 -4.636 1.00 0.00 38 THR A C 16
ATOM 21282 O O . THR A 1 38 ? 8.902 -0.308 -4.963 1.00 0.00 38 THR A O 16
ATOM 21293 N N . CYS A 1 39 ? 10.829 -0.979 -4.145 1.00 0.00 39 CYS A N 16
ATOM 21294 C CA . CYS A 1 39 ? 11.303 0.428 -3.974 1.00 0.00 39 CYS A CA 16
ATOM 21295 C C . CYS A 1 39 ? 12.424 0.716 -4.973 1.00 0.00 39 CYS A C 16
ATOM 21296 O O . CYS A 1 39 ? 13.572 0.388 -4.747 1.00 0.00 39 CYS A O 16
ATOM 21303 N N . GLY A 1 40 ? 12.102 1.331 -6.078 1.00 0.00 40 GLY A N 16
ATOM 21304 C CA . GLY A 1 40 ? 13.149 1.646 -7.091 1.00 0.00 40 GLY A CA 16
ATOM 21305 C C . GLY A 1 40 ? 13.793 2.991 -6.753 1.00 0.00 40 GLY A C 16
ATOM 21306 O O . GLY A 1 40 ? 13.119 3.990 -6.589 1.00 0.00 40 GLY A O 16
ATOM 21310 N N . GLN A 1 41 ? 15.092 3.026 -6.644 1.00 0.00 41 GLN A N 16
ATOM 21311 C CA . GLN A 1 41 ? 15.778 4.305 -6.312 1.00 0.00 41 GLN A CA 16
ATOM 21312 C C . GLN A 1 41 ? 15.312 5.404 -7.270 1.00 0.00 41 GLN A C 16
ATOM 21313 O O . GLN A 1 41 ? 15.570 6.572 -7.058 1.00 0.00 41 GLN A O 16
ATOM 21327 N N . ASP A 1 42 ? 14.628 5.038 -8.322 1.00 0.00 42 ASP A N 16
ATOM 21328 C CA . ASP A 1 42 ? 14.142 6.059 -9.298 1.00 0.00 42 ASP A CA 16
ATOM 21329 C C . ASP A 1 42 ? 12.612 6.078 -9.302 1.00 0.00 42 ASP A C 16
ATOM 21330 O O . ASP A 1 42 ? 11.997 7.061 -9.662 1.00 0.00 42 ASP A O 16
ATOM 21339 N N . ALA A 1 43 ? 11.993 4.999 -8.907 1.00 0.00 43 ALA A N 16
ATOM 21340 C CA . ALA A 1 43 ? 10.502 4.963 -8.891 1.00 0.00 43 ALA A CA 16
ATOM 21341 C C . ALA A 1 43 ? 10.020 3.841 -7.969 1.00 0.00 43 ALA A C 16
ATOM 21342 O O . ALA A 1 43 ? 10.737 2.900 -7.694 1.00 0.00 43 ALA A O 16
ATOM 21349 N N . ILE A 1 44 ? 8.803 3.931 -7.501 1.00 0.00 44 ILE A N 16
ATOM 21350 C CA . ILE A 1 44 ? 8.257 2.868 -6.604 1.00 0.00 44 ILE A CA 16
ATOM 21351 C C . ILE A 1 44 ? 7.137 2.128 -7.339 1.00 0.00 44 ILE A C 16
ATOM 21352 O O . ILE A 1 44 ? 6.236 2.734 -7.884 1.00 0.00 44 ILE A O 16
ATOM 21368 N N . SER A 1 45 ? 7.187 0.822 -7.361 1.00 0.00 45 SER A N 16
ATOM 21369 C CA . SER A 1 45 ? 6.127 0.040 -8.064 1.00 0.00 45 SER A CA 16
ATOM 21370 C C . SER A 1 45 ? 5.264 -0.688 -7.032 1.00 0.00 45 SER A C 16
ATOM 21371 O O . SER A 1 45 ? 5.747 -1.133 -6.010 1.00 0.00 45 SER A O 16
ATOM 21379 N N . CYS A 1 46 ? 3.991 -0.815 -7.291 1.00 0.00 46 CYS A N 16
ATOM 21380 C CA . CYS A 1 46 ? 3.099 -1.515 -6.323 1.00 0.00 46 CYS A CA 16
ATOM 21381 C C . CYS A 1 46 ? 1.951 -2.189 -7.079 1.00 0.00 46 CYS A C 16
ATOM 21382 O O . CYS A 1 46 ? 1.347 -1.607 -7.959 1.00 0.00 46 CYS A O 16
ATOM 21389 N N . CYS A 1 47 ? 1.645 -3.413 -6.735 1.00 0.00 47 CYS A N 16
ATOM 21390 C CA . CYS A 1 47 ? 0.535 -4.138 -7.420 1.00 0.00 47 CYS A CA 16
ATOM 21391 C C . CYS A 1 47 ? -0.382 -4.760 -6.365 1.00 0.00 47 CYS A C 16
ATOM 21392 O O . CYS A 1 47 ? 0.074 -5.296 -5.375 1.00 0.00 47 CYS A O 16
ATOM 21399 N N . ASN A 1 48 ? -1.672 -4.693 -6.568 1.00 0.00 48 ASN A N 16
ATOM 21400 C CA . ASN A 1 48 ? -2.623 -5.277 -5.576 1.00 0.00 48 ASN A CA 16
ATOM 21401 C C . ASN A 1 48 ? -3.543 -6.279 -6.277 1.00 0.00 48 ASN A C 16
ATOM 21402 O O . ASN A 1 48 ? -3.975 -6.063 -7.391 1.00 0.00 48 ASN A O 16
ATOM 21413 N N . THR A 1 49 ? -3.842 -7.375 -5.631 1.00 0.00 49 THR A N 16
ATOM 21414 C CA . THR A 1 49 ? -4.735 -8.398 -6.255 1.00 0.00 49 THR A CA 16
ATOM 21415 C C . THR A 1 49 ? -5.783 -8.849 -5.235 1.00 0.00 49 THR A C 16
ATOM 21416 O O . THR A 1 49 ? -6.591 -9.716 -5.503 1.00 0.00 49 THR A O 16
ATOM 21427 N N . ALA A 1 50 ? -5.775 -8.268 -4.067 1.00 0.00 50 ALA A N 16
ATOM 21428 C CA . ALA A 1 50 ? -6.770 -8.662 -3.028 1.00 0.00 50 ALA A CA 16
ATOM 21429 C C . ALA A 1 50 ? -8.055 -7.851 -3.218 1.00 0.00 50 ALA A C 16
ATOM 21430 O O . ALA A 1 50 ? -8.098 -6.911 -3.987 1.00 0.00 50 ALA A O 16
ATOM 21437 N N . ALA A 1 51 ? -9.103 -8.206 -2.522 1.00 0.00 51 ALA A N 16
ATOM 21438 C CA . ALA A 1 51 ? -10.383 -7.454 -2.663 1.00 0.00 51 ALA A CA 16
ATOM 21439 C C . ALA A 1 51 ? -10.101 -5.950 -2.610 1.00 0.00 51 ALA A C 16
ATOM 21440 O O . ALA A 1 51 ? -9.010 -5.528 -2.286 1.00 0.00 51 ALA A O 16
ATOM 21447 N N . ILE A 1 52 ? -11.077 -5.141 -2.930 1.00 0.00 52 ILE A N 16
ATOM 21448 C CA . ILE A 1 52 ? -10.870 -3.663 -2.902 1.00 0.00 52 ILE A CA 16
ATOM 21449 C C . ILE A 1 52 ? -12.058 -2.996 -2.189 1.00 0.00 52 ILE A C 16
ATOM 21450 O O . ILE A 1 52 ? -13.198 -3.292 -2.489 1.00 0.00 52 ILE A O 16
ATOM 21466 N N . PRO A 1 53 ? -11.812 -2.104 -1.251 1.00 0.00 53 PRO A N 16
ATOM 21467 C CA . PRO A 1 53 ? -12.927 -1.426 -0.531 1.00 0.00 53 PRO A CA 16
ATOM 21468 C C . PRO A 1 53 ? -13.860 -0.668 -1.483 1.00 0.00 53 PRO A C 16
ATOM 21469 O O . PRO A 1 53 ? -13.440 0.220 -2.200 1.00 0.00 53 PRO A O 16
ATOM 21480 N N . THR A 1 54 ? -15.122 -1.010 -1.492 1.00 0.00 54 THR A N 16
ATOM 21481 C CA . THR A 1 54 ? -16.088 -0.312 -2.392 1.00 0.00 54 THR A CA 16
ATOM 21482 C C . THR A 1 54 ? -17.096 0.469 -1.547 1.00 0.00 54 THR A C 16
ATOM 21483 O O . THR A 1 54 ? -17.000 0.520 -0.338 1.00 0.00 54 THR A O 16
ATOM 21494 N N . GLY A 1 55 ? -18.064 1.079 -2.175 1.00 0.00 55 GLY A N 16
ATOM 21495 C CA . GLY A 1 55 ? -19.077 1.856 -1.406 1.00 0.00 55 GLY A CA 16
ATOM 21496 C C . GLY A 1 55 ? -18.369 2.908 -0.550 1.00 0.00 55 GLY A C 16
ATOM 21497 O O . GLY A 1 55 ? -18.986 3.601 0.234 1.00 0.00 55 GLY A O 16
ATOM 21501 N N . TYR A 1 56 ? -17.079 3.033 -0.697 1.00 0.00 56 TYR A N 16
ATOM 21502 C CA . TYR A 1 56 ? -16.328 4.039 0.105 1.00 0.00 56 TYR A CA 16
ATOM 21503 C C . TYR A 1 56 ? -16.372 5.393 -0.611 1.00 0.00 56 TYR A C 16
ATOM 21504 O O . TYR A 1 56 ? -15.717 5.596 -1.614 1.00 0.00 56 TYR A O 16
ATOM 21522 N N . ASP A 1 57 ? -17.136 6.321 -0.099 1.00 0.00 57 ASP A N 16
ATOM 21523 C CA . ASP A 1 57 ? -17.222 7.664 -0.742 1.00 0.00 57 ASP A CA 16
ATOM 21524 C C . ASP A 1 57 ? -17.261 8.741 0.344 1.00 0.00 57 ASP A C 16
ATOM 21525 O O . ASP A 1 57 ? -18.265 8.936 0.999 1.00 0.00 57 ASP A O 16
ATOM 21534 N N . THR A 1 58 ? -16.173 9.438 0.543 1.00 0.00 58 THR A N 16
ATOM 21535 C CA . THR A 1 58 ? -16.139 10.502 1.589 1.00 0.00 58 THR A CA 16
ATOM 21536 C C . THR A 1 58 ? -15.553 11.786 0.996 1.00 0.00 58 THR A C 16
ATOM 21537 O O . THR A 1 58 ? -16.169 12.438 0.175 1.00 0.00 58 THR A O 16
ATOM 21548 N N . ASN A 1 59 ? -14.369 12.156 1.407 1.00 0.00 59 ASN A N 16
ATOM 21549 C CA . ASN A 1 59 ? -13.742 13.399 0.871 1.00 0.00 59 ASN A CA 16
ATOM 21550 C C . ASN A 1 59 ? -12.724 13.028 -0.210 1.00 0.00 59 ASN A C 16
ATOM 21551 O O . ASN A 1 59 ? -12.863 13.402 -1.358 1.00 0.00 59 ASN A O 16
ATOM 21562 N N . LYS A 1 60 ? -11.704 12.297 0.146 1.00 0.00 60 LYS A N 16
ATOM 21563 C CA . LYS A 1 60 ? -10.682 11.908 -0.867 1.00 0.00 60 LYS A CA 16
ATOM 21564 C C . LYS A 1 60 ? -9.676 10.935 -0.246 1.00 0.00 60 LYS A C 16
ATOM 21565 O O . LYS A 1 60 ? -8.555 10.817 -0.699 1.00 0.00 60 LYS A O 16
ATOM 21584 N N . CYS A 1 61 ? -10.064 10.231 0.784 1.00 0.00 61 CYS A N 16
ATOM 21585 C CA . CYS A 1 61 ? -9.120 9.265 1.418 1.00 0.00 61 CYS A CA 16
ATOM 21586 C C . CYS A 1 61 ? -8.540 8.355 0.334 1.00 0.00 61 CYS A C 16
ATOM 21587 O O . CYS A 1 61 ? -8.917 8.431 -0.819 1.00 0.00 61 CYS A O 16
ATOM 21594 N N . GLN A 1 62 ? -7.625 7.496 0.694 1.00 0.00 62 GLN A N 16
ATOM 21595 C CA . GLN A 1 62 ? -7.017 6.578 -0.315 1.00 0.00 62 GLN A CA 16
ATOM 21596 C C . GLN A 1 62 ? -7.084 5.143 0.204 1.00 0.00 62 GLN A C 16
ATOM 21597 O O . GLN A 1 62 ? -7.258 4.909 1.382 1.00 0.00 62 GLN A O 16
ATOM 21611 N N . LYS A 1 63 ? -6.949 4.181 -0.671 1.00 0.00 63 LYS A N 16
ATOM 21612 C CA . LYS A 1 63 ? -7.003 2.754 -0.237 1.00 0.00 63 LYS A CA 16
ATOM 21613 C C . LYS A 1 63 ? -5.608 2.138 -0.350 1.00 0.00 63 LYS A C 16
ATOM 21614 O O . LYS A 1 63 ? -4.890 2.379 -1.299 1.00 0.00 63 LYS A O 16
ATOM 21633 N N . ILE A 1 64 ? -5.217 1.351 0.615 1.00 0.00 64 ILE A N 16
ATOM 21634 C CA . ILE A 1 64 ? -3.866 0.722 0.569 1.00 0.00 64 ILE A CA 16
ATOM 21635 C C . ILE A 1 64 ? -3.971 -0.743 0.999 1.00 0.00 64 ILE A C 16
ATOM 21636 O O . ILE A 1 64 ? -4.941 -1.153 1.605 1.00 0.00 64 ILE A O 16
ATOM 21652 N N . LEU A 1 65 ? -2.976 -1.533 0.690 1.00 0.00 65 LEU A N 16
ATOM 21653 C CA . LEU A 1 65 ? -3.007 -2.974 1.079 1.00 0.00 65 LEU A CA 16
ATOM 21654 C C . LEU A 1 65 ? -1.894 -3.244 2.094 1.00 0.00 65 LEU A C 16
ATOM 21655 O O . LEU A 1 65 ? -0.722 -3.166 1.781 1.00 0.00 65 LEU A O 16
ATOM 21671 N N . ASN A 1 66 ? -2.251 -3.559 3.308 1.00 0.00 66 ASN A N 16
ATOM 21672 C CA . ASN A 1 66 ? -1.216 -3.832 4.342 1.00 0.00 66 ASN A CA 16
ATOM 21673 C C . ASN A 1 66 ? -0.682 -5.251 4.156 1.00 0.00 66 ASN A C 16
ATOM 21674 O O . ASN A 1 66 ? -1.430 -6.185 3.947 1.00 0.00 66 ASN A O 16
ATOM 21685 N N . LYS A 1 67 ? 0.611 -5.421 4.223 1.00 0.00 67 LYS A N 16
ATOM 21686 C CA . LYS A 1 67 ? 1.197 -6.778 4.043 1.00 0.00 67 LYS A CA 16
ATOM 21687 C C . LYS A 1 67 ? 1.367 -7.445 5.410 1.00 0.00 67 LYS A C 16
ATOM 21688 O O . LYS A 1 67 ? 1.710 -8.606 5.507 1.00 0.00 67 LYS A O 16
ATOM 21707 N N . LYS A 1 68 ? 1.125 -6.724 6.470 1.00 0.00 68 LYS A N 16
ATOM 21708 C CA . LYS A 1 68 ? 1.272 -7.327 7.820 1.00 0.00 68 LYS A CA 16
ATOM 21709 C C . LYS A 1 68 ? 0.387 -8.569 7.905 1.00 0.00 68 LYS A C 16
ATOM 21710 O O . LYS A 1 68 ? 0.831 -9.639 8.273 1.00 0.00 68 LYS A O 16
ATOM 21729 N N . THR A 1 69 ? -0.865 -8.431 7.562 1.00 0.00 69 THR A N 16
ATOM 21730 C CA . THR A 1 69 ? -1.796 -9.597 7.611 1.00 0.00 69 THR A CA 16
ATOM 21731 C C . THR A 1 69 ? -2.560 -9.693 6.288 1.00 0.00 69 THR A C 16
ATOM 21732 O O . THR A 1 69 ? -3.664 -10.200 6.233 1.00 0.00 69 THR A O 16
ATOM 21743 N N . CYS A 1 70 ? -1.982 -9.210 5.220 1.00 0.00 70 CYS A N 16
ATOM 21744 C CA . CYS A 1 70 ? -2.679 -9.272 3.902 1.00 0.00 70 CYS A CA 16
ATOM 21745 C C . CYS A 1 70 ? -4.096 -8.718 4.051 1.00 0.00 70 CYS A C 16
ATOM 21746 O O . CYS A 1 70 ? -5.056 -9.458 4.128 1.00 0.00 70 CYS A O 16
ATOM 21753 N N . THR A 1 71 ? -4.238 -7.420 4.101 1.00 0.00 71 THR A N 16
ATOM 21754 C CA . THR A 1 71 ? -5.602 -6.828 4.254 1.00 0.00 71 THR A CA 16
ATOM 21755 C C . THR A 1 71 ? -5.654 -5.451 3.585 1.00 0.00 71 THR A C 16
ATOM 21756 O O . THR A 1 71 ? -4.648 -4.908 3.176 1.00 0.00 71 THR A O 16
ATOM 21767 N N . TYR A 1 72 ? -6.828 -4.882 3.474 1.00 0.00 72 TYR A N 16
ATOM 21768 C CA . TYR A 1 72 ? -6.963 -3.539 2.834 1.00 0.00 72 TYR A CA 16
ATOM 21769 C C . TYR A 1 72 ? -7.319 -2.501 3.903 1.00 0.00 72 TYR A C 16
ATOM 21770 O O . TYR A 1 72 ? -8.069 -2.770 4.819 1.00 0.00 72 TYR A O 16
ATOM 21788 N N . THR A 1 73 ? -6.784 -1.311 3.791 1.00 0.00 73 THR A N 16
ATOM 21789 C CA . THR A 1 73 ? -7.091 -0.253 4.798 1.00 0.00 73 THR A CA 16
ATOM 21790 C C . THR A 1 73 ? -7.201 1.100 4.088 1.00 0.00 73 THR A C 16
ATOM 21791 O O . THR A 1 73 ? -6.520 1.357 3.115 1.00 0.00 73 THR A O 16
ATOM 21802 N N . VAL A 1 74 ? -8.054 1.965 4.570 1.00 0.00 74 VAL A N 16
ATOM 21803 C CA . VAL A 1 74 ? -8.213 3.305 3.930 1.00 0.00 74 VAL A CA 16
ATOM 21804 C C . VAL A 1 74 ? -7.686 4.386 4.875 1.00 0.00 74 VAL A C 16
ATOM 21805 O O . VAL A 1 74 ? -8.171 4.547 5.977 1.00 0.00 74 VAL A O 16
ATOM 21818 N N . VAL A 1 75 ? -6.696 5.128 4.452 1.00 0.00 75 VAL A N 16
ATOM 21819 C CA . VAL A 1 75 ? -6.132 6.204 5.322 1.00 0.00 75 VAL A CA 16
ATOM 21820 C C . VAL A 1 75 ? -6.514 7.570 4.748 1.00 0.00 75 VAL A C 16
ATOM 21821 O O . VAL A 1 75 ? -6.992 7.674 3.636 1.00 0.00 75 VAL A O 16
ATOM 21834 N N . GLU A 1 76 ? -6.307 8.621 5.500 1.00 0.00 76 GLU A N 16
ATOM 21835 C CA . GLU A 1 76 ? -6.660 9.984 5.004 1.00 0.00 76 GLU A CA 16
ATOM 21836 C C . GLU A 1 76 ? -5.378 10.772 4.723 1.00 0.00 76 GLU A C 16
ATOM 21837 O O . GLU A 1 76 ? -4.418 10.703 5.464 1.00 0.00 76 GLU A O 16
ATOM 21849 N N . LYS A 1 77 ? -5.359 11.518 3.652 1.00 0.00 77 LYS A N 16
ATOM 21850 C CA . LYS A 1 77 ? -4.144 12.311 3.313 1.00 0.00 77 LYS A CA 16
ATOM 21851 C C . LYS A 1 77 ? -3.872 13.346 4.408 1.00 0.00 77 LYS A C 16
ATOM 21852 O O . LYS A 1 77 ? -2.835 13.980 4.426 1.00 0.00 77 LYS A O 16
ATOM 21871 N N . LYS A 1 78 ? -4.794 13.526 5.319 1.00 0.00 78 LYS A N 16
ATOM 21872 C CA . LYS A 1 78 ? -4.587 14.527 6.410 1.00 0.00 78 LYS A CA 16
ATOM 21873 C C . LYS A 1 78 ? -4.467 13.807 7.757 1.00 0.00 78 LYS A C 16
ATOM 21874 O O . LYS A 1 78 ? -4.287 14.426 8.787 1.00 0.00 78 LYS A O 16
ATOM 21893 N N . ASP A 1 79 ? -4.565 12.506 7.761 1.00 0.00 79 ASP A N 16
ATOM 21894 C CA . ASP A 1 79 ? -4.456 11.755 9.045 1.00 0.00 79 ASP A CA 16
ATOM 21895 C C . ASP A 1 79 ? -3.948 10.336 8.767 1.00 0.00 79 ASP A C 16
ATOM 21896 O O . ASP A 1 79 ? -4.708 9.387 8.784 1.00 0.00 79 ASP A O 16
ATOM 21905 N N . PRO A 1 80 ? -2.672 10.187 8.510 1.00 0.00 80 PRO A N 16
ATOM 21906 C CA . PRO A 1 80 ? -2.091 8.845 8.226 1.00 0.00 80 PRO A CA 16
ATOM 21907 C C . PRO A 1 80 ? -2.168 7.910 9.439 1.00 0.00 80 PRO A C 16
ATOM 21908 O O . PRO A 1 80 ? -1.354 7.023 9.603 1.00 0.00 80 PRO A O 16
ATOM 21919 N N . GLY A 1 81 ? -3.142 8.106 10.289 1.00 0.00 81 GLY A N 16
ATOM 21920 C CA . GLY A 1 81 ? -3.279 7.233 11.492 1.00 0.00 81 GLY A CA 16
ATOM 21921 C C . GLY A 1 81 ? -4.744 6.824 11.657 1.00 0.00 81 GLY A C 16
ATOM 21922 O O . GLY A 1 81 ? -5.048 5.733 12.097 1.00 0.00 81 GLY A O 16
ATOM 21926 N N . LYS A 1 82 ? -5.655 7.690 11.304 1.00 0.00 82 LYS A N 16
ATOM 21927 C CA . LYS A 1 82 ? -7.102 7.352 11.437 1.00 0.00 82 LYS A CA 16
ATOM 21928 C C . LYS A 1 82 ? -7.609 6.777 10.113 1.00 0.00 82 LYS A C 16
ATOM 21929 O O . LYS A 1 82 ? -7.201 7.197 9.048 1.00 0.00 82 LYS A O 16
ATOM 21948 N N . THR A 1 83 ? -8.493 5.819 10.168 1.00 0.00 83 THR A N 16
ATOM 21949 C CA . THR A 1 83 ? -9.021 5.220 8.908 1.00 0.00 83 THR A CA 16
ATOM 21950 C C . THR A 1 83 ? -10.255 5.998 8.447 1.00 0.00 83 THR A C 16
ATOM 21951 O O . THR A 1 83 ? -11.015 6.506 9.246 1.00 0.00 83 THR A O 16
ATOM 21962 N N . CYS A 1 84 ? -10.460 6.095 7.160 1.00 0.00 84 CYS A N 16
ATOM 21963 C CA . CYS A 1 84 ? -11.646 6.840 6.649 1.00 0.00 84 CYS A CA 16
ATOM 21964 C C . CYS A 1 84 ? -12.897 5.970 6.799 1.00 0.00 84 CYS A C 16
ATOM 21965 O O . CYS A 1 84 ? -12.867 4.924 7.418 1.00 0.00 84 CYS A O 16
ATOM 21972 N N . ASP A 1 85 ? -13.998 6.396 6.241 1.00 0.00 85 ASP A N 16
ATOM 21973 C CA . ASP A 1 85 ? -15.250 5.596 6.355 1.00 0.00 85 ASP A CA 16
ATOM 21974 C C . ASP A 1 85 ? -15.236 4.469 5.318 1.00 0.00 85 ASP A C 16
ATOM 21975 O O . ASP A 1 85 ? -14.759 4.636 4.214 1.00 0.00 85 ASP A O 16
ATOM 21984 N N . VAL A 1 86 ? -15.760 3.324 5.669 1.00 0.00 86 VAL A N 16
ATOM 21985 C CA . VAL A 1 86 ? -15.785 2.179 4.712 1.00 0.00 86 VAL A CA 16
ATOM 21986 C C . VAL A 1 86 ? -17.199 1.596 4.652 1.00 0.00 86 VAL A C 16
ATOM 21987 O O . VAL A 1 86 ? -18.011 1.826 5.527 1.00 0.00 86 VAL A O 16
ATOM 22000 N N . THR A 1 87 ? -17.499 0.844 3.625 1.00 0.00 87 THR A N 16
ATOM 22001 C CA . THR A 1 87 ? -18.861 0.243 3.501 1.00 0.00 87 THR A CA 16
ATOM 22002 C C . THR A 1 87 ? -18.741 -1.277 3.381 1.00 0.00 87 THR A C 16
ATOM 22003 O O . THR A 1 87 ? -19.551 -2.017 3.905 1.00 0.00 87 THR A O 16
ATOM 22014 N N . GLY A 1 88 ? -17.737 -1.750 2.698 1.00 0.00 88 GLY A N 16
ATOM 22015 C CA . GLY A 1 88 ? -17.566 -3.222 2.544 1.00 0.00 88 GLY A CA 16
ATOM 22016 C C . GLY A 1 88 ? -16.494 -3.509 1.490 1.00 0.00 88 GLY A C 16
ATOM 22017 O O . GLY A 1 88 ? -16.109 -2.640 0.732 1.00 0.00 88 GLY A O 16
ATOM 22021 N N . TRP A 1 89 ? -16.009 -4.722 1.438 1.00 0.00 89 TRP A N 16
ATOM 22022 C CA . TRP A 1 89 ? -14.961 -5.075 0.435 1.00 0.00 89 TRP A CA 16
ATOM 22023 C C . TRP A 1 89 ? -15.559 -6.004 -0.623 1.00 0.00 89 TRP A C 16
ATOM 22024 O O . TRP A 1 89 ? -16.474 -6.757 -0.354 1.00 0.00 89 TRP A O 16
ATOM 22045 N N . VAL A 1 90 ? -15.049 -5.956 -1.826 1.00 0.00 90 VAL A N 16
ATOM 22046 C CA . VAL A 1 90 ? -15.586 -6.835 -2.905 1.00 0.00 90 VAL A CA 16
ATOM 22047 C C . VAL A 1 90 ? -14.427 -7.362 -3.755 1.00 0.00 90 VAL A C 16
ATOM 22048 O O . VAL A 1 90 ? -13.426 -6.697 -3.937 1.00 0.00 90 VAL A O 16
ATOM 22061 N N . LEU A 1 91 ? -14.556 -8.552 -4.275 1.00 0.00 91 LEU A N 16
ATOM 22062 C CA . LEU A 1 91 ? -13.462 -9.121 -5.112 1.00 0.00 91 LEU A CA 16
ATOM 22063 C C . LEU A 1 91 ? -13.381 -8.357 -6.435 1.00 0.00 91 LEU A C 16
ATOM 22064 O O . LEU A 1 91 ? -12.432 -7.609 -6.607 1.00 0.00 91 LEU A O 16
ATOM 22081 N N . GLN A 1 1 ? -3.298 -5.979 -12.800 1.00 0.00 1 GLN A N 17
ATOM 22082 C CA . GLN A 1 1 ? -2.353 -5.124 -13.574 1.00 0.00 1 GLN A CA 17
ATOM 22083 C C . GLN A 1 1 ? -1.548 -4.255 -12.604 1.00 0.00 1 GLN A C 17
ATOM 22084 O O . GLN A 1 1 ? -2.099 -3.510 -11.819 1.00 0.00 1 GLN A O 17
ATOM 22100 N N . CYS A 1 2 ? -0.246 -4.345 -12.652 1.00 0.00 2 CYS A N 17
ATOM 22101 C CA . CYS A 1 2 ? 0.591 -3.525 -11.731 1.00 0.00 2 CYS A CA 17
ATOM 22102 C C . CYS A 1 2 ? 0.683 -2.093 -12.261 1.00 0.00 2 CYS A C 17
ATOM 22103 O O . CYS A 1 2 ? 0.247 -1.796 -13.355 1.00 0.00 2 CYS A O 17
ATOM 22110 N N . TYR A 1 3 ? 1.245 -1.200 -11.491 1.00 0.00 3 TYR A N 17
ATOM 22111 C CA . TYR A 1 3 ? 1.361 0.214 -11.949 1.00 0.00 3 TYR A CA 17
ATOM 22112 C C . TYR A 1 3 ? 2.607 0.856 -11.330 1.00 0.00 3 TYR A C 17
ATOM 22113 O O . TYR A 1 3 ? 3.094 0.425 -10.303 1.00 0.00 3 TYR A O 17
ATOM 22131 N N . PHE A 1 4 ? 3.122 1.886 -11.950 1.00 0.00 4 PHE A N 17
ATOM 22132 C CA . PHE A 1 4 ? 4.335 2.569 -11.409 1.00 0.00 4 PHE A CA 17
ATOM 22133 C C . PHE A 1 4 ? 3.938 3.948 -10.875 1.00 0.00 4 PHE A C 17
ATOM 22134 O O . PHE A 1 4 ? 3.126 4.638 -11.460 1.00 0.00 4 PHE A O 17
ATOM 22151 N N . ILE A 1 5 ? 4.507 4.356 -9.771 1.00 0.00 5 ILE A N 17
ATOM 22152 C CA . ILE A 1 5 ? 4.167 5.692 -9.198 1.00 0.00 5 ILE A CA 17
ATOM 22153 C C . ILE A 1 5 ? 5.467 6.436 -8.846 1.00 0.00 5 ILE A C 17
ATOM 22154 O O . ILE A 1 5 ? 6.306 5.906 -8.144 1.00 0.00 5 ILE A O 17
ATOM 22170 N N . PRO A 1 6 ? 5.647 7.651 -9.319 1.00 0.00 6 PRO A N 17
ATOM 22171 C CA . PRO A 1 6 ? 6.889 8.413 -9.006 1.00 0.00 6 PRO A CA 17
ATOM 22172 C C . PRO A 1 6 ? 7.072 8.627 -7.499 1.00 0.00 6 PRO A C 17
ATOM 22173 O O . PRO A 1 6 ? 6.121 8.831 -6.771 1.00 0.00 6 PRO A O 17
ATOM 22184 N N . ASN A 1 7 ? 8.287 8.582 -7.027 1.00 0.00 7 ASN A N 17
ATOM 22185 C CA . ASN A 1 7 ? 8.529 8.783 -5.570 1.00 0.00 7 ASN A CA 17
ATOM 22186 C C . ASN A 1 7 ? 7.823 10.061 -5.112 1.00 0.00 7 ASN A C 17
ATOM 22187 O O . ASN A 1 7 ? 7.552 10.946 -5.898 1.00 0.00 7 ASN A O 17
ATOM 22198 N N . GLN A 1 8 ? 7.520 10.162 -3.843 1.00 0.00 8 GLN A N 17
ATOM 22199 C CA . GLN A 1 8 ? 6.829 11.382 -3.329 1.00 0.00 8 GLN A CA 17
ATOM 22200 C C . GLN A 1 8 ? 7.539 11.875 -2.065 1.00 0.00 8 GLN A C 17
ATOM 22201 O O . GLN A 1 8 ? 7.194 12.897 -1.506 1.00 0.00 8 GLN A O 17
ATOM 22215 N N . SER A 1 9 ? 8.527 11.155 -1.610 1.00 0.00 9 SER A N 17
ATOM 22216 C CA . SER A 1 9 ? 9.257 11.582 -0.382 1.00 0.00 9 SER A CA 17
ATOM 22217 C C . SER A 1 9 ? 9.758 13.017 -0.556 1.00 0.00 9 SER A C 17
ATOM 22218 O O . SER A 1 9 ? 9.782 13.548 -1.647 1.00 0.00 9 SER A O 17
ATOM 22226 N N . LEU A 1 10 ? 10.158 13.646 0.515 1.00 0.00 10 LEU A N 17
ATOM 22227 C CA . LEU A 1 10 ? 10.659 15.047 0.418 1.00 0.00 10 LEU A CA 17
ATOM 22228 C C . LEU A 1 10 ? 12.156 15.034 0.111 1.00 0.00 10 LEU A C 17
ATOM 22229 O O . LEU A 1 10 ? 12.581 15.361 -0.979 1.00 0.00 10 LEU A O 17
ATOM 22245 N N . LYS A 1 11 ? 12.957 14.663 1.068 1.00 0.00 11 LYS A N 17
ATOM 22246 C CA . LYS A 1 11 ? 14.429 14.630 0.842 1.00 0.00 11 LYS A CA 17
ATOM 22247 C C . LYS A 1 11 ? 14.806 13.332 0.110 1.00 0.00 11 LYS A C 17
ATOM 22248 O O . LYS A 1 11 ? 14.173 12.312 0.297 1.00 0.00 11 LYS A O 17
ATOM 22267 N N . PRO A 1 12 ? 15.827 13.363 -0.714 1.00 0.00 12 PRO A N 17
ATOM 22268 C CA . PRO A 1 12 ? 16.255 12.143 -1.457 1.00 0.00 12 PRO A CA 17
ATOM 22269 C C . PRO A 1 12 ? 16.574 10.971 -0.521 1.00 0.00 12 PRO A C 17
ATOM 22270 O O . PRO A 1 12 ? 16.436 11.069 0.682 1.00 0.00 12 PRO A O 17
ATOM 22281 N N . ASN A 1 13 ? 17.002 9.865 -1.067 1.00 0.00 13 ASN A N 17
ATOM 22282 C CA . ASN A 1 13 ? 17.337 8.688 -0.215 1.00 0.00 13 ASN A CA 17
ATOM 22283 C C . ASN A 1 13 ? 16.115 8.283 0.612 1.00 0.00 13 ASN A C 17
ATOM 22284 O O . ASN A 1 13 ? 16.216 8.011 1.792 1.00 0.00 13 ASN A O 17
ATOM 22295 N N . GLU A 1 14 ? 14.961 8.242 0.004 1.00 0.00 14 GLU A N 17
ATOM 22296 C CA . GLU A 1 14 ? 13.733 7.853 0.755 1.00 0.00 14 GLU A CA 17
ATOM 22297 C C . GLU A 1 14 ? 12.820 7.017 -0.140 1.00 0.00 14 GLU A C 17
ATOM 22298 O O . GLU A 1 14 ? 13.050 6.876 -1.325 1.00 0.00 14 GLU A O 17
ATOM 22310 N N . CYS A 1 15 ? 11.786 6.461 0.424 1.00 0.00 15 CYS A N 17
ATOM 22311 C CA . CYS A 1 15 ? 10.848 5.630 -0.383 1.00 0.00 15 CYS A CA 17
ATOM 22312 C C . CYS A 1 15 ? 9.518 5.516 0.362 1.00 0.00 15 CYS A C 17
ATOM 22313 O O . CYS A 1 15 ? 9.112 4.446 0.770 1.00 0.00 15 CYS A O 17
ATOM 22320 N N . GLN A 1 16 ? 8.840 6.616 0.548 1.00 0.00 16 GLN A N 17
ATOM 22321 C CA . GLN A 1 16 ? 7.540 6.584 1.277 1.00 0.00 16 GLN A CA 17
ATOM 22322 C C . GLN A 1 16 ? 6.386 6.602 0.272 1.00 0.00 16 GLN A C 17
ATOM 22323 O O . GLN A 1 16 ? 6.509 7.116 -0.822 1.00 0.00 16 GLN A O 17
ATOM 22337 N N . ASP A 1 17 ? 5.260 6.053 0.645 1.00 0.00 17 ASP A N 17
ATOM 22338 C CA . ASP A 1 17 ? 4.083 6.041 -0.271 1.00 0.00 17 ASP A CA 17
ATOM 22339 C C . ASP A 1 17 ? 2.878 6.605 0.478 1.00 0.00 17 ASP A C 17
ATOM 22340 O O . ASP A 1 17 ? 2.537 6.149 1.552 1.00 0.00 17 ASP A O 17
ATOM 22349 N N . LEU A 1 18 ? 2.239 7.600 -0.068 1.00 0.00 18 LEU A N 17
ATOM 22350 C CA . LEU A 1 18 ? 1.065 8.198 0.625 1.00 0.00 18 LEU A CA 17
ATOM 22351 C C . LEU A 1 18 ? 1.509 8.730 1.990 1.00 0.00 18 LEU A C 17
ATOM 22352 O O . LEU A 1 18 ? 2.587 9.276 2.129 1.00 0.00 18 LEU A O 17
ATOM 22368 N N . LYS A 1 19 ? 0.692 8.578 2.999 1.00 0.00 19 LYS A N 17
ATOM 22369 C CA . LYS A 1 19 ? 1.067 9.078 4.357 1.00 0.00 19 LYS A CA 17
ATOM 22370 C C . LYS A 1 19 ? 1.206 7.893 5.319 1.00 0.00 19 LYS A C 17
ATOM 22371 O O . LYS A 1 19 ? 1.580 8.054 6.465 1.00 0.00 19 LYS A O 17
ATOM 22390 N N . GLY A 1 20 ? 0.900 6.706 4.871 1.00 0.00 20 GLY A N 17
ATOM 22391 C CA . GLY A 1 20 ? 1.005 5.519 5.768 1.00 0.00 20 GLY A CA 17
ATOM 22392 C C . GLY A 1 20 ? 2.418 4.928 5.710 1.00 0.00 20 GLY A C 17
ATOM 22393 O O . GLY A 1 20 ? 3.049 4.712 6.725 1.00 0.00 20 GLY A O 17
ATOM 22397 N N . VAL A 1 21 ? 2.913 4.649 4.536 1.00 0.00 21 VAL A N 17
ATOM 22398 C CA . VAL A 1 21 ? 4.278 4.054 4.425 1.00 0.00 21 VAL A CA 17
ATOM 22399 C C . VAL A 1 21 ? 5.345 5.134 4.628 1.00 0.00 21 VAL A C 17
ATOM 22400 O O . VAL A 1 21 ? 5.089 6.313 4.488 1.00 0.00 21 VAL A O 17
ATOM 22413 N N . SER A 1 22 ? 6.545 4.731 4.955 1.00 0.00 22 SER A N 17
ATOM 22414 C CA . SER A 1 22 ? 7.640 5.719 5.166 1.00 0.00 22 SER A CA 17
ATOM 22415 C C . SER A 1 22 ? 8.912 4.981 5.592 1.00 0.00 22 SER A C 17
ATOM 22416 O O . SER A 1 22 ? 9.108 4.685 6.754 1.00 0.00 22 SER A O 17
ATOM 22424 N N . HIS A 1 23 ? 9.778 4.677 4.661 1.00 0.00 23 HIS A N 17
ATOM 22425 C CA . HIS A 1 23 ? 11.035 3.954 5.018 1.00 0.00 23 HIS A CA 17
ATOM 22426 C C . HIS A 1 23 ? 12.147 4.346 4.034 1.00 0.00 23 HIS A C 17
ATOM 22427 O O . HIS A 1 23 ? 11.879 4.665 2.893 1.00 0.00 23 HIS A O 17
ATOM 22441 N N . PRO A 1 24 ? 13.390 4.316 4.461 1.00 0.00 24 PRO A N 17
ATOM 22442 C CA . PRO A 1 24 ? 14.523 4.673 3.563 1.00 0.00 24 PRO A CA 17
ATOM 22443 C C . PRO A 1 24 ? 14.538 3.828 2.281 1.00 0.00 24 PRO A C 17
ATOM 22444 O O . PRO A 1 24 ? 13.742 2.926 2.114 1.00 0.00 24 PRO A O 17
ATOM 22455 N N . LEU A 1 25 ? 15.436 4.117 1.379 1.00 0.00 25 LEU A N 17
ATOM 22456 C CA . LEU A 1 25 ? 15.501 3.335 0.115 1.00 0.00 25 LEU A CA 17
ATOM 22457 C C . LEU A 1 25 ? 15.961 1.907 0.423 1.00 0.00 25 LEU A C 17
ATOM 22458 O O . LEU A 1 25 ? 15.983 1.483 1.562 1.00 0.00 25 LEU A O 17
ATOM 22474 N N . ASN A 1 26 ? 16.330 1.163 -0.584 1.00 0.00 26 ASN A N 17
ATOM 22475 C CA . ASN A 1 26 ? 16.788 -0.235 -0.353 1.00 0.00 26 ASN A CA 17
ATOM 22476 C C . ASN A 1 26 ? 15.786 -0.956 0.553 1.00 0.00 26 ASN A C 17
ATOM 22477 O O . ASN A 1 26 ? 16.073 -1.259 1.694 1.00 0.00 26 ASN A O 17
ATOM 22488 N N . SER A 1 27 ? 14.613 -1.232 0.053 1.00 0.00 27 SER A N 17
ATOM 22489 C CA . SER A 1 27 ? 13.596 -1.932 0.886 1.00 0.00 27 SER A CA 17
ATOM 22490 C C . SER A 1 27 ? 12.547 -2.578 -0.022 1.00 0.00 27 SER A C 17
ATOM 22491 O O . SER A 1 27 ? 11.596 -1.946 -0.435 1.00 0.00 27 SER A O 17
ATOM 22499 N N . VAL A 1 28 ? 12.716 -3.835 -0.335 1.00 0.00 28 VAL A N 17
ATOM 22500 C CA . VAL A 1 28 ? 11.740 -4.535 -1.213 1.00 0.00 28 VAL A CA 17
ATOM 22501 C C . VAL A 1 28 ? 10.950 -5.546 -0.377 1.00 0.00 28 VAL A C 17
ATOM 22502 O O . VAL A 1 28 ? 11.503 -6.248 0.447 1.00 0.00 28 VAL A O 17
ATOM 22515 N N . TRP A 1 29 ? 9.662 -5.626 -0.577 1.00 0.00 29 TRP A N 17
ATOM 22516 C CA . TRP A 1 29 ? 8.846 -6.593 0.214 1.00 0.00 29 TRP A CA 17
ATOM 22517 C C . TRP A 1 29 ? 7.645 -7.055 -0.612 1.00 0.00 29 TRP A C 17
ATOM 22518 O O . TRP A 1 29 ? 6.947 -6.260 -1.210 1.00 0.00 29 TRP A O 17
ATOM 22539 N N . LYS A 1 30 ? 7.399 -8.340 -0.645 1.00 0.00 30 LYS A N 17
ATOM 22540 C CA . LYS A 1 30 ? 6.242 -8.870 -1.426 1.00 0.00 30 LYS A CA 17
ATOM 22541 C C . LYS A 1 30 ? 5.387 -9.758 -0.518 1.00 0.00 30 LYS A C 17
ATOM 22542 O O . LYS A 1 30 ? 5.880 -10.669 0.115 1.00 0.00 30 LYS A O 17
ATOM 22561 N N . THR A 1 31 ? 4.109 -9.499 -0.450 1.00 0.00 31 THR A N 17
ATOM 22562 C CA . THR A 1 31 ? 3.229 -10.332 0.418 1.00 0.00 31 THR A CA 17
ATOM 22563 C C . THR A 1 31 ? 3.005 -11.694 -0.241 1.00 0.00 31 THR A C 17
ATOM 22564 O O . THR A 1 31 ? 3.927 -12.313 -0.736 1.00 0.00 31 THR A O 17
ATOM 22575 N N . LYS A 1 32 ? 1.788 -12.167 -0.255 1.00 0.00 32 LYS A N 17
ATOM 22576 C CA . LYS A 1 32 ? 1.504 -13.489 -0.884 1.00 0.00 32 LYS A CA 17
ATOM 22577 C C . LYS A 1 32 ? 0.131 -13.447 -1.557 1.00 0.00 32 LYS A C 17
ATOM 22578 O O . LYS A 1 32 ? -0.892 -13.522 -0.906 1.00 0.00 32 LYS A O 17
ATOM 22597 N N . ASP A 1 33 ? 0.102 -13.324 -2.856 1.00 0.00 33 ASP A N 17
ATOM 22598 C CA . ASP A 1 33 ? -1.203 -13.274 -3.573 1.00 0.00 33 ASP A CA 17
ATOM 22599 C C . ASP A 1 33 ? -2.028 -12.094 -3.050 1.00 0.00 33 ASP A C 17
ATOM 22600 O O . ASP A 1 33 ? -3.135 -11.855 -3.491 1.00 0.00 33 ASP A O 17
ATOM 22609 N N . CYS A 1 34 ? -1.496 -11.352 -2.117 1.00 0.00 34 CYS A N 17
ATOM 22610 C CA . CYS A 1 34 ? -2.246 -10.186 -1.568 1.00 0.00 34 CYS A CA 17
ATOM 22611 C C . CYS A 1 34 ? -1.818 -8.919 -2.311 1.00 0.00 34 CYS A C 17
ATOM 22612 O O . CYS A 1 34 ? -2.594 -8.310 -3.022 1.00 0.00 34 CYS A O 17
ATOM 22619 N N . GLU A 1 35 ? -0.589 -8.523 -2.153 1.00 0.00 35 GLU A N 17
ATOM 22620 C CA . GLU A 1 35 ? -0.100 -7.299 -2.849 1.00 0.00 35 GLU A CA 17
ATOM 22621 C C . GLU A 1 35 ? 1.430 -7.324 -2.903 1.00 0.00 35 GLU A C 17
ATOM 22622 O O . GLU A 1 35 ? 2.074 -8.071 -2.194 1.00 0.00 35 GLU A O 17
ATOM 22634 N N . GLU A 1 36 ? 2.015 -6.509 -3.741 1.00 0.00 36 GLU A N 17
ATOM 22635 C CA . GLU A 1 36 ? 3.503 -6.476 -3.846 1.00 0.00 36 GLU A CA 17
ATOM 22636 C C . GLU A 1 36 ? 3.967 -5.022 -3.959 1.00 0.00 36 GLU A C 17
ATOM 22637 O O . GLU A 1 36 ? 3.237 -4.164 -4.416 1.00 0.00 36 GLU A O 17
ATOM 22649 N N . CYS A 1 37 ? 5.171 -4.736 -3.549 1.00 0.00 37 CYS A N 17
ATOM 22650 C CA . CYS A 1 37 ? 5.669 -3.336 -3.637 1.00 0.00 37 CYS A CA 17
ATOM 22651 C C . CYS A 1 37 ? 7.198 -3.324 -3.575 1.00 0.00 37 CYS A C 17
ATOM 22652 O O . CYS A 1 37 ? 7.799 -3.840 -2.653 1.00 0.00 37 CYS A O 17
ATOM 22659 N N . THR A 1 38 ? 7.828 -2.731 -4.555 1.00 0.00 38 THR A N 17
ATOM 22660 C CA . THR A 1 38 ? 9.318 -2.666 -4.573 1.00 0.00 38 THR A CA 17
ATOM 22661 C C . THR A 1 38 ? 9.752 -1.206 -4.717 1.00 0.00 38 THR A C 17
ATOM 22662 O O . THR A 1 38 ? 9.002 -0.372 -5.183 1.00 0.00 38 THR A O 17
ATOM 22673 N N . CYS A 1 39 ? 10.956 -0.891 -4.320 1.00 0.00 39 CYS A N 17
ATOM 22674 C CA . CYS A 1 39 ? 11.440 0.518 -4.433 1.00 0.00 39 CYS A CA 17
ATOM 22675 C C . CYS A 1 39 ? 12.514 0.601 -5.520 1.00 0.00 39 CYS A C 17
ATOM 22676 O O . CYS A 1 39 ? 13.617 0.120 -5.354 1.00 0.00 39 CYS A O 17
ATOM 22683 N N . GLY A 1 40 ? 12.199 1.207 -6.632 1.00 0.00 40 GLY A N 17
ATOM 22684 C CA . GLY A 1 40 ? 13.202 1.320 -7.729 1.00 0.00 40 GLY A CA 17
ATOM 22685 C C . GLY A 1 40 ? 14.107 2.524 -7.470 1.00 0.00 40 GLY A C 17
ATOM 22686 O O . GLY A 1 40 ? 14.072 3.123 -6.413 1.00 0.00 40 GLY A O 17
ATOM 22690 N N . GLN A 1 41 ? 14.916 2.886 -8.426 1.00 0.00 41 GLN A N 17
ATOM 22691 C CA . GLN A 1 41 ? 15.821 4.053 -8.232 1.00 0.00 41 GLN A CA 17
ATOM 22692 C C . GLN A 1 41 ? 15.000 5.263 -7.784 1.00 0.00 41 GLN A C 17
ATOM 22693 O O . GLN A 1 41 ? 14.869 5.535 -6.608 1.00 0.00 41 GLN A O 17
ATOM 22707 N N . ASP A 1 42 ? 14.448 5.992 -8.718 1.00 0.00 42 ASP A N 17
ATOM 22708 C CA . ASP A 1 42 ? 13.634 7.190 -8.359 1.00 0.00 42 ASP A CA 17
ATOM 22709 C C . ASP A 1 42 ? 12.153 6.903 -8.617 1.00 0.00 42 ASP A C 17
ATOM 22710 O O . ASP A 1 42 ? 11.398 7.781 -8.988 1.00 0.00 42 ASP A O 17
ATOM 22719 N N . ALA A 1 43 ? 11.727 5.684 -8.425 1.00 0.00 43 ALA A N 17
ATOM 22720 C CA . ALA A 1 43 ? 10.292 5.351 -8.661 1.00 0.00 43 ALA A CA 17
ATOM 22721 C C . ALA A 1 43 ? 9.881 4.188 -7.758 1.00 0.00 43 ALA A C 17
ATOM 22722 O O . ALA A 1 43 ? 10.693 3.611 -7.063 1.00 0.00 43 ALA A O 17
ATOM 22729 N N . ILE A 1 44 ? 8.623 3.837 -7.766 1.00 0.00 44 ILE A N 17
ATOM 22730 C CA . ILE A 1 44 ? 8.148 2.710 -6.913 1.00 0.00 44 ILE A CA 17
ATOM 22731 C C . ILE A 1 44 ? 7.121 1.887 -7.693 1.00 0.00 44 ILE A C 17
ATOM 22732 O O . ILE A 1 44 ? 6.193 2.421 -8.268 1.00 0.00 44 ILE A O 17
ATOM 22748 N N . SER A 1 45 ? 7.281 0.591 -7.716 1.00 0.00 45 SER A N 17
ATOM 22749 C CA . SER A 1 45 ? 6.318 -0.276 -8.459 1.00 0.00 45 SER A CA 17
ATOM 22750 C C . SER A 1 45 ? 5.484 -1.078 -7.461 1.00 0.00 45 SER A C 17
ATOM 22751 O O . SER A 1 45 ? 6.010 -1.803 -6.642 1.00 0.00 45 SER A O 17
ATOM 22759 N N . CYS A 1 46 ? 4.184 -0.952 -7.524 1.00 0.00 46 CYS A N 17
ATOM 22760 C CA . CYS A 1 46 ? 3.309 -1.707 -6.580 1.00 0.00 46 CYS A CA 17
ATOM 22761 C C . CYS A 1 46 ? 2.226 -2.443 -7.367 1.00 0.00 46 CYS A C 17
ATOM 22762 O O . CYS A 1 46 ? 1.620 -1.900 -8.271 1.00 0.00 46 CYS A O 17
ATOM 22769 N N . CYS A 1 47 ? 1.982 -3.680 -7.025 1.00 0.00 47 CYS A N 17
ATOM 22770 C CA . CYS A 1 47 ? 0.940 -4.473 -7.743 1.00 0.00 47 CYS A CA 17
ATOM 22771 C C . CYS A 1 47 ? -0.104 -4.965 -6.738 1.00 0.00 47 CYS A C 17
ATOM 22772 O O . CYS A 1 47 ? 0.219 -5.620 -5.767 1.00 0.00 47 CYS A O 17
ATOM 22779 N N . ASN A 1 48 ? -1.353 -4.653 -6.964 1.00 0.00 48 ASN A N 17
ATOM 22780 C CA . ASN A 1 48 ? -2.423 -5.098 -6.023 1.00 0.00 48 ASN A CA 17
ATOM 22781 C C . ASN A 1 48 ? -3.278 -6.176 -6.690 1.00 0.00 48 ASN A C 17
ATOM 22782 O O . ASN A 1 48 ? -3.380 -6.242 -7.899 1.00 0.00 48 ASN A O 17
ATOM 22793 N N . THR A 1 49 ? -3.894 -7.023 -5.910 1.00 0.00 49 THR A N 17
ATOM 22794 C CA . THR A 1 49 ? -4.744 -8.100 -6.494 1.00 0.00 49 THR A CA 17
ATOM 22795 C C . THR A 1 49 ? -5.938 -8.361 -5.573 1.00 0.00 49 THR A C 17
ATOM 22796 O O . THR A 1 49 ? -7.026 -8.661 -6.023 1.00 0.00 49 THR A O 17
ATOM 22807 N N . ALA A 1 50 ? -5.744 -8.248 -4.287 1.00 0.00 50 ALA A N 17
ATOM 22808 C CA . ALA A 1 50 ? -6.869 -8.488 -3.341 1.00 0.00 50 ALA A CA 17
ATOM 22809 C C . ALA A 1 50 ? -8.006 -7.510 -3.647 1.00 0.00 50 ALA A C 17
ATOM 22810 O O . ALA A 1 50 ? -7.815 -6.508 -4.307 1.00 0.00 50 ALA A O 17
ATOM 22817 N N . ALA A 1 51 ? -9.189 -7.791 -3.172 1.00 0.00 51 ALA A N 17
ATOM 22818 C CA . ALA A 1 51 ? -10.334 -6.876 -3.438 1.00 0.00 51 ALA A CA 17
ATOM 22819 C C . ALA A 1 51 ? -9.941 -5.445 -3.070 1.00 0.00 51 ALA A C 17
ATOM 22820 O O . ALA A 1 51 ? -8.919 -5.211 -2.457 1.00 0.00 51 ALA A O 17
ATOM 22827 N N . ILE A 1 52 ? -10.747 -4.485 -3.442 1.00 0.00 52 ILE A N 17
ATOM 22828 C CA . ILE A 1 52 ? -10.430 -3.060 -3.118 1.00 0.00 52 ILE A CA 17
ATOM 22829 C C . ILE A 1 52 ? -11.627 -2.445 -2.373 1.00 0.00 52 ILE A C 17
ATOM 22830 O O . ILE A 1 52 ? -12.755 -2.605 -2.792 1.00 0.00 52 ILE A O 17
ATOM 22846 N N . PRO A 1 53 ? -11.403 -1.749 -1.278 1.00 0.00 53 PRO A N 17
ATOM 22847 C CA . PRO A 1 53 ? -12.532 -1.133 -0.522 1.00 0.00 53 PRO A CA 17
ATOM 22848 C C . PRO A 1 53 ? -13.348 -0.158 -1.381 1.00 0.00 53 PRO A C 17
ATOM 22849 O O . PRO A 1 53 ? -12.824 0.798 -1.917 1.00 0.00 53 PRO A O 17
ATOM 22860 N N . THR A 1 54 ? -14.629 -0.396 -1.515 1.00 0.00 54 THR A N 17
ATOM 22861 C CA . THR A 1 54 ? -15.484 0.513 -2.336 1.00 0.00 54 THR A CA 17
ATOM 22862 C C . THR A 1 54 ? -16.770 0.833 -1.570 1.00 0.00 54 THR A C 17
ATOM 22863 O O . THR A 1 54 ? -16.968 0.389 -0.456 1.00 0.00 54 THR A O 17
ATOM 22874 N N . GLY A 1 55 ? -17.648 1.598 -2.161 1.00 0.00 55 GLY A N 17
ATOM 22875 C CA . GLY A 1 55 ? -18.924 1.941 -1.470 1.00 0.00 55 GLY A CA 17
ATOM 22876 C C . GLY A 1 55 ? -18.662 2.988 -0.386 1.00 0.00 55 GLY A C 17
ATOM 22877 O O . GLY A 1 55 ? -19.553 3.708 0.020 1.00 0.00 55 GLY A O 17
ATOM 22881 N N . TYR A 1 56 ? -17.451 3.078 0.090 1.00 0.00 56 TYR A N 17
ATOM 22882 C CA . TYR A 1 56 ? -17.143 4.078 1.151 1.00 0.00 56 TYR A CA 17
ATOM 22883 C C . TYR A 1 56 ? -17.044 5.474 0.526 1.00 0.00 56 TYR A C 17
ATOM 22884 O O . TYR A 1 56 ? -16.352 5.679 -0.450 1.00 0.00 56 TYR A O 17
ATOM 22902 N N . ASP A 1 57 ? -17.731 6.435 1.082 1.00 0.00 57 ASP A N 17
ATOM 22903 C CA . ASP A 1 57 ? -17.675 7.813 0.520 1.00 0.00 57 ASP A CA 17
ATOM 22904 C C . ASP A 1 57 ? -16.215 8.231 0.333 1.00 0.00 57 ASP A C 17
ATOM 22905 O O . ASP A 1 57 ? -15.506 8.488 1.286 1.00 0.00 57 ASP A O 17
ATOM 22914 N N . THR A 1 58 ? -15.759 8.301 -0.889 1.00 0.00 58 THR A N 17
ATOM 22915 C CA . THR A 1 58 ? -14.344 8.703 -1.138 1.00 0.00 58 THR A CA 17
ATOM 22916 C C . THR A 1 58 ? -14.267 10.221 -1.310 1.00 0.00 58 THR A C 17
ATOM 22917 O O . THR A 1 58 ? -14.461 10.742 -2.391 1.00 0.00 58 THR A O 17
ATOM 22928 N N . ASN A 1 59 ? -13.983 10.935 -0.252 1.00 0.00 59 ASN A N 17
ATOM 22929 C CA . ASN A 1 59 ? -13.891 12.422 -0.346 1.00 0.00 59 ASN A CA 17
ATOM 22930 C C . ASN A 1 59 ? -12.435 12.855 -0.163 1.00 0.00 59 ASN A C 17
ATOM 22931 O O . ASN A 1 59 ? -11.954 13.750 -0.828 1.00 0.00 59 ASN A O 17
ATOM 22942 N N . LYS A 1 60 ? -11.729 12.226 0.737 1.00 0.00 60 LYS A N 17
ATOM 22943 C CA . LYS A 1 60 ? -10.305 12.602 0.964 1.00 0.00 60 LYS A CA 17
ATOM 22944 C C . LYS A 1 60 ? -9.612 11.505 1.775 1.00 0.00 60 LYS A C 17
ATOM 22945 O O . LYS A 1 60 ? -9.176 11.724 2.888 1.00 0.00 60 LYS A O 17
ATOM 22964 N N . CYS A 1 61 ? -9.507 10.326 1.225 1.00 0.00 61 CYS A N 17
ATOM 22965 C CA . CYS A 1 61 ? -8.843 9.210 1.961 1.00 0.00 61 CYS A CA 17
ATOM 22966 C C . CYS A 1 61 ? -8.082 8.329 0.971 1.00 0.00 61 CYS A C 17
ATOM 22967 O O . CYS A 1 61 ? -8.104 8.556 -0.223 1.00 0.00 61 CYS A O 17
ATOM 22974 N N . GLN A 1 62 ? -7.404 7.329 1.460 1.00 0.00 62 GLN A N 17
ATOM 22975 C CA . GLN A 1 62 ? -6.628 6.430 0.554 1.00 0.00 62 GLN A CA 17
ATOM 22976 C C . GLN A 1 62 ? -6.768 4.981 1.026 1.00 0.00 62 GLN A C 17
ATOM 22977 O O . GLN A 1 62 ? -7.321 4.708 2.073 1.00 0.00 62 GLN A O 17
ATOM 22991 N N . LYS A 1 63 ? -6.264 4.053 0.256 1.00 0.00 63 LYS A N 17
ATOM 22992 C CA . LYS A 1 63 ? -6.353 2.614 0.639 1.00 0.00 63 LYS A CA 17
ATOM 22993 C C . LYS A 1 63 ? -4.942 2.061 0.861 1.00 0.00 63 LYS A C 17
ATOM 22994 O O . LYS A 1 63 ? -3.993 2.492 0.237 1.00 0.00 63 LYS A O 17
ATOM 23013 N N . ILE A 1 64 ? -4.798 1.114 1.746 1.00 0.00 64 ILE A N 17
ATOM 23014 C CA . ILE A 1 64 ? -3.448 0.536 2.011 1.00 0.00 64 ILE A CA 17
ATOM 23015 C C . ILE A 1 64 ? -3.590 -0.950 2.358 1.00 0.00 64 ILE A C 17
ATOM 23016 O O . ILE A 1 64 ? -4.483 -1.350 3.080 1.00 0.00 64 ILE A O 17
ATOM 23032 N N . LEU A 1 65 ? -2.713 -1.770 1.843 1.00 0.00 65 LEU A N 17
ATOM 23033 C CA . LEU A 1 65 ? -2.784 -3.230 2.129 1.00 0.00 65 LEU A CA 17
ATOM 23034 C C . LEU A 1 65 ? -1.964 -3.544 3.385 1.00 0.00 65 LEU A C 17
ATOM 23035 O O . LEU A 1 65 ? -0.754 -3.426 3.393 1.00 0.00 65 LEU A O 17
ATOM 23051 N N . ASN A 1 66 ? -2.611 -3.959 4.440 1.00 0.00 66 ASN A N 17
ATOM 23052 C CA . ASN A 1 66 ? -1.865 -4.295 5.684 1.00 0.00 66 ASN A CA 17
ATOM 23053 C C . ASN A 1 66 ? -1.270 -5.696 5.534 1.00 0.00 66 ASN A C 17
ATOM 23054 O O . ASN A 1 66 ? -1.950 -6.693 5.689 1.00 0.00 66 ASN A O 17
ATOM 23065 N N . LYS A 1 67 ? -0.006 -5.780 5.218 1.00 0.00 67 LYS A N 17
ATOM 23066 C CA . LYS A 1 67 ? 0.634 -7.114 5.040 1.00 0.00 67 LYS A CA 17
ATOM 23067 C C . LYS A 1 67 ? 0.583 -7.893 6.358 1.00 0.00 67 LYS A C 17
ATOM 23068 O O . LYS A 1 67 ? 1.050 -9.012 6.442 1.00 0.00 67 LYS A O 17
ATOM 23087 N N . LYS A 1 68 ? 0.019 -7.319 7.386 1.00 0.00 68 LYS A N 17
ATOM 23088 C CA . LYS A 1 68 ? -0.056 -8.044 8.681 1.00 0.00 68 LYS A CA 17
ATOM 23089 C C . LYS A 1 68 ? -0.799 -9.359 8.460 1.00 0.00 68 LYS A C 17
ATOM 23090 O O . LYS A 1 68 ? -0.291 -10.429 8.735 1.00 0.00 68 LYS A O 17
ATOM 23109 N N . THR A 1 69 ? -1.997 -9.279 7.952 1.00 0.00 69 THR A N 17
ATOM 23110 C CA . THR A 1 69 ? -2.794 -10.512 7.687 1.00 0.00 69 THR A CA 17
ATOM 23111 C C . THR A 1 69 ? -3.351 -10.445 6.264 1.00 0.00 69 THR A C 17
ATOM 23112 O O . THR A 1 69 ? -4.428 -10.934 5.985 1.00 0.00 69 THR A O 17
ATOM 23123 N N . CYS A 1 70 ? -2.631 -9.834 5.361 1.00 0.00 70 CYS A N 17
ATOM 23124 C CA . CYS A 1 70 ? -3.128 -9.725 3.962 1.00 0.00 70 CYS A CA 17
ATOM 23125 C C . CYS A 1 70 ? -4.553 -9.174 3.987 1.00 0.00 70 CYS A C 17
ATOM 23126 O O . CYS A 1 70 ? -5.510 -9.885 3.748 1.00 0.00 70 CYS A O 17
ATOM 23133 N N . THR A 1 71 ? -4.704 -7.911 4.286 1.00 0.00 71 THR A N 17
ATOM 23134 C CA . THR A 1 71 ? -6.071 -7.313 4.338 1.00 0.00 71 THR A CA 17
ATOM 23135 C C . THR A 1 71 ? -6.030 -5.894 3.770 1.00 0.00 71 THR A C 17
ATOM 23136 O O . THR A 1 71 ? -4.976 -5.340 3.540 1.00 0.00 71 THR A O 17
ATOM 23147 N N . TYR A 1 72 ? -7.172 -5.301 3.542 1.00 0.00 72 TYR A N 17
ATOM 23148 C CA . TYR A 1 72 ? -7.201 -3.916 2.984 1.00 0.00 72 TYR A CA 17
ATOM 23149 C C . TYR A 1 72 ? -7.670 -2.942 4.067 1.00 0.00 72 TYR A C 17
ATOM 23150 O O . TYR A 1 72 ? -8.506 -3.262 4.888 1.00 0.00 72 TYR A O 17
ATOM 23168 N N . THR A 1 73 ? -7.133 -1.752 4.071 1.00 0.00 73 THR A N 17
ATOM 23169 C CA . THR A 1 73 ? -7.537 -0.745 5.094 1.00 0.00 73 THR A CA 17
ATOM 23170 C C . THR A 1 73 ? -7.649 0.627 4.430 1.00 0.00 73 THR A C 17
ATOM 23171 O O . THR A 1 73 ? -7.261 0.808 3.293 1.00 0.00 73 THR A O 17
ATOM 23182 N N . VAL A 1 74 ? -8.179 1.594 5.129 1.00 0.00 74 VAL A N 17
ATOM 23183 C CA . VAL A 1 74 ? -8.323 2.958 4.538 1.00 0.00 74 VAL A CA 17
ATOM 23184 C C . VAL A 1 74 ? -7.844 4.007 5.542 1.00 0.00 74 VAL A C 17
ATOM 23185 O O . VAL A 1 74 ? -8.436 4.195 6.585 1.00 0.00 74 VAL A O 17
ATOM 23198 N N . VAL A 1 75 ? -6.778 4.695 5.227 1.00 0.00 75 VAL A N 17
ATOM 23199 C CA . VAL A 1 75 ? -6.252 5.742 6.152 1.00 0.00 75 VAL A CA 17
ATOM 23200 C C . VAL A 1 75 ? -6.499 7.119 5.532 1.00 0.00 75 VAL A C 17
ATOM 23201 O O . VAL A 1 75 ? -6.914 7.229 4.395 1.00 0.00 75 VAL A O 17
ATOM 23214 N N . GLU A 1 76 ? -6.256 8.170 6.270 1.00 0.00 76 GLU A N 17
ATOM 23215 C CA . GLU A 1 76 ? -6.485 9.541 5.724 1.00 0.00 76 GLU A CA 17
ATOM 23216 C C . GLU A 1 76 ? -5.143 10.235 5.493 1.00 0.00 76 GLU A C 17
ATOM 23217 O O . GLU A 1 76 ? -4.202 10.062 6.244 1.00 0.00 76 GLU A O 17
ATOM 23229 N N . LYS A 1 77 ? -5.049 11.023 4.457 1.00 0.00 77 LYS A N 17
ATOM 23230 C CA . LYS A 1 77 ? -3.772 11.734 4.172 1.00 0.00 77 LYS A CA 17
ATOM 23231 C C . LYS A 1 77 ? -3.491 12.753 5.282 1.00 0.00 77 LYS A C 17
ATOM 23232 O O . LYS A 1 77 ? -2.424 13.330 5.346 1.00 0.00 77 LYS A O 17
ATOM 23251 N N . LYS A 1 78 ? -4.444 12.985 6.149 1.00 0.00 78 LYS A N 17
ATOM 23252 C CA . LYS A 1 78 ? -4.235 13.976 7.250 1.00 0.00 78 LYS A CA 17
ATOM 23253 C C . LYS A 1 78 ? -4.343 13.282 8.611 1.00 0.00 78 LYS A C 17
ATOM 23254 O O . LYS A 1 78 ? -4.333 13.923 9.644 1.00 0.00 78 LYS A O 17
ATOM 23273 N N . ASP A 1 79 ? -4.448 11.981 8.632 1.00 0.00 79 ASP A N 17
ATOM 23274 C CA . ASP A 1 79 ? -4.558 11.270 9.938 1.00 0.00 79 ASP A CA 17
ATOM 23275 C C . ASP A 1 79 ? -4.039 9.834 9.798 1.00 0.00 79 ASP A C 17
ATOM 23276 O O . ASP A 1 79 ? -4.800 8.888 9.840 1.00 0.00 79 ASP A O 17
ATOM 23285 N N . PRO A 1 80 ? -2.750 9.674 9.634 1.00 0.00 80 PRO A N 17
ATOM 23286 C CA . PRO A 1 80 ? -2.149 8.319 9.492 1.00 0.00 80 PRO A CA 17
ATOM 23287 C C . PRO A 1 80 ? -2.276 7.490 10.777 1.00 0.00 80 PRO A C 17
ATOM 23288 O O . PRO A 1 80 ? -1.522 6.563 11.003 1.00 0.00 80 PRO A O 17
ATOM 23299 N N . GLY A 1 81 ? -3.220 7.819 11.620 1.00 0.00 81 GLY A N 17
ATOM 23300 C CA . GLY A 1 81 ? -3.396 7.056 12.893 1.00 0.00 81 GLY A CA 17
ATOM 23301 C C . GLY A 1 81 ? -4.865 6.668 13.061 1.00 0.00 81 GLY A C 17
ATOM 23302 O O . GLY A 1 81 ? -5.248 6.068 14.046 1.00 0.00 81 GLY A O 17
ATOM 23306 N N . LYS A 1 82 ? -5.693 7.003 12.106 1.00 0.00 82 LYS A N 17
ATOM 23307 C CA . LYS A 1 82 ? -7.140 6.651 12.206 1.00 0.00 82 LYS A CA 17
ATOM 23308 C C . LYS A 1 82 ? -7.630 6.137 10.851 1.00 0.00 82 LYS A C 17
ATOM 23309 O O . LYS A 1 82 ? -7.304 6.682 9.816 1.00 0.00 82 LYS A O 17
ATOM 23328 N N . THR A 1 83 ? -8.409 5.092 10.851 1.00 0.00 83 THR A N 17
ATOM 23329 C CA . THR A 1 83 ? -8.917 4.541 9.564 1.00 0.00 83 THR A CA 17
ATOM 23330 C C . THR A 1 83 ? -9.986 5.473 8.991 1.00 0.00 83 THR A C 17
ATOM 23331 O O . THR A 1 83 ? -10.636 6.206 9.709 1.00 0.00 83 THR A O 17
ATOM 23342 N N . CYS A 1 84 ? -10.175 5.449 7.699 1.00 0.00 84 CYS A N 17
ATOM 23343 C CA . CYS A 1 84 ? -11.203 6.331 7.074 1.00 0.00 84 CYS A CA 17
ATOM 23344 C C . CYS A 1 84 ? -12.550 5.604 7.055 1.00 0.00 84 CYS A C 17
ATOM 23345 O O . CYS A 1 84 ? -12.688 4.521 7.587 1.00 0.00 84 CYS A O 17
ATOM 23352 N N . ASP A 1 85 ? -13.544 6.192 6.448 1.00 0.00 85 ASP A N 17
ATOM 23353 C CA . ASP A 1 85 ? -14.880 5.534 6.396 1.00 0.00 85 ASP A CA 17
ATOM 23354 C C . ASP A 1 85 ? -14.817 4.316 5.471 1.00 0.00 85 ASP A C 17
ATOM 23355 O O . ASP A 1 85 ? -14.157 4.336 4.451 1.00 0.00 85 ASP A O 17
ATOM 23364 N N . VAL A 1 86 ? -15.502 3.258 5.820 1.00 0.00 86 VAL A N 17
ATOM 23365 C CA . VAL A 1 86 ? -15.490 2.033 4.964 1.00 0.00 86 VAL A CA 17
ATOM 23366 C C . VAL A 1 86 ? -16.929 1.567 4.727 1.00 0.00 86 VAL A C 17
ATOM 23367 O O . VAL A 1 86 ? -17.852 2.022 5.372 1.00 0.00 86 VAL A O 17
ATOM 23380 N N . THR A 1 87 ? -17.129 0.663 3.806 1.00 0.00 87 THR A N 17
ATOM 23381 C CA . THR A 1 87 ? -18.509 0.170 3.530 1.00 0.00 87 THR A CA 17
ATOM 23382 C C . THR A 1 87 ? -18.454 -1.300 3.114 1.00 0.00 87 THR A C 17
ATOM 23383 O O . THR A 1 87 ? -19.234 -2.114 3.566 1.00 0.00 87 THR A O 17
ATOM 23394 N N . GLY A 1 88 ? -17.539 -1.646 2.253 1.00 0.00 88 GLY A N 17
ATOM 23395 C CA . GLY A 1 88 ? -17.434 -3.063 1.808 1.00 0.00 88 GLY A CA 17
ATOM 23396 C C . GLY A 1 88 ? -16.235 -3.219 0.871 1.00 0.00 88 GLY A C 17
ATOM 23397 O O . GLY A 1 88 ? -15.287 -2.460 0.927 1.00 0.00 88 GLY A O 17
ATOM 23401 N N . TRP A 1 89 ? -16.267 -4.200 0.010 1.00 0.00 89 TRP A N 17
ATOM 23402 C CA . TRP A 1 89 ? -15.130 -4.408 -0.930 1.00 0.00 89 TRP A CA 17
ATOM 23403 C C . TRP A 1 89 ? -15.653 -5.022 -2.231 1.00 0.00 89 TRP A C 17
ATOM 23404 O O . TRP A 1 89 ? -16.725 -5.593 -2.271 1.00 0.00 89 TRP A O 17
ATOM 23425 N N . VAL A 1 90 ? -14.906 -4.910 -3.295 1.00 0.00 90 VAL A N 17
ATOM 23426 C CA . VAL A 1 90 ? -15.362 -5.487 -4.593 1.00 0.00 90 VAL A CA 17
ATOM 23427 C C . VAL A 1 90 ? -14.149 -5.975 -5.389 1.00 0.00 90 VAL A C 17
ATOM 23428 O O . VAL A 1 90 ? -13.178 -5.264 -5.557 1.00 0.00 90 VAL A O 17
ATOM 23441 N N . LEU A 1 91 ? -14.196 -7.184 -5.881 1.00 0.00 91 LEU A N 17
ATOM 23442 C CA . LEU A 1 91 ? -13.046 -7.715 -6.665 1.00 0.00 91 LEU A CA 17
ATOM 23443 C C . LEU A 1 91 ? -13.132 -7.202 -8.104 1.00 0.00 91 LEU A C 17
ATOM 23444 O O . LEU A 1 91 ? -13.988 -7.678 -8.832 1.00 0.00 91 LEU A O 17
ATOM 23461 N N . GLN A 1 1 ? -4.161 -4.045 -13.746 1.00 0.00 1 GLN A N 18
ATOM 23462 C CA . GLN A 1 1 ? -2.726 -4.421 -13.887 1.00 0.00 1 GLN A CA 18
ATOM 23463 C C . GLN A 1 1 ? -1.896 -3.669 -12.846 1.00 0.00 1 GLN A C 18
ATOM 23464 O O . GLN A 1 1 ? -2.416 -2.904 -12.057 1.00 0.00 1 GLN A O 18
ATOM 23480 N N . CYS A 1 2 ? -0.608 -3.880 -12.834 1.00 0.00 2 CYS A N 18
ATOM 23481 C CA . CYS A 1 2 ? 0.254 -3.179 -11.842 1.00 0.00 2 CYS A CA 18
ATOM 23482 C C . CYS A 1 2 ? 0.368 -1.700 -12.217 1.00 0.00 2 CYS A C 18
ATOM 23483 O O . CYS A 1 2 ? -0.067 -1.282 -13.272 1.00 0.00 2 CYS A O 18
ATOM 23490 N N . TYR A 1 3 ? 0.948 -0.904 -11.360 1.00 0.00 3 TYR A N 18
ATOM 23491 C CA . TYR A 1 3 ? 1.087 0.549 -11.666 1.00 0.00 3 TYR A CA 18
ATOM 23492 C C . TYR A 1 3 ? 2.374 1.086 -11.032 1.00 0.00 3 TYR A C 18
ATOM 23493 O O . TYR A 1 3 ? 2.817 0.608 -10.007 1.00 0.00 3 TYR A O 18
ATOM 23511 N N . PHE A 1 4 ? 2.972 2.081 -11.635 1.00 0.00 4 PHE A N 18
ATOM 23512 C CA . PHE A 1 4 ? 4.229 2.661 -11.073 1.00 0.00 4 PHE A CA 18
ATOM 23513 C C . PHE A 1 4 ? 3.936 4.060 -10.524 1.00 0.00 4 PHE A C 18
ATOM 23514 O O . PHE A 1 4 ? 3.403 4.907 -11.213 1.00 0.00 4 PHE A O 18
ATOM 23531 N N . ILE A 1 5 ? 4.282 4.305 -9.287 1.00 0.00 5 ILE A N 18
ATOM 23532 C CA . ILE A 1 5 ? 4.026 5.646 -8.683 1.00 0.00 5 ILE A CA 18
ATOM 23533 C C . ILE A 1 5 ? 5.370 6.348 -8.428 1.00 0.00 5 ILE A C 18
ATOM 23534 O O . ILE A 1 5 ? 6.135 5.920 -7.586 1.00 0.00 5 ILE A O 18
ATOM 23550 N N . PRO A 1 6 ? 5.670 7.417 -9.136 1.00 0.00 6 PRO A N 18
ATOM 23551 C CA . PRO A 1 6 ? 6.959 8.132 -8.923 1.00 0.00 6 PRO A CA 18
ATOM 23552 C C . PRO A 1 6 ? 7.088 8.678 -7.497 1.00 0.00 6 PRO A C 18
ATOM 23553 O O . PRO A 1 6 ? 6.215 9.363 -7.003 1.00 0.00 6 PRO A O 18
ATOM 23564 N N . ASN A 1 7 ? 8.169 8.376 -6.832 1.00 0.00 7 ASN A N 18
ATOM 23565 C CA . ASN A 1 7 ? 8.351 8.873 -5.439 1.00 0.00 7 ASN A CA 18
ATOM 23566 C C . ASN A 1 7 ? 8.037 10.370 -5.387 1.00 0.00 7 ASN A C 18
ATOM 23567 O O . ASN A 1 7 ? 8.037 11.049 -6.395 1.00 0.00 7 ASN A O 18
ATOM 23578 N N . GLN A 1 8 ? 7.766 10.888 -4.216 1.00 0.00 8 GLN A N 18
ATOM 23579 C CA . GLN A 1 8 ? 7.447 12.342 -4.087 1.00 0.00 8 GLN A CA 18
ATOM 23580 C C . GLN A 1 8 ? 8.465 13.008 -3.161 1.00 0.00 8 GLN A C 18
ATOM 23581 O O . GLN A 1 8 ? 8.465 14.210 -2.984 1.00 0.00 8 GLN A O 18
ATOM 23595 N N . SER A 1 9 ? 9.337 12.238 -2.567 1.00 0.00 9 SER A N 18
ATOM 23596 C CA . SER A 1 9 ? 10.354 12.832 -1.653 1.00 0.00 9 SER A CA 18
ATOM 23597 C C . SER A 1 9 ? 11.163 13.887 -2.408 1.00 0.00 9 SER A C 18
ATOM 23598 O O . SER A 1 9 ? 11.177 13.922 -3.622 1.00 0.00 9 SER A O 18
ATOM 23606 N N . LEU A 1 10 ? 11.841 14.748 -1.697 1.00 0.00 10 LEU A N 18
ATOM 23607 C CA . LEU A 1 10 ? 12.654 15.798 -2.374 1.00 0.00 10 LEU A CA 18
ATOM 23608 C C . LEU A 1 10 ? 14.032 15.230 -2.716 1.00 0.00 10 LEU A C 18
ATOM 23609 O O . LEU A 1 10 ? 14.725 15.734 -3.579 1.00 0.00 10 LEU A O 18
ATOM 23625 N N . LYS A 1 11 ? 14.437 14.182 -2.049 1.00 0.00 11 LYS A N 18
ATOM 23626 C CA . LYS A 1 11 ? 15.771 13.581 -2.338 1.00 0.00 11 LYS A CA 18
ATOM 23627 C C . LYS A 1 11 ? 15.693 12.059 -2.141 1.00 0.00 11 LYS A C 18
ATOM 23628 O O . LYS A 1 11 ? 14.980 11.582 -1.281 1.00 0.00 11 LYS A O 18
ATOM 23647 N N . PRO A 1 12 ? 16.422 11.295 -2.923 1.00 0.00 12 PRO A N 18
ATOM 23648 C CA . PRO A 1 12 ? 16.402 9.811 -2.783 1.00 0.00 12 PRO A CA 18
ATOM 23649 C C . PRO A 1 12 ? 16.806 9.354 -1.375 1.00 0.00 12 PRO A C 18
ATOM 23650 O O . PRO A 1 12 ? 16.653 10.075 -0.408 1.00 0.00 12 PRO A O 18
ATOM 23661 N N . ASN A 1 13 ? 17.325 8.162 -1.259 1.00 0.00 13 ASN A N 18
ATOM 23662 C CA . ASN A 1 13 ? 17.748 7.647 0.074 1.00 0.00 13 ASN A CA 18
ATOM 23663 C C . ASN A 1 13 ? 16.539 7.549 1.005 1.00 0.00 13 ASN A C 18
ATOM 23664 O O . ASN A 1 13 ? 16.632 7.822 2.186 1.00 0.00 13 ASN A O 18
ATOM 23675 N N . GLU A 1 14 ? 15.411 7.150 0.486 1.00 0.00 14 GLU A N 18
ATOM 23676 C CA . GLU A 1 14 ? 14.195 7.024 1.342 1.00 0.00 14 GLU A CA 18
ATOM 23677 C C . GLU A 1 14 ? 13.039 6.455 0.515 1.00 0.00 14 GLU A C 18
ATOM 23678 O O . GLU A 1 14 ? 13.127 6.329 -0.691 1.00 0.00 14 GLU A O 18
ATOM 23690 N N . CYS A 1 15 ? 11.953 6.115 1.156 1.00 0.00 15 CYS A N 18
ATOM 23691 C CA . CYS A 1 15 ? 10.782 5.560 0.415 1.00 0.00 15 CYS A CA 18
ATOM 23692 C C . CYS A 1 15 ? 9.492 6.037 1.088 1.00 0.00 15 CYS A C 18
ATOM 23693 O O . CYS A 1 15 ? 8.950 5.375 1.951 1.00 0.00 15 CYS A O 18
ATOM 23700 N N . GLN A 1 16 ? 8.999 7.184 0.703 1.00 0.00 16 GLN A N 18
ATOM 23701 C CA . GLN A 1 16 ? 7.746 7.710 1.321 1.00 0.00 16 GLN A CA 18
ATOM 23702 C C . GLN A 1 16 ? 6.561 7.427 0.395 1.00 0.00 16 GLN A C 18
ATOM 23703 O O . GLN A 1 16 ? 6.691 7.427 -0.814 1.00 0.00 16 GLN A O 18
ATOM 23717 N N . ASP A 1 17 ? 5.401 7.193 0.950 1.00 0.00 17 ASP A N 18
ATOM 23718 C CA . ASP A 1 17 ? 4.209 6.919 0.099 1.00 0.00 17 ASP A CA 18
ATOM 23719 C C . ASP A 1 17 ? 2.945 7.251 0.893 1.00 0.00 17 ASP A C 18
ATOM 23720 O O . ASP A 1 17 ? 2.944 7.236 2.108 1.00 0.00 17 ASP A O 18
ATOM 23729 N N . LEU A 1 18 ? 1.870 7.565 0.223 1.00 0.00 18 LEU A N 18
ATOM 23730 C CA . LEU A 1 18 ? 0.618 7.907 0.953 1.00 0.00 18 LEU A CA 18
ATOM 23731 C C . LEU A 1 18 ? 0.954 8.889 2.080 1.00 0.00 18 LEU A C 18
ATOM 23732 O O . LEU A 1 18 ? 1.899 9.646 1.986 1.00 0.00 18 LEU A O 18
ATOM 23748 N N . LYS A 1 19 ? 0.194 8.888 3.145 1.00 0.00 19 LYS A N 18
ATOM 23749 C CA . LYS A 1 19 ? 0.478 9.828 4.270 1.00 0.00 19 LYS A CA 18
ATOM 23750 C C . LYS A 1 19 ? 0.860 9.038 5.527 1.00 0.00 19 LYS A C 18
ATOM 23751 O O . LYS A 1 19 ? 0.812 9.552 6.627 1.00 0.00 19 LYS A O 18
ATOM 23770 N N . GLY A 1 20 ? 1.236 7.793 5.382 1.00 0.00 20 GLY A N 18
ATOM 23771 C CA . GLY A 1 20 ? 1.611 6.990 6.584 1.00 0.00 20 GLY A CA 18
ATOM 23772 C C . GLY A 1 20 ? 2.701 5.973 6.232 1.00 0.00 20 GLY A C 18
ATOM 23773 O O . GLY A 1 20 ? 2.913 5.014 6.946 1.00 0.00 20 GLY A O 18
ATOM 23777 N N . VAL A 1 21 ? 3.398 6.174 5.144 1.00 0.00 21 VAL A N 18
ATOM 23778 C CA . VAL A 1 21 ? 4.477 5.215 4.758 1.00 0.00 21 VAL A CA 18
ATOM 23779 C C . VAL A 1 21 ? 5.832 5.923 4.804 1.00 0.00 21 VAL A C 18
ATOM 23780 O O . VAL A 1 21 ? 5.979 7.035 4.336 1.00 0.00 21 VAL A O 18
ATOM 23793 N N . SER A 1 22 ? 6.824 5.289 5.366 1.00 0.00 22 SER A N 18
ATOM 23794 C CA . SER A 1 22 ? 8.169 5.927 5.442 1.00 0.00 22 SER A CA 18
ATOM 23795 C C . SER A 1 22 ? 9.209 4.883 5.853 1.00 0.00 22 SER A C 18
ATOM 23796 O O . SER A 1 22 ? 9.238 4.432 6.982 1.00 0.00 22 SER A O 18
ATOM 23804 N N . HIS A 1 23 ? 10.065 4.495 4.948 1.00 0.00 23 HIS A N 18
ATOM 23805 C CA . HIS A 1 23 ? 11.105 3.481 5.285 1.00 0.00 23 HIS A CA 18
ATOM 23806 C C . HIS A 1 23 ? 12.350 3.733 4.423 1.00 0.00 23 HIS A C 18
ATOM 23807 O O . HIS A 1 23 ? 12.259 4.312 3.358 1.00 0.00 23 HIS A O 18
ATOM 23821 N N . PRO A 1 24 ? 13.506 3.301 4.868 1.00 0.00 24 PRO A N 18
ATOM 23822 C CA . PRO A 1 24 ? 14.758 3.502 4.085 1.00 0.00 24 PRO A CA 18
ATOM 23823 C C . PRO A 1 24 ? 14.657 2.910 2.673 1.00 0.00 24 PRO A C 18
ATOM 23824 O O . PRO A 1 24 ? 13.964 1.940 2.446 1.00 0.00 24 PRO A O 18
ATOM 23835 N N . LEU A 1 25 ? 15.347 3.486 1.724 1.00 0.00 25 LEU A N 18
ATOM 23836 C CA . LEU A 1 25 ? 15.288 2.950 0.335 1.00 0.00 25 LEU A CA 18
ATOM 23837 C C . LEU A 1 25 ? 15.694 1.472 0.352 1.00 0.00 25 LEU A C 18
ATOM 23838 O O . LEU A 1 25 ? 15.795 0.861 1.398 1.00 0.00 25 LEU A O 18
ATOM 23854 N N . ASN A 1 26 ? 15.925 0.894 -0.795 1.00 0.00 26 ASN A N 18
ATOM 23855 C CA . ASN A 1 26 ? 16.322 -0.542 -0.839 1.00 0.00 26 ASN A CA 18
ATOM 23856 C C . ASN A 1 26 ? 15.407 -1.353 0.082 1.00 0.00 26 ASN A C 18
ATOM 23857 O O . ASN A 1 26 ? 15.829 -1.858 1.102 1.00 0.00 26 ASN A O 18
ATOM 23868 N N . SER A 1 27 ? 14.155 -1.479 -0.269 1.00 0.00 27 SER A N 18
ATOM 23869 C CA . SER A 1 27 ? 13.214 -2.255 0.588 1.00 0.00 27 SER A CA 18
ATOM 23870 C C . SER A 1 27 ? 12.171 -2.947 -0.290 1.00 0.00 27 SER A C 18
ATOM 23871 O O . SER A 1 27 ? 11.238 -2.329 -0.764 1.00 0.00 27 SER A O 18
ATOM 23879 N N . VAL A 1 28 ? 12.321 -4.227 -0.506 1.00 0.00 28 VAL A N 18
ATOM 23880 C CA . VAL A 1 28 ? 11.344 -4.971 -1.349 1.00 0.00 28 VAL A CA 18
ATOM 23881 C C . VAL A 1 28 ? 10.526 -5.908 -0.457 1.00 0.00 28 VAL A C 18
ATOM 23882 O O . VAL A 1 28 ? 11.063 -6.607 0.379 1.00 0.00 28 VAL A O 18
ATOM 23895 N N . TRP A 1 29 ? 9.231 -5.932 -0.624 1.00 0.00 29 TRP A N 18
ATOM 23896 C CA . TRP A 1 29 ? 8.389 -6.827 0.219 1.00 0.00 29 TRP A CA 18
ATOM 23897 C C . TRP A 1 29 ? 7.154 -7.265 -0.571 1.00 0.00 29 TRP A C 18
ATOM 23898 O O . TRP A 1 29 ? 6.520 -6.474 -1.241 1.00 0.00 29 TRP A O 18
ATOM 23919 N N . LYS A 1 30 ? 6.811 -8.522 -0.498 1.00 0.00 30 LYS A N 18
ATOM 23920 C CA . LYS A 1 30 ? 5.621 -9.018 -1.245 1.00 0.00 30 LYS A CA 18
ATOM 23921 C C . LYS A 1 30 ? 4.941 -10.129 -0.444 1.00 0.00 30 LYS A C 18
ATOM 23922 O O . LYS A 1 30 ? 5.572 -10.831 0.322 1.00 0.00 30 LYS A O 18
ATOM 23941 N N . THR A 1 31 ? 3.659 -10.297 -0.615 1.00 0.00 31 THR A N 18
ATOM 23942 C CA . THR A 1 31 ? 2.939 -11.367 0.134 1.00 0.00 31 THR A CA 18
ATOM 23943 C C . THR A 1 31 ? 2.941 -12.652 -0.695 1.00 0.00 31 THR A C 18
ATOM 23944 O O . THR A 1 31 ? 3.739 -12.820 -1.595 1.00 0.00 31 THR A O 18
ATOM 23955 N N . LYS A 1 32 ? 2.052 -13.563 -0.402 1.00 0.00 32 LYS A N 18
ATOM 23956 C CA . LYS A 1 32 ? 2.004 -14.836 -1.176 1.00 0.00 32 LYS A CA 18
ATOM 23957 C C . LYS A 1 32 ? 1.105 -14.649 -2.399 1.00 0.00 32 LYS A C 18
ATOM 23958 O O . LYS A 1 32 ? 1.295 -15.274 -3.423 1.00 0.00 32 LYS A O 18
ATOM 23977 N N . ASP A 1 33 ? 0.128 -13.791 -2.299 1.00 0.00 33 ASP A N 18
ATOM 23978 C CA . ASP A 1 33 ? -0.784 -13.560 -3.454 1.00 0.00 33 ASP A CA 18
ATOM 23979 C C . ASP A 1 33 ? -1.680 -12.354 -3.153 1.00 0.00 33 ASP A C 18
ATOM 23980 O O . ASP A 1 33 ? -2.765 -12.226 -3.685 1.00 0.00 33 ASP A O 18
ATOM 23989 N N . CYS A 1 34 ? -1.233 -11.470 -2.301 1.00 0.00 34 CYS A N 18
ATOM 23990 C CA . CYS A 1 34 ? -2.053 -10.273 -1.960 1.00 0.00 34 CYS A CA 18
ATOM 23991 C C . CYS A 1 34 ? -1.578 -9.075 -2.784 1.00 0.00 34 CYS A C 18
ATOM 23992 O O . CYS A 1 34 ? -2.328 -8.491 -3.542 1.00 0.00 34 CYS A O 18
ATOM 23999 N N . GLU A 1 35 ? -0.340 -8.705 -2.637 1.00 0.00 35 GLU A N 18
ATOM 24000 C CA . GLU A 1 35 ? 0.191 -7.545 -3.406 1.00 0.00 35 GLU A CA 18
ATOM 24001 C C . GLU A 1 35 ? 1.720 -7.622 -3.452 1.00 0.00 35 GLU A C 18
ATOM 24002 O O . GLU A 1 35 ? 2.341 -8.311 -2.667 1.00 0.00 35 GLU A O 18
ATOM 24014 N N . GLU A 1 36 ? 2.329 -6.916 -4.369 1.00 0.00 36 GLU A N 18
ATOM 24015 C CA . GLU A 1 36 ? 3.818 -6.936 -4.476 1.00 0.00 36 GLU A CA 18
ATOM 24016 C C . GLU A 1 36 ? 4.325 -5.501 -4.636 1.00 0.00 36 GLU A C 18
ATOM 24017 O O . GLU A 1 36 ? 4.284 -4.937 -5.711 1.00 0.00 36 GLU A O 18
ATOM 24029 N N . CYS A 1 37 ? 4.794 -4.902 -3.571 1.00 0.00 37 CYS A N 18
ATOM 24030 C CA . CYS A 1 37 ? 5.295 -3.499 -3.658 1.00 0.00 37 CYS A CA 18
ATOM 24031 C C . CYS A 1 37 ? 6.824 -3.482 -3.605 1.00 0.00 37 CYS A C 18
ATOM 24032 O O . CYS A 1 37 ? 7.438 -4.131 -2.778 1.00 0.00 37 CYS A O 18
ATOM 24039 N N . THR A 1 38 ? 7.439 -2.736 -4.487 1.00 0.00 38 THR A N 18
ATOM 24040 C CA . THR A 1 38 ? 8.927 -2.653 -4.511 1.00 0.00 38 THR A CA 18
ATOM 24041 C C . THR A 1 38 ? 9.344 -1.181 -4.453 1.00 0.00 38 THR A C 18
ATOM 24042 O O . THR A 1 38 ? 8.583 -0.300 -4.797 1.00 0.00 38 THR A O 18
ATOM 24053 N N . CYS A 1 39 ? 10.547 -0.908 -4.020 1.00 0.00 39 CYS A N 18
ATOM 24054 C CA . CYS A 1 39 ? 11.015 0.509 -3.940 1.00 0.00 39 CYS A CA 18
ATOM 24055 C C . CYS A 1 39 ? 12.082 0.751 -5.012 1.00 0.00 39 CYS A C 18
ATOM 24056 O O . CYS A 1 39 ? 13.189 0.258 -4.922 1.00 0.00 39 CYS A O 18
ATOM 24063 N N . GLY A 1 40 ? 11.757 1.509 -6.022 1.00 0.00 40 GLY A N 18
ATOM 24064 C CA . GLY A 1 40 ? 12.751 1.786 -7.098 1.00 0.00 40 GLY A CA 18
ATOM 24065 C C . GLY A 1 40 ? 13.680 2.918 -6.653 1.00 0.00 40 GLY A C 18
ATOM 24066 O O . GLY A 1 40 ? 13.418 3.602 -5.685 1.00 0.00 40 GLY A O 18
ATOM 24070 N N . GLN A 1 41 ? 14.763 3.117 -7.352 1.00 0.00 41 GLN A N 18
ATOM 24071 C CA . GLN A 1 41 ? 15.707 4.203 -6.966 1.00 0.00 41 GLN A CA 18
ATOM 24072 C C . GLN A 1 41 ? 14.964 5.538 -6.921 1.00 0.00 41 GLN A C 18
ATOM 24073 O O . GLN A 1 41 ? 15.080 6.293 -5.977 1.00 0.00 41 GLN A O 18
ATOM 24087 N N . ASP A 1 42 ? 14.203 5.833 -7.940 1.00 0.00 42 ASP A N 18
ATOM 24088 C CA . ASP A 1 42 ? 13.447 7.120 -7.972 1.00 0.00 42 ASP A CA 18
ATOM 24089 C C . ASP A 1 42 ? 11.982 6.842 -8.315 1.00 0.00 42 ASP A C 18
ATOM 24090 O O . ASP A 1 42 ? 11.296 7.674 -8.874 1.00 0.00 42 ASP A O 18
ATOM 24099 N N . ALA A 1 43 ? 11.495 5.677 -7.983 1.00 0.00 43 ALA A N 18
ATOM 24100 C CA . ALA A 1 43 ? 10.074 5.349 -8.288 1.00 0.00 43 ALA A CA 18
ATOM 24101 C C . ALA A 1 43 ? 9.609 4.200 -7.391 1.00 0.00 43 ALA A C 18
ATOM 24102 O O . ALA A 1 43 ? 10.392 3.593 -6.688 1.00 0.00 43 ALA A O 18
ATOM 24109 N N . ILE A 1 44 ? 8.338 3.900 -7.414 1.00 0.00 44 ILE A N 18
ATOM 24110 C CA . ILE A 1 44 ? 7.809 2.791 -6.568 1.00 0.00 44 ILE A CA 18
ATOM 24111 C C . ILE A 1 44 ? 6.825 1.959 -7.393 1.00 0.00 44 ILE A C 18
ATOM 24112 O O . ILE A 1 44 ? 5.929 2.487 -8.022 1.00 0.00 44 ILE A O 18
ATOM 24128 N N . SER A 1 45 ? 6.986 0.662 -7.397 1.00 0.00 45 SER A N 18
ATOM 24129 C CA . SER A 1 45 ? 6.062 -0.210 -8.183 1.00 0.00 45 SER A CA 18
ATOM 24130 C C . SER A 1 45 ? 5.176 -1.003 -7.222 1.00 0.00 45 SER A C 18
ATOM 24131 O O . SER A 1 45 ? 5.632 -1.506 -6.215 1.00 0.00 45 SER A O 18
ATOM 24139 N N . CYS A 1 46 ? 3.910 -1.120 -7.524 1.00 0.00 46 CYS A N 18
ATOM 24140 C CA . CYS A 1 46 ? 2.997 -1.882 -6.625 1.00 0.00 46 CYS A CA 18
ATOM 24141 C C . CYS A 1 46 ? 1.930 -2.596 -7.454 1.00 0.00 46 CYS A C 18
ATOM 24142 O O . CYS A 1 46 ? 1.238 -1.993 -8.251 1.00 0.00 46 CYS A O 18
ATOM 24149 N N . CYS A 1 47 ? 1.796 -3.883 -7.263 1.00 0.00 47 CYS A N 18
ATOM 24150 C CA . CYS A 1 47 ? 0.777 -4.662 -8.027 1.00 0.00 47 CYS A CA 18
ATOM 24151 C C . CYS A 1 47 ? -0.254 -5.228 -7.051 1.00 0.00 47 CYS A C 18
ATOM 24152 O O . CYS A 1 47 ? 0.048 -6.081 -6.241 1.00 0.00 47 CYS A O 18
ATOM 24159 N N . ASN A 1 48 ? -1.472 -4.756 -7.119 1.00 0.00 48 ASN A N 18
ATOM 24160 C CA . ASN A 1 48 ? -2.526 -5.261 -6.189 1.00 0.00 48 ASN A CA 18
ATOM 24161 C C . ASN A 1 48 ? -3.535 -6.109 -6.963 1.00 0.00 48 ASN A C 18
ATOM 24162 O O . ASN A 1 48 ? -3.975 -5.745 -8.036 1.00 0.00 48 ASN A O 18
ATOM 24173 N N . THR A 1 49 ? -3.906 -7.239 -6.421 1.00 0.00 49 THR A N 18
ATOM 24174 C CA . THR A 1 49 ? -4.892 -8.121 -7.114 1.00 0.00 49 THR A CA 18
ATOM 24175 C C . THR A 1 49 ? -5.936 -8.606 -6.105 1.00 0.00 49 THR A C 18
ATOM 24176 O O . THR A 1 49 ? -6.764 -9.441 -6.407 1.00 0.00 49 THR A O 18
ATOM 24187 N N . ALA A 1 50 ? -5.902 -8.087 -4.907 1.00 0.00 50 ALA A N 18
ATOM 24188 C CA . ALA A 1 50 ? -6.893 -8.517 -3.879 1.00 0.00 50 ALA A CA 18
ATOM 24189 C C . ALA A 1 50 ? -8.168 -7.682 -4.019 1.00 0.00 50 ALA A C 18
ATOM 24190 O O . ALA A 1 50 ? -8.206 -6.707 -4.743 1.00 0.00 50 ALA A O 18
ATOM 24197 N N . ALA A 1 51 ? -9.213 -8.055 -3.331 1.00 0.00 51 ALA A N 18
ATOM 24198 C CA . ALA A 1 51 ? -10.484 -7.280 -3.425 1.00 0.00 51 ALA A CA 18
ATOM 24199 C C . ALA A 1 51 ? -10.182 -5.787 -3.276 1.00 0.00 51 ALA A C 18
ATOM 24200 O O . ALA A 1 51 ? -9.223 -5.400 -2.639 1.00 0.00 51 ALA A O 18
ATOM 24207 N N . ILE A 1 52 ? -10.996 -4.946 -3.859 1.00 0.00 52 ILE A N 18
ATOM 24208 C CA . ILE A 1 52 ? -10.764 -3.475 -3.757 1.00 0.00 52 ILE A CA 18
ATOM 24209 C C . ILE A 1 52 ? -11.859 -2.860 -2.866 1.00 0.00 52 ILE A C 18
ATOM 24210 O O . ILE A 1 52 ? -13.014 -3.226 -2.972 1.00 0.00 52 ILE A O 18
ATOM 24226 N N . PRO A 1 53 ? -11.516 -1.932 -1.998 1.00 0.00 53 PRO A N 18
ATOM 24227 C CA . PRO A 1 53 ? -12.533 -1.298 -1.114 1.00 0.00 53 PRO A CA 18
ATOM 24228 C C . PRO A 1 53 ? -13.682 -0.669 -1.911 1.00 0.00 53 PRO A C 18
ATOM 24229 O O . PRO A 1 53 ? -13.466 0.026 -2.885 1.00 0.00 53 PRO A O 18
ATOM 24240 N N . THR A 1 54 ? -14.901 -0.908 -1.502 1.00 0.00 54 THR A N 18
ATOM 24241 C CA . THR A 1 54 ? -16.069 -0.330 -2.227 1.00 0.00 54 THR A CA 18
ATOM 24242 C C . THR A 1 54 ? -17.013 0.333 -1.223 1.00 0.00 54 THR A C 18
ATOM 24243 O O . THR A 1 54 ? -16.723 0.416 -0.047 1.00 0.00 54 THR A O 18
ATOM 24254 N N . GLY A 1 55 ? -18.139 0.809 -1.678 1.00 0.00 55 GLY A N 18
ATOM 24255 C CA . GLY A 1 55 ? -19.096 1.470 -0.746 1.00 0.00 55 GLY A CA 18
ATOM 24256 C C . GLY A 1 55 ? -18.403 2.649 -0.062 1.00 0.00 55 GLY A C 18
ATOM 24257 O O . GLY A 1 55 ? -18.977 3.323 0.770 1.00 0.00 55 GLY A O 18
ATOM 24261 N N . TYR A 1 56 ? -17.171 2.901 -0.411 1.00 0.00 56 TYR A N 18
ATOM 24262 C CA . TYR A 1 56 ? -16.430 4.036 0.213 1.00 0.00 56 TYR A CA 18
ATOM 24263 C C . TYR A 1 56 ? -16.549 5.270 -0.687 1.00 0.00 56 TYR A C 18
ATOM 24264 O O . TYR A 1 56 ? -16.278 5.216 -1.870 1.00 0.00 56 TYR A O 18
ATOM 24282 N N . ASP A 1 57 ? -16.950 6.382 -0.135 1.00 0.00 57 ASP A N 18
ATOM 24283 C CA . ASP A 1 57 ? -17.085 7.618 -0.955 1.00 0.00 57 ASP A CA 18
ATOM 24284 C C . ASP A 1 57 ? -15.725 8.310 -1.063 1.00 0.00 57 ASP A C 18
ATOM 24285 O O . ASP A 1 57 ? -15.160 8.745 -0.080 1.00 0.00 57 ASP A O 18
ATOM 24294 N N . THR A 1 58 ? -15.193 8.414 -2.251 1.00 0.00 58 THR A N 18
ATOM 24295 C CA . THR A 1 58 ? -13.870 9.077 -2.419 1.00 0.00 58 THR A CA 18
ATOM 24296 C C . THR A 1 58 ? -13.983 10.550 -2.022 1.00 0.00 58 THR A C 18
ATOM 24297 O O . THR A 1 58 ? -13.958 11.432 -2.856 1.00 0.00 58 THR A O 18
ATOM 24308 N N . ASN A 1 59 ? -14.105 10.823 -0.751 1.00 0.00 59 ASN A N 18
ATOM 24309 C CA . ASN A 1 59 ? -14.219 12.239 -0.299 1.00 0.00 59 ASN A CA 18
ATOM 24310 C C . ASN A 1 59 ? -12.818 12.823 -0.104 1.00 0.00 59 ASN A C 18
ATOM 24311 O O . ASN A 1 59 ? -12.498 13.876 -0.618 1.00 0.00 59 ASN A O 18
ATOM 24322 N N . LYS A 1 60 ? -11.979 12.149 0.636 1.00 0.00 60 LYS A N 18
ATOM 24323 C CA . LYS A 1 60 ? -10.602 12.672 0.863 1.00 0.00 60 LYS A CA 18
ATOM 24324 C C . LYS A 1 60 ? -9.764 11.613 1.584 1.00 0.00 60 LYS A C 18
ATOM 24325 O O . LYS A 1 60 ? -9.221 11.853 2.645 1.00 0.00 60 LYS A O 18
ATOM 24344 N N . CYS A 1 61 ? -9.655 10.440 1.018 1.00 0.00 61 CYS A N 18
ATOM 24345 C CA . CYS A 1 61 ? -8.853 9.364 1.673 1.00 0.00 61 CYS A CA 18
ATOM 24346 C C . CYS A 1 61 ? -8.237 8.463 0.599 1.00 0.00 61 CYS A C 18
ATOM 24347 O O . CYS A 1 61 ? -8.525 8.594 -0.574 1.00 0.00 61 CYS A O 18
ATOM 24354 N N . GLN A 1 62 ? -7.390 7.549 0.993 1.00 0.00 62 GLN A N 18
ATOM 24355 C CA . GLN A 1 62 ? -6.749 6.635 0.000 1.00 0.00 62 GLN A CA 18
ATOM 24356 C C . GLN A 1 62 ? -6.786 5.200 0.530 1.00 0.00 62 GLN A C 18
ATOM 24357 O O . GLN A 1 62 ? -7.066 4.965 1.687 1.00 0.00 62 GLN A O 18
ATOM 24371 N N . LYS A 1 63 ? -6.505 4.238 -0.312 1.00 0.00 63 LYS A N 18
ATOM 24372 C CA . LYS A 1 63 ? -6.522 2.814 0.134 1.00 0.00 63 LYS A CA 18
ATOM 24373 C C . LYS A 1 63 ? -5.091 2.273 0.167 1.00 0.00 63 LYS A C 18
ATOM 24374 O O . LYS A 1 63 ? -4.258 2.644 -0.636 1.00 0.00 63 LYS A O 18
ATOM 24393 N N . ILE A 1 64 ? -4.800 1.400 1.095 1.00 0.00 64 ILE A N 18
ATOM 24394 C CA . ILE A 1 64 ? -3.423 0.834 1.189 1.00 0.00 64 ILE A CA 18
ATOM 24395 C C . ILE A 1 64 ? -3.503 -0.658 1.527 1.00 0.00 64 ILE A C 18
ATOM 24396 O O . ILE A 1 64 ? -4.349 -1.089 2.285 1.00 0.00 64 ILE A O 18
ATOM 24412 N N . LEU A 1 65 ? -2.628 -1.450 0.968 1.00 0.00 65 LEU A N 18
ATOM 24413 C CA . LEU A 1 65 ? -2.650 -2.911 1.252 1.00 0.00 65 LEU A CA 18
ATOM 24414 C C . LEU A 1 65 ? -1.763 -3.211 2.467 1.00 0.00 65 LEU A C 18
ATOM 24415 O O . LEU A 1 65 ? -0.560 -3.049 2.422 1.00 0.00 65 LEU A O 18
ATOM 24431 N N . ASN A 1 66 ? -2.346 -3.658 3.546 1.00 0.00 66 ASN A N 18
ATOM 24432 C CA . ASN A 1 66 ? -1.531 -3.978 4.752 1.00 0.00 66 ASN A CA 18
ATOM 24433 C C . ASN A 1 66 ? -0.885 -5.351 4.561 1.00 0.00 66 ASN A C 18
ATOM 24434 O O . ASN A 1 66 ? -1.428 -6.365 4.951 1.00 0.00 66 ASN A O 18
ATOM 24445 N N . LYS A 1 67 ? 0.265 -5.391 3.946 1.00 0.00 67 LYS A N 18
ATOM 24446 C CA . LYS A 1 67 ? 0.942 -6.697 3.711 1.00 0.00 67 LYS A CA 18
ATOM 24447 C C . LYS A 1 67 ? 1.122 -7.449 5.031 1.00 0.00 67 LYS A C 18
ATOM 24448 O O . LYS A 1 67 ? 1.412 -8.629 5.044 1.00 0.00 67 LYS A O 18
ATOM 24467 N N . LYS A 1 68 ? 0.954 -6.788 6.144 1.00 0.00 68 LYS A N 18
ATOM 24468 C CA . LYS A 1 68 ? 1.118 -7.491 7.446 1.00 0.00 68 LYS A CA 18
ATOM 24469 C C . LYS A 1 68 ? 0.200 -8.713 7.463 1.00 0.00 68 LYS A C 18
ATOM 24470 O O . LYS A 1 68 ? 0.615 -9.812 7.773 1.00 0.00 68 LYS A O 18
ATOM 24489 N N . THR A 1 69 ? -1.047 -8.524 7.122 1.00 0.00 69 THR A N 18
ATOM 24490 C CA . THR A 1 69 ? -2.009 -9.664 7.101 1.00 0.00 69 THR A CA 18
ATOM 24491 C C . THR A 1 69 ? -2.761 -9.661 5.770 1.00 0.00 69 THR A C 18
ATOM 24492 O O . THR A 1 69 ? -3.862 -10.166 5.666 1.00 0.00 69 THR A O 18
ATOM 24503 N N . CYS A 1 70 ? -2.180 -9.087 4.750 1.00 0.00 70 CYS A N 18
ATOM 24504 C CA . CYS A 1 70 ? -2.867 -9.045 3.429 1.00 0.00 70 CYS A CA 18
ATOM 24505 C C . CYS A 1 70 ? -4.278 -8.484 3.615 1.00 0.00 70 CYS A C 18
ATOM 24506 O O . CYS A 1 70 ? -5.250 -9.212 3.616 1.00 0.00 70 CYS A O 18
ATOM 24513 N N . THR A 1 71 ? -4.397 -7.193 3.777 1.00 0.00 71 THR A N 18
ATOM 24514 C CA . THR A 1 71 ? -5.749 -6.587 3.970 1.00 0.00 71 THR A CA 18
ATOM 24515 C C . THR A 1 71 ? -5.803 -5.209 3.305 1.00 0.00 71 THR A C 18
ATOM 24516 O O . THR A 1 71 ? -4.791 -4.640 2.947 1.00 0.00 71 THR A O 18
ATOM 24527 N N . TYR A 1 72 ? -6.983 -4.670 3.144 1.00 0.00 72 TYR A N 18
ATOM 24528 C CA . TYR A 1 72 ? -7.125 -3.326 2.506 1.00 0.00 72 TYR A CA 18
ATOM 24529 C C . TYR A 1 72 ? -7.556 -2.308 3.568 1.00 0.00 72 TYR A C 18
ATOM 24530 O O . TYR A 1 72 ? -8.635 -2.397 4.118 1.00 0.00 72 TYR A O 18
ATOM 24548 N N . THR A 1 73 ? -6.723 -1.341 3.857 1.00 0.00 73 THR A N 18
ATOM 24549 C CA . THR A 1 73 ? -7.089 -0.316 4.882 1.00 0.00 73 THR A CA 18
ATOM 24550 C C . THR A 1 73 ? -7.222 1.048 4.203 1.00 0.00 73 THR A C 18
ATOM 24551 O O . THR A 1 73 ? -6.691 1.272 3.133 1.00 0.00 73 THR A O 18
ATOM 24562 N N . VAL A 1 74 ? -7.931 1.960 4.816 1.00 0.00 74 VAL A N 18
ATOM 24563 C CA . VAL A 1 74 ? -8.107 3.313 4.210 1.00 0.00 74 VAL A CA 18
ATOM 24564 C C . VAL A 1 74 ? -7.552 4.377 5.160 1.00 0.00 74 VAL A C 18
ATOM 24565 O O . VAL A 1 74 ? -7.988 4.504 6.287 1.00 0.00 74 VAL A O 18
ATOM 24578 N N . VAL A 1 75 ? -6.594 5.145 4.709 1.00 0.00 75 VAL A N 18
ATOM 24579 C CA . VAL A 1 75 ? -6.005 6.208 5.576 1.00 0.00 75 VAL A CA 18
ATOM 24580 C C . VAL A 1 75 ? -6.437 7.576 5.048 1.00 0.00 75 VAL A C 18
ATOM 24581 O O . VAL A 1 75 ? -6.968 7.690 3.961 1.00 0.00 75 VAL A O 18
ATOM 24594 N N . GLU A 1 76 ? -6.219 8.618 5.808 1.00 0.00 76 GLU A N 18
ATOM 24595 C CA . GLU A 1 76 ? -6.625 9.979 5.349 1.00 0.00 76 GLU A CA 18
ATOM 24596 C C . GLU A 1 76 ? -5.379 10.802 5.017 1.00 0.00 76 GLU A C 18
ATOM 24597 O O . GLU A 1 76 ? -4.374 10.730 5.695 1.00 0.00 76 GLU A O 18
ATOM 24609 N N . LYS A 1 77 ? -5.442 11.583 3.975 1.00 0.00 77 LYS A N 18
ATOM 24610 C CA . LYS A 1 77 ? -4.265 12.412 3.590 1.00 0.00 77 LYS A CA 18
ATOM 24611 C C . LYS A 1 77 ? -4.033 13.500 4.641 1.00 0.00 77 LYS A C 18
ATOM 24612 O O . LYS A 1 77 ? -3.013 14.161 4.643 1.00 0.00 77 LYS A O 18
ATOM 24631 N N . LYS A 1 78 ? -4.971 13.697 5.532 1.00 0.00 78 LYS A N 18
ATOM 24632 C CA . LYS A 1 78 ? -4.805 14.750 6.580 1.00 0.00 78 LYS A CA 18
ATOM 24633 C C . LYS A 1 78 ? -4.859 14.112 7.972 1.00 0.00 78 LYS A C 18
ATOM 24634 O O . LYS A 1 78 ? -4.740 14.785 8.976 1.00 0.00 78 LYS A O 18
ATOM 24653 N N . ASP A 1 79 ? -5.039 12.821 8.045 1.00 0.00 79 ASP A N 18
ATOM 24654 C CA . ASP A 1 79 ? -5.101 12.155 9.378 1.00 0.00 79 ASP A CA 18
ATOM 24655 C C . ASP A 1 79 ? -4.687 10.686 9.242 1.00 0.00 79 ASP A C 18
ATOM 24656 O O . ASP A 1 79 ? -5.509 9.795 9.335 1.00 0.00 79 ASP A O 18
ATOM 24665 N N . PRO A 1 80 ? -3.421 10.434 9.021 1.00 0.00 80 PRO A N 18
ATOM 24666 C CA . PRO A 1 80 ? -2.924 9.039 8.875 1.00 0.00 80 PRO A CA 18
ATOM 24667 C C . PRO A 1 80 ? -3.079 8.233 10.170 1.00 0.00 80 PRO A C 18
ATOM 24668 O O . PRO A 1 80 ? -2.902 7.031 10.190 1.00 0.00 80 PRO A O 18
ATOM 24679 N N . GLY A 1 81 ? -3.410 8.888 11.251 1.00 0.00 81 GLY A N 18
ATOM 24680 C CA . GLY A 1 81 ? -3.578 8.163 12.544 1.00 0.00 81 GLY A CA 18
ATOM 24681 C C . GLY A 1 81 ? -5.040 7.746 12.705 1.00 0.00 81 GLY A C 18
ATOM 24682 O O . GLY A 1 81 ? -5.431 7.197 13.717 1.00 0.00 81 GLY A O 18
ATOM 24686 N N . LYS A 1 82 ? -5.851 8.003 11.714 1.00 0.00 82 LYS A N 18
ATOM 24687 C CA . LYS A 1 82 ? -7.292 7.624 11.803 1.00 0.00 82 LYS A CA 18
ATOM 24688 C C . LYS A 1 82 ? -7.758 7.087 10.449 1.00 0.00 82 LYS A C 18
ATOM 24689 O O . LYS A 1 82 ? -7.492 7.669 9.416 1.00 0.00 82 LYS A O 18
ATOM 24708 N N . THR A 1 83 ? -8.451 5.982 10.444 1.00 0.00 83 THR A N 18
ATOM 24709 C CA . THR A 1 83 ? -8.931 5.411 9.154 1.00 0.00 83 THR A CA 18
ATOM 24710 C C . THR A 1 83 ? -10.131 6.218 8.655 1.00 0.00 83 THR A C 18
ATOM 24711 O O . THR A 1 83 ? -10.818 6.866 9.420 1.00 0.00 83 THR A O 18
ATOM 24722 N N . CYS A 1 84 ? -10.388 6.188 7.375 1.00 0.00 84 CYS A N 18
ATOM 24723 C CA . CYS A 1 84 ? -11.541 6.956 6.823 1.00 0.00 84 CYS A CA 18
ATOM 24724 C C . CYS A 1 84 ? -12.797 6.078 6.842 1.00 0.00 84 CYS A C 18
ATOM 24725 O O . CYS A 1 84 ? -12.810 5.006 7.414 1.00 0.00 84 CYS A O 18
ATOM 24732 N N . ASP A 1 85 ? -13.853 6.529 6.223 1.00 0.00 85 ASP A N 18
ATOM 24733 C CA . ASP A 1 85 ? -15.110 5.727 6.204 1.00 0.00 85 ASP A CA 18
ATOM 24734 C C . ASP A 1 85 ? -14.907 4.474 5.348 1.00 0.00 85 ASP A C 18
ATOM 24735 O O . ASP A 1 85 ? -14.340 4.529 4.274 1.00 0.00 85 ASP A O 18
ATOM 24744 N N . VAL A 1 86 ? -15.371 3.344 5.816 1.00 0.00 86 VAL A N 18
ATOM 24745 C CA . VAL A 1 86 ? -15.213 2.080 5.036 1.00 0.00 86 VAL A CA 18
ATOM 24746 C C . VAL A 1 86 ? -16.566 1.369 4.948 1.00 0.00 86 VAL A C 18
ATOM 24747 O O . VAL A 1 86 ? -17.503 1.712 5.640 1.00 0.00 86 VAL A O 18
ATOM 24760 N N . THR A 1 87 ? -16.675 0.380 4.100 1.00 0.00 87 THR A N 18
ATOM 24761 C CA . THR A 1 87 ? -17.968 -0.353 3.966 1.00 0.00 87 THR A CA 18
ATOM 24762 C C . THR A 1 87 ? -17.688 -1.845 3.777 1.00 0.00 87 THR A C 18
ATOM 24763 O O . THR A 1 87 ? -18.383 -2.689 4.306 1.00 0.00 87 THR A O 18
ATOM 24774 N N . GLY A 1 88 ? -16.675 -2.175 3.026 1.00 0.00 88 GLY A N 18
ATOM 24775 C CA . GLY A 1 88 ? -16.348 -3.612 2.802 1.00 0.00 88 GLY A CA 18
ATOM 24776 C C . GLY A 1 88 ? -15.523 -3.758 1.523 1.00 0.00 88 GLY A C 18
ATOM 24777 O O . GLY A 1 88 ? -15.370 -2.824 0.761 1.00 0.00 88 GLY A O 18
ATOM 24781 N N . TRP A 1 89 ? -14.989 -4.927 1.281 1.00 0.00 89 TRP A N 18
ATOM 24782 C CA . TRP A 1 89 ? -14.170 -5.145 0.052 1.00 0.00 89 TRP A CA 18
ATOM 24783 C C . TRP A 1 89 ? -14.936 -6.056 -0.912 1.00 0.00 89 TRP A C 18
ATOM 24784 O O . TRP A 1 89 ? -15.835 -6.772 -0.521 1.00 0.00 89 TRP A O 18
ATOM 24805 N N . VAL A 1 90 ? -14.587 -6.034 -2.172 1.00 0.00 90 VAL A N 18
ATOM 24806 C CA . VAL A 1 90 ? -15.296 -6.899 -3.158 1.00 0.00 90 VAL A CA 18
ATOM 24807 C C . VAL A 1 90 ? -14.312 -7.357 -4.238 1.00 0.00 90 VAL A C 18
ATOM 24808 O O . VAL A 1 90 ? -13.349 -6.681 -4.539 1.00 0.00 90 VAL A O 18
ATOM 24821 N N . LEU A 1 91 ? -14.546 -8.501 -4.820 1.00 0.00 91 LEU A N 18
ATOM 24822 C CA . LEU A 1 91 ? -13.625 -9.002 -5.878 1.00 0.00 91 LEU A CA 18
ATOM 24823 C C . LEU A 1 91 ? -13.448 -7.925 -6.950 1.00 0.00 91 LEU A C 18
ATOM 24824 O O . LEU A 1 91 ? -14.296 -7.050 -7.030 1.00 0.00 91 LEU A O 18
ATOM 24841 N N . GLN A 1 1 ? -3.813 -4.996 -12.476 1.00 0.00 1 GLN A N 19
ATOM 24842 C CA . GLN A 1 1 ? -2.515 -4.652 -13.121 1.00 0.00 1 GLN A CA 19
ATOM 24843 C C . GLN A 1 1 ? -1.693 -3.775 -12.172 1.00 0.00 1 GLN A C 19
ATOM 24844 O O . GLN A 1 1 ? -2.171 -2.785 -11.655 1.00 0.00 1 GLN A O 19
ATOM 24860 N N . CYS A 1 2 ? -0.460 -4.132 -11.944 1.00 0.00 2 CYS A N 19
ATOM 24861 C CA . CYS A 1 2 ? 0.396 -3.323 -11.031 1.00 0.00 2 CYS A CA 19
ATOM 24862 C C . CYS A 1 2 ? 0.379 -1.860 -11.477 1.00 0.00 2 CYS A C 19
ATOM 24863 O O . CYS A 1 2 ? -0.177 -1.519 -12.502 1.00 0.00 2 CYS A O 19
ATOM 24870 N N . TYR A 1 3 ? 0.987 -0.995 -10.715 1.00 0.00 3 TYR A N 19
ATOM 24871 C CA . TYR A 1 3 ? 1.010 0.449 -11.089 1.00 0.00 3 TYR A CA 19
ATOM 24872 C C . TYR A 1 3 ? 2.327 1.076 -10.626 1.00 0.00 3 TYR A C 19
ATOM 24873 O O . TYR A 1 3 ? 2.901 0.674 -9.632 1.00 0.00 3 TYR A O 19
ATOM 24891 N N . PHE A 1 4 ? 2.811 2.058 -11.341 1.00 0.00 4 PHE A N 19
ATOM 24892 C CA . PHE A 1 4 ? 4.093 2.718 -10.951 1.00 0.00 4 PHE A CA 19
ATOM 24893 C C . PHE A 1 4 ? 3.803 4.135 -10.446 1.00 0.00 4 PHE A C 19
ATOM 24894 O O . PHE A 1 4 ? 3.031 4.867 -11.034 1.00 0.00 4 PHE A O 19
ATOM 24911 N N . ILE A 1 5 ? 4.419 4.525 -9.360 1.00 0.00 5 ILE A N 19
ATOM 24912 C CA . ILE A 1 5 ? 4.188 5.894 -8.808 1.00 0.00 5 ILE A CA 19
ATOM 24913 C C . ILE A 1 5 ? 5.532 6.638 -8.719 1.00 0.00 5 ILE A C 19
ATOM 24914 O O . ILE A 1 5 ? 6.474 6.136 -8.138 1.00 0.00 5 ILE A O 19
ATOM 24930 N N . PRO A 1 6 ? 5.638 7.824 -9.283 1.00 0.00 6 PRO A N 19
ATOM 24931 C CA . PRO A 1 6 ? 6.919 8.585 -9.226 1.00 0.00 6 PRO A CA 19
ATOM 24932 C C . PRO A 1 6 ? 7.353 8.885 -7.786 1.00 0.00 6 PRO A C 19
ATOM 24933 O O . PRO A 1 6 ? 6.539 8.987 -6.889 1.00 0.00 6 PRO A O 19
ATOM 24944 N N . ASN A 1 7 ? 8.630 9.028 -7.561 1.00 0.00 7 ASN A N 19
ATOM 24945 C CA . ASN A 1 7 ? 9.117 9.322 -6.185 1.00 0.00 7 ASN A CA 19
ATOM 24946 C C . ASN A 1 7 ? 8.507 10.637 -5.696 1.00 0.00 7 ASN A C 19
ATOM 24947 O O . ASN A 1 7 ? 8.286 11.553 -6.463 1.00 0.00 7 ASN A O 19
ATOM 24958 N N . GLN A 1 8 ? 8.237 10.739 -4.420 1.00 0.00 8 GLN A N 19
ATOM 24959 C CA . GLN A 1 8 ? 7.644 11.995 -3.873 1.00 0.00 8 GLN A CA 19
ATOM 24960 C C . GLN A 1 8 ? 8.408 12.407 -2.612 1.00 0.00 8 GLN A C 19
ATOM 24961 O O . GLN A 1 8 ? 7.993 13.286 -1.882 1.00 0.00 8 GLN A O 19
ATOM 24975 N N . SER A 1 9 ? 9.523 11.778 -2.350 1.00 0.00 9 SER A N 19
ATOM 24976 C CA . SER A 1 9 ? 10.316 12.133 -1.137 1.00 0.00 9 SER A CA 19
ATOM 24977 C C . SER A 1 9 ? 11.809 12.014 -1.452 1.00 0.00 9 SER A C 19
ATOM 24978 O O . SER A 1 9 ? 12.273 10.999 -1.931 1.00 0.00 9 SER A O 19
ATOM 24986 N N . LEU A 1 10 ? 12.563 13.047 -1.186 1.00 0.00 10 LEU A N 19
ATOM 24987 C CA . LEU A 1 10 ? 14.028 12.997 -1.467 1.00 0.00 10 LEU A CA 19
ATOM 24988 C C . LEU A 1 10 ? 14.763 12.526 -0.209 1.00 0.00 10 LEU A C 19
ATOM 24989 O O . LEU A 1 10 ? 15.915 12.847 0.007 1.00 0.00 10 LEU A O 19
ATOM 25005 N N . LYS A 1 11 ? 14.101 11.768 0.622 1.00 0.00 11 LYS A N 19
ATOM 25006 C CA . LYS A 1 11 ? 14.751 11.274 1.870 1.00 0.00 11 LYS A CA 19
ATOM 25007 C C . LYS A 1 11 ? 16.163 10.759 1.543 1.00 0.00 11 LYS A C 19
ATOM 25008 O O . LYS A 1 11 ? 16.439 10.373 0.425 1.00 0.00 11 LYS A O 19
ATOM 25027 N N . PRO A 1 12 ? 17.052 10.755 2.509 1.00 0.00 12 PRO A N 19
ATOM 25028 C CA . PRO A 1 12 ? 18.443 10.275 2.280 1.00 0.00 12 PRO A CA 19
ATOM 25029 C C . PRO A 1 12 ? 18.495 8.867 1.672 1.00 0.00 12 PRO A C 19
ATOM 25030 O O . PRO A 1 12 ? 19.234 8.612 0.742 1.00 0.00 12 PRO A O 19
ATOM 25041 N N . ASN A 1 13 ? 17.719 7.950 2.187 1.00 0.00 13 ASN A N 19
ATOM 25042 C CA . ASN A 1 13 ? 17.736 6.570 1.632 1.00 0.00 13 ASN A CA 19
ATOM 25043 C C . ASN A 1 13 ? 16.415 5.867 1.943 1.00 0.00 13 ASN A C 19
ATOM 25044 O O . ASN A 1 13 ? 16.386 4.700 2.283 1.00 0.00 13 ASN A O 19
ATOM 25055 N N . GLU A 1 14 ? 15.319 6.564 1.821 1.00 0.00 14 GLU A N 19
ATOM 25056 C CA . GLU A 1 14 ? 13.995 5.940 2.100 1.00 0.00 14 GLU A CA 19
ATOM 25057 C C . GLU A 1 14 ? 12.981 6.415 1.061 1.00 0.00 14 GLU A C 19
ATOM 25058 O O . GLU A 1 14 ? 13.255 7.291 0.266 1.00 0.00 14 GLU A O 19
ATOM 25070 N N . CYS A 1 15 ? 11.810 5.840 1.064 1.00 0.00 15 CYS A N 19
ATOM 25071 C CA . CYS A 1 15 ? 10.766 6.251 0.081 1.00 0.00 15 CYS A CA 19
ATOM 25072 C C . CYS A 1 15 ? 9.418 6.359 0.794 1.00 0.00 15 CYS A C 19
ATOM 25073 O O . CYS A 1 15 ? 8.844 5.372 1.210 1.00 0.00 15 CYS A O 19
ATOM 25080 N N . GLN A 1 16 ? 8.911 7.553 0.944 1.00 0.00 16 GLN A N 19
ATOM 25081 C CA . GLN A 1 16 ? 7.602 7.731 1.635 1.00 0.00 16 GLN A CA 19
ATOM 25082 C C . GLN A 1 16 ? 6.494 7.902 0.596 1.00 0.00 16 GLN A C 19
ATOM 25083 O O . GLN A 1 16 ? 6.664 8.570 -0.405 1.00 0.00 16 GLN A O 19
ATOM 25097 N N . ASP A 1 17 ? 5.355 7.305 0.829 1.00 0.00 17 ASP A N 19
ATOM 25098 C CA . ASP A 1 17 ? 4.225 7.430 -0.137 1.00 0.00 17 ASP A CA 19
ATOM 25099 C C . ASP A 1 17 ? 2.940 7.711 0.640 1.00 0.00 17 ASP A C 19
ATOM 25100 O O . ASP A 1 17 ? 2.875 7.517 1.838 1.00 0.00 17 ASP A O 19
ATOM 25109 N N . LEU A 1 18 ? 1.917 8.174 -0.024 1.00 0.00 18 LEU A N 19
ATOM 25110 C CA . LEU A 1 18 ? 0.645 8.472 0.692 1.00 0.00 18 LEU A CA 19
ATOM 25111 C C . LEU A 1 18 ? 0.962 9.223 1.987 1.00 0.00 18 LEU A C 19
ATOM 25112 O O . LEU A 1 18 ? 1.899 9.995 2.048 1.00 0.00 18 LEU A O 19
ATOM 25128 N N . LYS A 1 19 ? 0.192 9.008 3.021 1.00 0.00 19 LYS A N 19
ATOM 25129 C CA . LYS A 1 19 ? 0.453 9.715 4.309 1.00 0.00 19 LYS A CA 19
ATOM 25130 C C . LYS A 1 19 ? 0.820 8.703 5.402 1.00 0.00 19 LYS A C 19
ATOM 25131 O O . LYS A 1 19 ? 0.974 9.058 6.554 1.00 0.00 19 LYS A O 19
ATOM 25150 N N . GLY A 1 20 ? 0.957 7.447 5.062 1.00 0.00 20 GLY A N 19
ATOM 25151 C CA . GLY A 1 20 ? 1.308 6.434 6.104 1.00 0.00 20 GLY A CA 19
ATOM 25152 C C . GLY A 1 20 ? 2.206 5.340 5.516 1.00 0.00 20 GLY A C 19
ATOM 25153 O O . GLY A 1 20 ? 2.179 4.208 5.955 1.00 0.00 20 GLY A O 19
ATOM 25157 N N . VAL A 1 21 ? 3.009 5.665 4.535 1.00 0.00 21 VAL A N 19
ATOM 25158 C CA . VAL A 1 21 ? 3.914 4.636 3.933 1.00 0.00 21 VAL A CA 19
ATOM 25159 C C . VAL A 1 21 ? 5.372 5.022 4.193 1.00 0.00 21 VAL A C 19
ATOM 25160 O O . VAL A 1 21 ? 5.680 6.164 4.470 1.00 0.00 21 VAL A O 19
ATOM 25173 N N . SER A 1 22 ? 6.273 4.080 4.104 1.00 0.00 22 SER A N 19
ATOM 25174 C CA . SER A 1 22 ? 7.710 4.397 4.344 1.00 0.00 22 SER A CA 19
ATOM 25175 C C . SER A 1 22 ? 8.538 3.110 4.292 1.00 0.00 22 SER A C 19
ATOM 25176 O O . SER A 1 22 ? 8.318 2.188 5.053 1.00 0.00 22 SER A O 19
ATOM 25184 N N . HIS A 1 23 ? 9.489 3.040 3.398 1.00 0.00 23 HIS A N 19
ATOM 25185 C CA . HIS A 1 23 ? 10.333 1.811 3.298 1.00 0.00 23 HIS A CA 19
ATOM 25186 C C . HIS A 1 23 ? 11.733 2.196 2.789 1.00 0.00 23 HIS A C 19
ATOM 25187 O O . HIS A 1 23 ? 11.880 3.140 2.039 1.00 0.00 23 HIS A O 19
ATOM 25201 N N . PRO A 1 24 ? 12.757 1.474 3.188 1.00 0.00 24 PRO A N 19
ATOM 25202 C CA . PRO A 1 24 ? 14.143 1.784 2.733 1.00 0.00 24 PRO A CA 19
ATOM 25203 C C . PRO A 1 24 ? 14.271 1.789 1.204 1.00 0.00 24 PRO A C 19
ATOM 25204 O O . PRO A 1 24 ? 13.659 0.993 0.519 1.00 0.00 24 PRO A O 19
ATOM 25215 N N . LEU A 1 25 ? 15.062 2.679 0.664 1.00 0.00 25 LEU A N 19
ATOM 25216 C CA . LEU A 1 25 ? 15.227 2.731 -0.813 1.00 0.00 25 LEU A CA 19
ATOM 25217 C C . LEU A 1 25 ? 16.110 1.564 -1.270 1.00 0.00 25 LEU A C 19
ATOM 25218 O O . LEU A 1 25 ? 16.636 0.821 -0.466 1.00 0.00 25 LEU A O 19
ATOM 25234 N N . ASN A 1 26 ? 16.275 1.403 -2.555 1.00 0.00 26 ASN A N 19
ATOM 25235 C CA . ASN A 1 26 ? 17.125 0.290 -3.070 1.00 0.00 26 ASN A CA 19
ATOM 25236 C C . ASN A 1 26 ? 16.785 -1.005 -2.330 1.00 0.00 26 ASN A C 19
ATOM 25237 O O . ASN A 1 26 ? 17.618 -1.587 -1.662 1.00 0.00 26 ASN A O 19
ATOM 25248 N N . SER A 1 27 ? 15.570 -1.463 -2.444 1.00 0.00 27 SER A N 19
ATOM 25249 C CA . SER A 1 27 ? 15.178 -2.722 -1.748 1.00 0.00 27 SER A CA 19
ATOM 25250 C C . SER A 1 27 ? 13.761 -3.114 -2.173 1.00 0.00 27 SER A C 19
ATOM 25251 O O . SER A 1 27 ? 12.963 -2.279 -2.549 1.00 0.00 27 SER A O 19
ATOM 25259 N N . VAL A 1 28 ? 13.443 -4.381 -2.117 1.00 0.00 28 VAL A N 19
ATOM 25260 C CA . VAL A 1 28 ? 12.078 -4.833 -2.517 1.00 0.00 28 VAL A CA 19
ATOM 25261 C C . VAL A 1 28 ? 11.524 -5.778 -1.451 1.00 0.00 28 VAL A C 19
ATOM 25262 O O . VAL A 1 28 ? 12.257 -6.365 -0.679 1.00 0.00 28 VAL A O 19
ATOM 25275 N N . TRP A 1 29 ? 10.232 -5.928 -1.411 1.00 0.00 29 TRP A N 19
ATOM 25276 C CA . TRP A 1 29 ? 9.612 -6.835 -0.403 1.00 0.00 29 TRP A CA 19
ATOM 25277 C C . TRP A 1 29 ? 8.311 -7.409 -0.967 1.00 0.00 29 TRP A C 19
ATOM 25278 O O . TRP A 1 29 ? 7.411 -6.681 -1.344 1.00 0.00 29 TRP A O 19
ATOM 25299 N N . LYS A 1 30 ? 8.207 -8.711 -1.028 1.00 0.00 30 LYS A N 19
ATOM 25300 C CA . LYS A 1 30 ? 6.968 -9.348 -1.564 1.00 0.00 30 LYS A CA 19
ATOM 25301 C C . LYS A 1 30 ? 6.304 -10.168 -0.456 1.00 0.00 30 LYS A C 19
ATOM 25302 O O . LYS A 1 30 ? 6.682 -11.291 -0.191 1.00 0.00 30 LYS A O 19
ATOM 25321 N N . THR A 1 31 ? 5.319 -9.615 0.196 1.00 0.00 31 THR A N 19
ATOM 25322 C CA . THR A 1 31 ? 4.636 -10.363 1.288 1.00 0.00 31 THR A CA 19
ATOM 25323 C C . THR A 1 31 ? 3.905 -11.573 0.704 1.00 0.00 31 THR A C 19
ATOM 25324 O O . THR A 1 31 ? 2.762 -11.486 0.302 1.00 0.00 31 THR A O 19
ATOM 25335 N N . LYS A 1 32 ? 4.557 -12.703 0.655 1.00 0.00 32 LYS A N 19
ATOM 25336 C CA . LYS A 1 32 ? 3.899 -13.920 0.099 1.00 0.00 32 LYS A CA 19
ATOM 25337 C C . LYS A 1 32 ? 3.223 -13.572 -1.230 1.00 0.00 32 LYS A C 19
ATOM 25338 O O . LYS A 1 32 ? 3.849 -13.556 -2.271 1.00 0.00 32 LYS A O 19
ATOM 25357 N N . ASP A 1 33 ? 1.949 -13.294 -1.198 1.00 0.00 33 ASP A N 19
ATOM 25358 C CA . ASP A 1 33 ? 1.228 -12.947 -2.455 1.00 0.00 33 ASP A CA 19
ATOM 25359 C C . ASP A 1 33 ? 0.061 -12.014 -2.127 1.00 0.00 33 ASP A C 19
ATOM 25360 O O . ASP A 1 33 ? -0.820 -11.796 -2.935 1.00 0.00 33 ASP A O 19
ATOM 25369 N N . CYS A 1 34 ? 0.050 -11.461 -0.944 1.00 0.00 34 CYS A N 19
ATOM 25370 C CA . CYS A 1 34 ? -1.059 -10.541 -0.562 1.00 0.00 34 CYS A CA 19
ATOM 25371 C C . CYS A 1 34 ? -0.769 -9.141 -1.106 1.00 0.00 34 CYS A C 19
ATOM 25372 O O . CYS A 1 34 ? -1.669 -8.401 -1.452 1.00 0.00 34 CYS A O 19
ATOM 25379 N N . GLU A 1 35 ? 0.479 -8.770 -1.181 1.00 0.00 35 GLU A N 19
ATOM 25380 C CA . GLU A 1 35 ? 0.821 -7.417 -1.698 1.00 0.00 35 GLU A CA 19
ATOM 25381 C C . GLU A 1 35 ? 2.283 -7.388 -2.151 1.00 0.00 35 GLU A C 19
ATOM 25382 O O . GLU A 1 35 ? 3.109 -8.139 -1.673 1.00 0.00 35 GLU A O 19
ATOM 25394 N N . GLU A 1 36 ? 2.606 -6.510 -3.063 1.00 0.00 36 GLU A N 19
ATOM 25395 C CA . GLU A 1 36 ? 4.012 -6.401 -3.551 1.00 0.00 36 GLU A CA 19
ATOM 25396 C C . GLU A 1 36 ? 4.393 -4.918 -3.601 1.00 0.00 36 GLU A C 19
ATOM 25397 O O . GLU A 1 36 ? 3.614 -4.088 -4.027 1.00 0.00 36 GLU A O 19
ATOM 25409 N N . CYS A 1 37 ? 5.575 -4.569 -3.167 1.00 0.00 37 CYS A N 19
ATOM 25410 C CA . CYS A 1 37 ? 5.968 -3.131 -3.195 1.00 0.00 37 CYS A CA 19
ATOM 25411 C C . CYS A 1 37 ? 7.490 -2.997 -3.289 1.00 0.00 37 CYS A C 19
ATOM 25412 O O . CYS A 1 37 ? 8.229 -3.611 -2.545 1.00 0.00 37 CYS A O 19
ATOM 25419 N N . THR A 1 38 ? 7.957 -2.186 -4.203 1.00 0.00 38 THR A N 19
ATOM 25420 C CA . THR A 1 38 ? 9.423 -1.984 -4.369 1.00 0.00 38 THR A CA 19
ATOM 25421 C C . THR A 1 38 ? 9.706 -0.487 -4.523 1.00 0.00 38 THR A C 19
ATOM 25422 O O . THR A 1 38 ? 8.926 0.240 -5.105 1.00 0.00 38 THR A O 19
ATOM 25433 N N . CYS A 1 39 ? 10.813 -0.020 -4.008 1.00 0.00 39 CYS A N 19
ATOM 25434 C CA . CYS A 1 39 ? 11.142 1.433 -4.127 1.00 0.00 39 CYS A CA 19
ATOM 25435 C C . CYS A 1 39 ? 12.314 1.612 -5.095 1.00 0.00 39 CYS A C 19
ATOM 25436 O O . CYS A 1 39 ? 13.435 1.244 -4.804 1.00 0.00 39 CYS A O 19
ATOM 25443 N N . GLY A 1 40 ? 12.062 2.176 -6.245 1.00 0.00 40 GLY A N 19
ATOM 25444 C CA . GLY A 1 40 ? 13.159 2.382 -7.235 1.00 0.00 40 GLY A CA 19
ATOM 25445 C C . GLY A 1 40 ? 13.881 3.696 -6.936 1.00 0.00 40 GLY A C 19
ATOM 25446 O O . GLY A 1 40 ? 13.3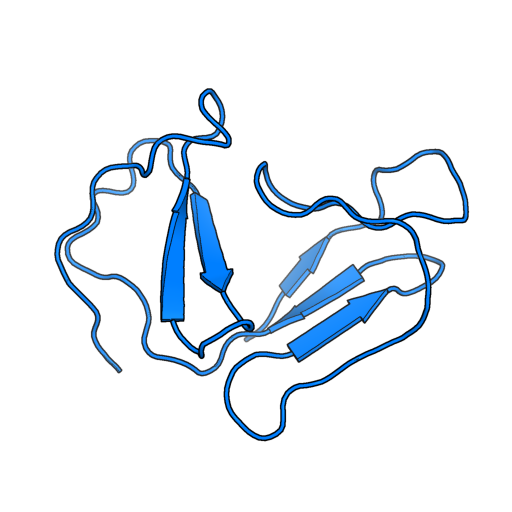09 4.621 -6.396 1.00 0.00 40 GLY A O 19
ATOM 25450 N N . GLN A 1 41 ? 15.136 3.784 -7.282 1.00 0.00 41 GLN A N 19
ATOM 25451 C CA . GLN A 1 41 ? 15.897 5.034 -7.015 1.00 0.00 41 GLN A CA 19
ATOM 25452 C C . GLN A 1 41 ? 15.368 6.162 -7.905 1.00 0.00 41 GLN A C 19
ATOM 25453 O O . GLN A 1 41 ? 15.773 7.300 -7.781 1.00 0.00 41 GLN A O 19
ATOM 25467 N N . ASP A 1 42 ? 14.468 5.854 -8.801 1.00 0.00 42 ASP A N 19
ATOM 25468 C CA . ASP A 1 42 ? 13.912 6.908 -9.702 1.00 0.00 42 ASP A CA 19
ATOM 25469 C C . ASP A 1 42 ? 12.384 6.880 -9.643 1.00 0.00 42 ASP A C 19
ATOM 25470 O O . ASP A 1 42 ? 11.722 7.838 -9.991 1.00 0.00 42 ASP A O 19
ATOM 25479 N N . ALA A 1 43 ? 11.815 5.790 -9.208 1.00 0.00 43 ALA A N 19
ATOM 25480 C CA . ALA A 1 43 ? 10.329 5.706 -9.129 1.00 0.00 43 ALA A CA 19
ATOM 25481 C C . ALA A 1 43 ? 9.929 4.589 -8.165 1.00 0.00 43 ALA A C 19
ATOM 25482 O O . ALA A 1 43 ? 10.766 3.887 -7.632 1.00 0.00 43 ALA A O 19
ATOM 25489 N N . ILE A 1 44 ? 8.653 4.416 -7.942 1.00 0.00 44 ILE A N 19
ATOM 25490 C CA . ILE A 1 44 ? 8.184 3.342 -7.018 1.00 0.00 44 ILE A CA 19
ATOM 25491 C C . ILE A 1 44 ? 7.266 2.388 -7.781 1.00 0.00 44 ILE A C 19
ATOM 25492 O O . ILE A 1 44 ? 6.688 2.742 -8.790 1.00 0.00 44 ILE A O 19
ATOM 25508 N N . SER A 1 45 ? 7.127 1.178 -7.312 1.00 0.00 45 SER A N 19
ATOM 25509 C CA . SER A 1 45 ? 6.247 0.199 -8.011 1.00 0.00 45 SER A CA 19
ATOM 25510 C C . SER A 1 45 ? 5.541 -0.677 -6.977 1.00 0.00 45 SER A C 19
ATOM 25511 O O . SER A 1 45 ? 6.168 -1.278 -6.129 1.00 0.00 45 SER A O 19
ATOM 25519 N N . CYS A 1 46 ? 4.238 -0.752 -7.040 1.00 0.00 46 CYS A N 19
ATOM 25520 C CA . CYS A 1 46 ? 3.491 -1.589 -6.056 1.00 0.00 46 CYS A CA 19
ATOM 25521 C C . CYS A 1 46 ? 2.354 -2.327 -6.763 1.00 0.00 46 CYS A C 19
ATOM 25522 O O . CYS A 1 46 ? 1.647 -1.768 -7.578 1.00 0.00 46 CYS A O 19
ATOM 25529 N N . CYS A 1 47 ? 2.178 -3.585 -6.453 1.00 0.00 47 CYS A N 19
ATOM 25530 C CA . CYS A 1 47 ? 1.093 -4.382 -7.095 1.00 0.00 47 CYS A CA 19
ATOM 25531 C C . CYS A 1 47 ? 0.189 -4.975 -6.011 1.00 0.00 47 CYS A C 19
ATOM 25532 O O . CYS A 1 47 ? 0.657 -5.486 -5.013 1.00 0.00 47 CYS A O 19
ATOM 25539 N N . ASN A 1 48 ? -1.102 -4.909 -6.200 1.00 0.00 48 ASN A N 19
ATOM 25540 C CA . ASN A 1 48 ? -2.044 -5.466 -5.181 1.00 0.00 48 ASN A CA 19
ATOM 25541 C C . ASN A 1 48 ? -2.746 -6.699 -5.754 1.00 0.00 48 ASN A C 19
ATOM 25542 O O . ASN A 1 48 ? -2.906 -6.832 -6.952 1.00 0.00 48 ASN A O 19
ATOM 25553 N N . THR A 1 49 ? -3.168 -7.602 -4.908 1.00 0.00 49 THR A N 19
ATOM 25554 C CA . THR A 1 49 ? -3.862 -8.829 -5.403 1.00 0.00 49 THR A CA 19
ATOM 25555 C C . THR A 1 49 ? -5.043 -9.156 -4.486 1.00 0.00 49 THR A C 19
ATOM 25556 O O . THR A 1 49 ? -5.629 -10.216 -4.569 1.00 0.00 49 THR A O 19
ATOM 25567 N N . ALA A 1 50 ? -5.398 -8.251 -3.610 1.00 0.00 50 ALA A N 19
ATOM 25568 C CA . ALA A 1 50 ? -6.543 -8.506 -2.686 1.00 0.00 50 ALA A CA 19
ATOM 25569 C C . ALA A 1 50 ? -7.764 -7.708 -3.152 1.00 0.00 50 ALA A C 19
ATOM 25570 O O . ALA A 1 50 ? -7.673 -6.867 -4.023 1.00 0.00 50 ALA A O 19
ATOM 25577 N N . ALA A 1 51 ? -8.907 -7.966 -2.576 1.00 0.00 51 ALA A N 19
ATOM 25578 C CA . ALA A 1 51 ? -10.134 -7.223 -2.984 1.00 0.00 51 ALA A CA 19
ATOM 25579 C C . ALA A 1 51 ? -9.895 -5.719 -2.834 1.00 0.00 51 ALA A C 19
ATOM 25580 O O . ALA A 1 51 ? -8.987 -5.293 -2.150 1.00 0.00 51 ALA A O 19
ATOM 25587 N N . ILE A 1 52 ? -10.705 -4.913 -3.470 1.00 0.00 52 ILE A N 19
ATOM 25588 C CA . ILE A 1 52 ? -10.532 -3.432 -3.372 1.00 0.00 52 ILE A CA 19
ATOM 25589 C C . ILE A 1 52 ? -11.744 -2.838 -2.628 1.00 0.00 52 ILE A C 19
ATOM 25590 O O . ILE A 1 52 ? -12.867 -3.242 -2.859 1.00 0.00 52 ILE A O 19
ATOM 25606 N N . PRO A 1 53 ? -11.531 -1.885 -1.745 1.00 0.00 53 PRO A N 19
ATOM 25607 C CA . PRO A 1 53 ? -12.663 -1.268 -0.998 1.00 0.00 53 PRO A CA 19
ATOM 25608 C C . PRO A 1 53 ? -13.711 -0.656 -1.936 1.00 0.00 53 PRO A C 19
ATOM 25609 O O . PRO A 1 53 ? -13.383 0.014 -2.894 1.00 0.00 53 PRO A O 19
ATOM 25620 N N . THR A 1 54 ? -14.970 -0.885 -1.664 1.00 0.00 54 THR A N 19
ATOM 25621 C CA . THR A 1 54 ? -16.047 -0.323 -2.534 1.00 0.00 54 THR A CA 19
ATOM 25622 C C . THR A 1 54 ? -17.041 0.460 -1.673 1.00 0.00 54 THR A C 19
ATOM 25623 O O . THR A 1 54 ? -16.908 0.535 -0.467 1.00 0.00 54 THR A O 19
ATOM 25634 N N . GLY A 1 55 ? -18.037 1.045 -2.282 1.00 0.00 55 GLY A N 19
ATOM 25635 C CA . GLY A 1 55 ? -19.036 1.823 -1.496 1.00 0.00 55 GLY A CA 19
ATOM 25636 C C . GLY A 1 55 ? -18.317 2.912 -0.699 1.00 0.00 55 GLY A C 19
ATOM 25637 O O . GLY A 1 55 ? -18.919 3.632 0.073 1.00 0.00 55 GLY A O 19
ATOM 25641 N N . TYR A 1 56 ? -17.031 3.039 -0.880 1.00 0.00 56 TYR A N 19
ATOM 25642 C CA . TYR A 1 56 ? -16.265 4.078 -0.136 1.00 0.00 56 TYR A CA 19
ATOM 25643 C C . TYR A 1 56 ? -16.185 5.350 -0.986 1.00 0.00 56 TYR A C 19
ATOM 25644 O O . TYR A 1 56 ? -15.601 5.362 -2.052 1.00 0.00 56 TYR A O 19
ATOM 25662 N N . ASP A 1 57 ? -16.767 6.423 -0.521 1.00 0.00 57 ASP A N 19
ATOM 25663 C CA . ASP A 1 57 ? -16.723 7.692 -1.301 1.00 0.00 57 ASP A CA 19
ATOM 25664 C C . ASP A 1 57 ? -15.296 8.244 -1.296 1.00 0.00 57 ASP A C 19
ATOM 25665 O O . ASP A 1 57 ? -14.669 8.358 -0.262 1.00 0.00 57 ASP A O 19
ATOM 25674 N N . THR A 1 58 ? -14.776 8.583 -2.445 1.00 0.00 58 THR A N 19
ATOM 25675 C CA . THR A 1 58 ? -13.388 9.124 -2.507 1.00 0.00 58 THR A CA 19
ATOM 25676 C C . THR A 1 58 ? -13.422 10.645 -2.359 1.00 0.00 58 THR A C 19
ATOM 25677 O O . THR A 1 58 ? -13.436 11.374 -3.332 1.00 0.00 58 THR A O 19
ATOM 25688 N N . ASN A 1 59 ? -13.430 11.132 -1.148 1.00 0.00 59 ASN A N 19
ATOM 25689 C CA . ASN A 1 59 ? -13.458 12.608 -0.934 1.00 0.00 59 ASN A CA 19
ATOM 25690 C C . ASN A 1 59 ? -12.031 13.113 -0.713 1.00 0.00 59 ASN A C 19
ATOM 25691 O O . ASN A 1 59 ? -11.583 14.041 -1.358 1.00 0.00 59 ASN A O 19
ATOM 25702 N N . LYS A 1 60 ? -11.313 12.508 0.192 1.00 0.00 60 LYS A N 19
ATOM 25703 C CA . LYS A 1 60 ? -9.914 12.948 0.455 1.00 0.00 60 LYS A CA 19
ATOM 25704 C C . LYS A 1 60 ? -9.193 11.878 1.277 1.00 0.00 60 LYS A C 19
ATOM 25705 O O . LYS A 1 60 ? -8.542 12.170 2.259 1.00 0.00 60 LYS A O 19
ATOM 25724 N N . CYS A 1 61 ? -9.307 10.638 0.879 1.00 0.00 61 CYS A N 19
ATOM 25725 C CA . CYS A 1 61 ? -8.633 9.538 1.629 1.00 0.00 61 CYS A CA 19
ATOM 25726 C C . CYS A 1 61 ? -7.937 8.605 0.637 1.00 0.00 61 CYS A C 19
ATOM 25727 O O . CYS A 1 61 ? -8.091 8.737 -0.561 1.00 0.00 61 CYS A O 19
ATOM 25734 N N . GLN A 1 62 ? -7.169 7.663 1.123 1.00 0.00 62 GLN A N 19
ATOM 25735 C CA . GLN A 1 62 ? -6.459 6.722 0.203 1.00 0.00 62 GLN A CA 19
ATOM 25736 C C . GLN A 1 62 ? -6.775 5.280 0.597 1.00 0.00 62 GLN A C 19
ATOM 25737 O O . GLN A 1 62 ? -7.403 5.022 1.603 1.00 0.00 62 GLN A O 19
ATOM 25751 N N . LYS A 1 63 ? -6.333 4.339 -0.194 1.00 0.00 63 LYS A N 19
ATOM 25752 C CA . LYS A 1 63 ? -6.588 2.902 0.116 1.00 0.00 63 LYS A CA 19
ATOM 25753 C C . LYS A 1 63 ? -5.247 2.183 0.270 1.00 0.00 63 LYS A C 19
ATOM 25754 O O . LYS A 1 63 ? -4.373 2.303 -0.565 1.00 0.00 63 LYS A O 19
ATOM 25773 N N . ILE A 1 64 ? -5.073 1.443 1.333 1.00 0.00 64 ILE A N 19
ATOM 25774 C CA . ILE A 1 64 ? -3.783 0.723 1.542 1.00 0.00 64 ILE A CA 19
ATOM 25775 C C . ILE A 1 64 ? -4.058 -0.749 1.858 1.00 0.00 64 ILE A C 19
ATOM 25776 O O . ILE A 1 64 ? -5.093 -1.095 2.393 1.00 0.00 64 ILE A O 19
ATOM 25792 N N . LEU A 1 65 ? -3.138 -1.614 1.528 1.00 0.00 65 LEU A N 19
ATOM 25793 C CA . LEU A 1 65 ? -3.334 -3.068 1.801 1.00 0.00 65 LEU A CA 19
ATOM 25794 C C . LEU A 1 65 ? -2.450 -3.490 2.977 1.00 0.00 65 LEU A C 19
ATOM 25795 O O . LEU A 1 65 ? -1.238 -3.477 2.892 1.00 0.00 65 LEU A O 19
ATOM 25811 N N . ASN A 1 66 ? -3.048 -3.867 4.076 1.00 0.00 66 ASN A N 19
ATOM 25812 C CA . ASN A 1 66 ? -2.242 -4.291 5.256 1.00 0.00 66 ASN A CA 19
ATOM 25813 C C . ASN A 1 66 ? -1.775 -5.733 5.053 1.00 0.00 66 ASN A C 19
ATOM 25814 O O . ASN A 1 66 ? -2.571 -6.640 4.911 1.00 0.00 66 ASN A O 19
ATOM 25825 N N . LYS A 1 67 ? -0.489 -5.953 5.034 1.00 0.00 67 LYS A N 19
ATOM 25826 C CA . LYS A 1 67 ? 0.027 -7.335 4.833 1.00 0.00 67 LYS A CA 19
ATOM 25827 C C . LYS A 1 67 ? -0.014 -8.102 6.156 1.00 0.00 67 LYS A C 19
ATOM 25828 O O . LYS A 1 67 ? 0.168 -9.302 6.193 1.00 0.00 67 LYS A O 19
ATOM 25847 N N . LYS A 1 68 ? -0.252 -7.422 7.245 1.00 0.00 68 LYS A N 19
ATOM 25848 C CA . LYS A 1 68 ? -0.305 -8.124 8.556 1.00 0.00 68 LYS A CA 19
ATOM 25849 C C . LYS A 1 68 ? -1.324 -9.259 8.470 1.00 0.00 68 LYS A C 19
ATOM 25850 O O . LYS A 1 68 ? -1.054 -10.382 8.848 1.00 0.00 68 LYS A O 19
ATOM 25869 N N . THR A 1 69 ? -2.495 -8.970 7.968 1.00 0.00 69 THR A N 19
ATOM 25870 C CA . THR A 1 69 ? -3.547 -10.021 7.842 1.00 0.00 69 THR A CA 19
ATOM 25871 C C . THR A 1 69 ? -4.118 -9.991 6.423 1.00 0.00 69 THR A C 19
ATOM 25872 O O . THR A 1 69 ? -5.229 -10.422 6.182 1.00 0.00 69 THR A O 19
ATOM 25883 N N . CYS A 1 70 ? -3.371 -9.480 5.482 1.00 0.00 70 CYS A N 19
ATOM 25884 C CA . CYS A 1 70 ? -3.876 -9.418 4.082 1.00 0.00 70 CYS A CA 19
ATOM 25885 C C . CYS A 1 70 ? -5.263 -8.769 4.076 1.00 0.00 70 CYS A C 19
ATOM 25886 O O . CYS A 1 70 ? -6.268 -9.435 3.929 1.00 0.00 70 CYS A O 19
ATOM 25893 N N . THR A 1 71 ? -5.325 -7.474 4.241 1.00 0.00 71 THR A N 19
ATOM 25894 C CA . THR A 1 71 ? -6.649 -6.785 4.253 1.00 0.00 71 THR A CA 19
ATOM 25895 C C . THR A 1 71 ? -6.517 -5.402 3.613 1.00 0.00 71 THR A C 19
ATOM 25896 O O . THR A 1 71 ? -5.432 -4.952 3.299 1.00 0.00 71 THR A O 19
ATOM 25907 N N . TYR A 1 72 ? -7.620 -4.726 3.417 1.00 0.00 72 TYR A N 19
ATOM 25908 C CA . TYR A 1 72 ? -7.577 -3.368 2.797 1.00 0.00 72 TYR A CA 19
ATOM 25909 C C . TYR A 1 72 ? -8.099 -2.334 3.798 1.00 0.00 72 TYR A C 19
ATOM 25910 O O . TYR A 1 72 ? -9.154 -2.498 4.380 1.00 0.00 72 TYR A O 19
ATOM 25928 N N . THR A 1 73 ? -7.367 -1.268 3.999 1.00 0.00 73 THR A N 19
ATOM 25929 C CA . THR A 1 73 ? -7.815 -0.215 4.958 1.00 0.00 73 THR A CA 19
ATOM 25930 C C . THR A 1 73 ? -7.771 1.146 4.262 1.00 0.00 73 THR A C 19
ATOM 25931 O O . THR A 1 73 ? -7.096 1.324 3.266 1.00 0.00 73 THR A O 19
ATOM 25942 N N . VAL A 1 74 ? -8.491 2.108 4.776 1.00 0.00 74 VAL A N 19
ATOM 25943 C CA . VAL A 1 74 ? -8.506 3.463 4.148 1.00 0.00 74 VAL A CA 19
ATOM 25944 C C . VAL A 1 74 ? -7.936 4.485 5.135 1.00 0.00 74 VAL A C 19
ATOM 25945 O O . VAL A 1 74 ? -8.390 4.597 6.256 1.00 0.00 74 VAL A O 19
ATOM 25958 N N . VAL A 1 75 ? -6.939 5.229 4.727 1.00 0.00 75 VAL A N 19
ATOM 25959 C CA . VAL A 1 75 ? -6.331 6.245 5.638 1.00 0.00 75 VAL A CA 19
ATOM 25960 C C . VAL A 1 75 ? -6.695 7.648 5.148 1.00 0.00 75 VAL A C 19
ATOM 25961 O O . VAL A 1 75 ? -7.191 7.819 4.053 1.00 0.00 75 VAL A O 19
ATOM 25974 N N . GLU A 1 76 ? -6.455 8.651 5.951 1.00 0.00 76 GLU A N 19
ATOM 25975 C CA . GLU A 1 76 ? -6.793 10.046 5.535 1.00 0.00 76 GLU A CA 19
ATOM 25976 C C . GLU A 1 76 ? -5.506 10.829 5.271 1.00 0.00 76 GLU A C 19
ATOM 25977 O O . GLU A 1 76 ? -4.523 10.689 5.974 1.00 0.00 76 GLU A O 19
ATOM 25989 N N . LYS A 1 77 ? -5.505 11.652 4.259 1.00 0.00 77 LYS A N 19
ATOM 25990 C CA . LYS A 1 77 ? -4.284 12.446 3.938 1.00 0.00 77 LYS A CA 19
ATOM 25991 C C . LYS A 1 77 ? -3.946 13.387 5.099 1.00 0.00 77 LYS A C 19
ATOM 25992 O O . LYS A 1 77 ? -2.854 13.910 5.179 1.00 0.00 77 LYS A O 19
ATOM 26011 N N . LYS A 1 78 ? -4.873 13.619 5.992 1.00 0.00 78 LYS A N 19
ATOM 26012 C CA . LYS A 1 78 ? -4.596 14.542 7.135 1.00 0.00 78 LYS A CA 19
ATOM 26013 C C . LYS A 1 78 ? -4.764 13.801 8.467 1.00 0.00 78 LYS A C 19
ATOM 26014 O O . LYS A 1 78 ? -4.732 14.400 9.524 1.00 0.00 78 LYS A O 19
ATOM 26033 N N . ASP A 1 79 ? -4.941 12.509 8.432 1.00 0.00 79 ASP A N 19
ATOM 26034 C CA . ASP A 1 79 ? -5.108 11.753 9.706 1.00 0.00 79 ASP A CA 19
ATOM 26035 C C . ASP A 1 79 ? -4.705 10.286 9.495 1.00 0.00 79 ASP A C 19
ATOM 26036 O O . ASP A 1 79 ? -5.539 9.403 9.484 1.00 0.00 79 ASP A O 19
ATOM 26045 N N . PRO A 1 80 ? -3.431 10.030 9.329 1.00 0.00 80 PRO A N 19
ATOM 26046 C CA . PRO A 1 80 ? -2.943 8.639 9.118 1.00 0.00 80 PRO A CA 19
ATOM 26047 C C . PRO A 1 80 ? -3.192 7.747 10.341 1.00 0.00 80 PRO A C 19
ATOM 26048 O O . PRO A 1 80 ? -3.024 6.544 10.289 1.00 0.00 80 PRO A O 19
ATOM 26059 N N . GLY A 1 81 ? -3.591 8.329 11.439 1.00 0.00 81 GLY A N 19
ATOM 26060 C CA . GLY A 1 81 ? -3.852 7.518 12.664 1.00 0.00 81 GLY A CA 19
ATOM 26061 C C . GLY A 1 81 ? -5.331 7.135 12.715 1.00 0.00 81 GLY A C 19
ATOM 26062 O O . GLY A 1 81 ? -5.745 6.329 13.524 1.00 0.00 81 GLY A O 19
ATOM 26066 N N . LYS A 1 82 ? -6.129 7.708 11.853 1.00 0.00 82 LYS A N 19
ATOM 26067 C CA . LYS A 1 82 ? -7.587 7.384 11.840 1.00 0.00 82 LYS A CA 19
ATOM 26068 C C . LYS A 1 82 ? -7.971 6.841 10.463 1.00 0.00 82 LYS A C 19
ATOM 26069 O O . LYS A 1 82 ? -7.440 7.256 9.452 1.00 0.00 82 LYS A O 19
ATOM 26088 N N . THR A 1 83 ? -8.888 5.913 10.414 1.00 0.00 83 THR A N 19
ATOM 26089 C CA . THR A 1 83 ? -9.301 5.345 9.101 1.00 0.00 83 THR A CA 19
ATOM 26090 C C . THR A 1 83 ? -10.357 6.250 8.461 1.00 0.00 83 THR A C 19
ATOM 26091 O O . THR A 1 83 ? -10.976 7.061 9.120 1.00 0.00 83 THR A O 19
ATOM 26102 N N . CYS A 1 84 ? -10.567 6.116 7.178 1.00 0.00 84 CYS A N 19
ATOM 26103 C CA . CYS A 1 84 ? -11.583 6.966 6.493 1.00 0.00 84 CYS A CA 19
ATOM 26104 C C . CYS A 1 84 ? -12.930 6.241 6.477 1.00 0.00 84 CYS A C 19
ATOM 26105 O O . CYS A 1 84 ? -13.152 5.307 7.223 1.00 0.00 84 CYS A O 19
ATOM 26112 N N . ASP A 1 85 ? -13.832 6.664 5.635 1.00 0.00 85 ASP A N 19
ATOM 26113 C CA . ASP A 1 85 ? -15.165 6.000 5.573 1.00 0.00 85 ASP A CA 19
ATOM 26114 C C . ASP A 1 85 ? -15.040 4.668 4.828 1.00 0.00 85 ASP A C 19
ATOM 26115 O O . ASP A 1 85 ? -14.376 4.574 3.815 1.00 0.00 85 ASP A O 19
ATOM 26124 N N . VAL A 1 86 ? -15.678 3.640 5.324 1.00 0.00 86 VAL A N 19
ATOM 26125 C CA . VAL A 1 86 ? -15.604 2.309 4.650 1.00 0.00 86 VAL A CA 19
ATOM 26126 C C . VAL A 1 86 ? -17.020 1.751 4.478 1.00 0.00 86 VAL A C 19
ATOM 26127 O O . VAL A 1 86 ? -17.960 2.224 5.086 1.00 0.00 86 VAL A O 19
ATOM 26140 N N . THR A 1 87 ? -17.181 0.750 3.653 1.00 0.00 87 THR A N 19
ATOM 26141 C CA . THR A 1 87 ? -18.539 0.167 3.445 1.00 0.00 87 THR A CA 19
ATOM 26142 C C . THR A 1 87 ? -18.420 -1.337 3.194 1.00 0.00 87 THR A C 19
ATOM 26143 O O . THR A 1 87 ? -19.244 -2.116 3.630 1.00 0.00 87 THR A O 19
ATOM 26154 N N . GLY A 1 88 ? -17.402 -1.751 2.494 1.00 0.00 88 GLY A N 19
ATOM 26155 C CA . GLY A 1 88 ? -17.234 -3.206 2.216 1.00 0.00 88 GLY A CA 19
ATOM 26156 C C . GLY A 1 88 ? -16.082 -3.411 1.232 1.00 0.00 88 GLY A C 19
ATOM 26157 O O . GLY A 1 88 ? -15.253 -2.543 1.042 1.00 0.00 88 GLY A O 19
ATOM 26161 N N . TRP A 1 89 ? -16.022 -4.553 0.604 1.00 0.00 89 TRP A N 19
ATOM 26162 C CA . TRP A 1 89 ? -14.921 -4.816 -0.367 1.00 0.00 89 TRP A CA 19
ATOM 26163 C C . TRP A 1 89 ? -15.417 -5.770 -1.456 1.00 0.00 89 TRP A C 19
ATOM 26164 O O . TRP A 1 89 ? -16.442 -6.407 -1.319 1.00 0.00 89 TRP A O 19
ATOM 26185 N N . VAL A 1 90 ? -14.694 -5.875 -2.538 1.00 0.00 90 VAL A N 19
ATOM 26186 C CA . VAL A 1 90 ? -15.118 -6.790 -3.636 1.00 0.00 90 VAL A CA 19
ATOM 26187 C C . VAL A 1 90 ? -13.879 -7.315 -4.365 1.00 0.00 90 VAL A C 19
ATOM 26188 O O . VAL A 1 90 ? -12.961 -6.576 -4.660 1.00 0.00 90 VAL A O 19
ATOM 26201 N N . LEU A 1 91 ? -13.846 -8.586 -4.653 1.00 0.00 91 LEU A N 19
ATOM 26202 C CA . LEU A 1 91 ? -12.665 -9.161 -5.358 1.00 0.00 91 LEU A CA 19
ATOM 26203 C C . LEU A 1 91 ? -12.343 -8.311 -6.591 1.00 0.00 91 LEU A C 19
ATOM 26204 O O . LEU A 1 91 ? -13.168 -8.268 -7.488 1.00 0.00 91 LEU A O 19
ATOM 26221 N N . GLN A 1 1 ? -3.364 -6.606 -12.218 1.00 0.00 1 GLN A N 20
ATOM 26222 C CA . GLN A 1 1 ? -2.403 -5.824 -13.047 1.00 0.00 1 GLN A CA 20
ATOM 26223 C C . GLN A 1 1 ? -1.376 -5.148 -12.136 1.00 0.00 1 GLN A C 20
ATOM 26224 O O . GLN A 1 1 ? -1.258 -5.469 -10.970 1.00 0.00 1 GLN A O 20
ATOM 26240 N N . CYS A 1 2 ? -0.630 -4.212 -12.660 1.00 0.00 2 CYS A N 20
ATOM 26241 C CA . CYS A 1 2 ? 0.389 -3.516 -11.824 1.00 0.00 2 CYS A CA 20
ATOM 26242 C C . CYS A 1 2 ? 0.703 -2.148 -12.433 1.00 0.00 2 CYS A C 20
ATOM 26243 O O . CYS A 1 2 ? 0.448 -1.904 -13.596 1.00 0.00 2 CYS A O 20
ATOM 26250 N N . TYR A 1 3 ? 1.254 -1.254 -11.658 1.00 0.00 3 TYR A N 20
ATOM 26251 C CA . TYR A 1 3 ? 1.581 0.099 -12.194 1.00 0.00 3 TYR A CA 20
ATOM 26252 C C . TYR A 1 3 ? 2.794 0.665 -11.450 1.00 0.00 3 TYR A C 20
ATOM 26253 O O . TYR A 1 3 ? 3.119 0.242 -10.359 1.00 0.00 3 TYR A O 20
ATOM 26271 N N . PHE A 1 4 ? 3.462 1.625 -12.036 1.00 0.00 4 PHE A N 20
ATOM 26272 C CA . PHE A 1 4 ? 4.657 2.231 -11.373 1.00 0.00 4 PHE A CA 20
ATOM 26273 C C . PHE A 1 4 ? 4.326 3.662 -10.944 1.00 0.00 4 PHE A C 20
ATOM 26274 O O . PHE A 1 4 ? 3.630 4.381 -11.634 1.00 0.00 4 PHE A O 20
ATOM 26291 N N . ILE A 1 5 ? 4.823 4.081 -9.809 1.00 0.00 5 ILE A N 20
ATOM 26292 C CA . ILE A 1 5 ? 4.547 5.469 -9.329 1.00 0.00 5 ILE A CA 20
ATOM 26293 C C . ILE A 1 5 ? 5.879 6.160 -8.990 1.00 0.00 5 ILE A C 20
ATOM 26294 O O . ILE A 1 5 ? 6.693 5.605 -8.279 1.00 0.00 5 ILE A O 20
ATOM 26310 N N . PRO A 1 6 ? 6.114 7.357 -9.485 1.00 0.00 6 PRO A N 20
ATOM 26311 C CA . PRO A 1 6 ? 7.388 8.068 -9.186 1.00 0.00 6 PRO A CA 20
ATOM 26312 C C . PRO A 1 6 ? 7.594 8.282 -7.682 1.00 0.00 6 PRO A C 20
ATOM 26313 O O . PRO A 1 6 ? 6.690 8.100 -6.890 1.00 0.00 6 PRO A O 20
ATOM 26324 N N . ASN A 1 7 ? 8.775 8.667 -7.283 1.00 0.00 7 ASN A N 20
ATOM 26325 C CA . ASN A 1 7 ? 9.037 8.890 -5.834 1.00 0.00 7 ASN A CA 20
ATOM 26326 C C . ASN A 1 7 ? 8.033 9.905 -5.282 1.00 0.00 7 ASN A C 20
ATOM 26327 O O . ASN A 1 7 ? 7.987 11.042 -5.709 1.00 0.00 7 ASN A O 20
ATOM 26338 N N . GLN A 1 8 ? 7.229 9.502 -4.335 1.00 0.00 8 GLN A N 20
ATOM 26339 C CA . GLN A 1 8 ? 6.226 10.439 -3.749 1.00 0.00 8 GLN A CA 20
ATOM 26340 C C . GLN A 1 8 ? 6.740 10.962 -2.406 1.00 0.00 8 GLN A C 20
ATOM 26341 O O . GLN A 1 8 ? 6.007 11.553 -1.637 1.00 0.00 8 GLN A O 20
ATOM 26355 N N . SER A 1 9 ? 7.995 10.749 -2.117 1.00 0.00 9 SER A N 20
ATOM 26356 C CA . SER A 1 9 ? 8.557 11.233 -0.823 1.00 0.00 9 SER A CA 20
ATOM 26357 C C . SER A 1 9 ? 8.994 12.692 -0.967 1.00 0.00 9 SER A C 20
ATOM 26358 O O . SER A 1 9 ? 8.828 13.300 -2.007 1.00 0.00 9 SER A O 20
ATOM 26366 N N . LEU A 1 10 ? 9.553 13.259 0.068 1.00 0.00 10 LEU A N 20
ATOM 26367 C CA . LEU A 1 10 ? 10.004 14.677 -0.010 1.00 0.00 10 LEU A CA 20
ATOM 26368 C C . LEU A 1 10 ? 11.424 14.727 -0.572 1.00 0.00 10 LEU A C 20
ATOM 26369 O O . LEU A 1 10 ? 11.645 15.130 -1.697 1.00 0.00 10 LEU A O 20
ATOM 26385 N N . LYS A 1 11 ? 12.388 14.321 0.205 1.00 0.00 11 LYS A N 20
ATOM 26386 C CA . LYS A 1 11 ? 13.798 14.343 -0.280 1.00 0.00 11 LYS A CA 20
ATOM 26387 C C . LYS A 1 11 ? 14.110 13.008 -0.975 1.00 0.00 11 LYS A C 20
ATOM 26388 O O . LYS A 1 11 ? 13.582 11.979 -0.602 1.00 0.00 11 LYS A O 20
ATOM 26407 N N . PRO A 1 12 ? 14.960 13.013 -1.978 1.00 0.00 12 PRO A N 20
ATOM 26408 C CA . PRO A 1 12 ? 15.307 11.755 -2.696 1.00 0.00 12 PRO A CA 20
ATOM 26409 C C . PRO A 1 12 ? 15.840 10.671 -1.751 1.00 0.00 12 PRO A C 20
ATOM 26410 O O . PRO A 1 12 ? 16.067 10.910 -0.581 1.00 0.00 12 PRO A O 20
ATOM 26421 N N . ASN A 1 13 ? 16.047 9.485 -2.254 1.00 0.00 13 ASN A N 20
ATOM 26422 C CA . ASN A 1 13 ? 16.572 8.386 -1.395 1.00 0.00 13 ASN A CA 20
ATOM 26423 C C . ASN A 1 13 ? 15.545 8.037 -0.313 1.00 0.00 13 ASN A C 20
ATOM 26424 O O . ASN A 1 13 ? 15.882 7.863 0.840 1.00 0.00 13 ASN A O 20
ATOM 26435 N N . GLU A 1 14 ? 14.294 7.932 -0.674 1.00 0.00 14 GLU A N 20
ATOM 26436 C CA . GLU A 1 14 ? 13.251 7.594 0.336 1.00 0.00 14 GLU A CA 20
ATOM 26437 C C . GLU A 1 14 ? 12.165 6.728 -0.303 1.00 0.00 14 GLU A C 20
ATOM 26438 O O . GLU A 1 14 ? 12.128 6.535 -1.502 1.00 0.00 14 GLU A O 20
ATOM 26450 N N . CYS A 1 15 ? 11.277 6.208 0.500 1.00 0.00 15 CYS A N 20
ATOM 26451 C CA . CYS A 1 15 ? 10.178 5.354 -0.035 1.00 0.00 15 CYS A CA 20
ATOM 26452 C C . CYS A 1 15 ? 8.903 5.630 0.768 1.00 0.00 15 CYS A C 20
ATOM 26453 O O . CYS A 1 15 ? 8.382 4.765 1.444 1.00 0.00 15 CYS A O 20
ATOM 26460 N N . GLN A 1 16 ? 8.404 6.836 0.703 1.00 0.00 16 GLN A N 20
ATOM 26461 C CA . GLN A 1 16 ? 7.169 7.181 1.467 1.00 0.00 16 GLN A CA 20
ATOM 26462 C C . GLN A 1 16 ? 5.963 7.193 0.525 1.00 0.00 16 GLN A C 20
ATOM 26463 O O . GLN A 1 16 ? 5.860 8.023 -0.356 1.00 0.00 16 GLN A O 20
ATOM 26477 N N . ASP A 1 17 ? 5.043 6.283 0.714 1.00 0.00 17 ASP A N 20
ATOM 26478 C CA . ASP A 1 17 ? 3.831 6.241 -0.157 1.00 0.00 17 ASP A CA 20
ATOM 26479 C C . ASP A 1 17 ? 2.633 6.752 0.642 1.00 0.00 17 ASP A C 20
ATOM 26480 O O . ASP A 1 17 ? 2.240 6.164 1.630 1.00 0.00 17 ASP A O 20
ATOM 26489 N N . LEU A 1 18 ? 2.055 7.848 0.233 1.00 0.00 18 LEU A N 20
ATOM 26490 C CA . LEU A 1 18 ? 0.890 8.397 0.984 1.00 0.00 18 LEU A CA 20
ATOM 26491 C C . LEU A 1 18 ? 1.305 8.651 2.434 1.00 0.00 18 LEU A C 20
ATOM 26492 O O . LEU A 1 18 ? 2.394 9.121 2.702 1.00 0.00 18 LEU A O 20
ATOM 26508 N N . LYS A 1 19 ? 0.448 8.341 3.372 1.00 0.00 19 LYS A N 20
ATOM 26509 C CA . LYS A 1 19 ? 0.791 8.559 4.809 1.00 0.00 19 LYS A CA 20
ATOM 26510 C C . LYS A 1 19 ? 0.860 7.207 5.523 1.00 0.00 19 LYS A C 20
ATOM 26511 O O . LYS A 1 19 ? 1.033 7.135 6.724 1.00 0.00 19 LYS A O 20
ATOM 26530 N N . GLY A 1 20 ? 0.725 6.133 4.793 1.00 0.00 20 GLY A N 20
ATOM 26531 C CA . GLY A 1 20 ? 0.782 4.785 5.428 1.00 0.00 20 GLY A CA 20
ATOM 26532 C C . GLY A 1 20 ? 2.234 4.313 5.520 1.00 0.00 20 GLY A C 20
ATOM 26533 O O . GLY A 1 20 ? 2.696 3.893 6.563 1.00 0.00 20 GLY A O 20
ATOM 26537 N N . VAL A 1 21 ? 2.959 4.372 4.435 1.00 0.00 21 VAL A N 20
ATOM 26538 C CA . VAL A 1 21 ? 4.381 3.920 4.457 1.00 0.00 21 VAL A CA 20
ATOM 26539 C C . VAL A 1 21 ? 5.302 5.124 4.675 1.00 0.00 21 VAL A C 20
ATOM 26540 O O . VAL A 1 21 ? 4.949 6.247 4.382 1.00 0.00 21 VAL A O 20
ATOM 26553 N N . SER A 1 22 ? 6.483 4.894 5.187 1.00 0.00 22 SER A N 20
ATOM 26554 C CA . SER A 1 22 ? 7.430 6.022 5.425 1.00 0.00 22 SER A CA 20
ATOM 26555 C C . SER A 1 22 ? 8.775 5.465 5.899 1.00 0.00 22 SER A C 20
ATOM 26556 O O . SER A 1 22 ? 9.034 5.372 7.083 1.00 0.00 22 SER A O 20
ATOM 26564 N N . HIS A 1 23 ? 9.634 5.092 4.989 1.00 0.00 23 HIS A N 20
ATOM 26565 C CA . HIS A 1 23 ? 10.959 4.541 5.396 1.00 0.00 23 HIS A CA 20
ATOM 26566 C C . HIS A 1 23 ? 12.002 4.861 4.315 1.00 0.00 23 HIS A C 20
ATOM 26567 O O . HIS A 1 23 ? 11.673 4.973 3.150 1.00 0.00 23 HIS A O 20
ATOM 26581 N N . PRO A 1 24 ? 13.253 5.003 4.688 1.00 0.00 24 PRO A N 20
ATOM 26582 C CA . PRO A 1 24 ? 14.324 5.308 3.699 1.00 0.00 24 PRO A CA 20
ATOM 26583 C C . PRO A 1 24 ? 14.380 4.274 2.566 1.00 0.00 24 PRO A C 20
ATOM 26584 O O . PRO A 1 24 ? 13.660 3.296 2.570 1.00 0.00 24 PRO A O 20
ATOM 26595 N N . LEU A 1 25 ? 15.233 4.485 1.600 1.00 0.00 25 LEU A N 20
ATOM 26596 C CA . LEU A 1 25 ? 15.337 3.516 0.473 1.00 0.00 25 LEU A CA 20
ATOM 26597 C C . LEU A 1 25 ? 15.662 2.128 1.033 1.00 0.00 25 LEU A C 20
ATOM 26598 O O . LEU A 1 25 ? 15.518 1.875 2.213 1.00 0.00 25 LEU A O 20
ATOM 26614 N N . ASN A 1 26 ? 16.099 1.227 0.196 1.00 0.00 26 ASN A N 20
ATOM 26615 C CA . ASN A 1 26 ? 16.433 -0.141 0.683 1.00 0.00 26 ASN A CA 20
ATOM 26616 C C . ASN A 1 26 ? 15.212 -0.748 1.377 1.00 0.00 26 ASN A C 20
ATOM 26617 O O . ASN A 1 26 ? 15.253 -1.083 2.544 1.00 0.00 26 ASN A O 20
ATOM 26628 N N . SER A 1 27 ? 14.125 -0.895 0.668 1.00 0.00 27 SER A N 20
ATOM 26629 C CA . SER A 1 27 ? 12.902 -1.481 1.287 1.00 0.00 27 SER A CA 20
ATOM 26630 C C . SER A 1 27 ? 12.120 -2.264 0.230 1.00 0.00 27 SER A C 20
ATOM 26631 O O . SER A 1 27 ? 11.185 -1.763 -0.361 1.00 0.00 27 SER A O 20
ATOM 26639 N N . VAL A 1 28 ? 12.499 -3.492 -0.012 1.00 0.00 28 VAL A N 20
ATOM 26640 C CA . VAL A 1 28 ? 11.788 -4.317 -1.027 1.00 0.00 28 VAL A CA 20
ATOM 26641 C C . VAL A 1 28 ? 11.000 -5.418 -0.313 1.00 0.00 28 VAL A C 20
ATOM 26642 O O . VAL A 1 28 ? 11.552 -6.201 0.435 1.00 0.00 28 VAL A O 20
ATOM 26655 N N . TRP A 1 29 ? 9.715 -5.487 -0.536 1.00 0.00 29 TRP A N 20
ATOM 26656 C CA . TRP A 1 29 ? 8.899 -6.543 0.135 1.00 0.00 29 TRP A CA 20
ATOM 26657 C C . TRP A 1 29 ? 7.812 -7.037 -0.823 1.00 0.00 29 TRP A C 20
ATOM 26658 O O . TRP A 1 29 ? 7.015 -6.268 -1.324 1.00 0.00 29 TRP A O 20
ATOM 26679 N N . LYS A 1 30 ? 7.781 -8.320 -1.081 1.00 0.00 30 LYS A N 20
ATOM 26680 C CA . LYS A 1 30 ? 6.755 -8.882 -2.008 1.00 0.00 30 LYS A CA 20
ATOM 26681 C C . LYS A 1 30 ? 5.818 -9.811 -1.233 1.00 0.00 30 LYS A C 20
ATOM 26682 O O . LYS A 1 30 ? 6.233 -10.818 -0.696 1.00 0.00 30 LYS A O 20
ATOM 26701 N N . THR A 1 31 ? 4.553 -9.482 -1.176 1.00 0.00 31 THR A N 20
ATOM 26702 C CA . THR A 1 31 ? 3.581 -10.345 -0.438 1.00 0.00 31 THR A CA 20
ATOM 26703 C C . THR A 1 31 ? 2.692 -11.082 -1.443 1.00 0.00 31 THR A C 20
ATOM 26704 O O . THR A 1 31 ? 1.529 -10.768 -1.603 1.00 0.00 31 THR A O 20
ATOM 26715 N N . LYS A 1 32 ? 3.229 -12.059 -2.122 1.00 0.00 32 LYS A N 20
ATOM 26716 C CA . LYS A 1 32 ? 2.412 -12.812 -3.115 1.00 0.00 32 LYS A CA 20
ATOM 26717 C C . LYS A 1 32 ? 1.063 -13.183 -2.492 1.00 0.00 32 LYS A C 20
ATOM 26718 O O . LYS A 1 32 ? 0.846 -13.009 -1.309 1.00 0.00 32 LYS A O 20
ATOM 26737 N N . ASP A 1 33 ? 0.154 -13.691 -3.280 1.00 0.00 33 ASP A N 20
ATOM 26738 C CA . ASP A 1 33 ? -1.181 -14.070 -2.737 1.00 0.00 33 ASP A CA 20
ATOM 26739 C C . ASP A 1 33 ? -1.835 -12.849 -2.087 1.00 0.00 33 ASP A C 20
ATOM 26740 O O . ASP A 1 33 ? -2.853 -12.952 -1.433 1.00 0.00 33 ASP A O 20
ATOM 26749 N N . CYS A 1 34 ? -1.257 -11.691 -2.263 1.00 0.00 34 CYS A N 20
ATOM 26750 C CA . CYS A 1 34 ? -1.845 -10.463 -1.656 1.00 0.00 34 CYS A CA 20
ATOM 26751 C C . CYS A 1 34 ? -1.440 -9.243 -2.481 1.00 0.00 34 CYS A C 20
ATOM 26752 O O . CYS A 1 34 ? -2.214 -8.716 -3.254 1.00 0.00 34 CYS A O 20
ATOM 26759 N N . GLU A 1 35 ? -0.228 -8.792 -2.321 1.00 0.00 35 GLU A N 20
ATOM 26760 C CA . GLU A 1 35 ? 0.239 -7.605 -3.092 1.00 0.00 35 GLU A CA 20
ATOM 26761 C C . GLU A 1 35 ? 1.763 -7.662 -3.226 1.00 0.00 35 GLU A C 20
ATOM 26762 O O . GLU A 1 35 ? 2.423 -8.437 -2.563 1.00 0.00 35 GLU A O 20
ATOM 26774 N N . GLU A 1 36 ? 2.328 -6.849 -4.077 1.00 0.00 36 GLU A N 20
ATOM 26775 C CA . GLU A 1 36 ? 3.810 -6.858 -4.249 1.00 0.00 36 GLU A CA 20
ATOM 26776 C C . GLU A 1 36 ? 4.307 -5.430 -4.481 1.00 0.00 36 GLU A C 20
ATOM 26777 O O . GLU A 1 36 ? 4.098 -4.858 -5.532 1.00 0.00 36 GLU A O 20
ATOM 26789 N N . CYS A 1 37 ? 4.963 -4.852 -3.507 1.00 0.00 37 CYS A N 20
ATOM 26790 C CA . CYS A 1 37 ? 5.476 -3.458 -3.664 1.00 0.00 37 CYS A CA 20
ATOM 26791 C C . CYS A 1 37 ? 6.999 -3.446 -3.512 1.00 0.00 37 CYS A C 20
ATOM 26792 O O . CYS A 1 37 ? 7.547 -3.963 -2.556 1.00 0.00 37 CYS A O 20
ATOM 26799 N N . THR A 1 38 ? 7.684 -2.855 -4.457 1.00 0.00 38 THR A N 20
ATOM 26800 C CA . THR A 1 38 ? 9.174 -2.793 -4.393 1.00 0.00 38 THR A CA 20
ATOM 26801 C C . THR A 1 38 ? 9.621 -1.332 -4.471 1.00 0.00 38 THR A C 20
ATOM 26802 O O . THR A 1 38 ? 8.866 -0.464 -4.864 1.00 0.00 38 THR A O 20
ATOM 26813 N N . CYS A 1 39 ? 10.843 -1.052 -4.099 1.00 0.00 39 CYS A N 20
ATOM 26814 C CA . CYS A 1 39 ? 11.341 0.356 -4.149 1.00 0.00 39 CYS A CA 20
ATOM 26815 C C . CYS A 1 39 ? 12.385 0.489 -5.261 1.00 0.00 39 CYS A C 20
ATOM 26816 O O . CYS A 1 39 ? 13.510 0.053 -5.125 1.00 0.00 39 CYS A O 20
ATOM 26823 N N . GLY A 1 40 ? 12.021 1.095 -6.357 1.00 0.00 40 GLY A N 20
ATOM 26824 C CA . GLY A 1 40 ? 12.993 1.263 -7.474 1.00 0.00 40 GLY A CA 20
ATOM 26825 C C . GLY A 1 40 ? 13.974 2.384 -7.128 1.00 0.00 40 GLY A C 20
ATOM 26826 O O . GLY A 1 40 ? 13.748 3.158 -6.219 1.00 0.00 40 GLY A O 20
ATOM 26830 N N . GLN A 1 41 ? 15.062 2.481 -7.842 1.00 0.00 41 GLN A N 20
ATOM 26831 C CA . GLN A 1 41 ? 16.052 3.554 -7.547 1.00 0.00 41 GLN A CA 20
ATOM 26832 C C . GLN A 1 41 ? 15.331 4.898 -7.447 1.00 0.00 41 GLN A C 20
ATOM 26833 O O . GLN A 1 41 ? 15.462 5.615 -6.475 1.00 0.00 41 GLN A O 20
ATOM 26847 N N . ASP A 1 42 ? 14.569 5.240 -8.449 1.00 0.00 42 ASP A N 20
ATOM 26848 C CA . ASP A 1 42 ? 13.828 6.537 -8.428 1.00 0.00 42 ASP A CA 20
ATOM 26849 C C . ASP A 1 42 ? 12.360 6.286 -8.780 1.00 0.00 42 ASP A C 20
ATOM 26850 O O . ASP A 1 42 ? 11.694 7.131 -9.346 1.00 0.00 42 ASP A O 20
ATOM 26859 N N . ALA A 1 43 ? 11.850 5.130 -8.452 1.00 0.00 43 ALA A N 20
ATOM 26860 C CA . ALA A 1 43 ? 10.426 4.826 -8.769 1.00 0.00 43 ALA A CA 20
ATOM 26861 C C . ALA A 1 43 ? 9.933 3.692 -7.867 1.00 0.00 43 ALA A C 20
ATOM 26862 O O . ALA A 1 43 ? 10.713 2.967 -7.284 1.00 0.00 43 ALA A O 20
ATOM 26869 N N . ILE A 1 44 ? 8.639 3.534 -7.751 1.00 0.00 44 ILE A N 20
ATOM 26870 C CA . ILE A 1 44 ? 8.083 2.447 -6.891 1.00 0.00 44 ILE A CA 20
ATOM 26871 C C . ILE A 1 44 ? 7.156 1.562 -7.728 1.00 0.00 44 ILE A C 20
ATOM 26872 O O . ILE A 1 44 ? 6.294 2.047 -8.435 1.00 0.00 44 ILE A O 20
ATOM 26888 N N . SER A 1 45 ? 7.327 0.268 -7.652 1.00 0.00 45 SER A N 20
ATOM 26889 C CA . SER A 1 45 ? 6.458 -0.657 -8.439 1.00 0.00 45 SER A CA 20
ATOM 26890 C C . SER A 1 45 ? 5.527 -1.408 -7.485 1.00 0.00 45 SER A C 20
ATOM 26891 O O . SER A 1 45 ? 5.972 -2.112 -6.601 1.00 0.00 45 SER A O 20
ATOM 26899 N N . CYS A 1 46 ? 4.237 -1.260 -7.653 1.00 0.00 46 CYS A N 20
ATOM 26900 C CA . CYS A 1 46 ? 3.276 -1.963 -6.751 1.00 0.00 46 CYS A CA 20
ATOM 26901 C C . CYS A 1 46 ? 2.262 -2.749 -7.587 1.00 0.00 46 CYS A C 20
ATOM 26902 O O . CYS A 1 46 ? 1.667 -2.230 -8.510 1.00 0.00 46 CYS A O 20
ATOM 26909 N N . CYS A 1 47 ? 2.063 -3.999 -7.259 1.00 0.00 47 CYS A N 20
ATOM 26910 C CA . CYS A 1 47 ? 1.088 -4.839 -8.016 1.00 0.00 47 CYS A CA 20
ATOM 26911 C C . CYS A 1 47 ? 0.056 -5.410 -7.040 1.00 0.00 47 CYS A C 20
ATOM 26912 O O . CYS A 1 47 ? 0.347 -6.304 -6.269 1.00 0.00 47 CYS A O 20
ATOM 26919 N N . ASN A 1 48 ? -1.146 -4.898 -7.065 1.00 0.00 48 ASN A N 20
ATOM 26920 C CA . ASN A 1 48 ? -2.201 -5.404 -6.136 1.00 0.00 48 ASN A CA 20
ATOM 26921 C C . ASN A 1 48 ? -3.257 -6.178 -6.926 1.00 0.00 48 ASN A C 20
ATOM 26922 O O . ASN A 1 48 ? -3.623 -5.803 -8.023 1.00 0.00 48 ASN A O 20
ATOM 26933 N N . THR A 1 49 ? -3.750 -7.254 -6.374 1.00 0.00 49 THR A N 20
ATOM 26934 C CA . THR A 1 49 ? -4.787 -8.060 -7.086 1.00 0.00 49 THR A CA 20
ATOM 26935 C C . THR A 1 49 ? -5.889 -8.452 -6.099 1.00 0.00 49 THR A C 20
ATOM 26936 O O . THR A 1 49 ? -6.790 -9.201 -6.425 1.00 0.00 49 THR A O 20
ATOM 26947 N N . ALA A 1 50 ? -5.826 -7.952 -4.896 1.00 0.00 50 ALA A N 20
ATOM 26948 C CA . ALA A 1 50 ? -6.870 -8.295 -3.889 1.00 0.00 50 ALA A CA 20
ATOM 26949 C C . ALA A 1 50 ? -8.102 -7.414 -4.106 1.00 0.00 50 ALA A C 20
ATOM 26950 O O . ALA A 1 50 ? -8.075 -6.471 -4.872 1.00 0.00 50 ALA A O 20
ATOM 26957 N N . ALA A 1 51 ? -9.182 -7.715 -3.437 1.00 0.00 51 ALA A N 20
ATOM 26958 C CA . ALA A 1 51 ? -10.418 -6.897 -3.602 1.00 0.00 51 ALA A CA 20
ATOM 26959 C C . ALA A 1 51 ? -10.068 -5.411 -3.516 1.00 0.00 51 ALA A C 20
ATOM 26960 O O . ALA A 1 51 ? -8.949 -5.043 -3.219 1.00 0.00 51 ALA A O 20
ATOM 26967 N N . ILE A 1 52 ? -11.022 -4.555 -3.774 1.00 0.00 52 ILE A N 20
ATOM 26968 C CA . ILE A 1 52 ? -10.760 -3.086 -3.711 1.00 0.00 52 ILE A CA 20
ATOM 26969 C C . ILE A 1 52 ? -11.832 -2.422 -2.824 1.00 0.00 52 ILE A C 20
ATOM 26970 O O . ILE A 1 52 ? -13.007 -2.692 -2.978 1.00 0.00 52 ILE A O 20
ATOM 26986 N N . PRO A 1 53 ? -11.451 -1.563 -1.899 1.00 0.00 53 PRO A N 20
ATOM 26987 C CA . PRO A 1 53 ? -12.454 -0.899 -1.019 1.00 0.00 53 PRO A CA 20
ATOM 26988 C C . PRO A 1 53 ? -13.493 -0.098 -1.814 1.00 0.00 53 PRO A C 20
ATOM 26989 O O . PRO A 1 53 ? -13.159 0.814 -2.543 1.00 0.00 53 PRO A O 20
ATOM 27000 N N . THR A 1 54 ? -14.748 -0.437 -1.674 1.00 0.00 54 THR A N 20
ATOM 27001 C CA . THR A 1 54 ? -15.817 0.298 -2.414 1.00 0.00 54 THR A CA 20
ATOM 27002 C C . THR A 1 54 ? -16.734 1.001 -1.412 1.00 0.00 54 THR A C 20
ATOM 27003 O O . THR A 1 54 ? -16.602 0.837 -0.214 1.00 0.00 54 THR A O 20
ATOM 27014 N N . GLY A 1 55 ? -17.662 1.786 -1.888 1.00 0.00 55 GLY A N 20
ATOM 27015 C CA . GLY A 1 55 ? -18.582 2.500 -0.959 1.00 0.00 55 GLY A CA 20
ATOM 27016 C C . GLY A 1 55 ? -17.801 3.563 -0.186 1.00 0.00 55 GLY A C 20
ATOM 27017 O O . GLY A 1 55 ? -18.277 4.660 0.033 1.00 0.00 55 GLY A O 20
ATOM 27021 N N . TYR A 1 56 ? -16.604 3.249 0.225 1.00 0.00 56 TYR A N 20
ATOM 27022 C CA . TYR A 1 56 ? -15.789 4.241 0.980 1.00 0.00 56 TYR A CA 20
ATOM 27023 C C . TYR A 1 56 ? -15.805 5.580 0.235 1.00 0.00 56 TYR A C 20
ATOM 27024 O O . TYR A 1 56 ? -15.209 5.726 -0.813 1.00 0.00 56 TYR A O 20
ATOM 27042 N N . ASP A 1 57 ? -16.483 6.557 0.771 1.00 0.00 57 ASP A N 20
ATOM 27043 C CA . ASP A 1 57 ? -16.536 7.885 0.097 1.00 0.00 57 ASP A CA 20
ATOM 27044 C C . ASP A 1 57 ? -15.115 8.417 -0.086 1.00 0.00 57 ASP A C 20
ATOM 27045 O O . ASP A 1 57 ? -14.439 8.750 0.866 1.00 0.00 57 ASP A O 20
ATOM 27054 N N . THR A 1 58 ? -14.653 8.499 -1.304 1.00 0.00 58 THR A N 20
ATOM 27055 C CA . THR A 1 58 ? -13.274 9.008 -1.548 1.00 0.00 58 THR A CA 20
ATOM 27056 C C . THR A 1 58 ? -13.251 10.527 -1.367 1.00 0.00 58 THR A C 20
ATOM 27057 O O . THR A 1 58 ? -13.189 11.274 -2.323 1.00 0.00 58 THR A O 20
ATOM 27068 N N . ASN A 1 59 ? -13.297 10.989 -0.146 1.00 0.00 59 ASN A N 20
ATOM 27069 C CA . ASN A 1 59 ? -13.276 12.459 0.098 1.00 0.00 59 ASN A CA 20
ATOM 27070 C C . ASN A 1 59 ? -11.825 12.943 0.156 1.00 0.00 59 ASN A C 20
ATOM 27071 O O . ASN A 1 59 ? -11.466 13.935 -0.447 1.00 0.00 59 ASN A O 20
ATOM 27082 N N . LYS A 1 60 ? -10.989 12.247 0.876 1.00 0.00 60 LYS A N 20
ATOM 27083 C CA . LYS A 1 60 ? -9.561 12.662 0.974 1.00 0.00 60 LYS A CA 20
ATOM 27084 C C . LYS A 1 60 ? -8.732 11.487 1.496 1.00 0.00 60 LYS A C 20
ATOM 27085 O O . LYS A 1 60 ? -7.613 11.268 1.077 1.00 0.00 60 LYS A O 20
ATOM 27104 N N . CYS A 1 61 ? -9.278 10.729 2.404 1.00 0.00 61 CYS A N 20
ATOM 27105 C CA . CYS A 1 61 ? -8.531 9.562 2.952 1.00 0.00 61 CYS A CA 20
ATOM 27106 C C . CYS A 1 61 ? -7.972 8.732 1.796 1.00 0.00 61 CYS A C 20
ATOM 27107 O O . CYS A 1 61 ? -8.265 8.984 0.644 1.00 0.00 61 CYS A O 20
ATOM 27114 N N . GLN A 1 62 ? -7.168 7.746 2.092 1.00 0.00 62 GLN A N 20
ATOM 27115 C CA . GLN A 1 62 ? -6.585 6.900 1.007 1.00 0.00 62 GLN A CA 20
ATOM 27116 C C . GLN A 1 62 ? -6.802 5.424 1.333 1.00 0.00 62 GLN A C 20
ATOM 27117 O O . GLN A 1 62 ? -7.357 5.078 2.355 1.00 0.00 62 GLN A O 20
ATOM 27131 N N . LYS A 1 63 ? -6.360 4.559 0.465 1.00 0.00 63 LYS A N 20
ATOM 27132 C CA . LYS A 1 63 ? -6.521 3.092 0.696 1.00 0.00 63 LYS A CA 20
ATOM 27133 C C . LYS A 1 63 ? -5.136 2.439 0.752 1.00 0.00 63 LYS A C 20
ATOM 27134 O O . LYS A 1 63 ? -4.241 2.805 0.017 1.00 0.00 63 LYS A O 20
ATOM 27153 N N . ILE A 1 64 ? -4.946 1.483 1.626 1.00 0.00 64 ILE A N 20
ATOM 27154 C CA . ILE A 1 64 ? -3.612 0.822 1.732 1.00 0.00 64 ILE A CA 20
ATOM 27155 C C . ILE A 1 64 ? -3.786 -0.681 1.979 1.00 0.00 64 ILE A C 20
ATOM 27156 O O . ILE A 1 64 ? -4.753 -1.116 2.573 1.00 0.00 64 ILE A O 20
ATOM 27172 N N . LEU A 1 65 ? -2.852 -1.474 1.525 1.00 0.00 65 LEU A N 20
ATOM 27173 C CA . LEU A 1 65 ? -2.946 -2.947 1.725 1.00 0.00 65 LEU A CA 20
ATOM 27174 C C . LEU A 1 65 ? -2.203 -3.332 3.009 1.00 0.00 65 LEU A C 20
ATOM 27175 O O . LEU A 1 65 ? -1.002 -3.175 3.113 1.00 0.00 65 LEU A O 20
ATOM 27191 N N . ASN A 1 66 ? -2.906 -3.841 3.984 1.00 0.00 66 ASN A N 20
ATOM 27192 C CA . ASN A 1 66 ? -2.238 -4.240 5.254 1.00 0.00 66 ASN A CA 20
ATOM 27193 C C . ASN A 1 66 ? -1.575 -5.606 5.059 1.00 0.00 66 ASN A C 20
ATOM 27194 O O . ASN A 1 66 ? -2.219 -6.635 5.116 1.00 0.00 66 ASN A O 20
ATOM 27205 N N . LYS A 1 67 ? -0.294 -5.624 4.819 1.00 0.00 67 LYS A N 20
ATOM 27206 C CA . LYS A 1 67 ? 0.404 -6.921 4.610 1.00 0.00 67 LYS A CA 20
ATOM 27207 C C . LYS A 1 67 ? 0.357 -7.750 5.895 1.00 0.00 67 LYS A C 20
ATOM 27208 O O . LYS A 1 67 ? 0.732 -8.905 5.911 1.00 0.00 67 LYS A O 20
ATOM 27227 N N . LYS A 1 68 ? -0.104 -7.177 6.973 1.00 0.00 68 LYS A N 20
ATOM 27228 C CA . LYS A 1 68 ? -0.174 -7.945 8.246 1.00 0.00 68 LYS A CA 20
ATOM 27229 C C . LYS A 1 68 ? -1.026 -9.193 8.022 1.00 0.00 68 LYS A C 20
ATOM 27230 O O . LYS A 1 68 ? -0.620 -10.299 8.323 1.00 0.00 68 LYS A O 20
ATOM 27249 N N . THR A 1 69 ? -2.204 -9.021 7.487 1.00 0.00 69 THR A N 20
ATOM 27250 C CA . THR A 1 69 ? -3.098 -10.188 7.227 1.00 0.00 69 THR A CA 20
ATOM 27251 C C . THR A 1 69 ? -3.614 -10.116 5.789 1.00 0.00 69 THR A C 20
ATOM 27252 O O . THR A 1 69 ? -4.683 -10.602 5.477 1.00 0.00 69 THR A O 20
ATOM 27263 N N . CYS A 1 70 ? -2.862 -9.509 4.910 1.00 0.00 70 CYS A N 20
ATOM 27264 C CA . CYS A 1 70 ? -3.309 -9.403 3.491 1.00 0.00 70 CYS A CA 20
ATOM 27265 C C . CYS A 1 70 ? -4.729 -8.836 3.446 1.00 0.00 70 CYS A C 20
ATOM 27266 O O . CYS A 1 70 ? -5.681 -9.544 3.188 1.00 0.00 70 CYS A O 20
ATOM 27273 N N . THR A 1 71 ? -4.881 -7.562 3.698 1.00 0.00 71 THR A N 20
ATOM 27274 C CA . THR A 1 71 ? -6.244 -6.953 3.671 1.00 0.00 71 THR A CA 20
ATOM 27275 C C . THR A 1 71 ? -6.156 -5.505 3.181 1.00 0.00 71 THR A C 20
ATOM 27276 O O . THR A 1 71 ? -5.086 -4.953 3.034 1.00 0.00 71 THR A O 20
ATOM 27287 N N . TYR A 1 72 ? -7.281 -4.886 2.934 1.00 0.00 72 TYR A N 20
ATOM 27288 C CA . TYR A 1 72 ? -7.281 -3.470 2.457 1.00 0.00 72 TYR A CA 20
ATOM 27289 C C . TYR A 1 72 ? -7.822 -2.572 3.576 1.00 0.00 72 TYR A C 20
ATOM 27290 O O . TYR A 1 72 ? -8.787 -2.906 4.233 1.00 0.00 72 TYR A O 20
ATOM 27308 N N . THR A 1 73 ? -7.210 -1.438 3.797 1.00 0.00 73 THR A N 20
ATOM 27309 C CA . THR A 1 73 ? -7.696 -0.525 4.876 1.00 0.00 73 THR A CA 20
ATOM 27310 C C . THR A 1 73 ? -7.720 0.912 4.355 1.00 0.00 73 THR A C 20
ATOM 27311 O O . THR A 1 73 ? -7.215 1.207 3.291 1.00 0.00 73 THR A O 20
ATOM 27322 N N . VAL A 1 74 ? -8.308 1.807 5.104 1.00 0.00 74 VAL A N 20
ATOM 27323 C CA . VAL A 1 74 ? -8.375 3.233 4.669 1.00 0.00 74 VAL A CA 20
ATOM 27324 C C . VAL A 1 74 ? -7.739 4.116 5.744 1.00 0.00 74 VAL A C 20
ATOM 27325 O O . VAL A 1 74 ? -8.166 4.129 6.880 1.00 0.00 74 VAL A O 20
ATOM 27338 N N . VAL A 1 75 ? -6.715 4.851 5.392 1.00 0.00 75 VAL A N 20
ATOM 27339 C CA . VAL A 1 75 ? -6.041 5.733 6.392 1.00 0.00 75 VAL A CA 20
ATOM 27340 C C . VAL A 1 75 ? -6.350 7.196 6.072 1.00 0.00 75 VAL A C 20
ATOM 27341 O O . VAL A 1 75 ? -6.896 7.510 5.033 1.00 0.00 75 VAL A O 20
ATOM 27354 N N . GLU A 1 76 ? -6.005 8.093 6.957 1.00 0.00 76 GLU A N 20
ATOM 27355 C CA . GLU A 1 76 ? -6.282 9.540 6.713 1.00 0.00 76 GLU A CA 20
ATOM 27356 C C . GLU A 1 76 ? -4.968 10.277 6.452 1.00 0.00 76 GLU A C 20
ATOM 27357 O O . GLU A 1 76 ? -3.951 9.991 7.052 1.00 0.00 76 GLU A O 20
ATOM 27369 N N . LYS A 1 77 ? -4.985 11.226 5.559 1.00 0.00 77 LYS A N 20
ATOM 27370 C CA . LYS A 1 77 ? -3.744 11.988 5.250 1.00 0.00 77 LYS A CA 20
ATOM 27371 C C . LYS A 1 77 ? -3.261 12.726 6.504 1.00 0.00 77 LYS A C 20
ATOM 27372 O O . LYS A 1 77 ? -2.132 13.170 6.572 1.00 0.00 77 LYS A O 20
ATOM 27391 N N . LYS A 1 78 ? -4.109 12.876 7.493 1.00 0.00 78 LYS A N 20
ATOM 27392 C CA . LYS A 1 78 ? -3.696 13.604 8.733 1.00 0.00 78 LYS A CA 20
ATOM 27393 C C . LYS A 1 78 ? -3.818 12.692 9.958 1.00 0.00 78 LYS A C 20
ATOM 27394 O O . LYS A 1 78 ? -3.634 13.124 11.078 1.00 0.00 78 LYS A O 20
ATOM 27413 N N . ASP A 1 79 ? -4.123 11.437 9.767 1.00 0.00 79 ASP A N 20
ATOM 27414 C CA . ASP A 1 79 ? -4.247 10.521 10.940 1.00 0.00 79 ASP A CA 20
ATOM 27415 C C . ASP A 1 79 ? -3.925 9.085 10.513 1.00 0.00 79 ASP A C 20
ATOM 27416 O O . ASP A 1 79 ? -4.792 8.236 10.466 1.00 0.00 79 ASP A O 20
ATOM 27425 N N . PRO A 1 80 ? -2.681 8.815 10.206 1.00 0.00 80 PRO A N 20
ATOM 27426 C CA . PRO A 1 80 ? -2.264 7.450 9.780 1.00 0.00 80 PRO A CA 20
ATOM 27427 C C . PRO A 1 80 ? -2.429 6.415 10.901 1.00 0.00 80 PRO A C 20
ATOM 27428 O O . PRO A 1 80 ? -2.359 5.223 10.672 1.00 0.00 80 PRO A O 20
ATOM 27439 N N . GLY A 1 81 ? -2.640 6.861 12.110 1.00 0.00 81 GLY A N 20
ATOM 27440 C CA . GLY A 1 81 ? -2.802 5.904 13.244 1.00 0.00 81 GLY A CA 20
ATOM 27441 C C . GLY A 1 81 ? -4.283 5.577 13.437 1.00 0.00 81 GLY A C 20
ATOM 27442 O O . GLY A 1 81 ? -4.662 4.908 14.378 1.00 0.00 81 GLY A O 20
ATOM 27446 N N . LYS A 1 82 ? -5.124 6.042 12.553 1.00 0.00 82 LYS A N 20
ATOM 27447 C CA . LYS A 1 82 ? -6.584 5.759 12.682 1.00 0.00 82 LYS A CA 20
ATOM 27448 C C . LYS A 1 82 ? -7.158 5.428 11.304 1.00 0.00 82 LYS A C 20
ATOM 27449 O O . LYS A 1 82 ? -6.812 6.041 10.313 1.00 0.00 82 LYS A O 20
ATOM 27468 N N . THR A 1 83 ? -8.030 4.460 11.231 1.00 0.00 83 THR A N 20
ATOM 27469 C CA . THR A 1 83 ? -8.621 4.088 9.915 1.00 0.00 83 THR A CA 20
ATOM 27470 C C . THR A 1 83 ? -9.672 5.124 9.513 1.00 0.00 83 THR A C 20
ATOM 27471 O O . THR A 1 83 ? -10.272 5.771 10.348 1.00 0.00 83 THR A O 20
ATOM 27482 N N . CYS A 1 84 ? -9.902 5.285 8.237 1.00 0.00 84 CYS A N 20
ATOM 27483 C CA . CYS A 1 84 ? -10.916 6.278 7.781 1.00 0.00 84 CYS A CA 20
ATOM 27484 C C . CYS A 1 84 ? -12.273 5.586 7.636 1.00 0.00 84 CYS A C 20
ATOM 27485 O O . CYS A 1 84 ? -12.495 4.515 8.165 1.00 0.00 84 CYS A O 20
ATOM 27492 N N . ASP A 1 85 ? -13.184 6.192 6.927 1.00 0.00 85 ASP A N 20
ATOM 27493 C CA . ASP A 1 85 ? -14.528 5.573 6.753 1.00 0.00 85 ASP A CA 20
ATOM 27494 C C . ASP A 1 85 ? -14.427 4.371 5.808 1.00 0.00 85 ASP A C 20
ATOM 27495 O O . ASP A 1 85 ? -13.743 4.414 4.805 1.00 0.00 85 ASP A O 20
ATOM 27504 N N . VAL A 1 86 ? -15.109 3.300 6.125 1.00 0.00 86 VAL A N 20
ATOM 27505 C CA . VAL A 1 86 ? -15.067 2.087 5.254 1.00 0.00 86 VAL A CA 20
ATOM 27506 C C . VAL A 1 86 ? -16.499 1.620 4.974 1.00 0.00 86 VAL A C 20
ATOM 27507 O O . VAL A 1 86 ? -17.439 2.081 5.589 1.00 0.00 86 VAL A O 20
ATOM 27520 N N . THR A 1 87 ? -16.673 0.711 4.052 1.00 0.00 87 THR A N 20
ATOM 27521 C CA . THR A 1 87 ? -18.047 0.221 3.736 1.00 0.00 87 THR A CA 20
ATOM 27522 C C . THR A 1 87 ? -17.997 -1.271 3.406 1.00 0.00 87 THR A C 20
ATOM 27523 O O . THR A 1 87 ? -18.840 -2.039 3.824 1.00 0.00 87 THR A O 20
ATOM 27534 N N . GLY A 1 88 ? -17.014 -1.686 2.659 1.00 0.00 88 GLY A N 20
ATOM 27535 C CA . GLY A 1 88 ? -16.908 -3.128 2.300 1.00 0.00 88 GLY A CA 20
ATOM 27536 C C . GLY A 1 88 ? -15.822 -3.311 1.239 1.00 0.00 88 GLY A C 20
ATOM 27537 O O . GLY A 1 88 ? -14.997 -2.445 1.028 1.00 0.00 88 GLY A O 20
ATOM 27541 N N . TRP A 1 89 ? -15.815 -4.431 0.569 1.00 0.00 89 TRP A N 20
ATOM 27542 C CA . TRP A 1 89 ? -14.780 -4.671 -0.479 1.00 0.00 89 TRP A CA 20
ATOM 27543 C C . TRP A 1 89 ? -15.407 -5.438 -1.647 1.00 0.00 89 TRP A C 20
ATOM 27544 O O . TRP A 1 89 ? -16.487 -5.985 -1.534 1.00 0.00 89 TRP A O 20
ATOM 27565 N N . VAL A 1 90 ? -14.737 -5.485 -2.766 1.00 0.00 90 VAL A N 20
ATOM 27566 C CA . VAL A 1 90 ? -15.293 -6.217 -3.941 1.00 0.00 90 VAL A CA 20
ATOM 27567 C C . VAL A 1 90 ? -14.146 -6.832 -4.747 1.00 0.00 90 VAL A C 20
ATOM 27568 O O . VAL A 1 90 ? -13.098 -6.237 -4.904 1.00 0.00 90 VAL A O 20
ATOM 27581 N N . LEU A 1 91 ? -14.334 -8.017 -5.257 1.00 0.00 91 LEU A N 20
ATOM 27582 C CA . LEU A 1 91 ? -13.253 -8.667 -6.052 1.00 0.00 91 LEU A CA 20
ATOM 27583 C C . LEU A 1 91 ? -13.003 -7.860 -7.327 1.00 0.00 91 LEU A C 20
ATOM 27584 O O . LEU A 1 91 ? -12.572 -8.452 -8.303 1.00 0.00 91 LEU A O 20
#

=== Feature glossary ===
Annotated list of the representations used here:

Nearest PDB structures. The Foldseek neighbor list gives the closest experimentally determined structures in the PDB, ranked by structural alignment. TM-score near 1 means near-identical fold; near 0.3 means only rough topology match. This is how one finds what a novel AlphaFold prediction most resembles in the solved-structure universe.

Foldseek 3Di. Foldseek's 3Di representation compresses backbone geometry into a per-residue letter drawn from a learned twenty-state alphabet. It captures the tertiary interaction pattern around each residue — which residues are packed against it in space, regardless of where they are in sequence.

Radius of gyration, Cα contacts, bounding box. Radius of gyration (Rg) is the root-mean-square distance of Cα atoms from their centroid — a single number for overall size and compactness. A globular domain of N residues has Rg ≈ 2.2·N^0.38 Å; an extended or disordered chain has a much larger Rg. The Cα contact count is the number of residue pairs whose Cα atoms are within 8 Å and are more than four positions apart in sequence — a standard proxy for tertiary packing density. The bounding box is the smallest axis-aligned box enclosing all Cα atoms.

InterPro / GO / CATH / organism. The annotation block draws on four external resources. InterPro: which protein families and domains the sequence belongs to. GO: standardized terms for what the protein does, what process it participates in, and where in the cell it acts. CATH: which structural fold it has in the CATH hierarchy. Organism: the species of origin.

mmCIF coordinates. The mmCIF block holds the 3D Cartesian coordinates of each backbone atom (N, Cα, C, O) in ångströms. mmCIF is the PDB's canonical archive format — a tagged-loop text representation of the atomic model.

pLDDT. pLDDT is the predicted lDDT-Cα score: AlphaFold's confidence that the local environment of each residue (all inter-atomic distances within 15 Å) is correctly placed. It is a per-residue number between 0 and 100, with higher meaning more reliable.

Backbone torsions (φ/ψ). φ (phi) and ψ (psi) are the two rotatable backbone dihedrals per residue: φ is the C(i-1)–N–Cα–C torsion, ψ is the N–Cα–C–N(i+1) torsion, both in degrees on (−180°, 180°]. α-helical residues cluster near (−60°, −45°); β-strand residues near (−120°, +130°). A Ramachandran plot is simply a scatter of (φ, ψ) for every residue.

B-factor. For experimental (PDB) structures, the B-factor (temperature factor) quantifies the positional spread of each atom in the crystal — a combination of thermal vibration and static disorder — in units of Å². High B-factors mark flexible loops or poorly resolved regions; low B-factors mark the rigid, well-ordered core.

Secondary structure (3-state, P-SEA). SS3 is a coarse helix/strand/coil call (letters a/b/c) made by the P-SEA algorithm from inter-Cα distances and dihedrals. It is less detailed than DSSP but needs only Cα positions.

Predicted aligned error. Predicted aligned error is AlphaFold's pairwise confidence. Unlike pLDDT (per-residue), PAE is per-residue-pair and captures whether two parts of the structure are correctly placed relative to each other. Units are ångströms of expected positional error.

Solvent-accessible surface area. Solvent-accessible surface area (SASA) is the area in Å² traced out by the centre of a 1.4 Å probe sphere (a water molecule) rolled over the protein's van der Waals surface (Shrake–Rupley / Lee–Richards construction). Buried residues have near-zero SASA; fully exposed residues can exceed 200 Å². The total SASA scales roughly with the number of surface residues.

Secondary structure (8-state, DSSP). The SS8 string is DSSP's per-residue secondary-structure call. α-helix (H) means an i→i+4 H-bond ladder; β-strand (E) means the residue participates in a β-sheet; 3₁₀ (G) and π (I) are tighter and wider helices; T/S are turns/bends; '-' is loop.

Rendered structure images. Structure images are PyMOL renders from six orthogonal camera directions. Cartoon representation draws helices as coils and strands as arrows; sticks shows the backbone as bonds; surface shows the solvent-excluded envelope. Rainbow coloring maps sequence position to hue (blue→red, N→C); chain coloring assigns a distinct color per polypeptide.

Sequence. The amino-acid sequence is the protein's primary structure: the linear order of residues from the N-terminus to the C-terminus, written in one-letter code. Everything else here — the 3D coordinates, the secondary structure, the domain annotations — is ultimately a consequence of this string.

Contact-map, Ramachandran, and PAE plots. Three diagnostic plots accompany the record. The Cα contact map visualizes the tertiary structure as a 2D adjacency matrix (8 Å cutoff, sequence-local contacts suppressed). The Ramachandran plot shows the distribution of backbone (φ, ψ) torsions, with points in the α and β basins reflecting secondary structure content. The PAE plot shows AlphaFold's inter-residue confidence as a color matrix.